Protein AF-0000000076327375 (afdb_homodimer)

Nearest PDB structures (foldseek):
  8xfs-assembly1_A  TM=4.774E-01  e=8.524E-15  Homo sapiens
  5z8y-assembly1_A  TM=6.503E-01  e=7.110E-12  Homo sapiens
  4li2-assembly1_A  TM=4.529E-01  e=4.410E-13  Xenopus tropicalis
  8weg-assembly1_A  TM=4.058E-01  e=6.131E-14  Brassica napus
  2id5-assembly1_A  TM=4.136E-01  e=2.424E-12  Homo sapiens

Foldseek 3Di:
DDPPPCPDDDPDDPDDDPDDPPPPPDPVVVVVVVVVVPCPVPLDFQAFQQWDQDPVDHQEIEREDPQDADQQVRCVPPALSRAHYAHEQHAHAEADLCSCQSNLNYAEYAHENYAHAYYDFNNCQSPQNHAYYAHYHYAHAEQDLRNCVRPQNHAEYHHDNYAHAAYALNNCVRNQNHAEDAHEHYAYAAQVRVLSNCLPRLRHAYYEHHQYAHAEHQPDPAARERARHAYYEHHNYAHAEQACPSYAYARHAEYEHDNYQYAAYDPQRCVRYQNYAEYAHHQYQYDLLRLAPHDHARHAEYEHENYNVACQVCLPSNLNSQLNHVNHAEYEYEPRQHELVSLLVNLQSHAYQYYEHELHADQEQADCSQCSRANHAYYAHHNNQHADQDLCSNPQAHCYAEYHHEQYAHADADFNSCQRNQNHAYYEHANYQHADADLRSCANPQNHAEYHHENYAHAAAQQRRCQRHQNHAYYHHEQYAYAEQDANSNQSNQRHAEYAHYNYAHAYYDLRSCPNNQNHAYYEPDNYAYADDDLRNCQSPARHAEYEHDHYAYQAPDDQPDAANQQNVQNYAEYEHEQHDYDPPGHEYQCNCHNDQNYAYYEHHQEELNNLPRYACQSPQNHAEYHHENHAYDPVRAREDDLCSPPNHLNYAYYAHHNRAHQDDDLNNCPRPQNHAEYEHDNYAYAADACSNCVSHPNYQEYEHYNYQYALDLRCPVVLCCSSPVVRYRYYSQQNDFHRDPPRRPPRSNPDPPVVSPDPVVVVVVVVVVVVVCVVVVVVVCCVVCVVVVVVVVVVVVVVPPDQPDPDVQQQPFLEEEQDDPVCLVVCVVPPCCCQQPPDPPHGGYHDCVPNFPPPDDPVVSLLVRLVSYQAYEYADDPRLLVDPVSVVSVVSNCVCCVRPVDNRYAYEYADDDPLVSCVVVVVVNVCVVVVRYHYDDPDPVCNVVRVVSVVVVSDPDPPDPPPDPPPPD/DDDPDDPPPDDDPDDDDPDDPVPVDDPVVVVVVVVVVPPPVPLDFLAFQQWDQDPVDGQEIEREDPQDADQQVRCVPPALSRAHYAHEQHAHAEADLCSCQSNLNYAEYAHENYAHAYYDFNNCQSPQNHAYYAHYHYAHAEQDLRNCVRPQNHAEYHHDNYAHAAYALNNCVRNQNHAEDAHEHYAYAAQVRVLSNCLPRLRHAYDEHAQYAHAEHQPDPAQRERARHAYYEHHNYAHAEQACPSYAYARHAEYEHDHYQYAAYDPQRCVRYQNYAEYAHHQYQYDLLRLAPHDHARHAEYEHENYNVACQVCLPSNLNNQLNHPNHAEYEYEPRQHELVSLLVNLQSHAYQYYEHELHADQEQADCSNCSRANHAYYAHHNNQHADQDLCSNPQAHCYAEYHHEQYAHADADQNSCQRNQNHAYYEHANYQHADADLRSCANPQNHAEYHHEQYAHAAAQQRRCQRHQNHAYYHHEQYAYAEQDANSNQSNQRHAEYAHHNYAHAYYDLRSCPNNQNHAYYEPDNYAYADDDLRNCQSPARHAEYEHDHYAYQAPDDQPDAANQQNVQNYAYYEHAQHDYDPPGHEYQCNCHNDQNYAYYEHHQEELNNLPRYACQSPQNHAEYHHENHQYDPVRAREDDLCSPPNHLNYAYYAHENRAHQDDDLNNCPRPQNHAEYEHDNYAYAADACSNCVSHPNYQEYEHYNYQYALDLRCPVVLVCSSPVSRYRYYSQQNDFHRDPPRRPPRSNPDPPVVSPDPCVVVVVVVVVVVVVVVVVVVVVCVVCVVVVVVVVVVVVVVPPDQPDPPVQQQPFLEEEQDDPVCLVVCVVPPCCCQQPPDPPHGGYDDCVPNFDPPDDPVVSLLVRLVSHQAYEYADDPRLLVDPVSVVSVVSNCVCCSRPVDNRYAYEYADDDPLVSCVVVVVVNVCVVVVRYHYDDPDPVCVVVRVVSVVVSRDDPPPPVPPPPPPDD

Solvent-accessible surface area (backbone atoms only — not comparable to full-atom values): 94323 Å² total; per-residue (Å²): 12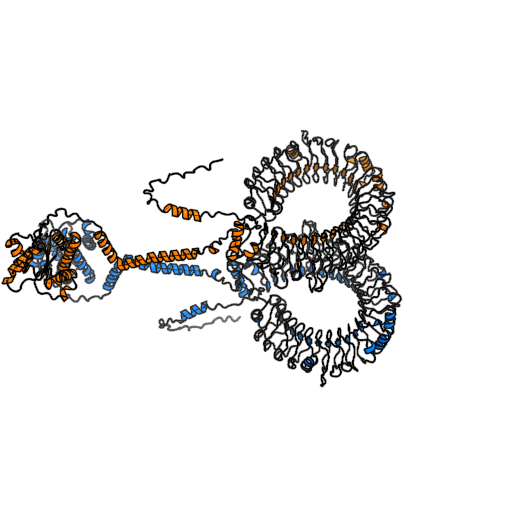6,92,71,85,68,73,81,71,75,87,76,74,83,74,83,89,82,87,75,81,83,70,79,75,78,58,75,57,58,61,50,46,58,53,49,64,67,59,60,63,71,77,66,69,48,39,41,30,54,48,31,39,71,42,88,88,41,83,36,34,36,43,33,55,66,65,65,40,48,58,56,47,73,53,54,63,81,56,61,48,72,31,32,34,42,36,44,26,47,27,48,28,37,60,47,50,44,65,51,42,56,68,34,42,53,24,31,34,41,37,44,26,44,26,44,33,48,46,72,41,66,45,29,46,51,45,25,45,57,22,28,35,43,31,50,22,38,26,45,33,43,65,46,53,44,54,61,48,55,44,28,43,42,24,27,37,40,36,46,23,42,28,48,30,47,50,56,41,53,54,27,48,71,49,30,56,44,26,27,35,43,34,46,24,38,29,47,35,47,58,46,54,45,51,45,64,18,48,47,80,33,73,43,27,31,36,42,33,46,24,39,28,49,33,38,54,56,43,79,57,95,58,76,46,55,33,70,48,30,27,35,41,32,48,23,37,26,49,29,38,50,50,44,32,79,28,34,37,26,60,43,21,30,37,41,32,48,22,41,20,58,24,55,46,66,46,92,64,37,50,70,27,33,65,45,28,28,34,43,31,46,22,40,17,45,36,48,67,69,66,50,52,90,55,77,47,73,49,27,30,34,43,32,52,20,44,28,38,63,41,55,49,80,43,51,68,54,45,36,53,37,48,57,62,29,79,44,39,29,31,42,35,36,27,40,24,64,48,49,61,72,51,44,32,53,50,21,68,44,47,71,38,33,31,42,34,42,26,52,19,64,43,45,70,40,41,80,35,34,50,41,44,35,66,59,24,28,35,42,33,42,32,38,13,53,26,44,41,56,37,49,44,19,44,45,96,42,35,61,27,31,34,41,34,45,25,46,26,49,32,42,59,73,35,68,34,36,42,36,56,33,52,51,28,27,34,42,32,48,22,40,20,50,32,34,67,71,54,38,48,29,37,29,51,23,61,44,24,30,34,41,34,43,30,42,27,41,34,43,62,58,44,48,54,38,45,58,38,33,30,48,23,28,33,42,33,48,22,36,26,45,28,38,52,44,38,60,29,26,47,38,44,30,54,48,24,30,33,44,34,44,26,40,29,49,29,45,44,61,37,52,42,22,44,36,57,25,44,48,22,27,34,42,35,52,20,43,28,51,34,33,68,68,45,61,53,34,44,51,40,29,58,45,24,31,37,42,35,45,25,36,21,19,47,46,29,71,36,53,68,79,52,73,26,41,39,53,54,28,62,46,28,32,36,40,32,51,22,40,36,59,50,46,86,54,67,29,42,22,54,51,45,50,38,39,31,47,52,23,29,36,41,33,45,27,40,23,48,45,68,50,56,74,42,50,48,44,60,51,29,51,47,24,30,36,42,33,46,25,41,27,38,44,54,96,82,62,42,34,83,65,56,43,68,60,50,40,49,31,46,46,23,28,36,41,34,39,29,40,21,38,32,53,65,77,46,62,47,35,54,56,59,31,53,45,26,27,35,42,33,46,24,42,25,48,35,40,73,55,57,63,72,37,57,65,60,39,77,44,40,38,35,37,28,59,42,73,29,57,30,37,81,45,67,69,32,43,56,57,60,46,38,29,40,70,41,72,67,32,37,35,43,29,41,54,59,34,41,21,39,38,22,88,36,59,88,36,38,44,68,74,53,82,56,60,70,64,72,48,68,46,64,59,48,50,49,51,51,49,53,51,53,52,51,60,53,49,49,54,52,50,46,41,70,74,38,32,65,59,48,51,51,48,48,51,51,51,55,60,64,66,61,74,80,74,71,81,61,89,70,80,54,82,21,49,25,17,56,48,65,36,83,90,46,47,68,58,42,51,67,52,49,50,45,40,41,47,68,65,42,91,77,62,48,45,67,40,42,59,96,79,67,46,65,89,91,59,58,68,66,57,43,52,50,50,44,48,73,33,17,65,27,36,38,35,48,41,39,79,64,25,78,74,31,68,66,54,52,50,50,52,53,56,53,53,56,44,26,76,72,67,78,48,84,37,70,43,43,33,28,68,49,94,68,68,68,78,77,41,59,87,40,60,64,63,43,52,37,51,74,65,64,58,55,46,65,60,66,88,55,77,83,49,45,64,56,46,51,53,50,51,52,54,70,68,45,80,76,76,86,70,85,78,77,78,79,77,78,78,124,133,83,75,84,74,83,81,74,81,81,80,86,76,79,84,89,81,86,77,84,78,68,78,82,58,62,66,60,54,53,52,48,54,54,51,62,65,59,59,62,70,76,64,71,50,40,42,30,54,48,31,39,70,42,88,89,41,83,34,32,35,43,33,56,65,64,66,40,45,57,57,47,73,52,53,64,81,56,61,50,72,32,31,34,41,36,45,28,45,28,47,28,38,60,45,50,44,65,52,41,56,70,34,42,54,26,33,35,40,35,45,26,44,28,45,33,49,47,71,40,66,44,29,45,52,48,27,45,56,22,28,35,41,31,50,22,38,26,46,33,42,65,46,52,42,55,62,48,56,43,28,42,42,25,27,36,41,35,46,22,43,28,49,30,47,49,55,40,53,56,26,47,72,49,30,56,44,26,28,35,43,35,47,24,38,30,49,35,46,57,49,56,46,51,46,63,18,50,47,81,35,73,42,28,30,37,43,31,47,23,38,27,49,33,37,55,55,42,79,58,96,58,76,45,54,34,70,48,30,27,34,41,33,48,22,37,26,49,30,36,49,50,43,31,77,30,34,38,26,60,44,21,29,34,40,32,46,23,40,21,59,24,54,46,67,46,92,64,36,48,71,25,32,67,44,28,28,34,42,31,46,23,41,15,46,37,49,68,68,65,51,51,92,55,77,46,72,48,27,31,34,42,31,52,20,43,28,38,62,41,56,50,79,44,50,69,54,44,36,53,38,48,57,61,28,78,43,41,30,30,43,35,36,27,41,24,63,47,47,63,70,53,45,31,52,51,20,68,44,46,70,37,34,32,42,33,41,27,54,19,65,43,45,70,40,42,79,34,33,50,41,44,36,68,59,24,28,34,43,34,43,31,39,12,53,26,42,42,57,39,48,45,19,43,45,95,39,35,59,26,31,34,43,33,45,25,46,24,48,32,43,59,72,35,71,33,37,43,36,57,33,51,51,28,28,34,42,32,47,22,39,21,49,31,34,67,71,54,38,48,29,39,30,52,23,61,44,23,29,34,42,34,41,31,43,28,41,32,44,62,57,44,47,54,39,42,59,38,33,29,48,23,29,35,43,33,49,22,37,28,44,29,37,52,43,38,62,29,26,47,39,44,30,54,47,25,29,33,42,34,44,26,40,29,48,28,46,44,59,38,51,41,23,44,34,56,25,44,49,23,29,36,42,34,51,21,43,30,50,34,32,68,68,46,61,54,34,42,50,40,29,58,44,25,31,36,40,33,46,25,37,21,19,47,44,31,70,36,54,66,80,51,74,26,42,38,52,54,30,64,46,27,32,36,42,32,53,21,39,37,60,50,47,85,54,68,29,42,21,56,49,46,50,35,37,31,48,52,23,28,36,41,32,45,26,39,24,48,42,68,49,56,73,42,49,49,44,59,50,29,49,46,24,30,34,42,33,45,26,40,28,38,44,55,96,82,62,42,35,86,64,54,44,69,60,52,39,48,31,46,46,24,30,36,41,35,38,28,41,21,38,32,54,63,77,47,63,47,34,53,56,58,31,54,44,25,28,35,42,33,46,24,44,25,48,34,39,71,56,57,63,71,37,57,66,62,40,77,44,39,39,36,38,29,58,41,73,29,58,30,40,82,44,66,67,29,41,57,54,59,45,40,33,39,70,41,72,66,32,36,33,43,30,40,55,59,34,41,21,39,38,22,88,35,59,88,37,40,45,70,73,53,80,56,60,70,64,73,47,67,45,64,60,48,50,49,52,50,51,53,51,51,52,52,59,53,51,50,52,53,52,45,39,72,74,38,34,66,60,48,49,52,46,47,51,50,50,53,56,64,67,57,72,80,74,69,78,60,88,70,80,54,81,21,45,25,17,54,49,64,36,84,91,48,48,68,57,40,51,67,53,48,50,45,39,42,48,67,67,42,94,80,62,48,43,68,38,41,59,97,77,65,49,66,88,91,59,58,68,67,58,43,53,51,50,44,48,72,32,18,65,25,37,38,35,48,42,39,82,65,26,78,72,33,69,68,52,54,50,51,51,53,55,52,54,57,43,27,77,72,67,77,50,82,38,69,44,42,33,29,68,50,95,69,66,70,79,77,43,60,88,41,59,63,64,43,52,37,54,74,67,64,60,56,46,68,62,65,91,55,79,84,49,46,64,60,46,52,54,51,52,51,59,73,63,57,79,73,75,81,61,84,64,72,74,74,72,81,67,136

Radius of gyration: 61.2 Å; Cα contacts (8 Å, |Δi|>4): 4664; chains: 2; bounding box: 123×181×136 Å

Organism: NCBI:txid8663

pLDDT: mean 83.15, std 17.99, range [18.34, 98.62]

Secondary structure (DSSP, 8-state):
-------------------S--S---THHHHHHHHHHH-------S--SS-EE-SSSTTEEE--SS--S-HHHHHTTS-TT--EEE--SS---EE-TTTTTT-TT-SEEE--SS---EE-TTTTTT-TT--EEE--SS---EE-TTTSTT-TT--EEE--SS---EE-TTTTTT-TT--EEE--SS----HHHHHHHHTT-TT--EEE--SS----TT-SSSPEE-TT--EEE--SS--SEE--TTEE-TT--EEE--SS---EE-SSGGGG-TT--EEE-TT----GGGGTT---TT--EEE-TT-SS-GGGGHHHHHHHHHT-TT--EEE-TT----HHHHHHHHHT---SEEE-TT---SEE-TTTTTT-TT--EEE-TTS---EE-TTTTTT----SEEE--SS----PPTTTTTT-TT--EEE-TTS------GGGGTT-TT--EEE-TTS------TTTTTT-TT-SEEE--SS---EE-TTTTTT-TT--EEE-TTS---EE-TTTTTT-TT--EEE--SS------TTTTTT-TT--EEE--SS-TTBT--TTPPPTTTT-TT--EEE--S--PPSSB---TTTTTT-TT--EEE-TT-BHHHHTS---TT-TT--EEE--SPBP-TTSSPPPPTTTTTT-TT--EEE-TTS------TTTTTT-TT--EEE--SS------HHHHHT-TT--EEE-TTS--B-SGGGHHHHHHHHH-TTSEETTGGG-B-BSTT-TT-BGGG---GGGT-THHHHHHHHHHHHHHHHHHHHHHHHHHHHHHHHHHHHHHHHTS----------SEEEEEE--GGGHHHIIIIIIIIIIIISSSPP-EEEHHHHS-TTS-HHHHHHHHHHTEEEEEEEE-HHHHH-HHHHHHHHHHHHHHHHHSS--EEEEESS---GGGGTT-HHHHHHHHTT-EEE--SSGGGHHHHHHHHHHHHS--------------/-------------------STTSS-SHHHHHHHHHHHH-------S--SS-EE-SSSTTEEE--SS--S-HHHHHTTS-TT--EEE--SS---EE-TTTTTT-TT-SEEE--SS---EE-TTTTTT-TT--EEE--SS---EE-TTTSTT-TT--EEE--SS---EE-TTTTTT-TT--EEE--SS----HHHHHHHHTT-TT--EEE--SS----TT-SSSPEE-TT--EEE--SS--SEE--TTEE-TT--EEE--SS---EE-SSGGGG-TT--EEE-TT----GGGGTT---TT--EEE-TT-SS-GGGGHHHHHHHHHT-TT--EEE-TT----HHHHHHHHHT---SEEE-TT---SEE-TTTTTT-TT--EEE-TTS---EE-TTTTTT----SEEE--SS----PPTTTTTT-TT--EEE-TTS------GGGGTT-TT--EEE-TTS------TTTTTT-TT-SEEE--SS---EE-TTTTTT-TT--EEE-TTS---EE-TTTTTT-TT--EEE--SS------TTTTTT-TT--EEE--SS-TTBT--TTPPPTTTT-TT--EEE--S--PPSSB---TTTTTT-TT--EEE-TT-BHHHHTS---TT-TT--EEE--SPBP-TTSS-PPPTTTTTT-TT--EEE-TTS------TTTTTT-TT--EEE--SS------HHHHHT-TT--EEE-TTS--B-SGGGHHHHHHHHH-TTSEETTGGG-B-BSTT-TT-BGGG---GGGT-THHHHHHHHHHHHHHHHHHHHHHHHHHHHHHHHHHHHHHHHHS----------SEEEEEE--GGGHHHIIIIIIIIIIIISSSPP-EEEHHHHSPTTS-HHHHHHHHHHTEEEEEEEE-HHHHH-HHHHHHHHHHHHTHHHHSS--EEEEESS---GGGGTT-HHHHHHHHTT-EEE--SSGGGHHHHHHHHHHHHS--------------

InterPro domains:
  IPR000157 Toll/interleukin-1 receptor homology (TIR) domain [PF01582] (814-952)
  IPR000157 Toll/interleukin-1 receptor homology (TIR) domain [PS50104] (812-955)
  IPR000157 Toll/interleukin-1 receptor homology (TIR) domain [SM00255] (813-958)
  IPR001611 Leucine-rich repeat [PF13855] (84-140)
  IPR001611 Leucine-rich repeat [PF13855] (229-286)
  IPR001611 Leucine-rich repeat [PF13855] (400-458)
  IPR001611 Leucine-rich repeat [PF13855] (495-554)
  IPR001611 Leucine-rich repeat [PF13855] (650-710)
  IPR001611 Leucine-rich repeat [PS51450] (105-126)
  IPR001611 Leucine-rich repeat [PS51450] (423-444)
  IPR001611 Leucine-rich repeat [PS51450] (471-492)
  IPR001611 Leucine-rich repeat [PS51450] (675-696)
  IPR003591 Leucine-rich repeat, typical subtype [SM00369] (78-102)
  IPR003591 Leucine-rich repeat, typical subtype [SM00369] (103-126)
  IPR003591 Leucine-rich repeat, typical subtype [SM00369] (127-150)
  IPR003591 Leucine-rich repeat, typical subtype [SM00369] (151-174)
  IPR003591 Leucine-rich repeat, typical subtype [SM00369] (201-226)
  IPR003591 Leucine-rich repeat, typical subtype [SM00369] (249-272)
  IPR003591 Leucine-rich repeat, typical subtype [SM00369] (398-420)
  IPR003591 Leucine-rich repeat, typical subtype [SM00369] (421-444)

Sequence (1940 aa):
MKPTVNLKPAHMPNAFIIMPALNQIPLKLCTLLVLFTCIQWNVDCFGFKNCVLSPNRPGLAVCTGHAIINLNSAIASLPNVTYWLNASHNLVEMLNSTTFSHLPALLKLYLDHNNISHIEPNTFQSLEGLEVLDLSWNQLTVIGPALLANLKCLCVLHLNNNKIAAVHPSSFMFQFALRELILSTNKLSSFQEIAIGVKNLSQLTILDLGNNSISAPCVGPSLLTFPFLRNLSLNRNVIHSLDLSNCSFPSLQQLDLSINNMSELKAGPFQATPALTELSLDSNSLKISELINISLPNLTMLHLSSMHPSLSTNVSVACSVFQSLPSLISLDIKRSKFRNNQLRQLGSCTNLTWLTLSTSQFRYLENKTLETFQNLKYLSMDKCKILKLGSDAWGKGLPLQTLILSRNDINKLDEYAFAVLKNLSYLDLSKNRLTNLQTQSFFGMAALRTLILHSCQITAVTRDTFTHAHKIEFLDLSFNSITRIKDYAFSRLLHVKTLLLSGNRILTVQSSAFRNLGSLKYLALDQNFIYKFSKSVFKPLKQLITLDLSYNHLFTYNKYDTPSPFQDLHSLVKLDISFQTPKLPIHASDNFFQGLENLKFLSLKGNPSSVLSHLSFINLTNLKSLDLSEIQPGKRGYWELHSHFFQGLTNLHNLWLEDSAIPDLPEEIFSGLTSLEELDLSNNDLKNFSQETFGRLSSLKYLDVSENPLICSCENAWFQNWSISVPNVQVALLDSYYCFGPGLTNRPFADEDLSFCFENWEMYLFIATTVTVLLFLLPSLIYAKFGWTFRYALYLLRGWGYKQLCPKGRDYQYDAYISCCSHDYKWVIDNILEKLEKQYEPCFRLCFGPRDFAPGQYYIDNVQNGISRSRKTLCLVSRNYLEDEWCSLEIQLACSNIYYHGYDPLVVVFKEEIPNYRLSPYHRLRKLIKQESYLTWPEDPEDEHIFWTKLCGALCFERQENVALFTVTEMKPTVNLKPAHMPNAFIIMPALNQIPLKLCTLLVLFTCIQWNVDCFGFKNCVLSPNRPGLAVCTGHAIINLNSAIASLPNVTYWLNASHNLVEMLNSTTFSHLPALLKLYLDHNNISHIEPNTFQSLEGLEVLDLSWNQLTVIGPALLANLKCLCVLHLNNNKIAAVHPSSFMFQFALRELILSTNKLSSFQEIAIGVKNLSQLTILDLGNNSISAPCVGPSLLTFPFLRNLSLNRNVIHSLDLSNCSFPSLQQLDLSINNMSELKAGPFQATPALTELSLDSNSLKISELINISLPNLTMLHLSSMHPSLSTNVSVACSVFQSLPSLISLDIKRSKFRNNQLRQLGSCTNLTWLTLSTSQFRYLENKTLETFQNLKYLSMDKCKILKLGSDAWGKGLPLQTLILSRNDINKLDEYAFAVLKNLSYLDLSKNRLTNLQTQSFFGMAALRTLILHSCQITAVTRDTFTHAHKIEFLDLSFNSITRIKDYAFSRLLHVKTLLLSGNRILTVQSSAFRNLGSLKYLALDQNFIYKFSKSVFKPLKQLITLDLSYNHLFTYNKYDTPSPFQDLHSLVKLDISFQTPKLPIHASDNFFQGLENLKFLSLKGNPSSVLSHLSFINLTNLKSLDLSEIQPGKRGYWELHSHFFQGLTNLHNLWLEDSAIPDLPEEIFSGLTSLEELDLSNNDLKNFSQETFGRLSSLKYLDVSENPLICSCENAWFQNWSISVPNVQVALLDSYYCFGPGLTNRPFADEDLSFCFENWEMYLFIATTVTVLLFLLPSLIYAKFGWTFRYALYLLRGWGYKQLCPKGRDYQYDAYISCCSHDYKWVIDNILEKLEKQYEPCFRLCFGPRDFAPGQYYIDNVQNGISRSRKTLCLVSRNYLEDEWCSLEIQLACSNIYYHGYDPLVVVFKEEIPNYRLSPYHRLRKLIKQESYLTWPEDPEDEHIFWTKLCGALCFERQENVALFTVTE

Structure (mmCIF, N/CA/C/O backbone):
data_AF-0000000076327375-model_v1
#
loop_
_entity.id
_entity.type
_entity.pdbx_description
1 polymer 'Toll-like receptor 13'
#
loop_
_atom_site.group_PDB
_atom_site.id
_atom_site.type_symbol
_atom_site.label_atom_id
_atom_site.label_alt_id
_atom_site.label_comp_id
_atom_site.label_asym_id
_atom_site.label_entity_id
_atom_site.label_seq_id
_atom_site.pdbx_PDB_ins_code
_atom_site.Cartn_x
_atom_site.Cartn_y
_atom_site.Cartn_z
_atom_site.occupancy
_atom_site.B_iso_or_equiv
_atom_site.auth_seq_id
_atom_site.auth_comp_id
_atom_site.auth_asym_id
_atom_site.auth_atom_id
_atom_site.pdbx_PDB_model_num
ATOM 1 N N . MET A 1 1 ? 51.031 -10.062 63.156 1 18.34 1 MET A N 1
ATOM 2 C CA . MET A 1 1 ? 51.281 -9.281 64.375 1 18.34 1 MET A CA 1
ATOM 3 C C . MET A 1 1 ? 52.094 -8.023 64.062 1 18.34 1 MET A C 1
ATOM 5 O O . MET A 1 1 ? 51.812 -6.953 64.625 1 18.34 1 MET A O 1
ATOM 9 N N . LYS A 1 2 ? 53.406 -8.039 63.656 1 21.98 2 LYS A N 1
ATOM 10 C CA . LYS A 1 2 ? 54.281 -7.016 64.188 1 21.98 2 LYS A CA 1
ATOM 11 C C . LYS A 1 2 ? 53.844 -5.621 63.75 1 21.98 2 LYS A C 1
ATOM 13 O O . LYS A 1 2 ? 53.562 -5.41 62.562 1 21.98 2 LYS A O 1
ATOM 18 N N . PRO A 1 3 ? 53.438 -4.699 64.688 1 22.17 3 PRO A N 1
ATOM 19 C CA . PRO A 1 3 ? 52.844 -3.385 64.938 1 22.17 3 PRO A CA 1
ATOM 20 C C . PRO A 1 3 ? 53.719 -2.238 64.438 1 22.17 3 PRO A C 1
ATOM 22 O O . PRO A 1 3 ? 53.344 -1.069 64.562 1 22.17 3 PRO A O 1
ATOM 25 N N . THR A 1 4 ? 54.844 -2.553 63.969 1 23.69 4 THR A N 1
ATOM 26 C CA . THR A 1 4 ? 56.062 -1.834 64.312 1 23.69 4 THR A CA 1
ATOM 27 C C . THR A 1 4 ? 56.094 -0.453 63.688 1 23.69 4 THR A C 1
ATOM 29 O O . THR A 1 4 ? 56.344 -0.328 62.469 1 23.69 4 THR A O 1
ATOM 32 N N . VAL A 1 5 ? 55.156 0.516 64.125 1 22.8 5 VAL A N 1
ATOM 33 C CA . VAL A 1 5 ? 54.594 1.695 63.5 1 22.8 5 VAL A CA 1
ATOM 34 C C . VAL A 1 5 ? 55.625 2.832 63.531 1 22.8 5 VAL A C 1
ATOM 36 O O . VAL A 1 5 ? 55.344 3.934 63.062 1 22.8 5 VAL A O 1
ATOM 39 N N . ASN A 1 6 ? 56.719 2.676 64.188 1 22.86 6 ASN A N 1
ATOM 40 C CA . ASN A 1 6 ? 57.219 3.801 65 1 22.86 6 ASN A CA 1
ATOM 41 C C . ASN A 1 6 ? 57.844 4.871 64.062 1 22.86 6 ASN A C 1
ATOM 43 O O . ASN A 1 6 ? 58.625 5.699 64.562 1 22.86 6 ASN A O 1
ATOM 47 N N . LEU A 1 7 ? 57.281 5.148 62.844 1 20.47 7 LEU A N 1
ATOM 48 C CA . LEU A 1 7 ? 58.219 5.723 61.906 1 20.47 7 LEU A CA 1
ATOM 49 C C . LEU A 1 7 ? 58.594 7.145 62.281 1 20.47 7 LEU A C 1
ATOM 51 O O . LEU A 1 7 ? 57.719 8.008 62.438 1 20.47 7 LEU A O 1
ATOM 55 N N . LYS A 1 8 ? 59.656 7.324 62.969 1 24.97 8 LYS A N 1
ATOM 56 C CA . LYS A 1 8 ? 60.25 8.422 63.75 1 24.97 8 LYS A CA 1
ATOM 57 C C . LYS A 1 8 ? 60.344 9.688 62.906 1 24.97 8 LYS A C 1
ATOM 59 O O . LYS A 1 8 ? 60 10.773 63.344 1 24.97 8 LYS A O 1
ATOM 64 N N . PRO A 1 9 ? 61.031 9.672 61.719 1 20.31 9 PRO A N 1
ATOM 65 C CA . PRO A 1 9 ? 62.25 10.477 61.844 1 20.31 9 PRO A CA 1
ATOM 66 C C . PRO A 1 9 ? 62.031 11.945 61.5 1 20.31 9 PRO A C 1
ATOM 68 O O . PRO A 1 9 ? 62.594 12.82 62.156 1 20.31 9 PRO A O 1
ATOM 71 N N . ALA A 1 10 ? 61.156 12.422 60.469 1 20.62 10 ALA A N 1
ATOM 72 C CA . ALA A 1 10 ? 61.906 13.133 59.438 1 20.62 10 ALA A CA 1
ATOM 73 C C . ALA A 1 10 ? 62.031 14.617 59.75 1 20.62 10 ALA A C 1
ATOM 75 O O . ALA A 1 10 ? 61 15.281 60 1 20.62 10 ALA A O 1
ATOM 76 N N . HIS A 1 11 ? 63 15.211 60.438 1 20.53 11 HIS A N 1
ATOM 77 C CA . HIS A 1 11 ? 63.344 16.5 61 1 20.53 11 HIS A CA 1
ATOM 78 C C . HIS A 1 11 ? 63.281 17.609 59.969 1 20.53 11 HIS A C 1
ATOM 80 O O . HIS A 1 11 ? 63.031 18.766 60.281 1 20.53 11 HIS A O 1
ATOM 86 N N . MET A 1 12 ? 63.5 17.453 58.594 1 19.23 12 MET A N 1
ATOM 87 C CA . MET A 1 12 ? 64.562 18.297 58.094 1 19.23 12 MET A CA 1
ATOM 88 C C . MET A 1 12 ? 64.062 19.672 57.719 1 19.23 12 MET A C 1
ATOM 90 O O . MET A 1 12 ? 64.812 20.609 57.531 1 19.23 12 MET A O 1
ATOM 94 N N . PRO A 1 13 ? 62.781 20.25 57.75 1 19.39 13 PRO A N 1
ATOM 95 C CA . PRO A 1 13 ? 62.531 21.031 56.562 1 19.39 13 PRO A CA 1
ATOM 96 C C . PRO A 1 13 ? 63.094 22.453 56.625 1 19.39 13 PRO A C 1
ATOM 98 O O . PRO A 1 13 ? 62.688 23.266 57.438 1 19.39 13 PRO A O 1
ATOM 101 N N . ASN A 1 14 ? 64.312 22.859 56.531 1 19.77 14 ASN A N 1
ATOM 102 C CA . ASN A 1 14 ? 65 24.141 56.656 1 19.77 14 ASN A CA 1
ATOM 103 C C . ASN A 1 14 ? 64.625 25.109 55.562 1 19.77 14 ASN A C 1
ATOM 105 O O . ASN A 1 14 ? 65.312 26.125 55.375 1 19.77 14 ASN A O 1
ATOM 109 N N . ALA A 1 15 ? 63.531 24.969 54.719 1 18.91 15 ALA A N 1
ATOM 110 C CA . ALA A 1 15 ? 63.625 25.562 53.406 1 18.91 15 ALA A CA 1
ATOM 111 C C . ALA A 1 15 ? 63.844 27.078 53.5 1 18.91 15 ALA A C 1
ATOM 113 O O . ALA A 1 15 ? 63.406 27.703 54.469 1 18.91 15 ALA A O 1
ATOM 114 N N . PHE A 1 16 ? 64.375 27.812 52.281 1 19.34 16 PHE A N 1
ATOM 115 C CA . PHE A 1 16 ? 65.188 28.797 51.625 1 19.34 16 PHE A CA 1
ATOM 116 C C . PHE A 1 16 ? 64.562 30.156 51.562 1 19.34 16 PHE A C 1
ATOM 118 O O . PHE A 1 16 ? 63.312 30.25 51.656 1 19.34 16 PHE A O 1
ATOM 125 N N . ILE A 1 17 ? 65.25 31.266 51.094 1 22.05 17 ILE A N 1
ATOM 126 C CA . ILE A 1 17 ? 65.75 32.625 50.969 1 22.05 17 ILE A CA 1
ATOM 127 C C . ILE A 1 17 ? 65 33.406 49.906 1 22.05 17 ILE A C 1
ATOM 129 O O . ILE A 1 17 ? 65.562 33.656 48.812 1 22.05 17 ILE A O 1
ATOM 133 N N . ILE A 1 18 ? 63.719 33.281 49.5 1 21.08 18 ILE A N 1
ATOM 134 C CA . ILE A 1 18 ? 63.25 33.75 48.219 1 21.08 18 ILE A CA 1
ATOM 135 C C . ILE A 1 18 ? 63.125 35.281 48.219 1 21.08 18 ILE A C 1
ATOM 137 O O . ILE A 1 18 ? 62.188 35.812 48.812 1 21.08 18 ILE A O 1
ATOM 141 N N . MET A 1 19 ? 64.188 36 48.406 1 21.39 19 MET A N 1
ATOM 142 C CA . MET A 1 19 ? 64.188 37.438 48.531 1 21.39 19 MET A CA 1
ATOM 143 C C . MET A 1 19 ? 63.594 38.094 47.281 1 21.39 19 MET A C 1
ATOM 145 O O . MET A 1 19 ? 62.719 38.969 47.406 1 21.39 19 MET A O 1
ATOM 149 N N . PRO A 1 20 ? 64.438 38.469 46.219 1 24.69 20 PRO A N 1
ATOM 150 C CA . PRO A 1 20 ? 64.688 39.75 45.594 1 24.69 20 PRO A CA 1
ATOM 151 C C . PRO A 1 20 ? 63.656 40.094 44.5 1 24.69 20 PRO A C 1
ATOM 153 O O . PRO A 1 20 ? 63.5 41.281 44.156 1 24.69 20 PRO A O 1
ATOM 156 N N . ALA A 1 21 ? 63.281 39.188 43.562 1 25.33 21 ALA A N 1
ATOM 157 C CA . ALA A 1 21 ? 63.156 39.344 42.125 1 25.33 21 ALA A CA 1
ATOM 158 C C . ALA A 1 21 ? 61.844 40 41.75 1 25.33 21 ALA A C 1
ATOM 160 O O . ALA A 1 21 ? 60.906 39.344 41.344 1 25.33 21 ALA A O 1
ATOM 161 N N . LEU A 1 22 ? 61.312 40.938 42.406 1 25.98 22 LEU A N 1
ATOM 162 C CA . LEU A 1 22 ? 60 41.469 42.062 1 25.98 22 LEU A CA 1
ATOM 163 C C . LEU A 1 22 ? 60 42.156 40.719 1 25.98 22 LEU A C 1
ATOM 165 O O . LEU A 1 22 ? 59 42.719 40.281 1 25.98 22 LEU A O 1
ATOM 169 N N . ASN A 1 23 ? 61.188 42.625 40.281 1 26.84 23 ASN A N 1
ATOM 170 C CA . ASN A 1 23 ? 61.188 43.562 39.188 1 26.84 23 ASN A CA 1
ATOM 171 C C . ASN A 1 23 ? 60.562 42.969 37.938 1 26.84 23 ASN A C 1
ATOM 173 O O . ASN A 1 23 ? 60.031 43.719 37.094 1 26.84 23 ASN A O 1
ATOM 177 N N . GLN A 1 24 ? 61.094 41.812 37.438 1 27.28 24 GLN A N 1
ATOM 178 C CA . GLN A 1 24 ? 60.906 41.375 36.062 1 27.28 24 GLN A CA 1
ATOM 179 C C . GLN A 1 24 ? 59.5 40.781 35.844 1 27.28 24 GLN A C 1
ATOM 181 O O . GLN A 1 24 ? 59.344 39.562 35.781 1 27.28 24 GLN A O 1
ATOM 186 N N . ILE A 1 25 ? 58.5 41.219 36.406 1 33.12 25 ILE A N 1
ATOM 187 C CA . ILE A 1 25 ? 57.219 40.562 36.219 1 33.12 25 ILE A CA 1
ATOM 188 C C . ILE A 1 25 ? 56.812 40.625 34.75 1 33.12 25 ILE A C 1
ATOM 190 O O . ILE A 1 25 ? 56.469 41.688 34.219 1 33.12 25 ILE A O 1
ATOM 194 N N . PRO A 1 26 ? 57.656 39.875 33.844 1 30.7 26 PRO A N 1
ATOM 195 C CA . PRO A 1 26 ? 57.719 39.969 32.406 1 30.7 26 PRO A CA 1
ATOM 196 C C . PRO A 1 26 ? 56.344 39.875 31.75 1 30.7 26 PRO A C 1
ATOM 198 O O . PRO A 1 26 ? 55.375 39.438 32.375 1 30.7 26 PRO A O 1
ATOM 201 N N . LEU A 1 27 ? 56.312 40.094 30.266 1 37.47 27 LEU A N 1
ATOM 202 C CA . LEU A 1 27 ? 55.594 39.844 29.016 1 37.47 27 LEU A CA 1
ATOM 203 C C . LEU A 1 27 ? 55.031 38.438 28.984 1 37.47 27 LEU A C 1
ATOM 205 O O . LEU A 1 27 ? 54.062 38.156 28.281 1 37.47 27 LEU A O 1
ATOM 209 N N . LYS A 1 28 ? 55.562 37.5 29.812 1 38.56 28 LYS A N 1
ATOM 210 C CA . LYS A 1 28 ? 55.25 36.094 29.75 1 38.56 28 LYS A CA 1
ATOM 211 C C . LYS A 1 28 ? 53.844 35.844 30.359 1 38.56 28 LYS A C 1
ATOM 213 O O . LYS A 1 28 ? 53.156 34.906 29.938 1 38.56 28 LYS A O 1
ATOM 218 N N . LEU A 1 29 ? 53.5 36.594 31.344 1 37 29 LEU A N 1
ATOM 219 C CA . LEU A 1 29 ? 52.219 36.25 31.906 1 37 29 LEU A CA 1
ATOM 220 C C . LEU A 1 29 ? 51.094 36.625 30.938 1 37 29 LEU A C 1
ATOM 222 O O . LEU A 1 29 ? 50.094 35.906 30.828 1 37 29 LEU A O 1
ATOM 226 N N . CYS A 1 30 ? 51.344 37.75 30.188 1 37.44 30 CYS A N 1
ATOM 227 C CA . CYS A 1 30 ? 50.312 38.062 29.234 1 37.44 30 CYS A CA 1
ATOM 228 C C . CYS A 1 30 ? 50.219 37.031 28.141 1 37.44 30 CYS A C 1
ATOM 230 O O . CYS A 1 30 ? 49.125 36.719 27.672 1 37.44 30 CYS A O 1
ATOM 232 N N . THR A 1 31 ? 51.406 36.438 27.734 1 39.72 31 THR A N 1
ATOM 233 C CA . THR A 1 31 ? 51.375 35.375 26.703 1 39.72 31 THR A CA 1
ATOM 234 C C . THR A 1 31 ? 50.719 34.125 27.234 1 39.72 31 THR A C 1
ATOM 236 O O . THR A 1 31 ? 50.031 33.406 26.5 1 39.72 31 THR A O 1
ATOM 239 N N . LEU A 1 32 ? 50.938 33.781 28.516 1 36.47 32 LEU A N 1
ATOM 240 C CA . LEU A 1 32 ? 50.344 32.562 29.031 1 36.47 32 LEU A CA 1
ATOM 241 C C . LEU A 1 32 ? 48.844 32.688 29.141 1 36.47 32 LEU A C 1
ATOM 243 O O . LEU A 1 32 ? 48.094 31.734 28.891 1 36.47 32 LEU A O 1
ATOM 247 N N . LEU A 1 33 ? 48.375 33.875 29.594 1 37.12 33 LEU A N 1
ATOM 248 C CA . LEU A 1 33 ? 46.906 34.031 29.641 1 37.12 33 LEU A CA 1
ATOM 249 C C . LEU A 1 33 ? 46.312 33.938 28.25 1 37.12 33 LEU A C 1
ATOM 251 O O . LEU A 1 33 ? 45.219 33.375 28.062 1 37.12 33 LEU A O 1
ATOM 255 N N . VAL A 1 34 ? 47.062 34.438 27.203 1 39.81 34 VAL A N 1
ATOM 256 C CA . VAL A 1 34 ? 46.531 34.312 25.844 1 39.81 34 VAL A CA 1
ATOM 257 C C . VAL A 1 34 ? 46.594 32.844 25.422 1 39.81 34 VAL A C 1
ATOM 259 O O . VAL A 1 34 ? 45.688 32.375 24.719 1 39.81 34 VAL A O 1
ATOM 262 N N . LEU A 1 35 ? 47.656 32.094 25.875 1 36.62 35 LEU A N 1
ATOM 263 C CA . LEU A 1 35 ? 47.75 30.703 25.406 1 36.62 35 LEU A CA 1
ATOM 264 C C . LEU A 1 35 ? 46.656 29.859 26.047 1 36.62 35 LEU A C 1
ATOM 266 O O . LEU A 1 35 ? 46.156 28.891 25.438 1 36.62 35 LEU A O 1
ATOM 270 N N . PHE A 1 36 ? 46.344 30.125 27.344 1 36.84 36 PHE A N 1
ATOM 271 C CA . PHE A 1 36 ? 45.312 29.266 27.906 1 36.84 36 PHE A CA 1
ATOM 272 C C . PHE A 1 36 ? 43.969 29.453 27.188 1 36.84 36 PHE A C 1
ATOM 274 O O . PHE A 1 36 ? 43.125 28.562 27.203 1 36.84 36 PHE A O 1
ATOM 281 N N . THR A 1 37 ? 43.688 30.719 26.844 1 35.47 37 THR A N 1
ATOM 282 C CA . THR A 1 37 ? 42.375 30.859 26.188 1 35.47 37 THR A CA 1
ATOM 283 C C . THR A 1 37 ? 42.375 30.141 24.844 1 35.47 37 THR A C 1
ATOM 285 O O . THR A 1 37 ? 41.312 29.828 24.297 1 35.47 37 THR A O 1
ATOM 288 N N . CYS A 1 38 ? 43.562 30.141 24.188 1 34.56 38 CYS A N 1
ATOM 289 C CA . CYS A 1 38 ? 43.438 29.719 22.797 1 34.56 38 CYS A CA 1
ATOM 290 C C . CYS A 1 38 ? 43.406 28.188 22.703 1 34.56 38 CYS A C 1
ATOM 292 O O . CYS A 1 38 ? 43.406 27.641 21.594 1 34.56 38 CYS A O 1
ATOM 294 N N . ILE A 1 39 ? 43.875 27.5 23.719 1 32.81 39 ILE A N 1
ATOM 295 C CA . ILE A 1 39 ? 43.844 26.094 23.328 1 32.81 39 ILE A CA 1
ATOM 296 C C . ILE A 1 39 ? 42.406 25.625 23.203 1 32.81 39 ILE A C 1
ATOM 298 O O . ILE A 1 39 ? 41.75 25.391 24.219 1 32.81 39 ILE A O 1
ATOM 302 N N . GLN A 1 40 ? 41.688 26.297 22.438 1 33.22 40 GLN A N 1
ATOM 303 C CA . GLN A 1 40 ? 40.531 25.547 22.016 1 33.22 40 GLN A CA 1
ATOM 304 C C . GLN A 1 40 ? 40.906 24.156 21.547 1 33.22 40 GLN A C 1
ATOM 306 O O . GLN A 1 40 ? 41.562 23.984 20.531 1 33.22 40 GLN A O 1
ATOM 311 N N . TRP A 1 41 ? 41.25 23.297 22.531 1 33.06 41 TRP A N 1
ATOM 312 C CA . TRP A 1 41 ? 41.281 21.906 22.062 1 33.06 41 TRP A CA 1
ATOM 313 C C . TRP A 1 41 ? 40.094 21.625 21.172 1 33.06 41 TRP A C 1
ATOM 315 O O . TRP A 1 41 ? 38.938 21.781 21.594 1 33.06 41 TRP A O 1
ATOM 325 N N . ASN A 1 42 ? 40.219 21.859 19.984 1 34.5 42 ASN A N 1
ATOM 326 C CA . ASN A 1 42 ? 39.25 21.328 19.016 1 34.5 42 ASN A CA 1
ATOM 327 C C . ASN A 1 42 ? 38.938 19.859 19.297 1 34.5 42 ASN A C 1
ATOM 329 O O . ASN A 1 42 ? 39.75 18.984 19 1 34.5 42 ASN A O 1
ATOM 333 N N . VAL A 1 43 ? 38.531 19.547 20.469 1 38.72 43 VAL A N 1
ATOM 334 C CA . VAL A 1 43 ? 38.062 18.188 20.672 1 38.72 43 VAL A CA 1
ATOM 335 C C . VAL A 1 43 ? 37 17.859 19.625 1 38.72 43 VAL A C 1
ATOM 337 O O . VAL A 1 43 ? 35.969 18.547 19.516 1 38.72 43 VAL A O 1
ATOM 340 N N . ASP A 1 44 ? 37.344 17.109 18.609 1 45.69 44 ASP A N 1
ATOM 341 C CA . ASP A 1 44 ? 36.5 16.703 17.484 1 45.69 44 ASP A CA 1
ATOM 342 C C . ASP A 1 44 ? 35.375 15.797 17.953 1 45.69 44 ASP A C 1
ATOM 344 O O . ASP A 1 44 ? 35.562 14.961 18.844 1 45.69 44 ASP A O 1
ATOM 348 N N . CYS A 1 45 ? 34.156 16.125 17.922 1 51.38 45 CYS A N 1
ATOM 349 C CA . CYS A 1 45 ? 32.938 15.391 18.125 1 51.38 45 CYS A CA 1
ATOM 350 C C . CYS A 1 45 ? 33 14.016 17.484 1 51.38 45 CYS A C 1
ATOM 352 O O . CYS A 1 45 ? 33.625 13.844 16.438 1 51.38 45 CYS A O 1
ATOM 354 N N . PHE A 1 46 ? 32.656 12.914 18.391 1 67.5 46 PHE A N 1
ATOM 355 C CA . PHE A 1 46 ? 32.625 11.57 17.828 1 67.5 46 PHE A CA 1
ATOM 356 C C . PHE A 1 46 ? 31.422 11.391 16.922 1 67.5 46 PHE A C 1
ATOM 358 O O . PHE A 1 46 ? 30.391 10.867 17.359 1 67.5 46 PHE A O 1
ATOM 365 N N . GLY A 1 47 ? 31.391 12.016 15.805 1 73.62 47 GLY A N 1
ATOM 366 C CA . GLY A 1 47 ? 30.453 11.953 14.695 1 73.62 47 GLY A CA 1
ATOM 367 C C . GLY A 1 47 ? 31.031 12.469 13.398 1 73.62 47 GLY A C 1
ATOM 368 O O . GLY A 1 47 ? 31.984 13.242 13.398 1 73.62 47 GLY A O 1
ATOM 369 N N . PHE A 1 48 ? 30.531 11.891 12.32 1 81.12 48 PHE A N 1
ATOM 370 C CA . PHE A 1 48 ? 31.031 12.219 10.992 1 81.12 48 PHE A CA 1
ATOM 371 C C . PHE A 1 48 ? 29.969 12.938 10.172 1 81.12 48 PHE A C 1
ATOM 373 O O . PHE A 1 48 ? 28.781 12.898 10.523 1 81.12 48 PHE A O 1
ATOM 380 N N . LYS A 1 49 ? 30.422 13.672 9.258 1 81.75 49 LYS A N 1
ATOM 381 C CA . LYS A 1 49 ? 29.469 14.406 8.422 1 81.75 49 LYS A CA 1
ATOM 382 C C . LYS A 1 49 ? 28.766 13.484 7.434 1 81.75 49 LYS A C 1
ATOM 384 O O . LYS A 1 49 ? 27.562 13.586 7.23 1 81.75 49 LYS A O 1
ATOM 389 N N . ASN A 1 50 ? 29.594 12.633 6.859 1 88.62 50 ASN A N 1
ATOM 390 C CA . ASN A 1 50 ? 29.031 11.859 5.758 1 88.62 50 ASN A CA 1
ATOM 391 C C . ASN A 1 50 ? 29.219 10.359 5.977 1 88.62 50 ASN A C 1
ATOM 393 O O . ASN A 1 50 ? 28.875 9.555 5.105 1 88.62 50 ASN A O 1
ATOM 397 N N . CYS A 1 51 ? 29.734 10.055 7.094 1 92.62 51 CYS A N 1
ATOM 398 C CA . CYS A 1 51 ? 30.031 8.648 7.32 1 92.62 51 CYS A CA 1
ATOM 399 C C . CYS A 1 51 ? 29.547 8.195 8.695 1 92.62 51 CYS A C 1
ATOM 401 O O . CYS A 1 51 ? 29.312 9.023 9.57 1 92.62 51 CYS A O 1
ATOM 403 N N . VAL A 1 52 ? 29.359 6.906 8.805 1 91.94 52 VAL A N 1
ATOM 404 C CA . VAL A 1 52 ? 28.984 6.277 10.07 1 91.94 52 VAL A CA 1
ATOM 405 C C . VAL A 1 52 ? 29.828 5.023 10.289 1 91.94 52 VAL A C 1
ATOM 407 O O . VAL A 1 52 ? 30.062 4.246 9.359 1 91.94 52 VAL A O 1
ATOM 410 N N . LEU A 1 53 ? 30.328 5 11.438 1 90.5 53 LEU A N 1
ATOM 411 C CA . LEU A 1 53 ? 31 3.766 11.82 1 90.5 53 LEU A CA 1
ATOM 412 C C . LEU A 1 53 ? 30 2.727 12.312 1 90.5 53 LEU A C 1
ATOM 414 O O . LEU A 1 53 ? 29.188 3.016 13.188 1 90.5 53 LEU A O 1
ATOM 418 N N . SER A 1 54 ? 30.062 1.59 11.742 1 89.31 54 SER A N 1
ATOM 419 C CA . SER A 1 54 ? 29.109 0.551 12.102 1 89.31 54 SER A CA 1
ATOM 420 C C . SER A 1 54 ? 29.281 0.107 13.547 1 89.31 54 SER A C 1
ATOM 422 O O . SER A 1 54 ? 30.406 -0.214 13.969 1 89.31 54 SER A O 1
ATOM 424 N N . PRO A 1 55 ? 28.234 0.106 14.312 1 82.5 55 PRO A N 1
ATOM 425 C CA . PRO A 1 55 ? 28.344 -0.338 15.703 1 82.5 55 PRO A CA 1
ATOM 426 C C . PRO A 1 55 ? 28.469 -1.854 15.836 1 82.5 55 PRO A C 1
ATOM 428 O O . PRO A 1 55 ? 29.031 -2.346 16.812 1 82.5 55 PRO A O 1
ATOM 431 N N . ASN A 1 56 ? 28.031 -2.564 14.828 1 82.69 56 ASN A N 1
ATOM 432 C CA . ASN A 1 56 ? 28.031 -4.023 14.883 1 82.69 56 ASN A CA 1
ATOM 433 C C . ASN A 1 56 ? 29.312 -4.613 14.312 1 82.69 56 ASN A C 1
ATOM 435 O O . ASN A 1 56 ? 29.688 -5.73 14.656 1 82.69 56 ASN A O 1
ATOM 439 N N . ARG A 1 57 ? 29.938 -3.826 13.469 1 88.12 57 ARG A N 1
ATOM 440 C CA . ARG A 1 57 ? 31.188 -4.273 12.859 1 88.12 57 ARG A CA 1
ATOM 441 C C . ARG A 1 57 ? 32.281 -3.229 13.031 1 88.12 57 ARG A C 1
ATOM 443 O O . ARG A 1 57 ? 32.469 -2.377 12.164 1 88.12 57 ARG A O 1
ATOM 450 N N . PRO A 1 58 ? 33 -3.5 14.133 1 88.06 58 PRO A N 1
ATOM 451 C CA . PRO A 1 58 ? 34.062 -2.52 14.352 1 88.06 58 PRO A CA 1
ATOM 452 C C . PRO A 1 58 ? 35.031 -2.455 13.195 1 88.06 58 PRO A C 1
ATOM 454 O O . PRO A 1 58 ? 35.438 -3.492 12.648 1 88.06 58 PRO A O 1
ATOM 457 N N . GLY A 1 59 ? 35.344 -1.292 12.656 1 91.75 59 GLY A N 1
ATOM 458 C CA . GLY A 1 59 ? 36.281 -1.093 11.562 1 91.75 59 GLY A CA 1
ATOM 459 C C . GLY A 1 59 ? 35.594 -0.781 10.242 1 91.75 59 GLY A C 1
ATOM 460 O O . GLY A 1 59 ? 36.25 -0.425 9.266 1 91.75 59 GLY A O 1
ATOM 461 N N . LEU A 1 60 ? 34.312 -0.973 10.219 1 94.56 60 LEU A N 1
ATOM 462 C CA . LEU A 1 60 ? 33.562 -0.667 9 1 94.56 60 LEU A CA 1
ATOM 463 C C . LEU A 1 60 ? 33.031 0.767 9.023 1 94.56 60 LEU A C 1
ATOM 465 O O . LEU A 1 60 ? 32.375 1.172 9.969 1 94.56 60 LEU A O 1
ATOM 469 N N . ALA A 1 61 ? 33.406 1.538 8.031 1 95.38 61 ALA A N 1
ATOM 470 C CA . ALA A 1 61 ? 32.906 2.889 7.824 1 95.38 61 ALA A CA 1
ATOM 471 C C . ALA A 1 61 ? 31.969 2.943 6.621 1 95.38 61 ALA A C 1
ATOM 473 O O . ALA A 1 61 ? 32.344 2.537 5.52 1 95.38 61 ALA A O 1
ATOM 474 N N . VAL A 1 62 ? 30.828 3.379 6.816 1 94.94 62 VAL A N 1
ATOM 475 C CA . VAL A 1 62 ? 29.828 3.463 5.754 1 94.94 62 VAL A CA 1
ATOM 476 C C . VAL A 1 62 ? 29.578 4.926 5.395 1 94.94 62 VAL A C 1
ATOM 478 O O . VAL A 1 62 ? 29.109 5.703 6.227 1 94.94 62 VAL A O 1
ATOM 481 N N . CYS A 1 63 ? 29.938 5.309 4.23 1 95.62 63 CYS A N 1
ATOM 482 C CA . CYS A 1 63 ? 29.734 6.652 3.703 1 95.62 63 CYS A CA 1
ATOM 483 C C . CYS A 1 63 ? 28.875 6.617 2.443 1 95.62 63 CYS A C 1
ATOM 485 O O . CYS A 1 63 ? 29.203 7.25 1.441 1 95.62 63 CYS A O 1
ATOM 487 N N . THR A 1 64 ? 27.844 5.848 2.449 1 92.62 64 THR A N 1
ATOM 488 C CA . THR A 1 64 ? 27.062 5.613 1.237 1 92.62 64 THR A CA 1
ATOM 489 C C . THR A 1 64 ? 25.891 6.582 1.148 1 92.62 64 THR A C 1
ATOM 491 O O . THR A 1 64 ? 25.25 6.898 2.16 1 92.62 64 THR A O 1
ATOM 494 N N . GLY A 1 65 ? 25.641 7.047 -0.065 1 83.44 65 GLY A N 1
ATOM 495 C CA . GLY A 1 65 ? 24.375 7.691 -0.378 1 83.44 65 GLY A CA 1
ATOM 496 C C . GLY A 1 65 ? 24.25 9.078 0.216 1 83.44 65 GLY A C 1
ATOM 497 O O . GLY A 1 65 ? 23.172 9.477 0.657 1 83.44 65 GLY A O 1
ATOM 498 N N . HIS A 1 66 ? 25.266 9.883 0.384 1 85.75 66 HIS A N 1
ATOM 499 C CA . HIS A 1 66 ? 25.203 11.227 0.945 1 85.75 66 HIS A CA 1
ATOM 500 C C . HIS A 1 66 ? 25.578 12.273 -0.095 1 85.75 66 HIS A C 1
ATOM 502 O O . HIS A 1 66 ? 25.922 13.406 0.255 1 85.75 66 HIS A O 1
ATOM 508 N N . ALA A 1 67 ? 25.594 11.867 -1.399 1 83.81 67 ALA A N 1
ATOM 509 C CA . ALA A 1 67 ? 25.922 12.773 -2.494 1 83.81 67 ALA A CA 1
ATOM 510 C C . ALA A 1 67 ? 27.25 13.461 -2.262 1 83.81 67 ALA A C 1
ATOM 512 O O . ALA A 1 67 ? 27.375 14.68 -2.398 1 83.81 67 ALA A O 1
ATOM 513 N N . ILE A 1 68 ? 28.188 12.711 -1.886 1 91.44 68 ILE A N 1
ATOM 514 C CA . ILE A 1 68 ? 29.531 13.211 -1.631 1 91.44 68 ILE A CA 1
ATOM 515 C C . ILE A 1 68 ? 30.203 13.586 -2.951 1 91.44 68 ILE A C 1
ATOM 517 O O . ILE A 1 68 ? 30.25 12.773 -3.879 1 91.44 68 ILE A O 1
ATOM 521 N N . ILE A 1 69 ? 30.672 14.766 -3.053 1 89.31 69 ILE A N 1
ATOM 522 C CA . ILE A 1 69 ? 31.406 15.211 -4.234 1 89.31 69 ILE A CA 1
ATOM 523 C C . ILE A 1 69 ? 32.906 15.102 -3.982 1 89.31 69 ILE A C 1
ATOM 525 O O . ILE A 1 69 ? 33.625 14.508 -4.781 1 89.31 69 ILE A O 1
ATOM 529 N N . ASN A 1 70 ? 33.312 15.633 -2.822 1 91.31 70 ASN A N 1
ATOM 530 C CA . ASN A 1 70 ? 34.688 15.547 -2.432 1 91.31 70 ASN A CA 1
ATOM 531 C C . ASN A 1 70 ? 34.938 14.469 -1.376 1 91.31 70 ASN A C 1
ATOM 533 O O . ASN A 1 70 ? 34.625 14.672 -0.199 1 91.31 70 ASN A O 1
ATOM 537 N N . LEU A 1 71 ? 35.5 13.383 -1.745 1 94.62 71 LEU A N 1
ATOM 538 C CA . LEU A 1 71 ? 35.656 12.25 -0.847 1 94.62 71 LEU A CA 1
ATOM 539 C C . LEU A 1 71 ? 36.75 12.523 0.177 1 94.62 71 LEU A C 1
ATOM 541 O O . LEU A 1 71 ? 36.688 12.047 1.311 1 94.62 71 LEU A O 1
ATOM 545 N N . ASN A 1 72 ? 37.781 13.32 -0.208 1 91.94 72 ASN A N 1
ATOM 546 C CA . ASN A 1 72 ? 38.906 13.633 0.699 1 91.94 72 ASN A CA 1
ATOM 547 C C . ASN A 1 72 ? 38.406 14.305 1.975 1 91.94 72 ASN A C 1
ATOM 549 O O . ASN A 1 72 ? 38.75 13.898 3.078 1 91.94 72 ASN A O 1
ATOM 553 N N . SER A 1 73 ? 37.562 15.195 1.794 1 89.25 73 SER A N 1
ATOM 554 C CA . SER A 1 73 ? 37 15.922 2.941 1 89.25 73 SER A CA 1
ATOM 555 C C . SER A 1 73 ? 36.031 15.055 3.732 1 89.25 73 SER A C 1
ATOM 557 O O . SER A 1 73 ? 35.969 15.133 4.961 1 89.25 73 SER A O 1
ATOM 559 N N . ALA A 1 74 ? 35.375 14.195 3.08 1 91.69 74 ALA A N 1
ATOM 560 C CA . ALA A 1 74 ? 34.312 13.398 3.707 1 91.69 74 ALA A CA 1
ATOM 561 C C . ALA A 1 74 ? 34.906 12.328 4.617 1 91.69 74 ALA A C 1
ATOM 563 O O . ALA A 1 74 ? 34.344 12 5.656 1 91.69 74 ALA A O 1
ATOM 564 N N . ILE A 1 75 ? 36.094 11.82 4.246 1 94.12 75 ILE A N 1
ATOM 565 C CA . ILE A 1 75 ? 36.656 10.695 5.008 1 94.12 75 ILE A CA 1
ATOM 566 C C . ILE A 1 75 ? 37.844 11.164 5.836 1 94.12 75 ILE A C 1
ATOM 568 O O . ILE A 1 75 ? 38.531 10.359 6.48 1 94.12 75 ILE A O 1
ATOM 572 N N . ALA A 1 76 ? 38.188 12.438 5.891 1 89.75 76 ALA A N 1
ATOM 573 C CA . ALA A 1 76 ? 39.375 12.977 6.555 1 89.75 76 ALA A CA 1
ATOM 574 C C . ALA A 1 76 ? 39.344 12.672 8.047 1 89.75 76 ALA A C 1
ATOM 576 O O . ALA A 1 76 ? 40.375 12.438 8.656 1 89.75 76 ALA A O 1
ATOM 577 N N . SER A 1 77 ? 38.156 12.531 8.633 1 87 77 SER A N 1
ATOM 578 C CA . SER A 1 77 ? 38.031 12.391 10.086 1 87 77 SER A CA 1
ATOM 579 C C . SER A 1 77 ? 37.969 10.922 10.492 1 87 77 SER A C 1
ATOM 581 O O . SER A 1 77 ? 37.906 10.602 11.68 1 87 77 SER A O 1
ATOM 583 N N . LEU A 1 78 ? 38 10.039 9.578 1 91.56 78 LEU A N 1
ATOM 584 C CA . LEU A 1 78 ? 37.875 8.625 9.906 1 91.56 78 LEU A CA 1
ATOM 585 C C . LEU A 1 78 ? 39.125 8.141 10.625 1 91.56 78 LEU A C 1
ATOM 587 O O . LEU A 1 78 ? 40.25 8.562 10.305 1 91.56 78 LEU A O 1
ATOM 591 N N . PRO A 1 79 ? 38.969 7.27 11.57 1 88.81 79 PRO A N 1
ATOM 592 C CA . PRO A 1 79 ? 40.125 6.758 12.305 1 88.81 79 PRO A CA 1
ATOM 593 C C . PRO A 1 79 ? 41.062 5.898 11.438 1 88.81 79 PRO A C 1
ATOM 595 O O . PRO A 1 79 ? 40.594 5.301 10.461 1 88.81 79 PRO A O 1
ATOM 598 N N . ASN A 1 80 ? 42.312 5.785 11.836 1 89.25 80 ASN A N 1
ATOM 599 C CA . ASN A 1 80 ? 43.344 5.043 11.102 1 89.25 80 ASN A CA 1
ATOM 600 C C . ASN A 1 80 ? 43.094 3.539 11.156 1 89.25 80 ASN A C 1
ATOM 602 O O . ASN A 1 80 ? 43.562 2.787 10.312 1 89.25 80 ASN A O 1
ATOM 606 N N . VAL A 1 81 ? 42.219 3.211 12.117 1 87.69 81 VAL A N 1
ATOM 607 C CA . VAL A 1 81 ? 41.938 1.785 12.273 1 87.69 81 VAL A CA 1
ATOM 608 C C . VAL A 1 81 ? 40.688 1.402 11.484 1 87.69 81 VAL A C 1
ATOM 610 O O . VAL A 1 81 ? 39.969 0.482 11.859 1 87.69 81 VAL A O 1
ATOM 613 N N . THR A 1 82 ? 40.406 2.016 10.391 1 93.88 82 THR A N 1
ATOM 614 C CA . THR A 1 82 ? 39.344 1.641 9.484 1 93.88 82 THR A CA 1
ATOM 615 C C . THR A 1 82 ? 39.812 0.561 8.516 1 93.88 82 THR A C 1
ATOM 617 O O . THR A 1 82 ? 40.75 0.763 7.762 1 93.88 82 THR A O 1
ATOM 620 N N . TYR A 1 83 ? 39.125 -0.59 8.562 1 95.31 83 TYR A N 1
ATOM 621 C CA . TYR A 1 83 ? 39.531 -1.723 7.734 1 95.31 83 TYR A CA 1
ATOM 622 C C . TYR A 1 83 ? 38.656 -1.807 6.477 1 95.31 83 TYR A C 1
ATOM 624 O O . TYR A 1 83 ? 39.125 -2.299 5.441 1 95.31 83 TYR A O 1
ATOM 632 N N . TRP A 1 84 ? 37.531 -1.434 6.594 1 96.88 84 TRP A N 1
ATOM 633 C CA . TRP A 1 84 ? 36.594 -1.489 5.48 1 96.88 84 TRP A CA 1
ATOM 634 C C . TRP A 1 84 ? 35.906 -0.138 5.266 1 96.88 84 TRP A C 1
ATOM 636 O O . TRP A 1 84 ? 35.375 0.448 6.203 1 96.88 84 TRP A O 1
ATOM 646 N N . LEU A 1 85 ? 35.938 0.394 4.07 1 97.12 85 LEU A N 1
ATOM 647 C CA . LEU A 1 85 ? 35.312 1.672 3.736 1 97.12 85 LEU A CA 1
ATOM 648 C C . LEU A 1 85 ? 34.344 1.519 2.57 1 97.12 85 LEU A C 1
ATOM 650 O O . LEU A 1 85 ? 34.75 1.071 1.488 1 97.12 85 LEU A O 1
ATOM 654 N N . ASN A 1 86 ? 33.156 1.771 2.742 1 97.31 86 ASN A N 1
ATOM 655 C CA . ASN A 1 86 ? 32.156 1.781 1.691 1 97.31 86 ASN A CA 1
ATOM 656 C C . ASN A 1 86 ? 31.734 3.203 1.335 1 97.31 86 ASN A C 1
ATOM 658 O O . ASN A 1 86 ? 30.984 3.838 2.082 1 97.31 86 ASN A O 1
ATOM 662 N N . ALA A 1 87 ? 32.156 3.723 0.307 1 97.12 87 ALA A N 1
ATOM 663 C CA . ALA A 1 87 ? 31.797 5.047 -0.198 1 97.12 87 ALA A CA 1
ATOM 664 C C . ALA A 1 87 ? 31.078 4.945 -1.536 1 97.12 87 ALA A C 1
ATOM 666 O O . ALA A 1 87 ? 31.328 5.738 -2.447 1 97.12 87 ALA A O 1
ATOM 667 N N . SER A 1 88 ? 30.234 3.963 -1.652 1 95.25 88 SER A N 1
ATOM 668 C CA . SER A 1 88 ? 29.5 3.729 -2.885 1 95.25 88 SER A CA 1
ATOM 669 C C . SER A 1 88 ? 28.328 4.695 -3.016 1 95.25 88 SER A C 1
ATOM 671 O O . SER A 1 88 ? 27.938 5.344 -2.043 1 95.25 88 SER A O 1
ATOM 673 N N . HIS A 1 89 ? 27.844 4.898 -4.223 1 91.56 89 HIS A N 1
ATOM 674 C CA . HIS A 1 89 ? 26.625 5.641 -4.531 1 91.56 89 HIS A CA 1
ATOM 675 C C . HIS A 1 89 ? 26.734 7.098 -4.094 1 91.56 89 HIS A C 1
ATOM 677 O O . HIS A 1 89 ? 25.875 7.609 -3.389 1 91.56 89 HIS A O 1
ATOM 683 N N . ASN A 1 90 ? 27.797 7.664 -4.434 1 94 90 ASN A N 1
ATOM 684 C CA . ASN A 1 90 ? 28 9.094 -4.234 1 94 90 ASN A CA 1
ATOM 685 C C . ASN A 1 90 ? 28.25 9.812 -5.559 1 94 90 ASN A C 1
ATOM 687 O O . ASN A 1 90 ? 27.875 9.312 -6.621 1 94 90 ASN A O 1
ATOM 691 N N . LEU A 1 91 ? 28.719 11.039 -5.559 1 91.44 91 LEU A N 1
ATOM 692 C CA . LEU A 1 91 ? 28.938 11.836 -6.758 1 91.44 91 LEU A CA 1
ATOM 693 C C . LEU A 1 91 ? 30.406 12.234 -6.879 1 91.44 91 LEU A C 1
ATOM 695 O O . LEU A 1 91 ? 30.719 13.352 -7.309 1 91.44 91 LEU A O 1
ATOM 699 N N . VAL A 1 92 ? 31.219 11.32 -6.484 1 95.25 92 VAL A N 1
ATOM 700 C CA . VAL A 1 92 ? 32.656 11.594 -6.523 1 95.25 92 VAL A CA 1
ATOM 701 C C . VAL A 1 92 ? 33.125 11.617 -7.973 1 95.25 92 VAL A C 1
ATOM 703 O O . VAL A 1 92 ? 32.844 10.695 -8.742 1 95.25 92 VAL A O 1
ATOM 706 N N . GLU A 1 93 ? 33.844 12.609 -8.391 1 93.88 93 GLU A N 1
ATOM 707 C CA . GLU A 1 93 ? 34.281 12.742 -9.773 1 93.88 93 GLU A CA 1
ATOM 708 C C . GLU A 1 93 ? 35.781 12.508 -9.906 1 93.88 93 GLU A C 1
ATOM 710 O O . GLU A 1 93 ? 36.281 12.023 -10.93 1 93.88 93 GLU A O 1
ATOM 715 N N . MET A 1 94 ? 36.5 12.922 -8.852 1 93.75 94 MET A N 1
ATOM 716 C CA . MET A 1 94 ? 37.969 12.805 -8.922 1 93.75 94 MET A CA 1
ATOM 717 C C . MET A 1 94 ? 38.531 12.359 -7.578 1 93.75 94 MET A C 1
ATOM 719 O O . MET A 1 94 ? 37.969 12.664 -6.523 1 93.75 94 MET A O 1
ATOM 723 N N . LEU A 1 95 ? 39.562 11.594 -7.617 1 94.94 95 LEU A N 1
ATOM 724 C CA . LEU A 1 95 ? 40.281 11.18 -6.43 1 94.94 95 LEU A CA 1
ATOM 725 C C . LEU A 1 95 ? 41.688 11.781 -6.426 1 94.94 95 LEU A C 1
ATOM 727 O O . LEU A 1 95 ? 42.406 11.695 -7.422 1 94.94 95 LEU A O 1
ATOM 731 N N . ASN A 1 96 ? 42.062 12.336 -5.254 1 92.31 96 ASN A N 1
ATOM 732 C CA . ASN A 1 96 ? 43.375 12.945 -5.117 1 92.31 96 ASN A CA 1
ATOM 733 C C . ASN A 1 96 ? 44.406 11.969 -4.547 1 92.31 96 ASN A C 1
ATOM 735 O O . ASN A 1 96 ? 44.031 10.922 -4.008 1 92.31 96 ASN A O 1
ATOM 739 N N . SER A 1 97 ? 45.719 12.312 -4.648 1 91.44 97 SER A N 1
ATOM 740 C CA . SER A 1 97 ? 46.812 11.43 -4.25 1 91.44 97 SER A CA 1
ATOM 741 C C . SER A 1 97 ? 46.844 11.234 -2.736 1 91.44 97 SER A C 1
ATOM 743 O O . SER A 1 97 ? 47.312 10.219 -2.244 1 91.44 97 SER A O 1
ATOM 745 N N . THR A 1 98 ? 46.156 12.188 -2.02 1 91.19 98 THR A N 1
ATOM 746 C CA . THR A 1 98 ? 46.219 12.117 -0.564 1 91.19 98 THR A CA 1
ATOM 747 C C . THR A 1 98 ? 44.906 11.664 0.029 1 91.19 98 THR A C 1
ATOM 749 O O . THR A 1 98 ? 44.719 11.672 1.249 1 91.19 98 THR A O 1
ATOM 752 N N . THR A 1 99 ? 44.031 11.203 -0.76 1 93.12 99 THR A N 1
ATOM 753 C CA . THR A 1 99 ? 42.688 10.906 -0.302 1 93.12 99 THR A CA 1
ATOM 754 C C . THR A 1 99 ? 42.688 9.797 0.748 1 93.12 99 THR A C 1
ATOM 756 O O . THR A 1 99 ? 42.031 9.898 1.777 1 93.12 99 THR A O 1
ATOM 759 N N . PHE A 1 100 ? 43.562 8.758 0.601 1 95.12 100 PHE A N 1
ATOM 760 C CA . PHE A 1 100 ? 43.531 7.605 1.493 1 95.12 100 PHE A CA 1
ATOM 761 C C . PHE A 1 100 ? 44.812 7.504 2.301 1 95.12 100 PHE A C 1
ATOM 763 O O . PHE A 1 100 ? 45.094 6.477 2.926 1 95.12 100 PHE A O 1
ATOM 770 N N . SER A 1 101 ? 45.656 8.508 2.361 1 92.69 101 SER A N 1
ATOM 771 C CA . SER A 1 101 ? 46.938 8.461 3 1 92.69 101 SER A CA 1
ATOM 772 C C . SER A 1 101 ? 46.812 8.25 4.504 1 92.69 101 SER A C 1
ATOM 774 O O . SER A 1 101 ? 47.688 7.621 5.121 1 92.69 101 SER A O 1
ATOM 776 N N . HIS A 1 102 ? 45.688 8.633 5.062 1 92.81 102 HIS A N 1
ATOM 777 C CA . HIS A 1 102 ? 45.531 8.547 6.512 1 92.81 102 HIS A CA 1
ATOM 778 C C . HIS A 1 102 ? 44.875 7.223 6.91 1 92.81 102 HIS A C 1
ATOM 780 O O . HIS A 1 102 ? 44.719 6.945 8.102 1 92.81 102 HIS A O 1
ATOM 786 N N . LEU A 1 103 ? 44.562 6.371 5.996 1 95.25 103 LEU A N 1
ATOM 787 C CA . LEU A 1 103 ? 43.938 5.09 6.27 1 95.25 103 LEU A CA 1
ATOM 788 C C . LEU A 1 103 ? 44.781 3.938 5.738 1 95.25 103 LEU A C 1
ATOM 790 O O . LEU A 1 103 ? 44.312 3.156 4.902 1 95.25 103 LEU A O 1
ATOM 794 N N . PRO A 1 104 ? 45.875 3.67 6.227 1 92.19 104 PRO A N 1
ATOM 795 C CA . PRO A 1 104 ? 46.781 2.666 5.66 1 92.19 104 PRO A CA 1
ATOM 796 C C . PRO A 1 104 ? 46.344 1.235 5.938 1 92.19 104 PRO A C 1
ATOM 798 O O . PRO A 1 104 ? 46.781 0.299 5.273 1 92.19 104 PRO A O 1
ATOM 801 N N . ALA A 1 105 ? 45.375 1.029 6.824 1 93.75 105 ALA A N 1
ATOM 802 C CA . ALA A 1 105 ? 45 -0.316 7.246 1 93.75 105 ALA A CA 1
ATOM 803 C C . ALA A 1 105 ? 43.812 -0.828 6.441 1 93.75 105 ALA A C 1
ATOM 805 O O . ALA A 1 105 ? 43.281 -1.907 6.719 1 93.75 105 ALA A O 1
ATOM 806 N N . LEU A 1 106 ? 43.375 -0.172 5.398 1 95.94 106 LEU A N 1
ATOM 807 C CA . LEU A 1 106 ? 42.188 -0.549 4.629 1 95.94 106 LEU A CA 1
ATOM 808 C C . LEU A 1 106 ? 42.406 -1.892 3.936 1 95.94 106 LEU A C 1
ATOM 810 O O . LEU A 1 106 ? 43.438 -2.121 3.314 1 95.94 106 LEU A O 1
ATOM 814 N N . LEU A 1 107 ? 41.469 -2.756 4.051 1 96.75 107 LEU A N 1
ATOM 815 C CA . LEU A 1 107 ? 41.5 -4.07 3.418 1 96.75 107 LEU A CA 1
ATOM 816 C C . LEU A 1 107 ? 40.531 -4.121 2.242 1 96.75 107 LEU A C 1
ATOM 818 O O . LEU A 1 107 ? 40.812 -4.777 1.235 1 96.75 107 LEU A O 1
ATOM 822 N N . LYS A 1 108 ? 39.469 -3.51 2.383 1 97.81 108 LYS A N 1
ATOM 823 C CA . LYS A 1 108 ? 38.469 -3.438 1.324 1 97.81 108 LYS A CA 1
ATOM 824 C C . LYS A 1 108 ? 38 -2 1.098 1 97.81 108 LYS A C 1
ATOM 826 O O . LYS A 1 108 ? 37.812 -1.251 2.055 1 97.81 108 LYS A O 1
ATOM 831 N N . LEU A 1 109 ? 37.906 -1.612 -0.133 1 97.69 109 LEU A N 1
ATOM 832 C CA . LEU A 1 109 ? 37.5 -0.268 -0.524 1 97.69 109 LEU A CA 1
ATOM 833 C C . LEU A 1 109 ? 36.469 -0.319 -1.629 1 97.69 109 LEU A C 1
ATOM 835 O O . LEU A 1 109 ? 36.719 -0.813 -2.727 1 97.69 109 LEU A O 1
ATOM 839 N N . TYR A 1 110 ? 35.312 0.14 -1.38 1 97.88 110 TYR A N 1
ATOM 840 C CA . TYR A 1 110 ? 34.219 0.166 -2.344 1 97.88 110 TYR A CA 1
ATOM 841 C C . TYR A 1 110 ? 33.938 1.589 -2.812 1 97.88 110 TYR A C 1
ATOM 843 O O . TYR A 1 110 ? 33.594 2.451 -2.012 1 97.88 110 TYR A O 1
ATOM 851 N N . LEU A 1 111 ? 34.125 1.865 -4.027 1 97.81 111 LEU A N 1
ATOM 852 C CA . LEU A 1 111 ? 33.906 3.172 -4.637 1 97.81 111 LEU A CA 1
ATOM 853 C C . LEU A 1 111 ? 32.969 3.061 -5.832 1 97.81 111 LEU A C 1
ATOM 855 O O . LEU A 1 111 ? 33 3.896 -6.734 1 97.81 111 LEU A O 1
ATOM 859 N N . ASP A 1 112 ? 32.188 2.061 -5.836 1 96.69 112 ASP A N 1
ATOM 860 C CA . ASP A 1 112 ? 31.312 1.803 -6.977 1 96.69 112 ASP A CA 1
ATOM 861 C C . ASP A 1 112 ? 30.172 2.807 -7.027 1 96.69 112 ASP A C 1
ATOM 863 O O . ASP A 1 112 ? 29.844 3.434 -6.02 1 96.69 112 ASP A O 1
ATOM 867 N N . HIS A 1 113 ? 29.578 3.064 -8.25 1 93.31 113 HIS A N 1
ATOM 868 C CA . HIS A 1 113 ? 28.406 3.912 -8.484 1 93.31 113 HIS A CA 1
ATOM 869 C C . HIS A 1 113 ? 28.688 5.355 -8.086 1 93.31 113 HIS A C 1
ATOM 871 O O . HIS A 1 113 ? 27.922 5.961 -7.336 1 93.31 113 HIS A O 1
ATOM 877 N N . ASN A 1 114 ? 29.844 5.727 -8.5 1 95.94 114 ASN A N 1
ATOM 878 C CA . ASN A 1 114 ? 30.219 7.137 -8.469 1 95.94 114 ASN A CA 1
ATOM 879 C C . ASN A 1 114 ? 30.375 7.711 -9.875 1 95.94 114 ASN A C 1
ATOM 881 O O . ASN A 1 114 ? 29.828 7.176 -10.828 1 95.94 114 ASN A O 1
ATOM 885 N N . ASN A 1 115 ? 31 8.875 -10.023 1 94.75 115 ASN A N 1
ATOM 886 C CA . ASN A 1 115 ? 31.297 9.492 -11.32 1 94.75 115 ASN A CA 1
ATOM 887 C C . ASN A 1 115 ? 32.781 9.727 -11.492 1 94.75 115 ASN A C 1
ATOM 889 O O . ASN A 1 115 ? 33.219 10.75 -12.039 1 94.75 115 ASN A O 1
ATOM 893 N N . ILE A 1 116 ? 33.469 8.75 -11.031 1 96.44 116 ILE A N 1
ATOM 894 C CA . ILE A 1 116 ? 34.938 8.93 -11.047 1 96.44 116 ILE A CA 1
ATOM 895 C C . ILE A 1 116 ? 35.438 8.844 -12.484 1 96.44 116 ILE A C 1
ATOM 897 O O . ILE A 1 116 ? 35.312 7.809 -13.133 1 96.44 116 ILE A O 1
ATOM 901 N N . SER A 1 117 ? 36 9.875 -12.984 1 94.5 117 SER A N 1
ATOM 902 C CA . SER A 1 117 ? 36.531 9.922 -14.344 1 94.5 117 SER A CA 1
ATOM 903 C C . SER A 1 117 ? 38.062 10.016 -14.336 1 94.5 117 SER A C 1
ATOM 905 O O . SER A 1 117 ? 38.688 9.648 -15.312 1 94.5 117 SER A O 1
ATOM 907 N N . HIS A 1 118 ? 38.531 10.523 -13.148 1 91.56 118 HIS A N 1
ATOM 908 C CA . HIS A 1 118 ? 39.969 10.703 -13.07 1 91.56 118 HIS A CA 1
ATOM 909 C C . HIS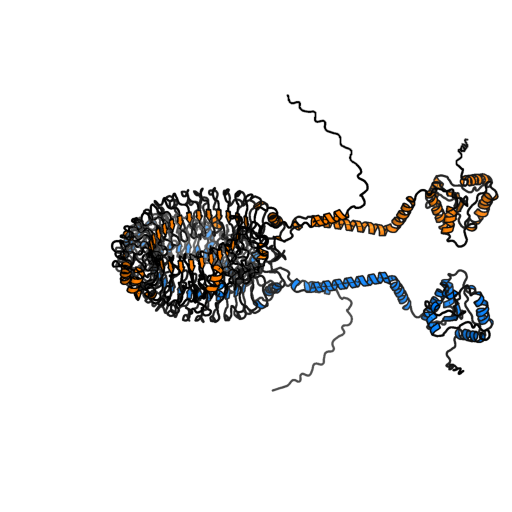 A 1 118 ? 40.5 10.32 -11.695 1 91.56 118 HIS A C 1
ATOM 911 O O . HIS A 1 118 ? 39.906 10.672 -10.672 1 91.56 118 HIS A O 1
ATOM 917 N N . ILE A 1 119 ? 41.594 9.547 -11.734 1 94.19 119 ILE A N 1
ATOM 918 C CA . ILE A 1 119 ? 42.312 9.172 -10.516 1 94.19 119 ILE A CA 1
ATOM 919 C C . ILE A 1 119 ? 43.75 9.617 -10.609 1 94.19 119 ILE A C 1
ATOM 921 O O . ILE A 1 119 ? 44.5 9.195 -11.508 1 94.19 119 ILE A O 1
ATOM 925 N N . GLU A 1 120 ? 44.188 10.422 -9.641 1 91.88 120 GLU A N 1
ATOM 926 C CA . GLU A 1 120 ? 45.594 10.891 -9.641 1 91.88 120 GLU A CA 1
ATOM 927 C C . GLU A 1 120 ? 46.562 9.75 -9.352 1 91.88 120 GLU A C 1
ATOM 929 O O . GLU A 1 120 ? 46.219 8.82 -8.617 1 91.88 120 GLU A O 1
ATOM 934 N N . PRO A 1 121 ? 47.75 9.914 -9.914 1 88 121 PRO A N 1
ATOM 935 C CA . PRO A 1 121 ? 48.75 8.875 -9.641 1 88 121 PRO A CA 1
ATOM 936 C C . PRO A 1 121 ? 49.094 8.766 -8.156 1 88 121 PRO A C 1
ATOM 938 O O . PRO A 1 121 ? 49.094 9.766 -7.441 1 88 121 PRO A O 1
ATOM 941 N N . ASN A 1 122 ? 49.219 7.715 -7.586 1 88.06 122 ASN A N 1
ATOM 942 C CA . ASN A 1 122 ? 49.625 7.414 -6.219 1 88.06 122 ASN A CA 1
ATOM 943 C C . ASN A 1 122 ? 48.469 7.57 -5.234 1 88.06 122 ASN A C 1
ATOM 945 O O . ASN A 1 122 ? 48.719 7.727 -4.031 1 88.06 122 ASN A O 1
ATOM 949 N N . THR A 1 123 ? 47.312 7.645 -5.727 1 92.88 123 THR A N 1
ATOM 950 C CA . THR A 1 123 ? 46.156 7.742 -4.883 1 92.88 123 THR A CA 1
ATOM 951 C C . THR A 1 123 ? 46.094 6.578 -3.896 1 92.88 123 THR A C 1
ATOM 953 O O . THR A 1 123 ? 45.719 6.766 -2.73 1 92.88 123 THR A O 1
ATOM 956 N N . PHE A 1 124 ? 46.531 5.395 -4.312 1 94.19 124 PHE A N 1
ATOM 957 C CA . PHE A 1 124 ? 46.438 4.195 -3.486 1 94.19 124 PHE A CA 1
ATOM 958 C C . PHE A 1 124 ? 47.812 3.799 -2.951 1 94.19 124 PHE A C 1
ATOM 960 O O . PHE A 1 124 ? 48.031 2.643 -2.586 1 94.19 124 PHE A O 1
ATOM 967 N N . GLN A 1 125 ? 48.75 4.633 -2.855 1 89.94 125 GLN A N 1
ATOM 968 C CA . GLN A 1 125 ? 50.125 4.332 -2.508 1 89.94 125 GLN A CA 1
ATOM 969 C C . GLN A 1 125 ? 50.25 3.83 -1.07 1 89.94 125 GLN A C 1
ATOM 971 O O . GLN A 1 125 ? 51.062 2.955 -0.772 1 89.94 125 GLN A O 1
ATOM 976 N N . SER A 1 126 ? 49.344 4.355 -0.191 1 90.5 126 SER A N 1
ATOM 977 C CA . SER A 1 126 ? 49.438 4.012 1.226 1 90.5 126 SER A CA 1
ATOM 978 C C . SER A 1 126 ? 48.656 2.736 1.532 1 90.5 126 SER A C 1
ATOM 980 O O . SER A 1 126 ? 48.719 2.215 2.646 1 90.5 126 SER A O 1
ATOM 982 N N . LEU A 1 127 ? 48.031 2.18 0.597 1 94.25 127 LEU A N 1
ATOM 983 C CA . LEU A 1 127 ? 47.156 1.036 0.833 1 94.25 127 LEU A CA 1
ATOM 984 C C . LEU A 1 127 ? 47.844 -0.264 0.426 1 94.25 127 LEU A C 1
ATOM 986 O O . LEU A 1 127 ? 47.344 -0.994 -0.432 1 94.25 127 LEU A O 1
ATOM 990 N N . GLU A 1 128 ? 48.844 -0.682 1.052 1 90.56 128 GLU A N 1
ATOM 991 C CA . GLU A 1 128 ? 49.625 -1.86 0.705 1 90.56 128 GLU A CA 1
ATOM 992 C C . GLU A 1 128 ? 48.875 -3.145 1.045 1 90.56 128 GLU A C 1
ATOM 994 O O . GLU A 1 128 ? 49.094 -4.18 0.413 1 90.56 128 GLU A O 1
ATOM 999 N N . GLY A 1 129 ? 48 -3.021 1.942 1 93.38 129 GLY A N 1
ATOM 1000 C CA . GLY A 1 129 ? 47.281 -4.207 2.404 1 93.38 129 GLY A CA 1
ATOM 1001 C C . GLY A 1 129 ? 45.906 -4.363 1.784 1 93.38 129 GLY A C 1
ATOM 1002 O O . GLY A 1 129 ? 45.156 -5.281 2.135 1 93.38 129 GLY A O 1
ATOM 1003 N N . LEU A 1 130 ? 45.5 -3.605 0.778 1 96.19 130 LEU A N 1
ATOM 1004 C CA . LEU A 1 130 ? 44.188 -3.631 0.191 1 96.19 130 LEU A CA 1
ATOM 1005 C C . LEU A 1 130 ? 43.938 -4.93 -0.573 1 96.19 130 LEU A C 1
ATOM 1007 O O . LEU A 1 130 ? 44.781 -5.324 -1.403 1 96.19 130 LEU A O 1
ATOM 1011 N N . GLU A 1 131 ? 42.844 -5.555 -0.27 1 97.38 131 GLU A N 1
ATOM 1012 C CA . GLU A 1 131 ? 42.531 -6.848 -0.873 1 97.38 131 GLU A CA 1
ATOM 1013 C C . GLU A 1 131 ? 41.469 -6.711 -1.941 1 97.38 131 GLU A C 1
ATOM 1015 O O . GLU A 1 131 ? 41.469 -7.43 -2.941 1 97.38 131 GLU A O 1
ATOM 1020 N N . VAL A 1 132 ? 40.531 -5.887 -1.703 1 98.19 132 VAL A N 1
ATOM 1021 C CA . VAL A 1 132 ? 39.438 -5.695 -2.639 1 98.19 132 VAL A CA 1
ATOM 1022 C C . VAL A 1 132 ? 39.312 -4.215 -2.994 1 98.19 132 VAL A C 1
ATOM 1024 O O . VAL A 1 132 ? 39.312 -3.354 -2.111 1 98.19 132 VAL A O 1
ATOM 1027 N N . LEU A 1 133 ? 39.25 -3.893 -4.25 1 97.62 133 LEU A N 1
ATOM 1028 C CA . LEU A 1 133 ? 39 -2.549 -4.758 1 97.62 133 LEU A CA 1
ATOM 1029 C C . LEU A 1 133 ? 37.875 -2.561 -5.777 1 97.62 133 LEU A C 1
ATOM 1031 O O . LEU A 1 133 ? 37.969 -3.225 -6.812 1 97.62 133 LEU A O 1
ATOM 1035 N N . ASP A 1 134 ? 36.844 -1.924 -5.48 1 98.19 134 ASP A N 1
ATOM 1036 C CA . ASP A 1 134 ? 35.688 -1.881 -6.371 1 98.19 134 ASP A CA 1
ATOM 1037 C C . ASP A 1 134 ? 35.531 -0.498 -7 1 98.19 134 ASP A C 1
ATOM 1039 O O . ASP A 1 134 ? 35.125 0.451 -6.328 1 98.19 134 ASP A O 1
ATOM 1043 N N . LEU A 1 135 ? 35.812 -0.374 -8.234 1 97.69 135 LEU A N 1
ATOM 1044 C CA . LEU A 1 135 ? 35.688 0.86 -9 1 97.69 135 LEU A CA 1
ATOM 1045 C C . LEU A 1 135 ? 34.625 0.708 -10.094 1 97.69 135 LEU A C 1
ATOM 1047 O O . LEU A 1 135 ? 34.719 1.372 -11.133 1 97.69 135 LEU A O 1
ATOM 1051 N N . SER A 1 136 ? 33.719 -0.172 -9.867 1 97.56 136 SER A N 1
ATOM 1052 C CA . SER A 1 136 ? 32.719 -0.436 -10.875 1 97.56 136 SER A CA 1
ATOM 1053 C C . SER A 1 136 ? 31.703 0.704 -10.953 1 97.56 136 SER A C 1
ATOM 1055 O O . SER A 1 136 ? 31.547 1.464 -10 1 97.56 136 SER A O 1
ATOM 1057 N N . TRP A 1 137 ? 31.078 0.88 -12.148 1 94.81 137 TRP A N 1
ATOM 1058 C CA . TRP A 1 137 ? 30.031 1.866 -12.391 1 94.81 137 TRP A CA 1
ATOM 1059 C C . TRP A 1 137 ? 30.547 3.281 -12.156 1 94.81 137 TRP A C 1
ATOM 1061 O O . TRP A 1 137 ? 29.953 4.051 -11.398 1 94.81 137 TRP A O 1
ATOM 1071 N N . ASN A 1 138 ? 31.656 3.49 -12.742 1 97.38 138 ASN A N 1
ATOM 1072 C CA . ASN A 1 138 ? 32.25 4.824 -12.789 1 97.38 138 ASN A CA 1
ATOM 1073 C C . ASN A 1 138 ? 32.5 5.281 -14.227 1 97.38 138 ASN A C 1
ATOM 1075 O O . ASN A 1 138 ? 31.812 4.809 -15.148 1 97.38 138 ASN A O 1
ATOM 1079 N N . GLN A 1 139 ? 33.344 6.305 -14.461 1 96.62 139 GLN A N 1
ATOM 1080 C CA . GLN A 1 139 ? 33.531 6.863 -15.789 1 96.62 139 GLN A CA 1
ATOM 1081 C C . GLN A 1 139 ? 35.031 6.832 -16.172 1 96.62 139 GLN A C 1
ATOM 1083 O O . GLN A 1 139 ? 35.531 7.766 -16.812 1 96.62 139 GLN A O 1
ATOM 1088 N N . LEU A 1 140 ? 35.625 5.781 -15.766 1 96.06 140 LEU A N 1
ATOM 1089 C CA . LEU A 1 140 ? 37.062 5.652 -16.109 1 96.06 140 LEU A CA 1
ATOM 1090 C C . LEU A 1 140 ? 37.219 5.324 -17.594 1 96.06 140 LEU A C 1
ATOM 1092 O O . LEU A 1 140 ? 36.469 4.531 -18.141 1 96.06 140 LEU A O 1
ATOM 1096 N N . THR A 1 141 ? 38.25 5.879 -18.25 1 94.44 141 THR A N 1
ATOM 1097 C CA . THR A 1 141 ? 38.469 5.66 -19.672 1 94.44 141 THR A CA 1
ATOM 1098 C C . THR A 1 141 ? 39.75 4.875 -19.938 1 94.44 141 THR A C 1
ATOM 1100 O O . THR A 1 141 ? 39.875 4.211 -20.969 1 94.44 141 THR A O 1
ATOM 1103 N N . VAL A 1 142 ? 40.688 4.996 -19.031 1 92.12 142 VAL A N 1
ATOM 1104 C CA . VAL A 1 142 ? 41.969 4.309 -19.234 1 92.12 142 VAL A CA 1
ATOM 1105 C C . VAL A 1 142 ? 42.5 3.807 -17.891 1 92.12 142 VAL A C 1
ATOM 1107 O O . VAL A 1 142 ? 42.219 4.395 -16.844 1 92.12 142 VAL A O 1
ATOM 1110 N N . ILE A 1 143 ? 43.156 2.715 -17.938 1 91.31 143 ILE A N 1
ATOM 1111 C CA . ILE A 1 143 ? 43.906 2.227 -16.766 1 91.31 143 ILE A CA 1
ATOM 1112 C C . ILE A 1 143 ? 45.406 2.367 -17 1 91.31 143 ILE A C 1
ATOM 1114 O O . ILE A 1 143 ? 46 1.56 -17.703 1 91.31 143 ILE A O 1
ATOM 1118 N N . GLY A 1 144 ? 46 3.287 -16.312 1 87 144 GLY A N 1
ATOM 1119 C CA . GLY A 1 144 ? 47.438 3.537 -16.453 1 87 144 GLY A CA 1
ATOM 1120 C C . GLY A 1 144 ? 48.281 2.678 -15.531 1 87 144 GLY A C 1
ATOM 1121 O O . GLY A 1 144 ? 47.75 2.057 -14.602 1 87 144 GLY A O 1
ATOM 1122 N N . PRO A 1 145 ? 49.594 2.596 -15.781 1 86.44 145 PRO A N 1
ATOM 1123 C CA . PRO A 1 145 ? 50.469 1.747 -14.992 1 86.44 145 PRO A CA 1
ATOM 1124 C C . PRO A 1 145 ? 50.625 2.229 -13.547 1 86.44 145 PRO A C 1
ATOM 1126 O O . PRO A 1 145 ? 50.938 1.43 -12.656 1 86.44 145 PRO A O 1
ATOM 1129 N N . ALA A 1 146 ? 50.406 3.52 -13.336 1 85.81 146 ALA A N 1
ATOM 1130 C CA . ALA A 1 146 ? 50.656 4.086 -12.008 1 85.81 146 ALA A CA 1
ATOM 1131 C C . ALA A 1 146 ? 49.438 3.926 -11.109 1 85.81 146 ALA A C 1
ATOM 1133 O O . ALA A 1 146 ? 49.531 4.055 -9.891 1 85.81 146 ALA A O 1
ATOM 1134 N N . LEU A 1 147 ? 48.344 3.582 -11.648 1 87.5 147 LEU A N 1
ATOM 1135 C CA . LEU A 1 147 ? 47.094 3.568 -10.914 1 87.5 147 LEU A CA 1
ATOM 1136 C C . LEU A 1 147 ? 47.094 2.494 -9.828 1 87.5 147 LEU A C 1
ATOM 1138 O O . LEU A 1 147 ? 46.688 2.746 -8.695 1 87.5 147 LEU A O 1
ATOM 1142 N N . LEU A 1 148 ? 47.719 1.279 -10.148 1 90.56 148 LEU A N 1
ATOM 1143 C CA . LEU A 1 148 ? 47.625 0.143 -9.234 1 90.56 148 LEU A CA 1
ATOM 1144 C C . LEU A 1 148 ? 49.031 -0.217 -8.695 1 90.56 148 LEU A C 1
ATOM 1146 O O . LEU A 1 148 ? 49.188 -1.261 -8.062 1 90.56 148 LEU A O 1
ATOM 1150 N N . ALA A 1 149 ? 50.094 0.469 -8.914 1 86.88 149 ALA A N 1
ATOM 1151 C CA . ALA A 1 149 ? 51.5 0.141 -8.688 1 86.88 149 ALA A CA 1
ATOM 1152 C C . ALA A 1 149 ? 51.75 -0.295 -7.246 1 86.88 149 ALA A C 1
ATOM 1154 O O . ALA A 1 149 ? 52.5 -1.236 -6.992 1 86.88 149 ALA A O 1
ATOM 1155 N N . ASN A 1 150 ? 51.094 0.212 -6.18 1 86.56 150 ASN A N 1
ATOM 1156 C CA . ASN A 1 150 ? 51.438 -0.087 -4.789 1 86.56 150 ASN A CA 1
ATOM 1157 C C . ASN A 1 150 ? 50.406 -1.035 -4.164 1 86.56 150 ASN A C 1
ATOM 1159 O O . ASN A 1 150 ? 50.5 -1.339 -2.973 1 86.56 150 ASN A O 1
ATOM 1163 N N . LEU A 1 151 ? 49.594 -1.621 -4.918 1 93.38 151 LEU A N 1
ATOM 1164 C CA . LEU A 1 151 ? 48.594 -2.525 -4.395 1 93.38 151 LEU A CA 1
ATOM 1165 C C . LEU A 1 151 ? 49 -3.98 -4.582 1 93.38 151 LEU A C 1
ATOM 1167 O O . LEU A 1 151 ? 48.344 -4.723 -5.324 1 93.38 151 LEU A O 1
ATOM 1171 N N . LYS A 1 152 ? 49.938 -4.434 -3.857 1 90.69 152 LYS A N 1
ATOM 1172 C CA . LYS A 1 152 ? 50.562 -5.738 -4.039 1 90.69 152 LYS A CA 1
ATOM 1173 C C . LYS A 1 152 ? 49.688 -6.855 -3.512 1 90.69 152 LYS A C 1
ATOM 1175 O O . LYS A 1 152 ? 49.75 -7.996 -3.979 1 90.69 152 LYS A O 1
ATOM 1180 N N . CYS A 1 153 ? 48.781 -6.512 -2.619 1 94.56 153 CYS A N 1
ATOM 1181 C CA . CYS A 1 153 ? 47.969 -7.539 -1.985 1 94.56 153 CYS A CA 1
ATOM 1182 C C . CYS A 1 153 ? 46.562 -7.57 -2.592 1 94.56 153 CYS A C 1
ATOM 1184 O O . CYS A 1 153 ? 45.719 -8.297 -2.113 1 94.56 153 CYS A O 1
ATOM 1186 N N . LEU A 1 154 ? 46.344 -6.871 -3.652 1 96.06 154 LEU A N 1
ATOM 1187 C CA . LEU A 1 154 ? 45.031 -6.797 -4.273 1 96.06 154 LEU A CA 1
ATOM 1188 C C . LEU A 1 154 ? 44.594 -8.156 -4.828 1 96.06 154 LEU A C 1
ATOM 1190 O O . LEU A 1 154 ? 45.344 -8.75 -5.629 1 96.06 154 LEU A O 1
ATOM 1194 N N . CYS A 1 155 ? 43.5 -8.641 -4.336 1 97.19 155 CYS A N 1
ATOM 1195 C CA . CYS A 1 155 ? 43.031 -9.961 -4.742 1 97.19 155 CYS A CA 1
ATOM 1196 C C . CYS A 1 155 ? 41.875 -9.844 -5.734 1 97.19 155 CYS A C 1
ATOM 1198 O O . CYS A 1 155 ? 41.75 -10.656 -6.652 1 97.19 155 CYS A O 1
ATOM 1200 N N . VAL A 1 156 ? 41.031 -8.914 -5.516 1 98.06 156 VAL A N 1
ATOM 1201 C CA . VAL A 1 156 ? 39.844 -8.742 -6.352 1 98.06 156 VAL A CA 1
ATOM 1202 C C . VAL A 1 156 ? 39.75 -7.293 -6.836 1 98.06 156 VAL A C 1
ATOM 1204 O O . VAL A 1 156 ? 39.844 -6.359 -6.035 1 98.06 156 VAL A O 1
ATOM 1207 N N . LEU A 1 157 ? 39.656 -7.098 -8.148 1 97.56 157 LEU A N 1
ATOM 1208 C CA . LEU A 1 157 ? 39.531 -5.773 -8.75 1 97.56 157 LEU A CA 1
ATOM 1209 C C . LEU A 1 157 ? 38.312 -5.695 -9.656 1 97.56 157 LEU A C 1
ATOM 1211 O O . LEU A 1 157 ? 38.219 -6.41 -10.648 1 97.56 157 LEU A O 1
ATOM 1215 N N . HIS A 1 158 ? 37.344 -4.879 -9.289 1 98.19 158 HIS A N 1
ATOM 1216 C CA . HIS A 1 158 ? 36.156 -4.641 -10.094 1 98.19 158 HIS A CA 1
ATOM 1217 C C . HIS A 1 158 ? 36.281 -3.359 -10.906 1 98.19 158 HIS A C 1
ATOM 1219 O O . HIS A 1 158 ? 36.406 -2.271 -10.344 1 98.19 158 HIS A O 1
ATOM 1225 N N . LEU A 1 159 ? 36.25 -3.473 -12.195 1 97.56 159 LEU A N 1
ATOM 1226 C CA . LEU A 1 159 ? 36.344 -2.326 -13.094 1 97.56 159 LEU A CA 1
ATOM 1227 C C . LEU A 1 159 ? 35.188 -2.34 -14.102 1 97.56 159 LEU A C 1
ATOM 1229 O O . LEU A 1 159 ? 35.25 -1.661 -15.133 1 97.56 159 LEU A O 1
ATOM 1233 N N . ASN A 1 160 ? 34.219 -3.133 -13.797 1 97.25 160 ASN A N 1
ATOM 1234 C CA . ASN A 1 160 ? 33.125 -3.289 -14.75 1 97.25 160 ASN A CA 1
ATOM 1235 C C . ASN A 1 160 ? 32.25 -2.031 -14.82 1 97.25 160 ASN A C 1
ATOM 1237 O O . ASN A 1 160 ? 32.25 -1.225 -13.891 1 97.25 160 ASN A O 1
ATOM 1241 N N . ASN A 1 161 ? 31.562 -1.789 -15.984 1 95.62 161 ASN A N 1
ATOM 1242 C CA . ASN A 1 161 ? 30.625 -0.699 -16.219 1 95.62 161 ASN A CA 1
ATOM 1243 C C . ASN A 1 161 ? 31.297 0.662 -16.125 1 95.62 161 ASN A C 1
ATOM 1245 O O . ASN A 1 161 ? 30.844 1.549 -15.406 1 95.62 161 ASN A O 1
ATOM 1249 N N . ASN A 1 162 ? 32.469 0.681 -16.75 1 97.44 162 ASN A N 1
ATOM 1250 C CA . ASN A 1 162 ? 33.156 1.927 -17.031 1 97.44 162 ASN A CA 1
ATOM 1251 C C . ASN A 1 162 ? 33.25 2.215 -18.531 1 97.44 162 ASN A C 1
ATOM 1253 O O . ASN A 1 162 ? 32.406 1.704 -19.297 1 97.44 162 ASN A O 1
ATOM 1257 N N . LYS A 1 163 ? 34.125 3.125 -18.984 1 96.56 163 LYS A N 1
ATOM 1258 C CA . LYS A 1 163 ? 34.344 3.43 -20.391 1 96.56 163 LYS A CA 1
ATOM 1259 C C . LYS A 1 163 ? 35.812 3.156 -20.781 1 96.56 163 LYS A C 1
ATOM 1261 O O . LYS A 1 163 ? 36.406 3.922 -21.547 1 96.56 163 LYS A O 1
ATOM 1266 N N . ILE A 1 164 ? 36.25 2.111 -20.234 1 96.06 164 ILE A N 1
ATOM 1267 C CA . ILE A 1 164 ? 37.656 1.802 -20.438 1 96.06 164 ILE A CA 1
ATOM 1268 C C . ILE A 1 164 ? 37.875 1.29 -21.859 1 96.06 164 ILE A C 1
ATOM 1270 O O . ILE A 1 164 ? 37.281 0.284 -22.25 1 96.06 164 ILE A O 1
ATOM 1274 N N . ALA A 1 165 ? 38.719 1.9 -22.578 1 93.44 165 ALA A N 1
ATOM 1275 C CA . ALA A 1 165 ? 38.969 1.532 -23.969 1 93.44 165 ALA A CA 1
ATOM 1276 C C . ALA A 1 165 ? 40.344 0.88 -24.125 1 93.44 165 ALA A C 1
ATOM 1278 O O . ALA A 1 165 ? 40.562 0.117 -25.062 1 93.44 165 ALA A O 1
ATOM 1279 N N . ALA A 1 166 ? 41.188 1.255 -23.172 1 89.5 166 ALA A N 1
ATOM 1280 C CA . ALA A 1 166 ? 42.562 0.707 -23.281 1 89.5 166 ALA A CA 1
ATOM 1281 C C . ALA A 1 166 ? 43.125 0.409 -21.906 1 89.5 166 ALA A C 1
ATOM 1283 O O . ALA A 1 166 ? 42.844 1.124 -20.938 1 89.5 166 ALA A O 1
ATOM 1284 N N . VAL A 1 167 ? 43.875 -0.663 -21.875 1 91.31 167 VAL A N 1
ATOM 1285 C CA . VAL A 1 167 ? 44.625 -1.047 -20.688 1 91.31 167 VAL A CA 1
ATOM 1286 C C . VAL A 1 167 ? 46.125 -1.093 -20.984 1 91.31 167 VAL A C 1
ATOM 1288 O O . VAL A 1 167 ? 46.531 -1.793 -21.906 1 91.31 167 VAL A O 1
ATOM 1291 N N . HIS A 1 168 ? 46.875 -0.413 -20.203 1 89.19 168 HIS A N 1
ATOM 1292 C CA . HIS A 1 168 ? 48.312 -0.422 -20.406 1 89.19 168 HIS A CA 1
ATOM 1293 C C . HIS A 1 168 ? 48.906 -1.786 -20.078 1 89.19 168 HIS A C 1
ATOM 1295 O O . HIS A 1 168 ? 48.531 -2.416 -19.094 1 89.19 168 HIS A O 1
ATOM 1301 N N . PRO A 1 169 ? 49.844 -2.234 -20.859 1 87.69 169 PRO A N 1
ATOM 1302 C CA . PRO A 1 169 ? 50.406 -3.572 -20.656 1 87.69 169 PRO A CA 1
ATOM 1303 C C . PRO A 1 169 ? 51.094 -3.732 -19.297 1 87.69 169 PRO A C 1
ATOM 1305 O O . PRO A 1 169 ? 51.219 -4.852 -18.797 1 87.69 169 PRO A O 1
ATOM 1308 N N . SER A 1 170 ? 51.469 -2.59 -18.656 1 88.62 170 SER A N 1
ATOM 1309 C CA . SER A 1 170 ? 52.156 -2.662 -17.375 1 88.62 170 SER A CA 1
ATOM 1310 C C . SER A 1 170 ? 51.219 -2.295 -16.219 1 88.62 170 SER A C 1
ATOM 1312 O O . SER A 1 170 ? 51.688 -2.072 -15.094 1 88.62 170 SER A O 1
ATOM 1314 N N . SER A 1 171 ? 50.031 -2.262 -16.531 1 89.94 171 SER A N 1
ATOM 1315 C CA . SER A 1 171 ? 49.062 -1.817 -15.523 1 89.94 171 SER A CA 1
ATOM 1316 C C . SER A 1 171 ? 48.969 -2.816 -14.375 1 89.94 171 SER A C 1
ATOM 1318 O O . SER A 1 171 ? 48.75 -2.428 -13.227 1 89.94 171 SER A O 1
ATOM 1320 N N . PHE A 1 172 ? 49.219 -4.137 -14.695 1 91.75 172 PHE A N 1
ATOM 1321 C CA . PHE A 1 172 ? 49.031 -5.168 -13.68 1 91.75 172 PHE A CA 1
ATOM 1322 C C . PHE A 1 172 ? 50.375 -5.816 -13.336 1 91.75 172 PHE A C 1
ATOM 1324 O O . PHE A 1 172 ? 50.406 -6.957 -12.867 1 91.75 172 PHE A O 1
ATOM 1331 N N . MET A 1 173 ? 51.438 -5.184 -13.461 1 87.62 173 MET A N 1
ATOM 1332 C CA . MET A 1 173 ? 52.781 -5.754 -13.344 1 87.62 173 MET A CA 1
ATOM 1333 C C . MET A 1 173 ? 53.062 -6.137 -11.898 1 87.62 173 MET A C 1
ATOM 1335 O O . MET A 1 173 ? 53.812 -7.086 -11.648 1 87.62 173 MET A O 1
ATOM 1339 N N . PHE A 1 174 ? 52.406 -5.453 -10.922 1 86.75 174 PHE A N 1
ATOM 1340 C CA . PHE A 1 174 ? 52.781 -5.668 -9.531 1 86.75 174 PHE A CA 1
ATOM 1341 C C . PHE A 1 174 ? 51.656 -6.387 -8.781 1 86.75 174 PHE A C 1
ATOM 1343 O O . PHE A 1 174 ? 51.75 -6.586 -7.566 1 86.75 174 PHE A O 1
ATOM 1350 N N . GLN A 1 175 ? 50.656 -6.785 -9.414 1 91 175 GLN A N 1
ATOM 1351 C CA . GLN A 1 175 ? 49.531 -7.379 -8.742 1 91 175 GLN A CA 1
ATOM 1352 C C . GLN A 1 175 ? 49.594 -8.898 -8.734 1 91 175 GLN A C 1
ATOM 1354 O O . GLN A 1 175 ? 48.719 -9.586 -9.242 1 91 175 GLN A O 1
ATOM 1359 N N . PHE A 1 176 ? 50.5 -9.414 -7.98 1 90.31 176 PHE A N 1
ATOM 1360 C CA . PHE A 1 176 ? 50.781 -10.844 -7.992 1 90.31 176 PHE A CA 1
ATOM 1361 C C . PHE A 1 176 ? 49.719 -11.617 -7.23 1 90.31 176 PHE A C 1
ATOM 1363 O O . PHE A 1 176 ? 49.562 -12.82 -7.434 1 90.31 176 PHE A O 1
ATOM 1370 N N . ALA A 1 177 ? 49 -10.883 -6.445 1 94.62 177 ALA A N 1
ATOM 1371 C CA . ALA A 1 177 ? 48 -11.562 -5.621 1 94.62 177 ALA A CA 1
ATOM 1372 C C . ALA A 1 177 ? 46.625 -11.508 -6.27 1 94.62 177 ALA A C 1
ATOM 1374 O O . ALA A 1 177 ? 45.656 -12.07 -5.746 1 94.62 177 ALA A O 1
ATOM 1375 N N . LEU A 1 178 ? 46.5 -10.938 -7.477 1 96.25 178 LEU A N 1
ATOM 1376 C CA . LEU A 1 178 ? 45.219 -10.727 -8.125 1 96.25 178 LEU A CA 1
ATOM 1377 C C . LEU A 1 178 ? 44.594 -12.055 -8.555 1 96.25 178 LEU A C 1
ATOM 1379 O O . LEU A 1 178 ? 45.219 -12.82 -9.305 1 96.25 178 LEU A O 1
ATOM 1383 N N . ARG A 1 179 ? 43.438 -12.297 -8.023 1 97.44 179 ARG A N 1
ATOM 1384 C CA . ARG A 1 179 ? 42.75 -13.547 -8.312 1 97.44 179 ARG A CA 1
ATOM 1385 C C . ARG A 1 179 ? 41.594 -13.312 -9.289 1 97.44 179 ARG A C 1
ATOM 1387 O O . ARG A 1 179 ? 41.344 -14.141 -10.164 1 97.44 179 ARG A O 1
ATOM 1394 N N . GLU A 1 180 ? 40.906 -12.242 -9.07 1 98 180 GLU A N 1
ATOM 1395 C CA . GLU A 1 180 ? 39.75 -11.93 -9.891 1 98 180 GLU A CA 1
ATOM 1396 C C . GLU A 1 180 ? 39.875 -10.539 -10.508 1 98 180 GLU A C 1
ATOM 1398 O O . GLU A 1 180 ? 40.094 -9.555 -9.805 1 98 180 GLU A O 1
ATOM 1403 N N . LEU A 1 181 ? 39.75 -10.461 -11.812 1 97.44 181 LEU A N 1
ATOM 1404 C CA . LEU A 1 181 ? 39.75 -9.211 -12.555 1 97.44 181 LEU A CA 1
ATOM 1405 C C . LEU A 1 181 ? 38.469 -9.086 -13.398 1 97.44 181 LEU A C 1
ATOM 1407 O O . LEU A 1 181 ? 38.281 -9.836 -14.359 1 97.44 181 LEU A O 1
ATOM 1411 N N . ILE A 1 182 ? 37.594 -8.195 -13.062 1 98.12 182 ILE A N 1
ATOM 1412 C CA . ILE A 1 182 ? 36.312 -8.031 -13.727 1 98.12 182 ILE A CA 1
ATOM 1413 C C . ILE A 1 182 ? 36.344 -6.762 -14.57 1 98.12 182 ILE A C 1
ATOM 1415 O O . ILE A 1 182 ? 36.312 -5.652 -14.031 1 98.12 182 ILE A O 1
ATOM 1419 N N . LEU A 1 183 ? 36.344 -6.895 -15.875 1 97.44 183 LEU A N 1
ATOM 1420 C CA . LEU A 1 183 ? 36.406 -5.785 -16.812 1 97.44 183 LEU A CA 1
ATOM 1421 C C . LEU A 1 183 ? 35.219 -5.797 -17.766 1 97.44 183 LEU A C 1
ATOM 1423 O O . LEU A 1 183 ? 35.281 -5.293 -18.891 1 97.44 183 LEU A O 1
ATOM 1427 N N . SER A 1 184 ? 34.156 -6.363 -17.25 1 97.69 184 SER A N 1
ATOM 1428 C CA . SER A 1 184 ? 32.969 -6.488 -18.094 1 97.69 184 SER A CA 1
ATOM 1429 C C . SER A 1 184 ? 32.312 -5.133 -18.328 1 97.69 184 SER A C 1
ATOM 1431 O O . SER A 1 184 ? 32.438 -4.223 -17.516 1 97.69 184 SER A O 1
ATOM 1433 N N . THR A 1 185 ? 31.609 -4.906 -19.484 1 96.19 185 THR A N 1
ATOM 1434 C CA . THR A 1 185 ? 30.812 -3.744 -19.875 1 96.19 185 THR A CA 1
ATOM 1435 C C . THR A 1 185 ? 31.688 -2.492 -19.938 1 96.19 185 THR A C 1
ATOM 1437 O O . THR A 1 185 ? 31.453 -1.524 -19.203 1 96.19 185 THR A O 1
ATOM 1440 N N . ASN A 1 186 ? 32.75 -2.625 -20.688 1 97.5 186 ASN A N 1
ATOM 1441 C CA . ASN A 1 186 ? 33.625 -1.515 -21.062 1 97.5 186 ASN A CA 1
ATOM 1442 C C . ASN A 1 186 ? 33.688 -1.338 -22.578 1 97.5 186 ASN A C 1
ATOM 1444 O O . ASN A 1 186 ? 32.781 -1.708 -23.297 1 97.5 186 ASN A O 1
ATOM 1448 N N . LYS A 1 187 ? 34.75 -0.664 -23.094 1 96.12 187 LYS A N 1
ATOM 1449 C CA . LYS A 1 187 ? 34.906 -0.441 -24.516 1 96.12 187 LYS A CA 1
ATOM 1450 C C . LYS A 1 187 ? 36.219 -1.065 -25.031 1 96.12 187 LYS A C 1
ATOM 1452 O O . LYS A 1 187 ? 36.906 -0.479 -25.875 1 96.12 187 LYS A O 1
ATOM 1457 N N . LEU A 1 188 ? 36.438 -2.182 -24.469 1 95 188 LEU A N 1
ATOM 1458 C CA . LEU A 1 188 ? 37.688 -2.871 -24.859 1 95 188 LEU A CA 1
ATOM 1459 C C . LEU A 1 188 ? 37.5 -3.535 -26.234 1 95 188 LEU A C 1
ATOM 1461 O O . LEU A 1 188 ? 36.5 -4.211 -26.484 1 95 188 LEU A O 1
ATOM 1465 N N . SER A 1 189 ? 38.5 -3.371 -27.094 1 91.44 189 SER A N 1
ATOM 1466 C CA . SER A 1 189 ? 38.375 -3.912 -28.453 1 91.44 189 SER A CA 1
ATOM 1467 C C . SER A 1 189 ? 39.438 -4.98 -28.719 1 91.44 189 SER A C 1
ATOM 1469 O O . SER A 1 189 ? 39.312 -5.773 -29.641 1 91.44 189 SER A O 1
ATOM 1471 N N . SER A 1 190 ? 40.5 -4.984 -27.875 1 88.19 190 SER A N 1
ATOM 1472 C CA . SER A 1 190 ? 41.594 -5.918 -28.141 1 88.19 190 SER A CA 1
ATOM 1473 C C . SER A 1 190 ? 41.844 -6.816 -26.938 1 88.19 190 SER A C 1
ATOM 1475 O O . SER A 1 190 ? 42.188 -6.332 -25.859 1 88.19 190 SER A O 1
ATOM 1477 N N . PHE A 1 191 ? 41.781 -8.109 -27.188 1 90.5 191 PHE A N 1
ATOM 1478 C CA . PHE A 1 191 ? 42.094 -9.094 -26.141 1 90.5 191 PHE A CA 1
ATOM 1479 C C . PHE A 1 191 ? 43.594 -9.156 -25.875 1 90.5 191 PHE A C 1
ATOM 1481 O O . PHE A 1 191 ? 44 -9.359 -24.734 1 90.5 191 PHE A O 1
ATOM 1488 N N . GLN A 1 192 ? 44.344 -8.914 -26.859 1 86.19 192 GLN A N 1
ATOM 1489 C CA . GLN A 1 192 ? 45.781 -9.039 -26.797 1 86.19 192 GLN A CA 1
ATOM 1490 C C . GLN A 1 192 ? 46.375 -8.047 -25.812 1 86.19 192 GLN A C 1
ATOM 1492 O O . GLN A 1 192 ? 47.312 -8.383 -25.047 1 86.19 192 GLN A O 1
ATOM 1497 N N . GLU A 1 193 ? 45.875 -6.926 -25.797 1 85.88 193 GLU A N 1
ATOM 1498 C CA . GLU A 1 193 ? 46.375 -5.895 -24.891 1 85.88 193 GLU A CA 1
ATOM 1499 C C . GLU A 1 193 ? 46.188 -6.285 -23.438 1 85.88 193 GLU A C 1
ATOM 1501 O O . GLU A 1 193 ? 47.062 -6.098 -22.609 1 85.88 193 GLU A O 1
ATOM 1506 N N . ILE A 1 194 ? 45.094 -6.781 -23.188 1 90 194 ILE A N 1
ATOM 1507 C CA . ILE A 1 194 ? 44.781 -7.191 -21.828 1 90 194 ILE A CA 1
ATOM 1508 C C . ILE A 1 194 ? 45.594 -8.438 -21.469 1 90 194 ILE A C 1
ATOM 1510 O O . ILE A 1 194 ? 46.094 -8.555 -20.344 1 90 194 ILE A O 1
ATOM 1514 N N . ALA A 1 195 ? 45.656 -9.328 -22.469 1 90.25 195 ALA A N 1
ATOM 1515 C CA . ALA A 1 195 ? 46.375 -10.586 -22.266 1 90.25 195 ALA A CA 1
ATOM 1516 C C . ALA A 1 195 ? 47.844 -10.328 -21.906 1 90.25 195 ALA A C 1
ATOM 1518 O O . ALA A 1 195 ? 48.406 -10.984 -21.031 1 90.25 195 ALA A O 1
ATOM 1519 N N . ILE A 1 196 ? 48.438 -9.406 -22.562 1 88.19 196 ILE A N 1
ATOM 1520 C CA . ILE A 1 196 ? 49.844 -9.062 -22.297 1 88.19 196 ILE A CA 1
ATOM 1521 C C . ILE A 1 196 ? 49.969 -8.516 -20.875 1 88.19 196 ILE A C 1
ATOM 1523 O O . ILE A 1 196 ? 50.969 -8.797 -20.172 1 88.19 196 ILE A O 1
ATOM 1527 N N . GLY A 1 197 ? 49.031 -7.836 -20.453 1 88.5 197 GLY A N 1
ATOM 1528 C CA . GLY A 1 197 ? 49.062 -7.234 -19.125 1 88.5 197 GLY A CA 1
ATOM 1529 C C . GLY A 1 197 ? 48.875 -8.242 -18 1 88.5 197 GLY A C 1
ATOM 1530 O O . GLY A 1 197 ? 49.375 -8.062 -16.906 1 88.5 197 GLY A O 1
ATOM 1531 N N . VAL A 1 198 ? 48.156 -9.312 -18.281 1 91.38 198 VAL A N 1
ATOM 1532 C CA . VAL A 1 198 ? 47.812 -10.203 -17.188 1 91.38 198 VAL A CA 1
ATOM 1533 C C . VAL A 1 198 ? 48.562 -11.523 -17.312 1 91.38 198 VAL A C 1
ATOM 1535 O O . VAL A 1 198 ? 48.438 -12.414 -16.469 1 91.38 198 VAL A O 1
ATOM 1538 N N . LYS A 1 199 ? 49.281 -11.789 -18.328 1 85.56 199 LYS A N 1
ATOM 1539 C CA . LYS A 1 199 ? 49.938 -13.07 -18.625 1 85.56 199 LYS A CA 1
ATOM 1540 C C . LYS A 1 199 ? 50.844 -13.508 -17.484 1 85.56 199 LYS A C 1
ATOM 1542 O O . LYS A 1 199 ? 51 -14.711 -17.234 1 85.56 199 LYS A O 1
ATOM 1547 N N . ASN A 1 200 ? 51.406 -12.508 -16.688 1 86.5 200 ASN A N 1
ATOM 1548 C CA . ASN A 1 200 ? 52.375 -12.852 -15.648 1 86.5 200 ASN A CA 1
ATOM 1549 C C . ASN A 1 200 ? 51.719 -13 -14.281 1 86.5 200 ASN A C 1
ATOM 1551 O O . ASN A 1 200 ? 52.375 -13.258 -13.281 1 86.5 200 ASN A O 1
ATOM 1555 N N . LEU A 1 201 ? 50.5 -12.875 -14.242 1 92.69 201 LEU A N 1
ATOM 1556 C CA . LEU A 1 201 ? 49.781 -13.016 -12.984 1 92.69 201 LEU A CA 1
ATOM 1557 C C . LEU A 1 201 ? 49.531 -14.484 -12.664 1 92.69 201 LEU A C 1
ATOM 1559 O O . LEU A 1 201 ? 48.656 -15.109 -13.258 1 92.69 201 LEU A O 1
ATOM 1563 N N . SER A 1 202 ? 50.219 -15.062 -11.695 1 90.25 202 SER A N 1
ATOM 1564 C CA . SER A 1 202 ? 50.219 -16.5 -11.406 1 90.25 202 SER A CA 1
ATOM 1565 C C . SER A 1 202 ? 49 -16.875 -10.562 1 90.25 202 SER A C 1
ATOM 1567 O O . SER A 1 202 ? 48.656 -18.062 -10.461 1 90.25 202 SER A O 1
ATOM 1569 N N . GLN A 1 203 ? 48.312 -15.922 -10.117 1 94.12 203 GLN A N 1
ATOM 1570 C CA . GLN A 1 203 ? 47.188 -16.281 -9.242 1 94.12 203 GLN A CA 1
ATOM 1571 C C . GLN A 1 203 ? 45.844 -15.914 -9.883 1 94.12 203 GLN A C 1
ATOM 1573 O O . GLN A 1 203 ? 44.781 -16.172 -9.305 1 94.12 203 GLN A O 1
ATOM 1578 N N . LEU A 1 204 ? 45.844 -15.367 -11.047 1 96.06 204 LEU A N 1
ATOM 1579 C CA . LEU A 1 204 ? 44.594 -14.953 -11.703 1 96.06 204 LEU A CA 1
ATOM 1580 C C . LEU A 1 204 ? 43.781 -16.156 -12.117 1 96.06 204 LEU A C 1
ATOM 1582 O O . LEU A 1 204 ? 44.188 -16.953 -12.953 1 96.06 204 LEU A O 1
ATOM 1586 N N . THR A 1 205 ? 42.625 -16.266 -11.5 1 97 205 THR A N 1
ATOM 1587 C CA . THR A 1 205 ? 41.781 -17.422 -11.766 1 97 205 THR A CA 1
ATOM 1588 C C . THR A 1 205 ? 40.531 -17.016 -12.555 1 97 205 THR A C 1
ATOM 1590 O O . THR A 1 205 ? 40 -17.812 -13.312 1 97 205 THR A O 1
ATOM 1593 N N . ILE A 1 206 ? 40.094 -15.82 -12.391 1 98.12 206 ILE A N 1
ATOM 1594 C CA . ILE A 1 206 ? 38.875 -15.367 -13.062 1 98.12 206 ILE A CA 1
ATOM 1595 C C . ILE A 1 206 ? 39.156 -14.094 -13.852 1 98.12 206 ILE A C 1
ATOM 1597 O O . ILE A 1 206 ? 39.719 -13.133 -13.312 1 98.12 206 ILE A O 1
ATOM 1601 N N . LEU A 1 207 ? 38.875 -14.078 -15.125 1 97.31 207 LEU A N 1
ATOM 1602 C CA . LEU A 1 207 ? 38.969 -12.914 -16 1 97.31 207 LEU A CA 1
ATOM 1603 C C . LEU A 1 207 ? 37.656 -12.703 -16.75 1 97.31 207 LEU A C 1
ATOM 1605 O O . LEU A 1 207 ? 37.25 -13.531 -17.578 1 97.31 207 LEU A O 1
ATOM 1609 N N . ASP A 1 208 ? 36.969 -11.695 -16.469 1 98.06 208 ASP A N 1
ATOM 1610 C CA . ASP A 1 208 ? 35.688 -11.414 -17.078 1 98.06 208 ASP A CA 1
ATOM 1611 C C . ASP A 1 208 ? 35.781 -10.242 -18.047 1 98.06 208 ASP A C 1
ATOM 1613 O O . ASP A 1 208 ? 35.969 -9.094 -17.641 1 98.06 208 ASP A O 1
ATOM 1617 N N . LEU A 1 209 ? 35.656 -10.5 -19.328 1 97.31 209 LEU A N 1
ATOM 1618 C CA . LEU A 1 209 ? 35.688 -9.5 -20.375 1 97.31 209 LEU A CA 1
ATOM 1619 C C . LEU A 1 209 ? 34.375 -9.438 -21.141 1 97.31 209 LEU A C 1
ATOM 1621 O O . LEU A 1 209 ? 34.375 -9.102 -22.328 1 97.31 209 LEU A O 1
ATOM 1625 N N . GLY A 1 210 ? 33.375 -9.805 -20.438 1 97.38 210 GLY A N 1
ATOM 1626 C CA . GLY A 1 210 ? 32.062 -9.82 -21.078 1 97.38 210 GLY A CA 1
ATOM 1627 C C . GLY A 1 210 ? 31.562 -8.438 -21.453 1 97.38 210 GLY A C 1
ATOM 1628 O O . GLY A 1 210 ? 31.953 -7.445 -20.844 1 97.38 210 GLY A O 1
ATOM 1629 N N . ASN A 1 211 ? 30.734 -8.328 -22.484 1 96.56 211 ASN A N 1
ATOM 1630 C CA . ASN A 1 211 ? 30.047 -7.121 -22.938 1 96.56 211 ASN A CA 1
ATOM 1631 C C . ASN A 1 211 ? 31.031 -6.016 -23.297 1 96.56 211 ASN A C 1
ATOM 1633 O O . ASN A 1 211 ? 30.953 -4.902 -22.781 1 96.56 211 ASN A O 1
ATOM 1637 N N . ASN A 1 212 ? 32 -6.375 -24.062 1 96.94 212 ASN A N 1
ATOM 1638 C CA . ASN A 1 212 ? 32.938 -5.453 -24.688 1 96.94 212 ASN A CA 1
ATOM 1639 C C . ASN A 1 212 ? 32.844 -5.516 -26.219 1 96.94 212 ASN A C 1
ATOM 1641 O O . ASN A 1 212 ? 31.797 -5.875 -26.766 1 96.94 212 ASN A O 1
ATOM 1645 N N . SER A 1 213 ? 33.938 -5.031 -26.953 1 95.38 213 SER A N 1
ATOM 1646 C CA . SER A 1 213 ? 33.906 -5.051 -28.406 1 95.38 213 SER A CA 1
ATOM 1647 C C . SER A 1 213 ? 35.094 -5.855 -28.969 1 95.38 213 SER A C 1
ATOM 1649 O O . SER A 1 213 ? 35.719 -5.434 -29.922 1 95.38 213 SER A O 1
ATOM 1651 N N . ILE A 1 214 ? 35.188 -6.914 -28.312 1 94.06 214 ILE A N 1
ATOM 1652 C CA . ILE A 1 214 ? 36.312 -7.762 -28.734 1 94.06 214 ILE A CA 1
ATOM 1653 C C . ILE A 1 214 ? 35.906 -8.578 -29.953 1 94.06 214 ILE A C 1
ATOM 1655 O O . ILE A 1 214 ? 34.906 -9.289 -29.922 1 94.06 214 ILE A O 1
ATOM 1659 N N . SER A 1 215 ? 36.625 -8.508 -31.047 1 90.31 215 SER A N 1
ATOM 1660 C CA . SER A 1 215 ? 36.25 -9.188 -32.281 1 90.31 215 SER A CA 1
ATOM 1661 C C . SER A 1 215 ? 37.094 -10.453 -32.5 1 90.31 215 SER A C 1
ATOM 1663 O O . SER A 1 215 ? 36.594 -11.438 -33.062 1 90.31 215 SER A O 1
ATOM 1665 N N . ALA A 1 216 ? 38.344 -10.414 -32.156 1 86.25 216 ALA A N 1
ATOM 1666 C CA . ALA A 1 216 ? 39.219 -11.562 -32.406 1 86.25 216 ALA A CA 1
ATOM 1667 C C . ALA A 1 216 ? 40.094 -11.836 -31.172 1 86.25 216 ALA A C 1
ATOM 1669 O O . ALA A 1 216 ? 41.062 -11.094 -30.906 1 86.25 216 ALA A O 1
ATOM 1670 N N . PRO A 1 217 ? 39.688 -12.992 -30.672 1 82.38 217 PRO A N 1
ATOM 1671 C CA . PRO A 1 217 ? 40.531 -13.352 -29.531 1 82.38 217 PRO A CA 1
ATOM 1672 C C . PRO A 1 217 ? 41.875 -13.945 -29.953 1 82.38 217 PRO A C 1
ATOM 1674 O O . PRO A 1 217 ? 41.938 -14.633 -30.984 1 82.38 217 PRO A O 1
ATOM 1677 N N . CYS A 1 218 ? 43.062 -13.602 -29.484 1 82.31 218 CYS A N 1
ATOM 1678 C CA . CYS A 1 218 ? 44.406 -14.164 -29.594 1 82.31 218 CYS A CA 1
ATOM 1679 C C . CYS A 1 218 ? 45 -13.914 -30.969 1 82.31 218 CYS A C 1
ATOM 1681 O O . CYS A 1 218 ? 45.406 -14.852 -31.656 1 82.31 218 CYS A O 1
ATOM 1683 N N . VAL A 1 219 ? 45.031 -12.93 -31.766 1 76.62 219 VAL A N 1
ATOM 1684 C CA . VAL A 1 219 ? 45.5 -12.609 -33.125 1 76.62 219 VAL A CA 1
ATOM 1685 C C . VAL A 1 219 ? 47 -12.367 -33.125 1 76.62 219 VAL A C 1
ATOM 1687 O O . VAL A 1 219 ? 47.688 -12.656 -34.094 1 76.62 219 VAL A O 1
ATOM 1690 N N . GLY A 1 220 ? 47.75 -12.453 -32.188 1 69.25 220 GLY A N 1
ATOM 1691 C CA . GLY A 1 220 ? 49.156 -12.023 -32.188 1 69.25 220 GLY A CA 1
ATOM 1692 C C . GLY A 1 220 ? 50.125 -13.141 -32.531 1 69.25 220 GLY A C 1
ATOM 1693 O O . GLY A 1 220 ? 49.75 -14.312 -32.594 1 69.25 220 GLY A O 1
ATOM 1694 N N . PRO A 1 221 ? 51.375 -12.789 -33.031 1 72 221 PRO A N 1
ATOM 1695 C CA . PRO A 1 221 ? 52.406 -13.758 -33.469 1 72 221 PRO A CA 1
ATOM 1696 C C . PRO A 1 221 ? 52.938 -14.586 -32.312 1 72 221 PRO A C 1
ATOM 1698 O O . PRO A 1 221 ? 53.406 -15.711 -32.5 1 72 221 PRO A O 1
ATOM 1701 N N . SER A 1 222 ? 52.812 -14.125 -31.141 1 79.81 222 SER A N 1
ATOM 1702 C CA . SER A 1 222 ? 53.375 -14.812 -29.984 1 79.81 222 SER A CA 1
ATOM 1703 C C . SER A 1 222 ? 52.312 -15.609 -29.234 1 79.81 222 SER A C 1
ATOM 1705 O O . SER A 1 222 ? 51.156 -15.203 -29.188 1 79.81 222 SER A O 1
ATOM 1707 N N . LEU A 1 223 ? 52.812 -16.797 -28.844 1 86.19 223 LEU A N 1
ATOM 1708 C CA . LEU A 1 223 ? 51.906 -17.641 -28.047 1 86.19 223 LEU A CA 1
ATOM 1709 C C . LEU A 1 223 ? 51.75 -17.078 -26.641 1 86.19 223 LEU A C 1
ATOM 1711 O O . LEU A 1 223 ? 52.719 -16.812 -25.953 1 86.19 223 LEU A O 1
ATOM 1715 N N . LEU A 1 224 ? 50.469 -16.734 -26.281 1 88.56 224 LEU A N 1
ATOM 1716 C CA . LEU A 1 224 ? 50.156 -16.25 -24.953 1 88.56 224 LEU A CA 1
ATOM 1717 C C . LEU A 1 224 ? 49.656 -17.375 -24.062 1 88.56 224 LEU A C 1
ATOM 1719 O O . LEU A 1 224 ? 48.75 -18.125 -24.453 1 88.56 224 LEU A O 1
ATOM 1723 N N . THR A 1 225 ? 50.281 -17.562 -22.938 1 90.56 225 THR A N 1
ATOM 1724 C CA . THR A 1 225 ? 49.906 -18.656 -22.047 1 90.56 225 THR A CA 1
ATOM 1725 C C . THR A 1 225 ? 49.312 -18.125 -20.75 1 90.56 225 THR A C 1
ATOM 1727 O O . THR A 1 225 ? 49.844 -17.188 -20.156 1 90.56 225 THR A O 1
ATOM 1730 N N . PHE A 1 226 ? 48.281 -18.719 -20.328 1 93 226 PHE A N 1
ATOM 1731 C CA . PHE A 1 226 ? 47.625 -18.422 -19.062 1 93 226 PHE A CA 1
ATOM 1732 C C . PHE A 1 226 ? 47.469 -19.688 -18.219 1 93 226 PHE A C 1
ATOM 1734 O O . PHE A 1 226 ? 46.406 -20.297 -18.188 1 93 226 PHE A O 1
ATOM 1741 N N . PRO A 1 227 ? 48.438 -20.109 -17.5 1 90.56 227 PRO A N 1
ATOM 1742 C CA . PRO A 1 227 ? 48.469 -21.438 -16.859 1 90.56 227 PRO A CA 1
ATOM 1743 C C . PRO A 1 227 ? 47.5 -21.562 -15.719 1 90.56 227 PRO A C 1
ATOM 1745 O O . PRO A 1 227 ? 47.062 -22.672 -15.391 1 90.56 227 PRO A O 1
ATOM 1748 N N . PHE A 1 228 ? 47.062 -20.453 -15.156 1 92.75 228 PHE A N 1
ATOM 1749 C CA . PHE A 1 228 ? 46.312 -20.578 -13.922 1 92.75 228 PHE A CA 1
ATOM 1750 C C . PHE A 1 228 ? 44.875 -20.078 -14.102 1 92.75 228 PHE A C 1
ATOM 1752 O O . PHE A 1 228 ? 44.062 -20.188 -13.188 1 92.75 228 PHE A O 1
ATOM 1759 N N . LEU A 1 229 ? 44.531 -19.562 -15.266 1 95.62 229 LEU A N 1
ATOM 1760 C CA . LEU A 1 229 ? 43.188 -19.047 -15.531 1 95.62 229 LEU A CA 1
ATOM 1761 C C . LEU A 1 229 ? 42.156 -20.188 -15.539 1 95.62 229 LEU A C 1
ATOM 1763 O O . LEU A 1 229 ? 42.344 -21.188 -16.219 1 95.62 229 LEU A O 1
ATOM 1767 N N . ARG A 1 230 ? 41.156 -20.016 -14.766 1 97.56 230 ARG A N 1
ATOM 1768 C CA . ARG A 1 230 ? 40.125 -21.062 -14.648 1 97.56 230 ARG A CA 1
ATOM 1769 C C . ARG A 1 230 ? 38.812 -20.641 -15.312 1 97.56 230 ARG A C 1
ATOM 1771 O O . ARG A 1 230 ? 38.094 -21.469 -15.859 1 97.56 230 ARG A O 1
ATOM 1778 N N . ASN A 1 231 ? 38.5 -19.438 -15.211 1 98.06 231 ASN A N 1
ATOM 1779 C CA . ASN A 1 231 ? 37.25 -18.906 -15.766 1 98.06 231 ASN A CA 1
ATOM 1780 C C . ASN A 1 231 ? 37.5 -17.719 -16.688 1 98.06 231 ASN A C 1
ATOM 1782 O O . ASN A 1 231 ? 38.094 -16.719 -16.266 1 98.06 231 ASN A O 1
ATOM 1786 N N . LEU A 1 232 ? 37.062 -17.828 -17.922 1 96.81 232 LEU A N 1
ATOM 1787 C CA . LEU A 1 232 ? 37.188 -16.75 -18.891 1 96.81 232 LEU A CA 1
ATOM 1788 C C . LEU A 1 232 ? 35.844 -16.438 -19.516 1 96.81 232 LEU A C 1
ATOM 1790 O O . LEU A 1 232 ? 35.188 -17.312 -20.078 1 96.81 232 LEU A O 1
ATOM 1794 N N . SER A 1 233 ? 35.406 -15.266 -19.375 1 97.88 233 SER A N 1
ATOM 1795 C CA . SER A 1 233 ? 34.125 -14.852 -19.953 1 97.88 233 SER A CA 1
ATOM 1796 C C . SER A 1 233 ? 34.344 -13.867 -21.094 1 97.88 233 SER A C 1
ATOM 1798 O O . SER A 1 233 ? 34.969 -12.82 -20.922 1 97.88 233 SER A O 1
ATOM 1800 N N . LEU A 1 234 ? 33.875 -14.219 -22.25 1 96.56 234 LEU A N 1
ATOM 1801 C CA . LEU A 1 234 ? 33.938 -13.375 -23.438 1 96.56 234 LEU A CA 1
ATOM 1802 C C . LEU A 1 234 ? 32.531 -13.188 -24.016 1 96.56 234 LEU A C 1
ATOM 1804 O O . LEU A 1 234 ? 32.375 -13.016 -25.234 1 96.56 234 LEU A O 1
ATOM 1808 N N . ASN A 1 235 ? 31.594 -13.328 -23.141 1 97.25 235 ASN A N 1
ATOM 1809 C CA . ASN A 1 235 ? 30.203 -13.219 -23.578 1 97.25 235 ASN A CA 1
ATOM 1810 C C . ASN A 1 235 ? 29.859 -11.797 -24.031 1 97.25 235 ASN A C 1
ATOM 1812 O O . ASN A 1 235 ? 30.5 -10.836 -23.578 1 97.25 235 ASN A O 1
ATOM 1816 N N . ARG A 1 236 ? 28.953 -11.609 -24.984 1 96 236 ARG A N 1
ATOM 1817 C CA . ARG A 1 236 ? 28.438 -10.336 -25.484 1 96 236 ARG A CA 1
ATOM 1818 C C . ARG A 1 236 ? 29.562 -9.484 -26.062 1 96 236 ARG A C 1
ATOM 1820 O O . ARG A 1 236 ? 29.734 -8.328 -25.656 1 96 236 ARG A O 1
ATOM 1827 N N . ASN A 1 237 ? 30.359 -10.078 -26.812 1 96.5 237 ASN A N 1
ATOM 1828 C CA . ASN A 1 237 ? 31.344 -9.391 -27.641 1 96.5 237 ASN A CA 1
ATOM 1829 C C . ASN A 1 237 ? 31 -9.492 -29.125 1 96.5 237 ASN A C 1
ATOM 1831 O O . ASN A 1 237 ? 29.828 -9.711 -29.484 1 96.5 237 ASN A O 1
ATOM 1835 N N . VAL A 1 238 ? 32 -9.18 -30.031 1 94.56 238 VAL A N 1
ATOM 1836 C CA . VAL A 1 238 ? 31.719 -9.219 -31.453 1 94.56 238 VAL A CA 1
ATOM 1837 C C . VAL A 1 238 ? 32.625 -10.234 -32.125 1 94.56 238 VAL A C 1
ATOM 1839 O O . VAL A 1 238 ? 33.312 -9.922 -33.125 1 94.56 238 VAL A O 1
ATOM 1842 N N . ILE A 1 239 ? 32.562 -11.391 -31.547 1 93.38 239 ILE A N 1
ATOM 1843 C CA . ILE A 1 239 ? 33.406 -12.453 -32.094 1 93.38 239 ILE A CA 1
ATOM 1844 C C . ILE A 1 239 ? 32.688 -13.172 -33.219 1 93.38 239 ILE A C 1
ATOM 1846 O O . ILE A 1 239 ? 31.641 -13.789 -33 1 93.38 239 ILE A O 1
ATOM 1850 N N . HIS A 1 240 ? 33.219 -13.164 -34.375 1 91.5 240 HIS A N 1
ATOM 1851 C CA . HIS A 1 240 ? 32.594 -13.805 -35.531 1 91.5 240 HIS A CA 1
ATOM 1852 C C . HIS A 1 240 ? 33.156 -15.203 -35.781 1 91.5 240 HIS A C 1
ATOM 1854 O O . HIS A 1 240 ? 32.406 -16.125 -36.094 1 91.5 240 HIS A O 1
ATOM 1860 N N . SER A 1 241 ? 34.438 -15.289 -35.656 1 89.44 241 SER A N 1
ATOM 1861 C CA . SER A 1 241 ? 35.125 -16.562 -35.781 1 89.44 241 SER A CA 1
ATOM 1862 C C . SER A 1 241 ? 36.062 -16.797 -34.625 1 89.44 241 SER A C 1
ATOM 1864 O O . SER A 1 241 ? 36.875 -15.922 -34.25 1 89.44 241 SER A O 1
ATOM 1866 N N . LEU A 1 242 ? 35.844 -17.906 -33.969 1 90.06 242 LEU A N 1
ATOM 1867 C CA . LEU A 1 242 ? 36.656 -18.203 -32.812 1 90.06 242 LEU A CA 1
ATOM 1868 C C . LEU A 1 242 ? 37.969 -18.891 -33.188 1 90.06 242 LEU A C 1
ATOM 1870 O O . LEU A 1 242 ? 37.938 -19.938 -33.844 1 90.06 242 LEU A O 1
ATOM 1874 N N . ASP A 1 243 ? 39.062 -18.281 -32.906 1 86.06 243 ASP A N 1
ATOM 1875 C CA . ASP A 1 243 ? 40.375 -18.828 -33.094 1 86.06 243 ASP A CA 1
ATOM 1876 C C . ASP A 1 243 ? 41.219 -18.672 -31.812 1 86.06 243 ASP A C 1
ATOM 1878 O O . ASP A 1 243 ? 41.594 -17.547 -31.453 1 86.06 243 ASP A O 1
ATOM 1882 N N . LEU A 1 244 ? 41.5 -19.812 -31.188 1 87.5 244 LEU A N 1
ATOM 1883 C CA . LEU A 1 244 ? 42.312 -19.781 -29.953 1 87.5 244 LEU A CA 1
ATOM 1884 C C . LEU A 1 244 ? 43.688 -20.422 -30.172 1 87.5 244 LEU A C 1
ATOM 1886 O O . LEU A 1 244 ? 44.344 -20.844 -29.219 1 87.5 244 LEU A O 1
ATOM 1890 N N . SER A 1 245 ? 44.188 -20.516 -31.344 1 82.81 245 SER A N 1
ATOM 1891 C CA . SER A 1 245 ? 45.406 -21.25 -31.688 1 82.81 245 SER A CA 1
ATOM 1892 C C . SER A 1 245 ? 46.656 -20.578 -31.094 1 82.81 245 SER A C 1
ATOM 1894 O O . SER A 1 245 ? 47.625 -21.25 -30.75 1 82.81 245 SER A O 1
ATOM 1896 N N . ASN A 1 246 ? 46.562 -19.281 -30.922 1 86.75 246 ASN A N 1
ATOM 1897 C CA . ASN A 1 246 ? 47.719 -18.562 -30.406 1 86.75 246 ASN A CA 1
ATOM 1898 C C . ASN A 1 246 ? 47.594 -18.297 -28.906 1 86.75 246 ASN A C 1
ATOM 1900 O O . ASN A 1 246 ? 48.281 -17.453 -28.359 1 86.75 246 ASN A O 1
ATOM 1904 N N . CYS A 1 247 ? 46.781 -19.016 -28.297 1 89.75 247 CYS A N 1
ATOM 1905 C CA . CYS A 1 247 ? 46.625 -18.938 -26.859 1 89.75 247 CYS A CA 1
ATOM 1906 C C . CYS A 1 247 ? 46.656 -20.328 -26.219 1 89.75 247 CYS A C 1
ATOM 1908 O O . CYS A 1 247 ? 46.438 -21.328 -26.906 1 89.75 247 CYS A O 1
ATOM 1910 N N . SER A 1 248 ? 47.125 -20.375 -25.031 1 91.25 248 SER A N 1
ATOM 1911 C CA . SER A 1 248 ? 47.125 -21.609 -24.25 1 91.25 248 SER A CA 1
ATOM 1912 C C . SER A 1 248 ? 46.5 -21.422 -22.875 1 91.25 248 SER A C 1
ATOM 1914 O O . SER A 1 248 ? 46.938 -20.594 -22.094 1 91.25 248 SER A O 1
ATOM 1916 N N . PHE A 1 249 ? 45.469 -22.156 -22.641 1 93.56 249 PHE A N 1
ATOM 1917 C CA . PHE A 1 249 ? 44.75 -22.141 -21.375 1 93.56 249 PHE A CA 1
ATOM 1918 C C . PHE A 1 249 ? 44.719 -23.531 -20.75 1 93.56 249 PHE A C 1
ATOM 1920 O O . PHE A 1 249 ? 43.656 -24.156 -20.688 1 93.56 249 PHE A O 1
ATOM 1927 N N . PRO A 1 250 ? 45.688 -24.047 -20.156 1 92.88 250 PRO A N 1
ATOM 1928 C CA . PRO A 1 250 ? 45.75 -25.438 -19.719 1 92.88 250 PRO A CA 1
ATOM 1929 C C . PRO A 1 250 ? 44.844 -25.734 -18.547 1 92.88 250 PRO A C 1
ATOM 1931 O O . PRO A 1 250 ? 44.375 -26.859 -18.391 1 92.88 250 PRO A O 1
ATOM 1934 N N . SER A 1 251 ? 44.562 -24.719 -17.781 1 94.88 251 SER A N 1
ATOM 1935 C CA . SER A 1 251 ? 43.781 -24.953 -16.578 1 94.88 251 SER A CA 1
ATOM 1936 C C . SER A 1 251 ? 42.375 -24.375 -16.703 1 94.88 251 SER A C 1
ATOM 1938 O O . SER A 1 251 ? 41.594 -24.375 -15.734 1 94.88 251 SER A O 1
ATOM 1940 N N . LEU A 1 252 ? 41.969 -23.906 -17.859 1 96.12 252 LEU A N 1
ATOM 1941 C CA . LEU A 1 252 ? 40.656 -23.266 -18.047 1 96.12 252 LEU A CA 1
ATOM 1942 C C . LEU A 1 252 ? 39.531 -24.266 -17.875 1 96.12 252 LEU A C 1
ATOM 1944 O O . LEU A 1 252 ? 39.5 -25.312 -18.531 1 96.12 252 LEU A O 1
ATOM 1948 N N . GLN A 1 253 ? 38.656 -23.953 -17.016 1 97.56 253 GLN A N 1
ATOM 1949 C CA . GLN A 1 253 ? 37.531 -24.859 -16.719 1 97.56 253 GLN A CA 1
ATOM 1950 C C . GLN A 1 253 ? 36.25 -24.328 -17.312 1 97.56 253 GLN A C 1
ATOM 1952 O O . GLN A 1 253 ? 35.406 -25.109 -17.797 1 97.56 253 GLN A O 1
ATOM 1957 N N . GLN A 1 254 ? 36.062 -23.078 -17.312 1 98.19 254 GLN A N 1
ATOM 1958 C CA . GLN A 1 254 ? 34.844 -22.484 -17.812 1 98.19 254 GLN A CA 1
ATOM 1959 C C . GLN A 1 254 ? 35.125 -21.422 -18.859 1 98.19 254 GLN A C 1
ATOM 1961 O O . GLN A 1 254 ? 35.969 -20.547 -18.656 1 98.19 254 GLN A O 1
ATOM 1966 N N . LEU A 1 255 ? 34.469 -21.5 -20.016 1 96.75 255 LEU A N 1
ATOM 1967 C CA . LEU A 1 255 ? 34.562 -20.531 -21.109 1 96.75 255 LEU A CA 1
ATOM 1968 C C . LEU A 1 255 ? 33.188 -20.078 -21.562 1 96.75 255 LEU A C 1
ATOM 1970 O O . LEU A 1 255 ? 32.375 -20.906 -22 1 96.75 255 LEU A O 1
ATOM 1974 N N . ASP A 1 256 ? 32.938 -18.906 -21.438 1 97.81 256 ASP A N 1
ATOM 1975 C CA . ASP A 1 256 ? 31.625 -18.344 -21.828 1 97.81 256 ASP A CA 1
ATOM 1976 C C . ASP A 1 256 ? 31.734 -17.516 -23.094 1 97.81 256 ASP A C 1
ATOM 1978 O O . ASP A 1 256 ? 32.344 -16.438 -23.078 1 97.81 256 ASP A O 1
ATOM 1982 N N . LEU A 1 257 ? 31.188 -17.984 -24.156 1 96.38 257 LEU A N 1
ATOM 1983 C CA . LEU A 1 257 ? 31.203 -17.297 -25.453 1 96.38 257 LEU A CA 1
ATOM 1984 C C . LEU A 1 257 ? 29.797 -16.953 -25.891 1 96.38 257 LEU A C 1
ATOM 1986 O O . LEU A 1 257 ? 29.531 -16.844 -27.094 1 96.38 257 LEU A O 1
ATOM 1990 N N . SER A 1 258 ? 28.922 -16.797 -24.953 1 96.75 258 SER A N 1
ATOM 1991 C CA . SER A 1 258 ? 27.516 -16.578 -25.266 1 96.75 258 SER A CA 1
ATOM 1992 C C . SER A 1 258 ? 27.297 -15.188 -25.875 1 96.75 258 SER A C 1
ATOM 1994 O O . SER A 1 258 ? 28.094 -14.273 -25.641 1 96.75 258 SER A O 1
ATOM 1996 N N . ILE A 1 259 ? 26.234 -15.031 -26.672 1 95.19 259 ILE A N 1
ATOM 1997 C CA . ILE A 1 259 ? 25.734 -13.789 -27.266 1 95.19 259 ILE A CA 1
ATOM 1998 C C . ILE A 1 259 ? 26.859 -13.102 -28.031 1 95.19 259 ILE A C 1
ATOM 2000 O O . ILE A 1 259 ? 27.219 -11.961 -27.734 1 95.19 259 ILE A O 1
ATOM 2004 N N . ASN A 1 260 ? 27.438 -13.852 -28.812 1 94.12 260 ASN A N 1
ATOM 2005 C CA . ASN A 1 260 ? 28.359 -13.32 -29.812 1 94.12 260 ASN A CA 1
ATOM 2006 C C . ASN A 1 260 ? 27.797 -13.477 -31.219 1 94.12 260 ASN A C 1
ATOM 2008 O O . ASN A 1 260 ? 26.656 -13.938 -31.391 1 94.12 260 ASN A O 1
ATOM 2012 N N . ASN A 1 261 ? 28.281 -12.992 -32.25 1 88.5 261 ASN A N 1
ATOM 2013 C CA . ASN A 1 261 ? 27.891 -13.211 -33.656 1 88.5 261 ASN A CA 1
ATOM 2014 C C . ASN A 1 261 ? 28.766 -14.258 -34.312 1 88.5 261 ASN A C 1
ATOM 2016 O O . ASN A 1 261 ? 29.234 -14.055 -35.438 1 88.5 261 ASN A O 1
ATOM 2020 N N . MET A 1 262 ? 28.828 -15.32 -33.469 1 91.94 262 MET A N 1
ATOM 2021 C CA . MET A 1 262 ? 29.766 -16.344 -33.938 1 91.94 262 MET A CA 1
ATOM 2022 C C . MET A 1 262 ? 29.109 -17.25 -34.969 1 91.94 262 MET A C 1
ATOM 2024 O O . MET A 1 262 ? 28.031 -17.797 -34.75 1 91.94 262 MET A O 1
ATOM 2028 N N . SER A 1 263 ? 29.766 -17.422 -36.156 1 90.19 263 SER A N 1
ATOM 2029 C CA . SER A 1 263 ? 29.203 -18.234 -37.219 1 90.19 263 SER A CA 1
ATOM 2030 C C . SER A 1 263 ? 30.125 -19.391 -37.594 1 90.19 263 SER A C 1
ATOM 2032 O O . SER A 1 263 ? 29.688 -20.375 -38.188 1 90.19 263 SER A O 1
ATOM 2034 N N . GLU A 1 264 ? 31.375 -19.203 -37.125 1 88.25 264 GLU A N 1
ATOM 2035 C CA . GLU A 1 264 ? 32.344 -20.234 -37.531 1 88.25 264 GLU A CA 1
ATOM 2036 C C . GLU A 1 264 ? 33.344 -20.516 -36.438 1 88.25 264 GLU A C 1
ATOM 2038 O O . GLU A 1 264 ? 33.656 -19.625 -35.625 1 88.25 264 GLU A O 1
ATOM 2043 N N . LEU A 1 265 ? 33.688 -21.797 -36.375 1 85.88 265 LEU A N 1
ATOM 2044 C CA . LEU A 1 265 ? 34.781 -22.234 -35.5 1 85.88 265 LEU A CA 1
ATOM 2045 C C . LEU A 1 265 ? 36 -22.672 -36.312 1 85.88 265 LEU A C 1
ATOM 2047 O O . LEU A 1 265 ? 35.875 -23.516 -37.188 1 85.88 265 LEU A O 1
ATOM 2051 N N . LYS A 1 266 ? 37.031 -22.016 -36.156 1 79.25 266 LYS A N 1
ATOM 2052 C CA . LYS A 1 266 ? 38.219 -22.391 -36.906 1 79.25 266 LYS A CA 1
ATOM 2053 C C . LYS A 1 266 ? 38.812 -23.703 -36.406 1 79.25 266 LYS A C 1
ATOM 2055 O O . LYS A 1 266 ? 38.406 -24.188 -35.344 1 79.25 266 LYS A O 1
ATOM 2060 N N . ALA A 1 267 ? 39.781 -24.328 -37.156 1 65.38 267 ALA A N 1
ATOM 2061 C CA . ALA A 1 267 ? 40.25 -25.703 -36.938 1 65.38 267 ALA A CA 1
ATOM 2062 C C . ALA A 1 267 ? 40.906 -25.828 -35.594 1 65.38 267 ALA A C 1
ATOM 2064 O O . ALA A 1 267 ? 41.906 -25.125 -35.312 1 65.38 267 ALA A O 1
ATOM 2065 N N . GLY A 1 268 ? 40.438 -26.641 -34.656 1 71.31 268 GLY A N 1
ATOM 2066 C CA . GLY A 1 268 ? 41 -27.047 -33.375 1 71.31 268 GLY A CA 1
ATOM 2067 C C . GLY A 1 268 ? 40.938 -25.953 -32.312 1 71.31 268 GLY A C 1
ATOM 2068 O O . GLY A 1 268 ? 41.906 -25.703 -31.594 1 71.31 268 GLY A O 1
ATOM 2069 N N . PRO A 1 269 ? 39.938 -25.188 -32.312 1 71.25 269 PRO A N 1
ATOM 2070 C CA . PRO A 1 269 ? 39.906 -24.016 -31.469 1 71.25 269 PRO A CA 1
ATOM 2071 C C . PRO A 1 269 ? 40.031 -24.344 -29.984 1 71.25 269 PRO A C 1
ATOM 2073 O O . PRO A 1 269 ? 40.5 -23.531 -29.203 1 71.25 269 PRO A O 1
ATOM 2076 N N . PHE A 1 270 ? 39.688 -25.594 -29.594 1 85.25 270 PHE A N 1
ATOM 2077 C CA . PHE A 1 270 ? 39.656 -25.875 -28.172 1 85.25 270 PHE A CA 1
ATOM 2078 C C . PHE A 1 270 ? 40.844 -26.75 -27.75 1 85.25 270 PHE A C 1
ATOM 2080 O O . PHE A 1 270 ? 40.875 -27.266 -26.641 1 85.25 270 PHE A O 1
ATOM 2087 N N . GLN A 1 271 ? 41.75 -26.859 -28.656 1 85.5 271 GLN A N 1
ATOM 2088 C CA . GLN A 1 271 ? 43 -27.531 -28.297 1 85.5 271 GLN A CA 1
ATOM 2089 C C . GLN A 1 271 ? 43.75 -26.734 -27.234 1 85.5 271 GLN A C 1
ATOM 2091 O O . GLN A 1 271 ? 44.531 -27.312 -26.453 1 85.5 271 GLN A O 1
ATOM 2096 N N . ALA A 1 272 ? 43.438 -25.484 -27.203 1 88.5 272 ALA A N 1
ATOM 2097 C CA . ALA A 1 272 ? 44.062 -24.578 -26.25 1 88.5 272 ALA A CA 1
ATOM 2098 C C . ALA A 1 272 ? 43.469 -24.75 -24.844 1 88.5 272 ALA A C 1
ATOM 2100 O O . ALA A 1 272 ? 44.031 -24.281 -23.859 1 88.5 272 ALA A O 1
ATOM 2101 N N . THR A 1 273 ? 42.406 -25.5 -24.703 1 92.94 273 THR A N 1
ATOM 2102 C CA . THR A 1 273 ? 41.688 -25.609 -23.453 1 92.94 273 THR A CA 1
ATOM 2103 C C . THR A 1 273 ? 41.469 -27.078 -23.094 1 92.94 273 THR A C 1
ATOM 2105 O O . THR A 1 273 ? 40.312 -27.531 -23.031 1 92.94 273 THR A O 1
ATOM 2108 N N . PRO A 1 274 ? 42.375 -27.859 -22.719 1 91.25 274 PRO A N 1
ATOM 2109 C CA . PRO A 1 274 ? 42.219 -29.297 -22.484 1 91.25 274 PRO A CA 1
ATOM 2110 C C . PRO A 1 274 ? 41.438 -29.594 -21.219 1 91.25 274 PRO A C 1
ATOM 2112 O O . PRO A 1 274 ? 40.812 -30.656 -21.109 1 91.25 274 PRO A O 1
ATOM 2115 N N . ALA A 1 275 ? 41.375 -28.688 -20.312 1 94.88 275 ALA A N 1
ATOM 2116 C CA . ALA A 1 275 ? 40.75 -28.953 -19.031 1 94.88 275 ALA A CA 1
ATOM 2117 C C . ALA A 1 275 ? 39.312 -28.375 -19 1 94.88 275 ALA A C 1
ATOM 2119 O O . ALA A 1 275 ? 38.656 -28.375 -17.953 1 94.88 275 ALA A O 1
ATOM 2120 N N . LEU A 1 276 ? 38.781 -28 -20.109 1 95.94 276 LEU A N 1
ATOM 2121 C CA . LEU A 1 276 ? 37.5 -27.328 -20.188 1 95.94 276 LEU A CA 1
ATOM 2122 C C . LEU A 1 276 ? 36.375 -28.25 -19.734 1 95.94 276 LEU A C 1
ATOM 2124 O O . LEU A 1 276 ? 36.25 -29.359 -20.234 1 95.94 276 LEU A O 1
ATOM 2128 N N . THR A 1 277 ? 35.625 -27.766 -18.734 1 97.25 277 THR A N 1
ATOM 2129 C CA . THR A 1 277 ? 34.531 -28.578 -18.203 1 97.25 277 THR A CA 1
ATOM 2130 C C . THR A 1 277 ? 33.188 -27.953 -18.562 1 97.25 277 THR A C 1
ATOM 2132 O O . THR A 1 277 ? 32.156 -28.656 -18.641 1 97.25 277 THR A O 1
ATOM 2135 N N . GLU A 1 278 ? 33.094 -26.688 -18.766 1 98.06 278 GLU A N 1
ATOM 2136 C CA . GLU A 1 278 ? 31.859 -25.984 -19.078 1 98.06 278 GLU A CA 1
ATOM 2137 C C . GLU A 1 278 ? 32.062 -25.016 -20.234 1 98.06 278 GLU A C 1
ATOM 2139 O O . GLU A 1 278 ? 33 -24.219 -20.219 1 98.06 278 GLU A O 1
ATOM 2144 N N . LEU A 1 279 ? 31.203 -25.078 -21.25 1 96.81 279 LEU A N 1
ATOM 2145 C CA . LEU A 1 279 ? 31.266 -24.219 -22.422 1 96.81 279 LEU A CA 1
ATOM 2146 C C . LEU A 1 279 ? 29.891 -23.609 -22.734 1 96.81 279 LEU A C 1
ATOM 2148 O O . LEU A 1 279 ? 28.891 -24.328 -22.797 1 96.81 279 LEU A O 1
ATOM 2152 N N . SER A 1 280 ? 29.828 -22.359 -22.828 1 97.69 280 SER A N 1
ATOM 2153 C CA . SER A 1 280 ? 28.594 -21.656 -23.141 1 97.69 280 SER A CA 1
ATOM 2154 C C . SER A 1 280 ? 28.641 -21.031 -24.531 1 97.69 280 SER A C 1
ATOM 2156 O O . SER A 1 280 ? 29.516 -20.203 -24.812 1 97.69 280 SER A O 1
ATOM 2158 N N . LEU A 1 281 ? 27.734 -21.391 -25.375 1 95.88 281 LEU A N 1
ATOM 2159 C CA . LEU A 1 281 ? 27.656 -20.875 -26.734 1 95.88 281 LEU A CA 1
ATOM 2160 C C . LEU A 1 281 ? 26.281 -20.297 -27.031 1 95.88 281 LEU A C 1
ATOM 2162 O O . LEU A 1 281 ? 25.891 -20.172 -28.188 1 95.88 281 LEU A O 1
ATOM 2166 N N . ASP A 1 282 ? 25.594 -19.906 -26.031 1 95.56 282 ASP A N 1
ATOM 2167 C CA . ASP A 1 282 ? 24.219 -19.453 -26.141 1 95.56 282 ASP A CA 1
ATOM 2168 C C . ASP A 1 282 ? 24.109 -18.25 -27.062 1 95.56 282 ASP A C 1
ATOM 2170 O O . ASP A 1 282 ? 24.984 -17.391 -27.094 1 95.56 282 ASP A O 1
ATOM 2174 N N . SER A 1 283 ? 22.969 -18.188 -27.844 1 94.62 283 SER A N 1
ATOM 2175 C CA . SER A 1 283 ? 22.547 -17.016 -28.625 1 94.62 283 SER A CA 1
ATOM 2176 C C . SER A 1 283 ? 23.609 -16.625 -29.656 1 94.62 283 SER A C 1
ATOM 2178 O O . SER A 1 283 ? 23.969 -15.453 -29.75 1 94.62 283 SER A O 1
ATOM 2180 N N . ASN A 1 284 ? 24.266 -17.625 -30.219 1 94.44 284 ASN A N 1
ATOM 2181 C CA . ASN A 1 284 ? 25.156 -17.406 -31.359 1 94.44 284 ASN A CA 1
ATOM 2182 C C . ASN A 1 284 ? 24.531 -17.875 -32.656 1 94.44 284 ASN A C 1
ATOM 2184 O O . ASN A 1 284 ? 23.531 -18.609 -32.656 1 94.44 284 ASN A O 1
ATOM 2188 N N . SER A 1 285 ? 25.078 -17.438 -33.812 1 92.88 285 SER A N 1
ATOM 2189 C CA . SER A 1 285 ? 24.641 -17.891 -35.125 1 92.88 285 SER A CA 1
ATOM 2190 C C . SER A 1 285 ? 25.453 -19.078 -35.594 1 92.88 285 SER A C 1
ATOM 2192 O O . SER A 1 285 ? 25.703 -19.234 -36.812 1 92.88 285 SER A O 1
ATOM 2194 N N . LEU A 1 286 ? 25.766 -19.812 -34.656 1 91.75 286 LEU A N 1
ATOM 2195 C CA . LEU A 1 286 ? 26.609 -20.969 -34.938 1 91.75 286 LEU A CA 1
ATOM 2196 C C . LEU A 1 286 ? 25.781 -22.203 -35.219 1 91.75 286 LEU A C 1
ATOM 2198 O O . LEU A 1 286 ? 24.891 -22.562 -34.438 1 91.75 286 LEU A O 1
ATOM 2202 N N . LYS A 1 287 ? 26.062 -22.844 -36.344 1 91.06 287 LYS A N 1
ATOM 2203 C CA . LYS A 1 287 ? 25.391 -24.109 -36.656 1 91.06 287 LYS A CA 1
ATOM 2204 C C . LYS A 1 287 ? 25.984 -25.266 -35.844 1 91.06 287 LYS A C 1
ATOM 2206 O O . LYS A 1 287 ? 27.188 -25.312 -35.625 1 91.06 287 LYS A O 1
ATOM 2211 N N . ILE A 1 288 ? 25.125 -26.125 -35.438 1 91.88 288 ILE A N 1
ATOM 2212 C CA . ILE A 1 288 ? 25.547 -27.234 -34.594 1 91.88 288 ILE A CA 1
ATOM 2213 C C . ILE A 1 288 ? 26.531 -28.109 -35.344 1 91.88 288 ILE A C 1
ATOM 2215 O O . ILE A 1 288 ? 27.391 -28.766 -34.75 1 91.88 288 ILE A O 1
ATOM 2219 N N . SER A 1 289 ? 26.562 -28.109 -36.656 1 90.06 289 SER A N 1
ATOM 2220 C CA . SER A 1 289 ? 27.453 -28.906 -37.469 1 90.06 289 SER A CA 1
ATOM 2221 C C . SER A 1 289 ? 28.906 -28.484 -37.281 1 90.06 289 SER A C 1
ATOM 2223 O O . SER A 1 289 ? 29.828 -29.266 -37.531 1 90.06 289 SER A O 1
ATOM 2225 N N . GLU A 1 290 ? 29.031 -27.234 -36.812 1 89.5 290 GLU A N 1
ATOM 2226 C CA . GLU A 1 290 ? 30.375 -26.719 -36.625 1 89.5 290 GLU A CA 1
ATOM 2227 C C . GLU A 1 290 ? 31.062 -27.391 -35.438 1 89.5 290 GLU A C 1
ATOM 2229 O O . GLU A 1 290 ? 32.281 -27.359 -35.312 1 89.5 290 GLU A O 1
ATOM 2234 N N . LEU A 1 291 ? 30.297 -28.016 -34.688 1 90.19 291 LEU A N 1
ATOM 2235 C CA . LEU A 1 291 ? 30.859 -28.656 -33.5 1 90.19 291 LEU A CA 1
ATOM 2236 C C . LEU A 1 291 ? 31.188 -30.125 -33.75 1 90.19 291 LEU A C 1
ATOM 2238 O O . LEU A 1 291 ? 31.672 -30.812 -32.875 1 90.19 291 LEU A O 1
ATOM 2242 N N . ILE A 1 292 ? 30.984 -30.484 -34.969 1 87.69 292 ILE A N 1
ATOM 2243 C CA . ILE A 1 292 ? 31.297 -31.859 -35.344 1 87.69 292 ILE A CA 1
ATOM 2244 C C . ILE A 1 292 ? 32.812 -32.094 -35.281 1 87.69 292 ILE A C 1
ATOM 2246 O O . ILE A 1 292 ? 33.562 -31.25 -35.75 1 87.69 292 ILE A O 1
ATOM 2250 N N . ASN A 1 293 ? 33.312 -33.094 -34.781 1 79.94 293 ASN A N 1
ATOM 2251 C CA . ASN A 1 293 ? 34.688 -33.531 -34.719 1 79.94 293 ASN A CA 1
ATOM 2252 C C . ASN A 1 293 ? 35.531 -32.656 -33.812 1 79.94 293 ASN A C 1
ATOM 2254 O O . ASN A 1 293 ? 36.75 -32.562 -33.969 1 79.94 293 ASN A O 1
ATOM 2258 N N . ILE A 1 294 ? 34.906 -31.875 -33.062 1 86.06 294 ILE A N 1
ATOM 2259 C CA . ILE A 1 294 ? 35.625 -31.125 -32.031 1 86.06 294 ILE A CA 1
ATOM 2260 C C . ILE A 1 294 ? 35.875 -32.031 -30.844 1 86.06 294 ILE A C 1
ATOM 2262 O O . ILE A 1 294 ? 35 -32.781 -30.422 1 86.06 294 ILE A O 1
ATOM 2266 N N . SER A 1 295 ? 37.125 -32.031 -30.422 1 86.31 295 SER A N 1
ATOM 2267 C CA . SER A 1 295 ? 37.469 -32.875 -29.297 1 86.31 295 SER A CA 1
ATOM 2268 C C . SER A 1 295 ? 37.438 -32.094 -27.984 1 86.31 295 SER A C 1
ATOM 2270 O O . SER A 1 295 ? 38.281 -31.219 -27.766 1 86.31 295 SER A O 1
ATOM 2272 N N . LEU A 1 296 ? 36.594 -32.438 -27.125 1 91.94 296 LEU A N 1
ATOM 2273 C CA . LEU A 1 296 ? 36.438 -31.906 -25.781 1 91.94 296 LEU A CA 1
ATOM 2274 C C . LEU A 1 296 ? 36.219 -33.031 -24.781 1 91.94 296 LEU A C 1
ATOM 2276 O O . LEU A 1 296 ? 35.094 -33.219 -24.297 1 91.94 296 LEU A O 1
ATOM 2280 N N . PRO A 1 297 ? 37.188 -33.75 -24.406 1 90.44 297 PRO A N 1
ATOM 2281 C CA . PRO A 1 297 ? 37.031 -35 -23.641 1 90.44 297 PRO A CA 1
ATOM 2282 C C . PRO A 1 297 ? 36.531 -34.75 -22.219 1 90.44 297 PRO A C 1
ATOM 2284 O O . PRO A 1 297 ? 35.844 -35.594 -21.641 1 90.44 297 PRO A O 1
ATOM 2287 N N . ASN A 1 298 ? 36.781 -33.5 -21.641 1 94.5 298 ASN A N 1
ATOM 2288 C CA . ASN A 1 298 ? 36.438 -33.281 -20.25 1 94.5 298 ASN A CA 1
ATOM 2289 C C . ASN A 1 298 ? 35.219 -32.406 -20.094 1 94.5 298 ASN A C 1
ATOM 2291 O O . ASN A 1 298 ? 34.844 -32 -18.984 1 94.5 298 ASN A O 1
ATOM 2295 N N . LEU A 1 299 ? 34.5 -32.125 -21.172 1 96.19 299 LEU A N 1
ATOM 2296 C CA . LEU A 1 299 ? 33.344 -31.234 -21.125 1 96.19 299 LEU A CA 1
ATOM 2297 C C . LEU A 1 299 ? 32.188 -31.906 -20.453 1 96.19 299 LEU A C 1
ATOM 2299 O O . LEU A 1 299 ? 31.672 -32.938 -20.922 1 96.19 299 LEU A O 1
ATOM 2303 N N . THR A 1 300 ? 31.75 -31.312 -19.328 1 97.12 300 THR A N 1
ATOM 2304 C CA . THR A 1 300 ? 30.656 -31.906 -18.578 1 97.12 300 THR A CA 1
ATOM 2305 C C . THR A 1 300 ? 29.375 -31.094 -18.766 1 97.12 300 THR A C 1
ATOM 2307 O O . THR A 1 300 ? 28.266 -31.641 -18.641 1 97.12 300 THR A O 1
ATOM 2310 N N . MET A 1 301 ? 29.469 -29.859 -19.031 1 97.88 301 MET A N 1
ATOM 2311 C CA . MET A 1 301 ? 28.312 -28.984 -19.172 1 97.88 301 MET A CA 1
ATOM 2312 C C . MET A 1 301 ? 28.391 -28.156 -20.453 1 97.88 301 MET A C 1
ATOM 2314 O O . MET A 1 301 ? 29.406 -27.531 -20.719 1 97.88 301 MET A O 1
ATOM 2318 N N . LEU A 1 302 ? 27.328 -28.203 -21.266 1 97 302 LEU A N 1
ATOM 2319 C CA . LEU A 1 302 ? 27.281 -27.469 -22.531 1 97 302 LEU A CA 1
ATOM 2320 C C . LEU A 1 302 ? 26 -26.625 -22.609 1 97 302 LEU A C 1
ATOM 2322 O O . LEU A 1 302 ? 24.906 -27.125 -22.328 1 97 302 LEU A O 1
ATOM 2326 N N . HIS A 1 303 ? 26.156 -25.391 -22.891 1 97.31 303 HIS A N 1
ATOM 2327 C CA . HIS A 1 303 ? 25.031 -24.469 -23.047 1 97.31 303 HIS A CA 1
ATOM 2328 C C . HIS A 1 303 ? 24.844 -24.094 -24.516 1 97.31 303 HIS A C 1
ATOM 2330 O O . HIS A 1 303 ? 25.734 -23.516 -25.141 1 97.31 303 HIS A O 1
ATOM 2336 N N . LEU A 1 304 ? 23.734 -24.438 -25.062 1 95.94 304 LEU A N 1
ATOM 2337 C CA . LEU A 1 304 ? 23.406 -24.172 -26.469 1 95.94 304 LEU A CA 1
ATOM 2338 C C . LEU A 1 304 ? 22.016 -23.547 -26.578 1 95.94 304 LEU A C 1
ATOM 2340 O O . LEU A 1 304 ? 21.234 -23.938 -27.453 1 95.94 304 LEU A O 1
ATOM 2344 N N . SER A 1 305 ? 21.75 -22.594 -25.734 1 94.94 305 SER A N 1
ATOM 2345 C CA . SER A 1 305 ? 20.422 -21.984 -25.703 1 94.94 305 SER A CA 1
ATOM 2346 C C . SER A 1 305 ? 20.297 -20.906 -26.781 1 94.94 305 SER A C 1
ATOM 2348 O O . SER A 1 305 ? 21.25 -20.188 -27.062 1 94.94 305 SER A O 1
ATOM 2350 N N . SER A 1 306 ? 19.125 -20.734 -27.453 1 93.19 306 SER A N 1
ATOM 2351 C CA . SER A 1 306 ? 18.766 -19.672 -28.391 1 93.19 306 SER A CA 1
ATOM 2352 C C . SER A 1 306 ? 19.734 -19.641 -29.562 1 93.19 306 SER A C 1
ATOM 2354 O O . SER A 1 306 ? 20.234 -18.562 -29.922 1 93.19 306 SER A O 1
ATOM 2356 N N . MET A 1 307 ? 20.031 -20.797 -30 1 91.19 307 MET A N 1
ATOM 2357 C CA . MET A 1 307 ? 20.922 -20.875 -31.156 1 91.19 307 MET A CA 1
ATOM 2358 C C . MET A 1 307 ? 20.188 -20.469 -32.438 1 91.19 307 MET A C 1
ATOM 2360 O O . MET A 1 307 ? 18.969 -20.641 -32.531 1 91.19 307 MET A O 1
ATOM 2364 N N . HIS A 1 308 ? 20.984 -19.906 -33.438 1 89.56 308 HIS A N 1
ATOM 2365 C CA . HIS A 1 308 ? 20.484 -19.594 -34.781 1 89.56 308 HIS A CA 1
ATOM 2366 C C . HIS A 1 308 ? 21.328 -20.234 -35.844 1 89.56 308 HIS A C 1
ATOM 2368 O O . HIS A 1 308 ? 22.484 -19.859 -36.031 1 89.56 308 HIS A O 1
ATOM 2374 N N . PRO A 1 309 ? 20.797 -21.156 -36.562 1 89.44 309 PRO A N 1
ATOM 2375 C CA . PRO A 1 309 ? 19.469 -21.781 -36.469 1 89.44 309 PRO A CA 1
ATOM 2376 C C . PRO A 1 309 ? 19.281 -22.578 -35.188 1 89.44 309 PRO A C 1
ATOM 2378 O O . PRO A 1 309 ? 20.25 -22.969 -34.531 1 89.44 309 PRO A O 1
ATOM 2381 N N . SER A 1 310 ? 17.984 -22.859 -34.906 1 91 310 SER A N 1
ATOM 2382 C CA . SER A 1 310 ? 17.656 -23.578 -33.688 1 91 310 SER A CA 1
ATOM 2383 C C . SER A 1 310 ? 18.172 -25.016 -33.719 1 91 310 SER A C 1
ATOM 2385 O O . SER A 1 310 ? 18.375 -25.562 -34.812 1 91 310 SER A O 1
ATOM 2387 N N . LEU A 1 311 ? 18.406 -25.578 -32.594 1 90 311 LEU A N 1
ATOM 2388 C CA . LEU A 1 311 ? 18.953 -26.922 -32.5 1 90 311 LEU A CA 1
ATOM 2389 C C . LEU A 1 311 ? 17.984 -27.953 -33.062 1 90 311 LEU A C 1
ATOM 2391 O O . LEU A 1 311 ? 18.391 -29.016 -33.562 1 90 311 LEU A O 1
ATOM 2395 N N . SER A 1 312 ? 16.781 -27.672 -33.062 1 88.94 312 SER A N 1
ATOM 2396 C CA . SER A 1 312 ? 15.734 -28.594 -33.5 1 88.94 312 SER A CA 1
ATOM 2397 C C . SER A 1 312 ? 15.781 -28.797 -35 1 88.94 312 SER A C 1
ATOM 2399 O O . SER A 1 312 ? 15.227 -29.766 -35.531 1 88.94 312 SER A O 1
ATOM 2401 N N . THR A 1 313 ? 16.438 -27.938 -35.719 1 88.75 313 THR A N 1
ATOM 2402 C CA . THR A 1 313 ? 16.5 -28.016 -37.156 1 88.75 313 THR A CA 1
ATOM 2403 C C . THR A 1 313 ? 17.281 -29.25 -37.625 1 88.75 313 THR A C 1
ATOM 2405 O O . THR A 1 313 ? 16.953 -29.844 -38.656 1 88.75 313 THR A O 1
ATOM 2408 N N . ASN A 1 314 ? 18.266 -29.578 -36.844 1 88.69 314 ASN A N 1
ATOM 2409 C CA . ASN A 1 314 ? 19.062 -30.75 -37.188 1 88.69 314 ASN A CA 1
ATOM 2410 C C . ASN A 1 314 ? 19.375 -31.594 -35.969 1 88.69 314 ASN A C 1
ATOM 2412 O O . ASN A 1 314 ? 20.516 -31.609 -35.5 1 88.69 314 ASN A O 1
ATOM 2416 N N . VAL A 1 315 ? 18.484 -32.375 -35.625 1 92.25 315 VAL A N 1
ATOM 2417 C CA . VAL A 1 315 ? 18.578 -33.156 -34.375 1 92.25 315 VAL A CA 1
ATOM 2418 C C . VAL A 1 315 ? 19.594 -34.281 -34.562 1 92.25 315 VAL A C 1
ATOM 2420 O O . VAL A 1 315 ? 20.328 -34.625 -33.625 1 92.25 315 VAL A O 1
ATOM 2423 N N . SER A 1 316 ? 19.672 -34.812 -35.719 1 92.38 316 SER A N 1
ATOM 2424 C CA . SER A 1 316 ? 20.609 -35.906 -35.969 1 92.38 316 SER A CA 1
ATOM 2425 C C . SER A 1 316 ? 22.047 -35.438 -35.844 1 92.38 316 SER A C 1
ATOM 2427 O O . SER A 1 316 ? 22.891 -36.156 -35.281 1 92.38 316 SER A O 1
ATOM 2429 N N . VAL A 1 317 ? 22.266 -34.281 -36.312 1 93.94 317 VAL A N 1
ATOM 2430 C CA . VAL A 1 317 ? 23.609 -33.719 -36.219 1 93.94 317 VAL A CA 1
ATOM 2431 C C . VAL A 1 317 ? 23.922 -33.406 -34.75 1 93.94 317 VAL A C 1
ATOM 2433 O O . VAL A 1 317 ? 25.031 -33.625 -34.281 1 93.94 317 VAL A O 1
ATOM 2436 N N . ALA A 1 318 ? 22.953 -32.875 -34.156 1 93.94 318 ALA A N 1
ATOM 2437 C CA . ALA A 1 318 ? 23.141 -32.594 -32.75 1 93.94 318 ALA A CA 1
ATOM 2438 C C . ALA A 1 318 ? 23.469 -33.844 -31.953 1 93.94 318 ALA A C 1
ATOM 2440 O O . ALA A 1 318 ? 24.375 -33.844 -31.109 1 93.94 318 ALA A O 1
ATOM 2441 N N . CYS A 1 319 ? 22.75 -34.875 -32.25 1 94.12 319 CYS A N 1
ATOM 2442 C CA . CYS A 1 319 ? 22.984 -36.125 -31.562 1 94.12 319 CYS A CA 1
ATOM 2443 C C . CYS A 1 319 ? 24.391 -36.656 -31.828 1 94.12 319 CYS A C 1
ATOM 2445 O O . CYS A 1 319 ? 25.062 -37.156 -30.938 1 94.12 319 CYS A O 1
ATOM 2447 N N . SER A 1 320 ? 24.859 -36.469 -33.031 1 93.75 320 SER A N 1
ATOM 2448 C CA . SER A 1 320 ? 26.219 -36.875 -33.344 1 93.75 320 SER A CA 1
ATOM 2449 C C . SER A 1 320 ? 27.25 -36.094 -32.562 1 93.75 320 SER A C 1
ATOM 2451 O O . SER A 1 320 ? 28.234 -36.625 -32.094 1 93.75 320 SER A O 1
ATOM 2453 N N . VAL A 1 321 ? 26.953 -34.875 -32.375 1 93.94 321 VAL A N 1
ATOM 2454 C CA . VAL A 1 321 ? 27.844 -34 -31.609 1 93.94 321 VAL A CA 1
ATOM 2455 C C . VAL A 1 321 ? 27.844 -34.438 -30.156 1 93.94 321 VAL A C 1
ATOM 2457 O O . VAL A 1 321 ? 28.906 -34.625 -29.547 1 93.94 321 VAL A O 1
ATOM 2460 N N . PHE A 1 322 ? 26.719 -34.719 -29.641 1 95.19 322 PHE A N 1
ATOM 2461 C CA . PHE A 1 322 ? 26.625 -35.094 -28.234 1 95.19 322 PHE A CA 1
ATOM 2462 C C . PHE A 1 322 ? 27.266 -36.438 -27.969 1 95.19 322 PHE A C 1
ATOM 2464 O O . PHE A 1 322 ? 27.875 -36.656 -26.922 1 95.19 322 PHE A O 1
ATOM 2471 N N . GLN A 1 323 ? 27.156 -37.281 -28.891 1 92.31 323 GLN A N 1
ATOM 2472 C CA . GLN A 1 323 ? 27.766 -38.625 -28.75 1 92.31 323 GLN A CA 1
ATOM 2473 C C . GLN A 1 323 ? 29.281 -38.531 -28.781 1 92.31 323 GLN A C 1
ATOM 2475 O O . GLN A 1 323 ? 29.969 -39.375 -28.219 1 92.31 323 GLN A O 1
ATOM 2480 N N . SER A 1 324 ? 29.734 -37.406 -29.438 1 91.94 324 SER A N 1
ATOM 2481 C CA . SER A 1 324 ? 31.172 -37.25 -29.516 1 91.94 324 SER A CA 1
ATOM 2482 C C . SER A 1 324 ? 31.734 -36.625 -28.234 1 91.94 324 SER A C 1
ATOM 2484 O O . SER A 1 324 ? 32.938 -36.531 -28.062 1 91.94 324 SER A O 1
ATOM 2486 N N . LEU A 1 325 ? 30.922 -36.344 -27.312 1 94 325 LEU A N 1
ATOM 2487 C CA . LEU A 1 325 ? 31.312 -35.781 -26.031 1 94 325 LEU A CA 1
ATOM 2488 C C . LEU A 1 325 ? 31.062 -36.781 -24.906 1 94 325 LEU A C 1
ATOM 2490 O O . LEU A 1 325 ? 30 -36.781 -24.281 1 94 325 LEU A O 1
ATOM 2494 N N . PRO A 1 326 ? 32 -37.531 -24.531 1 90.5 326 PRO A N 1
ATOM 2495 C CA . PRO A 1 326 ? 31.797 -38.688 -23.656 1 90.5 326 PRO A CA 1
ATOM 2496 C C . PRO A 1 326 ? 31.484 -38.281 -22.219 1 90.5 326 PRO A C 1
ATOM 2498 O O . PRO A 1 326 ? 30.766 -39 -21.5 1 90.5 326 PRO A O 1
ATOM 2501 N N . SER A 1 327 ? 31.953 -37.125 -21.766 1 94.75 327 SER A N 1
ATOM 2502 C CA . SER A 1 327 ? 31.781 -36.75 -20.359 1 94.75 327 SER A CA 1
ATOM 2503 C C . SER A 1 327 ? 30.578 -35.812 -20.188 1 94.75 327 SER A C 1
ATOM 2505 O O . SER A 1 327 ? 30.312 -35.375 -19.062 1 94.75 327 SER A O 1
ATOM 2507 N N . LEU A 1 328 ? 29.844 -35.531 -21.156 1 96 328 LEU A N 1
ATOM 2508 C CA . LEU A 1 328 ? 28.734 -34.594 -21.109 1 96 328 LEU A CA 1
ATOM 2509 C C . LEU A 1 328 ? 27.594 -35.156 -20.25 1 96 328 LEU A C 1
ATOM 2511 O O . LEU A 1 328 ? 27.062 -36.219 -20.547 1 96 328 LEU A O 1
ATOM 2515 N N . ILE A 1 329 ? 27.219 -34.438 -19.188 1 96.75 329 ILE A N 1
ATOM 2516 C CA . ILE A 1 329 ? 26.156 -34.906 -18.312 1 96.75 329 ILE A CA 1
ATOM 2517 C C . ILE A 1 329 ? 25.125 -33.812 -18.109 1 96.75 329 ILE A C 1
ATOM 2519 O O . ILE A 1 329 ? 24.016 -34.062 -17.609 1 96.75 329 ILE A O 1
ATOM 2523 N N . SER A 1 330 ? 25.422 -32.594 -18.422 1 97.69 330 SER A N 1
ATOM 2524 C CA . SER A 1 330 ? 24.531 -31.453 -18.25 1 97.69 330 SER A CA 1
ATOM 2525 C C . SER A 1 330 ? 24.359 -30.672 -19.547 1 97.69 330 SER A C 1
ATOM 2527 O O . SER A 1 330 ? 25.344 -30.312 -20.188 1 97.69 330 SER A O 1
ATOM 2529 N N . LEU A 1 331 ? 23.141 -30.5 -19.969 1 97 331 LEU A N 1
ATOM 2530 C CA . LEU A 1 331 ? 22.828 -29.781 -21.203 1 97 331 LEU A CA 1
ATOM 2531 C C . LEU A 1 331 ? 21.781 -28.703 -20.953 1 97 331 LEU A C 1
ATOM 2533 O O . LEU A 1 331 ? 20.719 -28.969 -20.375 1 97 331 LEU A O 1
ATOM 2537 N N . ASP A 1 332 ? 22.094 -27.516 -21.297 1 96.88 332 ASP A N 1
ATOM 2538 C CA . ASP A 1 332 ? 21.172 -26.375 -21.188 1 96.88 332 ASP A CA 1
ATOM 2539 C C . ASP A 1 332 ? 20.781 -25.875 -22.578 1 96.88 332 ASP A C 1
ATOM 2541 O O . ASP A 1 332 ? 21.578 -25.234 -23.25 1 96.88 332 ASP A O 1
ATOM 2545 N N . ILE A 1 333 ? 19.609 -26.203 -23 1 95.75 333 ILE A N 1
ATOM 2546 C CA . ILE A 1 333 ? 19.141 -25.859 -24.344 1 95.75 333 ILE A CA 1
ATOM 2547 C C . ILE A 1 333 ? 17.812 -25.125 -24.25 1 95.75 333 ILE A C 1
ATOM 2549 O O . ILE A 1 333 ? 16.797 -25.609 -24.766 1 95.75 333 ILE A O 1
ATOM 2553 N N . LYS A 1 334 ? 17.891 -23.969 -23.75 1 94.69 334 LYS A N 1
ATOM 2554 C CA . LYS A 1 334 ? 16.688 -23.141 -23.656 1 94.69 334 LYS A CA 1
ATOM 2555 C C . LYS A 1 334 ? 16.297 -22.578 -25.031 1 94.69 334 LYS A C 1
ATOM 2557 O O . LYS A 1 334 ? 17.156 -22.391 -25.891 1 94.69 334 LYS A O 1
ATOM 2562 N N . ARG A 1 335 ? 15.023 -22.438 -25.25 1 91.81 335 ARG A N 1
ATOM 2563 C CA . ARG A 1 335 ? 14.508 -21.875 -26.5 1 91.81 335 ARG A CA 1
ATOM 2564 C C . ARG A 1 335 ? 15.016 -22.656 -27.703 1 91.81 335 ARG A C 1
ATOM 2566 O O . ARG A 1 335 ? 15.5 -22.078 -28.672 1 91.81 335 ARG A O 1
ATOM 2573 N N . SER A 1 336 ? 15.078 -23.938 -27.672 1 89.25 336 SER A N 1
ATOM 2574 C CA . SER A 1 336 ? 15.578 -24.797 -28.734 1 89.25 336 SER A CA 1
ATOM 2575 C C . SER A 1 336 ? 14.453 -25.203 -29.672 1 89.25 336 SER A C 1
ATOM 2577 O O . SER A 1 336 ? 14.711 -25.766 -30.75 1 89.25 336 SER A O 1
ATOM 2579 N N . LYS A 1 337 ? 13.219 -25.016 -29.391 1 86.69 337 LYS A N 1
ATOM 2580 C CA . LYS A 1 337 ? 12.031 -25.25 -30.203 1 86.69 337 LYS A CA 1
ATOM 2581 C C . LYS A 1 337 ? 11.883 -26.734 -30.547 1 86.69 337 LYS A C 1
ATOM 2583 O O . LYS A 1 337 ? 11.461 -27.078 -31.656 1 86.69 337 LYS A O 1
ATOM 2588 N N . PHE A 1 338 ? 12.328 -27.547 -29.641 1 90.12 338 PHE A N 1
ATOM 2589 C CA . PHE A 1 338 ? 12.172 -28.984 -29.844 1 90.12 338 PHE A CA 1
ATOM 2590 C C . PHE A 1 338 ? 10.695 -29.375 -29.797 1 90.12 338 PHE A C 1
ATOM 2592 O O . PHE A 1 338 ? 9.914 -28.797 -29.047 1 90.12 338 PHE A O 1
ATOM 2599 N N . ARG A 1 339 ? 10.406 -30.469 -30.625 1 85.5 339 ARG A N 1
ATOM 2600 C CA . ARG A 1 339 ? 9.102 -31.109 -30.547 1 85.5 339 ARG A CA 1
ATOM 2601 C C . ARG A 1 339 ? 9.172 -32.344 -29.656 1 85.5 339 ARG A C 1
ATOM 2603 O O . ARG A 1 339 ? 10.258 -32.812 -29.297 1 85.5 339 ARG A O 1
ATOM 2610 N N . ASN A 1 340 ? 8.102 -32.875 -29.25 1 87.69 340 ASN A N 1
ATOM 2611 C CA . ASN A 1 340 ? 8.047 -34 -28.344 1 87.69 340 ASN A CA 1
ATOM 2612 C C . ASN A 1 340 ? 8.812 -35.188 -28.891 1 87.69 340 ASN A C 1
ATOM 2614 O O . ASN A 1 340 ? 9.57 -35.844 -28.172 1 87.69 340 ASN A O 1
ATOM 2618 N N . ASN A 1 341 ? 8.648 -35.406 -30.172 1 87.62 341 ASN A N 1
ATOM 2619 C CA . ASN A 1 341 ? 9.312 -36.531 -30.797 1 87.62 341 ASN A CA 1
ATOM 2620 C C . ASN A 1 341 ? 10.828 -36.344 -30.844 1 87.62 341 ASN A C 1
ATOM 2622 O O . ASN A 1 341 ? 11.586 -37.312 -30.703 1 87.62 341 ASN A O 1
ATOM 2626 N N . GLN A 1 342 ? 11.172 -35.156 -31 1 91.75 342 GLN A N 1
ATOM 2627 C CA . GLN A 1 342 ? 12.594 -34.844 -31.047 1 91.75 342 GLN A CA 1
ATOM 2628 C C . GLN A 1 342 ? 13.234 -34.969 -29.672 1 91.75 342 GLN A C 1
ATOM 2630 O O . GLN A 1 342 ? 14.422 -35.281 -29.562 1 91.75 342 GLN A O 1
ATOM 2635 N N . LEU A 1 343 ? 12.445 -34.75 -28.703 1 91.62 343 LEU A N 1
ATOM 2636 C CA . LEU A 1 343 ? 12.945 -34.906 -27.344 1 91.62 343 LEU A CA 1
ATOM 2637 C C . LEU A 1 343 ? 13.273 -36.375 -27.047 1 91.62 343 LEU A C 1
ATOM 2639 O O . LEU A 1 343 ? 14.242 -36.656 -26.344 1 91.62 343 LEU A O 1
ATOM 2643 N N . ARG A 1 344 ? 12.492 -37.25 -27.562 1 90.81 344 ARG A N 1
ATOM 2644 C CA . ARG A 1 344 ? 12.758 -38.688 -27.406 1 90.81 344 ARG A CA 1
ATOM 2645 C C . ARG A 1 344 ? 14.078 -39.062 -28.062 1 90.81 344 ARG A C 1
ATOM 2647 O O . ARG A 1 344 ? 14.844 -39.875 -27.516 1 90.81 344 ARG A O 1
ATOM 2654 N N . GLN A 1 345 ? 14.273 -38.469 -29.188 1 92.19 345 GLN A N 1
ATOM 2655 C CA . GLN A 1 345 ? 15.516 -38.719 -29.922 1 92.19 345 GLN A CA 1
ATOM 2656 C C . GLN A 1 345 ? 16.719 -38.188 -29.141 1 92.19 345 GLN A C 1
ATOM 2658 O O . GLN A 1 345 ? 17.75 -38.875 -29.062 1 92.19 345 GLN A O 1
ATOM 2663 N N . LEU A 1 346 ? 16.578 -37.062 -28.578 1 93 346 LEU A N 1
ATOM 2664 C CA . LEU A 1 346 ? 17.656 -36.469 -27.797 1 93 346 LEU A CA 1
ATOM 2665 C C . LEU A 1 346 ? 18 -37.344 -26.594 1 93 346 LEU A C 1
ATOM 2667 O O . LEU A 1 346 ? 19.172 -37.5 -26.25 1 93 346 LEU A O 1
ATOM 2671 N N . GLY A 1 347 ? 16.984 -37.875 -25.984 1 92.94 347 GLY A N 1
ATOM 2672 C CA . GLY A 1 347 ? 17.203 -38.75 -24.828 1 92.94 347 GLY A CA 1
ATOM 2673 C C . GLY A 1 347 ? 17.922 -40.031 -25.172 1 92.94 347 GLY A C 1
ATOM 2674 O O . GLY A 1 347 ? 18.719 -40.531 -24.375 1 92.94 347 GLY A O 1
ATOM 2675 N N . SER A 1 348 ? 17.688 -40.562 -26.391 1 91.81 348 SER A N 1
ATOM 2676 C CA . SER A 1 348 ? 18.266 -41.812 -26.812 1 91.81 348 SER A CA 1
ATOM 2677 C C . SER A 1 348 ? 19.75 -41.656 -27.172 1 91.81 348 SER A C 1
ATOM 2679 O O . SER A 1 348 ? 20.516 -42.625 -27.078 1 91.81 348 SER A O 1
ATOM 2681 N N . CYS A 1 349 ? 20.062 -40.406 -27.5 1 93.12 349 CYS A N 1
ATOM 2682 C CA . CYS A 1 349 ? 21.438 -40.25 -27.984 1 93.12 349 CYS A CA 1
ATOM 2683 C C . CYS A 1 349 ? 22.312 -39.594 -26.938 1 93.12 349 CYS A C 1
ATOM 2685 O O . CYS A 1 349 ? 23.469 -39.281 -27.203 1 93.12 349 CYS A O 1
ATOM 2687 N N . THR A 1 350 ? 21.781 -39.406 -25.719 1 93.25 350 THR A N 1
ATOM 2688 C CA . THR A 1 350 ? 22.562 -38.719 -24.688 1 93.25 350 THR A CA 1
ATOM 2689 C C . THR A 1 350 ? 22.406 -39.469 -23.344 1 93.25 350 THR A C 1
ATOM 2691 O O . THR A 1 350 ? 21.5 -40.281 -23.188 1 93.25 350 THR A O 1
ATOM 2694 N N . ASN A 1 351 ? 23.359 -39.25 -22.5 1 92.88 351 ASN A N 1
ATOM 2695 C CA . ASN A 1 351 ? 23.297 -39.75 -21.125 1 92.88 351 ASN A CA 1
ATOM 2696 C C . ASN A 1 351 ? 23.344 -38.594 -20.125 1 92.88 351 ASN A C 1
ATOM 2698 O O . ASN A 1 351 ? 24.281 -38.5 -19.328 1 92.88 351 ASN A O 1
ATOM 2702 N N . LEU A 1 352 ? 22.281 -37.875 -20.047 1 96.31 352 LEU A N 1
ATOM 2703 C CA . LEU A 1 352 ? 22.266 -36.625 -19.266 1 96.31 352 LEU A CA 1
ATOM 2704 C C . LEU A 1 352 ? 21.75 -36.875 -17.859 1 96.31 352 LEU A C 1
ATOM 2706 O O . LEU A 1 352 ? 20.844 -37.688 -17.656 1 96.31 352 LEU A O 1
ATOM 2710 N N . THR A 1 353 ? 22.281 -36.156 -16.938 1 96.75 353 THR A N 1
ATOM 2711 C CA . THR A 1 353 ? 21.766 -36.125 -15.562 1 96.75 353 THR A CA 1
ATOM 2712 C C . THR A 1 353 ? 21.062 -34.781 -15.297 1 96.75 353 THR A C 1
ATOM 2714 O O . THR A 1 353 ? 20.219 -34.719 -14.406 1 96.75 353 THR A O 1
ATOM 2717 N N . TRP A 1 354 ? 21.453 -33.812 -16.016 1 97.62 354 TRP A N 1
ATOM 2718 C CA . TRP A 1 354 ? 20.875 -32.5 -15.883 1 97.62 354 TRP A CA 1
ATOM 2719 C C . TRP A 1 354 ? 20.422 -31.953 -17.234 1 97.62 354 TRP A C 1
ATOM 2721 O O . TRP A 1 354 ? 21.219 -31.922 -18.188 1 97.62 354 TRP A O 1
ATOM 2731 N N . LEU A 1 355 ? 19.141 -31.578 -17.328 1 96.81 355 LEU A N 1
ATOM 2732 C CA . LEU A 1 355 ? 18.609 -31.062 -18.594 1 96.81 355 LEU A CA 1
ATOM 2733 C C . LEU A 1 355 ? 17.734 -29.828 -18.344 1 96.81 355 LEU A C 1
ATOM 2735 O O . LEU A 1 355 ? 16.844 -29.859 -17.5 1 96.81 355 LEU A O 1
ATOM 2739 N N . THR A 1 356 ? 18.016 -28.75 -19.016 1 96.88 356 THR A N 1
ATOM 2740 C CA . THR A 1 356 ? 17.219 -27.531 -18.953 1 96.88 356 THR A CA 1
ATOM 2741 C C . THR A 1 356 ? 16.594 -27.219 -20.312 1 96.88 356 THR A C 1
ATOM 2743 O O . THR A 1 356 ? 17.312 -26.984 -21.281 1 96.88 356 THR A O 1
ATOM 2746 N N . LEU A 1 357 ? 15.289 -27.328 -20.422 1 95.06 357 LEU A N 1
ATOM 2747 C CA . LEU A 1 357 ? 14.547 -27.078 -21.656 1 95.06 357 LEU A CA 1
ATOM 2748 C C . LEU A 1 357 ? 13.703 -25.812 -21.531 1 95.06 357 LEU A C 1
ATOM 2750 O O . LEU A 1 357 ? 12.727 -25.656 -22.266 1 95.06 357 LEU A O 1
ATOM 2754 N N . SER A 1 358 ? 14.016 -24.938 -20.812 1 92.62 358 SER A N 1
ATOM 2755 C CA . SER A 1 358 ? 13.203 -23.781 -20.453 1 92.62 358 SER A CA 1
ATOM 2756 C C . SER A 1 358 ? 12.883 -22.922 -21.688 1 92.62 358 SER A C 1
ATOM 2758 O O . SER A 1 358 ? 13.656 -22.891 -22.641 1 92.62 358 SER A O 1
ATOM 2760 N N . THR A 1 359 ? 11.672 -22.328 -21.766 1 89.25 359 THR A N 1
ATOM 2761 C CA . THR A 1 359 ? 11.203 -21.375 -22.766 1 89.25 359 THR A CA 1
ATOM 2762 C C . THR A 1 359 ? 11.031 -22.062 -24.125 1 89.25 359 THR A C 1
ATOM 2764 O O . THR A 1 359 ? 11.328 -21.469 -25.156 1 89.25 359 THR A O 1
ATOM 2767 N N . SER A 1 360 ? 10.852 -23.391 -24.156 1 88.38 360 SER A N 1
ATOM 2768 C CA . SER A 1 360 ? 10.492 -24.156 -25.344 1 88.38 360 SER A CA 1
ATOM 2769 C C . SER A 1 360 ? 9.031 -24.594 -25.312 1 88.38 360 SER A C 1
ATOM 2771 O O . SER A 1 360 ? 8.484 -24.828 -24.234 1 88.38 360 SER A O 1
ATOM 2773 N N . GLN A 1 361 ? 8.391 -24.672 -26.328 1 87.56 361 GLN A N 1
ATOM 2774 C CA . GLN A 1 361 ? 6.953 -24.922 -26.328 1 87.56 361 GLN A CA 1
ATOM 2775 C C . GLN A 1 361 ? 6.641 -26.406 -26.312 1 87.56 361 GLN A C 1
ATOM 2777 O O . GLN A 1 361 ? 6.891 -27.109 -27.297 1 87.56 361 GLN A O 1
ATOM 2782 N N . PHE A 1 362 ? 6.199 -26.844 -25.188 1 90.25 362 PHE A N 1
ATOM 2783 C CA . PHE A 1 362 ? 5.734 -28.219 -25.016 1 90.25 362 PHE A CA 1
ATOM 2784 C C . PHE A 1 362 ? 4.301 -28.25 -24.484 1 90.25 362 PHE A C 1
ATOM 2786 O O . PHE A 1 362 ? 4.055 -28.641 -23.344 1 90.25 362 PHE A O 1
ATOM 2793 N N . ARG A 1 363 ? 3.361 -27.938 -25.25 1 90.12 363 ARG A N 1
ATOM 2794 C CA . ARG A 1 363 ? 1.979 -27.719 -24.828 1 90.12 363 ARG A CA 1
ATOM 2795 C C . ARG A 1 363 ? 1.403 -28.969 -24.156 1 90.12 363 ARG A C 1
ATOM 2797 O O . ARG A 1 363 ? 0.76 -28.875 -23.109 1 90.12 363 ARG A O 1
ATOM 2804 N N . TYR A 1 364 ? 1.698 -30.219 -24.797 1 92.06 364 TYR A N 1
ATOM 2805 C CA . TYR A 1 364 ? 1.174 -31.469 -24.266 1 92.06 364 TYR A CA 1
ATOM 2806 C C . TYR A 1 364 ? 2.301 -32.438 -23.969 1 92.06 364 TYR A C 1
ATOM 2808 O O . TYR A 1 364 ? 2.971 -32.938 -24.891 1 92.06 364 TYR A O 1
ATOM 2816 N N . LEU A 1 365 ? 2.547 -32.562 -22.766 1 92.12 365 LEU A N 1
ATOM 2817 C CA . LEU A 1 365 ? 3.541 -33.562 -22.344 1 92.12 365 LEU A CA 1
ATOM 2818 C C . LEU A 1 365 ? 2.879 -34.875 -22.016 1 92.12 365 LEU A C 1
ATOM 2820 O O . LEU A 1 365 ? 2.439 -35.094 -20.891 1 92.12 365 LEU A O 1
ATOM 2824 N N . GLU A 1 366 ? 2.834 -35.75 -23 1 91.06 366 GLU A N 1
ATOM 2825 C CA . GLU A 1 366 ? 2.182 -37.062 -22.875 1 91.06 366 GLU A CA 1
ATOM 2826 C C . GLU A 1 366 ? 2.906 -38.125 -23.703 1 91.06 366 GLU A C 1
ATOM 2828 O O . GLU A 1 366 ? 3.959 -37.844 -24.281 1 91.06 366 GLU A O 1
ATOM 2833 N N . ASN A 1 367 ? 2.592 -39.281 -23.562 1 89.38 367 ASN A N 1
ATOM 2834 C CA . ASN A 1 367 ? 3.02 -40.375 -24.422 1 89.38 367 ASN A CA 1
ATOM 2835 C C . ASN A 1 367 ? 4.496 -40.719 -24.203 1 89.38 367 ASN A C 1
ATOM 2837 O O . ASN A 1 367 ? 5.258 -40.781 -25.172 1 89.38 367 ASN A O 1
ATOM 2841 N N . LYS A 1 368 ? 4.938 -40.719 -23.062 1 90.75 368 LYS A N 1
ATOM 2842 C CA . LYS A 1 368 ? 6.277 -41.188 -22.703 1 90.75 368 LYS A CA 1
ATOM 2843 C C . LYS A 1 368 ? 7.352 -40.344 -23.375 1 90.75 368 LYS A C 1
ATOM 2845 O O . LYS A 1 368 ? 8.344 -40.875 -23.875 1 90.75 368 LYS A O 1
ATOM 2850 N N . THR A 1 369 ? 7.086 -39.062 -23.406 1 91.62 369 THR A N 1
ATOM 2851 C CA . THR A 1 369 ? 7.961 -38.125 -24.094 1 91.62 369 THR A CA 1
ATOM 2852 C C . THR A 1 369 ? 9.344 -38.125 -23.453 1 91.62 369 THR A C 1
ATOM 2854 O O . THR A 1 369 ? 10.359 -38 -24.156 1 91.62 369 THR A O 1
ATOM 2857 N N . LEU A 1 370 ? 9.453 -38.375 -22.125 1 93.25 370 LEU A N 1
ATOM 2858 C CA . LEU A 1 370 ? 10.719 -38.219 -21.422 1 93.25 370 LEU A CA 1
ATOM 2859 C C . LEU A 1 370 ? 11.289 -39.594 -21.016 1 93.25 370 LEU A C 1
ATOM 2861 O O . LEU A 1 370 ? 12.273 -39.656 -20.281 1 93.25 370 LEU A O 1
ATOM 2865 N N . GLU A 1 371 ? 10.773 -40.625 -21.531 1 91.75 371 GLU A N 1
ATOM 2866 C CA . GLU A 1 371 ? 11.125 -41.969 -21.125 1 91.75 371 GLU A CA 1
ATOM 2867 C C . GLU A 1 371 ? 12.562 -42.312 -21.484 1 91.75 371 GLU A C 1
ATOM 2869 O O . GLU A 1 371 ? 13.242 -43.031 -20.781 1 91.75 371 GLU A O 1
ATOM 2874 N N . THR A 1 372 ? 13.102 -41.688 -22.562 1 93.25 372 THR A N 1
ATOM 2875 C CA . THR A 1 372 ? 14.406 -42.062 -23.094 1 93.25 372 THR A CA 1
ATOM 2876 C C . THR A 1 372 ? 15.531 -41.438 -22.266 1 93.25 372 THR A C 1
ATOM 2878 O O . THR A 1 372 ? 16.688 -41.844 -22.391 1 93.25 372 THR A O 1
ATOM 2881 N N . PHE A 1 373 ? 15.242 -40.531 -21.344 1 94.19 373 PHE A N 1
ATOM 2882 C CA . PHE A 1 373 ? 16.234 -39.969 -20.453 1 94.19 373 PHE A CA 1
ATOM 2883 C C . PHE A 1 373 ? 16.391 -40.812 -19.188 1 94.19 373 PHE A C 1
ATOM 2885 O O . PHE A 1 373 ? 15.922 -40.438 -18.125 1 94.19 373 PHE A O 1
ATOM 2892 N N . GLN A 1 374 ? 17.141 -41.844 -19.156 1 91.19 374 GLN A N 1
ATOM 2893 C CA . GLN A 1 374 ? 17.141 -42.875 -18.141 1 91.19 374 GLN A CA 1
ATOM 2894 C C . GLN A 1 374 ? 17.859 -42.438 -16.875 1 91.19 374 GLN A C 1
ATOM 2896 O O . GLN A 1 374 ? 17.562 -42.906 -15.781 1 91.19 374 GLN A O 1
ATOM 2901 N N . ASN A 1 375 ? 18.75 -41.438 -16.938 1 93.31 375 ASN A N 1
ATOM 2902 C CA . ASN A 1 375 ? 19.562 -41.062 -15.781 1 93.31 375 ASN A CA 1
ATOM 2903 C C . ASN A 1 375 ? 19.297 -39.625 -15.352 1 93.31 375 ASN A C 1
ATOM 2905 O O . ASN A 1 375 ? 20.062 -39.062 -14.555 1 93.31 375 ASN A O 1
ATOM 2909 N N . LEU A 1 376 ? 18.25 -39.094 -15.734 1 95.31 376 LEU A N 1
ATOM 2910 C CA . LEU A 1 376 ? 17.953 -37.656 -15.5 1 95.31 376 LEU A CA 1
ATOM 2911 C C . LEU A 1 376 ? 17.609 -37.406 -14.031 1 95.31 376 LEU A C 1
ATOM 2913 O O . LEU A 1 376 ? 16.719 -38.062 -13.484 1 95.31 376 LEU A O 1
ATOM 2917 N N . LYS A 1 377 ? 18.328 -36.531 -13.375 1 97.06 377 LYS A N 1
ATOM 2918 C CA . LYS A 1 377 ? 18.094 -36.188 -11.977 1 97.06 377 LYS A CA 1
ATOM 2919 C C . LYS A 1 377 ? 17.516 -34.781 -11.836 1 97.06 377 LYS A C 1
ATOM 2921 O O . LYS A 1 377 ? 16.797 -34.5 -10.875 1 97.06 377 LYS A O 1
ATOM 2926 N N . TYR A 1 378 ? 17.828 -34 -12.711 1 97.56 378 TYR A N 1
ATOM 2927 C CA . TYR A 1 378 ? 17.359 -32.625 -12.727 1 97.56 378 TYR A CA 1
ATOM 2928 C C . TYR A 1 378 ? 16.734 -32.281 -14.07 1 97.56 378 TYR A C 1
ATOM 2930 O O . TYR A 1 378 ? 17.328 -32.5 -15.117 1 97.56 378 TYR A O 1
ATOM 2938 N N . LEU A 1 379 ? 15.484 -31.797 -14.102 1 97.06 379 LEU A N 1
ATOM 2939 C CA . LEU A 1 379 ? 14.797 -31.375 -15.312 1 97.06 379 LEU A CA 1
ATOM 2940 C C . LEU A 1 379 ? 14.094 -30.031 -15.094 1 97.06 379 LEU A C 1
ATOM 2942 O O . LEU A 1 379 ? 13.312 -29.875 -14.156 1 97.06 379 LEU A O 1
ATOM 2946 N N . SER A 1 380 ? 14.422 -29.078 -15.883 1 97.31 380 SER A N 1
ATOM 2947 C CA . SER A 1 380 ? 13.758 -27.766 -15.812 1 97.31 380 SER A CA 1
ATOM 2948 C C . SER A 1 380 ? 12.969 -27.484 -17.078 1 97.31 380 SER A C 1
ATOM 2950 O O . SER A 1 380 ? 13.531 -27.453 -18.172 1 97.31 380 SER A O 1
ATOM 2952 N N . MET A 1 381 ? 11.727 -27.406 -16.953 1 96.31 381 MET A N 1
ATOM 2953 C CA . MET A 1 381 ? 10.828 -27.016 -18.031 1 96.31 381 MET A CA 1
ATOM 2954 C C . MET A 1 381 ? 10.047 -25.766 -17.672 1 96.31 381 MET A C 1
ATOM 2956 O O . MET A 1 381 ? 8.82 -25.734 -17.797 1 96.31 381 MET A O 1
ATOM 2960 N N . ASP A 1 382 ? 10.734 -24.891 -17.281 1 95.06 382 ASP A N 1
ATOM 2961 C CA . ASP A 1 382 ? 10.188 -23.594 -16.906 1 95.06 382 ASP A CA 1
ATOM 2962 C C . ASP A 1 382 ? 9.75 -22.797 -18.125 1 95.06 382 ASP A C 1
ATOM 2964 O O . ASP A 1 382 ? 10.492 -22.703 -19.109 1 95.06 382 ASP A O 1
ATOM 2968 N N . LYS A 1 383 ? 8.547 -22.219 -18.141 1 93.75 383 LYS A N 1
ATOM 2969 C CA . LYS A 1 383 ? 8.016 -21.375 -19.203 1 93.75 383 LYS A CA 1
ATOM 2970 C C . LYS A 1 383 ? 7.973 -22.109 -20.547 1 93.75 383 LYS A C 1
ATOM 2972 O O . LYS A 1 383 ? 8.477 -21.625 -21.547 1 93.75 383 LYS A O 1
ATOM 2977 N N . CYS A 1 384 ? 7.477 -23.312 -20.547 1 94.69 384 CYS A N 1
ATOM 2978 C CA . CYS A 1 384 ? 7.402 -24.141 -21.734 1 94.69 384 CYS A CA 1
ATOM 2979 C C . CYS A 1 384 ? 5.98 -24.188 -22.281 1 94.69 384 CYS A C 1
ATOM 2981 O O . CYS A 1 384 ? 5.668 -25.016 -23.141 1 94.69 384 CYS A O 1
ATOM 2983 N N . LYS A 1 385 ? 5.043 -23.406 -21.703 1 91.56 385 LYS A N 1
ATOM 2984 C CA . LYS A 1 385 ? 3.656 -23.266 -22.141 1 91.56 385 LYS A CA 1
ATOM 2985 C C . LYS A 1 385 ? 2.91 -24.594 -22.031 1 91.56 385 LYS A C 1
ATOM 2987 O O . LYS A 1 385 ? 2.105 -24.938 -22.906 1 91.56 385 LYS A O 1
ATOM 2992 N N . ILE A 1 386 ? 3.254 -25.344 -21.062 1 94.62 386 ILE A N 1
ATOM 2993 C CA . ILE A 1 386 ? 2.621 -26.641 -20.844 1 94.62 386 ILE A CA 1
ATOM 2994 C C . ILE A 1 386 ? 1.176 -26.438 -20.391 1 94.62 386 ILE A C 1
ATOM 2996 O O . ILE A 1 386 ? 0.915 -25.734 -19.406 1 94.62 386 ILE A O 1
ATOM 3000 N N . LEU A 1 387 ? 0.255 -27.047 -21.062 1 92.12 387 LEU A N 1
ATOM 3001 C CA . LEU A 1 387 ? -1.165 -26.953 -20.734 1 92.12 387 LEU A CA 1
ATOM 3002 C C . LEU A 1 387 ? -1.633 -28.203 -20 1 92.12 387 LEU A C 1
ATOM 3004 O O . LEU A 1 387 ? -2.396 -28.109 -19.031 1 92.12 387 LEU A O 1
ATOM 3008 N N . LYS A 1 388 ? -1.098 -29.312 -20.547 1 93.12 388 LYS A N 1
ATOM 3009 C CA . LYS A 1 388 ? -1.502 -30.594 -19.969 1 93.12 388 LYS A CA 1
ATOM 3010 C C . LYS A 1 388 ? -0.29 -31.469 -19.672 1 93.12 388 LYS A C 1
ATOM 3012 O O . LYS A 1 388 ? 0.586 -31.625 -20.531 1 93.12 388 LYS A O 1
ATOM 3017 N N . LEU A 1 389 ? -0.26 -31.875 -18.484 1 93.94 389 LEU A N 1
ATOM 3018 C CA . LEU A 1 389 ? 0.766 -32.812 -18.047 1 93.94 389 LEU A CA 1
ATOM 3019 C C . LEU A 1 389 ? 0.166 -34.188 -17.812 1 93.94 389 LEU A C 1
ATOM 3021 O O . LEU A 1 389 ? -0.52 -34.406 -16.797 1 93.94 389 LEU A O 1
ATOM 3025 N N . GLY A 1 390 ? 0.481 -35.094 -18.703 1 91.75 390 GLY A N 1
ATOM 3026 C CA . GLY A 1 390 ? -0.037 -36.438 -18.547 1 91.75 390 GLY A CA 1
ATOM 3027 C C . GLY A 1 390 ? 0.75 -37.281 -17.562 1 91.75 390 GLY A C 1
ATOM 3028 O O . GLY A 1 390 ? 1.962 -37.094 -17.422 1 91.75 390 GLY A O 1
ATOM 3029 N N . SER A 1 391 ? 0.033 -38.188 -16.938 1 90.88 391 SER A N 1
ATOM 3030 C CA . SER A 1 391 ? 0.68 -39.062 -15.969 1 90.88 391 SER A CA 1
ATOM 3031 C C . SER A 1 391 ? 1.657 -40.031 -16.656 1 90.88 391 SER A C 1
ATOM 3033 O O . SER A 1 391 ? 2.549 -40.562 -16.016 1 90.88 391 SER A O 1
ATOM 3035 N N . ASP A 1 392 ? 1.578 -40.188 -18.016 1 91.56 392 ASP A N 1
ATOM 3036 C CA . ASP A 1 392 ? 2.42 -41.125 -18.75 1 91.56 392 ASP A CA 1
ATOM 3037 C C . ASP A 1 392 ? 3.619 -40.406 -19.375 1 91.56 392 ASP A C 1
ATOM 3039 O O . ASP A 1 392 ? 4.422 -41.031 -20.062 1 91.56 392 ASP A O 1
ATOM 3043 N N . ALA A 1 393 ? 3.73 -39.125 -19.109 1 92.75 393 ALA A N 1
ATOM 3044 C CA . ALA A 1 393 ? 4.785 -38.344 -19.734 1 92.75 393 ALA A CA 1
ATOM 3045 C C . ALA A 1 393 ? 6.164 -38.875 -19.359 1 92.75 393 ALA A C 1
ATOM 3047 O O . ALA A 1 393 ? 7.105 -38.781 -20.156 1 92.75 393 ALA A O 1
ATOM 3048 N N . TRP A 1 394 ? 6.262 -39.625 -18.203 1 92.62 394 TRP A N 1
ATOM 3049 C CA . TRP A 1 394 ? 7.543 -40 -17.625 1 92.62 394 TRP A CA 1
ATOM 3050 C C . TRP A 1 394 ? 7.906 -41.438 -18 1 92.62 394 TRP A C 1
ATOM 3052 O O . TRP A 1 394 ? 8.992 -41.938 -17.672 1 92.62 394 TRP A O 1
ATOM 3062 N N . GLY A 1 395 ? 7.059 -42.156 -18.625 1 89.12 395 GLY A N 1
ATOM 3063 C CA . GLY A 1 395 ? 7.309 -43.562 -18.922 1 89.12 395 GLY A CA 1
ATOM 3064 C C . GLY A 1 395 ? 7.285 -44.438 -17.688 1 89.12 395 GLY A C 1
ATOM 3065 O O . GLY A 1 395 ? 6.375 -44.344 -16.859 1 89.12 395 GLY A O 1
ATOM 3066 N N . LYS A 1 396 ? 8.234 -45.438 -17.562 1 83.06 396 LYS A N 1
ATOM 3067 C CA . LYS A 1 396 ? 8.266 -46.375 -16.438 1 83.06 396 LYS A CA 1
ATOM 3068 C C . LYS A 1 396 ? 8.914 -45.75 -15.211 1 83.06 396 LYS A C 1
ATOM 3070 O O . LYS A 1 396 ? 9 -46.375 -14.164 1 83.06 396 LYS A O 1
ATOM 3075 N N . GLY A 1 397 ? 9.375 -44.531 -15.367 1 83.56 397 GLY A N 1
ATOM 3076 C CA . GLY A 1 397 ? 9.953 -43.844 -14.227 1 83.56 397 GLY A CA 1
ATOM 3077 C C . GLY A 1 397 ? 11.344 -43.281 -14.5 1 83.56 397 GLY A C 1
ATOM 3078 O O . GLY A 1 397 ? 12.07 -43.812 -15.344 1 83.56 397 GLY A O 1
ATOM 3079 N N . LEU A 1 398 ? 11.664 -42.156 -13.938 1 88.88 398 LEU A N 1
ATOM 3080 C CA . LEU A 1 398 ? 12.953 -41.469 -13.977 1 88.88 398 LEU A CA 1
ATOM 3081 C C . LEU A 1 398 ? 13.461 -41.188 -12.57 1 88.88 398 LEU A C 1
ATOM 3083 O O . LEU A 1 398 ? 12.664 -41 -11.641 1 88.88 398 LEU A O 1
ATOM 3087 N N . PRO A 1 399 ? 14.82 -41.375 -12.43 1 93.5 399 PRO A N 1
ATOM 3088 C CA . PRO A 1 399 ? 15.352 -41.031 -11.109 1 93.5 399 PRO A CA 1
ATOM 3089 C C . PRO A 1 399 ? 15.43 -39.531 -10.891 1 93.5 399 PRO A C 1
ATOM 3091 O O . PRO A 1 399 ? 16.438 -39 -10.383 1 93.5 399 PRO A O 1
ATOM 3094 N N . LEU A 1 400 ? 14.383 -38.781 -11.195 1 95.5 400 LEU A N 1
ATOM 3095 C CA . LEU A 1 400 ? 14.336 -37.344 -11.07 1 95.5 400 LEU A CA 1
ATOM 3096 C C . LEU A 1 400 ? 14.32 -36.938 -9.609 1 95.5 400 LEU A C 1
ATOM 3098 O O . LEU A 1 400 ? 13.57 -37.469 -8.805 1 95.5 400 LEU A O 1
ATOM 3102 N N . GLN A 1 401 ? 15.141 -36 -9.289 1 97.5 401 GLN A N 1
ATOM 3103 C CA . GLN A 1 401 ? 15.195 -35.469 -7.934 1 97.5 401 GLN A CA 1
ATOM 3104 C C . GLN A 1 401 ? 14.625 -34.031 -7.891 1 97.5 401 GLN A C 1
ATOM 3106 O O . GLN A 1 401 ? 13.938 -33.688 -6.934 1 97.5 401 GLN A O 1
ATOM 3111 N N . THR A 1 402 ? 14.883 -33.344 -8.883 1 98.06 402 THR A N 1
ATOM 3112 C CA . THR A 1 402 ? 14.391 -31.969 -8.984 1 98.06 402 THR A CA 1
ATOM 3113 C C . THR A 1 402 ? 13.625 -31.75 -10.281 1 98.06 402 THR A C 1
ATOM 3115 O O . THR A 1 402 ? 14.125 -32.062 -11.367 1 98.06 402 THR A O 1
ATOM 3118 N N . LEU A 1 403 ? 12.414 -31.328 -10.195 1 97.69 403 LEU A N 1
ATOM 3119 C CA . LEU A 1 403 ? 11.57 -31.016 -11.352 1 97.69 403 LEU A CA 1
ATOM 3120 C C . LEU A 1 403 ? 11.023 -29.594 -11.273 1 97.69 403 LEU A C 1
ATOM 3122 O O . LEU A 1 403 ? 10.328 -29.25 -10.32 1 97.69 403 LEU A O 1
ATOM 3126 N N . ILE A 1 404 ? 11.336 -28.781 -12.195 1 98 404 ILE A N 1
ATOM 3127 C CA . ILE A 1 404 ? 10.875 -27.391 -12.25 1 98 404 ILE A CA 1
ATOM 3128 C C . ILE A 1 404 ? 9.867 -27.219 -13.383 1 98 404 ILE A C 1
ATOM 3130 O O . ILE A 1 404 ? 10.227 -27.344 -14.555 1 98 404 ILE A O 1
ATOM 3134 N N . LEU A 1 405 ? 8.656 -27.031 -13.07 1 97.38 405 LEU A N 1
ATOM 3135 C CA . LEU A 1 405 ? 7.586 -26.781 -14.023 1 97.38 405 LEU A CA 1
ATOM 3136 C C . LEU A 1 405 ? 6.961 -25.406 -13.797 1 97.38 405 LEU A C 1
ATOM 3138 O O . LEU A 1 405 ? 5.746 -25.25 -13.938 1 97.38 405 LEU A O 1
ATOM 3142 N N . SER A 1 406 ? 7.719 -24.484 -13.43 1 96.44 406 SER A N 1
ATOM 3143 C CA . SER A 1 406 ? 7.227 -23.156 -13.078 1 96.44 406 SER A CA 1
ATOM 3144 C C . SER A 1 406 ? 6.836 -22.359 -14.32 1 96.44 406 SER A C 1
ATOM 3146 O O . SER A 1 406 ? 7.289 -22.656 -15.422 1 96.44 406 SER A O 1
ATOM 3148 N N . ARG A 1 407 ? 5.93 -21.453 -14.367 1 91.19 407 ARG A N 1
ATOM 3149 C CA . ARG A 1 407 ? 5.516 -20.484 -15.367 1 91.19 407 ARG A CA 1
ATOM 3150 C C . ARG A 1 407 ? 4.984 -21.172 -16.625 1 91.19 407 ARG A C 1
ATOM 3152 O O . ARG A 1 407 ? 5.402 -20.844 -17.734 1 91.19 407 ARG A O 1
ATOM 3159 N N . ASN A 1 408 ? 4.215 -22.141 -16.281 1 95.25 408 ASN A N 1
ATOM 3160 C CA . ASN A 1 408 ? 3.479 -22.781 -17.375 1 95.25 408 ASN A CA 1
ATOM 3161 C C . ASN A 1 408 ? 1.985 -22.484 -17.281 1 95.25 408 ASN A C 1
ATOM 3163 O O . ASN A 1 408 ? 1.574 -21.547 -16.594 1 95.25 408 ASN A O 1
ATOM 3167 N N . ASP A 1 409 ? 1.148 -23.203 -18.078 1 90.94 409 ASP A N 1
ATOM 3168 C CA . ASP A 1 409 ? -0.287 -22.938 -18.125 1 90.94 409 ASP A CA 1
ATOM 3169 C C . ASP A 1 409 ? -1.08 -24.156 -17.641 1 90.94 409 ASP A C 1
ATOM 3171 O O . ASP A 1 409 ? -2.15 -24.453 -18.172 1 90.94 409 ASP A O 1
ATOM 3175 N N . ILE A 1 410 ? -0.447 -24.781 -16.672 1 93.5 410 ILE A N 1
ATOM 3176 C CA . ILE A 1 410 ? -1.104 -25.969 -16.141 1 93.5 410 ILE A CA 1
ATOM 3177 C C . ILE A 1 410 ? -2.289 -25.547 -15.266 1 93.5 410 ILE A C 1
ATOM 3179 O O . ILE A 1 410 ? -2.117 -24.844 -14.266 1 93.5 410 ILE A O 1
ATOM 3183 N N . ASN A 1 411 ? -3.418 -25.953 -15.578 1 88.5 411 ASN A N 1
ATOM 3184 C CA . ASN A 1 411 ? -4.613 -25.531 -14.852 1 88.5 411 ASN A CA 1
ATOM 3185 C C . ASN A 1 411 ? -5.082 -26.609 -13.875 1 88.5 411 ASN A C 1
ATOM 3187 O O . ASN A 1 411 ? -5.758 -26.312 -12.891 1 88.5 411 ASN A O 1
ATOM 3191 N N . LYS A 1 412 ? -4.805 -27.859 -14.273 1 89.75 412 LYS A N 1
ATOM 3192 C CA . LYS A 1 412 ? -5.18 -29 -13.438 1 89.75 412 LYS A CA 1
ATOM 3193 C C . LYS A 1 412 ? -4.129 -30.109 -13.508 1 89.75 412 LYS A C 1
ATOM 3195 O O . LYS A 1 412 ? -3.553 -30.359 -14.57 1 89.75 412 LYS A O 1
ATOM 3200 N N . LEU A 1 413 ? -3.898 -30.656 -12.383 1 92.44 413 LEU A N 1
ATOM 3201 C CA . LEU A 1 413 ? -3.008 -31.812 -12.352 1 92.44 413 LEU A CA 1
ATOM 3202 C C . LEU A 1 413 ? -3.801 -33.125 -12.438 1 92.44 413 LEU A C 1
ATOM 3204 O O . LEU A 1 413 ? -4.793 -33.281 -11.727 1 92.44 413 LEU A O 1
ATOM 3208 N N . ASP A 1 414 ? -3.373 -34 -13.25 1 92.06 414 ASP A N 1
ATOM 3209 C CA . ASP A 1 414 ? -4.012 -35.312 -13.367 1 92.06 414 ASP A CA 1
ATOM 3210 C C . ASP A 1 414 ? -3.783 -36.156 -12.109 1 92.06 414 ASP A C 1
ATOM 3212 O O . ASP A 1 414 ? -2.844 -35.906 -11.352 1 92.06 414 ASP A O 1
ATOM 3216 N N . GLU A 1 415 ? -4.711 -37.094 -12.039 1 92.62 415 GLU A N 1
ATOM 3217 C CA . GLU A 1 415 ? -4.469 -38.062 -11 1 92.62 415 GLU A CA 1
ATOM 3218 C C . GLU A 1 415 ? -3.199 -38.875 -11.281 1 92.62 415 GLU A C 1
ATOM 3220 O O . GLU A 1 415 ? -2.924 -39.219 -12.422 1 92.62 415 GLU A O 1
ATOM 3225 N N . TYR A 1 416 ? -2.332 -39 -10.383 1 93.12 416 TYR A N 1
ATOM 3226 C CA . TYR A 1 416 ? -1.11 -39.781 -10.461 1 93.12 416 TYR A CA 1
ATOM 3227 C C . TYR A 1 416 ? -0.095 -39.125 -11.391 1 93.12 416 TYR A C 1
ATOM 3229 O O . TYR A 1 416 ? 0.708 -39.812 -12.031 1 93.12 416 TYR A O 1
ATOM 3237 N N . ALA A 1 417 ? -0.182 -37.781 -11.469 1 92.94 417 ALA A N 1
ATOM 3238 C CA . ALA A 1 417 ? 0.655 -37.031 -12.398 1 92.94 417 ALA A CA 1
ATOM 3239 C C . ALA A 1 417 ? 2.137 -37.312 -12.148 1 92.94 417 ALA A C 1
ATOM 3241 O O . ALA A 1 417 ? 2.938 -37.312 -13.078 1 92.94 417 ALA A O 1
ATOM 3242 N N . PHE A 1 418 ? 2.5 -37.625 -10.859 1 94.19 418 PHE A N 1
ATOM 3243 C CA . PHE A 1 418 ? 3.908 -37.781 -10.516 1 94.19 418 PHE A CA 1
ATOM 3244 C C . PHE A 1 418 ? 4.16 -39.125 -9.852 1 94.19 418 PHE A C 1
ATOM 3246 O O . PHE A 1 418 ? 5.184 -39.312 -9.195 1 94.19 418 PHE A O 1
ATOM 3253 N N . ALA A 1 419 ? 3.287 -40.062 -9.961 1 93 419 ALA A N 1
ATOM 3254 C CA . ALA A 1 419 ? 3.291 -41.312 -9.203 1 93 419 ALA A CA 1
ATOM 3255 C C . ALA A 1 419 ? 4.551 -42.125 -9.492 1 93 419 ALA A C 1
ATOM 3257 O O . ALA A 1 419 ? 5.086 -42.781 -8.602 1 93 419 ALA A O 1
ATOM 3258 N N . VAL A 1 420 ? 5.113 -42.031 -10.68 1 92.81 420 VAL A N 1
ATOM 3259 C CA . VAL A 1 420 ? 6.23 -42.875 -11.102 1 92.81 420 VAL A CA 1
ATOM 3260 C C . VAL A 1 420 ? 7.551 -42.219 -10.68 1 92.81 420 VAL A C 1
ATOM 3262 O O . VAL A 1 420 ? 8.594 -42.875 -10.688 1 92.81 420 VAL A O 1
ATOM 3265 N N . LEU A 1 421 ? 7.539 -40.969 -10.305 1 94.31 421 LEU A N 1
ATOM 3266 C CA . LEU A 1 421 ? 8.742 -40.25 -9.898 1 94.31 421 LEU A CA 1
ATOM 3267 C C . LEU A 1 421 ? 9 -40.438 -8.406 1 94.31 421 LEU A C 1
ATOM 3269 O O . LEU A 1 421 ? 8.852 -39.469 -7.633 1 94.31 421 LEU A O 1
ATOM 3273 N N . LYS A 1 422 ? 9.484 -41.5 -7.969 1 92.31 422 LYS A N 1
ATOM 3274 C CA . LYS A 1 422 ? 9.578 -41.906 -6.574 1 92.31 422 LYS A CA 1
ATOM 3275 C C . LYS A 1 422 ? 10.695 -41.156 -5.855 1 92.31 422 LYS A C 1
ATOM 3277 O O . LYS A 1 422 ? 10.672 -41 -4.629 1 92.31 422 LYS A O 1
ATOM 3282 N N . ASN A 1 423 ? 11.672 -40.594 -6.621 1 94.5 423 ASN A N 1
ATOM 3283 C CA . ASN A 1 423 ? 12.82 -39.938 -6.008 1 94.5 423 ASN A CA 1
ATOM 3284 C C . ASN A 1 423 ? 12.672 -38.438 -6.016 1 94.5 423 ASN A C 1
ATOM 3286 O O . ASN A 1 423 ? 13.57 -37.719 -5.582 1 94.5 423 ASN A O 1
ATOM 3290 N N . LEU A 1 424 ? 11.539 -37.938 -6.43 1 96.31 424 LEU A N 1
ATOM 3291 C CA . LEU A 1 424 ? 11.352 -36.5 -6.57 1 96.31 424 LEU A CA 1
ATOM 3292 C C . LEU A 1 424 ? 11.336 -35.812 -5.207 1 96.31 424 LEU A C 1
ATOM 3294 O O . LEU A 1 424 ? 10.461 -36.094 -4.379 1 96.31 424 LEU A O 1
ATOM 3298 N N . SER A 1 425 ? 12.305 -34.938 -4.98 1 97.38 425 SER A N 1
ATOM 3299 C CA . SER A 1 425 ? 12.438 -34.281 -3.686 1 97.38 425 SER A CA 1
ATOM 3300 C C . SER A 1 425 ? 12.078 -32.812 -3.789 1 97.38 425 SER A C 1
ATOM 3302 O O . SER A 1 425 ? 11.688 -32.188 -2.797 1 97.38 425 SER A O 1
ATOM 3304 N N . TYR A 1 426 ? 12.234 -32.281 -4.891 1 98.19 426 TYR A N 1
ATOM 3305 C CA . TYR A 1 426 ? 11.961 -30.875 -5.129 1 98.19 426 TYR A CA 1
ATOM 3306 C C . TYR A 1 426 ? 11.039 -30.688 -6.324 1 98.19 426 TYR A C 1
ATOM 3308 O O . TYR A 1 426 ? 11.359 -31.109 -7.438 1 98.19 426 TYR A O 1
ATOM 3316 N N . LEU A 1 427 ? 9.867 -30.141 -6.137 1 98.12 427 LEU A N 1
ATOM 3317 C CA . LEU A 1 427 ? 8.891 -29.891 -7.195 1 98.12 427 LEU A CA 1
ATOM 3318 C C . LEU A 1 427 ? 8.453 -28.438 -7.211 1 98.12 427 LEU A C 1
ATOM 3320 O O . LEU A 1 427 ? 7.918 -27.938 -6.219 1 98.12 427 LEU A O 1
ATOM 3324 N N . ASP A 1 428 ? 8.68 -27.75 -8.25 1 98.25 428 ASP A N 1
ATOM 3325 C CA . ASP A 1 428 ? 8.281 -26.359 -8.406 1 98.25 428 ASP A CA 1
ATOM 3326 C C . ASP A 1 428 ? 7.156 -26.219 -9.422 1 98.25 428 ASP A C 1
ATOM 3328 O O . ASP A 1 428 ? 7.375 -26.391 -10.625 1 98.25 428 ASP A O 1
ATOM 3332 N N . LEU A 1 429 ? 6.012 -25.922 -8.961 1 97.69 429 LEU A N 1
ATOM 3333 C CA . LEU A 1 429 ? 4.84 -25.719 -9.805 1 97.69 429 LEU A CA 1
ATOM 3334 C C . LEU A 1 429 ? 4.387 -24.25 -9.758 1 97.69 429 LEU A C 1
ATOM 3336 O O . LEU A 1 429 ? 3.221 -23.953 -10.031 1 97.69 429 LEU A O 1
ATOM 3340 N N . SER A 1 430 ? 5.25 -23.406 -9.406 1 96.38 430 SER A N 1
ATOM 3341 C CA . SER A 1 430 ? 4.895 -22.016 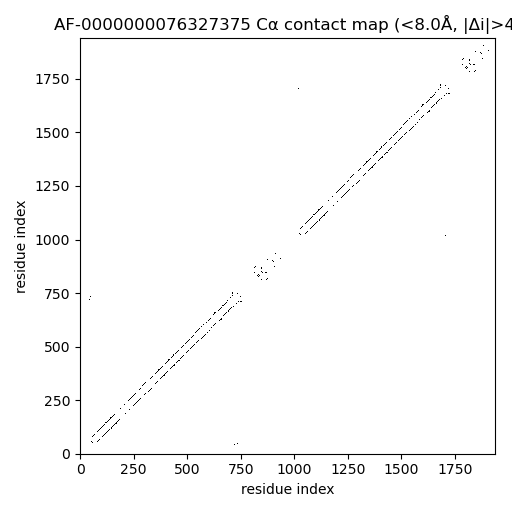-9.172 1 96.38 430 SER A CA 1
ATOM 3342 C C . SER A 1 430 ? 4.508 -21.312 -10.469 1 96.38 430 SER A C 1
ATOM 3344 O O . SER A 1 430 ? 4.93 -21.719 -11.555 1 96.38 430 SER A O 1
ATOM 3346 N N . LYS A 1 431 ? 3.588 -20.25 -10.367 1 92.12 431 LYS A N 1
ATOM 3347 C CA . LYS A 1 431 ? 3.174 -19.375 -11.453 1 92.12 431 LYS A CA 1
ATOM 3348 C C . LYS A 1 431 ? 2.467 -20.156 -12.555 1 92.12 431 LYS A C 1
ATOM 3350 O O . LYS A 1 431 ? 2.711 -19.938 -13.742 1 92.12 431 LYS A O 1
ATOM 3355 N N . ASN A 1 432 ? 1.801 -21.266 -12.156 1 94.25 432 ASN A N 1
ATOM 3356 C CA . ASN A 1 432 ? 0.857 -21.953 -13.031 1 94.25 432 ASN A CA 1
ATOM 3357 C C . ASN A 1 432 ? -0.574 -21.484 -12.797 1 94.25 432 ASN A C 1
ATOM 3359 O O . ASN A 1 432 ? -0.801 -20.531 -12.055 1 94.25 432 ASN A O 1
ATOM 3363 N N . ARG A 1 433 ? -1.532 -22.125 -13.469 1 88.94 433 ARG A N 1
ATOM 3364 C CA . ARG A 1 433 ? -2.93 -21.719 -13.344 1 88.94 433 ARG A CA 1
ATOM 3365 C C . ARG A 1 433 ? -3.723 -22.734 -12.523 1 88.94 433 ARG A C 1
ATOM 3367 O O . ARG A 1 433 ? -4.898 -22.984 -12.805 1 88.94 433 ARG A O 1
ATOM 3374 N N . LEU A 1 434 ? -2.99 -23.266 -11.57 1 92.44 434 LEU A N 1
ATOM 3375 C CA . LEU A 1 434 ? -3.621 -24.281 -10.719 1 92.44 434 LEU A CA 1
ATOM 3376 C C . LEU A 1 434 ? -4.641 -23.625 -9.781 1 92.44 434 LEU A C 1
ATOM 3378 O O . LEU A 1 434 ? -4.344 -22.625 -9.125 1 92.44 434 LEU A O 1
ATOM 3382 N N . THR A 1 435 ? -5.852 -24.188 -9.688 1 87.25 435 THR A N 1
ATOM 3383 C CA . THR A 1 435 ? -6.902 -23.656 -8.836 1 87.25 435 THR A CA 1
ATOM 3384 C C . THR A 1 435 ? -7.219 -24.609 -7.688 1 87.25 435 THR A C 1
ATOM 3386 O O . THR A 1 435 ? -7.242 -24.203 -6.523 1 87.25 435 THR A O 1
ATOM 3389 N N . ASN A 1 436 ? -7.48 -25.938 -8.109 1 86.31 436 ASN A N 1
ATOM 3390 C CA . ASN A 1 436 ? -7.82 -26.969 -7.133 1 86.31 436 ASN A CA 1
ATOM 3391 C C . ASN A 1 436 ? -6.777 -28.078 -7.102 1 86.31 436 ASN A C 1
ATOM 3393 O O . ASN A 1 436 ? -6.336 -28.547 -8.148 1 86.31 436 ASN A O 1
ATOM 3397 N N . LEU A 1 437 ? -6.363 -28.312 -5.906 1 89.69 437 LEU A N 1
ATOM 3398 C CA . LEU A 1 437 ? -5.402 -29.391 -5.719 1 89.69 437 LEU A CA 1
ATOM 3399 C C . LEU A 1 437 ? -6.113 -30.688 -5.324 1 89.69 437 LEU A C 1
ATOM 3401 O O . LEU A 1 437 ? -6.801 -30.734 -4.305 1 89.69 437 LEU A O 1
ATOM 3405 N N . GLN A 1 438 ? -5.922 -31.672 -6.137 1 90.88 438 GLN A N 1
ATOM 3406 C CA . GLN A 1 438 ? -6.5 -32.969 -5.828 1 90.88 438 GLN A CA 1
ATOM 3407 C C . GLN A 1 438 ? -5.52 -33.844 -5.047 1 90.88 438 GLN A C 1
ATOM 3409 O O . GLN A 1 438 ? -4.316 -33.812 -5.305 1 90.88 438 GLN A O 1
ATOM 3414 N N . THR A 1 439 ? -6.078 -34.594 -4.195 1 92.75 439 THR A N 1
ATOM 3415 C CA . THR A 1 439 ? -5.27 -35.438 -3.33 1 92.75 439 THR A CA 1
ATOM 3416 C C . THR A 1 439 ? -4.473 -36.438 -4.152 1 92.75 439 THR A C 1
ATOM 3418 O O . THR A 1 439 ? -3.275 -36.625 -3.926 1 92.75 439 THR A O 1
ATOM 3421 N N . GLN A 1 440 ? -5.039 -36.969 -5.215 1 93.81 440 GLN A N 1
ATOM 3422 C CA . GLN A 1 440 ? -4.453 -38.062 -5.984 1 93.81 440 GLN A CA 1
ATOM 3423 C C . GLN A 1 440 ? -3.365 -37.562 -6.926 1 93.81 440 GLN A C 1
ATOM 3425 O O . GLN A 1 440 ? -2.584 -38.344 -7.465 1 93.81 440 GLN A O 1
ATOM 3430 N N . SER A 1 441 ? -3.305 -36.25 -7.09 1 92 441 SER A N 1
ATOM 3431 C CA . SER A 1 441 ? -2.268 -35.688 -7.953 1 92 441 SER A CA 1
ATOM 3432 C C . SER A 1 441 ? -0.882 -35.875 -7.344 1 92 441 SER A C 1
ATOM 3434 O O . SER A 1 441 ? 0.113 -35.969 -8.07 1 92 441 SER A O 1
ATOM 3436 N N . PHE A 1 442 ? -0.887 -36.094 -6 1 93.69 442 PHE A N 1
ATOM 3437 C CA . PHE A 1 442 ? 0.383 -36.188 -5.289 1 93.69 442 PHE A CA 1
ATOM 3438 C C . PHE A 1 442 ? 0.616 -37.625 -4.824 1 93.69 442 PHE A C 1
ATOM 3440 O O . PHE A 1 442 ? 1.469 -37.875 -3.969 1 93.69 442 PHE A O 1
ATOM 3447 N N . PHE A 1 443 ? -0.098 -38.531 -5.445 1 93.75 443 PHE A N 1
ATOM 3448 C CA . PHE A 1 443 ? 0.055 -39.906 -5.074 1 93.75 443 PHE A CA 1
ATOM 3449 C C . PHE A 1 443 ? 1.475 -40.406 -5.352 1 93.75 443 PHE A C 1
ATOM 3451 O O . PHE A 1 443 ? 2.053 -40.094 -6.391 1 93.75 443 PHE A O 1
ATOM 3458 N N . GLY A 1 444 ? 2.078 -41.031 -4.371 1 90.25 444 GLY A N 1
ATOM 3459 C CA . GLY A 1 444 ? 3.379 -41.656 -4.555 1 90.25 444 GLY A CA 1
ATOM 3460 C C . GLY A 1 444 ? 4.539 -40.719 -4.289 1 90.25 444 GLY A C 1
ATOM 3461 O O . GLY A 1 444 ? 5.699 -41.094 -4.441 1 90.25 444 GLY A O 1
ATOM 3462 N N . MET A 1 445 ? 4.285 -39.562 -3.852 1 91.75 445 MET A N 1
ATOM 3463 C CA . MET A 1 445 ? 5.336 -38.594 -3.67 1 91.75 445 MET A CA 1
ATOM 3464 C C . MET A 1 445 ? 5.875 -38.625 -2.244 1 91.75 445 MET A C 1
ATOM 3466 O O . MET A 1 445 ? 5.957 -37.562 -1.582 1 91.75 445 MET A O 1
ATOM 3470 N N . ALA A 1 446 ? 6.355 -39.719 -1.858 1 90.62 446 ALA A N 1
ATOM 3471 C CA . ALA A 1 446 ? 6.812 -39.938 -0.488 1 90.62 446 ALA A CA 1
ATOM 3472 C C . ALA A 1 446 ? 8.18 -39.281 -0.262 1 90.62 446 ALA A C 1
ATOM 3474 O O . ALA A 1 446 ? 8.555 -39 0.877 1 90.62 446 ALA A O 1
ATOM 3475 N N . ALA A 1 447 ? 8.891 -39 -1.316 1 94.75 447 ALA A N 1
ATOM 3476 C CA . ALA A 1 447 ? 10.234 -38.438 -1.183 1 94.75 447 ALA A CA 1
ATOM 3477 C C . ALA A 1 447 ? 10.211 -36.906 -1.293 1 94.75 447 ALA A C 1
ATOM 3479 O O . ALA A 1 447 ? 11.234 -36.25 -1.081 1 94.75 447 ALA A O 1
ATOM 3480 N N . LEU A 1 448 ? 9.055 -36.344 -1.562 1 96.69 448 LEU A N 1
ATOM 3481 C CA . LEU A 1 448 ? 8.953 -34.906 -1.793 1 96.69 448 LEU A CA 1
ATOM 3482 C C . LEU A 1 448 ? 9.258 -34.125 -0.518 1 96.69 448 LEU A C 1
ATOM 3484 O O . LEU A 1 448 ? 8.672 -34.406 0.536 1 96.69 448 LEU A O 1
ATOM 3488 N N . ARG A 1 449 ? 10.211 -33.188 -0.593 1 97.88 449 ARG A N 1
ATOM 3489 C CA . ARG A 1 449 ? 10.625 -32.375 0.559 1 97.88 449 ARG A CA 1
ATOM 3490 C C . ARG A 1 449 ? 10.258 -30.922 0.373 1 97.88 449 ARG A C 1
ATOM 3492 O O . ARG A 1 449 ? 9.906 -30.234 1.336 1 97.88 449 ARG A O 1
ATOM 3499 N N . THR A 1 450 ? 10.359 -30.469 -0.782 1 98.38 450 THR A N 1
ATOM 3500 C CA . THR A 1 450 ? 10.062 -29.078 -1.089 1 98.38 450 THR A CA 1
ATOM 3501 C C . THR A 1 450 ? 9.016 -28.969 -2.197 1 98.38 450 THR A C 1
ATOM 3503 O O . THR A 1 450 ? 9.18 -29.562 -3.268 1 98.38 450 THR A O 1
ATOM 3506 N N . LEU A 1 451 ? 7.938 -28.312 -1.928 1 98.12 451 LEU A N 1
ATOM 3507 C CA . LEU A 1 451 ? 6.887 -28.062 -2.908 1 98.12 451 LEU A CA 1
ATOM 3508 C C . LEU A 1 451 ? 6.605 -26.562 -3.029 1 98.12 451 LEU A C 1
ATOM 3510 O O . LEU A 1 451 ? 6.234 -25.906 -2.049 1 98.12 451 LEU A O 1
ATOM 3514 N N . ILE A 1 452 ? 6.77 -26.031 -4.168 1 98.38 452 ILE A N 1
ATOM 3515 C CA . ILE A 1 452 ? 6.566 -24.594 -4.414 1 98.38 452 ILE A CA 1
ATOM 3516 C C . ILE A 1 452 ? 5.32 -24.406 -5.273 1 98.38 452 ILE A C 1
ATOM 3518 O O . ILE A 1 452 ? 5.277 -24.828 -6.43 1 98.38 452 ILE A O 1
ATOM 3522 N N . LEU A 1 453 ? 4.324 -23.781 -4.703 1 97.62 453 LEU A N 1
ATOM 3523 C CA . LEU A 1 453 ? 3.064 -23.516 -5.391 1 97.62 453 LEU A CA 1
ATOM 3524 C C . LEU A 1 453 ? 2.746 -22.016 -5.375 1 97.62 453 LEU A C 1
ATOM 3526 O O . LEU A 1 453 ? 1.577 -21.625 -5.387 1 97.62 453 LEU A O 1
ATOM 3530 N N . HIS A 1 454 ? 3.773 -21.297 -5.285 1 95.06 454 HIS A N 1
ATOM 3531 C CA . HIS A 1 454 ? 3.562 -19.859 -5.152 1 95.06 454 HIS A CA 1
ATOM 3532 C C . HIS A 1 454 ? 3.02 -19.266 -6.445 1 95.06 454 HIS A C 1
ATOM 3534 O O . HIS A 1 454 ? 3.391 -19.688 -7.539 1 95.06 454 HIS A O 1
ATOM 3540 N N . SER A 1 455 ? 2.086 -18.203 -6.336 1 90.88 455 SER A N 1
ATOM 3541 C CA . SER A 1 455 ? 1.554 -17.422 -7.445 1 90.88 455 SER A CA 1
ATOM 3542 C C . SER A 1 455 ? 0.771 -18.297 -8.422 1 90.88 455 SER A C 1
ATOM 3544 O O . SER A 1 455 ? 0.959 -18.203 -9.633 1 90.88 455 SER A O 1
ATOM 3546 N N . CYS A 1 456 ? 0.077 -19.219 -7.871 1 93.56 456 CYS A N 1
ATOM 3547 C CA . CYS A 1 456 ? -0.944 -19.953 -8.617 1 93.56 456 CYS A CA 1
ATOM 3548 C C . CYS A 1 456 ? -2.322 -19.344 -8.391 1 93.56 456 CYS A C 1
ATOM 3550 O O . CYS A 1 456 ? -2.453 -18.125 -8.242 1 93.56 456 CYS A O 1
ATOM 3552 N N . GLN A 1 457 ? -3.352 -20.031 -8.516 1 89.75 457 GLN A N 1
ATOM 3553 C CA . GLN A 1 457 ? -4.711 -19.578 -8.258 1 89.75 457 GLN A CA 1
ATOM 3554 C C . GLN A 1 457 ? -5.453 -20.547 -7.34 1 89.75 457 GLN A C 1
ATOM 3556 O O . GLN A 1 457 ? -6.641 -20.812 -7.539 1 89.75 457 GLN A O 1
ATOM 3561 N N . ILE A 1 458 ? -4.637 -21.016 -6.387 1 92.88 458 ILE A N 1
ATOM 3562 C CA . ILE A 1 458 ? -5.18 -22.016 -5.465 1 92.88 458 ILE A CA 1
ATOM 3563 C C . ILE A 1 458 ? -6.18 -21.344 -4.523 1 92.88 458 ILE A C 1
ATOM 3565 O O . ILE A 1 458 ? -5.902 -20.281 -3.963 1 92.88 458 ILE A O 1
ATOM 3569 N N . THR A 1 459 ? -7.336 -22.016 -4.324 1 87.81 459 THR A N 1
ATOM 3570 C CA . THR A 1 459 ? -8.422 -21.375 -3.6 1 87.81 459 THR A CA 1
ATOM 3571 C C . THR A 1 459 ? -8.57 -21.969 -2.203 1 87.81 459 THR A C 1
ATOM 3573 O O . THR A 1 459 ? -9.109 -21.328 -1.302 1 87.81 459 THR A O 1
ATOM 3576 N N . ALA A 1 460 ? -8.141 -23.234 -2.104 1 89.88 460 ALA A N 1
ATOM 3577 C CA . ALA A 1 460 ? -8.336 -23.875 -0.805 1 89.88 460 ALA A CA 1
ATOM 3578 C C . ALA A 1 460 ? -7.371 -25.047 -0.612 1 89.88 460 ALA A C 1
ATOM 3580 O O . ALA A 1 460 ? -6.898 -25.625 -1.586 1 89.88 460 ALA A O 1
ATOM 3581 N N . VAL A 1 461 ? -7.039 -25.266 0.598 1 93.75 461 VAL A N 1
ATOM 3582 C CA . VAL A 1 461 ? -6.336 -26.469 1.046 1 93.75 461 VAL A CA 1
ATOM 3583 C C . VAL A 1 461 ? -7.195 -27.219 2.057 1 93.75 461 VAL A C 1
ATOM 3585 O O . VAL A 1 461 ? -7.738 -26.625 2.992 1 93.75 461 VAL A O 1
ATOM 3588 N N . THR A 1 462 ? -7.395 -28.5 1.777 1 92.31 462 THR A N 1
ATOM 3589 C CA . THR A 1 462 ? -8.227 -29.328 2.654 1 92.31 462 THR A CA 1
ATOM 3590 C C . THR A 1 462 ? -7.367 -30.328 3.428 1 92.31 462 THR A C 1
ATOM 3592 O O . THR A 1 462 ? -6.16 -30.422 3.193 1 92.31 462 THR A O 1
ATOM 3595 N N . ARG A 1 463 ? -7.965 -31.016 4.285 1 92.88 463 ARG A N 1
ATOM 3596 C CA . ARG A 1 463 ? -7.301 -31.969 5.176 1 92.88 463 ARG A CA 1
ATOM 3597 C C . ARG A 1 463 ? -6.531 -33 4.379 1 92.88 463 ARG A C 1
ATOM 3599 O O . ARG A 1 463 ? -5.418 -33.375 4.75 1 92.88 463 ARG A O 1
ATOM 3606 N N . ASP A 1 464 ? -7.051 -33.406 3.189 1 92.88 464 ASP A N 1
ATOM 3607 C CA . ASP A 1 464 ? -6.52 -34.562 2.477 1 92.88 464 ASP A CA 1
ATOM 3608 C C . ASP A 1 464 ? -5.625 -34.125 1.318 1 92.88 464 ASP A C 1
ATOM 3610 O O . ASP A 1 464 ? -5.039 -34.969 0.633 1 92.88 464 ASP A O 1
ATOM 3614 N N . THR A 1 465 ? -5.441 -32.844 1.119 1 93.75 465 THR A N 1
ATOM 3615 C CA . THR A 1 465 ? -4.727 -32.344 -0.049 1 93.75 465 THR A CA 1
ATOM 3616 C C . THR A 1 465 ? -3.318 -32.938 -0.116 1 93.75 465 THR A C 1
ATOM 3618 O O . THR A 1 465 ? -2.885 -33.406 -1.17 1 93.75 465 THR A O 1
ATOM 3621 N N . PHE A 1 466 ? -2.621 -33.031 1.036 1 94.25 466 PHE A N 1
ATOM 3622 C CA . PHE A 1 466 ? -1.223 -33.438 1.028 1 94.25 466 PHE A CA 1
ATOM 3623 C C . PHE A 1 466 ? -1.044 -34.781 1.762 1 94.25 466 PHE A C 1
ATOM 3625 O O . PHE A 1 466 ? 0.01 -35.031 2.35 1 94.25 466 PHE A O 1
ATOM 3632 N N . THR A 1 467 ? -2.064 -35.625 1.702 1 93.56 467 THR A N 1
ATOM 3633 C CA . THR A 1 467 ? -2.051 -36.875 2.406 1 93.56 467 THR A CA 1
ATOM 3634 C C . THR A 1 467 ? -0.903 -37.75 1.916 1 93.56 467 THR A C 1
ATOM 3636 O O . THR A 1 467 ? -0.261 -38.469 2.709 1 93.56 467 THR A O 1
ATOM 3639 N N . HIS A 1 468 ? -0.555 -37.688 0.611 1 93.56 468 HIS A N 1
ATOM 3640 C CA . HIS A 1 468 ? 0.442 -38.562 0.02 1 93.56 468 HIS A CA 1
ATOM 3641 C C . HIS A 1 468 ? 1.819 -37.938 0.004 1 93.56 468 HIS A C 1
ATOM 3643 O O . HIS A 1 468 ? 2.811 -38.562 -0.352 1 93.56 468 HIS A O 1
ATOM 3649 N N . ALA A 1 469 ? 1.926 -36.688 0.367 1 92.81 469 ALA A N 1
ATOM 3650 C CA . ALA A 1 469 ? 3.188 -35.969 0.457 1 92.81 469 ALA A CA 1
ATOM 3651 C C . ALA A 1 469 ? 3.467 -35.531 1.892 1 92.81 469 ALA A C 1
ATOM 3653 O O . ALA A 1 469 ? 3.742 -34.344 2.146 1 92.81 469 ALA A O 1
ATOM 3654 N N . HIS A 1 470 ? 3.551 -36.438 2.787 1 91.19 470 HIS A N 1
ATOM 3655 C CA . HIS A 1 470 ? 3.547 -36.125 4.211 1 91.19 470 HIS A CA 1
ATOM 3656 C C . HIS A 1 470 ? 4.941 -35.75 4.699 1 91.19 470 HIS A C 1
ATOM 3658 O O . HIS A 1 470 ? 5.098 -35.188 5.797 1 91.19 470 HIS A O 1
ATOM 3664 N N . LYS A 1 471 ? 5.984 -35.875 3.848 1 94.56 471 LYS A N 1
ATOM 3665 C CA . LYS A 1 471 ? 7.352 -35.594 4.285 1 94.56 471 LYS A CA 1
ATOM 3666 C C . LYS A 1 471 ? 7.809 -34.219 3.836 1 94.56 471 LYS A C 1
ATOM 3668 O O . LYS A 1 471 ? 8.984 -33.875 3.951 1 94.56 471 LYS A O 1
ATOM 3673 N N . ILE A 1 472 ? 6.91 -33.438 3.352 1 97 472 ILE A N 1
ATOM 3674 C CA . ILE A 1 472 ? 7.234 -32.062 2.898 1 97 472 ILE A CA 1
ATOM 3675 C C . ILE A 1 472 ? 7.805 -31.266 4.062 1 97 472 ILE A C 1
ATOM 3677 O O . ILE A 1 472 ? 7.254 -31.281 5.164 1 97 472 ILE A O 1
ATOM 3681 N N . GLU A 1 473 ? 8.898 -30.609 3.834 1 97.94 473 GLU A N 1
ATOM 3682 C CA . GLU A 1 473 ? 9.539 -29.766 4.836 1 97.94 473 GLU A CA 1
ATOM 3683 C C . GLU A 1 473 ? 9.359 -28.297 4.508 1 97.94 473 GLU A C 1
ATOM 3685 O O . GLU A 1 473 ? 9.383 -27.438 5.402 1 97.94 473 GLU A O 1
ATOM 3690 N N . PHE A 1 474 ? 9.266 -28.047 3.342 1 98 474 PHE A N 1
ATOM 3691 C CA . PHE A 1 474 ? 9.102 -26.688 2.865 1 98 474 PHE A CA 1
ATOM 3692 C C . PHE A 1 474 ? 7.902 -26.578 1.927 1 98 474 PHE A C 1
ATOM 3694 O O . PHE A 1 474 ? 7.895 -27.188 0.853 1 98 474 PHE A O 1
ATOM 3701 N N . LEU A 1 475 ? 6.891 -25.812 2.277 1 98.44 475 LEU A N 1
ATOM 3702 C CA . LEU A 1 475 ? 5.691 -25.625 1.471 1 98.44 475 LEU A CA 1
ATOM 3703 C C . LEU A 1 475 ? 5.422 -24.141 1.224 1 98.44 475 LEU A C 1
ATOM 3705 O O . LEU A 1 475 ? 5.199 -23.391 2.168 1 98.44 475 LEU A O 1
ATOM 3709 N N . ASP A 1 476 ? 5.441 -23.766 -0.019 1 98.44 476 ASP A N 1
ATOM 3710 C CA . ASP A 1 476 ? 5.199 -22.375 -0.398 1 98.44 476 ASP A CA 1
ATOM 3711 C C . ASP A 1 476 ? 3.844 -22.219 -1.085 1 98.44 476 ASP A C 1
ATOM 3713 O O . ASP A 1 476 ? 3.678 -22.625 -2.24 1 98.44 476 ASP A O 1
ATOM 3717 N N . LEU A 1 477 ? 2.92 -21.641 -0.369 1 97.94 477 LEU A N 1
ATOM 3718 C CA . LEU A 1 477 ? 1.587 -21.375 -0.897 1 97.94 477 LEU A CA 1
ATOM 3719 C C . LEU A 1 477 ? 1.327 -19.875 -0.971 1 97.94 477 LEU A C 1
ATOM 3721 O O . LEU A 1 477 ? 0.187 -19.422 -0.823 1 97.94 477 LEU A O 1
ATOM 3725 N N . SER A 1 478 ? 2.367 -19.156 -1.14 1 96.75 478 SER A N 1
ATOM 3726 C CA . SER A 1 478 ? 2.236 -17.703 -1.124 1 96.75 478 SER A CA 1
ATOM 3727 C C . SER A 1 478 ? 1.605 -17.188 -2.414 1 96.75 478 SER A C 1
ATOM 3729 O O . SER A 1 478 ? 1.688 -17.844 -3.455 1 96.75 478 SER A O 1
ATOM 3731 N N . PHE A 1 479 ? 0.832 -16.047 -2.355 1 90.94 479 PHE A N 1
ATOM 3732 C CA . PHE A 1 479 ? 0.259 -15.297 -3.469 1 90.94 479 PHE A CA 1
ATOM 3733 C C . PHE A 1 479 ? -0.701 -16.172 -4.27 1 90.94 479 PHE A C 1
ATOM 3735 O O . PHE A 1 479 ? -0.588 -16.266 -5.492 1 90.94 479 PHE A O 1
ATOM 3742 N N . ASN A 1 480 ? -1.499 -16.859 -3.5 1 93.94 480 ASN A N 1
ATOM 3743 C CA . ASN A 1 480 ? -2.646 -17.562 -4.066 1 93.94 480 ASN A CA 1
ATOM 3744 C C . ASN A 1 480 ? -3.957 -16.859 -3.73 1 93.94 480 ASN A C 1
ATOM 3746 O O . ASN A 1 480 ? -3.99 -15.633 -3.6 1 93.94 480 ASN A O 1
ATOM 3750 N N . SER A 1 481 ? -5.066 -17.641 -3.752 1 89 481 SER A N 1
ATOM 3751 C CA . SER A 1 481 ? -6.367 -17.031 -3.502 1 89 481 SER A CA 1
ATOM 3752 C C . SER A 1 481 ? -7.102 -17.734 -2.367 1 89 481 SER A C 1
ATOM 3754 O O . SER A 1 481 ? -8.32 -17.922 -2.432 1 89 481 SER A O 1
ATOM 3756 N N . ILE A 1 482 ? -6.328 -18.047 -1.368 1 92.44 482 ILE A N 1
ATOM 3757 C CA . ILE A 1 482 ? -6.926 -18.703 -0.213 1 92.44 482 ILE A CA 1
ATOM 3758 C C . ILE A 1 482 ? -7.586 -17.672 0.693 1 92.44 482 ILE A C 1
ATOM 3760 O O . ILE A 1 482 ? -6.969 -16.656 1.037 1 92.44 482 ILE A O 1
ATOM 3764 N N . THR A 1 483 ? -8.867 -17.891 1.071 1 89.62 483 THR A N 1
ATOM 3765 C CA . THR A 1 483 ? -9.578 -16.906 1.867 1 89.62 483 THR A CA 1
ATOM 3766 C C . THR A 1 483 ? -9.781 -17.391 3.297 1 89.62 483 THR A C 1
ATOM 3768 O O . THR A 1 483 ? -9.992 -16.594 4.215 1 89.62 483 THR A O 1
ATOM 3771 N N . ARG A 1 484 ? -9.781 -18.734 3.383 1 91.12 484 ARG A N 1
ATOM 3772 C CA . ARG A 1 484 ? -10.008 -19.359 4.684 1 91.12 484 ARG A CA 1
ATOM 3773 C C . ARG A 1 484 ? -9.102 -20.562 4.875 1 91.12 484 ARG A C 1
ATOM 3775 O O . ARG A 1 484 ? -8.984 -21.406 3.984 1 91.12 484 ARG A O 1
ATOM 3782 N N . ILE A 1 485 ? -8.406 -20.578 6 1 96.06 485 ILE A N 1
ATOM 3783 C CA . ILE A 1 485 ? -7.695 -21.797 6.359 1 96.06 485 ILE A CA 1
ATOM 3784 C C . ILE A 1 485 ? -8.586 -22.672 7.238 1 96.06 485 ILE A C 1
ATOM 3786 O O . ILE A 1 485 ? -8.867 -22.328 8.383 1 96.06 485 ILE A O 1
ATOM 3790 N N . LYS A 1 486 ? -8.961 -23.812 6.711 1 93.19 486 LYS A N 1
ATOM 3791 C CA . LYS A 1 486 ? -9.922 -24.703 7.363 1 93.19 486 LYS A CA 1
ATOM 3792 C C . LYS A 1 486 ? -9.25 -25.516 8.461 1 93.19 486 LYS A C 1
ATOM 3794 O O . LYS A 1 486 ? -8.023 -25.641 8.484 1 93.19 486 LYS A O 1
ATOM 3799 N N . ASP A 1 487 ? -10.086 -26.047 9.258 1 94.69 487 ASP A N 1
ATOM 3800 C CA . ASP A 1 487 ? -9.594 -26.953 10.289 1 94.69 487 ASP A CA 1
ATOM 3801 C C . ASP A 1 487 ? -8.883 -28.156 9.672 1 94.69 487 ASP A C 1
ATOM 3803 O O . ASP A 1 487 ? -9.359 -28.734 8.688 1 94.69 487 ASP A O 1
ATOM 3807 N N . TYR A 1 488 ? -7.711 -28.422 10.055 1 95.12 488 TYR A N 1
ATOM 3808 C CA . TYR A 1 488 ? -6.934 -29.609 9.719 1 95.12 488 TYR A CA 1
ATOM 3809 C C . TYR A 1 488 ? -6.379 -29.531 8.305 1 95.12 488 TYR A C 1
ATOM 3811 O O . TYR A 1 488 ? -6.039 -30.547 7.699 1 95.12 488 TYR A O 1
ATOM 3819 N N . ALA A 1 489 ? -6.293 -28.328 7.785 1 95 489 ALA A N 1
ATOM 3820 C CA . ALA A 1 489 ? -5.855 -28.141 6.406 1 95 489 ALA A CA 1
ATOM 3821 C C . ALA A 1 489 ? -4.461 -28.703 6.18 1 95 489 ALA A C 1
ATOM 3823 O O . ALA A 1 489 ? -4.18 -29.266 5.121 1 95 489 ALA A O 1
ATOM 3824 N N . PHE A 1 490 ? -3.58 -28.672 7.215 1 96.19 490 PHE A N 1
ATOM 3825 C CA . PHE A 1 490 ? -2.193 -29.094 7.059 1 96.19 490 PHE A CA 1
ATOM 3826 C C . PHE A 1 490 ? -1.854 -30.203 8.031 1 96.19 490 PHE A C 1
ATOM 3828 O O . PHE A 1 490 ? -0.68 -30.469 8.297 1 96.19 490 PHE A O 1
ATOM 3835 N N . SER A 1 491 ? -2.842 -30.891 8.562 1 95.31 491 SER A N 1
ATOM 3836 C CA . SER A 1 491 ? -2.67 -31.828 9.664 1 95.31 491 SER A CA 1
ATOM 3837 C C . SER A 1 491 ? -1.849 -33.031 9.242 1 95.31 491 SER A C 1
ATOM 3839 O O . SER A 1 491 ? -1.254 -33.719 10.086 1 95.31 491 SER A O 1
ATOM 3841 N N . ARG A 1 492 ? -1.706 -33.281 7.898 1 94.56 492 ARG A N 1
ATOM 3842 C CA . ARG A 1 492 ? -1.002 -34.469 7.418 1 94.56 492 ARG A CA 1
ATOM 3843 C C . ARG A 1 492 ? 0.474 -34.156 7.18 1 94.56 492 ARG A C 1
ATOM 3845 O O . ARG A 1 492 ? 1.262 -35.062 6.906 1 94.56 492 ARG A O 1
ATOM 3852 N N . LEU A 1 493 ? 0.846 -32.906 7.305 1 95.25 493 LEU A N 1
ATOM 3853 C CA . LEU A 1 493 ? 2.229 -32.5 7.09 1 95.25 493 LEU A CA 1
ATOM 3854 C C . LEU A 1 493 ? 3.012 -32.531 8.398 1 95.25 493 LEU A C 1
ATOM 3856 O O . LEU A 1 493 ? 3.344 -31.469 8.945 1 95.25 493 LEU A O 1
ATOM 3860 N N . LEU A 1 494 ? 3.463 -33.625 8.805 1 93.19 494 LEU A N 1
ATOM 3861 C CA . LEU A 1 494 ? 4.039 -33.844 10.133 1 93.19 494 LEU A CA 1
ATOM 3862 C C . LEU A 1 494 ? 5.473 -33.344 10.188 1 93.19 494 LEU A C 1
ATOM 3864 O O . LEU A 1 494 ? 6 -33.062 11.273 1 93.19 494 LEU A O 1
ATOM 3868 N N . HIS A 1 495 ? 6.078 -33.031 9.016 1 95.75 495 HIS A N 1
ATOM 3869 C CA . HIS A 1 495 ? 7.5 -32.719 9.008 1 95.75 495 HIS A CA 1
ATOM 3870 C C . HIS A 1 495 ? 7.738 -31.312 8.445 1 95.75 495 HIS A C 1
ATOM 3872 O O . HIS A 1 495 ? 8.883 -30.922 8.195 1 95.75 495 HIS A O 1
ATOM 3878 N N . VAL A 1 496 ? 6.676 -30.547 8.258 1 97.56 496 VAL A N 1
ATOM 3879 C CA . VAL A 1 496 ? 6.812 -29.25 7.609 1 97.56 496 VAL A CA 1
ATOM 3880 C C . VAL A 1 496 ? 7.551 -28.281 8.531 1 97.56 496 VAL A C 1
ATOM 3882 O O . VAL A 1 496 ? 7.219 -28.172 9.719 1 97.56 496 VAL A O 1
ATOM 3885 N N . LYS A 1 497 ? 8.578 -27.656 8.062 1 98.25 497 LYS A N 1
ATOM 3886 C CA . LYS A 1 497 ? 9.383 -26.719 8.836 1 98.25 497 LYS A CA 1
ATOM 3887 C C . LYS A 1 497 ? 9.078 -25.281 8.438 1 98.25 497 LYS A C 1
ATOM 3889 O O . LYS A 1 497 ? 9.156 -24.375 9.273 1 98.25 497 LYS A O 1
ATOM 3894 N N . THR A 1 498 ? 8.805 -25.078 7.207 1 98.62 498 THR A N 1
ATOM 3895 C CA . THR A 1 498 ? 8.5 -23.734 6.699 1 98.62 498 THR A CA 1
ATOM 3896 C C . THR A 1 498 ? 7.191 -23.75 5.914 1 98.62 498 THR A C 1
ATOM 3898 O O . THR A 1 498 ? 7.02 -24.547 4.992 1 98.62 498 THR A O 1
ATOM 3901 N N . LEU A 1 499 ? 6.266 -22.953 6.32 1 98.56 499 LEU A N 1
ATOM 3902 C CA . LEU A 1 499 ? 4.98 -22.797 5.648 1 98.56 499 LEU A CA 1
ATOM 3903 C C . LEU A 1 499 ? 4.734 -21.328 5.281 1 98.56 499 LEU A C 1
ATOM 3905 O O . LEU A 1 499 ? 4.602 -20.484 6.164 1 98.56 499 LEU A O 1
ATOM 3909 N N . LEU A 1 500 ? 4.688 -21.031 4.047 1 98.62 500 LEU A N 1
ATOM 3910 C CA . LEU A 1 500 ? 4.492 -19.672 3.568 1 98.62 500 LEU A CA 1
ATOM 3911 C C . LEU A 1 500 ? 3.076 -19.469 3.033 1 98.62 500 LEU A C 1
ATOM 3913 O O . LEU A 1 500 ? 2.678 -20.125 2.068 1 98.62 500 LEU A O 1
ATOM 3917 N N . LEU A 1 501 ? 2.35 -18.625 3.662 1 98.38 501 LEU A N 1
ATOM 3918 C CA . LEU A 1 501 ? 0.976 -18.328 3.27 1 98.38 501 LEU A CA 1
ATOM 3919 C C . LEU A 1 501 ? 0.797 -16.828 3 1 98.38 501 LEU A C 1
ATOM 3921 O O . LEU A 1 501 ? -0.316 -16.312 3.088 1 98.38 501 LEU A O 1
ATOM 3925 N N . SER A 1 502 ? 1.854 -16.219 2.633 1 97.5 502 SER A N 1
ATOM 3926 C CA . SER A 1 502 ? 1.868 -14.766 2.416 1 97.5 502 SER A CA 1
ATOM 3927 C C . SER A 1 502 ? 1.086 -14.391 1.164 1 97.5 502 SER A C 1
ATOM 3929 O O . SER A 1 502 ? 1.088 -15.133 0.177 1 97.5 502 SER A O 1
ATOM 3931 N N . GLY A 1 503 ? 0.453 -13.25 1.17 1 92.44 503 GLY A N 1
ATOM 3932 C CA . GLY A 1 503 ? -0.123 -12.633 -0.017 1 92.44 503 GLY A CA 1
ATOM 3933 C C . GLY A 1 503 ? -1.314 -13.398 -0.564 1 92.44 503 GLY A C 1
ATOM 3934 O O . GLY A 1 503 ? -1.505 -13.477 -1.779 1 92.44 503 GLY A O 1
ATOM 3935 N N . ASN A 1 504 ? -2.012 -14.055 0.314 1 94 504 ASN A N 1
ATOM 3936 C CA . ASN A 1 504 ? -3.307 -14.609 -0.062 1 94 504 ASN A CA 1
ATOM 3937 C C . ASN A 1 504 ? -4.438 -13.617 0.201 1 94 504 ASN A C 1
ATOM 3939 O O . ASN A 1 504 ? -4.297 -12.422 -0.065 1 94 504 ASN A O 1
ATOM 3943 N N . ARG A 1 505 ? -5.496 -13.922 0.506 1 90 505 ARG A N 1
ATOM 3944 C CA . ARG A 1 505 ? -6.637 -13.109 0.927 1 90 505 ARG A CA 1
ATOM 3945 C C . ARG A 1 505 ? -7.348 -13.75 2.119 1 90 505 ARG A C 1
ATOM 3947 O O . ARG A 1 505 ? -8.578 -13.812 2.154 1 90 505 ARG A O 1
ATOM 3954 N N . ILE A 1 506 ? -6.488 -14.164 3.025 1 94.69 506 ILE A N 1
ATOM 3955 C CA . ILE A 1 506 ? -7.016 -14.914 4.16 1 94.69 506 ILE A CA 1
ATOM 3956 C C . ILE A 1 506 ? -7.727 -13.969 5.121 1 94.69 506 ILE A C 1
ATOM 3958 O O . ILE A 1 506 ? -7.141 -12.977 5.57 1 94.69 506 ILE A O 1
ATOM 3962 N N . LEU A 1 507 ? -8.922 -14.336 5.426 1 90.25 507 LEU A N 1
ATOM 3963 C CA . LEU A 1 507 ? -9.727 -13.555 6.355 1 90.25 507 LEU A CA 1
ATOM 3964 C C . LEU A 1 507 ? -9.812 -14.242 7.715 1 90.25 507 LEU A C 1
ATOM 3966 O O . LEU A 1 507 ? -9.742 -13.586 8.75 1 90.25 507 LEU A O 1
ATOM 3970 N N . THR A 1 508 ? -9.922 -15.594 7.57 1 91.38 508 THR A N 1
ATOM 3971 C CA . THR A 1 508 ? -10.141 -16.344 8.805 1 91.38 508 THR A CA 1
ATOM 3972 C C . THR A 1 508 ? -9.219 -17.562 8.867 1 91.38 508 THR A C 1
ATOM 3974 O O . THR A 1 508 ? -9.016 -18.25 7.867 1 91.38 508 THR A O 1
ATOM 3977 N N . VAL A 1 509 ? -8.641 -17.703 10.055 1 95.88 509 VAL A N 1
ATOM 3978 C CA . VAL A 1 509 ? -7.906 -18.922 10.398 1 95.88 509 VAL A CA 1
ATOM 3979 C C . VAL A 1 509 ? -8.656 -19.688 11.492 1 95.88 509 VAL A C 1
ATOM 3981 O O . VAL A 1 509 ? -8.773 -19.203 12.625 1 95.88 509 VAL A O 1
ATOM 3984 N N . GLN A 1 510 ? -9.133 -20.844 11.117 1 94.88 510 GLN A N 1
ATOM 3985 C CA . GLN A 1 510 ? -9.938 -21.594 12.07 1 94.88 510 GLN A CA 1
ATOM 3986 C C . GLN A 1 510 ? -9.07 -22.141 13.203 1 94.88 510 GLN A C 1
ATOM 3988 O O . GLN A 1 510 ? -7.848 -22.25 13.062 1 94.88 510 GLN A O 1
ATOM 3993 N N . SER A 1 511 ? -9.594 -22.531 14.273 1 93.81 511 SER A N 1
ATOM 3994 C CA . SER A 1 511 ? -8.914 -22.781 15.539 1 93.81 511 SER A CA 1
ATOM 3995 C C . SER A 1 511 ? -7.965 -23.969 15.422 1 93.81 511 SER A C 1
ATOM 3997 O O . SER A 1 511 ? -6.906 -24 16.047 1 93.81 511 SER A O 1
ATOM 3999 N N . SER A 1 512 ? -8.289 -24.969 14.469 1 95.62 512 SER A N 1
ATOM 4000 C CA . SER A 1 512 ? -7.473 -26.172 14.352 1 95.62 512 SER A CA 1
ATOM 4001 C C . SER A 1 512 ? -6.754 -26.234 13.008 1 95.62 512 SER A C 1
ATOM 4003 O O . SER A 1 512 ? -6.406 -27.312 12.531 1 95.62 512 SER A O 1
ATOM 4005 N N . ALA A 1 513 ? -6.574 -25.031 12.477 1 96.06 513 ALA A N 1
ATOM 4006 C CA . ALA A 1 513 ? -5.984 -24.953 11.148 1 96.06 513 ALA A CA 1
ATOM 4007 C C . ALA A 1 513 ? -4.578 -25.531 11.133 1 96.06 513 ALA A C 1
ATOM 4009 O O . ALA A 1 513 ? -4.184 -26.203 10.164 1 96.06 513 ALA A O 1
ATOM 4010 N N . PHE A 1 514 ? -3.801 -25.359 12.289 1 97.38 514 PHE A N 1
ATOM 4011 C CA . PHE A 1 514 ? -2.402 -25.766 12.32 1 97.38 514 PHE A CA 1
ATOM 4012 C C . PHE A 1 514 ? -2.205 -26.953 13.258 1 97.38 514 PHE A C 1
ATOM 4014 O O . PHE A 1 514 ? -1.123 -27.141 13.82 1 97.38 514 PHE A O 1
ATOM 4021 N N . ARG A 1 515 ? -3.266 -27.734 13.32 1 95.75 515 ARG A N 1
ATOM 4022 C CA . ARG A 1 515 ? -3.178 -28.922 14.18 1 95.75 515 ARG A CA 1
ATOM 4023 C C . ARG A 1 515 ? -2.107 -29.875 13.672 1 95.75 515 ARG A C 1
ATOM 4025 O O . ARG A 1 515 ? -1.973 -30.094 12.469 1 95.75 515 ARG A O 1
ATOM 4032 N N . ASN A 1 516 ? -1.239 -30.422 14.539 1 94.62 516 ASN A N 1
ATOM 4033 C CA . ASN A 1 516 ? -0.229 -31.453 14.312 1 94.62 516 ASN A CA 1
ATOM 4034 C C . ASN A 1 516 ? 1.021 -30.875 13.656 1 94.62 516 ASN A C 1
ATOM 4036 O O . ASN A 1 516 ? 1.886 -31.625 13.188 1 94.62 516 ASN A O 1
ATOM 4040 N N . LEU A 1 517 ? 1.155 -29.547 13.625 1 96.81 517 LEU A N 1
ATOM 4041 C CA . LEU A 1 517 ? 2.344 -28.953 13.031 1 96.81 517 LEU A CA 1
ATOM 4042 C C . LEU A 1 517 ? 3.377 -28.625 14.102 1 96.81 517 LEU A C 1
ATOM 4044 O O . LEU A 1 517 ? 3.84 -27.484 14.195 1 96.81 517 LEU A O 1
ATOM 4048 N N . GLY A 1 518 ? 3.752 -29.641 14.812 1 95.62 518 GLY A N 1
ATOM 4049 C CA . GLY A 1 518 ? 4.691 -29.453 15.906 1 95.62 518 GLY A CA 1
ATOM 4050 C C . GLY A 1 518 ? 6.105 -29.172 15.438 1 95.62 518 GLY A C 1
ATOM 4051 O O . GLY A 1 518 ? 6.91 -28.609 16.188 1 95.62 518 GLY A O 1
ATOM 4052 N N . SER A 1 519 ? 6.438 -29.438 14.148 1 96.56 519 SER A N 1
ATOM 4053 C CA . SER A 1 519 ? 7.793 -29.281 13.633 1 96.56 519 SER A CA 1
ATOM 4054 C C . SER A 1 519 ? 7.965 -27.938 12.922 1 96.56 519 SER A C 1
ATOM 4056 O O . SER A 1 519 ? 9.07 -27.594 12.516 1 96.56 519 SER A O 1
ATOM 4058 N N . LEU A 1 520 ? 6.883 -27.156 12.805 1 97.94 520 LEU A N 1
ATOM 4059 C CA . LEU A 1 520 ? 6.914 -25.906 12.062 1 97.94 520 LEU A CA 1
ATOM 4060 C C . LEU A 1 520 ? 7.82 -24.891 12.75 1 97.94 520 LEU A C 1
ATOM 4062 O O . LEU A 1 520 ? 7.707 -24.672 13.953 1 97.94 520 LEU A O 1
ATOM 4066 N N . LYS A 1 521 ? 8.742 -24.328 12.016 1 98.38 521 LYS A N 1
ATOM 4067 C CA . LYS A 1 521 ? 9.703 -23.359 12.555 1 98.38 521 LYS A CA 1
ATOM 4068 C C . LYS A 1 521 ? 9.422 -21.953 12.031 1 98.38 521 LYS A C 1
ATOM 4070 O O . LYS A 1 521 ? 9.641 -20.969 12.734 1 98.38 521 LYS A O 1
ATOM 4075 N N . TYR A 1 522 ? 9.016 -21.891 10.852 1 98.5 522 TYR A N 1
ATOM 4076 C CA . TYR A 1 522 ? 8.75 -20.609 10.211 1 98.5 522 TYR A CA 1
ATOM 4077 C C . TYR A 1 522 ? 7.348 -20.562 9.617 1 98.5 522 TYR A C 1
ATOM 4079 O O . TYR A 1 522 ? 6.988 -21.422 8.805 1 98.5 522 TYR A O 1
ATOM 4087 N N . LEU A 1 523 ? 6.531 -19.562 10.031 1 98.62 523 LEU A N 1
ATOM 4088 C CA . LEU A 1 523 ? 5.18 -19.391 9.508 1 98.62 523 LEU A CA 1
ATOM 4089 C C . LEU A 1 523 ? 4.977 -17.969 9.008 1 98.62 523 LEU A C 1
ATOM 4091 O O . LEU A 1 523 ? 5.141 -17 9.766 1 98.62 523 LEU A O 1
ATOM 4095 N N . ALA A 1 524 ? 4.664 -17.828 7.754 1 98.62 524 ALA A N 1
ATOM 4096 C CA . ALA A 1 524 ? 4.387 -16.5 7.18 1 98.62 524 ALA A CA 1
ATOM 4097 C C . ALA A 1 524 ? 2.9 -16.344 6.863 1 98.62 524 ALA A C 1
ATOM 4099 O O . ALA A 1 524 ? 2.338 -17.125 6.094 1 98.62 524 ALA A O 1
ATOM 4100 N N . LEU A 1 525 ? 2.27 -15.391 7.504 1 98.38 525 LEU A N 1
ATOM 4101 C CA . LEU A 1 525 ? 0.869 -15.055 7.273 1 98.38 525 LEU A CA 1
ATOM 4102 C C . LEU A 1 525 ? 0.717 -13.578 6.918 1 98.38 525 LEU A C 1
ATOM 4104 O O . LEU A 1 525 ? -0.349 -12.992 7.125 1 98.38 525 LEU A O 1
ATOM 4108 N N . ASP A 1 526 ? 1.773 -13.07 6.441 1 97.44 526 ASP A N 1
ATOM 4109 C CA . ASP A 1 526 ? 1.783 -11.633 6.164 1 97.44 526 ASP A CA 1
ATOM 4110 C C . ASP A 1 526 ? 1.023 -11.32 4.879 1 97.44 526 ASP A C 1
ATOM 4112 O O . ASP A 1 526 ? 0.79 -12.211 4.055 1 97.44 526 ASP A O 1
ATOM 4116 N N . GLN A 1 527 ? 0.557 -10.047 4.707 1 94.44 527 GLN A N 1
ATOM 4117 C CA . GLN A 1 527 ? -0.104 -9.531 3.51 1 94.44 527 GLN A CA 1
ATOM 4118 C C . GLN A 1 527 ? -1.408 -10.281 3.24 1 94.44 527 GLN A C 1
ATOM 4120 O O . GLN A 1 527 ? -1.619 -10.797 2.141 1 94.44 527 GLN A O 1
ATOM 4125 N N . ASN A 1 528 ? -2.172 -10.43 4.32 1 96.19 528 ASN A N 1
ATOM 4126 C CA . ASN A 1 528 ? -3.529 -10.961 4.27 1 96.19 528 ASN A CA 1
ATOM 4127 C C . ASN A 1 528 ? -4.539 -10 4.887 1 96.19 528 ASN A C 1
ATOM 4129 O O . ASN A 1 528 ? -4.262 -8.805 5.008 1 96.19 528 ASN A O 1
ATOM 4133 N N . PHE A 1 529 ? -5.766 -10.5 5.121 1 92.5 529 PHE A N 1
ATOM 4134 C CA . PHE A 1 529 ? -6.809 -9.648 5.684 1 92.5 529 PHE A CA 1
ATOM 4135 C C . PHE A 1 529 ? -7.242 -10.164 7.051 1 92.5 529 PHE A C 1
ATOM 4137 O O . PHE A 1 529 ? -8.398 -9.992 7.441 1 92.5 529 PHE A O 1
ATOM 4144 N N . ILE A 1 530 ? -6.312 -10.695 7.773 1 95.19 530 ILE A N 1
ATOM 4145 C CA . ILE A 1 530 ? -6.637 -11.305 9.055 1 95.19 530 ILE A CA 1
ATOM 4146 C C . ILE A 1 530 ? -6.883 -10.219 10.102 1 95.19 530 ILE A C 1
ATOM 4148 O O . ILE A 1 530 ? -6.066 -9.305 10.258 1 95.19 530 ILE A O 1
ATOM 4152 N N . TYR A 1 531 ? -7.965 -10.281 10.828 1 90.5 531 TYR A N 1
ATOM 4153 C CA . TYR A 1 531 ? -8.273 -9.227 11.789 1 90.5 531 TYR A CA 1
ATOM 4154 C C . TYR A 1 531 ? -8.297 -9.766 13.211 1 90.5 531 TYR A C 1
ATOM 4156 O O . TYR A 1 531 ? -8.266 -8.992 14.172 1 90.5 531 TYR A O 1
ATOM 4164 N N . LYS A 1 532 ? -8.383 -11.156 13.305 1 89.31 532 LYS A N 1
ATOM 4165 C CA . LYS A 1 532 ? -8.406 -11.742 14.641 1 89.31 532 LYS A CA 1
ATOM 4166 C C . LYS A 1 532 ? -7.91 -13.188 14.617 1 89.31 532 LYS A C 1
ATOM 4168 O O . LYS A 1 532 ? -8.008 -13.859 13.586 1 89.31 532 LYS A O 1
ATOM 4173 N N . PHE A 1 533 ? -7.383 -13.617 15.758 1 91.81 533 PHE A N 1
ATOM 4174 C CA . PHE A 1 533 ? -7 -15.008 15.977 1 91.81 533 PHE A CA 1
ATOM 4175 C C . PHE A 1 533 ? -7.688 -15.57 17.219 1 91.81 533 PHE A C 1
ATOM 4177 O O . PHE A 1 533 ? -7.848 -14.867 18.219 1 91.81 533 PHE A O 1
ATOM 4184 N N . SER A 1 534 ? -8.039 -16.812 17.031 1 89.44 534 SER A N 1
ATOM 4185 C CA . SER A 1 534 ? -8.531 -17.516 18.203 1 89.44 534 SER A CA 1
ATOM 4186 C C . SER A 1 534 ? -7.395 -17.859 19.172 1 89.44 534 SER A C 1
ATOM 4188 O O . SER A 1 534 ? -6.234 -17.922 18.766 1 89.44 534 SER A O 1
ATOM 4190 N N . LYS A 1 535 ? -7.719 -18.109 20.391 1 87.94 535 LYS A N 1
ATOM 4191 C CA . LYS A 1 535 ? -6.746 -18.359 21.438 1 87.94 535 LYS A CA 1
ATOM 4192 C C . LYS A 1 535 ? -5.977 -19.656 21.188 1 87.94 535 LYS A C 1
ATOM 4194 O O . LYS A 1 535 ? -4.809 -19.766 21.562 1 87.94 535 LYS A O 1
ATOM 4199 N N . SER A 1 536 ? -6.551 -20.562 20.422 1 91.06 536 SER A N 1
ATOM 4200 C CA . SER A 1 536 ? -5.957 -21.891 20.344 1 91.06 536 SER A CA 1
ATOM 4201 C C . SER A 1 536 ? -5.305 -22.109 18.984 1 91.06 536 SER A C 1
ATOM 4203 O O . SER A 1 536 ? -4.77 -23.188 18.703 1 91.06 536 SER A O 1
ATOM 4205 N N . VAL A 1 537 ? -5.227 -21.156 18.188 1 94.75 537 VAL A N 1
ATOM 4206 C CA . VAL A 1 537 ? -4.809 -21.344 16.797 1 94.75 537 VAL A CA 1
ATOM 4207 C C . VAL A 1 537 ? -3.332 -21.734 16.75 1 94.75 537 VAL A C 1
ATOM 4209 O O . VAL A 1 537 ? -2.941 -22.609 15.977 1 94.75 537 VAL A O 1
ATOM 4212 N N . PHE A 1 538 ? -2.424 -21.156 17.672 1 96.56 538 PHE A N 1
ATOM 4213 C CA . PHE A 1 538 ? -0.984 -21.391 17.609 1 96.56 538 PHE A CA 1
ATOM 4214 C C . PHE A 1 538 ? -0.545 -22.406 18.656 1 96.56 538 PHE A C 1
ATOM 4216 O O . PHE A 1 538 ? 0.648 -22.672 18.797 1 96.56 538 PHE A O 1
ATOM 4223 N N . LYS A 1 539 ? -1.468 -23.016 19.328 1 94.81 539 LYS A N 1
ATOM 4224 C CA . LYS A 1 539 ? -1.172 -23.953 20.422 1 94.81 539 LYS A CA 1
ATOM 4225 C C . LYS A 1 539 ? -0.366 -25.141 19.922 1 94.81 539 LYS A C 1
ATOM 4227 O O . LYS A 1 539 ? 0.604 -25.547 20.562 1 94.81 539 LYS A O 1
ATOM 4232 N N . PRO A 1 540 ? -0.614 -25.625 18.703 1 96.38 540 PRO A N 1
ATOM 4233 C CA . PRO A 1 540 ? 0.11 -26.812 18.234 1 96.38 540 PRO A CA 1
ATOM 4234 C C . PRO A 1 540 ? 1.538 -26.5 17.797 1 96.38 540 PRO A C 1
ATOM 4236 O O . PRO A 1 540 ? 2.346 -27.406 17.609 1 96.38 540 PRO A O 1
ATOM 4239 N N . LEU A 1 541 ? 1.91 -25.297 17.625 1 97.19 541 LEU A N 1
ATOM 4240 C CA . LEU A 1 541 ? 3.191 -24.891 17.047 1 97.19 541 LEU A CA 1
ATOM 4241 C C . LEU A 1 541 ? 4.266 -24.797 18.125 1 97.19 541 LEU A C 1
ATOM 4243 O O . LEU A 1 541 ? 4.738 -23.703 18.438 1 97.19 541 LEU A O 1
ATOM 4247 N N . LYS A 1 542 ? 4.816 -25.906 18.531 1 95.62 542 LYS A N 1
ATOM 4248 C CA . LYS A 1 542 ? 5.699 -25.984 19.688 1 95.62 542 LYS A CA 1
ATOM 4249 C C . LYS A 1 542 ? 7.113 -25.547 19.328 1 95.62 542 LYS A C 1
ATOM 4251 O O . LYS A 1 542 ? 7.844 -25.047 20.188 1 95.62 542 LYS A O 1
ATOM 4256 N N . GLN A 1 543 ? 7.441 -25.609 18.062 1 97.12 543 GLN A N 1
ATOM 4257 C CA . GLN A 1 543 ? 8.82 -25.297 17.688 1 97.12 543 GLN A CA 1
ATOM 4258 C C . GLN A 1 543 ? 8.891 -24.047 16.828 1 97.12 543 GLN A C 1
ATOM 4260 O O . GLN A 1 543 ? 9.914 -23.781 16.188 1 97.12 543 GLN A O 1
ATOM 4265 N N . LEU A 1 544 ? 7.824 -23.25 16.781 1 97.88 544 LEU A N 1
ATOM 4266 C CA . LEU A 1 544 ? 7.781 -22.078 15.914 1 97.88 544 LEU A CA 1
ATOM 4267 C C . LEU A 1 544 ? 8.797 -21.031 16.359 1 97.88 544 LEU A C 1
ATOM 4269 O O . LEU A 1 544 ? 8.82 -20.641 17.531 1 97.88 544 LEU A O 1
ATOM 4273 N N . ILE A 1 545 ? 9.641 -20.609 15.453 1 98.31 545 ILE A N 1
ATOM 4274 C CA . ILE A 1 545 ? 10.719 -19.688 15.766 1 98.31 545 ILE A CA 1
ATOM 4275 C C . ILE A 1 545 ? 10.367 -18.297 15.234 1 98.31 545 ILE A C 1
ATOM 4277 O O . ILE A 1 545 ? 10.578 -17.281 15.922 1 98.31 545 ILE A O 1
ATOM 4281 N N . THR A 1 546 ? 9.859 -18.25 14.062 1 98.56 546 THR A N 1
ATOM 4282 C CA . THR A 1 546 ? 9.531 -16.969 13.43 1 98.56 546 THR A CA 1
ATOM 4283 C C . THR A 1 546 ? 8.078 -16.953 12.961 1 98.56 546 THR A C 1
ATOM 4285 O O . THR A 1 546 ? 7.617 -17.891 12.312 1 98.56 546 THR A O 1
ATOM 4288 N N . LEU A 1 547 ? 7.367 -15.906 13.352 1 98.56 547 LEU A N 1
ATOM 4289 C CA . LEU A 1 547 ? 5.988 -15.68 12.922 1 98.56 547 LEU A CA 1
ATOM 4290 C C . LEU A 1 547 ? 5.844 -14.305 12.281 1 98.56 547 LEU A C 1
ATOM 4292 O O . LEU A 1 547 ? 6.113 -13.281 12.914 1 98.56 547 LEU A O 1
ATOM 4296 N N . ASP A 1 548 ? 5.488 -14.281 11.07 1 98.56 548 ASP A N 1
ATOM 4297 C CA . ASP A 1 548 ? 5.309 -13.023 10.344 1 98.56 548 ASP A CA 1
ATOM 4298 C C . ASP A 1 548 ? 3.828 -12.719 10.133 1 98.56 548 ASP A C 1
ATOM 4300 O O . ASP A 1 548 ? 3.148 -13.398 9.367 1 98.56 548 ASP A O 1
ATOM 4304 N N . LEU A 1 549 ? 3.35 -11.734 10.828 1 98.25 549 LEU A N 1
ATOM 4305 C CA . LEU A 1 549 ? 1.959 -11.305 10.727 1 98.25 549 LEU A CA 1
ATOM 4306 C C . LEU A 1 549 ? 1.863 -9.891 10.172 1 98.25 549 LEU A C 1
ATOM 4308 O O . LEU A 1 549 ? 0.862 -9.203 10.383 1 98.25 549 LEU A O 1
ATOM 4312 N N . SER A 1 550 ? 2.867 -9.477 9.477 1 97.69 550 SER A N 1
ATOM 4313 C CA . SER A 1 550 ? 2.916 -8.094 9 1 97.69 550 SER A CA 1
ATOM 4314 C C . SER A 1 550 ? 1.889 -7.855 7.898 1 97.69 550 SER A C 1
ATOM 4316 O O . SER A 1 550 ? 1.439 -8.797 7.242 1 97.69 550 SER A O 1
ATOM 4318 N N . TYR A 1 551 ? 1.391 -6.613 7.738 1 95.69 551 TYR A N 1
ATOM 4319 C CA . TYR A 1 551 ? 0.479 -6.176 6.691 1 95.69 551 TYR A CA 1
ATOM 4320 C C . TYR A 1 551 ? -0.845 -6.926 6.77 1 95.69 551 TYR A C 1
ATOM 4322 O O . TYR A 1 551 ? -1.306 -7.488 5.773 1 95.69 551 TYR A O 1
ATOM 4330 N N . ASN A 1 552 ? -1.43 -6.98 7.949 1 97 552 ASN A N 1
ATOM 4331 C CA . ASN A 1 552 ? -2.768 -7.512 8.195 1 97 552 ASN A CA 1
ATOM 4332 C C . ASN A 1 552 ? -3.688 -6.453 8.789 1 97 552 ASN A C 1
ATOM 4334 O O . ASN A 1 552 ? -3.459 -5.254 8.617 1 97 552 ASN A O 1
ATOM 4338 N N . HIS A 1 553 ? -4.805 -6.863 9.375 1 94 553 HIS A N 1
ATOM 4339 C CA . HIS A 1 553 ? -5.77 -5.953 9.984 1 94 553 HIS A CA 1
ATOM 4340 C C . HIS A 1 553 ? -6.012 -6.309 11.445 1 94 553 HIS A C 1
ATOM 4342 O O . HIS A 1 553 ? -7.148 -6.273 11.922 1 94 553 HIS A O 1
ATOM 4348 N N . LEU A 1 554 ? -4.984 -6.582 12.062 1 91.81 554 LEU A N 1
ATOM 4349 C CA . LEU A 1 554 ? -5.121 -6.965 13.461 1 91.81 554 LEU A CA 1
ATOM 4350 C C . LEU A 1 554 ? -5.57 -5.777 14.305 1 91.81 554 LEU A C 1
ATOM 4352 O O . LEU A 1 554 ? -5.426 -4.625 13.891 1 91.81 554 LEU A O 1
ATOM 4356 N N . PHE A 1 555 ? -6.164 -6 15.492 1 88.75 555 PHE A N 1
ATOM 4357 C CA . PHE A 1 555 ? -6.625 -5.031 16.484 1 88.75 555 PHE A CA 1
ATOM 4358 C C . PHE A 1 555 ? -7.941 -4.402 16.047 1 88.75 555 PHE A C 1
ATOM 4360 O O . PHE A 1 555 ? -8.359 -3.383 16.594 1 88.75 555 PHE A O 1
ATOM 4367 N N . THR A 1 556 ? -8.5 -5.039 15.07 1 83.88 556 THR A N 1
ATOM 4368 C CA . THR A 1 556 ? -9.805 -4.57 14.609 1 83.88 556 THR A CA 1
ATOM 4369 C C . THR A 1 556 ? -10.906 -5.035 15.555 1 83.88 556 THR A C 1
ATOM 4371 O O . THR A 1 556 ? -10.922 -6.191 15.977 1 83.88 556 THR A O 1
ATOM 4374 N N . TYR A 1 557 ? -11.875 -4.223 15.922 1 69.56 557 TYR A N 1
ATOM 4375 C CA . TYR A 1 557 ? -13.078 -4.504 16.688 1 69.56 557 TYR A CA 1
ATOM 4376 C C . TYR A 1 557 ? -12.734 -5.16 18.031 1 69.56 557 TYR A C 1
ATOM 4378 O O . TYR A 1 557 ? -13.461 -6.031 18.5 1 69.56 557 TYR A O 1
ATOM 4386 N N . ASN A 1 558 ? -11.609 -4.949 18.484 1 66.19 558 ASN A N 1
ATOM 4387 C CA . ASN A 1 558 ? -11.188 -5.641 19.703 1 66.19 558 ASN A CA 1
ATOM 4388 C C . ASN A 1 558 ? -11.844 -5.051 20.953 1 66.19 558 ASN A C 1
ATOM 4390 O O . ASN A 1 558 ? -12.133 -3.854 20.984 1 66.19 558 ASN A O 1
ATOM 4394 N N . LYS A 1 559 ? -12.281 -6.09 21.719 1 68.25 559 LYS A N 1
ATOM 4395 C CA . LYS A 1 559 ? -12.672 -5.719 23.062 1 68.25 559 LYS A CA 1
ATOM 4396 C C . LYS A 1 559 ? -11.461 -5.66 24 1 68.25 559 LYS A C 1
ATOM 4398 O O . LYS A 1 559 ? -10.438 -6.297 23.734 1 68.25 559 LYS A O 1
ATOM 4403 N N . TYR A 1 560 ? -11.438 -4.938 25.047 1 63.75 560 TYR A N 1
ATOM 4404 C CA . TYR A 1 560 ? -10.328 -4.703 25.953 1 63.75 560 TYR A CA 1
ATOM 4405 C C . TYR A 1 560 ? -9.867 -6.008 26.609 1 63.75 560 TYR A C 1
ATOM 4407 O O . TYR A 1 560 ? -8.688 -6.164 26.922 1 63.75 560 TYR A O 1
ATOM 4415 N N . ASP A 1 561 ? -10.789 -7.062 26.578 1 69.81 561 ASP A N 1
ATOM 4416 C CA . ASP A 1 561 ? -10.422 -8.266 27.312 1 69.81 561 ASP A CA 1
ATOM 4417 C C . ASP A 1 561 ? -10.156 -9.438 26.375 1 69.81 561 ASP A C 1
ATOM 4419 O O . ASP A 1 561 ? -10.281 -10.594 26.766 1 69.81 561 ASP A O 1
ATOM 4423 N N . THR A 1 562 ? -9.703 -9.148 25.266 1 78.81 562 THR A N 1
ATOM 4424 C CA . THR A 1 562 ? -9.414 -10.234 24.328 1 78.81 562 THR A CA 1
ATOM 4425 C C . THR A 1 562 ? -8.141 -10.969 24.734 1 78.81 562 THR A C 1
ATOM 4427 O O . THR A 1 562 ? -7.125 -10.344 25.031 1 78.81 562 THR A O 1
ATOM 4430 N N . PRO A 1 563 ? -8.258 -12.352 24.891 1 84.31 563 PRO A N 1
ATOM 4431 C CA . PRO A 1 563 ? -7.062 -13.117 25.266 1 84.31 563 PRO A CA 1
ATOM 4432 C C . PRO A 1 563 ? -5.973 -13.07 24.188 1 84.31 563 PRO A C 1
ATOM 4434 O O . PRO A 1 563 ? -6.27 -12.852 23.016 1 84.31 563 PRO A O 1
ATOM 4437 N N . SER A 1 564 ? -4.723 -13.328 24.641 1 90.38 564 SER A N 1
ATOM 4438 C CA . SER A 1 564 ? -3.586 -13.32 23.734 1 90.38 564 SER A CA 1
ATOM 4439 C C . SER A 1 564 ? -3.572 -14.578 22.859 1 90.38 564 SER A C 1
ATOM 4441 O O . SER A 1 564 ? -3.688 -15.695 23.359 1 90.38 564 SER A O 1
ATOM 4443 N N . PRO A 1 565 ? -3.4 -14.43 21.609 1 92.06 565 PRO A N 1
ATOM 4444 C CA . PRO A 1 565 ? -3.275 -15.602 20.734 1 92.06 565 PRO A CA 1
ATOM 4445 C C . PRO A 1 565 ? -1.907 -16.266 20.844 1 92.06 565 PRO A C 1
ATOM 4447 O O . PRO A 1 565 ? -1.718 -17.375 20.328 1 92.06 565 PRO A O 1
ATOM 4450 N N . PHE A 1 566 ? -0.902 -15.672 21.594 1 94.75 566 PHE A N 1
ATOM 4451 C CA . PHE A 1 566 ? 0.476 -16.141 21.625 1 94.75 566 PHE A CA 1
ATOM 4452 C C . PHE A 1 566 ? 0.762 -16.875 22.938 1 94.75 566 PHE A C 1
ATOM 4454 O O . PHE A 1 566 ? 1.911 -17.219 23.234 1 94.75 566 PHE A O 1
ATOM 4461 N N . GLN A 1 567 ? -0.194 -17.156 23.703 1 92.5 567 GLN A N 1
ATOM 4462 C CA . GLN A 1 567 ? -0.044 -17.656 25.062 1 92.5 567 GLN A CA 1
ATOM 4463 C C . GLN A 1 567 ? 0.768 -18.953 25.094 1 92.5 567 GLN A C 1
ATOM 4465 O O . GLN A 1 567 ? 1.521 -19.203 26.031 1 92.5 567 GLN A O 1
ATOM 4470 N N . ASP A 1 568 ? 0.74 -19.734 24.016 1 93.06 568 ASP A N 1
ATOM 4471 C CA . ASP A 1 568 ? 1.384 -21.047 24 1 93.06 568 ASP A CA 1
ATOM 4472 C C . ASP A 1 568 ? 2.631 -21.047 23.125 1 93.06 568 ASP A C 1
ATOM 4474 O O . ASP A 1 568 ? 3.215 -22.094 22.859 1 93.06 568 ASP A O 1
ATOM 4478 N N . LEU A 1 569 ? 3.072 -19.906 22.641 1 95.25 569 LEU A N 1
ATOM 4479 C CA . LEU A 1 569 ? 4.234 -19.812 21.766 1 95.25 569 LEU A CA 1
ATOM 4480 C C . LEU A 1 569 ? 5.504 -19.547 22.562 1 95.25 569 LEU A C 1
ATOM 4482 O O . LEU A 1 569 ? 6.121 -18.484 22.422 1 95.25 569 LEU A O 1
ATOM 4486 N N . HIS A 1 570 ? 6.012 -20.562 23.234 1 93.44 570 HIS A N 1
ATOM 4487 C CA . HIS A 1 570 ? 7.133 -20.406 24.141 1 93.44 570 HIS A CA 1
ATOM 4488 C C . HIS A 1 570 ? 8.461 -20.438 23.406 1 93.44 570 HIS A C 1
ATOM 4490 O O . HIS A 1 570 ? 9.484 -19.984 23.922 1 93.44 570 HIS A O 1
ATOM 4496 N N . SER A 1 571 ? 8.398 -20.891 22.172 1 95.81 571 SER A N 1
ATOM 4497 C CA . SER A 1 571 ? 9.648 -21.031 21.438 1 95.81 571 SER A CA 1
ATOM 4498 C C . SER A 1 571 ? 9.844 -19.891 20.453 1 95.81 571 SER A C 1
ATOM 4500 O O . SER A 1 571 ? 10.883 -19.797 19.781 1 95.81 571 SER A O 1
ATOM 4502 N N . LEU A 1 572 ? 8.875 -19 20.344 1 97.25 572 LEU A N 1
ATOM 4503 C CA . LEU A 1 572 ? 8.914 -17.938 19.359 1 97.25 572 LEU A CA 1
ATOM 4504 C C . LEU A 1 572 ? 10.047 -16.953 19.656 1 97.25 572 LEU A C 1
ATOM 4506 O O . LEU A 1 572 ? 10.195 -16.484 20.781 1 97.25 572 LEU A O 1
ATOM 4510 N N . VAL A 1 573 ? 10.828 -16.672 18.625 1 98.12 573 VAL A N 1
ATOM 4511 C CA . VAL A 1 573 ? 11.992 -15.812 18.781 1 98.12 573 VAL A CA 1
ATOM 4512 C C . VAL A 1 573 ? 11.758 -14.492 18.047 1 98.12 573 VAL A C 1
ATOM 4514 O O . VAL A 1 573 ? 12.148 -13.43 18.531 1 98.12 573 VAL A O 1
ATOM 4517 N N . LYS A 1 574 ? 11.141 -14.539 16.922 1 98.44 574 LYS A N 1
ATOM 4518 C CA . LYS A 1 574 ? 10.906 -13.359 16.094 1 98.44 574 LYS A CA 1
ATOM 4519 C C . LYS A 1 574 ? 9.422 -13.219 15.75 1 98.44 574 LYS A C 1
ATOM 4521 O O . LYS A 1 574 ? 8.805 -14.164 15.266 1 98.44 574 LYS A O 1
ATOM 4526 N N . LEU A 1 575 ? 8.859 -12.031 16.047 1 98.31 575 LEU A N 1
ATOM 4527 C CA . LEU A 1 575 ? 7.473 -11.719 15.727 1 98.31 575 LEU A CA 1
ATOM 4528 C C . LEU A 1 575 ? 7.375 -10.406 14.961 1 98.31 575 LEU A C 1
ATOM 4530 O O . LEU A 1 575 ? 7.902 -9.383 15.406 1 98.31 575 LEU A O 1
ATOM 4534 N N . ASP A 1 576 ? 6.781 -10.43 13.852 1 98.44 576 ASP A N 1
ATOM 4535 C CA . ASP A 1 576 ? 6.59 -9.227 13.055 1 98.44 576 ASP A CA 1
ATOM 4536 C C . ASP A 1 576 ? 5.109 -8.875 12.93 1 98.44 576 ASP A C 1
ATOM 4538 O O . ASP A 1 576 ? 4.34 -9.625 12.32 1 98.44 576 ASP A O 1
ATOM 4542 N N . ILE A 1 577 ? 4.75 -7.828 13.539 1 97.25 577 ILE A N 1
ATOM 4543 C CA . ILE A 1 577 ? 3.385 -7.32 13.469 1 97.25 577 ILE A CA 1
ATOM 4544 C C . ILE A 1 577 ? 3.389 -5.914 12.875 1 97.25 577 ILE A C 1
ATOM 4546 O O . ILE A 1 577 ? 2.641 -5.043 13.32 1 97.25 577 ILE A O 1
ATOM 4550 N N . SER A 1 578 ? 4.188 -5.715 11.938 1 97.31 578 SER A N 1
ATOM 4551 C CA . SER A 1 578 ? 4.371 -4.387 11.359 1 97.31 578 SER A CA 1
ATOM 4552 C C . SER A 1 578 ? 3.295 -4.078 10.32 1 97.31 578 SER A C 1
ATOM 4554 O O . SER A 1 578 ? 2.666 -4.992 9.781 1 97.31 578 SER A O 1
ATOM 4556 N N . PHE A 1 579 ? 2.902 -2.768 10.141 1 95.31 579 PHE A N 1
ATOM 4557 C CA . PHE A 1 579 ? 2.059 -2.213 9.086 1 95.31 579 PHE A CA 1
ATOM 4558 C C . PHE A 1 579 ? 0.661 -2.816 9.141 1 95.31 579 PHE A C 1
ATOM 4560 O O . PHE A 1 579 ? 0.141 -3.281 8.125 1 95.31 579 PHE A O 1
ATOM 4567 N N . GLN A 1 580 ? 0.117 -2.807 10.328 1 93.56 580 GLN A N 1
ATOM 4568 C CA . GLN A 1 580 ? -1.284 -3.188 10.469 1 93.56 580 GLN A CA 1
ATOM 4569 C C . GLN A 1 580 ? -2.209 -2.051 10.039 1 93.56 580 GLN A C 1
ATOM 4571 O O . GLN A 1 580 ? -1.88 -0.875 10.219 1 93.56 580 GLN A O 1
ATOM 4576 N N . THR A 1 581 ? -3.318 -2.393 9.445 1 90.06 581 THR A N 1
ATOM 4577 C CA . THR A 1 581 ? -4.336 -1.409 9.086 1 90.06 581 THR A CA 1
ATOM 4578 C C . THR A 1 581 ? -5.66 -1.728 9.773 1 90.06 581 THR A C 1
ATOM 4580 O O . THR A 1 581 ? -6.625 -2.131 9.125 1 90.06 581 THR A O 1
ATOM 4583 N N . PRO A 1 582 ? -5.688 -1.43 11.023 1 87.38 582 PRO A N 1
ATOM 4584 C CA . PRO A 1 582 ? -6.895 -1.758 11.781 1 87.38 582 PRO A CA 1
ATOM 4585 C C . PRO A 1 582 ? -8.062 -0.825 11.469 1 87.38 582 PRO A C 1
ATOM 4587 O O . PRO A 1 582 ? -7.852 0.321 11.062 1 87.38 582 PRO A O 1
ATOM 4590 N N . LYS A 1 583 ? -9.227 -1.352 11.609 1 82.69 583 LYS A N 1
ATOM 4591 C CA . LYS A 1 583 ? -10.438 -0.548 11.523 1 82.69 583 LYS A CA 1
ATOM 4592 C C . LYS A 1 583 ? -10.883 -0.072 12.906 1 82.69 583 LYS A C 1
ATOM 4594 O O . LYS A 1 583 ? -10.555 -0.698 13.914 1 82.69 583 LYS A O 1
ATOM 4599 N N . LEU A 1 584 ? -11.633 1.053 12.992 1 77.06 584 LEU A N 1
ATOM 4600 C CA . LEU A 1 584 ? -12.094 1.629 14.25 1 77.06 584 LEU A CA 1
ATOM 4601 C C . LEU A 1 584 ? -13.289 0.859 14.797 1 77.06 584 LEU A C 1
ATOM 4603 O O . LEU A 1 584 ? -14.102 0.338 14.031 1 77.06 584 LEU A O 1
ATOM 4607 N N . PRO A 1 585 ? -13.383 0.651 15.992 1 76.12 585 PRO A N 1
ATOM 4608 C CA . PRO A 1 585 ? -12.523 1.175 17.062 1 76.12 585 PRO A CA 1
ATOM 4609 C C . PRO A 1 585 ? -11.32 0.275 17.344 1 76.12 585 PRO A C 1
ATOM 4611 O O . PRO A 1 585 ? -11.43 -0.95 17.234 1 76.12 585 PRO A O 1
ATOM 4614 N N . ILE A 1 586 ? -10.203 0.923 17.703 1 80 586 ILE A N 1
ATOM 4615 C CA . ILE A 1 586 ? -8.961 0.216 17.969 1 80 586 ILE A CA 1
ATOM 4616 C C . ILE A 1 586 ? -8.758 0.093 19.484 1 80 586 ILE A C 1
ATOM 4618 O O . ILE A 1 586 ? -8.664 1.102 20.188 1 80 586 ILE A O 1
ATOM 4622 N N . HIS A 1 587 ? -8.891 -1.148 19.938 1 77.88 587 HIS A N 1
ATOM 4623 C CA . HIS A 1 587 ? -8.594 -1.418 21.344 1 77.88 587 HIS A CA 1
ATOM 4624 C C . HIS A 1 587 ? -7.586 -2.553 21.484 1 77.88 587 HIS A C 1
ATOM 4626 O O . HIS A 1 587 ? -7.883 -3.699 21.141 1 77.88 587 HIS A O 1
ATOM 4632 N N . ALA A 1 588 ? -6.406 -2.178 21.906 1 80.19 588 ALA A N 1
ATOM 4633 C CA . ALA A 1 588 ? -5.422 -3.227 22.141 1 80.19 588 ALA A CA 1
ATOM 4634 C C . ALA A 1 588 ? -5.445 -3.672 23.609 1 80.19 588 ALA A C 1
ATOM 4636 O O . ALA A 1 588 ? -5.633 -2.854 24.5 1 80.19 588 ALA A O 1
ATOM 4637 N N . SER A 1 589 ? -5.383 -4.902 23.781 1 82.94 589 SER A N 1
ATOM 4638 C CA . SER A 1 589 ? -5.348 -5.445 25.141 1 82.94 589 SER A CA 1
ATOM 4639 C C . SER A 1 589 ? -3.971 -5.273 25.766 1 82.94 589 SER A C 1
ATOM 4641 O O . SER A 1 589 ? -2.953 -5.367 25.078 1 82.94 589 SER A O 1
ATOM 4643 N N . ASP A 1 590 ? -3.941 -5.117 27.094 1 83.19 590 ASP A N 1
ATOM 4644 C CA . ASP A 1 590 ? -2.686 -4.969 27.812 1 83.19 590 ASP A CA 1
ATOM 4645 C C . ASP A 1 590 ? -1.952 -6.305 27.922 1 83.19 590 ASP A C 1
ATOM 4647 O O . ASP A 1 590 ? -0.739 -6.336 28.141 1 83.19 590 ASP A O 1
ATOM 4651 N N . ASN A 1 591 ? -2.74 -7.387 27.672 1 86.38 591 ASN A N 1
ATOM 4652 C CA . ASN A 1 591 ? -2.135 -8.711 27.797 1 86.38 591 ASN A CA 1
ATOM 4653 C C . ASN A 1 591 ? -1.887 -9.336 26.422 1 86.38 591 ASN A C 1
ATOM 4655 O O . ASN A 1 591 ? -1.785 -10.555 26.312 1 86.38 591 ASN A O 1
ATOM 4659 N N . PHE A 1 592 ? -1.775 -8.539 25.531 1 89.88 592 PHE A N 1
ATOM 4660 C CA . PHE A 1 592 ? -1.682 -9.016 24.156 1 89.88 592 PHE A CA 1
ATOM 4661 C C . PHE A 1 592 ? -0.432 -9.867 23.953 1 89.88 592 PHE A C 1
ATOM 4663 O O . PHE A 1 592 ? -0.458 -10.859 23.219 1 89.88 592 PHE A O 1
ATOM 4670 N N . PHE A 1 593 ? 0.675 -9.555 24.672 1 93.12 593 PHE A N 1
ATOM 4671 C CA . PHE A 1 593 ? 1.944 -10.242 24.469 1 93.12 593 PHE A CA 1
ATOM 4672 C C . PHE A 1 593 ? 2.18 -11.281 25.547 1 93.12 593 PHE A C 1
ATOM 4674 O O . PHE A 1 593 ? 3.307 -11.742 25.75 1 93.12 593 PHE A O 1
ATOM 4681 N N . GLN A 1 594 ? 1.128 -11.656 26.141 1 91.25 594 GLN A N 1
ATOM 4682 C CA . GLN A 1 594 ? 1.245 -12.688 27.172 1 91.25 594 GLN A CA 1
ATOM 4683 C C . GLN A 1 594 ? 1.695 -14.016 26.562 1 91.25 594 GLN A C 1
ATOM 4685 O O . GLN A 1 594 ? 1.2 -14.414 25.5 1 91.25 594 GLN A O 1
ATOM 4690 N N . GLY A 1 595 ? 2.701 -14.633 27.078 1 91.88 595 GLY A N 1
ATOM 4691 C CA . GLY A 1 595 ? 3.197 -15.914 26.594 1 91.88 595 GLY A CA 1
ATOM 4692 C C . GLY A 1 595 ? 4.484 -15.797 25.797 1 91.88 595 GLY A C 1
ATOM 4693 O O . GLY A 1 595 ? 5.113 -16.812 25.469 1 91.88 595 GLY A O 1
ATOM 4694 N N . LEU A 1 596 ? 4.949 -14.594 25.547 1 95 596 LEU A N 1
ATOM 4695 C CA . LEU A 1 596 ? 6.113 -14.367 24.703 1 95 596 LEU A CA 1
ATOM 4696 C C . LEU A 1 596 ? 7.32 -13.953 25.531 1 95 596 LEU A C 1
ATOM 4698 O O . LEU A 1 596 ? 8.016 -12.992 25.203 1 95 596 LEU A O 1
ATOM 4702 N N . GLU A 1 597 ? 7.641 -14.711 26.5 1 92.75 597 GLU A N 1
ATOM 4703 C CA . GLU A 1 597 ? 8.742 -14.391 27.406 1 92.75 597 GLU A CA 1
ATOM 4704 C C . GLU A 1 597 ? 10.094 -14.594 26.719 1 92.75 597 GLU A C 1
ATOM 4706 O O . GLU A 1 597 ? 11.07 -13.93 27.047 1 92.75 597 GLU A O 1
ATOM 4711 N N . ASN A 1 598 ? 10.086 -15.414 25.672 1 95 598 ASN A N 1
ATOM 4712 C CA . ASN A 1 598 ? 11.352 -15.75 25.016 1 95 598 ASN A CA 1
ATOM 4713 C C . ASN A 1 598 ? 11.531 -14.969 23.719 1 95 598 ASN A C 1
ATOM 4715 O O . ASN A 1 598 ? 12.5 -15.188 22.984 1 95 598 ASN A O 1
ATOM 4719 N N . LEU A 1 599 ? 10.641 -14.062 23.438 1 97.12 599 LEU A N 1
ATOM 4720 C CA . LEU A 1 599 ? 10.727 -13.273 22.203 1 97.12 599 LEU A CA 1
ATOM 4721 C C . LEU A 1 599 ? 11.953 -12.375 22.219 1 97.12 599 LEU A C 1
ATOM 4723 O O . LEU A 1 599 ? 12.242 -11.719 23.219 1 97.12 599 LEU A O 1
ATOM 4727 N N . LYS A 1 600 ? 12.703 -12.352 21.156 1 97.94 600 LYS A N 1
ATOM 4728 C CA . LYS A 1 600 ? 13.914 -11.547 21.078 1 97.94 600 LYS A CA 1
ATOM 4729 C C . LYS A 1 600 ? 13.742 -10.383 20.109 1 97.94 600 LYS A C 1
ATOM 4731 O O . LYS A 1 600 ? 14.305 -9.297 20.328 1 97.94 600 LYS A O 1
ATOM 4736 N N . PHE A 1 601 ? 13.016 -10.578 19.094 1 98.12 601 PHE A N 1
ATOM 4737 C CA . PHE A 1 601 ? 12.828 -9.547 18.078 1 98.12 601 PHE A CA 1
ATOM 4738 C C . PHE A 1 601 ? 11.352 -9.25 17.875 1 98.12 601 PHE A C 1
ATOM 4740 O O . PHE A 1 601 ? 10.562 -10.156 17.594 1 98.12 601 PHE A O 1
ATOM 4747 N N . LEU A 1 602 ? 10.961 -7.988 18.031 1 98.12 602 LEU A N 1
ATOM 4748 C CA . LEU A 1 602 ? 9.578 -7.566 17.812 1 98.12 602 LEU A CA 1
ATOM 4749 C C . LEU A 1 602 ? 9.523 -6.336 16.922 1 98.12 602 LEU A C 1
ATOM 4751 O O . LEU A 1 602 ? 10.211 -5.344 17.172 1 98.12 602 LEU A O 1
ATOM 4755 N N . SER A 1 603 ? 8.781 -6.445 15.867 1 98.12 603 SER A N 1
ATOM 4756 C CA . SER A 1 603 ? 8.594 -5.285 15 1 98.12 603 SER A CA 1
ATOM 4757 C C . SER A 1 603 ? 7.145 -4.801 15.039 1 98.12 603 SER A C 1
ATOM 4759 O O . SER A 1 603 ? 6.223 -5.574 14.781 1 98.12 603 SER A O 1
ATOM 4761 N N . LEU A 1 604 ? 6.961 -3.584 15.414 1 97.44 604 LEU A N 1
ATOM 4762 C CA . LEU A 1 604 ? 5.672 -2.902 15.383 1 97.44 604 LEU A CA 1
ATOM 4763 C C . LEU A 1 604 ? 5.715 -1.703 14.445 1 97.44 604 LEU A C 1
ATOM 4765 O O . LEU A 1 604 ? 4.898 -0.788 14.562 1 97.44 604 LEU A O 1
ATOM 4769 N N . LYS A 1 605 ? 6.586 -1.802 13.555 1 96.94 605 LYS A N 1
ATOM 4770 C CA . LYS A 1 605 ? 6.844 -0.723 12.602 1 96.94 605 LYS A CA 1
ATOM 4771 C C . LYS A 1 605 ? 5.586 -0.375 11.812 1 96.94 605 LYS A C 1
ATOM 4773 O O . LYS A 1 605 ? 4.832 -1.264 11.414 1 96.94 605 LYS A O 1
ATOM 4778 N N . GLY A 1 606 ? 5.297 0.892 11.656 1 94.75 606 GLY A N 1
ATOM 4779 C CA . GLY A 1 606 ? 4.27 1.351 10.734 1 94.75 606 GLY A CA 1
ATOM 4780 C C . GLY A 1 606 ? 2.867 1.244 11.305 1 94.75 606 GLY A C 1
ATOM 4781 O O . GLY A 1 606 ? 1.883 1.433 10.586 1 94.75 606 GLY A O 1
ATOM 4782 N N . ASN A 1 607 ? 2.645 1.006 12.57 1 95.12 607 ASN A N 1
ATOM 4783 C CA . ASN A 1 607 ? 1.329 0.906 13.195 1 95.12 607 ASN A CA 1
ATOM 4784 C C . ASN A 1 607 ? 0.799 2.275 13.609 1 95.12 607 ASN A C 1
ATOM 4786 O O . ASN A 1 607 ? 1.574 3.217 13.789 1 95.12 607 ASN A O 1
ATOM 4790 N N . PRO A 1 608 ? -0.491 2.393 13.727 1 90.75 608 PRO A N 1
ATOM 4791 C CA . PRO A 1 608 ? -1.025 3.629 14.305 1 90.75 608 PRO A CA 1
ATOM 4792 C C . PRO A 1 608 ? -0.688 3.781 15.781 1 90.75 608 PRO A C 1
ATOM 4794 O O . PRO A 1 608 ? -0.626 2.789 16.516 1 90.75 608 PRO A O 1
ATOM 4797 N N . SER A 1 609 ? -0.464 5.051 16.219 1 92 609 SER A N 1
ATOM 4798 C CA . SER A 1 609 ? -0.082 5.316 17.594 1 92 609 SER A CA 1
ATOM 4799 C C . SER A 1 609 ? -1.166 4.859 18.562 1 92 609 SER A C 1
ATOM 4801 O O . SER A 1 609 ? -0.875 4.531 19.719 1 92 609 SER A O 1
ATOM 4803 N N . SER A 1 610 ? -2.457 4.758 18.125 1 87.25 610 SER A N 1
ATOM 4804 C CA . SER A 1 610 ? -3.576 4.359 18.969 1 87.25 610 SER A CA 1
ATOM 4805 C C . SER A 1 610 ? -3.436 2.91 19.422 1 87.25 610 SER A C 1
ATOM 4807 O O . SER A 1 610 ? -3.922 2.541 20.5 1 87.25 610 SER A O 1
ATOM 4809 N N . VAL A 1 611 ? -2.787 2.156 18.625 1 89.88 611 VAL A N 1
ATOM 4810 C CA . VAL A 1 611 ? -2.568 0.753 18.953 1 89.88 611 VAL A CA 1
ATOM 4811 C C . VAL A 1 611 ? -1.611 0.647 20.141 1 89.88 611 VAL A C 1
ATOM 4813 O O . VAL A 1 611 ? -1.746 -0.25 20.969 1 89.88 611 VAL A O 1
ATOM 4816 N N . LEU A 1 612 ? -0.695 1.584 20.234 1 90.88 612 LEU A N 1
ATOM 4817 C CA . LEU A 1 612 ? 0.389 1.508 21.203 1 90.88 612 LEU A CA 1
ATOM 4818 C C . LEU A 1 612 ? -0.025 2.139 22.531 1 90.88 612 LEU A C 1
ATOM 4820 O O . LEU A 1 612 ? 0.67 1.989 23.547 1 90.88 612 LEU A O 1
ATOM 4824 N N . SER A 1 613 ? -1.169 2.793 22.578 1 84.06 613 SER A N 1
ATOM 4825 C CA . SER A 1 613 ? -1.585 3.506 23.781 1 84.06 613 SER A CA 1
ATOM 4826 C C . SER A 1 613 ? -1.895 2.541 24.922 1 84.06 613 SER A C 1
ATOM 4828 O O . SER A 1 613 ? -1.672 2.859 26.094 1 84.06 613 SER A O 1
ATOM 4830 N N . HIS A 1 614 ? -2.234 1.326 24.547 1 80.75 614 HIS A N 1
ATOM 4831 C CA . HIS A 1 614 ? -2.645 0.413 25.594 1 80.75 614 HIS A CA 1
ATOM 4832 C C . HIS A 1 614 ? -1.773 -0.838 25.625 1 80.75 614 HIS A C 1
ATOM 4834 O O . HIS A 1 614 ? -1.902 -1.677 26.516 1 80.75 614 HIS A O 1
ATOM 4840 N N . LEU A 1 615 ? -0.872 -0.92 24.75 1 87.25 615 LEU A N 1
ATOM 4841 C CA . LEU A 1 615 ? -0.001 -2.09 24.703 1 87.25 615 LEU A CA 1
ATOM 4842 C C . LEU A 1 615 ? 1.067 -2.021 25.781 1 87.25 615 LEU A C 1
ATOM 4844 O O . LEU A 1 615 ? 1.613 -0.949 26.062 1 87.25 615 LEU A O 1
ATOM 4848 N N . SER A 1 616 ? 1.235 -3.191 26.5 1 89.44 616 SER A N 1
ATOM 4849 C CA . SER A 1 616 ? 2.262 -3.275 27.547 1 89.44 616 SER A CA 1
ATOM 4850 C C . SER A 1 616 ? 3.361 -4.258 27.156 1 89.44 616 SER A C 1
ATOM 4852 O O . SER A 1 616 ? 3.08 -5.324 26.609 1 89.44 616 SER A O 1
ATOM 4854 N N . PHE A 1 617 ? 4.621 -3.918 27.422 1 92.94 617 PHE A N 1
ATOM 4855 C CA . PHE A 1 617 ? 5.762 -4.766 27.094 1 92.94 617 PHE A CA 1
ATOM 4856 C C . PHE A 1 617 ? 6.273 -5.492 28.328 1 92.94 617 PHE A C 1
ATOM 4858 O O . PHE A 1 617 ? 7.344 -6.102 28.312 1 92.94 617 PHE A O 1
ATOM 4865 N N . ILE A 1 618 ? 5.531 -5.484 29.391 1 89.06 618 ILE A N 1
ATOM 4866 C CA . ILE A 1 618 ? 5.969 -5.965 30.688 1 89.06 618 ILE A CA 1
ATOM 4867 C C . ILE A 1 618 ? 6.293 -7.457 30.609 1 89.06 618 ILE A C 1
ATOM 4869 O O . ILE A 1 618 ? 7.203 -7.938 31.297 1 89.06 618 ILE A O 1
ATOM 4873 N N . ASN A 1 619 ? 5.684 -8.156 29.672 1 88.38 619 ASN A N 1
ATOM 4874 C CA . ASN A 1 619 ? 5.855 -9.602 29.562 1 88.38 619 ASN A CA 1
ATOM 4875 C C . ASN A 1 619 ? 7.016 -9.961 28.641 1 88.38 619 ASN A C 1
ATOM 4877 O O . ASN A 1 619 ? 7.387 -11.133 28.531 1 88.38 619 ASN A O 1
ATOM 4881 N N . LEU A 1 620 ? 7.617 -9 28.031 1 94.12 620 LEU A N 1
ATOM 4882 C CA . LEU A 1 620 ? 8.688 -9.258 27.078 1 94.12 620 LEU A CA 1
ATOM 4883 C C . LEU A 1 620 ? 10.055 -9.039 27.734 1 94.12 620 LEU A C 1
ATOM 4885 O O . LEU A 1 620 ? 10.836 -8.195 27.281 1 94.12 620 LEU A O 1
ATOM 4889 N N . THR A 1 621 ? 10.445 -9.883 28.641 1 91.5 621 THR A N 1
ATOM 4890 C CA . THR A 1 621 ? 11.609 -9.688 29.5 1 91.5 621 THR A CA 1
ATOM 4891 C C . THR A 1 621 ? 12.898 -10 28.734 1 91.5 621 THR A C 1
ATOM 4893 O O . THR A 1 621 ? 13.969 -9.5 29.078 1 91.5 621 THR A O 1
ATOM 4896 N N . ASN A 1 622 ? 12.828 -10.75 27.641 1 95.12 622 ASN A N 1
ATOM 4897 C CA . ASN A 1 622 ? 14.039 -11.164 26.938 1 95.12 622 ASN A CA 1
ATOM 4898 C C . ASN A 1 622 ? 14.148 -10.484 25.578 1 95.12 622 ASN A C 1
ATOM 4900 O O . ASN A 1 622 ? 14.961 -10.891 24.75 1 95.12 622 ASN A O 1
ATOM 4904 N N . LEU A 1 623 ? 13.344 -9.453 25.391 1 96.81 623 LEU A N 1
ATOM 4905 C CA . LEU A 1 623 ? 13.352 -8.766 24.094 1 96.81 623 LEU A CA 1
ATOM 4906 C C . LEU A 1 623 ? 14.68 -8.055 23.875 1 96.81 623 LEU A C 1
ATOM 4908 O O . LEU A 1 623 ? 15.172 -7.344 24.75 1 96.81 623 LEU A O 1
ATOM 4912 N N . LYS A 1 624 ? 15.297 -8.25 22.719 1 97.44 624 LYS A N 1
ATOM 4913 C CA . LYS A 1 624 ? 16.594 -7.66 22.406 1 97.44 624 LYS A CA 1
ATOM 4914 C C . LYS A 1 624 ? 16.453 -6.5 21.438 1 97.44 624 LYS A C 1
ATOM 4916 O O . LYS A 1 624 ? 17.203 -5.527 21.5 1 97.44 624 LYS A O 1
ATOM 4921 N N . SER A 1 625 ? 15.539 -6.637 20.531 1 97.75 625 SER A N 1
ATOM 4922 C CA . SER A 1 625 ? 15.336 -5.59 19.531 1 97.75 625 SER A CA 1
ATOM 4923 C C . SER A 1 625 ? 13.852 -5.238 19.406 1 97.75 625 SER A C 1
ATOM 4925 O O . SER A 1 625 ? 13 -6.129 19.344 1 97.75 625 SER A O 1
ATOM 4927 N N . LEU A 1 626 ? 13.555 -3.955 19.391 1 97.81 626 LEU A N 1
ATOM 4928 C CA . LEU A 1 626 ? 12.195 -3.445 19.219 1 97.81 626 LEU A CA 1
ATOM 4929 C C . LEU A 1 626 ? 12.148 -2.377 18.141 1 97.81 626 LEU A C 1
ATOM 4931 O O . LEU A 1 626 ? 12.875 -1.382 18.203 1 97.81 626 LEU A O 1
ATOM 4935 N N . ASP A 1 627 ? 11.359 -2.621 17.172 1 98 627 ASP A N 1
ATOM 4936 C CA . ASP A 1 627 ? 11.227 -1.684 16.062 1 98 627 ASP A CA 1
ATOM 4937 C C . ASP A 1 627 ? 9.891 -0.942 16.125 1 98 627 ASP A C 1
ATOM 4939 O O . ASP A 1 627 ? 8.836 -1.534 15.898 1 98 627 ASP A O 1
ATOM 4943 N N . LEU A 1 628 ? 9.938 0.291 16.453 1 97.69 628 LEU A N 1
ATOM 4944 C CA . LEU A 1 628 ? 8.781 1.18 16.5 1 97.69 628 LEU A CA 1
ATOM 4945 C C . LEU A 1 628 ? 8.945 2.338 15.516 1 97.69 628 LEU A C 1
ATOM 4947 O O . LEU A 1 628 ? 8.617 3.48 15.836 1 97.69 628 LEU A O 1
ATOM 4951 N N . SER A 1 629 ? 9.477 2.016 14.359 1 96.88 629 SER A N 1
ATOM 4952 C CA . SER A 1 629 ? 9.711 3.053 13.367 1 96.88 629 SER A CA 1
ATOM 4953 C C . SER A 1 629 ? 8.453 3.316 12.539 1 96.88 629 SER A C 1
ATOM 4955 O O . SER A 1 629 ? 7.559 2.471 12.469 1 96.88 629 SER A O 1
ATOM 4957 N N . GLU A 1 630 ? 8.273 4.578 12.055 1 95.12 630 GLU A N 1
ATOM 4958 C CA . GLU A 1 630 ? 7.234 5 11.125 1 95.12 630 GLU A CA 1
ATOM 4959 C C . GLU A 1 630 ? 5.848 4.859 11.742 1 95.12 630 GLU A C 1
ATOM 4961 O O . GLU A 1 630 ? 4.914 4.398 11.086 1 95.12 630 GLU A O 1
ATOM 4966 N N . ILE A 1 631 ? 5.742 5.16 13.008 1 94.94 631 ILE A N 1
ATOM 4967 C CA . ILE A 1 631 ? 4.445 5.125 13.664 1 94.94 631 ILE A CA 1
ATOM 4968 C C . ILE A 1 631 ? 3.562 6.25 13.133 1 94.94 631 ILE A C 1
ATOM 4970 O O . ILE A 1 631 ? 4.008 7.391 13.008 1 94.94 631 ILE A O 1
ATOM 4974 N N . GLN A 1 632 ? 2.375 5.961 12.805 1 88.81 632 GLN A N 1
ATOM 4975 C CA . GLN A 1 632 ? 1.436 6.945 12.281 1 88.81 632 GLN A CA 1
ATOM 4976 C C . GLN A 1 632 ? 0.752 7.707 13.414 1 88.81 632 GLN A C 1
ATOM 4978 O O . GLN A 1 632 ? 0.099 7.105 14.266 1 88.81 632 GLN A O 1
ATOM 4983 N N . PRO A 1 633 ? 0.932 9.008 13.328 1 87.44 633 PRO A N 1
ATOM 4984 C CA . PRO A 1 633 ? 0.343 9.781 14.422 1 87.44 633 PRO A CA 1
ATOM 4985 C C . PRO A 1 633 ? -1.176 9.906 14.305 1 87.44 633 PRO A C 1
ATOM 4987 O O . PRO A 1 633 ? -1.734 9.719 13.219 1 87.44 633 PRO A O 1
ATOM 4990 N N . GLY A 1 634 ? -1.828 10.172 15.406 1 76.12 634 GLY A N 1
ATOM 4991 C CA . GLY A 1 634 ? -3.268 10.383 15.422 1 76.12 634 GLY A CA 1
ATOM 4992 C C . GLY A 1 634 ? -3.674 11.758 14.938 1 76.12 634 GLY A C 1
ATOM 4993 O O . GLY A 1 634 ? -2.963 12.375 14.148 1 76.12 634 GLY A O 1
ATOM 4994 N N . LYS A 1 635 ? -4.809 12.32 15.391 1 65.5 635 LYS A N 1
ATOM 4995 C CA . LYS A 1 635 ? -5.418 13.578 14.961 1 65.5 635 LYS A CA 1
ATOM 4996 C C . LYS A 1 635 ? -4.559 14.773 15.359 1 65.5 635 LYS A C 1
ATOM 4998 O O . LYS A 1 635 ? -4.586 15.812 14.695 1 65.5 635 LYS A O 1
ATOM 5003 N N . ARG A 1 636 ? -3.779 14.469 16.375 1 70.19 636 ARG A N 1
ATOM 5004 C CA . ARG A 1 636 ? -2.971 15.578 16.859 1 70.19 636 ARG A CA 1
ATOM 5005 C C . ARG A 1 636 ? -1.735 15.781 15.992 1 70.19 636 ARG A C 1
ATOM 5007 O O . ARG A 1 636 ? -1.094 16.828 16.062 1 70.19 636 ARG A O 1
ATOM 5014 N N . GLY A 1 637 ? -1.473 14.734 15.133 1 75.69 637 GLY A N 1
ATOM 5015 C CA . GLY A 1 637 ? -0.354 14.867 14.211 1 75.69 637 GLY A CA 1
ATOM 5016 C C . GLY A 1 637 ? 0.974 14.469 14.82 1 75.69 637 GLY A C 1
ATOM 5017 O O . GLY A 1 637 ? 2.018 14.555 14.172 1 75.69 637 GLY A O 1
ATOM 5018 N N . TYR A 1 638 ? 0.939 14.156 16.094 1 85.94 638 TYR A N 1
ATOM 5019 C CA . TYR A 1 638 ? 2.166 13.711 16.75 1 85.94 638 TYR A CA 1
ATOM 5020 C C . TYR A 1 638 ? 1.896 12.531 17.672 1 85.94 638 TYR A C 1
ATOM 5022 O O . TYR A 1 638 ? 0.742 12.234 17.984 1 85.94 638 TYR A O 1
ATOM 5030 N N . TRP A 1 639 ? 2.877 11.727 18 1 91.75 639 TRP A N 1
ATOM 5031 C CA . TRP A 1 639 ? 2.83 10.602 18.938 1 91.75 639 TRP A CA 1
ATOM 5032 C C . TRP A 1 639 ? 3.473 10.977 20.266 1 91.75 639 TRP A C 1
ATOM 5034 O O . TRP A 1 639 ? 4.672 11.258 20.328 1 91.75 639 TRP A O 1
ATOM 5044 N N . GLU A 1 640 ? 2.666 10.977 21.312 1 88.94 640 GLU A N 1
ATOM 5045 C CA . GLU A 1 640 ? 3.152 11.312 22.641 1 88.94 640 GLU A CA 1
ATOM 5046 C C . GLU A 1 640 ? 3.531 10.062 23.422 1 88.94 640 GLU A C 1
ATOM 5048 O O . GLU A 1 640 ? 2.709 9.156 23.594 1 88.94 640 GLU A O 1
ATOM 5053 N N . LEU A 1 641 ? 4.758 10.062 23.844 1 91.81 641 LEU A N 1
ATOM 5054 C CA . LEU A 1 641 ? 5.242 8.945 24.641 1 91.81 641 LEU A CA 1
ATOM 5055 C C . LEU A 1 641 ? 5.074 9.227 26.125 1 91.81 641 LEU A C 1
ATOM 5057 O O . LEU A 1 641 ? 5.301 10.352 26.578 1 91.81 641 LEU A O 1
ATOM 5061 N N . HIS A 1 642 ? 4.66 8.211 26.828 1 89.12 642 HIS A N 1
ATOM 5062 C CA . HIS A 1 642 ? 4.562 8.328 28.281 1 89.12 642 HIS A CA 1
ATOM 5063 C C . HIS A 1 642 ? 5.859 7.902 28.953 1 89.12 642 HIS A C 1
ATOM 5065 O O . HIS A 1 642 ? 6.648 7.148 28.375 1 89.12 642 HIS A O 1
ATOM 5071 N N . SER A 1 643 ? 6.125 8.289 30.188 1 88.25 643 SER A N 1
ATOM 5072 C CA . SER A 1 643 ? 7.379 8.109 30.906 1 88.25 643 SER A CA 1
ATOM 5073 C C . SER A 1 643 ? 7.676 6.629 31.141 1 88.25 643 SER A C 1
ATOM 5075 O O . SER A 1 643 ? 8.836 6.215 31.109 1 88.25 643 SER A O 1
ATOM 5077 N N . HIS A 1 644 ? 6.633 5.793 31.25 1 88.69 644 HIS A N 1
ATOM 5078 C CA . HIS A 1 644 ? 6.867 4.383 31.547 1 88.69 644 HIS A CA 1
ATOM 5079 C C . HIS A 1 644 ? 6.457 3.496 30.375 1 88.69 644 HIS A C 1
ATOM 5081 O O . HIS A 1 644 ? 6.023 2.359 30.578 1 88.69 644 HIS A O 1
ATOM 5087 N N . PHE A 1 645 ? 6.672 3.979 29.266 1 92.25 645 PHE A N 1
ATOM 5088 C CA . PHE A 1 645 ? 6.234 3.273 28.062 1 92.25 645 PHE A CA 1
ATOM 5089 C C . PHE A 1 645 ? 7.059 2.008 27.859 1 92.25 645 PHE A C 1
ATOM 5091 O O . PHE A 1 645 ? 6.527 0.98 27.422 1 92.25 645 PHE A O 1
ATOM 5098 N N . PHE A 1 646 ? 8.367 2.049 28.172 1 94.44 646 PHE A N 1
ATOM 5099 C CA . PHE A 1 646 ? 9.258 0.925 27.922 1 94.44 646 PHE A CA 1
ATOM 5100 C C . PHE A 1 646 ? 9.531 0.153 29.219 1 94.44 646 PHE A C 1
ATOM 5102 O O . PHE A 1 646 ? 10.586 -0.466 29.359 1 94.44 646 PHE A O 1
ATOM 5109 N N . GLN A 1 647 ? 8.617 0.175 30.016 1 89.62 647 GLN A N 1
ATOM 5110 C CA . GLN A 1 647 ? 8.781 -0.531 31.281 1 89.62 647 GLN A CA 1
ATOM 5111 C C . GLN A 1 647 ? 8.891 -2.037 31.062 1 89.62 647 GLN A C 1
ATOM 5113 O O . GLN A 1 647 ? 8.172 -2.605 30.234 1 89.62 647 GLN A O 1
ATOM 5118 N N . GLY A 1 648 ? 9.82 -2.666 31.641 1 88.94 648 GLY A N 1
ATOM 5119 C CA . GLY A 1 648 ? 9.953 -4.113 31.562 1 88.94 648 GLY A CA 1
ATOM 5120 C C . GLY A 1 648 ? 11.008 -4.562 30.562 1 88.94 648 GLY A C 1
ATOM 5121 O O . GLY A 1 648 ? 11.406 -5.73 30.562 1 88.94 648 GLY A O 1
ATOM 5122 N N . LEU A 1 649 ? 11.539 -3.674 29.766 1 94 649 LEU A N 1
ATOM 5123 C CA . LEU A 1 649 ? 12.477 -4.039 28.703 1 94 649 LEU A CA 1
ATOM 5124 C C . LEU A 1 649 ? 13.922 -3.82 29.156 1 94 649 LEU A C 1
ATOM 5126 O O . LEU A 1 649 ? 14.672 -3.09 28.516 1 94 649 LEU A O 1
ATOM 5130 N N . THR A 1 650 ? 14.359 -4.562 30.109 1 91.56 650 THR A N 1
ATOM 5131 C CA . THR A 1 650 ? 15.68 -4.371 30.703 1 91.56 650 THR A CA 1
ATOM 5132 C C . THR A 1 650 ? 16.766 -4.957 29.797 1 91.56 650 THR A C 1
ATOM 5134 O O . THR A 1 650 ? 17.922 -4.535 29.859 1 91.56 650 THR A O 1
ATOM 5137 N N . ASN A 1 651 ? 16.422 -5.863 28.922 1 94.56 651 ASN A N 1
ATOM 5138 C CA . ASN A 1 651 ? 17.406 -6.543 28.094 1 94.56 651 ASN A CA 1
ATOM 5139 C C . ASN A 1 651 ? 17.406 -6.016 26.656 1 94.56 651 ASN A C 1
ATOM 5141 O O . ASN A 1 651 ? 17.984 -6.629 25.766 1 94.56 651 ASN A O 1
ATOM 5145 N N . LEU A 1 652 ? 16.766 -4.883 26.422 1 96.06 652 LEU A N 1
ATOM 5146 C CA . LEU A 1 652 ? 16.672 -4.328 25.078 1 96.06 652 LEU A CA 1
ATOM 5147 C C . LEU A 1 652 ? 18 -3.758 24.625 1 96.06 652 LEU A C 1
ATOM 5149 O O . LEU A 1 652 ? 18.625 -2.971 25.344 1 96.06 652 LEU A O 1
ATOM 5153 N N . HIS A 1 653 ? 18.484 -4.168 23.453 1 96.12 653 HIS A N 1
ATOM 5154 C CA . HIS A 1 653 ? 19.766 -3.719 22.938 1 96.12 653 HIS A CA 1
ATOM 5155 C C . HIS A 1 653 ? 19.578 -2.711 21.797 1 96.12 653 HIS A C 1
ATOM 5157 O O . HIS A 1 653 ? 20.375 -1.779 21.656 1 96.12 653 HIS A O 1
ATOM 5163 N N . ASN A 1 654 ? 18.609 -2.928 21.047 1 96.25 654 ASN A N 1
ATOM 5164 C CA . ASN A 1 654 ? 18.344 -2.059 19.906 1 96.25 654 ASN A CA 1
ATOM 5165 C C . ASN A 1 654 ? 16.922 -1.506 19.938 1 96.25 654 ASN A C 1
ATOM 5167 O O . ASN A 1 654 ? 15.961 -2.258 20.125 1 96.25 654 ASN A O 1
ATOM 5171 N N . LEU A 1 655 ? 16.797 -0.208 19.797 1 97.25 655 LEU A N 1
ATOM 5172 C CA . LEU A 1 655 ? 15.508 0.454 19.75 1 97.25 655 LEU A CA 1
ATOM 5173 C C . LEU A 1 655 ? 15.43 1.422 18.578 1 97.25 655 LEU A C 1
ATOM 5175 O O . LEU A 1 655 ? 16.25 2.334 18.469 1 97.25 655 LEU A O 1
ATOM 5179 N N . TRP A 1 656 ? 14.492 1.241 17.734 1 97.31 656 TRP A N 1
ATOM 5180 C CA . TRP A 1 656 ? 14.312 2.117 16.578 1 97.31 656 TRP A CA 1
ATOM 5181 C C . TRP A 1 656 ? 13.023 2.916 16.703 1 97.31 656 TRP A C 1
ATOM 5183 O O . TRP A 1 656 ? 11.938 2.342 16.844 1 97.31 656 TRP A O 1
ATOM 5193 N N . LEU A 1 657 ? 13.125 4.156 16.656 1 97.31 657 LEU A N 1
ATOM 5194 C CA . LEU A 1 657 ? 11.992 5.074 16.719 1 97.31 657 LEU A CA 1
ATOM 5195 C C . LEU A 1 657 ? 12.047 6.09 15.578 1 97.31 657 LEU A C 1
ATOM 5197 O O . LEU A 1 657 ? 11.594 7.227 15.727 1 97.31 657 LEU A O 1
ATOM 5201 N N . GLU A 1 658 ? 12.594 5.68 14.523 1 95.56 658 GLU A N 1
ATOM 5202 C CA . GLU A 1 658 ? 12.797 6.566 13.383 1 95.56 658 GLU A CA 1
ATOM 5203 C C . GLU A 1 658 ? 11.469 6.965 12.75 1 95.56 658 GLU A C 1
ATOM 5205 O O . GLU A 1 658 ? 10.562 6.137 12.625 1 95.56 658 GLU A O 1
ATOM 5210 N N . ASP A 1 659 ? 11.266 8.25 12.352 1 93.44 659 ASP A N 1
ATOM 5211 C CA . ASP A 1 659 ? 10.148 8.742 11.562 1 93.44 659 ASP A CA 1
ATOM 5212 C C . ASP A 1 659 ? 8.812 8.406 12.219 1 93.44 659 ASP A C 1
ATOM 5214 O O . ASP A 1 659 ? 7.938 7.809 11.594 1 93.44 659 ASP A O 1
ATOM 5218 N N . SER A 1 660 ? 8.648 8.695 13.508 1 93.69 660 SER A N 1
ATOM 5219 C CA . SER A 1 660 ? 7.453 8.328 14.266 1 93.69 660 SER A CA 1
ATOM 5220 C C . SER A 1 660 ? 6.758 9.57 14.828 1 93.69 660 SER A C 1
ATOM 5222 O O . SER A 1 660 ? 5.945 9.469 15.75 1 93.69 660 SER A O 1
ATOM 5224 N N . ALA A 1 661 ? 7.148 10.773 14.336 1 91.25 661 ALA A N 1
ATOM 5225 C CA . ALA A 1 661 ? 6.496 12.039 14.664 1 91.25 661 ALA A CA 1
ATOM 5226 C C . ALA A 1 661 ? 6.527 12.297 16.172 1 91.25 661 ALA A C 1
ATOM 5228 O O . ALA A 1 661 ? 5.5 12.625 16.766 1 91.25 661 ALA A O 1
ATOM 5229 N N . ILE A 1 662 ? 7.613 12.148 16.781 1 94.19 662 ILE A N 1
ATOM 5230 C CA . ILE A 1 662 ? 7.797 12.383 18.203 1 94.19 662 ILE A CA 1
ATOM 5231 C C . ILE A 1 662 ? 8.227 13.828 18.438 1 94.19 662 ILE A C 1
ATOM 5233 O O . ILE A 1 662 ? 9.289 14.25 17.984 1 94.19 662 ILE A O 1
ATOM 5237 N N . PRO A 1 663 ? 7.445 14.609 19.141 1 87.81 663 PRO A N 1
ATOM 5238 C CA . PRO A 1 663 ? 7.785 16.016 19.344 1 87.81 663 PRO A CA 1
ATOM 5239 C C . PRO A 1 663 ? 8.75 16.234 20.516 1 87.81 663 PRO A C 1
ATOM 5241 O O . PRO A 1 663 ? 9.547 17.172 20.5 1 87.81 663 PRO A O 1
ATOM 5244 N N . ASP A 1 664 ? 8.562 15.383 21.562 1 89.56 664 ASP A N 1
ATOM 5245 C CA . ASP A 1 664 ? 9.375 15.523 22.766 1 89.56 664 ASP A CA 1
ATOM 5246 C C . ASP A 1 664 ? 9.516 14.188 23.484 1 89.56 664 ASP A C 1
ATOM 5248 O O . ASP A 1 664 ? 8.703 13.281 23.281 1 89.56 664 ASP A O 1
ATOM 5252 N N . LEU A 1 665 ? 10.586 14.102 24.281 1 92.38 665 LEU A N 1
ATOM 5253 C CA . LEU A 1 665 ? 10.836 12.906 25.078 1 92.38 665 LEU A CA 1
ATOM 5254 C C . LEU A 1 665 ? 10.703 13.195 26.562 1 92.38 665 LEU A C 1
ATOM 5256 O O . LEU A 1 665 ? 11.398 14.07 27.094 1 92.38 665 LEU A O 1
ATOM 5260 N N . PRO A 1 666 ? 9.852 12.398 27.188 1 90 666 PRO A N 1
ATOM 5261 C CA . PRO A 1 666 ? 9.797 12.562 28.641 1 90 666 PRO A CA 1
ATOM 5262 C C . PRO A 1 666 ? 11.117 12.195 29.328 1 90 666 PRO A C 1
ATOM 5264 O O . PRO A 1 666 ? 11.883 11.383 28.797 1 90 666 PRO A O 1
ATOM 5267 N N . GLU A 1 667 ? 11.391 12.688 30.516 1 86.81 667 GLU A N 1
ATOM 5268 C CA . GLU A 1 667 ? 12.664 12.547 31.219 1 86.81 667 GLU A CA 1
ATOM 5269 C C . GLU A 1 667 ? 12.922 11.094 31.594 1 86.81 667 GLU A C 1
ATOM 5271 O O . GLU A 1 667 ? 14.047 10.609 31.484 1 86.81 667 GLU A O 1
ATOM 5276 N N . GLU A 1 668 ? 11.867 10.391 31.938 1 88.56 668 GLU A N 1
ATOM 5277 C CA . GLU A 1 668 ? 12.086 9.031 32.438 1 88.56 668 GLU A CA 1
ATOM 5278 C C . GLU A 1 668 ? 11.703 7.992 31.391 1 88.56 668 GLU A C 1
ATOM 5280 O O . GLU A 1 668 ? 11.484 6.824 31.719 1 88.56 668 GLU A O 1
ATOM 5285 N N . ILE A 1 669 ? 11.773 8.344 30.141 1 92.38 669 ILE A N 1
ATOM 5286 C CA . ILE A 1 669 ? 11.281 7.453 29.078 1 92.38 669 ILE A CA 1
ATOM 5287 C C . ILE A 1 669 ? 12.234 6.27 28.938 1 92.38 669 ILE A C 1
ATOM 5289 O O . ILE A 1 669 ? 11.797 5.137 28.703 1 92.38 669 ILE A O 1
ATOM 5293 N N . PHE A 1 670 ? 13.516 6.492 29.156 1 92.62 670 PHE A N 1
ATOM 5294 C CA . PHE A 1 670 ? 14.5 5.438 28.938 1 92.62 670 PHE A CA 1
ATOM 5295 C C . PHE A 1 670 ? 15 4.879 30.266 1 92.62 670 PHE A C 1
ATOM 5297 O O . PHE A 1 670 ? 16.031 4.203 30.312 1 92.62 670 PHE A O 1
ATOM 5304 N N . SER A 1 671 ? 14.055 5.254 31.25 1 83.88 671 SER A N 1
ATOM 5305 C CA . SER A 1 671 ? 14.438 4.734 32.562 1 83.88 671 SER A CA 1
ATOM 5306 C C . SER A 1 671 ? 14.281 3.217 32.625 1 83.88 671 SER A C 1
ATOM 5308 O O . SER A 1 671 ? 13.289 2.67 32.125 1 83.88 671 SER A O 1
ATOM 5310 N N . GLY A 1 672 ? 15.219 2.426 32.625 1 86.19 672 GLY A N 1
ATOM 5311 C CA . GLY A 1 672 ? 15.164 0.976 32.719 1 86.19 672 GLY A CA 1
ATOM 5312 C C . GLY A 1 672 ? 15.875 0.269 31.578 1 86.19 672 GLY A C 1
ATOM 5313 O O . GLY A 1 672 ? 16.047 -0.95 31.609 1 86.19 672 GLY A O 1
ATOM 5314 N N . LEU A 1 673 ? 16.109 1.052 30.594 1 93 673 LEU A N 1
ATOM 5315 C CA . LEU A 1 673 ? 16.781 0.462 29.438 1 93 673 LEU A CA 1
ATOM 5316 C C . LEU A 1 673 ? 18.297 0.451 29.656 1 93 673 LEU A C 1
ATOM 5318 O O . LEU A 1 673 ? 19.047 1.041 28.859 1 93 673 LEU A O 1
ATOM 5322 N N . THR A 1 674 ? 18.734 -0.309 30.578 1 89.44 674 THR A N 1
ATOM 5323 C CA . THR A 1 674 ? 20.141 -0.286 31 1 89.44 674 THR A CA 1
ATOM 5324 C C . THR A 1 674 ? 21.016 -0.999 29.984 1 89.44 674 THR A C 1
ATOM 5326 O O . THR A 1 674 ? 22.219 -0.727 29.891 1 89.44 674 THR A O 1
ATOM 5329 N N . SER A 1 675 ? 20.469 -1.824 29.156 1 93.75 675 SER A N 1
ATOM 5330 C CA . SER A 1 675 ? 21.266 -2.611 28.219 1 93.75 675 SER A CA 1
ATOM 5331 C C . SER A 1 675 ? 21.188 -2.037 26.812 1 93.75 675 SER A C 1
ATOM 5333 O O . SER A 1 675 ? 21.734 -2.621 25.875 1 93.75 675 SER A O 1
ATOM 5335 N N . LEU A 1 676 ? 20.594 -0.875 26.609 1 94.88 676 LEU A N 1
ATOM 5336 C CA . LEU A 1 676 ? 20.391 -0.3 25.297 1 94.88 676 LEU A CA 1
ATOM 5337 C C . LEU A 1 676 ? 21.703 0.139 24.656 1 94.88 676 LEU A C 1
ATOM 5339 O O . LEU A 1 676 ? 22.422 0.959 25.234 1 94.88 676 LEU A O 1
ATOM 5343 N N . GLU A 1 677 ? 22.031 -0.388 23.516 1 93.38 677 GLU A N 1
ATOM 5344 C CA . GLU A 1 677 ? 23.281 -0.09 22.844 1 93.38 677 GLU A CA 1
ATOM 5345 C C . GLU A 1 677 ? 23.062 0.829 21.641 1 93.38 677 GLU A C 1
ATOM 5347 O O . GLU A 1 677 ? 23.922 1.666 21.328 1 93.38 677 GLU A O 1
ATOM 5352 N N . GLU A 1 678 ? 22 0.635 21 1 94.69 678 GLU A N 1
ATOM 5353 C CA . GLU A 1 678 ? 21.703 1.429 19.812 1 94.69 678 GLU A CA 1
ATOM 5354 C C . GLU A 1 678 ? 20.312 2.07 19.922 1 94.69 678 GLU A C 1
ATOM 5356 O O . GLU A 1 678 ? 19.344 1.396 20.234 1 94.69 678 GLU A O 1
ATOM 5361 N N . LEU A 1 679 ? 20.266 3.352 19.656 1 95.75 679 LEU A N 1
ATOM 5362 C CA . LEU A 1 679 ? 19.016 4.105 19.688 1 95.75 679 LEU A CA 1
ATOM 5363 C C . LEU A 1 679 ? 18.875 4.969 18.438 1 95.75 679 LEU A C 1
ATOM 5365 O O . LEU A 1 679 ? 19.75 5.777 18.141 1 95.75 679 LEU A O 1
ATOM 5369 N N . ASP A 1 680 ? 17.859 4.742 17.688 1 96 680 ASP A N 1
ATOM 5370 C CA . ASP A 1 680 ? 17.609 5.512 16.484 1 96 680 ASP A CA 1
ATOM 5371 C C . ASP A 1 680 ? 16.391 6.418 16.656 1 96 680 ASP A C 1
ATOM 5373 O O . ASP A 1 680 ? 15.266 5.938 16.781 1 96 680 ASP A O 1
ATOM 5377 N N . LEU A 1 681 ? 16.562 7.664 16.688 1 96.19 681 LEU A N 1
ATOM 5378 C CA . LEU A 1 681 ? 15.523 8.68 16.797 1 96.19 681 LEU A CA 1
ATOM 5379 C C . LEU A 1 681 ? 15.539 9.617 15.602 1 96.19 681 LEU A C 1
ATOM 5381 O O . LEU A 1 681 ? 15.133 10.781 15.711 1 96.19 681 LEU A O 1
ATOM 5385 N N . SER A 1 682 ? 15.977 9.086 14.477 1 93.62 682 SER A N 1
ATOM 5386 C CA . SER A 1 682 ? 16.141 9.938 13.305 1 93.62 682 SER A CA 1
ATOM 5387 C C . SER A 1 682 ? 14.789 10.305 12.695 1 93.62 682 SER A C 1
ATOM 5389 O O . SER A 1 682 ? 13.805 9.586 12.883 1 93.62 682 SER A O 1
ATOM 5391 N N . ASN A 1 683 ? 14.68 11.461 12.047 1 90.56 683 ASN A N 1
ATOM 5392 C CA . ASN A 1 683 ? 13.539 11.922 11.266 1 90.56 683 ASN A CA 1
ATOM 5393 C C . ASN A 1 683 ? 12.289 12.039 12.133 1 90.56 683 ASN A C 1
ATOM 5395 O O . ASN A 1 683 ? 11.227 11.523 11.773 1 90.56 683 ASN A O 1
ATOM 5399 N N . ASN A 1 684 ? 12.492 12.594 13.359 1 93.31 684 ASN A N 1
ATOM 5400 C CA . ASN A 1 684 ? 11.375 12.953 14.234 1 93.31 684 ASN A CA 1
ATOM 5401 C C . ASN A 1 684 ? 11.234 14.469 14.375 1 93.31 684 ASN A C 1
ATOM 5403 O O . ASN A 1 684 ? 11.758 15.219 13.547 1 93.31 684 ASN A O 1
ATOM 5407 N N . ASP A 1 685 ? 10.477 15.039 15.289 1 86.62 685 ASP A N 1
ATOM 5408 C CA . ASP A 1 685 ? 10.273 16.469 15.508 1 86.62 685 ASP A CA 1
ATOM 5409 C C . ASP A 1 685 ? 10.859 16.906 16.844 1 86.62 685 ASP A C 1
ATOM 5411 O O . ASP A 1 685 ? 10.258 17.719 17.562 1 86.62 685 ASP A O 1
ATOM 5415 N N . LEU A 1 686 ? 11.977 16.281 17.109 1 90.12 686 LEU A N 1
ATOM 5416 C CA . LEU A 1 686 ? 12.641 16.609 18.359 1 90.12 686 LEU A CA 1
ATOM 5417 C C . LEU A 1 686 ? 13.445 17.891 18.25 1 90.12 686 LEU A C 1
ATOM 5419 O O . LEU A 1 686 ? 14.289 18.031 17.359 1 90.12 686 LEU A O 1
ATOM 5423 N N . LYS A 1 687 ? 13.258 18.797 19.125 1 82.44 687 LYS A N 1
ATOM 5424 C CA . LYS A 1 687 ? 13.938 20.094 19.078 1 82.44 687 LYS A CA 1
ATOM 5425 C C . LYS A 1 687 ? 15.016 20.188 20.156 1 82.44 687 LYS A C 1
ATOM 5427 O O . LYS A 1 687 ? 16.047 20.828 19.953 1 82.44 687 LYS A O 1
ATOM 5432 N N . ASN A 1 688 ? 14.68 19.531 21.266 1 85 688 ASN A N 1
ATOM 5433 C CA . ASN A 1 688 ? 15.594 19.609 22.406 1 85 688 ASN A CA 1
ATOM 5434 C C . ASN A 1 688 ? 15.93 18.219 22.953 1 85 688 ASN A C 1
ATOM 5436 O O . ASN A 1 688 ? 15.078 17.328 22.984 1 85 688 ASN A O 1
ATOM 5440 N N . PHE A 1 689 ? 17.188 18.109 23.375 1 87.69 689 PHE A N 1
ATOM 5441 C CA . PHE A 1 689 ? 17.672 16.875 23.969 1 87.69 689 PHE A CA 1
ATOM 5442 C C . PHE A 1 689 ? 18.125 17.109 25.406 1 87.69 689 PHE A C 1
ATOM 5444 O O . PHE A 1 689 ? 18.984 17.953 25.672 1 87.69 689 PHE A O 1
ATOM 5451 N N . SER A 1 690 ? 17.484 16.453 26.281 1 83.75 690 SER A N 1
ATOM 5452 C CA . SER A 1 690 ? 17.797 16.609 27.688 1 83.75 690 SER A CA 1
ATOM 5453 C C . SER A 1 690 ? 18.938 15.695 28.109 1 83.75 690 SER A C 1
ATOM 5455 O O . SER A 1 690 ? 18.969 14.531 27.719 1 83.75 690 SER A O 1
ATOM 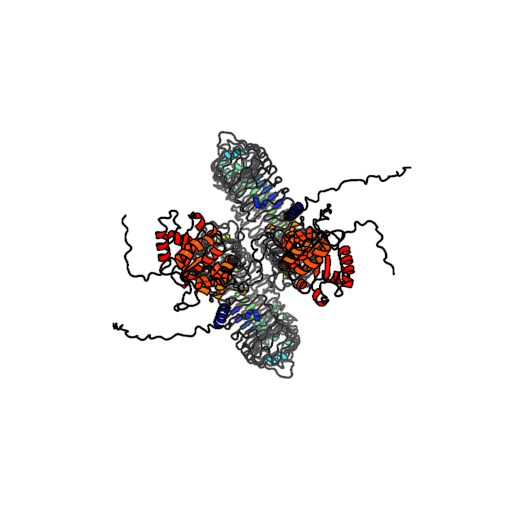5457 N N . GLN A 1 691 ? 19.828 16.219 28.922 1 83.44 691 GLN A N 1
ATOM 5458 C CA . GLN A 1 691 ? 20.938 15.43 29.453 1 83.44 691 GLN A CA 1
ATOM 5459 C C . GLN A 1 691 ? 20.438 14.352 30.406 1 83.44 691 GLN A C 1
ATOM 5461 O O . GLN A 1 691 ? 21 13.258 30.453 1 83.44 691 GLN A O 1
ATOM 5466 N N . GLU A 1 692 ? 19.422 14.68 31.109 1 82.56 692 GLU A N 1
ATOM 5467 C CA . GLU A 1 692 ? 18.875 13.734 32.062 1 82.56 692 GLU A CA 1
ATOM 5468 C C . GLU A 1 692 ? 18.266 12.523 31.375 1 82.56 692 GLU A C 1
ATOM 5470 O O . GLU A 1 692 ? 18.344 11.398 31.875 1 82.56 692 GLU A O 1
ATOM 5475 N N . THR A 1 693 ? 17.781 12.719 30.219 1 87.5 693 THR A N 1
ATOM 5476 C CA . THR A 1 693 ? 17.125 11.656 29.469 1 87.5 693 THR A CA 1
ATOM 5477 C C . THR A 1 693 ? 18.156 10.695 28.875 1 87.5 693 THR A C 1
ATOM 5479 O O . THR A 1 693 ? 18.016 9.477 28.984 1 87.5 693 THR A O 1
ATOM 5482 N N . PHE A 1 694 ? 19.25 11.203 28.359 1 86.56 694 PHE A N 1
ATOM 5483 C CA . PHE A 1 694 ? 20.234 10.383 27.656 1 86.56 694 PHE A CA 1
ATOM 5484 C C . PHE A 1 694 ? 21.359 9.953 28.594 1 86.56 694 PHE A C 1
ATOM 5486 O O . PHE A 1 694 ? 22.078 8.992 28.312 1 86.56 694 PHE A O 1
ATOM 5493 N N . GLY A 1 695 ? 21.5 10.695 29.688 1 78.75 695 GLY A N 1
ATOM 5494 C CA . GLY A 1 695 ? 22.562 10.375 30.641 1 78.75 695 GLY A CA 1
ATOM 5495 C C . GLY A 1 695 ? 22.344 9.047 31.344 1 78.75 695 GLY A C 1
ATOM 5496 O O . GLY A 1 695 ? 23.297 8.438 31.828 1 78.75 695 GLY A O 1
ATOM 5497 N N . ARG A 1 696 ? 21.188 8.555 31.359 1 78.94 696 ARG A N 1
ATOM 5498 C CA . ARG A 1 696 ? 20.844 7.312 32.062 1 78.94 696 ARG A CA 1
ATOM 5499 C C . ARG A 1 696 ? 21.156 6.102 31.172 1 78.94 696 ARG A C 1
ATOM 5501 O O . ARG A 1 696 ? 21.141 4.965 31.656 1 78.94 696 ARG A O 1
ATOM 5508 N N . LEU A 1 697 ? 21.484 6.316 30 1 88.56 697 LEU A N 1
ATOM 5509 C CA . LEU A 1 697 ? 21.797 5.238 29.062 1 88.56 697 LEU A CA 1
ATOM 5510 C C . LEU A 1 697 ? 23.297 4.918 29.094 1 88.56 697 LEU A C 1
ATOM 5512 O O . LEU A 1 697 ? 24.031 5.344 28.203 1 88.56 697 LEU A O 1
ATOM 5516 N N . SER A 1 698 ? 23.719 4.078 30.031 1 84 698 SER A N 1
ATOM 5517 C CA . SER A 1 698 ? 25.141 3.82 30.297 1 84 698 SER A CA 1
ATOM 5518 C C . SER A 1 698 ? 25.734 2.891 29.234 1 84 698 SER A C 1
ATOM 5520 O O . SER A 1 698 ? 26.938 2.934 28.984 1 84 698 SER A O 1
ATOM 5522 N N . SER A 1 699 ? 24.938 2.117 28.594 1 89.31 699 SER A N 1
ATOM 5523 C CA . SER A 1 699 ? 25.469 1.139 27.656 1 89.31 699 SER A CA 1
ATOM 5524 C C . SER A 1 699 ? 25.328 1.632 26.219 1 89.31 699 SER A C 1
ATOM 5526 O O . SER A 1 699 ? 25.672 0.911 25.266 1 89.31 699 SER A O 1
ATOM 5528 N N . LEU A 1 700 ? 24.906 2.836 25.984 1 91 700 LEU A N 1
ATOM 5529 C CA . LEU A 1 700 ? 24.641 3.371 24.641 1 91 700 LEU A CA 1
ATOM 5530 C C . LEU A 1 700 ? 25.938 3.514 23.844 1 91 700 LEU A C 1
ATOM 5532 O O . LEU A 1 700 ? 26.922 4.059 24.344 1 91 700 LEU A O 1
ATOM 5536 N N . LYS A 1 701 ? 25.969 3.002 22.656 1 88.44 701 LYS A N 1
ATOM 5537 C CA . LYS A 1 701 ? 27.141 3.068 21.781 1 88.44 701 LYS A CA 1
ATOM 5538 C C . LYS A 1 701 ? 26.844 3.877 20.531 1 88.44 701 LYS A C 1
ATOM 5540 O O . LYS A 1 701 ? 27.75 4.441 19.922 1 88.44 701 LYS A O 1
ATOM 5545 N N . TYR A 1 702 ? 25.625 3.869 20.172 1 91.38 702 TYR A N 1
ATOM 5546 C CA . TYR A 1 702 ? 25.234 4.523 18.922 1 91.38 702 TYR A CA 1
ATOM 5547 C C . TYR A 1 702 ? 23.922 5.273 19.094 1 91.38 702 TYR A C 1
ATOM 5549 O O . TYR A 1 702 ? 22.938 4.715 19.578 1 91.38 702 TYR A O 1
ATOM 5557 N N . LEU A 1 703 ? 23.906 6.5 18.703 1 92.44 703 LEU A N 1
ATOM 5558 C CA . LEU A 1 703 ? 22.719 7.34 18.75 1 92.44 703 LEU A CA 1
ATOM 5559 C C . LEU A 1 703 ? 22.516 8.078 17.438 1 92.44 703 LEU A C 1
ATOM 5561 O O . LEU A 1 703 ? 23.438 8.75 16.953 1 92.44 703 LEU A O 1
ATOM 5565 N N . ASP A 1 704 ? 21.406 7.902 16.797 1 92.5 704 ASP A N 1
ATOM 5566 C CA . ASP A 1 704 ? 21.094 8.617 15.555 1 92.5 704 ASP A CA 1
ATOM 5567 C C . ASP A 1 704 ? 19.938 9.586 15.766 1 92.5 704 ASP A C 1
ATOM 5569 O O . ASP A 1 704 ? 18.797 9.164 15.992 1 92.5 704 ASP A O 1
ATOM 5573 N N . VAL A 1 705 ? 20.156 10.828 15.711 1 92.19 705 VAL A N 1
ATOM 5574 C CA . VAL A 1 705 ? 19.125 11.852 15.828 1 92.19 705 VAL A CA 1
ATOM 5575 C C . VAL A 1 705 ? 19.141 12.758 14.602 1 92.19 705 VAL A C 1
ATOM 5577 O O . VAL A 1 705 ? 18.844 13.953 14.688 1 92.19 705 VAL A O 1
ATOM 5580 N N . SER A 1 706 ? 19.516 12.141 13.477 1 88.31 706 SER A N 1
ATOM 5581 C CA . SER A 1 706 ? 19.625 12.922 12.25 1 88.31 706 SER A CA 1
ATOM 5582 C C . SER A 1 706 ? 18.25 13.352 11.734 1 88.31 706 SER A C 1
ATOM 5584 O O . SER A 1 706 ? 17.234 12.711 12.047 1 88.31 706 SER A O 1
ATOM 5586 N N . GLU A 1 707 ? 18.203 14.469 11.07 1 82.88 707 GLU A N 1
ATOM 5587 C CA . GLU A 1 707 ? 17.016 14.992 10.391 1 82.88 707 GLU A CA 1
ATOM 5588 C C . GLU A 1 707 ? 15.953 15.422 11.391 1 82.88 707 GLU A C 1
ATOM 5590 O O . GLU A 1 707 ? 14.758 15.211 11.164 1 82.88 707 GLU A O 1
ATOM 5595 N N . ASN A 1 708 ? 16.344 15.734 12.648 1 88.12 708 ASN A N 1
ATOM 5596 C CA . ASN A 1 708 ? 15.477 16.406 13.617 1 88.12 708 ASN A CA 1
ATOM 5597 C C . ASN A 1 708 ? 15.695 17.922 13.602 1 88.12 708 ASN A C 1
ATOM 5599 O O . ASN A 1 708 ? 16.797 18.391 13.312 1 88.12 708 ASN A O 1
ATOM 5603 N N . PRO A 1 709 ? 14.688 18.75 13.828 1 80.19 709 PRO A N 1
ATOM 5604 C CA . PRO A 1 709 ? 14.867 20.203 13.875 1 80.19 709 PRO A CA 1
ATOM 5605 C C . PRO A 1 709 ? 15.508 20.672 15.172 1 80.19 709 PRO A C 1
ATOM 5607 O O . PRO A 1 709 ? 14.852 21.312 15.992 1 80.19 709 PRO A O 1
ATOM 5610 N N . LEU A 1 710 ? 16.797 20.422 15.258 1 83.06 710 LEU A N 1
ATOM 5611 C CA . LEU A 1 710 ? 17.562 20.75 16.453 1 83.06 710 LEU A CA 1
ATOM 5612 C C . LEU A 1 710 ? 17.719 22.266 16.594 1 83.06 710 LEU A C 1
ATOM 5614 O O . LEU A 1 710 ? 18.016 22.953 15.617 1 83.06 710 LEU A O 1
ATOM 5618 N N . ILE A 1 711 ? 17.469 22.766 17.812 1 76.19 711 ILE A N 1
ATOM 5619 C CA . ILE A 1 711 ? 17.641 24.188 18.094 1 76.19 711 ILE A CA 1
ATOM 5620 C C . ILE A 1 711 ? 18.984 24.438 18.781 1 76.19 711 ILE A C 1
ATOM 5622 O O . ILE A 1 711 ? 19.391 23.656 19.656 1 76.19 711 ILE A O 1
ATOM 5626 N N . CYS A 1 712 ? 19.688 25.438 18.234 1 79.5 712 CYS A N 1
ATOM 5627 C CA . CYS A 1 712 ? 20.938 25.812 18.875 1 79.5 712 CYS A CA 1
ATOM 5628 C C . CYS A 1 712 ? 20.703 26.719 20.078 1 79.5 712 CYS A C 1
ATOM 5630 O O . CYS A 1 712 ? 20.875 27.938 19.969 1 79.5 712 CYS A O 1
ATOM 5632 N N . SER A 1 713 ? 20.125 26.172 21.125 1 75.44 713 SER A N 1
ATOM 5633 C CA . SER A 1 713 ? 19.859 26.859 22.391 1 75.44 713 SER A CA 1
ATOM 5634 C C . SER A 1 713 ? 20.719 26.312 23.516 1 75.44 713 SER A C 1
ATOM 5636 O O . SER A 1 713 ? 21.484 25.359 23.312 1 75.44 713 SER A O 1
ATOM 5638 N N . CYS A 1 714 ? 20.656 26.969 24.656 1 75.56 714 CYS A N 1
ATOM 5639 C CA . CYS A 1 714 ? 21.453 26.547 25.812 1 75.56 714 CYS A CA 1
ATOM 5640 C C . CYS A 1 714 ? 21.031 25.172 26.297 1 75.56 714 CYS A C 1
ATOM 5642 O O . CYS A 1 714 ? 21.812 24.453 26.906 1 75.56 714 CYS A O 1
ATOM 5644 N N . GLU A 1 715 ? 19.859 24.797 25.969 1 77.75 715 GLU A N 1
ATOM 5645 C CA . GLU A 1 715 ? 19.375 23.484 26.375 1 77.75 715 GLU A CA 1
ATOM 5646 C C . GLU A 1 715 ? 20.094 22.359 25.641 1 77.75 715 GLU A C 1
ATOM 5648 O O . GLU A 1 715 ? 20.297 21.266 26.172 1 77.75 715 GLU A O 1
ATOM 5653 N N . ASN A 1 716 ? 20.516 22.672 24.438 1 86.75 716 ASN A N 1
ATOM 5654 C CA . ASN A 1 716 ? 21.203 21.672 23.625 1 86.75 716 ASN A CA 1
ATOM 5655 C C . ASN A 1 716 ? 22.719 21.828 23.672 1 86.75 716 ASN A C 1
ATOM 5657 O O . ASN A 1 716 ? 23.453 21.141 22.969 1 86.75 716 ASN A O 1
ATOM 5661 N N . ALA A 1 717 ? 23.188 22.75 24.469 1 80.75 717 ALA A N 1
ATOM 5662 C CA . ALA A 1 717 ? 24.625 23 24.562 1 80.75 717 ALA A CA 1
ATOM 5663 C C . ALA A 1 717 ? 25.359 21.766 25.078 1 80.75 717 ALA A C 1
ATOM 5665 O O . ALA A 1 717 ? 26.469 21.453 24.625 1 80.75 717 ALA A O 1
ATOM 5666 N N . TRP A 1 718 ? 24.688 21.031 25.969 1 81.38 718 TRP A N 1
ATOM 5667 C CA . TRP A 1 718 ? 25.312 19.828 26.516 1 81.38 718 TRP A CA 1
ATOM 5668 C C . TRP A 1 718 ? 25.516 18.781 25.422 1 81.38 718 TRP A C 1
ATOM 5670 O O . TRP A 1 718 ? 26.516 18.062 25.406 1 81.38 718 TRP A O 1
ATOM 5680 N N . PHE A 1 719 ? 24.562 18.688 24.641 1 87.88 719 PHE A N 1
ATOM 5681 C CA . PHE A 1 719 ? 24.562 17.672 23.578 1 87.88 719 PHE A CA 1
ATOM 5682 C C . PHE A 1 719 ? 25.734 17.906 22.625 1 87.88 719 PHE A C 1
ATOM 5684 O O . PHE A 1 719 ? 26.344 16.938 22.141 1 87.88 719 PHE A O 1
ATOM 5691 N N . GLN A 1 720 ? 25.891 19.141 22.266 1 78.19 720 GLN A N 1
ATOM 5692 C CA . GLN A 1 720 ? 27.047 19.484 21.438 1 78.19 720 GLN A CA 1
ATOM 5693 C C . GLN A 1 720 ? 28.344 19 22.078 1 78.19 720 GLN A C 1
ATOM 5695 O O . GLN A 1 720 ? 29.203 18.438 21.406 1 78.19 720 GLN A O 1
ATOM 5700 N N . ASN A 1 721 ? 28.453 19.172 23.484 1 68 721 ASN A N 1
ATOM 5701 C CA . ASN A 1 721 ? 29.641 18.812 24.25 1 68 721 ASN A CA 1
ATOM 5702 C C . ASN A 1 721 ? 29.688 17.312 24.531 1 68 721 ASN A C 1
ATOM 5704 O O . ASN A 1 721 ? 30.781 16.734 24.641 1 68 721 ASN A O 1
ATOM 5708 N N . TRP A 1 722 ? 28.531 16.797 24.641 1 72.88 722 TRP A N 1
ATOM 5709 C CA . TRP A 1 722 ? 28.438 15.367 24.906 1 72.88 722 TRP A CA 1
ATOM 5710 C C . TRP A 1 722 ? 29.125 14.555 23.812 1 72.88 722 TRP A C 1
ATOM 5712 O O . TRP A 1 722 ? 29.844 13.602 24.109 1 72.88 722 TRP A O 1
ATOM 5722 N N . SER A 1 723 ? 28.875 14.961 22.688 1 64 723 SER A N 1
ATOM 5723 C CA . SER A 1 723 ? 29.469 14.25 21.562 1 64 723 SER A CA 1
ATOM 5724 C C . SER A 1 723 ? 30.984 14.352 21.578 1 64 723 SER A C 1
ATOM 5726 O O . SER A 1 723 ? 31.672 13.492 21.031 1 64 723 SER A O 1
ATOM 5728 N N . ILE A 1 724 ? 31.422 15.328 22.344 1 62.03 724 ILE A N 1
ATOM 5729 C CA . ILE A 1 724 ? 32.844 15.562 22.453 1 62.03 724 ILE A CA 1
ATOM 5730 C C . ILE A 1 724 ? 33.406 14.812 23.656 1 62.03 724 ILE A C 1
ATOM 5732 O O . ILE A 1 724 ? 34.469 14.172 23.578 1 62.03 724 ILE A O 1
ATOM 5736 N N . SER A 1 725 ? 32.562 14.898 24.781 1 62.19 725 SER A N 1
ATOM 5737 C CA . SER A 1 725 ? 33.094 14.438 26.062 1 62.19 725 SER A CA 1
ATOM 5738 C C . SER A 1 725 ? 32.906 12.93 26.219 1 62.19 725 SER A C 1
ATOM 5740 O O . SER A 1 725 ? 33.688 12.281 26.922 1 62.19 725 SER A O 1
ATOM 5742 N N . VAL A 1 726 ? 31.828 12.453 25.703 1 66.31 726 VAL A N 1
ATOM 5743 C CA . VAL A 1 726 ? 31.594 11.016 25.859 1 66.31 726 VAL A CA 1
ATOM 5744 C C . VAL A 1 726 ? 32.031 10.281 24.594 1 66.31 726 VAL A C 1
ATOM 5746 O O . VAL A 1 726 ? 31.234 10.148 23.656 1 66.31 726 VAL A O 1
ATOM 5749 N N . PRO A 1 727 ? 33.25 9.875 24.594 1 67.94 727 PRO A N 1
ATOM 5750 C CA . PRO A 1 727 ? 33.812 9.312 23.359 1 67.94 727 PRO A CA 1
ATOM 5751 C C . PRO A 1 727 ? 33.25 7.934 23.031 1 67.94 727 PRO A C 1
ATOM 5753 O O . PRO A 1 727 ? 33.438 7.438 21.922 1 67.94 727 PRO A O 1
ATOM 5756 N N . ASN A 1 728 ? 32.469 7.391 23.906 1 76.5 728 ASN A N 1
ATOM 5757 C CA . ASN A 1 728 ? 32.031 6.023 23.641 1 76.5 728 ASN A CA 1
ATOM 5758 C C . ASN A 1 728 ? 30.734 5.984 22.859 1 76.5 728 ASN A C 1
ATOM 5760 O O . ASN A 1 728 ? 30.328 4.934 22.359 1 76.5 728 ASN A O 1
ATOM 5764 N N . VAL A 1 729 ? 30.047 7.055 22.703 1 86.5 729 VAL A N 1
ATOM 5765 C CA . VAL A 1 729 ? 28.781 7.082 21.984 1 86.5 729 VAL A CA 1
ATOM 5766 C C . VAL A 1 729 ? 28.953 7.801 20.656 1 86.5 729 VAL A C 1
ATOM 5768 O O . VAL A 1 729 ? 29.344 8.969 20.625 1 86.5 729 VAL A O 1
ATOM 5771 N N . GLN A 1 730 ? 28.719 7.137 19.609 1 87.88 730 GLN A N 1
ATOM 5772 C CA . GLN A 1 730 ? 28.766 7.77 18.297 1 87.88 730 GLN A CA 1
ATOM 5773 C C . GLN A 1 730 ? 27.422 8.406 17.953 1 87.88 730 GLN A C 1
ATOM 5775 O O . GLN A 1 730 ? 26.391 7.742 18 1 87.88 730 GLN A O 1
ATOM 5780 N N . VAL A 1 731 ? 27.422 9.672 17.688 1 88.94 731 VAL A N 1
ATOM 5781 C CA . VAL A 1 731 ? 26.234 10.344 17.172 1 88.94 731 VAL A CA 1
ATOM 5782 C C . VAL A 1 731 ? 26.281 10.383 15.648 1 88.94 731 VAL A C 1
ATOM 5784 O O . VAL A 1 731 ? 27.188 10.984 15.062 1 88.94 731 VAL A O 1
ATOM 5787 N N . ALA A 1 732 ? 25.359 9.75 15.062 1 89.19 732 ALA A N 1
ATOM 5788 C CA . ALA A 1 732 ? 25.359 9.586 13.609 1 89.19 732 ALA A CA 1
ATOM 5789 C C . ALA A 1 732 ? 25.266 10.938 12.906 1 89.19 732 ALA A C 1
ATOM 5791 O O . ALA A 1 732 ? 24.406 11.766 13.234 1 89.19 732 ALA A O 1
ATOM 5792 N N . LEU A 1 733 ? 26.266 11.188 12 1 87.44 733 LEU A N 1
ATOM 5793 C CA . LEU A 1 733 ? 26.281 12.328 11.094 1 87.44 733 LEU A CA 1
ATOM 5794 C C . LEU A 1 733 ? 26.172 13.641 11.867 1 87.44 733 LEU A C 1
ATOM 5796 O O . LEU A 1 733 ? 25.438 14.547 11.461 1 87.44 733 LEU A O 1
ATOM 5800 N N . LEU A 1 734 ? 26.672 13.766 12.945 1 83.81 734 LEU A N 1
ATOM 5801 C CA . LEU A 1 734 ? 26.578 14.922 13.828 1 83.81 734 LEU A CA 1
ATOM 5802 C C . LEU A 1 734 ? 26.969 16.203 13.094 1 83.81 734 LEU A C 1
ATOM 5804 O O . LEU A 1 734 ? 26.312 17.234 13.258 1 83.81 734 LEU A O 1
ATOM 5808 N N . ASP A 1 735 ? 28 16.094 12.188 1 78 735 ASP A N 1
ATOM 5809 C CA . ASP A 1 735 ? 28.531 17.266 11.5 1 78 735 ASP A CA 1
ATOM 5810 C C . ASP A 1 735 ? 27.578 17.719 10.391 1 78 735 ASP A C 1
ATOM 5812 O O . ASP A 1 735 ? 27.797 18.75 9.766 1 78 735 ASP A O 1
ATOM 5816 N N . SER A 1 736 ? 26.594 16.953 10.266 1 79.38 736 SER A N 1
ATOM 5817 C CA . SER A 1 736 ? 25.641 17.328 9.227 1 79.38 736 SER A CA 1
ATOM 5818 C C . SER A 1 736 ? 24.406 18 9.82 1 79.38 736 SER A C 1
ATOM 5820 O O . SER A 1 736 ? 23.547 18.484 9.086 1 79.38 736 SER A O 1
ATOM 5822 N N . TYR A 1 737 ? 24.516 18.156 11.164 1 83.19 737 TYR A N 1
ATOM 5823 C CA . TYR A 1 737 ? 23.359 18.766 11.812 1 83.19 737 TYR A CA 1
ATOM 5824 C C . TYR A 1 737 ? 23.359 20.281 11.617 1 83.19 737 TYR A C 1
ATOM 5826 O O . TYR A 1 737 ? 24.406 20.922 11.648 1 83.19 737 TYR A O 1
ATOM 5834 N N . TYR A 1 738 ? 22.297 20.766 11.289 1 76.44 738 TYR A N 1
ATOM 5835 C CA . TYR A 1 738 ? 22.141 22.219 11.195 1 76.44 738 TYR A CA 1
ATOM 5836 C C . TYR A 1 738 ? 21.219 22.734 12.297 1 76.44 738 TYR A C 1
ATOM 5838 O O . TYR A 1 738 ? 20.312 22.031 12.734 1 76.44 738 TYR A O 1
ATOM 5846 N N . CYS A 1 739 ? 21.672 23.781 12.781 1 73.38 739 CYS A N 1
ATOM 5847 C CA . CYS A 1 739 ? 20.844 24.391 13.797 1 73.38 739 CYS A CA 1
ATOM 5848 C C . CYS A 1 739 ? 19.562 24.969 13.188 1 73.38 739 CYS A C 1
ATOM 5850 O O . CYS A 1 739 ? 19.594 25.516 12.086 1 73.38 739 CYS A O 1
ATOM 5852 N N . PHE A 1 740 ? 18.641 24.453 13.875 1 64.12 740 PHE A N 1
ATOM 5853 C CA . PHE A 1 740 ? 17.359 25.016 13.469 1 64.12 740 PHE A CA 1
ATOM 5854 C C . PHE A 1 740 ? 17.062 26.297 14.234 1 64.12 740 PHE A C 1
ATOM 5856 O O . PHE A 1 740 ? 17.297 26.375 15.445 1 64.12 740 PHE A O 1
ATOM 5863 N N . GLY A 1 741 ? 17.219 27.516 13.711 1 53.97 741 GLY A N 1
ATOM 5864 C CA . GLY A 1 741 ? 16.938 28.75 14.422 1 53.97 741 GLY A CA 1
ATOM 5865 C C . GLY A 1 741 ? 17.125 29.984 13.562 1 53.97 741 GLY A C 1
ATOM 5866 O O . GLY A 1 741 ? 17.609 29.906 12.438 1 53.97 741 GLY A O 1
ATOM 5867 N N . PRO A 1 742 ? 16.719 31.156 14.023 1 44.16 742 PRO A N 1
ATOM 5868 C CA . PRO A 1 742 ? 16.797 32.438 13.289 1 44.16 742 PRO A CA 1
ATOM 5869 C C . PRO A 1 742 ? 18.219 32.781 12.898 1 44.16 742 PRO A C 1
ATOM 5871 O O . PRO A 1 742 ? 19.125 32.812 13.75 1 44.16 742 PRO A O 1
ATOM 5874 N N . GLY A 1 743 ? 18.609 33.125 11.688 1 44.78 743 GLY A N 1
ATOM 5875 C CA . GLY A 1 743 ? 19.891 33.625 11.195 1 44.78 743 GLY A CA 1
ATOM 5876 C C . GLY A 1 743 ? 20.922 32.531 11.016 1 44.78 743 GLY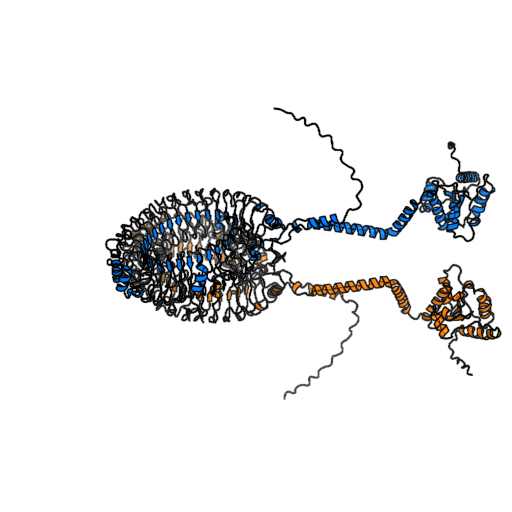 A C 1
ATOM 5877 O O . GLY A 1 743 ? 22 32.781 10.445 1 44.78 743 GLY A O 1
ATOM 5878 N N . LEU A 1 744 ? 20.703 31.406 11.625 1 48.72 744 LEU A N 1
ATOM 5879 C CA . LEU A 1 744 ? 21.75 30.391 11.688 1 48.72 744 LEU A CA 1
ATOM 5880 C C . LEU A 1 744 ? 21.469 29.266 10.688 1 48.72 744 LEU A C 1
ATOM 5882 O O . LEU A 1 744 ? 21.922 28.141 10.883 1 48.72 744 LEU A O 1
ATOM 5886 N N . THR A 1 745 ? 20.641 29.391 9.75 1 50.62 745 THR A N 1
ATOM 5887 C CA . THR A 1 745 ? 20.109 28.281 8.969 1 50.62 745 THR A CA 1
ATOM 5888 C C . THR A 1 745 ? 21.234 27.375 8.484 1 50.62 745 THR A C 1
ATOM 5890 O O . THR A 1 745 ? 21.062 26.156 8.398 1 50.62 745 THR A O 1
ATOM 5893 N N . ASN A 1 746 ? 22.25 28.062 8.078 1 58.44 746 ASN A N 1
ATOM 5894 C CA . ASN A 1 746 ? 23.234 27.266 7.352 1 58.44 746 ASN A CA 1
ATOM 5895 C C . ASN A 1 746 ? 24.484 27.031 8.18 1 58.44 746 ASN A C 1
ATOM 5897 O O . ASN A 1 746 ? 25.578 26.844 7.633 1 58.44 746 ASN A O 1
ATOM 5901 N N . ARG A 1 747 ? 24.141 27.109 9.555 1 66.31 747 ARG A N 1
ATOM 5902 C CA . ARG A 1 747 ? 25.375 26.828 10.297 1 66.31 747 ARG A CA 1
ATOM 5903 C C . ARG A 1 747 ? 25.359 25.438 10.891 1 66.31 747 ARG A C 1
ATOM 5905 O O . ARG A 1 747 ? 24.344 25 11.438 1 66.31 747 ARG A O 1
ATOM 5912 N N . PRO A 1 748 ? 26.344 24.75 10.773 1 79.19 748 PRO A N 1
ATOM 5913 C CA . PRO A 1 748 ? 26.453 23.406 11.359 1 79.19 748 PRO A CA 1
ATOM 5914 C C . PRO A 1 748 ? 26.375 23.422 12.891 1 79.19 748 PRO A C 1
ATOM 5916 O O . PRO A 1 748 ? 26.984 24.297 13.531 1 79.19 748 PRO A O 1
ATOM 5919 N N . PHE A 1 749 ? 25.641 22.703 13.523 1 85.88 749 PHE A N 1
ATOM 5920 C CA . PHE A 1 749 ? 25.422 22.578 14.961 1 85.88 749 PHE A CA 1
ATOM 5921 C C . PHE A 1 749 ? 26.734 22.344 15.695 1 85.88 749 PHE A C 1
ATOM 5923 O O . PHE A 1 749 ? 26.969 22.906 16.766 1 85.88 749 PHE A O 1
ATOM 5930 N N . ALA A 1 750 ? 27.516 21.562 15.078 1 77.94 750 ALA A N 1
ATOM 5931 C CA . ALA A 1 750 ? 28.766 21.203 15.727 1 77.94 750 ALA A CA 1
ATOM 5932 C C . ALA A 1 750 ? 29.688 22.406 15.867 1 77.94 750 ALA A C 1
ATOM 5934 O O . ALA A 1 750 ? 30.484 22.484 16.797 1 77.94 750 ALA A O 1
ATOM 5935 N N . ASP A 1 751 ? 29.547 23.406 14.922 1 75.12 751 ASP A N 1
ATOM 5936 C CA . ASP A 1 751 ? 30.469 24.547 14.898 1 75.12 751 ASP A CA 1
ATOM 5937 C C . ASP A 1 751 ? 29.844 25.766 15.578 1 75.12 751 ASP A C 1
ATOM 5939 O O . ASP A 1 751 ? 30.5 26.797 15.719 1 75.12 751 ASP A O 1
ATOM 5943 N N . GLU A 1 752 ? 28.688 25.609 15.984 1 78.12 752 GLU A N 1
ATOM 5944 C CA . GLU A 1 752 ? 28.031 26.75 16.609 1 78.12 752 GLU A CA 1
ATOM 5945 C C . GLU A 1 752 ? 28.625 27.031 18 1 78.12 752 GLU A C 1
ATOM 5947 O O . GLU A 1 752 ? 28.891 26.109 18.766 1 78.12 752 GLU A O 1
ATOM 5952 N N . ASP A 1 753 ? 29.031 28.25 18.109 1 73.88 753 ASP A N 1
ATOM 5953 C CA . ASP A 1 753 ? 29.609 28.641 19.375 1 73.88 753 ASP A CA 1
ATOM 5954 C C . ASP A 1 753 ? 28.531 28.859 20.438 1 73.88 753 ASP A C 1
ATOM 5956 O O . ASP A 1 753 ? 27.875 29.891 20.453 1 73.88 753 ASP A O 1
ATOM 5960 N N . LEU A 1 754 ? 28.344 27.922 21.188 1 75.38 754 LEU A N 1
ATOM 5961 C CA . LEU A 1 754 ? 27.359 28 22.266 1 75.38 754 LEU A CA 1
ATOM 5962 C C . LEU A 1 754 ? 28.047 28.281 23.594 1 75.38 754 LEU A C 1
ATOM 5964 O O . LEU A 1 754 ? 27.5 27.969 24.656 1 75.38 754 LEU A O 1
ATOM 5968 N N . SER A 1 755 ? 29.219 28.922 23.609 1 70.5 755 SER A N 1
ATOM 5969 C CA . SER A 1 755 ? 29.984 29.203 24.812 1 70.5 755 SER A CA 1
ATOM 5970 C C . SER A 1 755 ? 29.281 30.219 25.688 1 70.5 755 SER A C 1
ATOM 5972 O O . SER A 1 755 ? 29.5 30.266 26.906 1 70.5 755 SER A O 1
ATOM 5974 N N . PHE A 1 756 ? 28.391 30.953 24.984 1 67.12 756 PHE A N 1
ATOM 5975 C CA . PHE A 1 756 ? 27.672 31.984 25.734 1 67.12 756 PHE A CA 1
ATOM 5976 C C . PHE A 1 756 ? 26.734 31.359 26.75 1 67.12 756 PHE A C 1
ATOM 5978 O O . PHE A 1 756 ? 26.344 32 27.719 1 67.12 756 PHE A O 1
ATOM 5985 N N . CYS A 1 757 ? 26.422 30.141 26.5 1 69.44 757 CYS A N 1
ATOM 5986 C CA . CYS A 1 757 ? 25.484 29.469 27.406 1 69.44 757 CYS A CA 1
ATOM 5987 C C . CYS A 1 757 ? 26.141 29.156 28.734 1 69.44 757 CYS A C 1
ATOM 5989 O O . CYS A 1 757 ? 25.453 28.984 29.75 1 69.44 757 CYS A O 1
ATOM 5991 N N . PHE A 1 758 ? 27.406 29.016 28.75 1 61.59 758 PHE A N 1
ATOM 5992 C CA . PHE A 1 758 ? 28.094 28.625 29.984 1 61.59 758 PHE A CA 1
ATOM 5993 C C . PHE A 1 758 ? 28.672 29.844 30.688 1 61.59 758 PHE A C 1
ATOM 5995 O O . PHE A 1 758 ? 28.906 29.812 31.891 1 61.59 758 PHE A O 1
ATOM 6002 N N . GLU A 1 759 ? 29.25 30.875 29.891 1 52.62 759 GLU A N 1
ATOM 6003 C CA . GLU A 1 759 ? 30.047 31.922 30.531 1 52.62 759 GLU A CA 1
ATOM 6004 C C . GLU A 1 759 ? 29.172 33.094 30.984 1 52.62 759 GLU A C 1
ATOM 6006 O O . GLU A 1 759 ? 28.406 33.656 30.203 1 52.62 759 GLU A O 1
ATOM 6011 N N . ASN A 1 760 ? 28.75 33.062 32.062 1 52.81 760 ASN A N 1
ATOM 6012 C CA . ASN A 1 760 ? 28.219 34.219 32.781 1 52.81 760 ASN A CA 1
ATOM 6013 C C . ASN A 1 760 ? 29.219 35.375 32.75 1 52.81 760 ASN A C 1
ATOM 6015 O O . ASN A 1 760 ? 29.141 36.25 33.625 1 52.81 760 ASN A O 1
ATOM 6019 N N . TRP A 1 761 ? 30.266 35.281 31.844 1 53.25 761 TRP A N 1
ATOM 6020 C CA . TRP A 1 761 ? 31.344 36.25 31.922 1 53.25 761 TRP A CA 1
ATOM 6021 C C . TRP A 1 761 ? 30.875 37.625 31.406 1 53.25 761 TRP A C 1
ATOM 6023 O O . TRP A 1 761 ? 31.344 38.656 31.875 1 53.25 761 TRP A O 1
ATOM 6033 N N . GLU A 1 762 ? 30 37.594 30.438 1 52.75 762 GLU A N 1
ATOM 6034 C CA . GLU A 1 762 ? 29.531 38.875 29.953 1 52.75 762 GLU A CA 1
ATOM 6035 C C . GLU A 1 762 ? 28.938 39.719 31.078 1 52.75 762 GLU A C 1
ATOM 6037 O O . GLU A 1 762 ? 29.188 40.938 31.156 1 52.75 762 GLU A O 1
ATOM 6042 N N . MET A 1 763 ? 28.297 38.969 31.875 1 56.56 763 MET A N 1
ATOM 6043 C CA . MET A 1 763 ? 27.828 39.688 33.062 1 56.56 763 MET A CA 1
ATOM 6044 C C . MET A 1 763 ? 28.984 40.156 33.906 1 56.56 763 MET A C 1
ATOM 6046 O O . MET A 1 763 ? 28.984 41.312 34.375 1 56.56 763 MET A O 1
ATOM 6050 N N . TYR A 1 764 ? 30.031 39.344 33.906 1 59.31 764 TYR A N 1
ATOM 6051 C CA . TYR A 1 764 ? 31.188 39.75 34.719 1 59.31 764 TYR A CA 1
ATOM 6052 C C . TYR A 1 764 ? 31.938 40.875 34.031 1 59.31 764 TYR A C 1
ATOM 6054 O O . TYR A 1 764 ? 32.375 41.812 34.719 1 59.31 764 TYR A O 1
ATOM 6062 N N . LEU A 1 765 ? 32 40.844 32.781 1 61.28 765 LEU A N 1
ATOM 6063 C CA . LEU A 1 765 ? 32.719 41.938 32.062 1 61.28 765 LEU A CA 1
ATOM 6064 C C . LEU A 1 765 ? 31.875 43.219 32.062 1 61.28 765 LEU A C 1
ATOM 6066 O O . LEU A 1 765 ? 32.406 44.312 32.188 1 61.28 765 LEU A O 1
ATOM 6070 N N . PHE A 1 766 ? 30.625 43.062 32.062 1 60.44 766 PHE A N 1
ATOM 6071 C CA . PHE A 1 766 ? 29.734 44.219 32.188 1 60.44 766 PHE A CA 1
ATOM 6072 C C . PHE A 1 766 ? 29.844 44.844 33.562 1 60.44 766 PHE A C 1
ATOM 6074 O O . PHE A 1 766 ? 29.969 46.062 33.688 1 60.44 766 PHE A O 1
ATOM 6081 N N . ILE A 1 767 ? 29.953 44 34.5 1 65.75 767 ILE A N 1
ATOM 6082 C CA . ILE A 1 767 ? 30.109 44.5 35.844 1 65.75 767 ILE A CA 1
ATOM 6083 C C . ILE A 1 767 ? 31.484 45.156 36 1 65.75 767 ILE A C 1
ATOM 6085 O O . ILE A 1 767 ? 31.594 46.25 36.531 1 65.75 767 ILE A O 1
ATOM 6089 N N . ALA A 1 768 ? 32.5 44.594 35.344 1 67.69 768 ALA A N 1
ATOM 6090 C CA . ALA A 1 768 ? 33.875 45.156 35.469 1 67.69 768 ALA A CA 1
ATOM 6091 C C . ALA A 1 768 ? 34 46.469 34.719 1 67.69 768 ALA A C 1
ATOM 6093 O O . ALA A 1 768 ? 34.594 47.406 35.219 1 67.69 768 ALA A O 1
ATOM 6094 N N . THR A 1 769 ? 33.344 46.469 33.625 1 70.56 769 THR A N 1
ATOM 6095 C CA . THR A 1 769 ? 33.438 47.719 32.844 1 70.56 769 THR A CA 1
ATOM 6096 C C . THR A 1 769 ? 32.594 48.812 33.469 1 70.56 769 THR A C 1
ATOM 6098 O O . THR A 1 769 ? 33 49.969 33.5 1 70.56 769 THR A O 1
ATOM 6101 N N . THR A 1 770 ? 31.516 48.469 34.062 1 67.44 770 THR A N 1
ATOM 6102 C CA . THR A 1 770 ? 30.688 49.469 34.75 1 67.44 770 THR A CA 1
ATOM 6103 C C . THR A 1 770 ? 31.406 50 36 1 67.44 770 THR A C 1
ATOM 6105 O O . THR A 1 770 ? 31.422 51.219 36.219 1 67.44 770 THR A O 1
ATOM 6108 N N . VAL A 1 771 ? 32.188 49.188 36.625 1 72.38 771 VAL A N 1
ATOM 6109 C CA . VAL A 1 771 ? 32.906 49.594 37.812 1 72.38 771 VAL A CA 1
ATOM 6110 C C . VAL A 1 771 ? 34.094 50.469 37.406 1 72.38 771 VAL A C 1
ATOM 6112 O O . VAL A 1 771 ? 34.344 51.5 38.031 1 72.38 771 VAL A O 1
ATOM 6115 N N . THR A 1 772 ? 34.75 50.219 36.312 1 74.19 772 THR A N 1
ATOM 6116 C CA . THR A 1 772 ? 35.906 51 35.875 1 74.19 772 THR A CA 1
ATOM 6117 C C . THR A 1 772 ? 35.469 52.375 35.375 1 74.19 772 THR A C 1
ATOM 6119 O O . THR A 1 772 ? 36.125 53.375 35.625 1 74.19 772 THR A O 1
ATOM 6122 N N . VAL A 1 773 ? 34.375 52.406 34.719 1 70.94 773 VAL A N 1
ATOM 6123 C CA . VAL A 1 773 ? 33.875 53.688 34.219 1 70.94 773 VAL A CA 1
ATOM 6124 C C . VAL A 1 773 ? 33.438 54.562 35.375 1 70.94 773 VAL A C 1
ATOM 6126 O O . VAL A 1 773 ? 33.719 55.75 35.406 1 70.94 773 VAL A O 1
ATOM 6129 N N . LEU A 1 774 ? 32.812 54.031 36.375 1 72.5 774 LEU A N 1
ATOM 6130 C CA . LEU A 1 774 ? 32.375 54.781 37.562 1 72.5 774 LEU A CA 1
ATOM 6131 C C . LEU A 1 774 ? 33.562 55.25 38.375 1 72.5 774 LEU A C 1
ATOM 6133 O O . LEU A 1 774 ? 33.562 56.375 38.875 1 72.5 774 LEU A O 1
ATOM 6137 N N . LEU A 1 775 ? 34.656 54.562 38.375 1 74.25 775 LEU A N 1
ATOM 6138 C CA . LEU A 1 775 ? 35.875 54.906 39.125 1 74.25 775 LEU A CA 1
ATOM 6139 C C . LEU A 1 775 ? 36.625 56.031 38.438 1 74.25 775 LEU A C 1
ATOM 6141 O O . LEU A 1 775 ? 37.281 56.844 39.125 1 74.25 775 LEU A O 1
ATOM 6145 N N . PHE A 1 776 ? 36.469 56.094 37.156 1 72.69 776 PHE A N 1
ATOM 6146 C CA . PHE A 1 776 ? 37.125 57.188 36.469 1 72.69 776 PHE A CA 1
ATOM 6147 C C . PHE A 1 776 ? 36.281 58.438 36.469 1 72.69 776 PHE A C 1
ATOM 6149 O O . PHE A 1 776 ? 36.781 59.562 36.625 1 72.69 776 PHE A O 1
ATOM 6156 N N . LEU A 1 777 ? 34.969 58.344 36.438 1 66.94 777 LEU A N 1
ATOM 6157 C CA . LEU A 1 777 ? 34.062 59.469 36.375 1 66.94 777 LEU A CA 1
ATOM 6158 C C . LEU A 1 777 ? 34 60.188 37.719 1 66.94 777 LEU A C 1
ATOM 6160 O O . LEU A 1 777 ? 33.969 61.406 37.812 1 66.94 777 LEU A O 1
ATOM 6164 N N . LEU A 1 778 ? 34.125 59.406 38.75 1 72 778 LEU A N 1
ATOM 6165 C CA . LEU A 1 778 ? 33.969 60 40.062 1 72 778 LEU A CA 1
ATOM 6166 C C . LEU A 1 778 ? 35.156 60.844 40.438 1 72 778 LEU A C 1
ATOM 6168 O O . LEU A 1 778 ? 35 61.969 40.906 1 72 778 LEU A O 1
ATOM 6172 N N . PRO A 1 779 ? 36.406 60.406 40.156 1 71.62 779 PRO A N 1
ATOM 6173 C CA . PRO A 1 779 ? 37.531 61.312 40.5 1 71.62 779 PRO A CA 1
ATOM 6174 C C . PRO A 1 779 ? 37.594 62.531 39.594 1 71.62 779 PRO A C 1
ATOM 6176 O O . PRO A 1 779 ? 37.938 63.625 40.031 1 71.62 779 PRO A O 1
ATOM 6179 N N . SER A 1 780 ? 37.156 62.469 38.375 1 67.81 780 SER A N 1
ATOM 6180 C CA . SER A 1 780 ? 37.125 63.594 37.469 1 67.81 780 SER A CA 1
ATOM 6181 C C . SER A 1 780 ? 36.094 64.625 37.875 1 67.81 780 SER A C 1
ATOM 6183 O O . SER A 1 780 ? 36.312 65.812 37.812 1 67.81 780 SER A O 1
ATOM 6185 N N . LEU A 1 781 ? 35 64.125 38.375 1 67.25 781 LEU A N 1
ATOM 6186 C CA . LEU A 1 781 ? 33.969 65 38.906 1 67.25 781 LEU A CA 1
ATOM 6187 C C . LEU A 1 781 ? 34.406 65.688 40.219 1 67.25 781 LEU A C 1
ATOM 6189 O O . LEU A 1 781 ? 34.188 66.875 40.406 1 67.25 781 LEU A O 1
ATOM 6193 N N . ILE A 1 782 ? 35.094 64.875 41 1 70.94 782 ILE A N 1
ATOM 6194 C CA . ILE A 1 782 ? 35.594 65.438 42.25 1 70.94 782 ILE A CA 1
ATOM 6195 C C . ILE A 1 782 ? 36.719 66.438 41.969 1 70.94 782 ILE A C 1
ATOM 6197 O O . ILE A 1 782 ? 36.75 67.5 42.594 1 70.94 782 ILE A O 1
ATOM 6201 N N . TYR A 1 783 ? 37.5 66.188 41 1 65.69 783 TYR A N 1
ATOM 6202 C CA . TYR A 1 783 ? 38.562 67.062 40.625 1 65.69 783 TYR A CA 1
ATOM 6203 C C . TYR A 1 783 ? 38 68.375 40 1 65.69 783 TYR A C 1
ATOM 6205 O O . TYR A 1 783 ? 38.5 69.438 40.281 1 65.69 783 TYR A O 1
ATOM 6213 N N . ALA A 1 784 ? 36.938 68.25 39.312 1 62.28 784 ALA A N 1
ATOM 6214 C CA . ALA A 1 784 ? 36.312 69.438 38.719 1 62.28 784 ALA A CA 1
ATOM 6215 C C . ALA A 1 784 ? 35.656 70.312 39.781 1 62.28 784 ALA A C 1
ATOM 6217 O O . ALA A 1 784 ? 35.75 71.562 39.688 1 62.28 784 ALA A O 1
ATOM 6218 N N . LYS A 1 785 ? 35.062 69.688 40.75 1 60.94 785 LYS A N 1
ATOM 6219 C CA . LYS A 1 785 ? 34.375 70.438 41.781 1 60.94 785 LYS A CA 1
ATOM 6220 C C . LYS A 1 785 ? 35.344 70.875 42.875 1 60.94 785 LYS A C 1
ATOM 6222 O O . LYS A 1 785 ? 35.25 72 43.375 1 60.94 785 LYS A O 1
ATOM 6227 N N . PHE A 1 786 ? 36.25 69.938 43.219 1 60.28 786 PHE A N 1
ATOM 6228 C CA . PHE A 1 786 ? 37.062 70.25 44.375 1 60.28 786 PHE A CA 1
ATOM 6229 C C . PHE A 1 786 ? 38.531 70.375 44 1 60.28 786 PHE A C 1
ATOM 6231 O O . PHE A 1 786 ? 39.438 70.25 44.875 1 60.28 786 PHE A O 1
ATOM 6238 N N . GLY A 1 787 ? 38.75 70.562 42.688 1 56.47 787 GLY A N 1
ATOM 6239 C CA . GLY A 1 787 ? 40.125 70.625 42.188 1 56.47 787 GLY A CA 1
ATOM 6240 C C . GLY A 1 787 ? 41 71.625 42.906 1 56.47 787 GLY A C 1
ATOM 6241 O O . GLY A 1 787 ? 42.125 71.375 43.281 1 56.47 787 GLY A O 1
ATOM 6242 N N . TRP A 1 788 ? 40.375 72.875 43.031 1 57.38 788 TRP A N 1
ATOM 6243 C CA . TRP A 1 788 ? 41.125 73.875 43.719 1 57.38 788 TRP A CA 1
ATOM 6244 C C . TRP A 1 788 ? 41.344 73.562 45.156 1 57.38 788 TRP A C 1
ATOM 6246 O O . TRP A 1 788 ? 42.469 73.75 45.688 1 57.38 788 TRP A O 1
ATOM 6256 N N . THR A 1 789 ? 40.375 73 45.781 1 58.91 789 THR A N 1
ATOM 6257 C CA . THR A 1 789 ? 40.5 72.625 47.156 1 58.91 789 THR A CA 1
ATOM 6258 C C . THR A 1 789 ? 41.531 71.5 47.312 1 58.91 789 THR A C 1
ATOM 6260 O O . THR A 1 789 ? 42.344 71.5 48.25 1 58.91 789 THR A O 1
ATOM 6263 N N . PHE A 1 790 ? 41.625 70.625 46.312 1 63.69 790 PHE A N 1
ATOM 6264 C CA . PHE A 1 790 ? 42.594 69.562 46.344 1 63.69 790 PHE A CA 1
ATOM 6265 C C . PHE A 1 790 ? 43.969 70.062 46 1 63.69 790 PHE A C 1
ATOM 6267 O O . PHE A 1 790 ? 44.969 69.625 46.625 1 63.69 790 PHE A O 1
ATOM 6274 N N . ARG A 1 791 ? 44.062 71 45.125 1 60.97 791 ARG A N 1
ATOM 6275 C CA . ARG A 1 791 ? 45.375 71.625 44.844 1 60.97 791 ARG A CA 1
ATOM 6276 C C . ARG A 1 791 ? 45.875 72.375 46.062 1 60.97 791 ARG A C 1
ATOM 6278 O O . ARG A 1 791 ? 47.031 72.312 46.438 1 60.97 791 ARG A O 1
ATOM 6285 N N . TYR A 1 792 ? 44.875 73.125 46.688 1 57.62 792 TYR A N 1
ATOM 6286 C CA . TYR A 1 792 ? 45.219 73.875 47.906 1 57.62 792 TYR A CA 1
ATOM 6287 C C . TYR A 1 792 ? 45.625 72.875 49 1 57.62 792 TYR A C 1
ATOM 6289 O O . TYR A 1 792 ? 46.625 73.125 49.688 1 57.62 792 TYR A O 1
ATOM 6297 N N . ALA A 1 793 ? 44.938 71.812 49.094 1 62.69 793 ALA A N 1
ATOM 6298 C CA . ALA A 1 793 ? 45.25 70.812 50.125 1 62.69 793 ALA A CA 1
ATOM 6299 C C . ALA A 1 793 ? 46.562 70.125 49.812 1 62.69 793 ALA A C 1
ATOM 6301 O O . ALA A 1 793 ? 47.375 69.812 50.719 1 62.69 793 ALA A O 1
ATOM 6302 N N . LEU A 1 794 ? 46.844 69.875 48.5 1 61.97 794 LEU A N 1
ATOM 6303 C CA . LEU A 1 794 ? 48.125 69.312 48.125 1 61.97 794 LEU A CA 1
ATOM 6304 C C . LEU A 1 794 ? 49.281 70.25 48.375 1 61.97 794 LEU A C 1
ATOM 6306 O O . LEU A 1 794 ? 50.344 69.812 48.781 1 61.97 794 LEU A O 1
ATOM 6310 N N . TYR A 1 795 ? 49.031 71.562 48.156 1 58.28 795 TYR A N 1
ATOM 6311 C CA . TYR A 1 795 ? 50.031 72.562 48.5 1 58.28 795 TYR A CA 1
ATOM 6312 C C . TYR A 1 795 ? 50.25 72.625 50 1 58.28 795 TYR A C 1
ATOM 6314 O O . TYR A 1 795 ? 51.375 72.688 50.5 1 58.28 795 TYR A O 1
ATOM 6322 N N . LEU A 1 796 ? 49.156 72.5 50.75 1 56.09 796 LEU A N 1
ATOM 6323 C CA . LEU A 1 796 ? 49.281 72.438 52.219 1 56.09 796 LEU A CA 1
ATOM 6324 C C . LEU A 1 796 ? 50.031 71.188 52.656 1 56.09 796 LEU A C 1
ATOM 6326 O O . LEU A 1 796 ? 50.844 71.25 53.562 1 56.09 796 LEU A O 1
ATOM 6330 N N . LEU A 1 797 ? 49.719 70.125 51.969 1 59.44 797 LEU A N 1
ATOM 6331 C CA . LEU A 1 797 ? 50.344 68.875 52.344 1 59.44 797 LEU A CA 1
ATOM 6332 C C . LEU A 1 797 ? 51.812 68.875 51.938 1 59.44 797 LEU A C 1
ATOM 6334 O O . LEU A 1 797 ? 52.688 68.375 52.656 1 59.44 797 LEU A O 1
ATOM 6338 N N . ARG A 1 798 ? 52.219 69.438 50.781 1 54.38 798 ARG A N 1
ATOM 6339 C CA . ARG A 1 798 ? 53.594 69.562 50.406 1 54.38 798 ARG A CA 1
ATOM 6340 C C . ARG A 1 798 ? 54.344 70.5 51.375 1 54.38 798 ARG A C 1
ATOM 6342 O O . ARG A 1 798 ? 55.531 70.25 51.656 1 54.38 798 ARG A O 1
ATOM 6349 N N . GLY A 1 799 ? 53.719 71.562 51.75 1 49.84 799 GLY A N 1
ATOM 6350 C CA . GLY A 1 799 ? 54.281 72.438 52.781 1 49.84 799 GLY A CA 1
ATOM 6351 C C . GLY A 1 799 ? 54.531 71.75 54.094 1 49.84 799 GLY A C 1
ATOM 6352 O O . GLY A 1 799 ? 55.469 72.062 54.844 1 49.84 799 GLY A O 1
ATOM 6353 N N . TRP A 1 800 ? 53.656 70.812 54.438 1 49.75 800 TRP A N 1
ATOM 6354 C CA . TRP A 1 800 ? 53.844 70.062 55.656 1 49.75 800 TRP A CA 1
ATOM 6355 C C . TRP A 1 800 ? 55.094 69.188 55.594 1 49.75 800 TRP A C 1
ATOM 6357 O O . TRP A 1 800 ? 55.75 68.938 56.625 1 49.75 800 TRP A O 1
ATOM 6367 N N . GLY A 1 801 ? 55.438 68.625 54.438 1 44.88 801 GLY A N 1
ATOM 6368 C CA . GLY A 1 801 ? 56.625 67.75 54.375 1 44.88 801 GLY A CA 1
ATOM 6369 C C . GLY A 1 801 ? 57.906 68.562 54.531 1 44.88 801 GLY A C 1
ATOM 6370 O O . GLY A 1 801 ? 59 68 54.531 1 44.88 801 GLY A O 1
ATOM 6371 N N . TYR A 1 802 ? 58.062 69.875 54.094 1 42.09 802 TYR A N 1
ATOM 6372 C CA . TYR A 1 802 ? 59.375 70.5 54.219 1 42.09 802 TYR A CA 1
ATOM 6373 C C . TYR A 1 802 ? 59.781 70.625 55.688 1 42.09 802 TYR A C 1
ATOM 6375 O O . TYR A 1 802 ? 58.938 70.875 56.562 1 42.09 802 TYR A O 1
ATOM 6383 N N . LYS A 1 803 ? 60.969 70 56.062 1 40.81 803 LYS A N 1
ATOM 6384 C CA . LYS A 1 803 ? 61.719 69.75 57.281 1 40.81 803 LYS A CA 1
ATOM 6385 C C . LYS A 1 803 ? 61.625 70.875 58.281 1 40.81 803 LYS A C 1
ATOM 6387 O O . LYS A 1 803 ? 61.375 72.062 57.875 1 40.81 803 LYS A O 1
ATOM 6392 N N . GLN A 1 804 ? 61.781 70.562 59.531 1 37.75 804 GLN A N 1
ATOM 6393 C CA . GLN A 1 804 ? 61.969 71.125 60.875 1 37.75 804 GLN A CA 1
ATOM 6394 C C . GLN A 1 804 ? 63.062 72.188 60.875 1 37.75 804 GLN A C 1
ATOM 6396 O O . GLN A 1 804 ? 64.25 71.875 60.688 1 37.75 804 GLN A O 1
ATOM 6401 N N . LEU A 1 805 ? 62.969 73.375 60.156 1 34.62 805 LEU A N 1
ATOM 6402 C CA . LEU A 1 805 ? 64 74.375 60.406 1 34.62 805 LEU A CA 1
ATOM 6403 C C . LEU A 1 805 ? 64.375 74.438 61.875 1 34.62 805 LEU A C 1
ATOM 6405 O O . LEU A 1 805 ? 63.469 74.438 62.75 1 34.62 805 LEU A O 1
ATOM 6409 N N . CYS A 1 806 ? 65.438 73.75 62.219 1 36.06 806 CYS A N 1
ATOM 6410 C CA . CYS A 1 806 ? 66.062 73.812 63.531 1 36.06 806 CYS A CA 1
ATOM 6411 C C . CYS A 1 806 ? 65.938 75.188 64.125 1 36.06 806 CYS A C 1
ATOM 6413 O O . CYS A 1 806 ? 66.188 76.188 63.469 1 36.06 806 CYS A O 1
ATOM 6415 N N . PRO A 1 807 ? 65.188 75.375 65.25 1 38.28 807 PRO A N 1
ATOM 6416 C CA . PRO A 1 807 ? 65.062 76.625 66 1 38.28 807 PRO A CA 1
ATOM 6417 C C . PRO A 1 807 ? 66.375 77.25 66.312 1 38.28 807 PRO A C 1
ATOM 6419 O O . PRO A 1 807 ? 67.188 76.688 67.062 1 38.28 807 PRO A O 1
ATOM 6422 N N . LYS A 1 808 ? 67.375 77.375 65.312 1 40.22 808 LYS A N 1
ATOM 6423 C CA . LYS A 1 808 ? 68.438 78.125 65.938 1 40.22 808 LYS A CA 1
ATOM 6424 C C . LYS A 1 808 ? 67.938 79.312 66.75 1 40.22 808 LYS A C 1
ATOM 6426 O O . LYS A 1 808 ? 66.75 79.75 66.562 1 40.22 808 LYS A O 1
ATOM 6431 N N . GLY A 1 809 ? 68.562 79.688 67.812 1 43.88 809 GLY A N 1
ATOM 6432 C CA . GLY A 1 809 ? 68.375 80.812 68.75 1 43.88 809 GLY A CA 1
ATOM 6433 C C . GLY A 1 809 ? 67.938 82.062 68 1 43.88 809 GLY A C 1
ATOM 6434 O O . GLY A 1 809 ? 68.75 82.812 67.5 1 43.88 809 GLY A O 1
ATOM 6435 N N . ARG A 1 810 ? 66.938 82.062 67.25 1 48.41 810 ARG A N 1
ATOM 6436 C CA . ARG A 1 810 ? 66.5 83.25 66.438 1 48.41 810 ARG A CA 1
ATOM 6437 C C . ARG A 1 810 ? 66.375 84.5 67.312 1 48.41 810 ARG A C 1
ATOM 6439 O O . ARG A 1 810 ? 65.688 84.438 68.312 1 48.41 810 ARG A O 1
ATOM 6446 N N . ASP A 1 811 ? 67.438 85.25 67.25 1 60.12 811 ASP A N 1
ATOM 6447 C CA . ASP A 1 811 ? 67.438 86.625 67.812 1 60.12 811 ASP A CA 1
ATOM 6448 C C . ASP A 1 811 ? 66.25 87.438 67.375 1 60.12 811 ASP A C 1
ATOM 6450 O O . ASP A 1 811 ? 66.062 87.625 66.188 1 60.12 811 ASP A O 1
ATOM 6454 N N . TYR A 1 812 ? 65 87.312 68.125 1 69.44 812 TYR A N 1
ATOM 6455 C CA . TYR A 1 812 ? 63.844 88.188 67.875 1 69.44 812 TYR A CA 1
ATOM 6456 C C . TYR A 1 812 ? 64.188 89.625 68 1 69.44 812 TYR A C 1
ATOM 6458 O O . TYR A 1 812 ? 64.875 90 69 1 69.44 812 TYR A O 1
ATOM 6466 N N . GLN A 1 813 ? 64.125 90.375 67.062 1 79.31 813 GLN A N 1
ATOM 6467 C CA . GLN A 1 813 ? 64.438 91.812 67.062 1 79.31 813 GLN A CA 1
ATOM 6468 C C . GLN A 1 813 ? 63.344 92.562 67.875 1 79.31 813 GLN A C 1
ATOM 6470 O O . GLN A 1 813 ? 63.656 93.562 68.562 1 79.31 813 GLN A O 1
ATOM 6475 N N . TYR A 1 814 ? 62.031 92 67.875 1 83.19 814 TYR A N 1
ATOM 6476 C CA . TYR A 1 814 ? 60.938 92.625 68.625 1 83.19 814 TYR A CA 1
ATOM 6477 C C . TYR A 1 814 ? 60.281 91.688 69.562 1 83.19 814 TYR A C 1
ATOM 6479 O O . TYR A 1 814 ? 60.344 90.438 69.375 1 83.19 814 TYR A O 1
ATOM 6487 N N . ASP A 1 815 ? 59.719 92.125 70.625 1 84.12 815 ASP A N 1
ATOM 6488 C CA . ASP A 1 815 ? 59 91.312 71.562 1 84.12 815 ASP A CA 1
ATOM 6489 C C . ASP A 1 815 ? 57.594 91 71.062 1 84.12 815 ASP A C 1
ATOM 6491 O O . ASP A 1 815 ? 57.094 89.875 71.25 1 84.12 815 ASP A O 1
ATOM 6495 N N . ALA A 1 816 ? 56.938 91.938 70.5 1 87 816 ALA A N 1
ATOM 6496 C CA . ALA A 1 816 ? 55.594 91.688 70 1 87 816 ALA A CA 1
ATOM 6497 C C . ALA A 1 816 ? 55.344 92.562 68.75 1 87 816 ALA A C 1
ATOM 6499 O O . ALA A 1 816 ? 55.812 93.688 68.625 1 87 816 ALA A O 1
ATOM 6500 N N . TYR A 1 817 ? 54.625 92 67.75 1 87.31 817 TYR A N 1
ATOM 6501 C CA . TYR A 1 817 ? 54.062 92.688 66.625 1 87.31 817 TYR A CA 1
ATOM 6502 C C . TYR A 1 817 ? 52.656 93.125 66.938 1 87.31 817 TYR A C 1
ATOM 6504 O O . TYR A 1 817 ? 51.812 92.375 67.375 1 87.31 817 TYR A O 1
ATOM 6512 N N . ILE A 1 818 ? 52.375 94.562 66.75 1 88.38 818 ILE A N 1
ATOM 6513 C CA . ILE A 1 818 ? 51.062 95.062 67 1 88.38 818 ILE A CA 1
ATOM 6514 C C . ILE A 1 818 ? 50.219 95.062 65.75 1 88.38 818 ILE A C 1
ATOM 6516 O O . ILE A 1 818 ? 50.562 95.75 64.75 1 88.38 818 ILE A O 1
ATOM 6520 N N . SER A 1 819 ? 49.125 94.25 65.75 1 87.62 819 SER A N 1
ATOM 6521 C CA . SER A 1 819 ? 48.125 94.25 64.688 1 87.62 819 SER A CA 1
ATOM 6522 C C . SER A 1 819 ? 46.906 95.062 65.062 1 87.62 819 SER A C 1
ATOM 6524 O O . SER A 1 819 ? 46.188 94.688 66 1 87.62 819 SER A O 1
ATOM 6526 N N . CYS A 1 820 ? 46.656 96.312 64.438 1 86.38 820 CYS A N 1
ATOM 6527 C CA . CYS A 1 820 ? 45.531 97.125 64.688 1 86.38 820 CYS A CA 1
ATOM 6528 C C . CYS A 1 820 ? 45.031 97.812 63.438 1 86.38 820 CYS A C 1
ATOM 6530 O O . CYS A 1 820 ? 45.781 97.875 62.438 1 86.38 820 CYS A O 1
ATOM 6532 N N . CYS A 1 821 ? 43.781 98.188 63.438 1 82.5 821 CYS A N 1
ATOM 6533 C CA . CYS A 1 821 ? 43.188 98.875 62.312 1 82.5 821 CYS A CA 1
ATOM 6534 C C . CYS A 1 821 ? 43.688 100.312 62.281 1 82.5 821 CYS A C 1
ATOM 6536 O O . CYS A 1 821 ? 44 100.938 63.312 1 82.5 821 CYS A O 1
ATOM 6538 N N . SER A 1 822 ? 43.844 101 61.062 1 82.25 822 SER A N 1
ATOM 6539 C CA . SER A 1 822 ? 44.312 102.375 60.844 1 82.25 822 SER A CA 1
ATOM 6540 C C . SER A 1 822 ? 43.562 103.375 61.719 1 82.25 822 SER A C 1
ATOM 6542 O O . SER A 1 822 ? 44.156 104.375 62.156 1 82.25 822 SER A O 1
ATOM 6544 N N . HIS A 1 823 ? 42.25 103.125 62 1 82.75 823 HIS A N 1
ATOM 6545 C CA . HIS A 1 823 ? 41.438 104 62.812 1 82.75 823 HIS A CA 1
ATOM 6546 C C . HIS A 1 823 ? 41.906 104.062 64.25 1 82.75 823 HIS A C 1
ATOM 6548 O O . HIS A 1 823 ? 41.656 105 65 1 82.75 823 HIS A O 1
ATOM 6554 N N . ASP A 1 824 ? 42.656 103.062 64.688 1 82.75 824 ASP A N 1
ATOM 6555 C CA . ASP A 1 824 ? 43.031 102.938 66.062 1 82.75 824 ASP A CA 1
ATOM 6556 C C . ASP A 1 824 ? 44.531 103.188 66.25 1 82.75 824 ASP A C 1
ATOM 6558 O O . ASP A 1 824 ? 45.062 103 67.375 1 82.75 824 ASP A O 1
ATOM 6562 N N . TYR A 1 825 ? 45.25 103.75 65.312 1 84.5 825 TYR A N 1
ATOM 6563 C CA . TYR A 1 825 ? 46.688 104 65.375 1 84.5 825 TYR A CA 1
ATOM 6564 C C . TYR A 1 825 ? 47 105 66.5 1 84.5 825 TYR A C 1
ATOM 6566 O O . TYR A 1 825 ? 47.938 104.812 67.25 1 84.5 825 TYR A O 1
ATOM 6574 N N . LYS A 1 826 ? 46.219 106.125 66.562 1 84.56 826 LYS A N 1
ATOM 6575 C CA . LYS A 1 826 ? 46.469 107.125 67.562 1 84.56 826 LYS A CA 1
ATOM 6576 C C . LYS A 1 826 ? 46.344 106.562 68.938 1 84.56 826 LYS A C 1
ATOM 6578 O O . LYS A 1 826 ? 47.156 106.875 69.812 1 84.56 826 LYS A O 1
ATOM 6583 N N . TRP A 1 827 ? 45.281 105.688 69.188 1 85.62 827 TRP A N 1
ATOM 6584 C CA . TRP A 1 827 ? 45.062 105.125 70.5 1 85.62 827 TRP A CA 1
ATOM 6585 C C . TRP A 1 827 ? 46.219 104.188 70.875 1 85.62 827 TRP A C 1
ATOM 6587 O O . TRP A 1 827 ? 46.656 104.188 72 1 85.62 827 TRP A O 1
ATOM 6597 N N . VAL A 1 828 ? 46.781 103.438 69.938 1 86.25 828 VAL A N 1
ATOM 6598 C CA . VAL A 1 828 ? 47.875 102.5 70.188 1 86.25 828 VAL A CA 1
ATOM 6599 C C . VAL A 1 828 ? 49.156 103.25 70.5 1 86.25 828 VAL A C 1
ATOM 6601 O O . VAL A 1 828 ? 49.875 102.875 71.438 1 86.25 828 VAL A O 1
ATOM 6604 N N . ILE A 1 829 ? 49.438 104.438 69.875 1 84.19 829 ILE A N 1
ATOM 6605 C CA . ILE A 1 829 ? 50.625 105.25 70.125 1 84.19 829 ILE A CA 1
ATOM 6606 C C . ILE A 1 829 ? 50.562 105.875 71.5 1 84.19 829 ILE A C 1
ATOM 6608 O O . ILE A 1 829 ? 51.531 105.812 72.25 1 84.19 829 ILE A O 1
ATOM 6612 N N . ASP A 1 830 ? 49.375 106.312 71.938 1 84.75 830 ASP A N 1
ATOM 6613 C CA . ASP A 1 830 ? 49.219 107.062 73.188 1 84.75 830 ASP A CA 1
ATOM 6614 C C . ASP A 1 830 ? 49.125 106.125 74.375 1 84.75 830 ASP A C 1
ATOM 6616 O O . ASP A 1 830 ? 49.562 106.438 75.5 1 84.75 830 ASP A O 1
ATOM 6620 N N . ASN A 1 831 ? 48.5 104.938 74.125 1 85.44 831 ASN A N 1
ATOM 6621 C CA . ASN A 1 831 ? 48.25 104.062 75.312 1 85.44 831 ASN A CA 1
ATOM 6622 C C . ASN A 1 831 ? 49.156 102.875 75.312 1 85.44 831 ASN A C 1
ATOM 6624 O O . ASN A 1 831 ? 49.75 102.562 76.375 1 85.44 831 ASN A O 1
ATOM 6628 N N . ILE A 1 832 ? 49.406 102.188 74.25 1 84.56 832 ILE A N 1
ATOM 6629 C CA . ILE A 1 832 ? 50.156 100.938 74.25 1 84.56 832 ILE A CA 1
ATOM 6630 C C . ILE A 1 832 ? 51.625 101.25 74.062 1 84.56 832 ILE A C 1
ATOM 6632 O O . ILE A 1 832 ? 52.438 100.812 74.875 1 84.56 832 ILE A O 1
ATOM 6636 N N . LEU A 1 833 ? 52.094 101.938 73 1 85.44 833 LEU A N 1
ATOM 6637 C CA . LEU A 1 833 ? 53.5 102.188 72.75 1 85.44 833 LEU A CA 1
ATOM 6638 C C . LEU A 1 833 ? 54.125 103.062 73.875 1 85.44 833 LEU A C 1
ATOM 6640 O O . LEU A 1 833 ? 55.219 102.812 74.312 1 85.44 833 LEU A O 1
ATOM 6644 N N . GLU A 1 834 ? 53.406 104.188 74.312 1 83.56 834 GLU A N 1
ATOM 6645 C CA . GLU A 1 834 ? 53.906 105.062 75.375 1 83.56 834 GLU A CA 1
ATOM 6646 C C . GLU A 1 834 ? 54.062 104.312 76.688 1 83.56 834 GLU A C 1
ATOM 6648 O O . GLU A 1 834 ? 55.062 104.438 77.375 1 83.56 834 GLU A O 1
ATOM 6653 N N . LYS A 1 835 ? 53.031 103.375 77.062 1 82.56 835 LYS A N 1
ATOM 6654 C CA . LYS A 1 835 ? 53.062 102.75 78.375 1 82.56 835 LYS A CA 1
ATOM 6655 C C . LYS A 1 835 ? 54 101.562 78.312 1 82.56 835 LYS A C 1
ATOM 6657 O O . LYS A 1 835 ? 54.812 101.375 79.25 1 82.56 835 LYS A O 1
ATOM 6662 N N . LEU A 1 836 ? 54.031 100.75 77.312 1 82.56 836 LEU A N 1
ATOM 6663 C CA . LEU A 1 836 ? 54.781 99.5 77.312 1 82.56 836 LEU A CA 1
ATOM 6664 C C . LEU A 1 836 ? 56.219 99.75 76.875 1 82.56 836 LEU A C 1
ATOM 6666 O O . LEU A 1 836 ? 57.125 99 77.375 1 82.56 836 LEU A O 1
ATOM 6670 N N . GLU A 1 837 ? 56.594 100.625 76 1 81.75 837 GLU A N 1
ATOM 6671 C CA . GLU A 1 837 ? 57.969 100.875 75.562 1 81.75 837 GLU A CA 1
ATOM 6672 C C . GLU A 1 837 ? 58.688 101.875 76.5 1 81.75 837 GLU A C 1
ATOM 6674 O O . GLU A 1 837 ? 59.906 101.75 76.688 1 81.75 837 GLU A O 1
ATOM 6679 N N . LYS A 1 838 ? 57.969 102.875 77.188 1 79.19 838 LYS A N 1
ATOM 6680 C CA . LYS A 1 838 ? 58.656 103.875 77.938 1 79.19 838 LYS A CA 1
ATOM 6681 C C . LYS A 1 838 ? 58.406 103.75 79.438 1 79.19 838 LYS A C 1
ATOM 6683 O O . LYS A 1 838 ? 59.312 104 80.25 1 79.19 838 LYS A O 1
ATOM 6688 N N . GLN A 1 839 ? 57.156 103.375 79.938 1 76 839 GLN A N 1
ATOM 6689 C CA . GLN A 1 839 ? 56.844 103.5 81.312 1 76 839 GLN A CA 1
ATOM 6690 C C . GLN A 1 839 ? 57.062 102.188 82.062 1 76 839 GLN A C 1
ATOM 6692 O O . GLN A 1 839 ? 57.438 102.188 83.25 1 76 839 GLN A O 1
ATOM 6697 N N . TYR A 1 840 ? 56.812 101 81.5 1 71.56 840 TYR A N 1
ATOM 6698 C CA . TYR A 1 840 ? 56.875 99.75 82.25 1 71.56 840 TYR A CA 1
ATOM 6699 C C . TYR A 1 840 ? 58.281 99.188 82.188 1 71.56 840 TYR A C 1
ATOM 6701 O O . TYR A 1 840 ? 59.031 99.375 81.25 1 71.56 840 TYR A O 1
ATOM 6709 N N . GLU A 1 841 ? 58.875 98.875 83.5 1 69.19 841 GLU A N 1
ATOM 6710 C CA . GLU A 1 841 ? 60.156 98.125 83.625 1 69.19 841 GLU A CA 1
ATOM 6711 C C . GLU A 1 841 ? 59.938 96.625 83.688 1 69.19 841 GLU A C 1
ATOM 6713 O O . GLU A 1 841 ? 59.219 96.188 84.562 1 69.19 841 GLU A O 1
ATOM 6718 N N . PRO A 1 842 ? 60.406 95.688 82.625 1 74.06 842 PRO A N 1
ATOM 6719 C CA . PRO A 1 842 ? 61.344 95.812 81.5 1 74.06 842 PRO A CA 1
ATOM 6720 C C . PRO A 1 842 ? 60.656 96.375 80.25 1 74.06 842 PRO A C 1
ATOM 6722 O O . PRO A 1 842 ? 59.438 96.188 80.062 1 74.06 842 PRO A O 1
ATOM 6725 N N . CYS A 1 843 ? 61.406 97.188 79.438 1 77.19 843 CYS A N 1
ATOM 6726 C CA . CYS A 1 843 ? 60.938 97.812 78.25 1 77.19 843 CYS A CA 1
ATOM 6727 C C . CYS A 1 843 ? 60.719 96.812 77.125 1 77.19 843 CYS A C 1
ATOM 6729 O O . CYS A 1 843 ? 61.562 95.938 76.875 1 77.19 843 CYS A O 1
ATOM 6731 N N . PHE A 1 844 ? 59.438 96.75 76.625 1 84.25 844 PHE A N 1
ATOM 6732 C CA . PHE A 1 844 ? 59.125 95.875 75.562 1 84.25 844 PHE A CA 1
ATOM 6733 C C . PHE A 1 844 ? 59.406 96.5 74.188 1 84.25 844 PHE A C 1
ATOM 6735 O O . PHE A 1 844 ? 59.188 97.688 74.062 1 84.25 844 PHE A O 1
ATOM 6742 N N . ARG A 1 845 ? 60.188 95.875 73.25 1 85.88 845 ARG A N 1
ATOM 6743 C CA . ARG A 1 845 ? 60.375 96.312 71.875 1 85.88 845 ARG A CA 1
ATOM 6744 C C . ARG A 1 845 ? 59.25 95.875 71 1 85.88 845 ARG A C 1
ATOM 6746 O O . ARG A 1 845 ? 59.156 94.688 70.688 1 85.88 845 ARG A O 1
ATOM 6753 N N . LEU A 1 846 ? 58.281 96.812 70.688 1 88 846 LEU A N 1
ATOM 6754 C CA . LEU A 1 846 ? 57.094 96.438 69.875 1 88 846 LEU A CA 1
ATOM 6755 C C . LEU A 1 846 ? 57.312 96.875 68.438 1 88 846 LEU A C 1
ATOM 6757 O O . LEU A 1 846 ? 57.938 97.875 68.125 1 88 846 LEU A O 1
ATOM 6761 N N . CYS A 1 847 ? 56.938 96.062 67.438 1 87.88 847 CYS A N 1
ATOM 6762 C CA . CYS A 1 847 ? 56.938 96.375 66.062 1 87.88 847 CYS A CA 1
ATOM 6763 C C . CYS A 1 847 ? 55.594 96.938 65.625 1 87.88 847 CYS A C 1
ATOM 6765 O O . CYS A 1 847 ? 54.562 96.312 65.688 1 87.88 847 CYS A O 1
ATOM 6767 N N . PHE A 1 848 ? 55.594 98.312 65.375 1 85.69 848 PHE A N 1
ATOM 6768 C CA . PHE A 1 848 ? 54.406 99.062 64.938 1 85.69 848 PHE A CA 1
ATOM 6769 C C . PHE A 1 848 ? 54.562 99.438 63.469 1 85.69 848 PHE A C 1
ATOM 6771 O O . PHE A 1 848 ? 55.531 100.125 63.125 1 85.69 848 PHE A O 1
ATOM 6778 N N . GLY A 1 849 ? 53.719 98.875 62.594 1 82.62 849 GLY A N 1
ATOM 6779 C CA . GLY A 1 849 ? 53.781 99 61.156 1 82.62 849 GLY A CA 1
ATOM 6780 C C . GLY A 1 849 ? 54.062 100.375 60.656 1 82.62 849 GLY A C 1
ATOM 6781 O O . GLY A 1 849 ? 55.062 100.625 59.969 1 82.62 849 GLY A O 1
ATOM 6782 N N . PRO A 1 850 ? 53.25 101.438 61.062 1 81.62 850 PRO A N 1
ATOM 6783 C CA . PRO A 1 850 ? 53.469 102.812 60.562 1 81.62 850 PRO A CA 1
ATOM 6784 C C . PRO A 1 850 ? 54.844 103.375 60.969 1 81.62 850 PRO A C 1
ATOM 6786 O O . PRO A 1 850 ? 55.375 104.25 60.281 1 81.62 850 PRO A O 1
ATOM 6789 N N . ARG A 1 851 ? 55.469 102.938 62.031 1 85.06 851 ARG A N 1
ATOM 6790 C CA . ARG A 1 851 ? 56.75 103.438 62.531 1 85.06 851 ARG A CA 1
ATOM 6791 C C . ARG A 1 851 ? 57.906 102.562 62.031 1 85.06 851 ARG A C 1
ATOM 6793 O O . ARG A 1 851 ? 58.938 103.062 61.625 1 85.06 851 ARG A O 1
ATOM 6800 N N . ASP A 1 852 ? 57.875 101.125 62.031 1 83.19 852 ASP A N 1
ATOM 6801 C CA . ASP A 1 852 ? 59 100.25 61.906 1 83.19 852 ASP A CA 1
ATOM 6802 C C . ASP A 1 852 ? 59.031 99.562 60.531 1 83.19 852 ASP A C 1
ATOM 6804 O O . ASP A 1 852 ? 60 98.875 60.219 1 83.19 852 ASP A O 1
ATOM 6808 N N . PHE A 1 853 ? 58.031 99.688 59.719 1 81.12 853 PHE A N 1
ATOM 6809 C CA . PHE A 1 853 ? 58.031 99.062 58.406 1 81.12 853 PHE A CA 1
ATOM 6810 C C . PHE A 1 853 ? 59.031 99.75 57.5 1 81.12 853 PHE A C 1
ATOM 6812 O O . PHE A 1 853 ? 59.219 100.938 57.531 1 81.12 853 PHE A O 1
ATOM 6819 N N . ALA A 1 854 ? 59.906 98.938 56.812 1 78.19 854 ALA A N 1
ATOM 6820 C CA . ALA A 1 854 ? 60.844 99.5 55.844 1 78.19 854 ALA A CA 1
ATOM 6821 C C . ALA A 1 854 ? 60.125 100.125 54.656 1 78.19 854 ALA A C 1
ATOM 6823 O O . ALA A 1 854 ? 59.25 99.5 54.031 1 78.19 854 ALA A O 1
ATOM 6824 N N . PRO A 1 855 ? 60.375 101.5 54.625 1 76.06 855 PRO A N 1
ATOM 6825 C CA . PRO A 1 855 ? 59.781 102.188 53.5 1 76.06 855 PRO A CA 1
ATOM 6826 C C . PRO A 1 855 ? 60.219 101.625 52.156 1 76.06 855 PRO A C 1
ATOM 6828 O O . PRO A 1 855 ? 61.375 101.25 51.969 1 76.06 855 PRO A O 1
ATOM 6831 N N . GLY A 1 856 ? 59.219 101.188 51.062 1 70.38 856 GLY A N 1
ATOM 6832 C CA . GLY A 1 856 ? 59.5 100.688 49.719 1 70.38 856 GLY A CA 1
ATOM 6833 C C . GLY A 1 856 ? 59.156 99.188 49.562 1 70.38 856 GLY A C 1
ATOM 6834 O O . GLY A 1 856 ? 59.156 98.688 48.438 1 70.38 856 GLY A O 1
ATOM 6835 N N . GLN A 1 857 ? 59.125 98.438 50.656 1 69.62 857 GLN A N 1
ATOM 6836 C CA . GLN A 1 857 ? 58.781 97 50.531 1 69.62 857 GLN A CA 1
ATOM 6837 C C . GLN A 1 857 ? 57.25 96.812 50.469 1 69.62 857 GLN A C 1
ATOM 6839 O O . GLN A 1 857 ? 56.5 97.625 51.031 1 69.62 857 GLN A O 1
ATOM 6844 N N . TYR A 1 858 ? 56.812 95.625 49.719 1 72.38 858 TYR A N 1
ATOM 6845 C CA . TYR A 1 858 ? 55.375 95.312 49.656 1 72.38 858 TYR A CA 1
ATOM 6846 C C . TYR A 1 858 ? 54.812 95.125 51.062 1 72.38 858 TYR A C 1
ATOM 6848 O O . TYR A 1 858 ? 55.5 94.562 51.938 1 72.38 858 TYR A O 1
ATOM 6856 N N . TYR A 1 859 ? 53.656 95.625 51.281 1 75.06 859 TYR A N 1
ATOM 6857 C CA . TYR A 1 859 ? 53 95.562 52.562 1 75.06 859 TYR A CA 1
ATOM 6858 C C . TYR A 1 859 ? 53.031 94.188 53.156 1 75.06 859 TYR A C 1
ATOM 6860 O O . TYR A 1 859 ? 53.344 94 54.344 1 75.06 859 TYR A O 1
ATOM 6868 N N . ILE A 1 860 ? 52.781 93.125 52.375 1 75.94 860 ILE A N 1
ATOM 6869 C CA . ILE A 1 860 ? 52.688 91.75 52.844 1 75.94 860 ILE A CA 1
ATOM 6870 C C . ILE A 1 860 ? 54.062 91.25 53.312 1 75.94 860 ILE A C 1
ATOM 6872 O O . ILE A 1 860 ? 54.188 90.562 54.281 1 75.94 860 ILE A O 1
ATOM 6876 N N . ASP A 1 861 ? 55.062 91.688 52.594 1 77.56 861 ASP A N 1
ATOM 6877 C CA . ASP A 1 861 ? 56.406 91.312 52.969 1 77.56 861 ASP A CA 1
ATOM 6878 C C . ASP A 1 861 ? 56.812 91.938 54.312 1 77.56 861 ASP A C 1
ATOM 6880 O O . ASP A 1 861 ? 57.438 91.312 55.125 1 77.56 861 ASP A O 1
ATOM 6884 N N . ASN A 1 862 ? 56.5 93.312 54.469 1 81.88 862 ASN A N 1
ATOM 6885 C CA . ASN A 1 862 ? 56.781 94 55.719 1 81.88 862 ASN A CA 1
ATOM 6886 C C . ASN A 1 862 ? 56.031 93.375 56.906 1 81.88 862 ASN A C 1
ATOM 6888 O O . ASN A 1 862 ? 56.594 93.188 57.969 1 81.88 862 ASN A O 1
ATOM 6892 N N . VAL A 1 863 ? 54.656 92.875 56.688 1 80.81 863 VAL A N 1
ATOM 6893 C CA . VAL A 1 863 ? 53.844 92.25 57.719 1 80.81 863 VAL A CA 1
ATOM 6894 C C . VAL A 1 863 ? 54.469 90.875 58.062 1 80.81 863 VAL A C 1
ATOM 6896 O O . VAL A 1 863 ? 54.625 90.562 59.25 1 80.81 863 VAL A O 1
ATOM 6899 N N . GLN A 1 864 ? 54.906 90.125 57.062 1 77.62 864 GLN A N 1
ATOM 6900 C CA . GLN A 1 864 ? 55.5 88.812 57.312 1 77.62 864 GLN A CA 1
ATOM 6901 C C . GLN A 1 864 ? 56.844 88.938 58.062 1 77.62 864 GLN A C 1
ATOM 6903 O O . GLN A 1 864 ? 57.125 88.188 59 1 77.62 864 GLN A O 1
ATOM 6908 N N . ASN A 1 865 ? 57.625 89.938 57.625 1 79.88 865 ASN A N 1
ATOM 6909 C CA . ASN A 1 865 ? 58.875 90.25 58.281 1 79.88 865 ASN A CA 1
ATOM 6910 C C . ASN A 1 865 ? 58.656 90.688 59.719 1 79.88 865 ASN A C 1
ATOM 6912 O O . ASN A 1 865 ? 59.375 90.25 60.625 1 79.88 865 ASN A O 1
ATOM 6916 N N . GLY A 1 866 ? 57.656 91.625 59.938 1 84.19 866 GLY A N 1
ATOM 6917 C CA . GLY A 1 866 ? 57.344 92.062 61.281 1 84.19 866 GLY A CA 1
ATOM 6918 C C . GLY A 1 866 ? 56.875 91 62.219 1 84.19 866 GLY A C 1
ATOM 6919 O O . GLY A 1 866 ? 57.344 90.875 63.344 1 84.19 866 GLY A O 1
ATOM 6920 N N . ILE A 1 867 ? 56 90.062 61.719 1 79.81 867 ILE A N 1
ATOM 6921 C CA . ILE A 1 867 ? 55.469 88.938 62.531 1 79.81 867 ILE A CA 1
ATOM 6922 C C . ILE A 1 867 ? 56.531 87.875 62.781 1 79.81 867 ILE A C 1
ATOM 6924 O O . ILE A 1 867 ? 56.656 87.375 63.875 1 79.81 867 ILE A O 1
ATOM 6928 N N . SER A 1 868 ? 57.438 87.562 61.75 1 77.06 868 SER A N 1
ATOM 6929 C CA . SER A 1 868 ? 58.469 86.562 61.875 1 77.06 868 SER A CA 1
ATOM 6930 C C . SER A 1 868 ? 59.594 87 62.812 1 77.06 868 SER A C 1
ATOM 6932 O O . SER A 1 868 ? 60.25 86.188 63.469 1 77.06 868 SER A O 1
ATOM 6934 N N . ARG A 1 869 ? 59.781 88.312 62.969 1 80.06 869 ARG A N 1
ATOM 6935 C CA . ARG A 1 869 ? 60.875 88.812 63.812 1 80.06 869 ARG A CA 1
ATOM 6936 C C . ARG A 1 869 ? 60.375 89.188 65.188 1 80.06 869 ARG A C 1
ATOM 6938 O O . ARG A 1 869 ? 61.125 89.812 66 1 80.06 869 ARG A O 1
ATOM 6945 N N . SER A 1 870 ? 59.094 89 65.438 1 81 870 SER A N 1
ATOM 6946 C CA . SER A 1 870 ? 58.5 89.25 66.75 1 81 870 SER A CA 1
ATOM 6947 C C . SER A 1 870 ? 58.156 87.938 67.5 1 81 870 SER A C 1
ATOM 6949 O O . SER A 1 870 ? 57.812 86.938 66.875 1 81 870 SER A O 1
ATOM 6951 N N . ARG A 1 871 ? 58.312 88 68.812 1 79.81 871 ARG A N 1
ATOM 6952 C CA . ARG A 1 871 ? 58.031 86.812 69.625 1 79.81 871 ARG A CA 1
ATOM 6953 C C . ARG A 1 871 ? 56.531 86.562 69.688 1 79.81 871 ARG A C 1
ATOM 6955 O O . ARG A 1 871 ? 56.094 85.438 69.688 1 79.81 871 ARG A O 1
ATOM 6962 N N . LYS A 1 872 ? 55.781 87.562 69.938 1 80.62 872 LYS A N 1
ATOM 6963 C CA . LYS A 1 872 ? 54.312 87.5 70.062 1 80.62 872 LYS A CA 1
ATOM 6964 C C . LYS A 1 872 ? 53.625 88.5 69.125 1 80.62 872 LYS A C 1
ATOM 6966 O O . LYS A 1 872 ? 54.281 89.438 68.625 1 80.62 872 LYS A O 1
ATOM 6971 N N . THR A 1 873 ? 52.438 88.25 68.75 1 85.31 873 THR A N 1
ATOM 6972 C CA . THR A 1 873 ? 51.594 89.188 68 1 85.31 873 THR A CA 1
ATOM 6973 C C . THR A 1 873 ? 50.438 89.688 68.812 1 85.31 873 THR A C 1
ATOM 6975 O O . THR A 1 873 ? 49.625 88.875 69.312 1 85.31 873 THR A O 1
ATOM 6978 N N . LEU A 1 874 ? 50.469 91 69.188 1 86.69 874 LEU A N 1
ATOM 6979 C CA . LEU A 1 874 ? 49.406 91.688 69.938 1 86.69 874 LEU A CA 1
ATOM 6980 C C . LEU A 1 874 ? 48.312 92.188 69 1 86.69 874 LEU A C 1
ATOM 6982 O O . LEU A 1 874 ? 48.531 93.062 68.188 1 86.69 874 LEU A O 1
ATOM 6986 N N . CYS A 1 875 ? 47.094 91.5 69.062 1 85.81 875 CYS A N 1
ATOM 6987 C CA . CYS A 1 875 ? 45.938 91.875 68.25 1 85.81 875 CYS A CA 1
ATOM 6988 C C . CYS A 1 875 ? 45 92.812 69.062 1 85.81 875 CYS A C 1
ATOM 6990 O O . CYS A 1 875 ? 44.438 92.375 70.062 1 85.81 875 CYS A O 1
ATOM 6992 N N . LEU A 1 876 ? 44.906 94.062 68.625 1 86.5 876 LEU A N 1
ATOM 6993 C CA . LEU A 1 876 ? 43.906 95 69.188 1 86.5 876 LEU A CA 1
ATOM 6994 C C . LEU A 1 876 ? 42.625 94.938 68.375 1 86.5 876 LEU A C 1
ATOM 6996 O O . LEU A 1 876 ? 42.531 95.5 67.312 1 86.5 876 LEU A O 1
ATOM 7000 N N . VAL A 1 877 ? 41.594 94.188 68.938 1 82 877 VAL A N 1
ATOM 7001 C CA . VAL A 1 877 ? 40.344 93.938 68.25 1 82 877 VAL A CA 1
ATOM 7002 C C . VAL A 1 877 ? 39.312 95 68.562 1 82 877 VAL A C 1
ATOM 7004 O O . VAL A 1 877 ? 38.938 95.188 69.688 1 82 877 VAL A O 1
ATOM 7007 N N . SER A 1 878 ? 38.906 95.812 67.562 1 82.88 878 SER A N 1
ATOM 7008 C CA . SER A 1 878 ? 37.812 96.75 67.562 1 82.88 878 SER A CA 1
ATOM 7009 C C . SER A 1 878 ? 36.781 96.375 66.5 1 82.88 878 SER A C 1
ATOM 7011 O O . SER A 1 878 ? 37 95.5 65.688 1 82.88 878 SER A O 1
ATOM 7013 N N . ARG A 1 879 ? 35.594 96.938 66.5 1 80.12 879 ARG A N 1
ATOM 7014 C CA . ARG A 1 879 ? 34.594 96.75 65.438 1 80.12 879 ARG A CA 1
ATOM 7015 C C . ARG A 1 879 ? 35.156 96.938 64.062 1 80.12 879 ARG A C 1
ATOM 7017 O O . ARG A 1 879 ? 34.844 96.188 63.125 1 80.12 879 ARG A O 1
ATOM 7024 N N . ASN A 1 880 ? 36.062 97.938 64 1 81.5 880 ASN A N 1
ATOM 7025 C CA . ASN A 1 880 ? 36.688 98.25 62.75 1 81.5 880 ASN A CA 1
ATOM 7026 C C . ASN A 1 880 ? 37.75 97.25 62.344 1 81.5 880 ASN A C 1
ATOM 7028 O O . ASN A 1 880 ? 38 97.062 61.156 1 81.5 880 ASN A O 1
ATOM 7032 N N . TYR A 1 881 ? 38.375 96.625 63.25 1 81.94 881 TYR A N 1
ATOM 7033 C CA . TYR A 1 881 ? 39.438 95.562 63.062 1 81.94 881 TYR A CA 1
ATOM 7034 C C . TYR A 1 881 ? 38.844 94.375 62.375 1 81.94 881 TYR A C 1
ATOM 7036 O O . TYR A 1 881 ? 39.469 93.75 61.469 1 81.94 881 TYR A O 1
ATOM 7044 N N . LEU A 1 882 ? 37.594 93.938 62.812 1 78.81 882 LEU A N 1
ATOM 7045 C CA . LEU A 1 882 ? 36.969 92.75 62.344 1 78.81 882 LEU A CA 1
ATOM 7046 C C . LEU A 1 882 ? 36.5 92.875 60.906 1 78.81 882 LEU A C 1
ATOM 7048 O O . LEU A 1 882 ? 36.375 91.875 60.156 1 78.81 882 LEU A O 1
ATOM 7052 N N . GLU A 1 883 ? 36.281 94.188 60.531 1 77.69 883 GLU A N 1
ATOM 7053 C CA . GLU A 1 883 ? 35.75 94.438 59.156 1 77.69 883 GLU A CA 1
ATOM 7054 C C . GLU A 1 883 ? 36.906 94.688 58.188 1 77.69 883 GLU A C 1
ATOM 7056 O O . GLU A 1 883 ? 36.688 94.75 56.969 1 77.69 883 GLU A O 1
ATOM 7061 N N . ASP A 1 884 ? 38.219 94.812 58.719 1 78.12 884 ASP A N 1
ATOM 7062 C CA . ASP A 1 884 ? 39.344 95.125 57.875 1 78.12 884 ASP A CA 1
ATOM 7063 C C . ASP A 1 884 ? 40 93.875 57.312 1 78.12 884 ASP A C 1
ATOM 7065 O O . ASP A 1 884 ? 40.375 93 58.062 1 78.12 884 ASP A O 1
ATOM 7069 N N . GLU A 1 885 ? 40.062 93.75 56 1 75.56 885 GLU A N 1
ATOM 7070 C CA . GLU A 1 885 ? 40.594 92.562 55.312 1 75.56 885 GLU A CA 1
ATOM 7071 C C . GLU A 1 885 ? 42.062 92.375 55.594 1 75.56 885 GLU A C 1
ATOM 7073 O O . GLU A 1 885 ? 42.562 91.25 55.656 1 75.56 885 GLU A O 1
ATOM 7078 N N . TRP A 1 886 ? 42.844 93.5 55.719 1 75.25 886 TRP A N 1
ATOM 7079 C CA . TRP A 1 886 ? 44.281 93.438 55.969 1 75.25 886 TRP A CA 1
ATOM 7080 C C . TRP A 1 886 ? 44.562 92.875 57.344 1 75.25 886 TRP A C 1
ATOM 7082 O O . TRP A 1 886 ? 45.469 92.062 57.531 1 75.25 886 TRP A O 1
ATOM 7092 N N . CYS A 1 887 ? 43.844 93.312 58.375 1 81.56 887 CYS A N 1
ATOM 7093 C CA . CYS A 1 887 ? 44 92.812 59.75 1 81.56 887 CYS A CA 1
ATOM 7094 C C . CYS A 1 887 ? 43.656 91.312 59.812 1 81.56 887 CYS A C 1
ATOM 7096 O O . CYS A 1 887 ? 44.344 90.562 60.531 1 81.56 887 CYS A O 1
ATOM 7098 N N . SER A 1 888 ? 42.531 90.938 59.062 1 77.69 888 SER A N 1
ATOM 7099 C CA . SER A 1 888 ? 42.188 89.5 59 1 77.69 888 SER A CA 1
ATOM 7100 C C . SER A 1 888 ? 43.344 88.688 58.438 1 77.69 888 SER A C 1
ATOM 7102 O O . SER A 1 888 ? 43.656 87.625 58.906 1 77.69 888 SER A O 1
ATOM 7104 N N . LEU A 1 889 ? 44.062 89.25 57.406 1 76.31 889 LEU A N 1
ATOM 7105 C CA . LEU A 1 889 ? 45.219 88.562 56.812 1 76.31 889 LEU A CA 1
ATOM 7106 C C . LEU A 1 889 ? 46.406 88.5 57.781 1 76.31 889 LEU A C 1
ATOM 7108 O O . LEU A 1 889 ? 47.094 87.5 57.875 1 76.31 889 LEU A O 1
ATOM 7112 N N . GLU A 1 890 ? 46.656 89.5 58.656 1 80 890 GLU A N 1
ATOM 7113 C CA . GLU A 1 890 ? 47.75 89.562 59.656 1 80 890 GLU A CA 1
ATOM 7114 C C . GLU A 1 890 ? 47.531 88.5 60.719 1 80 890 GLU A C 1
ATOM 7116 O O . GLU A 1 890 ? 48.5 87.812 61.125 1 80 890 GLU A O 1
ATOM 7121 N N . ILE A 1 891 ? 46.188 88.312 61.156 1 76.19 891 ILE A N 1
ATOM 7122 C CA . ILE A 1 891 ? 45.875 87.312 62.156 1 76.19 891 ILE A CA 1
ATOM 7123 C C . ILE A 1 891 ? 46.156 85.938 61.562 1 76.19 891 ILE A C 1
ATOM 7125 O O . ILE A 1 891 ? 46.719 85.062 62.25 1 76.19 891 ILE A O 1
ATOM 7129 N N . GLN A 1 892 ? 45.781 85.75 60.281 1 72.25 892 GLN A N 1
ATOM 7130 C CA . GLN A 1 892 ? 45.969 84.438 59.656 1 72.25 892 GLN A CA 1
ATOM 7131 C C . GLN A 1 892 ? 47.469 84.125 59.5 1 72.25 892 GLN A C 1
ATOM 7133 O O . GLN A 1 892 ? 47.875 83 59.719 1 72.25 892 GLN A O 1
ATOM 7138 N N . LEU A 1 893 ? 48.25 85.125 59.188 1 73.56 893 LEU A N 1
ATOM 7139 C CA . LEU A 1 893 ? 49.688 84.938 59.062 1 73.56 893 LEU A CA 1
ATOM 7140 C C . LEU A 1 893 ? 50.312 84.688 60.438 1 73.56 893 LEU A C 1
ATOM 7142 O O . LEU A 1 893 ? 51.219 83.812 60.562 1 73.56 893 LEU A O 1
ATOM 7146 N N . ALA A 1 894 ? 49.875 85.438 61.469 1 77.56 894 ALA A N 1
ATOM 7147 C CA . ALA A 1 894 ? 50.375 85.25 62.844 1 77.56 894 ALA A CA 1
ATOM 7148 C C . ALA A 1 894 ? 50 83.812 63.344 1 77.56 894 ALA A C 1
ATOM 7150 O O . ALA A 1 894 ? 50.812 83.188 64 1 77.56 894 ALA A O 1
ATOM 7151 N N . CYS A 1 895 ? 48.75 83.375 63.031 1 70.81 895 CYS A N 1
ATOM 7152 C CA . CYS A 1 895 ? 48.281 82.062 63.438 1 70.81 895 CYS A CA 1
ATOM 7153 C C . CYS A 1 895 ? 49.062 80.938 62.719 1 70.81 895 CYS A C 1
ATOM 7155 O O . CYS A 1 895 ? 49.281 79.875 63.281 1 70.81 895 CYS A O 1
ATOM 7157 N N . SER A 1 896 ? 49.438 81.188 61.5 1 66.19 896 SER A N 1
ATOM 7158 C CA . SER A 1 896 ? 50.219 80.188 60.781 1 66.19 896 SER A CA 1
ATOM 7159 C C . SER A 1 896 ? 51.562 79.938 61.406 1 66.19 896 SER A C 1
ATOM 7161 O O . SER A 1 896 ? 52.156 78.812 61.25 1 66.19 896 SER A O 1
ATOM 7163 N N . ASN A 1 897 ? 52.062 80.875 62.188 1 64.12 897 ASN A N 1
ATOM 7164 C CA . ASN A 1 897 ? 53.344 80.75 62.875 1 64.12 897 ASN A CA 1
ATOM 7165 C C . ASN A 1 897 ? 53.219 79.812 64.062 1 64.12 897 ASN A C 1
ATOM 7167 O O . ASN A 1 897 ? 54.219 79.312 64.562 1 64.12 897 ASN A O 1
ATOM 7171 N N . ILE A 1 898 ? 51.938 79.562 64.625 1 60.75 898 ILE A N 1
ATOM 7172 C CA . ILE A 1 898 ? 51.688 78.625 65.688 1 60.75 898 ILE A CA 1
ATOM 7173 C C . ILE A 1 898 ? 52.219 77.25 65.25 1 60.75 898 ILE A C 1
ATOM 7175 O O . ILE A 1 898 ? 52.781 76.5 66 1 60.75 898 ILE A O 1
ATOM 7179 N N . TYR A 1 899 ? 51.906 77 64 1 55.03 899 TYR A N 1
ATOM 7180 C CA . TYR A 1 899 ? 52.25 75.688 63.531 1 55.03 899 TYR A CA 1
ATOM 7181 C C . TYR A 1 899 ? 53.75 75.5 63.438 1 55.03 899 TYR A C 1
ATOM 7183 O O . TYR A 1 899 ? 54.281 74.375 63.594 1 55.03 899 TYR A O 1
ATOM 7191 N N . TYR A 1 900 ? 54.469 76.688 63.344 1 54.47 900 TYR A N 1
ATOM 7192 C CA . TYR A 1 900 ? 55.906 76.562 63.25 1 54.47 900 TYR A CA 1
ATOM 7193 C C . TYR A 1 900 ? 56.562 76.562 64.625 1 54.47 900 TYR A C 1
ATOM 7195 O O . TYR A 1 900 ? 57.562 75.875 64.875 1 54.47 900 TYR A O 1
ATOM 7203 N N . HIS A 1 901 ? 56.094 77.438 65.625 1 55.97 901 HIS A N 1
ATOM 7204 C CA . HIS A 1 901 ? 56.812 77.625 66.875 1 55.97 901 HIS A CA 1
ATOM 7205 C C . HIS A 1 901 ? 56.219 76.875 68 1 55.97 901 HIS A C 1
ATOM 7207 O O . HIS A 1 901 ? 56.812 76.75 69.062 1 55.97 901 HIS A O 1
ATOM 7213 N N . GLY A 1 902 ? 55.125 75.938 67.812 1 55.12 902 GLY A N 1
ATOM 7214 C CA . GLY A 1 902 ? 54.438 75.125 68.812 1 55.12 902 GLY A CA 1
ATOM 7215 C C . GLY A 1 902 ? 53.75 75.938 69.875 1 55.12 902 GLY A C 1
ATOM 7216 O O . GLY A 1 902 ? 53.125 75.438 70.812 1 55.12 902 GLY A O 1
ATOM 7217 N N . TYR A 1 903 ? 54.094 77.25 70.188 1 60.97 903 TYR A N 1
ATOM 7218 C CA . TYR A 1 903 ? 53.406 78.062 71.188 1 60.97 903 TYR A CA 1
ATOM 7219 C C . TYR A 1 903 ? 52.5 79.062 70.5 1 60.97 903 TYR A C 1
ATOM 7221 O O . TYR A 1 903 ? 52.75 79.438 69.375 1 60.97 903 TYR A O 1
ATOM 7229 N N . ASP A 1 904 ? 51.219 79.375 71.188 1 63.91 904 ASP A N 1
ATOM 7230 C CA . ASP A 1 904 ? 50.281 80.375 70.688 1 63.91 904 ASP A CA 1
ATOM 7231 C C . ASP A 1 904 ? 50.844 81.812 70.75 1 63.91 904 ASP A C 1
ATOM 7233 O O . ASP A 1 904 ? 51 82.312 71.875 1 63.91 904 ASP A O 1
ATOM 7237 N N . PRO A 1 905 ? 51.406 82.312 69.688 1 72.88 905 PRO A N 1
ATOM 7238 C CA . PRO A 1 905 ? 52.062 83.625 69.75 1 72.88 905 PRO A CA 1
ATOM 7239 C C . PRO A 1 905 ? 51.062 84.75 69.75 1 72.88 905 PRO A C 1
ATOM 7241 O O . PRO A 1 905 ? 51.438 85.938 69.875 1 72.88 905 PRO A O 1
ATOM 7244 N N . LEU A 1 906 ? 49.594 84.5 69.875 1 77.19 906 LEU A N 1
ATOM 7245 C CA . LEU A 1 906 ? 48.625 85.562 69.688 1 77.19 906 LEU A CA 1
ATOM 7246 C C . LEU A 1 906 ? 48.156 86.062 71.062 1 77.19 906 LEU A C 1
ATOM 7248 O O . LEU A 1 906 ? 47.781 85.312 71.938 1 77.19 906 LEU A O 1
ATOM 7252 N N . VAL A 1 907 ? 48.375 87.312 71.375 1 82.44 907 VAL A N 1
ATOM 7253 C CA . VAL A 1 907 ? 47.781 88 72.5 1 82.44 907 VAL A CA 1
ATOM 7254 C C . VAL A 1 907 ? 46.688 88.938 71.938 1 82.44 907 VAL A C 1
ATOM 7256 O O . VAL A 1 907 ? 46.938 89.812 71.125 1 82.44 907 VAL A O 1
ATOM 7259 N N . VAL A 1 908 ? 45.375 88.688 72.375 1 82.94 908 VAL A N 1
ATOM 7260 C CA . VAL A 1 908 ? 44.219 89.438 71.875 1 82.94 908 VAL A CA 1
ATOM 7261 C C . VAL A 1 908 ? 43.719 90.438 72.938 1 82.94 908 VAL A C 1
ATOM 7263 O O . VAL A 1 908 ? 43.5 90.062 74.062 1 82.94 908 VAL A O 1
ATOM 7266 N N . VAL A 1 909 ? 43.688 91.75 72.625 1 84.31 909 VAL A N 1
ATOM 7267 C CA . VAL A 1 909 ? 43.125 92.812 73.438 1 84.31 909 VAL A CA 1
ATOM 7268 C C . VAL A 1 909 ? 41.875 93.375 72.812 1 84.31 909 VAL A C 1
ATOM 7270 O O . VAL A 1 909 ? 41.938 93.875 71.625 1 84.31 909 VAL A O 1
ATOM 7273 N N . PHE A 1 910 ? 40.656 93.25 73.438 1 82.88 910 PHE A N 1
ATOM 7274 C CA . PHE A 1 910 ? 39.438 93.938 73 1 82.88 910 PHE A CA 1
ATOM 7275 C C . PHE A 1 910 ? 39.344 95.375 73.438 1 82.88 910 PHE A C 1
ATOM 7277 O O . PHE A 1 910 ? 39.344 95.625 74.688 1 82.88 910 PHE A O 1
ATOM 7284 N N . LYS A 1 911 ? 39.469 96.312 72.562 1 81.38 911 LYS A N 1
ATOM 7285 C CA . LYS A 1 911 ? 39.344 97.688 72.875 1 81.38 911 LYS A CA 1
ATOM 7286 C C . LYS A 1 911 ? 37.906 98.062 73.25 1 81.38 911 LYS A C 1
ATOM 7288 O O . LYS A 1 911 ? 37.688 98.938 74.062 1 81.38 911 LYS A O 1
ATOM 7293 N N . GLU A 1 912 ? 36.875 97.25 72.625 1 79.12 912 GLU A N 1
ATOM 7294 C CA . GLU A 1 912 ? 35.438 97.438 72.938 1 79.12 912 GLU A CA 1
ATOM 7295 C C . GLU A 1 912 ? 34.75 96.062 73 1 79.12 912 GLU A C 1
ATOM 7297 O O . GLU A 1 912 ? 35.281 95.062 72.625 1 79.12 912 GLU A O 1
ATOM 7302 N N . GLU A 1 913 ? 33.656 96.062 73.812 1 74.75 913 GLU A N 1
ATOM 7303 C CA . GLU A 1 913 ? 32.844 94.875 73.875 1 74.75 913 GLU A CA 1
ATOM 7304 C C . GLU A 1 913 ? 32.25 94.5 72.5 1 74.75 913 GLU A C 1
ATOM 7306 O O . GLU A 1 913 ? 31.547 95.312 71.938 1 74.75 913 GLU A O 1
ATOM 7311 N N . ILE A 1 914 ? 32.781 93.438 71.938 1 75.5 914 ILE A N 1
ATOM 7312 C CA . ILE A 1 914 ? 32.281 93 70.688 1 75.5 914 ILE A CA 1
ATOM 7313 C C . ILE A 1 914 ? 31.375 91.75 70.875 1 75.5 914 ILE A C 1
ATOM 7315 O O . ILE A 1 914 ? 31.781 90.812 71.5 1 75.5 914 ILE A O 1
ATOM 7319 N N . PRO A 1 915 ? 30.016 91.875 70.438 1 72.56 915 PRO A N 1
ATOM 7320 C CA . PRO A 1 915 ? 29.141 90.688 70.625 1 72.56 915 PRO A CA 1
ATOM 7321 C C . PRO A 1 915 ? 29.688 89.438 69.938 1 72.56 915 PRO A C 1
ATOM 7323 O O . PRO A 1 915 ? 30.391 89.562 68.938 1 72.56 915 PRO A O 1
ATOM 7326 N N . ASN A 1 916 ? 29.625 88.25 70.438 1 64.56 916 ASN A N 1
ATOM 7327 C CA . ASN A 1 916 ? 30.141 86.938 70.062 1 64.56 916 ASN A CA 1
ATOM 7328 C C . ASN A 1 916 ? 29.797 86.625 68.625 1 64.56 916 ASN A C 1
ATOM 7330 O O . ASN A 1 916 ? 30.578 86 67.938 1 64.56 916 ASN A O 1
ATOM 7334 N N . TYR A 1 917 ? 28.625 87.062 68.188 1 63.69 917 TYR A N 1
ATOM 7335 C CA . TYR A 1 917 ? 28.172 86.688 66.875 1 63.69 917 TYR A CA 1
ATOM 7336 C C . TYR A 1 917 ? 29.062 87.312 65.812 1 63.69 917 TYR A C 1
ATOM 7338 O O . TYR A 1 917 ? 29.188 86.75 64.688 1 63.69 917 TYR A O 1
ATOM 7346 N N . ARG A 1 918 ? 29.734 88.312 66.062 1 65.06 918 ARG A N 1
ATOM 7347 C CA . ARG A 1 918 ? 30.516 89 65.062 1 65.06 918 ARG A CA 1
ATOM 7348 C C . ARG A 1 918 ? 31.922 88.375 64.938 1 65.06 918 ARG A C 1
ATOM 7350 O O . ARG A 1 918 ? 32.625 88.625 64 1 65.06 918 ARG A O 1
ATOM 7357 N N . LEU A 1 919 ? 32.25 87.625 65.938 1 64.69 919 LEU A N 1
ATOM 7358 C CA . LEU A 1 919 ? 33.562 87 66 1 64.69 919 LEU A CA 1
ATOM 7359 C C . LEU A 1 919 ? 33.562 85.625 65.312 1 64.69 919 LEU A C 1
ATOM 7361 O O . LEU A 1 919 ? 34.594 85 65.25 1 64.69 919 LEU A O 1
ATOM 7365 N N . SER A 1 920 ? 32.312 85.062 64.812 1 58.81 920 SER A N 1
ATOM 7366 C CA . SER A 1 920 ? 32.094 83.75 64.375 1 58.81 920 SER A CA 1
ATOM 7367 C C . SER A 1 920 ? 33 83.438 63.156 1 58.81 920 SER A C 1
ATOM 7369 O O . SER A 1 920 ? 33.531 82.312 63.062 1 58.81 920 SER A O 1
ATOM 7371 N N . PRO A 1 921 ? 33.156 84.375 62.281 1 57.09 921 PRO A N 1
ATOM 7372 C CA . PRO A 1 921 ? 33.938 83.938 61.125 1 57.09 921 PRO A CA 1
ATOM 7373 C C . PRO A 1 921 ? 35.406 83.75 61.406 1 57.09 921 PRO A C 1
ATOM 7375 O O . PRO A 1 921 ? 36.125 83.125 60.625 1 57.09 921 PRO A O 1
ATOM 7378 N N . TYR A 1 922 ? 35.875 84.125 62.594 1 59.22 922 TYR A N 1
ATOM 7379 C CA . TYR A 1 922 ? 37.281 84 62.969 1 59.22 922 TYR A CA 1
ATOM 7380 C C . TYR A 1 922 ? 37.469 82.875 64 1 59.22 922 TYR A C 1
ATOM 7382 O O . TYR A 1 922 ? 37.375 83.125 65.188 1 59.22 922 TYR A O 1
ATOM 7390 N N . HIS A 1 923 ? 37.438 81.625 63.5 1 58.97 923 HIS A N 1
ATOM 7391 C CA . HIS A 1 923 ? 37.406 80.438 64.312 1 58.97 923 HIS A CA 1
ATOM 7392 C C . HIS A 1 923 ? 38.469 80.562 65.438 1 58.97 923 HIS A C 1
ATOM 7394 O O . HIS A 1 923 ? 38.219 80.188 66.562 1 58.97 923 HIS A O 1
ATOM 7400 N N . ARG A 1 924 ? 39.625 80.938 65.125 1 61.31 924 ARG A N 1
ATOM 7401 C CA . ARG A 1 924 ? 40.719 80.938 66.125 1 61.31 924 ARG A CA 1
ATOM 7402 C C . ARG A 1 924 ? 40.5 82 67.188 1 61.31 924 ARG A C 1
ATOM 7404 O O . ARG A 1 924 ? 40.75 81.75 68.375 1 61.31 924 ARG A O 1
ATOM 7411 N N . LEU A 1 925 ? 40.062 83.25 66.75 1 65.5 925 LEU A N 1
ATOM 7412 C CA . LEU A 1 925 ? 39.75 84.25 67.75 1 65.5 925 LEU A CA 1
ATOM 7413 C C . LEU A 1 925 ? 38.656 83.812 68.688 1 65.5 925 LEU A C 1
ATOM 7415 O O . LEU A 1 925 ? 38.688 84.062 69.875 1 65.5 925 LEU A O 1
ATOM 7419 N N . ARG A 1 926 ? 37.719 82.938 68.062 1 62.72 926 ARG A N 1
ATOM 7420 C CA . ARG A 1 926 ? 36.688 82.375 68.875 1 62.72 926 ARG A CA 1
ATOM 7421 C C . ARG A 1 926 ? 37.25 81.375 69.875 1 62.72 926 ARG A C 1
ATOM 7423 O O . ARG A 1 926 ? 36.844 81.375 71.062 1 62.72 926 ARG A O 1
ATOM 7430 N N . LYS A 1 927 ? 38.156 80.5 69.438 1 66 927 LYS A N 1
ATOM 7431 C CA . LYS A 1 927 ? 38.75 79.562 70.312 1 66 927 LYS A C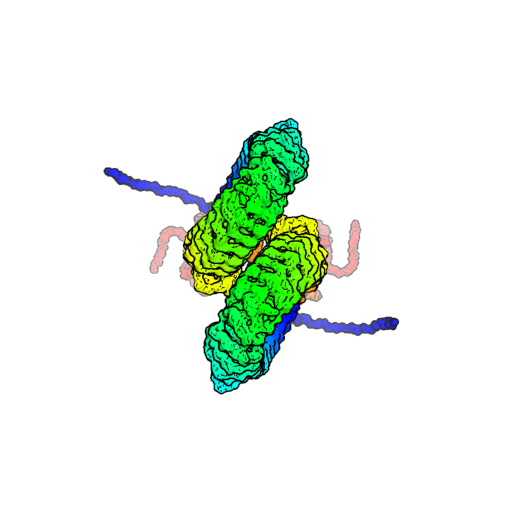A 1
ATOM 7432 C C . LYS A 1 927 ? 39.5 80.25 71.438 1 66 927 LYS A C 1
ATOM 7434 O O . LYS A 1 927 ? 39.438 79.812 72.625 1 66 927 LYS A O 1
ATOM 7439 N N . LEU A 1 928 ? 40.188 81.312 71.125 1 66.06 928 LEU A N 1
ATOM 7440 C CA . LEU A 1 928 ? 40.969 82.062 72.188 1 66.06 928 LEU A CA 1
ATOM 7441 C C . LEU A 1 928 ? 40.031 82.75 73.125 1 66.06 928 LEU A C 1
ATOM 7443 O O . LEU A 1 928 ? 40.312 82.812 74.375 1 66.06 928 LEU A O 1
ATOM 7447 N N . ILE A 1 929 ? 38.844 83.188 72.688 1 63.69 929 ILE A N 1
ATOM 7448 C CA . ILE A 1 929 ? 37.844 83.75 73.562 1 63.69 929 ILE A CA 1
ATOM 7449 C C . ILE A 1 929 ? 37.25 82.688 74.438 1 63.69 929 ILE A C 1
ATOM 7451 O O . ILE A 1 929 ? 37.031 82.875 75.625 1 63.69 929 ILE A O 1
ATOM 7455 N N . LYS A 1 930 ? 37.031 81.5 73.875 1 60.19 930 LYS A N 1
ATOM 7456 C CA . LYS A 1 930 ? 36.469 80.438 74.688 1 60.19 930 LYS A CA 1
ATOM 7457 C C . LYS A 1 930 ? 37.469 80 75.75 1 60.19 930 LYS A C 1
ATOM 7459 O O . LYS A 1 930 ? 37.062 79.562 76.875 1 60.19 930 LYS A O 1
ATOM 7464 N N . GLN A 1 931 ? 38.75 80.125 75.438 1 62.19 931 GLN A N 1
ATOM 7465 C CA . GLN A 1 931 ? 39.75 79.75 76.438 1 62.19 931 GLN A CA 1
ATOM 7466 C C . GLN A 1 931 ? 40.125 80.875 77.312 1 62.19 931 GLN A C 1
ATOM 7468 O O . GLN A 1 931 ? 41 80.812 78.188 1 62.19 931 GLN A O 1
ATOM 7473 N N . GLU A 1 932 ? 39.25 82 77.312 1 60.81 932 GLU A N 1
ATOM 7474 C CA . GLU A 1 932 ? 39.344 83.188 78.188 1 60.81 932 GLU A CA 1
ATOM 7475 C C . GLU A 1 932 ? 40.781 83.75 78.188 1 60.81 932 GLU A C 1
ATOM 7477 O O . GLU A 1 932 ? 41.25 84.25 79.188 1 60.81 932 GLU A O 1
ATOM 7482 N N . SER A 1 933 ? 41.469 83.438 77.125 1 68.06 933 SER A N 1
ATOM 7483 C CA . SER A 1 933 ? 42.812 83.938 77 1 68.06 933 SER A CA 1
ATOM 7484 C C . SER A 1 933 ? 42.875 85.25 76.25 1 68.06 933 SER A C 1
ATOM 7486 O O . SER A 1 933 ? 43.562 85.375 75.25 1 68.06 933 SER A O 1
ATOM 7488 N N . TYR A 1 934 ? 41.938 86.188 76.562 1 75.31 934 TYR A N 1
ATOM 7489 C CA . TYR A 1 934 ? 41.938 87.5 75.938 1 75.31 934 TYR A CA 1
ATOM 7490 C C . TYR A 1 934 ? 41.875 88.625 77 1 75.31 934 TYR A C 1
ATOM 7492 O O . TYR A 1 934 ? 41.5 88.375 78.125 1 75.31 934 TYR A O 1
ATOM 7500 N N . LEU A 1 935 ? 42.406 89.812 76.75 1 81.44 935 LEU A N 1
ATOM 7501 C CA . LEU A 1 935 ? 42.375 91 77.625 1 81.44 935 LEU A CA 1
ATOM 7502 C C . LEU A 1 935 ? 41.406 92 77.062 1 81.44 935 LEU A C 1
ATOM 7504 O O . LEU A 1 935 ? 41.219 92.188 75.875 1 81.44 935 LEU A O 1
ATOM 7508 N N . THR A 1 936 ? 40.5 92.562 77.938 1 81.06 936 THR A N 1
ATOM 7509 C CA . THR A 1 936 ? 39.562 93.625 77.562 1 81.06 936 THR A CA 1
ATOM 7510 C C . THR A 1 936 ? 40 95 78.125 1 81.06 936 THR A C 1
ATOM 7512 O O . THR A 1 936 ? 40.406 95.062 79.312 1 81.06 936 THR A O 1
ATOM 7515 N N . TRP A 1 937 ? 40.031 96.062 77.438 1 78.88 937 TRP A N 1
ATOM 7516 C CA . TRP A 1 937 ? 40.281 97.438 77.938 1 78.88 937 TRP A CA 1
ATOM 7517 C C . TRP A 1 937 ? 39.25 97.875 78.938 1 78.88 937 TRP A C 1
ATOM 7519 O O . TRP A 1 937 ? 38.031 97.812 78.625 1 78.88 937 TRP A O 1
ATOM 7529 N N . PRO A 1 938 ? 39.656 98.062 80.188 1 78.88 938 PRO A N 1
ATOM 7530 C CA . PRO A 1 938 ? 38.688 98.375 81.25 1 78.88 938 PRO A CA 1
ATOM 7531 C C . PRO A 1 938 ? 38 99.688 81 1 78.88 938 PRO A C 1
ATOM 7533 O O . PRO A 1 938 ? 38.625 100.625 80.5 1 78.88 938 PRO A O 1
ATOM 7536 N N . GLU A 1 939 ? 36.781 99.875 81.188 1 73.56 939 GLU A N 1
ATOM 7537 C CA . GLU A 1 939 ? 36 101.062 81.188 1 73.56 939 GLU A CA 1
ATOM 7538 C C . GLU A 1 939 ? 36.281 102 82.375 1 73.56 939 GLU A C 1
ATOM 7540 O O . GLU A 1 939 ? 36.281 103.188 82.25 1 73.56 939 GLU A O 1
ATOM 7545 N N . ASP A 1 940 ? 36.594 101.5 83.625 1 73.19 940 ASP A N 1
ATOM 7546 C CA . ASP A 1 940 ? 36.906 102.188 84.812 1 73.19 940 ASP A CA 1
ATOM 7547 C C . ASP A 1 940 ? 38.406 102.5 84.938 1 73.19 940 ASP A C 1
ATOM 7549 O O . ASP A 1 940 ? 39.219 101.562 84.812 1 73.19 940 ASP A O 1
ATOM 7553 N N . PRO A 1 941 ? 38.906 103.562 85.125 1 74 941 PRO A N 1
ATOM 7554 C CA . PRO A 1 941 ? 40.312 103.938 85.188 1 74 941 PRO A CA 1
ATOM 7555 C C . PRO A 1 941 ? 41.062 103.25 86.312 1 74 941 PRO A C 1
ATOM 7557 O O . PRO A 1 941 ? 42.281 103.125 86.25 1 74 941 PRO A O 1
ATOM 7560 N N . GLU A 1 942 ? 40.375 102.875 87.438 1 73.38 942 GLU A N 1
ATOM 7561 C CA . GLU A 1 942 ? 41.062 102.25 88.562 1 73.38 942 GLU A CA 1
ATOM 7562 C C . GLU A 1 942 ? 41.625 100.875 88.188 1 73.38 942 GLU A C 1
ATOM 7564 O O . GLU A 1 942 ? 42.625 100.438 88.688 1 73.38 942 GLU A O 1
ATOM 7569 N N . ASP A 1 943 ? 41.031 100.25 87.188 1 74.94 943 ASP A N 1
ATOM 7570 C CA . ASP A 1 943 ? 41.406 98.875 86.812 1 74.94 943 ASP A CA 1
ATOM 7571 C C . ASP A 1 943 ? 42.438 98.875 85.75 1 74.94 943 ASP A C 1
ATOM 7573 O O . ASP A 1 943 ? 42.812 97.812 85.188 1 74.94 943 ASP A O 1
ATOM 7577 N N . GLU A 1 944 ? 43 99.938 85.375 1 78.12 944 GLU A N 1
ATOM 7578 C CA . GLU A 1 944 ? 43.969 100.062 84.312 1 78.12 944 GLU A CA 1
ATOM 7579 C C . GLU A 1 944 ? 45.312 99.438 84.688 1 78.12 944 GLU A C 1
ATOM 7581 O O . GLU A 1 944 ? 46 98.812 83.875 1 78.12 944 GLU A O 1
ATOM 7586 N N . HIS A 1 945 ? 45.562 99.562 86.062 1 77 945 HIS A N 1
ATOM 7587 C CA . HIS A 1 945 ? 46.812 99 86.5 1 77 945 HIS A CA 1
ATOM 7588 C C . HIS A 1 945 ? 46.812 97.438 86.375 1 77 945 HIS A C 1
ATOM 7590 O O . HIS A 1 945 ? 47.844 96.875 86 1 77 945 HIS A O 1
ATOM 7596 N N . ILE A 1 946 ? 45.656 96.875 86.562 1 77.94 946 ILE A N 1
ATOM 7597 C CA . ILE A 1 946 ? 45.562 95.438 86.438 1 77.94 946 ILE A CA 1
ATOM 7598 C C . ILE A 1 946 ? 45.656 95 85 1 77.94 946 ILE A C 1
ATOM 7600 O O . ILE A 1 946 ? 46.281 94 84.688 1 77.94 946 ILE A O 1
ATOM 7604 N N . PHE A 1 947 ? 45.219 95.75 84.25 1 78.44 947 PHE A N 1
ATOM 7605 C CA . PHE A 1 947 ? 45.281 95.438 82.812 1 78.44 947 PHE A CA 1
ATOM 7606 C C . PHE A 1 947 ? 46.719 95.438 82.312 1 78.44 947 PHE A C 1
ATOM 7608 O O . PHE A 1 947 ? 47.125 94.5 81.625 1 78.44 947 PHE A O 1
ATOM 7615 N N . TRP A 1 948 ? 47.375 96.438 82.688 1 79.38 948 TRP A N 1
ATOM 7616 C CA . TRP A 1 948 ? 48.75 96.562 82.188 1 79.38 948 TRP A CA 1
ATOM 7617 C C . TRP A 1 948 ? 49.594 95.438 82.75 1 79.38 948 TRP A C 1
ATOM 7619 O O . TRP A 1 948 ? 50.469 94.875 82.062 1 79.38 948 TRP A O 1
ATOM 7629 N N . THR A 1 949 ? 49.312 95.125 84 1 79.75 949 THR A N 1
ATOM 7630 C CA . THR A 1 949 ? 50.062 94 84.625 1 79.75 949 THR A CA 1
ATOM 7631 C C . THR A 1 949 ? 49.75 92.688 83.875 1 79.75 949 THR A C 1
ATOM 7633 O O . THR A 1 949 ? 50.656 91.875 83.625 1 79.75 949 THR A O 1
ATOM 7636 N N . LYS A 1 950 ? 48.469 92.562 83.5 1 80.44 950 LYS A N 1
ATOM 7637 C CA . LYS A 1 950 ? 48.062 91.375 82.812 1 80.44 950 LYS A CA 1
ATOM 7638 C C . LYS A 1 950 ? 48.625 91.312 81.375 1 80.44 950 LYS A C 1
ATOM 7640 O O . LYS A 1 950 ? 49.062 90.25 80.875 1 80.44 950 LYS A O 1
ATOM 7645 N N . LEU A 1 951 ? 48.625 92.438 80.75 1 80.81 951 LEU A N 1
ATOM 7646 C CA . LEU A 1 951 ? 49.125 92.5 79.375 1 80.81 951 LEU A CA 1
ATOM 7647 C C . LEU A 1 951 ? 50.656 92.25 79.375 1 80.81 951 LEU A C 1
ATOM 7649 O O . LEU A 1 951 ? 51.156 91.562 78.5 1 80.81 951 LEU A O 1
ATOM 7653 N N . CYS A 1 952 ? 51.438 92.875 80.312 1 79.81 952 CYS A N 1
ATOM 7654 C CA . CYS A 1 952 ? 52.875 92.688 80.375 1 79.81 952 CYS A CA 1
ATOM 7655 C C . CYS A 1 952 ? 53.188 91.188 80.75 1 79.81 952 CYS A C 1
ATOM 7657 O O . CYS A 1 952 ? 54.156 90.625 80.188 1 79.81 952 CYS A O 1
ATOM 7659 N N . GLY A 1 953 ? 52.312 90.625 81.625 1 78.94 953 GLY A N 1
ATOM 7660 C CA . GLY A 1 953 ? 52.5 89.25 81.938 1 78.94 953 GLY A CA 1
ATOM 7661 C C . GLY A 1 953 ? 52.281 88.312 80.688 1 78.94 953 GLY A C 1
ATOM 7662 O O . GLY A 1 953 ? 53 87.312 80.562 1 78.94 953 GLY A O 1
ATOM 7663 N N . ALA A 1 954 ? 51.312 88.688 79.875 1 78.31 954 ALA A N 1
ATOM 7664 C CA . ALA A 1 954 ? 51 87.938 78.688 1 78.31 954 ALA A CA 1
ATOM 7665 C C . ALA A 1 954 ? 52.094 88.062 77.625 1 78.31 954 ALA A C 1
ATOM 7667 O O . ALA A 1 954 ? 52.312 87.125 76.875 1 78.31 954 ALA A O 1
ATOM 7668 N N . LEU A 1 955 ? 52.719 89.25 77.688 1 74.62 955 LEU A N 1
ATOM 7669 C CA . LEU A 1 955 ? 53.781 89.438 76.688 1 74.62 955 LEU A CA 1
ATOM 7670 C C . LEU A 1 955 ? 55.125 88.938 77.188 1 74.62 955 LEU A C 1
ATOM 7672 O O . LEU A 1 955 ? 56.031 88.688 76.438 1 74.62 955 LEU A O 1
ATOM 7676 N N . CYS A 1 956 ? 55.312 88.875 78.688 1 67.31 956 CYS A N 1
ATOM 7677 C CA . CYS A 1 956 ? 56.594 88.438 79.25 1 67.31 956 CYS A CA 1
ATOM 7678 C C . CYS A 1 956 ? 56.719 86.938 79.188 1 67.31 956 CYS A C 1
ATOM 7680 O O . CYS A 1 956 ? 55.75 86.188 79.25 1 67.31 956 CYS A O 1
ATOM 7682 N N . PHE A 1 957 ? 57.5 86.312 78.688 1 55.69 957 PHE A N 1
ATOM 7683 C CA . PHE A 1 957 ? 57.844 84.875 78.625 1 55.69 957 PHE A CA 1
ATOM 7684 C C . PHE A 1 957 ? 58.219 84.375 80 1 55.69 957 PHE A C 1
ATOM 7686 O O . PHE A 1 957 ? 59.188 84.812 80.625 1 55.69 957 PHE A O 1
ATOM 7693 N N . GLU A 1 958 ? 57.188 84.062 81.062 1 44.47 958 GLU A N 1
ATOM 7694 C CA . GLU A 1 958 ? 57.688 83.375 82.25 1 44.47 958 GLU A CA 1
ATOM 7695 C C . GLU A 1 958 ? 58.531 82.188 81.875 1 44.47 958 GLU A C 1
ATOM 7697 O O . GLU A 1 958 ? 58.156 81.438 80.938 1 44.47 958 GLU A O 1
ATOM 7702 N N . ARG A 1 959 ? 59.719 82 82.25 1 37.62 959 ARG A N 1
ATOM 7703 C CA . ARG A 1 959 ? 60.281 80.688 82.625 1 37.62 959 ARG A CA 1
ATOM 7704 C C . ARG A 1 959 ? 59.375 79.938 83.562 1 37.62 959 ARG A C 1
ATOM 7706 O O . ARG A 1 959 ? 58.875 80.5 84.562 1 37.62 959 ARG A O 1
ATOM 7713 N N . GLN A 1 960 ? 58.594 78.875 83.25 1 34.78 960 GLN A N 1
ATOM 7714 C CA . GLN A 1 960 ? 57.75 77.938 84 1 34.78 960 GLN A CA 1
ATOM 7715 C C . GLN A 1 960 ? 58.312 77.625 85.375 1 34.78 960 GLN A C 1
ATOM 7717 O O . GLN A 1 960 ? 59 76.625 85.562 1 34.78 960 GLN A O 1
ATOM 7722 N N . GLU A 1 961 ? 58.938 78.438 86.25 1 32.28 961 GLU A N 1
ATOM 7723 C CA . GLU A 1 961 ? 58.938 77.812 87.625 1 32.28 961 GLU A CA 1
ATOM 7724 C C . GLU A 1 961 ? 57.5 77.625 88.125 1 32.28 961 GLU A C 1
ATOM 7726 O O . GLU A 1 961 ? 56.594 78.25 87.688 1 32.28 961 GLU A O 1
ATOM 7731 N N . ASN A 1 962 ? 57.156 76.438 89.062 1 33.53 962 ASN A N 1
ATOM 7732 C CA . ASN A 1 962 ? 56 75.75 89.688 1 33.53 962 ASN A CA 1
ATOM 7733 C C . ASN A 1 962 ? 55.094 76.75 90.375 1 33.53 962 ASN A C 1
ATOM 7735 O O . ASN A 1 962 ? 54.312 76.375 91.25 1 33.53 962 ASN A O 1
ATOM 7739 N N . VAL A 1 963 ? 55.188 78 90.375 1 30.47 963 VAL A N 1
ATOM 7740 C CA . VAL A 1 963 ? 54.469 78.75 91.375 1 30.47 963 VAL A CA 1
ATOM 7741 C C . VAL A 1 963 ? 52.969 78.625 91.188 1 30.47 963 VAL A C 1
ATOM 7743 O O . VAL A 1 963 ? 52.438 78.875 90.062 1 30.47 963 VAL A O 1
ATOM 7746 N N . ALA A 1 964 ? 52.344 77.688 92.25 1 32.97 964 ALA A N 1
ATOM 7747 C CA . ALA A 1 964 ? 50.938 77.438 92.5 1 32.97 964 ALA A CA 1
ATOM 7748 C C . ALA A 1 964 ? 50.125 78.688 92.438 1 32.97 964 ALA A C 1
ATOM 7750 O O . ALA A 1 964 ? 50.531 79.75 92.938 1 32.97 964 ALA A O 1
ATOM 7751 N N . LEU A 1 965 ? 49.188 78.812 91.562 1 27.91 965 LEU A N 1
ATOM 7752 C CA . LEU A 1 965 ? 48.094 79.75 91.25 1 27.91 965 LEU A CA 1
ATOM 7753 C C . LEU A 1 965 ? 47.281 80 92.5 1 27.91 965 LEU A C 1
ATOM 7755 O O . LEU A 1 965 ? 46.844 79.062 93.188 1 27.91 965 LEU A O 1
ATOM 7759 N N . PHE A 1 966 ? 47.5 81.188 93.188 1 24.94 966 PHE A N 1
ATOM 7760 C CA . PHE A 1 966 ? 46.844 81.812 94.312 1 24.94 966 PHE A CA 1
ATOM 7761 C C . PHE A 1 966 ? 45.344 81.875 94.125 1 24.94 966 PHE A C 1
ATOM 7763 O O . PHE A 1 966 ? 44.875 82.25 93.062 1 24.94 966 PHE A O 1
ATOM 7770 N N . THR A 1 967 ? 44.625 80.812 94.75 1 28.73 967 THR A N 1
ATOM 7771 C CA . THR A 1 967 ? 43.156 80.688 94.875 1 28.73 967 THR A CA 1
ATOM 7772 C C . THR A 1 967 ? 42.594 81.938 95.5 1 28.73 967 THR A C 1
ATOM 7774 O O . THR A 1 967 ? 42.938 82.312 96.688 1 28.73 967 THR A O 1
ATOM 7777 N N . VAL A 1 968 ? 42.656 83.062 94.938 1 23.16 968 VAL A N 1
ATOM 7778 C CA . VAL A 1 968 ? 42.031 84.188 95.625 1 23.16 968 VAL A CA 1
ATOM 7779 C C . VAL A 1 968 ? 40.594 83.938 96 1 23.16 968 VAL A C 1
ATOM 7781 O O . VAL A 1 968 ? 39.781 83.625 95.062 1 23.16 968 VAL A O 1
ATOM 7784 N N . THR A 1 969 ? 40.438 83.25 97.188 1 24.83 969 THR A N 1
ATOM 7785 C CA . THR A 1 969 ? 39.188 83.062 97.938 1 24.83 969 THR A CA 1
ATOM 7786 C C . THR A 1 969 ? 38.531 84.375 98.25 1 24.83 969 THR A C 1
ATOM 7788 O O . THR A 1 969 ? 39.094 85.25 98.875 1 24.83 969 THR A O 1
ATOM 7791 N N . GLU A 1 970 ? 38.094 85.25 97.312 1 22.36 970 GLU A N 1
ATOM 7792 C CA . GLU A 1 970 ? 37.094 86.062 98 1 22.36 970 GLU A CA 1
ATOM 7793 C C . GLU A 1 970 ? 35.875 85.25 98.375 1 22.36 970 GLU A C 1
ATOM 7795 O O . GLU A 1 970 ? 35.469 84.312 97.688 1 22.36 970 GLU A O 1
ATOM 7800 N N . MET B 1 1 ? -31.734 76.5 -38.312 1 20.7 1 MET B N 1
ATOM 7801 C CA . MET B 1 1 ? -31.266 77.938 -38.438 1 20.7 1 MET B CA 1
ATOM 7802 C C . MET B 1 1 ? -30.281 78.25 -37.312 1 20.7 1 MET B C 1
ATOM 7804 O O . MET B 1 1 ? -29.656 79.312 -37.344 1 20.7 1 MET B O 1
ATOM 7808 N N . LYS B 1 2 ? -29.922 77.312 -36.344 1 25.84 2 LYS B N 1
ATOM 7809 C CA . LYS B 1 2 ? -30.078 77.562 -34.906 1 25.84 2 LYS B CA 1
ATOM 7810 C C . LYS B 1 2 ? -28.828 78.25 -34.344 1 25.84 2 LYS B C 1
ATOM 7812 O O . LYS B 1 2 ? -27.734 77.688 -34.438 1 25.84 2 LYS B O 1
ATOM 7817 N N . PRO B 1 3 ? -28.75 79.562 -34.281 1 25.67 3 PRO B N 1
ATOM 7818 C CA . PRO B 1 3 ? -27.656 80.5 -34.219 1 25.67 3 PRO B CA 1
ATOM 7819 C C . PRO B 1 3 ? -26.828 80.375 -32.938 1 25.67 3 PRO B C 1
ATOM 7821 O O . PRO B 1 3 ? -27.375 80.062 -31.875 1 25.67 3 PRO B O 1
ATOM 7824 N N . THR B 1 4 ? -25.594 79.812 -33.125 1 25.53 4 THR B N 1
ATOM 7825 C CA . THR B 1 4 ? -24.562 79.25 -32.281 1 25.53 4 THR B CA 1
ATOM 7826 C C . THR B 1 4 ? -23.984 80.312 -31.328 1 25.53 4 THR B C 1
ATOM 7828 O O . THR B 1 4 ? -23.328 81.25 -31.766 1 25.53 4 THR B O 1
ATOM 7831 N N . VAL B 1 5 ? -24.688 80.5 -30.234 1 24.39 5 VAL B N 1
ATOM 7832 C CA . VAL B 1 5 ? -24.781 81.688 -29.375 1 24.39 5 VAL B CA 1
ATOM 7833 C C . VAL B 1 5 ? -23.438 81.938 -28.688 1 24.39 5 VAL B C 1
ATOM 7835 O O . VAL B 1 5 ? -22.688 81 -28.438 1 24.39 5 VAL B O 1
ATOM 7838 N N . ASN B 1 6 ? -22.969 83.125 -28.453 1 23.89 6 ASN B N 1
ATOM 7839 C CA . ASN B 1 6 ? -21.938 84.125 -28.25 1 23.89 6 ASN B CA 1
ATOM 7840 C C . ASN B 1 6 ? -21.406 84.125 -26.828 1 23.89 6 ASN B C 1
ATOM 7842 O O . ASN B 1 6 ? -22.047 84.688 -25.922 1 23.89 6 ASN B O 1
ATOM 7846 N N . LEU B 1 7 ? -20.766 82.875 -26.328 1 21.03 7 LEU B N 1
ATOM 7847 C CA . LEU B 1 7 ? -20.625 82.5 -24.938 1 21.03 7 LEU B CA 1
ATOM 7848 C C . LEU B 1 7 ? -19.625 83.375 -24.219 1 21.03 7 LEU B C 1
ATOM 7850 O O . LEU B 1 7 ? -18.422 83.312 -24.484 1 21.03 7 LEU B O 1
ATOM 7854 N N . LYS B 1 8 ? -19.875 84.688 -23.938 1 27.81 8 LYS B N 1
ATOM 7855 C CA . LYS B 1 8 ? -18.953 85.75 -23.578 1 27.81 8 LYS B CA 1
ATOM 7856 C C . LYS B 1 8 ? -18.359 85.562 -22.188 1 27.81 8 LYS B C 1
ATOM 7858 O O . LYS B 1 8 ? -19.094 85.438 -21.203 1 27.81 8 LYS B O 1
ATOM 7863 N N . PRO B 1 9 ? -17.141 84.875 -22.109 1 22.19 9 PRO B N 1
ATOM 7864 C CA . PRO B 1 9 ? -16.594 84.25 -20.906 1 22.19 9 PRO B CA 1
ATOM 7865 C C . PRO B 1 9 ? -16.234 85.312 -19.828 1 22.19 9 PRO B C 1
ATOM 7867 O O . PRO B 1 9 ? -15.555 86.25 -20.109 1 22.19 9 PRO B O 1
ATOM 7870 N N . ALA B 1 10 ? -16.906 85.312 -18.766 1 21.67 10 ALA B N 1
ATOM 7871 C CA . ALA B 1 10 ? -17.141 86.375 -17.766 1 21.67 10 ALA B CA 1
ATOM 7872 C C . ALA B 1 10 ? -15.867 86.625 -16.953 1 21.67 10 ALA B C 1
ATOM 7874 O O . ALA B 1 10 ? -14.969 85.812 -16.906 1 21.67 10 ALA B O 1
ATOM 7875 N N . HIS B 1 11 ? -15.859 87.375 -15.914 1 19.48 11 HIS B N 1
ATOM 7876 C CA . HIS B 1 11 ? -15.305 88.625 -15.281 1 19.48 11 HIS B CA 1
ATOM 7877 C C . HIS B 1 11 ? -14.391 88.25 -14.117 1 19.48 11 HIS B C 1
ATOM 7879 O O . HIS B 1 11 ? -13.375 88.875 -13.883 1 19.48 11 HIS B O 1
ATOM 7885 N N . MET B 1 12 ? -14.547 87.125 -13.195 1 19.66 12 MET B N 1
ATOM 7886 C CA . MET B 1 12 ? -14.672 87.562 -11.812 1 19.66 12 MET B CA 1
ATOM 7887 C C . MET B 1 12 ? -13.32 87.562 -11.117 1 19.66 12 MET B C 1
ATOM 7889 O O . MET B 1 12 ? -12.797 86.5 -10.773 1 19.66 12 MET B O 1
ATOM 7893 N N . PRO B 1 13 ? -12.125 88.188 -11.305 1 20.92 13 PRO B N 1
ATOM 7894 C CA . PRO B 1 13 ? -10.797 87.75 -10.852 1 20.92 13 PRO B CA 1
ATOM 7895 C C . PRO B 1 13 ? -10.531 88.125 -9.398 1 20.92 13 PRO B C 1
ATOM 7897 O O . PRO B 1 13 ? -9.438 87.875 -8.883 1 20.92 13 PRO B O 1
ATOM 7900 N N . ASN B 1 14 ? -11.297 88.812 -8.523 1 19.48 14 ASN B N 1
ATOM 7901 C CA . ASN B 1 14 ? -10.648 89.812 -7.707 1 19.48 14 ASN B CA 1
ATOM 7902 C C . ASN B 1 14 ? -9.984 89.188 -6.477 1 19.48 14 ASN B C 1
ATOM 7904 O O . ASN B 1 14 ? -9.305 89.875 -5.723 1 19.48 14 ASN B O 1
ATOM 7908 N N . ALA B 1 15 ? -10.305 88 -6.004 1 19.62 15 ALA B N 1
ATOM 7909 C CA . ALA B 1 15 ? -10.484 87.875 -4.555 1 19.62 15 ALA B CA 1
ATOM 7910 C C . ALA B 1 15 ? -9.172 88.125 -3.822 1 19.62 15 ALA B C 1
ATOM 7912 O O . ALA B 1 15 ? -8.094 87.938 -4.371 1 19.62 15 ALA B O 1
ATOM 7913 N N . PHE B 1 16 ? -9.195 88.438 -2.352 1 20.5 16 PHE B N 1
ATOM 7914 C CA . PHE B 1 16 ? -8.766 89.25 -1.206 1 20.5 16 PHE B CA 1
ATOM 7915 C C . PHE B 1 16 ? -7.484 88.688 -0.603 1 20.5 16 PHE B C 1
ATOM 7917 O O . PHE B 1 16 ? -7.094 87.562 -0.905 1 20.5 16 PHE B O 1
ATOM 7924 N N . ILE B 1 17 ? -7.312 88.625 0.854 1 22.33 17 ILE B N 1
ATOM 7925 C CA . ILE B 1 17 ? -6.629 89.25 1.987 1 22.33 17 ILE B CA 1
ATOM 7926 C C . ILE B 1 17 ? -5.703 88.188 2.646 1 22.33 17 ILE B C 1
ATOM 7928 O O . ILE B 1 17 ? -6.156 87.312 3.387 1 22.33 17 ILE B O 1
ATOM 7932 N N . ILE B 1 18 ? -4.773 87.562 2.135 1 21.95 18 ILE B N 1
ATOM 7933 C CA . ILE B 1 18 ? -4.066 86.375 2.691 1 21.95 18 ILE B CA 1
ATOM 7934 C C . ILE B 1 18 ? -3.102 86.875 3.779 1 21.95 18 ILE B C 1
ATOM 7936 O O . ILE B 1 18 ? -2.025 87.375 3.482 1 21.95 18 ILE B O 1
ATOM 7940 N N . MET B 1 19 ? -3.711 87.562 4.883 1 21.5 19 MET B N 1
ATOM 7941 C CA . MET B 1 19 ? -2.928 88.25 5.906 1 21.5 19 MET B CA 1
ATOM 7942 C C . MET B 1 19 ? -1.95 87.25 6.574 1 21.5 19 MET B C 1
ATOM 7944 O O . MET B 1 19 ? -1.848 86.125 6.184 1 21.5 19 MET B O 1
ATOM 7948 N N . PRO B 1 20 ? -1.963 87.25 8.133 1 25.66 20 PRO B N 1
ATOM 7949 C CA . PRO B 1 20 ? -1.04 87.312 9.266 1 25.66 20 PRO B CA 1
ATOM 7950 C C . PRO B 1 20 ? -0.49 85.938 9.703 1 25.66 20 PRO B C 1
ATOM 7952 O O . PRO B 1 20 ? 0.208 85.875 10.719 1 25.66 20 PRO B O 1
ATOM 7955 N N . ALA B 1 21 ? -1.009 84.875 9.328 1 25.23 21 ALA B N 1
ATOM 7956 C CA . ALA B 1 21 ? -1.062 83.625 10.078 1 25.23 21 ALA B CA 1
ATOM 7957 C C . ALA B 1 21 ? 0.317 82.938 10.164 1 25.23 21 ALA B C 1
ATOM 7959 O O . ALA B 1 21 ? 0.565 81.938 9.547 1 25.23 21 ALA B O 1
ATOM 7960 N N . LEU B 1 22 ? 1.383 83.688 10.148 1 26.84 22 LEU B N 1
ATOM 7961 C CA . LEU B 1 22 ? 2.682 83.062 10.094 1 26.84 22 LEU B CA 1
ATOM 7962 C C . LEU B 1 22 ? 2.955 82.312 11.391 1 26.84 22 LEU B C 1
ATOM 7964 O O . LEU B 1 22 ? 4.004 81.625 11.531 1 26.84 22 LEU B O 1
ATOM 7968 N N . ASN B 1 23 ? 2.359 82.75 12.516 1 26.8 23 ASN B N 1
ATOM 7969 C CA . ASN B 1 23 ? 2.877 82.312 13.805 1 26.8 23 ASN B CA 1
ATOM 7970 C C . ASN B 1 23 ? 2.678 80.812 13.992 1 26.8 23 ASN B C 1
ATOM 7972 O O . ASN B 1 23 ? 3.197 80.25 14.945 1 26.8 23 ASN B O 1
ATOM 7976 N N . GLN B 1 24 ? 1.424 80.312 13.719 1 28.34 24 GLN B N 1
ATOM 7977 C CA . GLN B 1 24 ? 0.991 79 14.195 1 28.34 24 GLN B CA 1
ATOM 7978 C C . GLN B 1 24 ? 1.672 77.938 13.414 1 28.34 24 GLN B C 1
ATOM 7980 O O . GLN B 1 24 ? 1.041 77.25 12.586 1 28.34 24 GLN B O 1
ATOM 7985 N N . ILE B 1 25 ? 2.859 78.062 13 1 30.12 25 ILE B N 1
ATOM 7986 C CA . ILE B 1 25 ? 3.469 77.125 12.086 1 30.12 25 ILE B CA 1
ATOM 7987 C C . ILE B 1 25 ? 3.354 75.688 12.656 1 30.12 25 ILE B C 1
ATOM 7989 O O . ILE B 1 25 ? 2.783 74.812 12.031 1 30.12 25 ILE B O 1
ATOM 7993 N N . PRO B 1 26 ? 4.492 74.875 12.859 1 31.92 26 PRO B N 1
ATOM 7994 C CA . PRO B 1 26 ? 4.738 73.562 12.328 1 31.92 26 PRO B CA 1
ATOM 7995 C C . PRO B 1 26 ? 4.324 72.438 13.297 1 31.92 26 PRO B C 1
ATOM 7997 O O . PRO B 1 26 ? 4.746 71.312 13.148 1 31.92 26 PRO B O 1
ATOM 8000 N N . LEU B 1 27 ? 3.746 72.688 14.547 1 37.25 27 LEU B N 1
ATOM 8001 C CA . LEU B 1 27 ? 3.443 71.562 15.398 1 37.25 27 LEU B CA 1
ATOM 8002 C C . LEU B 1 27 ? 2.518 70.562 14.688 1 37.25 27 LEU B C 1
ATOM 8004 O O . LEU B 1 27 ? 2.621 69.375 14.883 1 37.25 27 LEU B O 1
ATOM 8008 N N . LYS B 1 28 ? 1.601 71.125 13.922 1 38.22 28 LYS B N 1
ATOM 8009 C CA . LYS B 1 28 ? 0.647 70.25 13.211 1 38.22 28 LYS B CA 1
ATOM 8010 C C . LYS B 1 28 ? 1.354 69.375 12.18 1 38.22 28 LYS B C 1
ATOM 8012 O O . LYS B 1 28 ? 0.903 68.25 11.891 1 38.22 28 LYS B O 1
ATOM 8017 N N . LEU B 1 29 ? 2.422 70 11.664 1 36.59 29 LEU B N 1
ATOM 8018 C CA . LEU B 1 29 ? 3.111 69.125 10.703 1 36.59 29 LEU B CA 1
ATOM 8019 C C . LEU B 1 29 ? 3.76 67.938 11.414 1 36.59 29 LEU B C 1
ATOM 8021 O O . LEU B 1 29 ? 3.758 66.812 10.883 1 36.59 29 LEU B O 1
ATOM 8025 N N . CYS B 1 30 ? 4.227 68.25 12.633 1 37.41 30 CYS B N 1
ATOM 8026 C CA . CYS B 1 30 ? 4.844 67.125 13.336 1 37.41 30 CYS B CA 1
ATOM 8027 C C . CYS B 1 30 ? 3.799 66.062 13.727 1 37.41 30 CYS B C 1
ATOM 8029 O O . CYS B 1 30 ? 4.055 64.875 13.656 1 37.41 30 CYS B O 1
ATOM 8031 N N . THR B 1 31 ? 2.6 66.562 14.211 1 39.69 31 THR B N 1
ATOM 8032 C CA . THR B 1 31 ? 1.567 65.625 14.562 1 39.69 31 THR B CA 1
ATOM 8033 C C . THR B 1 31 ? 1.061 64.875 13.32 1 39.69 31 THR B C 1
ATOM 8035 O O . THR B 1 31 ? 0.738 63.688 13.375 1 39.69 31 THR B O 1
ATOM 8038 N N . LEU B 1 32 ? 0.95 65.625 12.195 1 35.72 32 LEU B N 1
ATOM 8039 C CA . LEU B 1 32 ? 0.5 64.938 10.977 1 35.72 32 LEU B CA 1
ATOM 8040 C C . LEU B 1 32 ? 1.531 63.938 10.5 1 35.72 32 LEU B C 1
ATOM 8042 O O . LEU B 1 32 ? 1.17 62.875 9.992 1 35.72 32 LEU B O 1
ATOM 8046 N N . LEU B 1 33 ? 2.828 64.312 10.664 1 36.91 33 LEU B N 1
ATOM 8047 C CA . LEU B 1 33 ? 3.828 63.344 10.273 1 36.91 33 LEU B CA 1
ATOM 8048 C C . LEU B 1 33 ? 3.742 62.125 11.164 1 36.91 33 LEU B C 1
ATOM 8050 O O . LEU B 1 33 ? 3.934 61 10.695 1 36.91 33 LEU B O 1
ATOM 8054 N N . VAL B 1 34 ? 3.428 62.312 12.461 1 39.88 34 VAL B N 1
ATOM 8055 C CA . VAL B 1 34 ? 3.303 61.125 13.32 1 39.88 34 VAL B CA 1
ATOM 8056 C C . VAL B 1 34 ? 2.053 60.344 12.945 1 39.88 34 VAL B C 1
ATOM 8058 O O . VAL B 1 34 ? 2.064 59.125 12.953 1 39.88 34 VAL B O 1
ATOM 8061 N N . LEU B 1 35 ? 0.962 61.094 12.586 1 36.53 35 LEU B N 1
ATOM 8062 C CA . LEU B 1 35 ? -0.26 60.344 12.266 1 36.53 35 LEU B CA 1
ATOM 8063 C C . LEU B 1 35 ? -0.105 59.594 10.961 1 36.53 35 LEU B C 1
ATOM 8065 O O . LEU B 1 35 ? -0.704 58.531 10.789 1 36.53 35 LEU B O 1
ATOM 8069 N N . PHE B 1 36 ? 0.607 60.25 9.992 1 36.19 36 PHE B N 1
ATOM 8070 C CA . PHE B 1 36 ? 0.725 59.5 8.742 1 36.19 36 PHE B CA 1
ATOM 8071 C C . PHE B 1 36 ? 1.496 58.188 8.961 1 36.19 36 PHE B C 1
ATOM 8073 O O . PHE B 1 36 ? 1.364 57.25 8.18 1 36.19 36 PHE B O 1
ATOM 8080 N N . THR B 1 37 ? 2.514 58.281 9.836 1 35.25 37 THR B N 1
ATOM 8081 C CA . THR B 1 37 ? 3.258 57.031 9.961 1 35.25 37 THR B CA 1
ATOM 8082 C C . THR B 1 37 ? 2.396 55.938 10.609 1 35.25 37 THR B C 1
ATOM 8084 O O . THR B 1 37 ? 2.682 54.75 10.484 1 35.25 37 THR B O 1
ATOM 8087 N N . CYS B 1 38 ? 1.495 56.406 11.492 1 34.38 38 CYS B N 1
ATOM 8088 C CA . CYS B 1 38 ? 0.905 55.344 12.281 1 34.38 38 CYS B CA 1
ATOM 8089 C C . CYS B 1 38 ? -0.227 54.656 11.523 1 34.38 38 CYS B C 1
ATOM 8091 O O . CYS B 1 38 ? -0.944 53.812 12.078 1 34.38 38 CYS B O 1
ATOM 8093 N N . ILE B 1 39 ? -0.729 55.344 10.508 1 32.75 39 ILE B N 1
ATOM 8094 C CA . ILE B 1 39 ? -1.848 54.562 10 1 32.75 39 ILE B CA 1
ATOM 8095 C C . ILE B 1 39 ? -1.328 53.25 9.391 1 32.75 39 ILE B C 1
ATOM 8097 O O . ILE B 1 39 ? -0.794 53.25 8.281 1 32.75 39 ILE B O 1
ATOM 8101 N N . GLN B 1 40 ? -0.663 52.562 10.156 1 33.16 40 GLN B N 1
ATOM 8102 C CA . GLN B 1 40 ? -0.576 51.188 9.68 1 33.16 40 GLN B CA 1
ATOM 8103 C C . GLN B 1 40 ? -1.953 50.625 9.312 1 33.16 40 GLN B C 1
ATOM 8105 O O . GLN B 1 40 ? -2.822 50.5 10.18 1 33.16 40 GLN B O 1
ATOM 8110 N N . TRP B 1 41 ? -2.465 51.094 8.164 1 32.41 41 TRP B N 1
ATOM 8111 C CA . TRP B 1 41 ? -3.596 50.312 7.699 1 32.41 41 TRP B CA 1
ATOM 8112 C C . TRP B 1 41 ? -3.32 48.812 7.871 1 32.41 41 TRP B C 1
ATOM 8114 O O . TRP B 1 41 ? -2.336 48.281 7.34 1 32.41 41 TRP B O 1
ATOM 8124 N N . ASN B 1 42 ? -3.67 48.344 8.961 1 34.16 42 ASN B N 1
ATOM 8125 C CA . ASN B 1 42 ? -3.721 46.875 9.094 1 34.16 42 ASN B CA 1
ATOM 8126 C C . ASN B 1 42 ? -4.418 46.25 7.906 1 34.16 42 ASN B C 1
ATOM 8128 O O . ASN B 1 42 ? -5.645 46.312 7.785 1 34.16 42 ASN B O 1
ATOM 8132 N N . VAL B 1 43 ? -3.959 46.5 6.727 1 38.09 43 VAL B N 1
ATOM 8133 C CA . VAL B 1 43 ? -4.492 45.719 5.617 1 38.09 43 VAL B CA 1
ATOM 8134 C C . VAL B 1 43 ? -4.434 44.219 5.961 1 38.09 43 VAL B C 1
ATOM 8136 O O . VAL B 1 43 ? -3.355 43.688 6.223 1 38.09 43 VAL B O 1
ATOM 8139 N N . ASP B 1 44 ? -5.527 43.656 6.391 1 44.62 44 ASP B N 1
ATOM 8140 C CA . ASP B 1 44 ? -5.672 42.25 6.781 1 44.62 44 ASP B CA 1
ATOM 8141 C C . ASP B 1 44 ? -5.414 41.312 5.598 1 44.62 44 ASP B C 1
ATOM 8143 O O . ASP B 1 44 ? -5.844 41.594 4.477 1 44.62 44 ASP B O 1
ATOM 8147 N N . CYS B 1 45 ? -4.418 40.594 5.52 1 50.56 45 CYS B N 1
ATOM 8148 C CA . CYS B 1 45 ? -4.023 39.531 4.598 1 50.56 45 CYS B CA 1
ATOM 8149 C C . CYS B 1 45 ? -5.207 38.625 4.27 1 50.56 45 CYS B C 1
ATOM 8151 O O . CYS B 1 45 ? -6.066 38.375 5.121 1 50.56 45 CYS B O 1
ATOM 8153 N N . PHE B 1 46 ? -5.441 38.469 2.855 1 67.62 46 PHE B N 1
ATOM 8154 C CA . PHE B 1 46 ? -6.516 37.562 2.459 1 67.62 46 PHE B CA 1
ATOM 8155 C C . PHE B 1 46 ? -6.105 36.094 2.676 1 67.62 46 PHE B C 1
ATOM 8157 O O . PHE B 1 46 ? -5.715 35.406 1.731 1 67.62 46 PHE B O 1
ATOM 8164 N N . GLY B 1 47 ? -5.895 35.688 3.918 1 73.38 47 GLY B N 1
ATOM 8165 C CA . GLY B 1 47 ? -5.648 34.375 4.453 1 73.38 47 GLY B CA 1
ATOM 8166 C C . GLY B 1 47 ? -6.02 34.219 5.918 1 73.38 47 GLY B C 1
ATOM 8167 O O . GLY B 1 47 ? -6.066 35.219 6.645 1 73.38 47 GLY B O 1
ATOM 8168 N N . PHE B 1 48 ? -6.418 33 6.254 1 81.12 48 PHE B N 1
ATOM 8169 C CA . PHE B 1 48 ? -6.879 32.719 7.609 1 81.12 48 PHE B CA 1
ATOM 8170 C C . PHE B 1 48 ? -5.914 31.781 8.32 1 81.12 48 PHE B C 1
ATOM 8172 O O . PHE B 1 48 ? -5.078 31.141 7.684 1 81.12 48 PHE B O 1
ATOM 8179 N N . LYS B 1 49 ? -5.953 31.859 9.594 1 81.94 49 LYS B N 1
ATOM 8180 C CA . LYS B 1 49 ? -5.062 31 10.375 1 81.94 49 LYS B CA 1
ATOM 8181 C C . LYS B 1 49 ? -5.555 29.562 10.383 1 81.94 49 LYS B C 1
ATOM 8183 O O . LYS B 1 49 ? -4.766 28.625 10.234 1 81.94 49 LYS B O 1
ATOM 8188 N N . ASN B 1 50 ? -6.84 29.453 10.578 1 88.75 50 ASN B N 1
ATOM 8189 C CA . ASN B 1 50 ? -7.355 28.109 10.812 1 88.75 50 ASN B CA 1
ATOM 8190 C C . ASN B 1 50 ? -8.477 27.766 9.836 1 88.75 50 ASN B C 1
ATOM 8192 O O . ASN B 1 50 ? -9.078 26.688 9.938 1 88.75 50 ASN B O 1
ATOM 8196 N N . CYS B 1 51 ? -8.695 28.656 8.961 1 92.81 51 CYS B N 1
ATOM 8197 C CA . CYS B 1 51 ? -9.828 28.422 8.07 1 92.81 51 CYS B CA 1
ATOM 8198 C C . CYS B 1 51 ? -9.445 28.703 6.621 1 92.81 51 CYS B C 1
ATOM 8200 O O . CYS B 1 51 ? -8.438 29.359 6.355 1 92.81 51 CYS B O 1
ATOM 8202 N N . VAL B 1 52 ? -10.227 28.109 5.73 1 92.19 52 VAL B N 1
ATOM 8203 C CA . VAL B 1 52 ? -10.07 28.328 4.297 1 92.19 52 VAL B CA 1
ATOM 8204 C C . VAL B 1 52 ? -11.438 28.547 3.658 1 92.19 52 VAL B C 1
ATOM 8206 O O . VAL B 1 52 ? -12.406 27.859 3.994 1 92.19 52 VAL B O 1
ATOM 8209 N N . LEU B 1 53 ? -11.445 29.562 2.914 1 90.94 53 LEU B N 1
ATOM 8210 C CA . LEU B 1 53 ? -12.648 29.766 2.113 1 90.94 53 LEU B CA 1
ATOM 8211 C C . LEU B 1 53 ? -12.602 28.922 0.844 1 90.94 53 LEU B C 1
ATOM 8213 O O . LEU B 1 53 ? -11.617 28.953 0.101 1 90.94 53 LEU B O 1
ATOM 8217 N N . SER B 1 54 ? -13.609 28.172 0.643 1 89.44 54 SER B N 1
ATOM 8218 C CA . SER B 1 54 ? -13.633 27.281 -0.512 1 89.44 54 SER B CA 1
ATOM 8219 C C . SER B 1 54 ? -13.641 28.062 -1.818 1 89.44 54 SER B C 1
ATOM 8221 O O . SER B 1 54 ? -14.461 28.969 -1.994 1 89.44 54 SER B O 1
ATOM 8223 N N . PRO B 1 55 ? -12.758 27.75 -2.711 1 82.69 55 PRO B N 1
ATOM 8224 C CA . PRO B 1 55 ? -12.727 28.453 -3.998 1 82.69 55 PRO B CA 1
ATOM 8225 C C . PRO B 1 55 ? -13.859 28.016 -4.93 1 82.69 55 PRO B C 1
ATOM 8227 O O . PRO B 1 55 ? -14.281 28.781 -5.801 1 82.69 55 PRO B O 1
ATOM 8230 N N . ASN B 1 56 ? -14.367 26.844 -4.699 1 83 56 ASN B N 1
ATOM 8231 C CA . ASN B 1 56 ? -15.391 26.281 -5.582 1 83 56 ASN B CA 1
ATOM 8232 C C . ASN B 1 56 ? -16.797 26.625 -5.109 1 83 56 ASN B C 1
ATOM 8234 O O . ASN B 1 56 ? -17.734 26.625 -5.898 1 83 56 ASN B O 1
ATOM 8238 N N . ARG B 1 57 ? -16.891 26.891 -3.822 1 88.25 57 ARG B N 1
ATOM 8239 C CA . ARG B 1 57 ? -18.188 27.25 -3.244 1 88.25 57 ARG B CA 1
ATOM 8240 C C . ARG B 1 57 ? -18.094 28.547 -2.451 1 88.25 57 ARG B C 1
ATOM 8242 O O . ARG B 1 57 ? -17.859 28.531 -1.24 1 88.25 57 ARG B O 1
ATOM 8249 N N . PRO B 1 58 ? -18.422 29.578 -3.227 1 88.19 58 PRO B N 1
ATOM 8250 C CA . PRO B 1 58 ? -18.344 30.859 -2.516 1 88.19 58 PRO B CA 1
ATOM 8251 C C . PRO B 1 58 ? -19.266 30.906 -1.298 1 88.19 58 PRO B C 1
ATOM 8253 O O . PRO B 1 58 ? -20.406 30.453 -1.36 1 88.19 58 PRO B O 1
ATOM 8256 N N . GLY B 1 59 ? -18.766 31.281 -0.142 1 91.75 59 GLY B N 1
ATOM 8257 C CA . GLY B 1 59 ? -19.531 31.406 1.087 1 91.75 59 GLY B CA 1
ATOM 8258 C C . GLY B 1 59 ? -19.266 30.281 2.07 1 91.75 59 GLY B C 1
ATOM 8259 O O . GLY B 1 59 ? -19.719 30.328 3.215 1 91.75 59 GLY B O 1
ATOM 8260 N N . LEU B 1 60 ? -18.594 29.281 1.597 1 94.62 60 LEU B N 1
ATOM 8261 C CA . LEU B 1 60 ? -18.25 28.172 2.48 1 94.62 60 LEU B CA 1
ATOM 8262 C C . LEU B 1 60 ? -16.891 28.391 3.137 1 94.62 60 LEU B C 1
ATOM 8264 O O . LEU B 1 60 ? -15.898 28.625 2.445 1 94.62 60 LEU B O 1
ATOM 8268 N N . ALA B 1 61 ? -16.875 28.391 4.449 1 95.5 61 ALA B N 1
ATOM 8269 C CA . ALA B 1 61 ? -15.648 28.453 5.227 1 95.5 61 ALA B CA 1
ATOM 8270 C C . ALA B 1 61 ? -15.352 27.109 5.895 1 95.5 61 ALA B C 1
ATOM 8272 O O . ALA B 1 61 ? -16.203 26.562 6.613 1 95.5 61 ALA B O 1
ATOM 8273 N N . VAL B 1 62 ? -14.258 26.578 5.66 1 94.94 62 VAL B N 1
ATOM 8274 C CA . VAL B 1 62 ? -13.859 25.297 6.223 1 94.94 62 VAL B CA 1
ATOM 8275 C C . VAL B 1 62 ? -12.758 25.5 7.262 1 94.94 62 VAL B C 1
ATOM 8277 O O . VAL B 1 62 ? -11.664 25.953 6.93 1 94.94 62 VAL B O 1
ATOM 8280 N N . CYS B 1 63 ? -13.055 25.219 8.477 1 95.69 63 CYS B N 1
ATOM 8281 C CA . CYS B 1 63 ? -12.109 25.312 9.586 1 95.69 63 CYS B CA 1
ATOM 8282 C C . CYS B 1 63 ? -11.953 23.953 10.273 1 95.69 63 CYS B C 1
ATOM 8284 O O . CYS B 1 63 ? -12 23.875 11.5 1 95.69 63 CYS B O 1
ATOM 8286 N N . THR B 1 64 ? -11.844 22.938 9.523 1 92.81 64 THR B N 1
ATOM 8287 C CA . THR B 1 64 ? -11.867 21.578 10.078 1 92.81 64 THR B CA 1
ATOM 8288 C C . THR B 1 64 ? -10.445 21.094 10.359 1 92.81 64 THR B C 1
ATOM 8290 O O . THR B 1 64 ? -9.531 21.359 9.578 1 92.81 64 THR B O 1
ATOM 8293 N N . GLY B 1 65 ? -10.305 20.406 11.484 1 83.88 65 GLY B N 1
ATOM 8294 C CA . GLY B 1 65 ? -9.125 19.594 11.711 1 83.88 65 GLY B CA 1
ATOM 8295 C C . GLY B 1 65 ? -7.883 20.406 12.016 1 83.88 65 GLY B C 1
ATOM 8296 O O . GLY B 1 65 ? -6.785 20.062 11.578 1 83.88 65 GLY B O 1
ATOM 8297 N N . HIS B 1 66 ? -7.918 21.547 12.656 1 86.06 66 HIS B N 1
ATOM 8298 C CA . HIS B 1 66 ? -6.754 22.359 12.984 1 86.06 66 HIS B CA 1
ATOM 8299 C C . HIS B 1 66 ? -6.543 22.438 14.492 1 86.06 66 HIS B C 1
ATOM 8301 O O . HIS B 1 66 ? -5.867 23.359 14.977 1 86.06 66 HIS B O 1
ATOM 8307 N N . ALA B 1 67 ? -7.215 21.531 15.25 1 84.12 67 ALA B N 1
ATOM 8308 C CA . ALA B 1 67 ? -7.086 21.484 16.703 1 84.12 67 ALA B CA 1
ATOM 8309 C C . ALA B 1 67 ? -7.395 22.844 17.328 1 84.12 67 ALA B C 1
ATOM 8311 O O . ALA B 1 67 ? -6.641 23.344 18.172 1 84.12 67 ALA B O 1
ATOM 8312 N N . ILE B 1 68 ? -8.422 23.422 16.891 1 91.5 68 ILE B N 1
ATOM 8313 C CA . ILE B 1 68 ? -8.859 24.719 17.375 1 91.5 68 ILE B CA 1
ATOM 8314 C C . ILE B 1 68 ? -9.398 24.594 18.797 1 91.5 68 ILE B C 1
ATOM 8316 O O . ILE B 1 68 ? -10.281 23.75 19.062 1 91.5 68 ILE B O 1
ATOM 8320 N N . ILE B 1 69 ? -8.891 25.328 19.688 1 89.5 69 ILE B N 1
ATOM 8321 C CA . ILE B 1 69 ? -9.383 25.344 21.062 1 89.5 69 ILE B CA 1
ATOM 8322 C C . ILE B 1 69 ? -10.344 26.516 21.25 1 89.5 69 ILE B C 1
ATOM 8324 O O . ILE B 1 69 ? -11.461 26.328 21.734 1 89.5 69 ILE B O 1
ATOM 8328 N N . ASN B 1 70 ? -9.883 27.672 20.797 1 91.44 70 ASN B N 1
ATOM 8329 C CA . ASN B 1 70 ? -10.734 28.859 20.859 1 91.44 70 ASN B CA 1
ATOM 8330 C C . ASN B 1 70 ? -11.336 29.203 19.5 1 91.44 70 ASN B C 1
ATOM 8332 O O . ASN B 1 70 ? -10.656 29.75 18.625 1 91.44 70 ASN B O 1
ATOM 8336 N N . LEU B 1 71 ? -12.57 28.953 19.328 1 94.62 71 LEU B N 1
ATOM 8337 C CA . LEU B 1 71 ? -13.234 29.141 18.031 1 94.62 71 LEU B CA 1
ATOM 8338 C C . LEU B 1 71 ? -13.445 30.625 17.734 1 94.62 71 LEU B C 1
ATOM 8340 O O . LEU B 1 71 ? -13.414 31.031 16.578 1 94.62 71 LEU B O 1
ATOM 8344 N N . ASN B 1 72 ? -13.648 31.453 18.797 1 92.12 72 ASN B N 1
ATOM 8345 C CA . ASN B 1 72 ? -13.875 32.875 18.609 1 92.12 72 ASN B CA 1
ATOM 8346 C C . ASN B 1 72 ? -12.711 33.531 17.875 1 92.12 72 ASN B C 1
ATOM 8348 O O . ASN B 1 72 ? -12.922 34.281 16.922 1 92.12 72 ASN B O 1
ATOM 8352 N N . SER B 1 73 ? -11.586 33.219 18.281 1 89.44 73 SER B N 1
ATOM 8353 C CA . SER B 1 73 ? -10.398 33.781 17.656 1 89.44 73 SER B CA 1
ATOM 8354 C C . SER B 1 73 ? -10.164 33.188 16.281 1 89.44 73 SER B C 1
ATOM 8356 O O . SER B 1 73 ? -9.719 33.906 15.367 1 89.44 73 SER B O 1
ATOM 8358 N N . ALA B 1 74 ? -10.539 32 16.078 1 91.88 74 ALA B N 1
ATOM 8359 C CA . ALA B 1 74 ? -10.25 31.297 14.828 1 91.88 74 ALA B CA 1
ATOM 8360 C C . ALA B 1 74 ? -11.133 31.812 13.695 1 91.88 74 ALA B C 1
ATOM 8362 O O . ALA B 1 74 ? -10.703 31.875 12.539 1 91.88 74 ALA B O 1
ATOM 8363 N N . ILE B 1 75 ? -12.352 32.25 14.023 1 94.19 75 ILE B N 1
ATOM 8364 C CA . ILE B 1 75 ? -13.281 32.594 12.961 1 94.19 75 ILE B CA 1
ATOM 8365 C C . ILE B 1 75 ? -13.477 34.125 12.953 1 94.19 75 ILE B C 1
ATOM 8367 O O . ILE B 1 75 ? -14.305 34.656 12.195 1 94.19 75 ILE B O 1
ATOM 8371 N N . ALA B 1 76 ? -12.773 34.906 13.742 1 89.88 76 ALA B N 1
ATOM 8372 C CA . ALA B 1 76 ? -12.953 36.344 13.906 1 89.88 76 ALA B CA 1
ATOM 8373 C C . ALA B 1 76 ? -12.734 37.094 12.578 1 89.88 76 ALA B C 1
ATOM 8375 O O . ALA B 1 76 ? -13.391 38.094 12.297 1 89.88 76 ALA B O 1
ATOM 8376 N N . SER B 1 77 ? -11.906 36.531 11.703 1 87.19 77 SER B N 1
ATOM 8377 C CA . SER B 1 77 ? -11.523 37.219 10.477 1 87.19 77 SER B CA 1
ATOM 8378 C C . SER B 1 77 ? -12.398 36.812 9.305 1 87.19 77 SER B C 1
ATOM 8380 O O . SER B 1 77 ? -12.25 37.344 8.195 1 87.19 77 SER B O 1
ATOM 8382 N N . LEU B 1 78 ? -13.297 35.938 9.5 1 91.69 78 LEU B N 1
ATOM 8383 C CA . LEU B 1 78 ? -14.141 35.5 8.398 1 91.69 78 LEU B CA 1
ATOM 8384 C C . LEU B 1 78 ? -15.078 36.594 7.941 1 91.69 78 LEU B C 1
ATOM 8386 O O . LEU B 1 78 ? -15.586 37.375 8.758 1 91.69 78 LEU B O 1
ATOM 8390 N N . PRO B 1 79 ? -15.32 36.688 6.668 1 88.94 79 PRO B N 1
ATOM 8391 C CA . PRO B 1 79 ? -16.219 37.719 6.156 1 88.94 79 PRO B CA 1
ATOM 8392 C C . PRO B 1 79 ? -17.656 37.531 6.598 1 88.94 79 PRO B C 1
ATOM 8394 O O . PRO B 1 79 ? -18.078 36.406 6.863 1 88.94 79 PRO B O 1
ATOM 8397 N N . ASN B 1 80 ? -18.438 38.625 6.609 1 89.31 80 ASN B N 1
ATOM 8398 C CA . ASN B 1 80 ? -19.828 38.625 7.047 1 89.31 80 ASN B CA 1
ATOM 8399 C C . ASN B 1 80 ? -20.734 37.875 6.066 1 89.31 80 ASN B C 1
ATOM 8401 O O . ASN B 1 80 ? -21.828 37.438 6.426 1 89.31 80 ASN B O 1
ATOM 8405 N N . VAL B 1 81 ? -20.125 37.656 4.895 1 87.81 81 VAL B N 1
ATOM 8406 C CA . VAL B 1 81 ? -20.922 36.969 3.871 1 87.81 81 VAL B CA 1
ATOM 8407 C C . VAL B 1 81 ? -20.641 35.5 3.887 1 87.81 81 VAL B C 1
ATOM 8409 O O . VAL B 1 81 ? -20.719 34.812 2.854 1 87.81 81 VAL B O 1
ATOM 8412 N N . THR B 1 82 ? -20.328 34.906 4.992 1 94 82 THR B N 1
ATOM 8413 C CA . THR B 1 82 ? -20.172 33.469 5.152 1 94 82 THR B CA 1
ATOM 8414 C C . THR B 1 82 ? -21.516 32.812 5.41 1 94 82 THR B C 1
ATOM 8416 O O . THR B 1 82 ? -22.203 33.125 6.383 1 94 82 THR B O 1
ATOM 8419 N N . TYR B 1 83 ? -21.875 31.875 4.512 1 95.31 83 TYR B N 1
ATOM 8420 C CA . TYR B 1 83 ? -23.172 31.234 4.609 1 95.31 83 TYR B CA 1
ATOM 8421 C C . TYR B 1 83 ? -23.062 29.859 5.266 1 95.31 83 TYR B C 1
ATOM 8423 O O . TYR B 1 83 ? -24 29.391 5.906 1 95.31 83 TYR B O 1
ATOM 8431 N N . TRP B 1 84 ? -22.016 29.266 5.055 1 96.81 84 TRP B N 1
ATOM 8432 C CA . TRP B 1 84 ? -21.781 27.922 5.594 1 96.81 84 TRP B CA 1
ATOM 8433 C C . TRP B 1 84 ? -20.438 27.875 6.336 1 96.81 84 TRP B C 1
ATOM 8435 O O . TRP B 1 84 ? -19.406 28.266 5.793 1 96.81 84 TRP B O 1
ATOM 8445 N N . LEU B 1 85 ? -20.453 27.422 7.562 1 97.12 85 LEU B N 1
ATOM 8446 C CA . LEU B 1 85 ? -19.234 27.297 8.367 1 97.12 85 LEU B CA 1
ATOM 8447 C C . LEU B 1 85 ? -19.062 25.875 8.883 1 97.12 85 LEU B C 1
ATOM 8449 O O . LEU B 1 85 ? -19.938 25.344 9.57 1 97.12 85 LEU B O 1
ATOM 8453 N N . ASN B 1 86 ? -18.062 25.234 8.547 1 97.31 86 ASN B N 1
ATOM 8454 C CA . ASN B 1 86 ? -17.703 23.906 9.055 1 97.31 86 ASN B CA 1
ATOM 8455 C C . ASN B 1 86 ? -16.531 23.984 10.016 1 97.31 86 ASN B C 1
ATOM 8457 O O . ASN B 1 86 ? -15.383 24.141 9.586 1 97.31 86 ASN B O 1
ATOM 8461 N N . ALA B 1 87 ? -16.734 23.875 11.219 1 97.19 87 ALA B N 1
ATOM 8462 C CA . ALA B 1 87 ? -15.703 23.875 12.258 1 97.19 87 ALA B CA 1
ATOM 8463 C C . ALA B 1 87 ? -15.695 22.531 13.008 1 97.19 87 ALA B C 1
ATOM 8465 O O . ALA B 1 87 ? -15.547 22.516 14.227 1 97.19 87 ALA B O 1
ATOM 8466 N N . SER B 1 88 ? -15.898 21.484 12.281 1 95.31 88 SER B N 1
ATOM 8467 C CA . SER B 1 88 ? -15.945 20.156 12.867 1 95.31 88 SER B CA 1
ATOM 8468 C C . SER B 1 88 ? -14.547 19.641 13.172 1 95.31 88 SER B C 1
ATOM 8470 O O . SER B 1 88 ? -13.555 20.188 12.688 1 95.31 88 SER B O 1
ATOM 8472 N N . HIS B 1 89 ? -14.445 18.688 14.078 1 91.62 89 HIS B N 1
ATOM 8473 C CA . HIS B 1 89 ? -13.227 17.938 14.375 1 91.62 89 HIS B CA 1
ATOM 8474 C C . HIS B 1 89 ? -12.141 18.859 14.914 1 91.62 89 HIS B C 1
ATOM 8476 O O . HIS B 1 89 ? -11.016 18.859 14.406 1 91.62 89 HIS B O 1
ATOM 8482 N N . ASN B 1 90 ? -12.492 19.641 15.812 1 94.12 90 ASN B N 1
ATOM 8483 C CA . ASN B 1 90 ? -11.555 20.469 16.547 1 94.12 90 ASN B CA 1
ATOM 8484 C C . ASN B 1 90 ? -11.578 20.172 18.047 1 94.12 90 ASN B C 1
ATOM 8486 O O . ASN B 1 90 ? -12 19.094 18.453 1 94.12 90 ASN B O 1
ATOM 8490 N N . LEU B 1 91 ? -11 21 18.875 1 91.62 91 LEU B N 1
ATOM 8491 C CA . LEU B 1 91 ? -10.922 20.781 20.312 1 91.62 91 LEU B CA 1
ATOM 8492 C C . LEU B 1 91 ? -11.609 21.906 21.078 1 91.62 91 LEU B C 1
ATOM 8494 O O . LEU B 1 91 ? -11.141 22.328 22.141 1 91.62 91 LEU B O 1
ATOM 8498 N N . VAL B 1 92 ? -12.672 22.344 20.5 1 95.31 92 VAL B N 1
ATOM 8499 C CA . VAL B 1 92 ? -13.406 23.453 21.109 1 95.31 92 VAL B CA 1
ATOM 8500 C C . VAL B 1 92 ? -14.109 22.969 22.375 1 95.31 92 VAL B C 1
ATOM 8502 O O . VAL B 1 92 ? -14.812 21.953 22.359 1 95.31 92 VAL B O 1
ATOM 8505 N N . GLU B 1 93 ? -13.992 23.625 23.484 1 93.94 93 GLU B N 1
ATOM 8506 C CA . GLU B 1 93 ? -14.578 23.203 24.75 1 93.94 93 GLU B CA 1
ATOM 8507 C C . GLU B 1 93 ? -15.742 24.094 25.156 1 93.94 93 GLU B C 1
ATOM 8509 O O . GLU B 1 93 ? -16.688 23.641 25.797 1 93.94 93 GLU B O 1
ATOM 8514 N N . MET B 1 94 ? -15.602 25.375 24.797 1 93.81 94 MET B N 1
ATOM 8515 C CA . MET B 1 94 ? -16.625 26.312 25.203 1 93.81 94 MET B CA 1
ATOM 8516 C C . MET B 1 94 ? -16.922 27.328 24.094 1 93.81 94 MET B C 1
ATOM 8518 O O . MET B 1 94 ? -16.047 27.656 23.297 1 93.81 94 MET B O 1
ATOM 8522 N N . LEU B 1 95 ? -18.156 27.703 23.984 1 95 95 LEU B N 1
ATOM 8523 C CA . LEU B 1 95 ? -18.562 28.75 23.062 1 95 95 LEU B CA 1
ATOM 8524 C C . LEU B 1 95 ? -19.031 29.984 23.828 1 95 95 LEU B C 1
ATOM 8526 O O . LEU B 1 95 ? -19.859 29.891 24.734 1 95 95 LEU B O 1
ATOM 8530 N N . ASN B 1 96 ? -18.547 31.156 23.359 1 92.25 96 ASN B N 1
ATOM 8531 C CA . ASN B 1 96 ? -18.922 32.406 24 1 92.25 96 ASN B CA 1
ATOM 8532 C C . ASN B 1 96 ? -20.109 33.062 23.297 1 92.25 96 ASN B C 1
ATOM 8534 O O . ASN B 1 96 ? -20.453 32.688 22.172 1 92.25 96 ASN B O 1
ATOM 8538 N N . SER B 1 97 ? -20.719 34.062 23.953 1 91.5 97 SER B N 1
ATOM 8539 C CA . SER B 1 97 ? -21.922 34.719 23.469 1 91.5 97 SER B CA 1
ATOM 8540 C C . SER B 1 97 ? -21.656 35.531 22.219 1 91.5 97 SER B C 1
ATOM 8542 O O . SER B 1 97 ? -22.547 35.781 21.406 1 91.5 97 SER B O 1
ATOM 8544 N N . THR B 1 98 ? -20.328 35.875 22.016 1 91.19 98 THR B N 1
ATOM 8545 C CA . THR B 1 98 ? -20.016 36.75 20.875 1 91.19 98 THR B CA 1
ATOM 8546 C C . THR B 1 98 ? -19.312 35.938 19.766 1 91.19 98 THR B C 1
ATOM 8548 O O . THR B 1 98 ? -18.844 36.531 18.797 1 91.19 98 THR B O 1
ATOM 8551 N N . THR B 1 99 ? -19.312 34.719 19.859 1 93.19 99 THR B N 1
ATOM 8552 C CA . THR B 1 99 ? -18.531 33.906 18.938 1 93.19 99 THR B CA 1
ATOM 8553 C C . THR B 1 99 ? -19.031 34.062 17.5 1 93.19 99 THR B C 1
ATOM 8555 O O . THR B 1 99 ? -18.234 34.219 16.578 1 93.19 99 THR B O 1
ATOM 8558 N N . PHE B 1 100 ? -20.375 34.188 17.281 1 95.12 100 PHE B N 1
ATOM 8559 C CA . PHE B 1 100 ? -20.906 34.219 15.922 1 95.12 100 PHE B CA 1
ATOM 8560 C C . PHE B 1 100 ? -21.578 35.531 15.625 1 95.12 100 PHE B C 1
ATOM 8562 O O . PHE B 1 100 ? -22.297 35.688 14.641 1 95.12 100 PHE B O 1
ATOM 8569 N N . SER B 1 101 ? -21.375 36.562 16.406 1 92.81 101 SER B N 1
ATOM 8570 C CA . SER B 1 101 ? -22.062 37.844 16.281 1 92.81 101 SER B CA 1
ATOM 8571 C C . SER B 1 101 ? -21.703 38.531 14.969 1 92.81 101 SER B C 1
ATOM 8573 O O . SER B 1 101 ? -22.516 39.25 14.391 1 92.81 101 SER B O 1
ATOM 8575 N N . HIS B 1 102 ? -20.531 38.219 14.43 1 92.88 102 HIS B N 1
ATOM 8576 C CA . HIS B 1 102 ? -20.062 38.906 13.227 1 92.88 102 HIS B CA 1
ATOM 8577 C C . HIS B 1 102 ? -20.484 38.156 11.969 1 92.88 102 HIS B C 1
ATOM 8579 O O . HIS B 1 102 ? -20.234 38.594 10.852 1 92.88 102 HIS B O 1
ATOM 8585 N N . LEU B 1 103 ? -21.156 37.062 12.086 1 95.19 103 LEU B N 1
ATOM 8586 C CA . LEU B 1 103 ? -21.578 36.25 10.953 1 95.19 103 LEU B CA 1
ATOM 8587 C C . LEU B 1 103 ? -23.094 36.062 10.945 1 95.19 103 LEU B C 1
ATOM 8589 O O . LEU B 1 103 ? -23.594 34.938 11 1 95.19 103 LEU B O 1
ATOM 8593 N N . PRO B 1 104 ? -23.844 37.031 10.742 1 92.19 104 PRO B N 1
ATOM 8594 C CA . PRO B 1 104 ? -25.297 36.938 10.859 1 92.19 104 PRO B CA 1
ATOM 8595 C C . PRO B 1 104 ? -25.953 36.188 9.688 1 92.19 104 PRO B C 1
ATOM 8597 O O . PRO B 1 104 ? -27.094 35.75 9.789 1 92.19 104 PRO B O 1
ATOM 8600 N N . ALA B 1 105 ? -25.219 35.969 8.617 1 93.62 105 ALA B N 1
ATOM 8601 C CA . ALA B 1 105 ? -25.812 35.406 7.406 1 93.62 105 ALA B CA 1
ATOM 8602 C C . ALA B 1 105 ? -25.656 33.875 7.371 1 93.62 105 ALA B C 1
ATOM 8604 O O . ALA B 1 105 ? -26 33.219 6.383 1 93.62 105 ALA B O 1
ATOM 8605 N N . LEU B 1 106 ? -25.219 33.219 8.43 1 95.94 106 LEU B N 1
ATOM 8606 C CA . LEU B 1 106 ? -24.953 31.797 8.453 1 95.94 106 LEU B CA 1
ATOM 8607 C C . LEU B 1 106 ? -26.234 31 8.273 1 95.94 106 LEU B C 1
ATOM 8609 O O . LEU B 1 106 ? -27.25 31.281 8.922 1 95.94 106 LEU B O 1
ATOM 8613 N N . LEU B 1 107 ? -26.25 30.062 7.414 1 96.81 107 LEU B N 1
ATOM 8614 C CA . LEU B 1 107 ? -27.375 29.188 7.148 1 96.81 107 LEU B CA 1
ATOM 8615 C C . LEU B 1 107 ? -27.125 27.797 7.727 1 96.81 107 LEU B C 1
ATOM 8617 O O . LEU B 1 107 ? -28.062 27.141 8.203 1 96.81 107 LEU B O 1
ATOM 8621 N N . LYS B 1 108 ? -25.984 27.359 7.652 1 97.81 108 LYS B N 1
ATOM 8622 C CA . LYS B 1 108 ? -25.594 26.062 8.203 1 97.81 108 LYS B CA 1
ATOM 8623 C C . LYS B 1 108 ? -24.344 26.188 9.07 1 97.81 108 LYS B C 1
ATOM 8625 O O . LYS B 1 108 ? -23.406 26.906 8.703 1 97.81 108 LYS B O 1
ATOM 8630 N N . LEU B 1 109 ? -24.344 25.578 10.203 1 97.69 109 LEU B N 1
ATOM 8631 C CA . LEU B 1 109 ? -23.234 25.594 11.148 1 97.69 109 LEU B CA 1
ATOM 8632 C C . LEU B 1 109 ? -22.922 24.203 11.648 1 97.69 109 LEU B C 1
ATOM 8634 O O . LEU B 1 109 ? -23.766 23.547 12.281 1 97.69 109 LEU B O 1
ATOM 8638 N N . TYR B 1 110 ? -21.797 23.719 11.391 1 97.88 110 TYR B N 1
ATOM 8639 C CA . TYR B 1 110 ? -21.359 22.391 11.82 1 97.88 110 TYR B CA 1
ATOM 8640 C C . TYR B 1 110 ? -20.297 22.5 12.906 1 97.88 110 TYR B C 1
ATOM 8642 O O . TYR B 1 110 ? -19.219 23.047 12.688 1 97.88 110 TYR B O 1
ATOM 8650 N N . LEU B 1 111 ? -20.562 22.031 14.047 1 97.81 111 LEU B N 1
ATOM 8651 C CA . LEU B 1 111 ? -19.672 22.047 15.195 1 97.81 111 LEU B CA 1
ATOM 8652 C C . LEU B 1 111 ? -19.484 20.641 15.766 1 97.81 111 LEU B C 1
ATOM 8654 O O . LEU B 1 111 ? -19.172 20.469 16.938 1 97.81 111 LEU B O 1
ATOM 8658 N N . ASP B 1 112 ? -19.703 19.688 14.969 1 96.56 112 ASP B N 1
ATOM 8659 C CA . ASP B 1 112 ? -19.656 18.297 15.43 1 96.56 112 ASP B CA 1
ATOM 8660 C C . ASP B 1 112 ? -18.219 17.859 15.711 1 96.56 112 ASP B C 1
ATOM 8662 O O . ASP B 1 112 ? -17.281 18.453 15.195 1 96.56 112 ASP B O 1
ATOM 8666 N N . HIS B 1 113 ? -18.016 16.828 16.625 1 93.44 113 HIS B N 1
ATOM 8667 C CA . HIS B 1 113 ? -16.734 16.219 16.938 1 93.44 113 HIS B CA 1
ATOM 8668 C C . HIS B 1 113 ? -15.766 17.219 17.547 1 93.44 113 HIS B C 1
ATOM 8670 O O . HIS B 1 113 ? -14.625 17.359 17.094 1 93.44 113 HIS B O 1
ATOM 8676 N N . ASN B 1 114 ? -16.359 17.953 18.422 1 96 114 ASN B N 1
ATOM 8677 C CA . ASN B 1 114 ? -15.578 18.797 19.312 1 96 114 ASN B CA 1
ATOM 8678 C C . ASN B 1 114 ? -15.68 18.328 20.766 1 96 114 ASN B C 1
ATOM 8680 O O . ASN B 1 114 ? -15.992 17.172 21.031 1 96 114 ASN B O 1
ATOM 8684 N N . ASN B 1 115 ? -15.281 19.156 21.734 1 94.81 115 ASN B N 1
ATOM 8685 C CA . ASN B 1 115 ? -15.406 18.875 23.172 1 94.81 115 ASN B CA 1
ATOM 8686 C C . ASN B 1 115 ? -16.25 19.922 23.875 1 94.81 115 ASN B C 1
ATOM 8688 O O . ASN B 1 115 ? -15.945 20.312 25 1 94.81 115 ASN B O 1
ATOM 8692 N N . ILE B 1 116 ? -17.25 20.281 23.172 1 96.44 116 ILE B N 1
ATOM 8693 C CA . ILE B 1 116 ? -18.047 21.375 23.703 1 96.44 116 ILE B CA 1
ATOM 8694 C C . ILE B 1 116 ? -18.859 20.875 24.906 1 96.44 116 ILE B C 1
ATOM 8696 O O . ILE B 1 116 ? -19.703 20 24.781 1 96.44 116 ILE B O 1
ATOM 8700 N N . SER B 1 117 ? -18.625 21.391 26.047 1 94.5 117 SER B N 1
ATOM 8701 C CA . SER B 1 117 ? -19.328 21 27.266 1 94.5 117 SER B CA 1
ATOM 8702 C C . SER B 1 117 ? -20.234 22.125 27.766 1 94.5 117 SER B C 1
ATOM 8704 O O . SER B 1 117 ? -21.188 21.875 28.5 1 94.5 117 SER B O 1
ATOM 8706 N N . HIS B 1 118 ? -19.844 23.359 27.297 1 91.69 118 HIS B N 1
ATOM 8707 C CA . HIS B 1 118 ? -20.609 24.5 27.766 1 91.69 118 HIS B CA 1
ATOM 8708 C C . HIS B 1 118 ? -20.828 25.516 26.656 1 91.69 118 HIS B C 1
ATOM 8710 O O . HIS B 1 118 ? -19.906 25.828 25.906 1 91.69 118 HIS B O 1
ATOM 8716 N N . ILE B 1 119 ? -22.078 25.938 26.562 1 94.19 119 ILE B N 1
ATOM 8717 C CA . ILE B 1 119 ? -22.453 27 25.625 1 94.19 119 ILE B CA 1
ATOM 8718 C C . ILE B 1 119 ? -23.094 28.156 26.391 1 94.19 119 ILE B C 1
ATOM 8720 O O . ILE B 1 119 ? -24.125 27.984 27.047 1 94.19 119 ILE B O 1
ATOM 8724 N N . GLU B 1 120 ? -22.531 29.359 26.234 1 91.88 120 GLU B N 1
ATOM 8725 C CA . GLU B 1 120 ? -23.078 30.531 26.922 1 91.88 120 GLU B CA 1
ATOM 8726 C C . GLU B 1 120 ? -24.438 30.922 26.328 1 91.88 120 GLU B C 1
ATOM 8728 O O . GLU B 1 120 ? -24.672 30.734 25.141 1 91.88 120 GLU B O 1
ATOM 8733 N N . PRO B 1 121 ? -25.234 31.516 27.219 1 87.94 121 PRO B N 1
ATOM 8734 C CA . PRO B 1 121 ? -26.531 31.953 26.703 1 87.94 121 PRO B CA 1
ATOM 8735 C C . PRO B 1 121 ? -26.406 33 25.609 1 87.94 121 PRO B C 1
ATOM 8737 O O . PRO B 1 121 ? -25.484 33.844 25.641 1 87.94 121 PRO B O 1
ATOM 8740 N N . ASN B 1 122 ? -27.094 33.031 24.609 1 88.12 122 ASN B N 1
ATOM 8741 C CA . ASN B 1 122 ? -27.172 33.969 23.516 1 88.12 122 ASN B CA 1
ATOM 8742 C C . ASN B 1 122 ? -26.047 33.812 22.516 1 88.12 122 ASN B C 1
ATOM 8744 O O . ASN B 1 122 ? -25.734 34.719 21.75 1 88.12 122 ASN B O 1
ATOM 8748 N N . THR B 1 123 ? -25.375 32.719 22.594 1 92.94 123 THR B N 1
ATOM 8749 C CA . THR B 1 123 ? -24.312 32.406 21.656 1 92.94 123 THR B CA 1
ATOM 8750 C C . THR B 1 123 ? -24.812 32.469 20.219 1 92.94 123 THR B C 1
ATOM 8752 O O . THR B 1 123 ? -24.125 32.969 19.328 1 92.94 123 THR B O 1
ATOM 8755 N N . PHE B 1 124 ? -26.078 32.094 19.984 1 94.25 124 PHE B N 1
ATOM 8756 C CA . PHE B 1 124 ? -26.641 32 18.641 1 94.25 124 PHE B CA 1
ATOM 8757 C C . PHE B 1 124 ? -27.641 33.125 18.406 1 94.25 124 PHE B C 1
ATOM 8759 O O . PHE B 1 124 ? -28.5 33.031 17.531 1 94.25 124 PHE B O 1
ATOM 8766 N N . GLN B 1 125 ? -27.609 34.188 19.078 1 89.94 125 GLN B N 1
ATOM 8767 C CA . GLN B 1 125 ? -28.609 35.25 19.047 1 89.94 125 GLN B CA 1
ATOM 8768 C C . GLN B 1 125 ? -28.609 35.969 17.688 1 89.94 125 GLN B C 1
ATOM 8770 O O . GLN B 1 125 ? -29.672 36.344 17.203 1 89.94 125 GLN B O 1
ATOM 8775 N N . SER B 1 126 ? -27.438 36.062 17.062 1 90.5 126 SER B N 1
ATOM 8776 C CA . SER B 1 126 ? -27.328 36.781 15.805 1 90.5 126 SER B CA 1
ATOM 8777 C C . SER B 1 126 ? -27.656 35.906 14.609 1 90.5 126 SER B C 1
ATOM 8779 O O . SER B 1 126 ? -27.75 36.375 13.477 1 90.5 126 SER B O 1
ATOM 8781 N N . LEU B 1 127 ? -27.906 34.688 14.82 1 94.31 127 LEU B N 1
ATOM 8782 C CA . LEU B 1 127 ? -28.109 33.75 13.727 1 94.31 127 LEU B CA 1
ATOM 8783 C C . LEU B 1 127 ? -29.594 33.469 13.5 1 94.31 127 LEU B C 1
ATOM 8785 O O . LEU B 1 127 ? -30.031 32.312 13.578 1 94.31 127 LEU B O 1
ATOM 8789 N N . GLU B 1 128 ? -30.328 34.375 13.086 1 90.69 128 GLU B N 1
ATOM 8790 C CA . GLU B 1 128 ? -31.766 34.25 12.906 1 90.69 128 GLU B CA 1
ATOM 8791 C C . GLU B 1 128 ? -32.125 33.406 11.688 1 90.69 128 GLU B C 1
ATOM 8793 O O . GLU B 1 128 ? -33.188 32.781 11.641 1 90.69 128 GLU B O 1
ATOM 8798 N N . GLY B 1 129 ? -31.203 33.344 10.805 1 93.38 129 GLY B N 1
ATOM 8799 C CA . GLY B 1 129 ? -31.469 32.625 9.562 1 93.38 129 GLY B CA 1
ATOM 8800 C C . GLY B 1 129 ? -30.891 31.234 9.539 1 93.38 129 GLY B C 1
ATOM 8801 O O . GLY B 1 129 ? -30.969 30.547 8.523 1 93.38 129 GLY B O 1
ATOM 8802 N N . LEU B 1 130 ? -30.375 30.688 10.625 1 96.25 130 LEU B N 1
ATOM 8803 C CA . LEU B 1 130 ? -29.719 29.391 10.656 1 96.25 130 LEU B CA 1
ATOM 8804 C C . LEU B 1 130 ? -30.719 28.25 10.43 1 96.25 130 LEU B C 1
ATOM 8806 O O . LEU B 1 130 ? -31.75 28.203 11.078 1 96.25 130 LEU B O 1
ATOM 8810 N N . GLU B 1 131 ? -30.375 27.406 9.523 1 97.38 131 GLU B N 1
ATOM 8811 C CA . GLU B 1 131 ? -31.266 26.312 9.148 1 97.38 131 GLU B CA 1
ATOM 8812 C C . GLU B 1 131 ? -30.781 24.984 9.719 1 97.38 131 GLU B C 1
ATOM 8814 O O . GLU B 1 131 ? -31.594 24.125 10.07 1 97.38 131 GLU B O 1
ATOM 8819 N N . VAL B 1 132 ? -29.531 24.797 9.734 1 98.19 132 VAL B N 1
ATOM 8820 C CA . VAL B 1 132 ? -28.969 23.547 10.227 1 98.19 132 VAL B CA 1
ATOM 8821 C C . VAL B 1 132 ? -27.922 23.844 11.305 1 98.19 132 VAL B C 1
ATOM 8823 O O . VAL B 1 132 ? -27.062 24.719 11.133 1 98.19 132 VAL B O 1
ATOM 8826 N N . LEU B 1 133 ? -28.031 23.219 12.438 1 97.69 133 LEU B N 1
ATOM 8827 C CA . LEU B 1 133 ? -27.062 23.297 13.516 1 97.69 133 LEU B CA 1
ATOM 8828 C C . LEU B 1 133 ? -26.625 21.891 13.953 1 97.69 133 LEU B C 1
ATOM 8830 O O . LEU B 1 133 ? -27.469 21.094 14.391 1 97.69 133 LEU B O 1
ATOM 8834 N N . ASP B 1 134 ? -25.422 21.578 13.789 1 98.19 134 ASP B N 1
ATOM 8835 C CA . ASP B 1 134 ? -24.906 20.266 14.148 1 98.19 134 ASP B CA 1
ATOM 8836 C C . ASP B 1 134 ? -24 20.359 15.375 1 98.19 134 ASP B C 1
ATOM 8838 O O . ASP B 1 134 ? -22.875 20.828 15.289 1 98.19 134 ASP B O 1
ATOM 8842 N N . LEU B 1 135 ? -24.469 19.891 16.484 1 97.69 135 LEU B N 1
ATOM 8843 C CA . LEU B 1 135 ? -23.719 19.859 17.734 1 97.69 135 LEU B CA 1
ATOM 8844 C C . LEU B 1 135 ? -23.469 18.406 18.172 1 97.69 135 LEU B C 1
ATOM 8846 O O . LEU B 1 135 ? -23.344 18.141 19.375 1 97.69 135 LEU B O 1
ATOM 8850 N N . SER B 1 136 ? -23.453 17.547 17.219 1 97.62 136 SER B N 1
ATOM 8851 C CA . SER B 1 136 ? -23.266 16.125 17.547 1 97.62 136 SER B CA 1
ATOM 8852 C C . SER B 1 136 ? -21.844 15.828 17.953 1 97.62 136 SER B C 1
ATOM 8854 O O . SER B 1 136 ? -20.922 16.578 17.625 1 97.62 136 SER B O 1
ATOM 8856 N N . TRP B 1 137 ? -21.656 14.758 18.781 1 95 137 TRP B N 1
ATOM 8857 C CA . TRP B 1 137 ? -20.344 14.273 19.219 1 95 137 TRP B CA 1
ATOM 8858 C C . TRP B 1 137 ? -19.609 15.344 20.016 1 95 137 TRP B C 1
ATOM 8860 O O . TRP B 1 137 ? -18.469 15.68 19.688 1 95 137 TRP B O 1
ATOM 8870 N N . ASN B 1 138 ? -20.328 15.891 20.906 1 97.38 138 ASN B N 1
ATOM 8871 C CA . ASN B 1 138 ? -19.781 16.812 21.891 1 97.38 138 ASN B CA 1
ATOM 8872 C C . ASN B 1 138 ? -20.016 16.328 23.312 1 97.38 138 ASN B C 1
ATOM 8874 O O . ASN B 1 138 ? -20.188 15.133 23.547 1 97.38 138 ASN B O 1
ATOM 8878 N N . GLN B 1 139 ? -19.906 17.219 24.328 1 96.62 139 GLN B N 1
ATOM 8879 C CA . GLN B 1 139 ? -20.016 16.812 25.734 1 96.62 139 GLN B CA 1
ATOM 8880 C C . GLN B 1 139 ? -21.094 17.625 26.453 1 96.62 139 GLN B C 1
ATOM 8882 O O . GLN B 1 139 ? -20.922 17.984 27.609 1 96.62 139 GLN B O 1
ATOM 8887 N N . LEU B 1 140 ? -22.109 17.875 25.719 1 96 140 LEU B N 1
ATOM 8888 C CA . LEU B 1 140 ? -23.203 18.625 26.312 1 96 140 LEU B CA 1
ATOM 8889 C C . LEU B 1 140 ? -23.984 17.766 27.312 1 96 140 LEU B C 1
ATOM 8891 O O . LEU B 1 140 ? -24.219 16.578 27.047 1 96 140 LEU B O 1
ATOM 8895 N N . THR B 1 141 ? -24.453 18.344 28.453 1 94.44 141 THR B N 1
ATOM 8896 C CA . THR B 1 141 ? -25.141 17.562 29.469 1 94.44 141 THR B CA 1
ATOM 8897 C C . THR B 1 141 ? -26.594 18.016 29.594 1 94.44 141 THR B C 1
ATOM 8899 O O . THR B 1 141 ? -27.453 17.234 30.031 1 94.44 141 THR B O 1
ATOM 8902 N N . VAL B 1 142 ? -26.859 19.25 29.266 1 92.06 142 VAL B N 1
ATOM 8903 C CA . VAL B 1 142 ? -28.219 19.766 29.391 1 92.06 142 VAL B CA 1
ATOM 8904 C C . VAL B 1 142 ? -28.531 20.719 28.234 1 92.06 142 VAL B C 1
ATOM 8906 O O . VAL B 1 142 ? -27.625 21.359 27.688 1 92.06 142 VAL B O 1
ATOM 8909 N N . ILE B 1 143 ? -29.75 20.734 27.844 1 91.38 143 ILE B N 1
ATOM 8910 C CA . ILE B 1 143 ? -30.234 21.734 26.891 1 91.38 143 ILE B CA 1
ATOM 8911 C C . ILE B 1 143 ? -31.156 22.719 27.594 1 91.38 143 ILE B C 1
ATOM 8913 O O . ILE B 1 143 ? -32.312 22.406 27.844 1 91.38 143 ILE B O 1
ATOM 8917 N N . GLY B 1 144 ? -30.688 23.906 27.781 1 87.19 144 GLY B N 1
ATOM 8918 C CA . GLY B 1 144 ? -31.469 24.938 28.453 1 87.19 144 GLY B CA 1
ATOM 8919 C C . GLY B 1 144 ? -32.344 25.719 27.5 1 87.19 144 GLY B C 1
ATOM 8920 O O . GLY B 1 144 ? -32.219 25.641 26.281 1 87.19 144 GLY B O 1
ATOM 8921 N N . PRO B 1 145 ? -33.312 26.484 28.047 1 86.31 145 PRO B N 1
ATOM 8922 C CA . PRO B 1 145 ? -34.25 27.234 27.219 1 86.31 145 PRO B CA 1
ATOM 8923 C C . PRO B 1 145 ? -33.594 28.359 26.438 1 86.31 145 PRO B C 1
ATOM 8925 O O . PRO B 1 145 ? -34.094 28.766 25.391 1 86.31 145 PRO B O 1
ATOM 8928 N N . ALA B 1 146 ? -32.5 28.859 26.953 1 85.94 146 ALA B N 1
ATOM 8929 C CA . ALA B 1 146 ? -31.859 30.031 26.328 1 85.94 146 ALA B CA 1
ATOM 8930 C C . ALA B 1 146 ? -30.938 29.609 25.188 1 85.94 146 ALA B C 1
ATOM 8932 O O . ALA B 1 146 ? -30.547 30.438 24.359 1 85.94 146 ALA B O 1
ATOM 8933 N N . LEU B 1 147 ? -30.641 28.391 25.078 1 87.62 147 LEU B N 1
ATOM 8934 C CA . LEU B 1 147 ? -29.625 27.906 24.141 1 87.62 147 LEU B CA 1
ATOM 8935 C C . LEU B 1 147 ? -30.094 28.109 22.703 1 87.62 147 LEU B C 1
ATOM 8937 O O . LEU B 1 147 ? -29.312 28.578 21.859 1 87.62 147 LEU B O 1
ATOM 8941 N N . LEU B 1 148 ? -31.438 27.875 22.422 1 90.62 148 LEU B N 1
ATOM 8942 C CA . LEU B 1 148 ? -31.938 27.891 21.062 1 90.62 148 LEU B CA 1
ATOM 8943 C C . LEU B 1 148 ? -32.906 29.031 20.844 1 90.62 148 LEU B C 1
ATOM 8945 O O . LEU B 1 148 ? -33.594 29.109 19.812 1 90.62 148 LEU B O 1
ATOM 8949 N N . ALA B 1 149 ? -33.188 29.953 21.719 1 86.94 149 ALA B N 1
ATOM 8950 C CA . ALA B 1 149 ? -34.25 30.938 21.781 1 86.94 149 ALA B CA 1
ATOM 8951 C C . ALA B 1 149 ? -34.281 31.766 20.5 1 86.94 149 ALA B C 1
ATOM 8953 O O . ALA B 1 149 ? -35.375 32.062 19.984 1 86.94 149 ALA B O 1
ATOM 8954 N N . ASN B 1 150 ? -33.219 32.156 19.797 1 86.69 150 ASN B N 1
ATOM 8955 C CA . ASN B 1 150 ? -33.25 33.062 18.656 1 86.69 150 ASN B CA 1
ATOM 8956 C C . ASN B 1 150 ? -33.094 32.312 17.328 1 86.69 150 ASN B C 1
ATOM 8958 O O . ASN B 1 150 ? -33.031 32.938 16.266 1 86.69 150 ASN B O 1
ATOM 8962 N N . LEU B 1 151 ? -33.219 31.062 17.344 1 93.38 151 LEU B N 1
ATOM 8963 C CA . LEU B 1 151 ? -33.062 30.281 16.109 1 93.38 151 LEU B CA 1
ATOM 8964 C C . LEU B 1 151 ? -34.406 29.891 15.547 1 93.38 151 LEU B C 1
ATOM 8966 O O . LEU B 1 151 ? -34.75 28.703 15.492 1 93.38 151 LEU B O 1
ATOM 8970 N N . LYS B 1 152 ? -35.125 30.797 15.016 1 90.75 152 LYS B N 1
ATOM 8971 C CA . LYS B 1 152 ? -36.531 30.609 14.594 1 90.75 152 LYS B CA 1
ATOM 8972 C C . LYS B 1 152 ? -36.594 29.828 13.281 1 90.75 152 LYS B C 1
ATOM 8974 O O . LYS B 1 152 ? -37.594 29.172 13.008 1 90.75 152 LYS B O 1
ATOM 8979 N N . CYS B 1 153 ? -35.531 29.859 12.523 1 94.62 153 CYS B N 1
ATOM 8980 C CA . CYS B 1 153 ? -35.562 29.234 11.211 1 94.62 153 CYS B CA 1
ATOM 8981 C C . CYS B 1 153 ? -34.844 27.875 11.242 1 94.62 153 CYS B C 1
ATOM 8983 O O . CYS B 1 153 ? -34.688 27.25 10.195 1 94.62 153 CYS B O 1
ATOM 8985 N N . LEU B 1 154 ? -34.5 27.391 12.383 1 96.12 154 LEU B N 1
ATOM 8986 C CA . LEU B 1 154 ? -33.781 26.125 12.508 1 96.12 154 LEU B CA 1
ATOM 8987 C C . LEU B 1 154 ? -34.656 24.953 12.031 1 96.12 154 LEU B C 1
ATOM 8989 O O . LEU B 1 154 ? -35.781 24.766 12.516 1 96.12 154 LEU B O 1
ATOM 8993 N N . CYS B 1 155 ? -34.156 24.266 11.047 1 97.25 155 CYS B N 1
ATOM 8994 C CA . CYS B 1 155 ? -34.906 23.156 10.461 1 97.25 155 CYS B CA 1
ATOM 8995 C C . CYS B 1 155 ? -34.375 21.812 10.945 1 97.25 155 CYS B C 1
ATOM 8997 O O . CYS B 1 155 ? -35.125 20.875 11.148 1 97.25 155 CYS B O 1
ATOM 8999 N N . VAL B 1 156 ? -33.094 21.703 11.055 1 98.06 156 VAL B N 1
ATOM 9000 C CA . VAL B 1 156 ? -32.469 20.453 11.445 1 98.06 156 VAL B CA 1
ATOM 9001 C C . VAL B 1 156 ? -31.516 20.703 12.617 1 98.06 156 VAL B C 1
ATOM 9003 O O . VAL B 1 156 ? -30.672 21.609 12.562 1 98.06 156 VAL B O 1
ATOM 9006 N N . LEU B 1 157 ? -31.688 19.953 13.695 1 97.62 157 LEU B N 1
ATOM 9007 C CA . LEU B 1 157 ? -30.828 20.047 14.875 1 97.62 157 LEU B CA 1
ATOM 9008 C C . LEU B 1 157 ? -30.25 18.688 15.25 1 97.62 157 LEU B C 1
ATOM 9010 O O . LEU B 1 157 ? -31 17.766 15.57 1 97.62 157 LEU B O 1
ATOM 9014 N N . HIS B 1 158 ? -28.969 18.547 15.164 1 98.19 158 HIS B N 1
ATOM 9015 C CA . HIS B 1 158 ? -28.266 17.328 15.555 1 98.19 158 HIS B CA 1
ATOM 9016 C C . HIS B 1 158 ? -27.656 17.469 16.953 1 98.19 158 HIS B C 1
ATOM 9018 O O . HIS B 1 158 ? -26.812 18.328 17.188 1 98.19 158 HIS B O 1
ATOM 9024 N N . LEU B 1 159 ? -28.094 16.656 17.859 1 97.56 159 LEU B N 1
ATOM 9025 C CA . LEU B 1 159 ? -27.578 16.656 19.234 1 97.56 159 LEU B CA 1
ATOM 9026 C C . LEU B 1 159 ? -27.156 15.258 19.656 1 97.56 159 LEU B C 1
ATOM 9028 O O . LEU B 1 159 ? -27 14.984 20.844 1 97.56 159 LEU B O 1
ATOM 9032 N N . ASN B 1 160 ? -27 14.422 18.672 1 97.25 160 ASN B N 1
ATOM 9033 C CA . ASN B 1 160 ? -26.688 13.031 18.984 1 97.25 160 ASN B CA 1
ATOM 9034 C C . ASN B 1 160 ? -25.266 12.883 19.516 1 97.25 160 ASN B C 1
ATOM 9036 O O . ASN B 1 160 ? -24.406 13.734 19.25 1 97.25 160 ASN B O 1
ATOM 9040 N N . ASN B 1 161 ? -24.984 11.812 20.328 1 95.75 161 ASN B N 1
ATOM 9041 C CA . ASN B 1 161 ? -23.672 11.445 20.844 1 95.75 161 ASN B CA 1
ATOM 9042 C C . ASN B 1 161 ? -23.109 12.531 21.766 1 95.75 161 ASN B C 1
ATOM 9044 O O . ASN B 1 161 ? -21.969 12.977 21.594 1 95.75 161 ASN B O 1
ATOM 9048 N N . ASN B 1 162 ? -24.016 12.992 22.609 1 97.44 162 ASN B N 1
ATOM 9049 C CA . ASN B 1 162 ? -23.656 13.844 23.75 1 97.44 162 ASN B CA 1
ATOM 9050 C C . ASN B 1 162 ? -23.922 13.141 25.078 1 97.44 162 ASN B C 1
ATOM 9052 O O . ASN B 1 162 ? -23.984 11.906 25.125 1 97.44 162 ASN B O 1
ATOM 9056 N N . LYS B 1 163 ? -23.984 13.875 26.203 1 96.56 163 LYS B N 1
ATOM 9057 C CA . LYS B 1 163 ? -24.312 13.344 27.531 1 96.56 163 LYS B CA 1
ATOM 9058 C C . LYS B 1 163 ? -25.547 14.039 28.094 1 96.56 163 LYS B C 1
ATOM 9060 O O . LYS B 1 163 ? -25.609 14.336 29.297 1 96.56 163 LYS B O 1
ATOM 9065 N N . ILE B 1 164 ? -26.422 14.266 27.203 1 96.12 164 ILE B N 1
ATOM 9066 C CA . ILE B 1 164 ? -27.594 15.023 27.609 1 96.12 164 ILE B CA 1
ATOM 9067 C C . ILE B 1 164 ? -28.516 14.148 28.469 1 96.12 164 ILE B C 1
ATOM 9069 O O . ILE B 1 164 ? -28.969 13.086 28.016 1 96.12 164 ILE B O 1
ATOM 9073 N N . ALA B 1 165 ? -28.828 14.57 29.625 1 93.44 165 ALA B N 1
ATOM 9074 C CA . ALA B 1 165 ? -29.656 13.797 30.547 1 93.44 165 ALA B CA 1
ATOM 9075 C C . ALA B 1 165 ? -31.047 14.414 30.688 1 93.44 165 ALA B C 1
ATOM 9077 O O . ALA B 1 165 ? -32 13.727 31.047 1 93.44 165 ALA B O 1
ATOM 9078 N N . ALA B 1 166 ? -31.047 15.727 30.422 1 89.38 166 ALA B N 1
ATOM 9079 C CA . ALA B 1 166 ? -32.344 16.406 30.594 1 89.38 166 ALA B CA 1
ATOM 9080 C C . ALA B 1 166 ? -32.531 17.5 29.547 1 89.38 166 ALA B C 1
ATOM 9082 O O . ALA B 1 166 ? -31.562 18.141 29.141 1 89.38 166 ALA B O 1
ATOM 9083 N N . VAL B 1 167 ? -33.75 17.594 29.141 1 91.25 167 VAL B N 1
ATOM 9084 C CA . VAL B 1 167 ? -34.156 18.656 28.219 1 91.25 167 VAL B CA 1
ATOM 9085 C C . VAL B 1 167 ? -35.25 19.531 28.875 1 91.25 167 VAL B C 1
ATOM 9087 O O . VAL B 1 167 ? -36.281 19.016 29.312 1 91.25 167 VAL B O 1
ATOM 9090 N N . HIS B 1 168 ? -35 20.781 28.875 1 89 168 HIS B N 1
ATOM 9091 C CA . HIS B 1 168 ? -36 21.688 29.469 1 89 168 HIS B CA 1
ATOM 9092 C C . HIS B 1 168 ? -37.25 21.75 28.609 1 89 168 HIS B C 1
ATOM 9094 O O . HIS B 1 168 ? -37.156 21.797 27.375 1 89 168 HIS B O 1
ATOM 9100 N N . PRO B 1 169 ? -38.406 21.812 29.219 1 87.56 169 PRO B N 1
ATOM 9101 C CA . PRO B 1 169 ? -39.656 21.781 28.469 1 87.56 169 PRO B CA 1
ATOM 9102 C C . PRO B 1 169 ? -39.812 22.984 27.547 1 87.56 169 PRO B C 1
ATOM 9104 O O . PRO B 1 169 ? -40.562 22.922 26.562 1 87.56 169 PRO B O 1
ATOM 9107 N N . SER B 1 170 ? -39.062 24.078 27.812 1 88.69 170 SER B N 1
ATOM 9108 C CA . SER B 1 170 ? -39.188 25.281 26.984 1 88.69 170 SER B CA 1
ATOM 9109 C C . SER B 1 170 ? -38 25.422 26.047 1 88.69 170 SER B C 1
ATOM 9111 O O . SER B 1 170 ? -37.781 26.484 25.453 1 88.69 170 SER B O 1
ATOM 9113 N N . SER B 1 171 ? -37.281 24.406 25.953 1 90 171 SER B N 1
ATOM 9114 C CA . SER B 1 171 ? -36.062 24.469 25.156 1 90 171 SER B CA 1
ATOM 9115 C C . SER B 1 171 ? -36.375 24.656 23.672 1 90 171 SER B C 1
ATOM 9117 O O . SER B 1 171 ? -35.625 25.328 22.953 1 90 171 SER B O 1
ATOM 9119 N N . PHE B 1 172 ? -37.562 24.141 23.234 1 91.75 172 PHE B N 1
ATOM 9120 C CA . PHE B 1 172 ? -37.906 24.188 21.828 1 91.75 172 PHE B CA 1
ATOM 9121 C C . PHE B 1 172 ? -39.125 25.062 21.578 1 91.75 172 PHE B C 1
ATOM 9123 O O . PHE B 1 172 ? -39.844 24.906 20.578 1 91.75 172 PHE B O 1
ATOM 9130 N N . MET B 1 173 ? -39.375 25.984 22.359 1 87.75 173 MET B N 1
ATOM 9131 C CA . MET B 1 173 ? -40.625 26.781 22.328 1 87.75 173 MET B CA 1
ATOM 9132 C C . MET B 1 173 ? -40.656 27.672 21.094 1 87.75 173 MET B C 1
ATOM 9134 O O . MET B 1 173 ? -41.75 27.969 20.578 1 87.75 173 MET B O 1
ATOM 9138 N N . PHE B 1 174 ? -39.469 28.047 20.547 1 86.88 174 PHE B N 1
ATOM 9139 C CA . PHE B 1 174 ? -39.469 29.031 19.469 1 86.88 174 PHE B CA 1
ATOM 9140 C C . PHE B 1 174 ? -39.062 28.375 18.156 1 86.88 174 PHE B C 1
ATOM 9142 O O . PHE B 1 174 ? -38.906 29.062 17.141 1 86.88 174 PHE B O 1
ATOM 9149 N N . GLN B 1 175 ? -38.875 27.141 18.109 1 91.06 175 GLN B N 1
ATOM 9150 C CA . GLN B 1 175 ? -38.375 26.484 16.906 1 91.06 175 GLN B CA 1
ATOM 9151 C C . GLN B 1 175 ? -39.531 25.938 16.062 1 91.06 175 GLN B C 1
ATOM 9153 O O . GLN B 1 175 ? -39.594 24.75 15.789 1 91.06 175 GLN B O 1
ATOM 9158 N N . PHE B 1 176 ? -40.25 26.812 15.453 1 90.31 176 PHE B N 1
ATOM 9159 C CA . PHE B 1 176 ? -41.438 26.438 14.727 1 90.31 176 PHE B CA 1
ATOM 9160 C C . PHE B 1 176 ? -41.094 25.797 13.391 1 90.31 176 PHE B C 1
ATOM 9162 O O . PHE B 1 176 ? -41.906 25.094 12.797 1 90.31 176 PHE B O 1
ATOM 9169 N N . ALA B 1 177 ? -39.906 26.047 13 1 94.69 177 ALA B N 1
ATOM 9170 C CA . ALA B 1 177 ? -39.5 25.531 11.688 1 94.69 177 ALA B CA 1
ATOM 9171 C C . ALA B 1 177 ? -38.75 24.203 11.805 1 94.69 177 ALA B C 1
ATOM 9173 O O . ALA B 1 177 ? -38.406 23.594 10.797 1 94.69 177 ALA B O 1
ATOM 9174 N N . LEU B 1 178 ? -38.625 23.641 13.016 1 96.25 178 LEU B N 1
ATOM 9175 C CA . LEU B 1 178 ? -37.844 22.438 13.258 1 96.25 178 LEU B CA 1
ATOM 9176 C C . LEU B 1 178 ? -38.5 21.219 12.633 1 96.25 178 LEU B C 1
ATOM 9178 O O . LEU B 1 178 ? -39.656 20.922 12.953 1 96.25 178 LEU B O 1
ATOM 9182 N N . ARG B 1 179 ? -37.781 20.609 11.75 1 97.5 179 ARG B N 1
ATOM 9183 C CA . ARG B 1 179 ? -38.312 19.438 11.047 1 97.5 179 ARG B CA 1
ATOM 9184 C C . ARG B 1 179 ? -37.688 18.156 11.578 1 97.5 179 ARG B C 1
ATOM 9186 O O . ARG B 1 179 ? -38.375 17.141 11.703 1 97.5 179 ARG B O 1
ATOM 9193 N N . GLU B 1 180 ? -36.438 18.234 11.828 1 98 180 GLU B N 1
ATOM 9194 C CA . GLU B 1 180 ? -35.688 17.062 12.289 1 98 180 GLU B CA 1
ATOM 9195 C C . GLU B 1 180 ? -34.969 17.344 13.594 1 98 180 GLU B C 1
ATOM 9197 O O . GLU B 1 180 ? -34.219 18.312 13.688 1 98 180 GLU B O 1
ATOM 9202 N N . LEU B 1 181 ? -35.219 16.547 14.609 1 97.5 181 LEU B N 1
ATOM 9203 C CA . LEU B 1 181 ? -34.531 16.609 15.898 1 97.5 181 LEU B CA 1
ATOM 9204 C C . LEU B 1 181 ? -33.875 15.273 16.234 1 97.5 181 LEU B C 1
ATOM 9206 O O . LEU B 1 181 ? -34.562 14.281 16.484 1 97.5 181 LEU B O 1
ATOM 9210 N N . ILE B 1 182 ? -32.594 15.211 16.219 1 98.19 182 ILE B N 1
ATOM 9211 C CA . ILE B 1 182 ? -31.828 13.984 16.438 1 98.19 182 ILE B CA 1
ATOM 9212 C C . ILE B 1 182 ? -31.172 14.016 17.812 1 98.19 182 ILE B C 1
ATOM 9214 O O . ILE B 1 182 ? -30.234 14.781 18.047 1 98.19 182 ILE B O 1
ATOM 9218 N N . LEU B 1 183 ? -31.641 13.227 18.75 1 97.44 183 LEU B N 1
ATOM 9219 C CA . LEU B 1 183 ? -31.172 13.172 20.125 1 97.44 183 LEU B CA 1
ATOM 9220 C C . LEU B 1 183 ? -30.688 11.773 20.484 1 97.44 183 LEU B C 1
ATOM 9222 O O . LEU B 1 183 ? -30.719 11.375 21.641 1 97.44 183 LEU B O 1
ATOM 9226 N N . SER B 1 184 ? -30.266 11.086 19.453 1 97.69 184 SER B N 1
ATOM 9227 C CA . SER B 1 184 ? -29.844 9.703 19.672 1 97.69 184 SER B CA 1
ATOM 9228 C C . SER B 1 184 ? -28.516 9.648 20.438 1 97.69 184 SER B C 1
ATOM 9230 O O . SER B 1 184 ? -27.719 10.594 20.375 1 97.69 184 SER B O 1
ATOM 9232 N N . THR B 1 185 ? -28.234 8.562 21.25 1 96.31 185 THR B N 1
ATOM 9233 C CA . THR B 1 185 ? -27 8.25 21.953 1 96.31 185 THR B CA 1
ATOM 9234 C C . THR B 1 185 ? -26.688 9.328 22.984 1 96.31 185 THR B C 1
ATOM 9236 O O . THR B 1 185 ? -25.641 9.977 22.922 1 96.31 185 THR B O 1
ATOM 9239 N N . ASN B 1 186 ? -27.688 9.586 23.812 1 97.5 186 ASN B N 1
ATOM 9240 C CA . ASN B 1 186 ? -27.562 10.445 24.984 1 97.5 186 ASN B CA 1
ATOM 9241 C C . ASN B 1 186 ? -27.922 9.695 26.266 1 97.5 186 ASN B C 1
ATOM 9243 O O . ASN B 1 186 ? -27.797 8.469 26.328 1 97.5 186 ASN B O 1
ATOM 9247 N N . LYS B 1 187 ? -28.266 10.43 27.359 1 96.19 187 LYS B N 1
ATOM 9248 C CA . LYS B 1 187 ? -28.609 9.805 28.641 1 96.19 187 LYS B CA 1
ATOM 9249 C C . LYS B 1 187 ? -30.031 10.172 29.047 1 96.19 187 LYS B C 1
ATOM 9251 O O . LYS B 1 187 ? -30.297 10.406 30.234 1 96.19 187 LYS B O 1
ATOM 9256 N N . LEU B 1 188 ? -30.812 10.219 28.047 1 95.06 188 LEU B N 1
ATOM 9257 C CA . LEU B 1 188 ? -32.219 10.578 28.312 1 95.06 188 LEU B CA 1
ATOM 9258 C C . LEU B 1 188 ? -32.969 9.414 28.922 1 95.06 188 LEU B C 1
ATOM 9260 O O . LEU B 1 188 ? -32.875 8.281 28.438 1 95.06 188 LEU B O 1
ATOM 9264 N N . SER B 1 189 ? -33.75 9.664 29.984 1 91.5 189 SER B N 1
ATOM 9265 C CA . SER B 1 189 ? -34.438 8.578 30.672 1 91.5 189 SER B CA 1
ATOM 9266 C C . SER B 1 189 ? -35.969 8.75 30.562 1 91.5 189 SER B C 1
ATOM 9268 O O . SER B 1 189 ? -36.719 7.793 30.781 1 91.5 189 SER B O 1
ATOM 9270 N N . SER B 1 190 ? -36.406 9.984 30.25 1 88.31 190 SER B N 1
ATOM 9271 C CA . SER B 1 190 ? -37.844 10.227 30.234 1 88.31 190 SER B CA 1
ATOM 9272 C C . SER B 1 190 ? -38.312 10.742 28.875 1 88.31 190 SER B C 1
ATOM 9274 O O . SER B 1 190 ? -37.875 11.812 28.438 1 88.31 190 SER B O 1
ATOM 9276 N N . PHE B 1 191 ? -39.25 10.031 28.297 1 90.5 191 PHE B N 1
ATOM 9277 C CA . PHE B 1 191 ? -39.844 10.445 27.031 1 90.5 191 PHE B CA 1
ATOM 9278 C C . PHE B 1 191 ? -40.781 11.641 27.234 1 90.5 191 PHE B C 1
ATOM 9280 O O . PHE B 1 191 ? -40.875 12.516 26.375 1 90.5 191 PHE B O 1
ATOM 9287 N N . GLN B 1 192 ? -41.375 11.695 28.359 1 86.25 192 GLN B N 1
ATOM 9288 C CA . GLN B 1 192 ? -42.375 12.719 28.656 1 86.25 192 GLN B CA 1
ATOM 9289 C C . GLN B 1 192 ? -41.75 14.109 28.641 1 86.25 192 GLN B C 1
ATOM 9291 O O . GLN B 1 192 ? -42.375 15.062 28.156 1 86.25 192 GLN B O 1
ATOM 9296 N N . GLU B 1 193 ? -40.656 14.211 29.141 1 85.94 193 GLU B N 1
ATOM 9297 C CA . GLU B 1 193 ? -39.969 15.508 29.188 1 85.94 193 GLU B CA 1
ATOM 9298 C C . GLU B 1 193 ? -39.688 16.047 27.781 1 85.94 193 GLU B C 1
ATOM 9300 O O . GLU B 1 193 ? -39.875 17.234 27.516 1 85.94 193 GLU B O 1
ATOM 9305 N N . ILE B 1 194 ? -39.281 15.219 26.984 1 90.06 194 ILE B N 1
ATOM 9306 C CA . ILE B 1 194 ? -39 15.617 25.625 1 90.06 194 ILE B CA 1
ATOM 9307 C C . ILE B 1 194 ? -40.281 15.898 24.859 1 90.06 194 ILE B C 1
ATOM 9309 O O . ILE B 1 194 ? -40.375 16.859 24.094 1 90.06 194 ILE B O 1
ATOM 9313 N N . ALA B 1 195 ? -41.25 15.023 25.141 1 90.19 195 ALA B N 1
ATOM 9314 C CA . ALA B 1 195 ? -42.562 15.141 24.484 1 90.19 195 ALA B CA 1
ATOM 9315 C C . ALA B 1 195 ? -43.188 16.484 24.797 1 90.19 195 ALA B C 1
ATOM 9317 O O . ALA B 1 195 ? -43.75 17.125 23.906 1 90.19 195 ALA B O 1
ATOM 9318 N N . ILE B 1 196 ? -43.125 16.906 26 1 88.25 196 ILE B N 1
ATOM 9319 C CA . ILE B 1 196 ? -43.688 18.188 26.406 1 88.25 196 ILE B CA 1
ATOM 9320 C C . ILE B 1 196 ? -42.969 19.328 25.672 1 88.25 196 ILE B C 1
ATOM 9322 O O . ILE B 1 196 ? -43.594 20.312 25.266 1 88.25 196 ILE B O 1
ATOM 9326 N N . GLY B 1 197 ? -41.75 19.172 25.453 1 88.62 197 GLY B N 1
ATOM 9327 C CA . GLY B 1 197 ? -40.938 20.203 24.797 1 88.62 197 GLY B CA 1
ATOM 9328 C C . GLY B 1 197 ? -41.219 20.312 23.312 1 88.62 197 GLY B C 1
ATOM 9329 O O . GLY B 1 197 ? -41.125 21.391 22.734 1 88.62 197 GLY B O 1
ATOM 9330 N N . VAL B 1 198 ? -41.625 19.234 22.703 1 91.38 198 VAL B N 1
ATOM 9331 C CA . VAL B 1 198 ? -41.719 19.25 21.234 1 91.38 198 VAL B CA 1
ATOM 9332 C C . VAL B 1 198 ? -43.188 19.172 20.812 1 91.38 198 VAL B C 1
ATOM 9334 O O . VAL B 1 198 ? -43.5 19.203 19.609 1 91.38 198 VAL B O 1
ATOM 9337 N N . LYS B 1 199 ? -44.125 19 21.641 1 85.62 199 LYS B N 1
ATOM 9338 C CA . LYS B 1 199 ? -45.531 18.766 21.312 1 85.62 199 LYS B CA 1
ATOM 9339 C C . LYS B 1 199 ? -46.094 19.891 20.469 1 85.62 199 LYS B C 1
ATOM 9341 O O . LYS B 1 199 ? -47 19.672 19.641 1 85.62 199 LYS B O 1
ATOM 9346 N N . ASN B 1 200 ? -45.531 21.172 20.609 1 86.62 200 ASN B N 1
ATOM 9347 C CA . ASN B 1 200 ? -46.094 22.312 19.906 1 86.62 200 ASN B CA 1
ATOM 9348 C C . ASN B 1 200 ? -45.375 22.562 18.578 1 86.62 200 ASN B C 1
ATOM 9350 O O . ASN B 1 200 ? -45.688 23.531 17.875 1 86.62 200 ASN B O 1
ATOM 9354 N N . LEU B 1 201 ? -44.5 21.781 18.25 1 92.69 201 LEU B N 1
ATOM 9355 C CA . LEU B 1 201 ? -43.781 21.953 17 1 92.69 201 LEU B CA 1
ATOM 9356 C C . LEU B 1 201 ? -44.594 21.359 15.836 1 92.69 201 LEU B C 1
ATOM 9358 O O . LEU B 1 201 ? -44.625 20.141 15.68 1 92.69 201 LEU B O 1
ATOM 9362 N N . SER B 1 202 ? -45.156 22.172 14.961 1 90.38 202 SER B N 1
ATOM 9363 C CA . SER B 1 202 ? -46.094 21.75 13.922 1 90.38 202 SER B CA 1
ATOM 9364 C C . SER B 1 202 ? -45.344 21.203 12.703 1 90.38 202 SER B C 1
ATOM 9366 O O . SER B 1 202 ? -45.938 20.562 11.844 1 90.38 202 SER B O 1
ATOM 9368 N N . GLN B 1 203 ? -44.094 21.375 12.695 1 94.12 203 GLN B N 1
ATOM 9369 C CA . GLN B 1 203 ? -43.375 20.938 11.5 1 94.12 203 GLN B CA 1
ATOM 9370 C C . GLN B 1 203 ? -42.438 19.781 11.805 1 94.12 203 GLN B C 1
ATOM 9372 O O . GLN B 1 203 ? -41.781 19.266 10.898 1 94.12 203 GLN B O 1
ATOM 9377 N N . LEU B 1 204 ? -42.375 19.312 13 1 96.06 204 LEU B N 1
ATOM 9378 C CA . LEU B 1 204 ? -41.469 18.234 13.375 1 96.06 204 LEU B CA 1
ATOM 9379 C C . LEU B 1 204 ? -41.906 16.922 12.75 1 96.06 204 LEU B C 1
ATOM 9381 O O . LEU B 1 204 ? -43 16.406 13.062 1 96.06 204 LEU B O 1
ATOM 9385 N N . THR B 1 205 ? -41.094 16.422 11.883 1 97 205 THR B N 1
ATOM 9386 C CA . THR B 1 205 ? -41.438 15.203 11.172 1 97 205 THR B CA 1
ATOM 9387 C C . THR B 1 205 ? -40.594 14.031 11.641 1 97 205 THR B C 1
ATOM 9389 O O . THR B 1 205 ? -41.031 12.875 11.602 1 97 205 THR B O 1
ATOM 9392 N N . ILE B 1 206 ? -39.406 14.281 12.07 1 98.19 206 ILE B N 1
ATOM 9393 C CA . ILE B 1 206 ? -38.5 13.219 12.484 1 98.19 206 ILE B CA 1
ATOM 9394 C C . ILE B 1 206 ? -38 13.477 13.906 1 98.19 206 ILE B C 1
ATOM 9396 O O . ILE B 1 206 ? -37.5 14.57 14.203 1 98.19 206 ILE B O 1
ATOM 9400 N N . LEU B 1 207 ? -38.188 12.555 14.797 1 97.25 207 LEU B N 1
ATOM 9401 C CA . LEU B 1 207 ? -37.656 12.57 16.156 1 97.25 207 LEU B CA 1
ATOM 9402 C C . LEU B 1 207 ? -36.875 11.297 16.469 1 97.25 207 LEU B C 1
ATOM 9404 O O . LEU B 1 207 ? -37.438 10.203 16.5 1 97.25 207 LEU B O 1
ATOM 9408 N N . ASP B 1 208 ? -35.625 11.375 16.625 1 98.06 208 ASP B N 1
ATOM 9409 C CA . ASP B 1 208 ? -34.781 10.219 16.859 1 98.06 208 ASP B CA 1
ATOM 9410 C C . ASP B 1 208 ? -34.281 10.195 18.312 1 98.06 208 ASP B C 1
ATOM 9412 O O . ASP B 1 208 ? -33.469 11.016 18.703 1 98.06 208 ASP B O 1
ATOM 9416 N N . LEU B 1 209 ? -34.75 9.266 19.094 1 97.31 209 LEU B N 1
ATOM 9417 C CA . LEU B 1 209 ? -34.406 9.102 20.484 1 97.31 209 LEU B CA 1
ATOM 9418 C C . LEU B 1 209 ? -33.719 7.746 20.719 1 97.31 209 LEU B C 1
ATOM 9420 O O . LEU B 1 209 ? -33.812 7.18 21.812 1 97.31 209 LEU B O 1
ATOM 9424 N N . GLY B 1 210 ? -33.125 7.273 19.672 1 97.44 210 GLY B N 1
ATOM 9425 C CA . GLY B 1 210 ? -32.5 5.969 19.766 1 97.44 210 GLY B CA 1
ATOM 9426 C C . GLY B 1 210 ? -31.297 5.961 20.703 1 97.44 210 GLY B C 1
ATOM 9427 O O . GLY B 1 210 ? -30.672 7 20.922 1 97.44 210 GLY B O 1
ATOM 9428 N N . ASN B 1 211 ? -30.984 4.824 21.312 1 96.62 211 ASN B N 1
ATOM 9429 C CA . ASN B 1 211 ? -29.812 4.574 22.141 1 96.62 211 ASN B CA 1
ATOM 9430 C C . ASN B 1 211 ? -29.766 5.508 23.344 1 96.62 211 ASN B C 1
ATOM 9432 O O . ASN B 1 211 ? -28.766 6.191 23.578 1 96.62 211 ASN B O 1
ATOM 9436 N N . ASN B 1 212 ? -30.844 5.609 24.016 1 96.94 212 ASN B N 1
ATOM 9437 C CA . ASN B 1 212 ? -30.969 6.285 25.297 1 96.94 212 ASN B CA 1
ATOM 9438 C C . ASN B 1 212 ? -31.391 5.316 26.406 1 96.94 212 ASN B C 1
ATOM 9440 O O . ASN B 1 212 ? -31.141 4.113 26.312 1 96.94 212 ASN B O 1
ATOM 9444 N N . SER B 1 213 ? -31.953 5.852 27.562 1 95.38 213 SER B N 1
ATOM 9445 C CA . SER B 1 213 ? -32.375 4.984 28.656 1 95.38 213 SER B CA 1
ATOM 9446 C C . SER B 1 213 ? -33.844 5.172 28.969 1 95.38 213 SER B C 1
ATOM 9448 O O . SER B 1 213 ? -34.25 5.242 30.141 1 95.38 213 SER B O 1
ATOM 9450 N N . ILE B 1 214 ? -34.5 5.215 27.922 1 94.12 214 ILE B N 1
ATOM 9451 C CA . ILE B 1 214 ? -35.938 5.41 28.078 1 94.12 214 ILE B CA 1
ATOM 9452 C C . ILE B 1 214 ? -36.625 4.082 28.422 1 94.12 214 ILE B C 1
ATOM 9454 O O . ILE B 1 214 ? -36.469 3.1 27.688 1 94.12 214 ILE B O 1
ATOM 9458 N N . SER B 1 215 ? -37.344 3.984 29.5 1 90.44 215 SER B N 1
ATOM 9459 C CA . SER B 1 215 ? -37.938 2.727 29.938 1 90.44 215 SER B CA 1
ATOM 9460 C C . SER B 1 215 ? -39.438 2.686 29.625 1 90.44 215 SER B C 1
ATOM 9462 O O . SER B 1 215 ? -40 1.623 29.328 1 90.44 215 SER B O 1
ATOM 9464 N N . ALA B 1 216 ? -40.125 3.781 29.766 1 86.38 216 ALA B N 1
ATOM 9465 C CA . ALA B 1 216 ? -41.594 3.809 29.531 1 86.38 216 ALA B CA 1
ATOM 9466 C C . ALA B 1 216 ? -41.969 5.027 28.703 1 86.38 216 ALA B C 1
ATOM 9468 O O . ALA B 1 216 ? -42 6.148 29.219 1 86.38 216 ALA B O 1
ATOM 9469 N N . PRO B 1 217 ? -42.375 4.555 27.531 1 82.81 217 PRO B N 1
ATOM 9470 C CA . PRO B 1 217 ? -42.844 5.672 26.719 1 82.81 217 PRO B CA 1
ATOM 9471 C C . PRO B 1 217 ? -44.25 6.133 27.109 1 82.81 217 PRO B C 1
ATOM 9473 O O . PRO B 1 217 ? -45.094 5.316 27.5 1 82.81 217 PRO B O 1
ATOM 9476 N N . CYS B 1 218 ? -44.656 7.379 27.281 1 82.5 218 CYS B N 1
ATOM 9477 C CA . CYS B 1 218 ? -45.938 8.039 27.438 1 82.5 218 CYS B CA 1
ATOM 9478 C C . CYS B 1 218 ? -46.531 7.746 28.812 1 82.5 218 CYS B C 1
ATOM 9480 O O . CYS B 1 218 ? -47.688 7.27 28.922 1 82.5 218 CYS B O 1
ATOM 9482 N N . VAL B 1 219 ? -46.094 7.715 29.984 1 76.62 219 VAL B N 1
ATOM 9483 C CA . VAL B 1 219 ? -46.562 7.387 31.328 1 76.62 219 VAL B CA 1
ATOM 9484 C C . VAL B 1 219 ? -47.344 8.555 31.922 1 76.62 219 VAL B C 1
ATOM 9486 O O . VAL B 1 219 ? -48.25 8.352 32.719 1 76.62 219 VAL B O 1
ATOM 9489 N N . GLY B 1 220 ? -47.594 9.625 31.422 1 69.69 220 GLY B N 1
ATOM 9490 C CA . GLY B 1 220 ? -48.156 10.789 32.062 1 69.69 220 GLY B CA 1
ATOM 9491 C C . GLY B 1 220 ? -49.688 10.828 31.984 1 69.69 220 GLY B C 1
ATOM 9492 O O . GLY B 1 220 ? -50.281 10.031 31.266 1 69.69 220 GLY B O 1
ATOM 9493 N N . PRO B 1 221 ? -50.375 11.57 32.938 1 72.62 221 PRO B N 1
ATOM 9494 C CA . PRO B 1 221 ? -51.844 11.664 33.031 1 72.62 221 PRO B CA 1
ATOM 9495 C C . PRO B 1 221 ? -52.469 12.375 31.812 1 72.62 221 PRO B C 1
ATOM 9497 O O . PRO B 1 221 ? -53.625 12.125 31.469 1 72.62 221 PRO B O 1
ATOM 9500 N N . SER B 1 222 ? -51.719 13.141 31.141 1 79.75 222 SER B N 1
ATOM 9501 C CA . SER B 1 222 ? -52.25 13.93 30.047 1 79.75 222 SER B CA 1
ATOM 9502 C C . SER B 1 222 ? -51.906 13.281 28.703 1 79.75 222 SER B C 1
ATOM 9504 O O . SER B 1 222 ? -50.875 12.656 28.547 1 79.75 222 SER B O 1
ATOM 9506 N N . LEU B 1 223 ? -52.969 13.375 27.844 1 86.25 223 LEU B N 1
ATOM 9507 C CA . LEU B 1 223 ? -52.781 12.867 26.5 1 86.25 223 LEU B CA 1
ATOM 9508 C C . LEU B 1 223 ? -51.844 13.781 25.703 1 86.25 223 LEU B C 1
ATOM 9510 O O . LEU B 1 223 ? -52.094 14.992 25.609 1 86.25 223 LEU B O 1
ATOM 9514 N N . LEU B 1 224 ? -50.688 13.234 25.234 1 88.5 224 LEU B N 1
ATOM 9515 C CA . LEU B 1 224 ? -49.75 13.961 24.406 1 88.5 224 LEU B CA 1
ATOM 9516 C C . LEU B 1 224 ? -49.969 13.672 22.922 1 88.5 224 LEU B C 1
ATOM 9518 O O . LEU B 1 224 ? -50.062 12.508 22.531 1 88.5 224 LEU B O 1
ATOM 9522 N N . THR B 1 225 ? -50.188 14.688 22.141 1 90.5 225 THR B N 1
ATOM 9523 C CA . THR B 1 225 ? -50.469 14.5 20.734 1 90.5 225 THR B CA 1
ATOM 9524 C C . THR B 1 225 ? -49.344 15.047 19.859 1 90.5 225 THR B C 1
ATOM 9526 O O . THR B 1 225 ? -48.844 16.141 20.109 1 90.5 225 THR B O 1
ATOM 9529 N N . PHE B 1 226 ? -49 14.336 18.891 1 92.94 226 PHE B N 1
ATOM 9530 C CA . PHE B 1 226 ? -48 14.703 17.891 1 92.94 226 PHE B CA 1
ATOM 9531 C C . PHE B 1 226 ? -48.562 14.57 16.484 1 92.94 226 PHE B C 1
ATOM 9533 O O . PHE B 1 226 ? -48.312 13.586 15.797 1 92.94 226 PHE B O 1
ATOM 9540 N N . PRO B 1 227 ? -49.281 15.508 15.984 1 90.56 227 PRO B N 1
ATOM 9541 C CA . PRO B 1 227 ? -50.062 15.367 14.758 1 90.56 227 PRO B CA 1
ATOM 9542 C C . PRO B 1 227 ? -49.188 15.273 13.508 1 90.56 227 PRO B C 1
ATOM 9544 O O . PRO B 1 227 ? -49.625 14.719 12.492 1 90.56 227 PRO B O 1
ATOM 9547 N N . PHE B 1 228 ? -47.969 15.75 13.586 1 92.81 228 PHE B N 1
ATOM 9548 C CA . PHE B 1 228 ? -47.219 15.891 12.344 1 92.81 228 PHE B CA 1
ATOM 9549 C C . PHE B 1 228 ? -46 14.969 12.344 1 92.81 228 PHE B C 1
ATOM 9551 O O . PHE B 1 228 ? -45.281 14.883 11.344 1 92.81 228 PHE B O 1
ATOM 9558 N N . LEU B 1 229 ? -45.75 14.266 13.43 1 95.56 229 LEU B N 1
ATOM 9559 C CA . LEU B 1 229 ? -44.594 13.375 13.523 1 95.56 229 LEU B CA 1
ATOM 9560 C C . LEU B 1 229 ? -44.75 12.188 12.578 1 95.56 229 LEU B C 1
ATOM 9562 O O . LEU B 1 229 ? -45.781 11.523 12.57 1 95.56 229 LEU B O 1
ATOM 9566 N N . ARG B 1 230 ? -43.75 11.969 11.773 1 97.56 230 ARG B N 1
ATOM 9567 C CA . ARG B 1 230 ? -43.812 10.898 10.781 1 97.56 230 ARG B CA 1
ATOM 9568 C C . ARG B 1 230 ? -42.875 9.758 11.148 1 97.56 230 ARG B C 1
ATOM 9570 O O . ARG B 1 230 ? -43.156 8.594 10.875 1 97.56 230 ARG B O 1
ATOM 9577 N N . ASN B 1 231 ? -41.781 10.062 11.664 1 98.06 231 ASN B N 1
ATOM 9578 C CA . ASN B 1 231 ? -40.75 9.07 12.016 1 98.06 231 ASN B CA 1
ATOM 9579 C C . ASN B 1 231 ? -40.344 9.203 13.477 1 98.06 231 ASN B C 1
ATOM 9581 O O . ASN B 1 231 ? -39.875 10.266 13.906 1 98.06 231 ASN B O 1
ATOM 9585 N N . LEU B 1 232 ? -40.5 8.141 14.234 1 96.81 232 LEU B N 1
ATOM 9586 C CA . LEU B 1 232 ? -40.094 8.094 15.633 1 96.81 232 LEU B CA 1
ATOM 9587 C C . LEU B 1 232 ? -39.156 6.902 15.891 1 96.81 232 LEU B C 1
ATOM 9589 O O . LEU B 1 232 ? -39.531 5.758 15.617 1 96.81 232 LEU B O 1
ATOM 9593 N N . SER B 1 233 ? -38.031 7.148 16.328 1 97.94 233 SER B N 1
ATOM 9594 C CA . SER B 1 233 ? -37.062 6.074 16.625 1 97.94 233 SER B CA 1
ATOM 9595 C C . SER B 1 233 ? -36.844 5.953 18.141 1 97.94 233 SER B C 1
ATOM 9597 O O . SER B 1 233 ? -36.438 6.922 18.781 1 97.94 233 SER B O 1
ATOM 9599 N N . LEU B 1 234 ? -37.125 4.832 18.688 1 96.62 234 LEU B N 1
ATOM 9600 C CA . LEU B 1 234 ? -36.906 4.508 20.094 1 96.62 234 LEU B CA 1
ATOM 9601 C C . LEU B 1 234 ? -36.031 3.262 20.219 1 96.62 234 LEU B C 1
ATOM 9603 O O . LEU B 1 234 ? -36.156 2.518 21.203 1 96.62 234 LEU B O 1
ATOM 9607 N N . ASN B 1 235 ? -35.281 3.049 19.188 1 97.31 235 ASN B N 1
ATOM 9608 C CA . ASN B 1 235 ? -34.438 1.854 19.188 1 97.31 235 ASN B CA 1
ATOM 9609 C C . ASN B 1 235 ? -33.344 1.931 20.234 1 97.31 235 ASN B C 1
ATOM 9611 O O . ASN B 1 235 ? -32.938 3.023 20.641 1 97.31 235 ASN B O 1
ATOM 9615 N N . ARG B 1 236 ? -32.906 0.797 20.812 1 96.12 236 ARG B N 1
ATOM 9616 C CA . ARG B 1 236 ? -31.797 0.664 21.766 1 96.12 236 ARG B CA 1
ATOM 9617 C C . ARG B 1 236 ? -32.062 1.47 23.031 1 96.12 236 ARG B C 1
ATOM 9619 O O . ARG B 1 236 ? -31.25 2.285 23.438 1 96.12 236 ARG B O 1
ATOM 9626 N N . ASN B 1 237 ? -33.219 1.375 23.5 1 96.5 237 ASN B N 1
ATOM 9627 C CA . ASN B 1 237 ? -33.594 1.869 24.828 1 96.5 237 ASN B CA 1
ATOM 9628 C C . ASN B 1 237 ? -33.875 0.724 25.797 1 96.5 237 ASN B C 1
ATOM 9630 O O . ASN B 1 237 ? -33.375 -0.389 25.594 1 96.5 237 ASN B O 1
ATOM 9634 N N . VAL B 1 238 ? -34.562 1.028 26.953 1 94.56 238 VAL B N 1
ATOM 9635 C CA . VAL B 1 238 ? -34.812 -0.013 27.938 1 94.56 238 VAL B CA 1
ATOM 9636 C C . VAL B 1 238 ? -36.312 -0.164 28.156 1 94.56 238 VAL B C 1
ATOM 9638 O O . VAL B 1 238 ? -36.812 -0.16 29.281 1 94.56 238 VAL B O 1
ATOM 9641 N N . ILE B 1 239 ? -36.938 -0.329 27.016 1 93.44 239 ILE B N 1
ATOM 9642 C CA . ILE B 1 239 ? -38.406 -0.465 27.062 1 93.44 239 ILE B CA 1
ATOM 9643 C C . ILE B 1 239 ? -38.781 -1.927 27.297 1 93.44 239 ILE B C 1
ATOM 9645 O O . ILE B 1 239 ? -38.469 -2.791 26.469 1 93.44 239 ILE B O 1
ATOM 9649 N N . HIS B 1 240 ? -39.438 -2.23 28.359 1 91.62 240 HIS B N 1
ATOM 9650 C CA . HIS B 1 240 ? -39.812 -3.602 28.688 1 91.62 240 HIS B CA 1
ATOM 9651 C C . HIS B 1 240 ? -41.25 -3.898 28.234 1 91.62 240 HIS B C 1
ATOM 9653 O O . HIS B 1 240 ? -41.531 -4.98 27.703 1 91.62 240 HIS B O 1
ATOM 9659 N N . SER B 1 241 ? -42.094 -2.98 28.469 1 89.44 241 SER B N 1
ATOM 9660 C CA . SER B 1 241 ? -43.5 -3.068 28.062 1 89.44 241 SER B CA 1
ATOM 9661 C C . SER B 1 241 ? -43.906 -1.819 27.297 1 89.44 241 SER B C 1
ATOM 9663 O O . SER B 1 241 ? -43.719 -0.698 27.766 1 89.44 241 SER B O 1
ATOM 9665 N N . LEU B 1 242 ? -44.375 -2.049 26.109 1 90.12 242 LEU B N 1
ATOM 9666 C CA . LEU B 1 242 ? -44.781 -0.909 25.281 1 90.12 242 LEU B CA 1
ATOM 9667 C C . LEU B 1 242 ? -46.219 -0.491 25.578 1 90.12 242 LEU B C 1
ATOM 9669 O O . LEU B 1 242 ? -47.125 -1.3 25.453 1 90.12 242 LEU B O 1
ATOM 9673 N N . ASP B 1 243 ? -46.375 0.694 26.016 1 86.19 243 ASP B N 1
ATOM 9674 C CA . ASP B 1 243 ? -47.688 1.315 26.25 1 86.19 243 ASP B CA 1
ATOM 9675 C C . ASP B 1 243 ? -47.75 2.703 25.609 1 86.19 243 ASP B C 1
ATOM 9677 O O . ASP B 1 243 ? -47.094 3.641 26.094 1 86.19 243 ASP B O 1
ATOM 9681 N N . LEU B 1 244 ? -48.562 2.812 24.562 1 87.69 244 LEU B N 1
ATOM 9682 C CA . LEU B 1 244 ? -48.719 4.098 23.875 1 87.69 244 LEU B CA 1
ATOM 9683 C C . LEU B 1 244 ? -50.094 4.676 24.094 1 87.69 244 LEU B C 1
ATOM 9685 O O . LEU B 1 244 ? -50.531 5.531 23.312 1 87.69 244 LEU B O 1
ATOM 9689 N N . SER B 1 245 ? -50.844 4.324 25.062 1 82.94 245 SER B N 1
ATOM 9690 C CA . SER B 1 245 ? -52.219 4.688 25.281 1 82.94 245 SER B CA 1
ATOM 9691 C C . SER B 1 245 ? -52.375 6.176 25.562 1 82.94 245 SER B C 1
ATOM 9693 O O . SER B 1 245 ? -53.375 6.793 25.219 1 82.94 245 SER B O 1
ATOM 9695 N N . ASN B 1 246 ? -51.344 6.73 26.156 1 86.69 246 ASN B N 1
ATOM 9696 C CA . ASN B 1 246 ? -51.438 8.141 26.516 1 86.69 246 ASN B CA 1
ATOM 9697 C C . ASN B 1 246 ? -50.75 9.023 25.484 1 86.69 246 ASN B C 1
ATOM 9699 O O . ASN B 1 246 ? -50.406 10.18 25.766 1 86.69 246 ASN B O 1
ATOM 9703 N N . CYS B 1 247 ? -50.531 8.516 24.375 1 89.69 247 CYS B N 1
ATOM 9704 C CA . CYS B 1 247 ? -49.969 9.281 23.266 1 89.69 247 CYS B CA 1
ATOM 9705 C C . CYS B 1 247 ? -50.812 9.125 22 1 89.69 247 CYS B C 1
ATOM 9707 O O . CYS B 1 247 ? -51.594 8.172 21.875 1 89.69 247 CYS B O 1
ATOM 9709 N N . SER B 1 248 ? -50.781 10.117 21.188 1 91.19 248 SER B N 1
ATOM 9710 C CA . SER B 1 248 ? -51.438 10.07 19.891 1 91.19 248 SER B CA 1
ATOM 9711 C C . SER B 1 248 ? -50.5 10.492 18.766 1 91.19 248 SER B C 1
ATOM 9713 O O . SER B 1 248 ? -49.969 11.609 18.781 1 91.19 248 SER B O 1
ATOM 9715 N N . PHE B 1 249 ? -50.312 9.602 17.859 1 93.5 249 PHE B N 1
ATOM 9716 C CA . PHE B 1 249 ? -49.469 9.836 16.688 1 93.5 249 PHE B CA 1
ATOM 9717 C C . PHE B 1 249 ? -50.25 9.609 15.406 1 93.5 249 PHE B C 1
ATOM 9719 O O . PHE B 1 249 ? -50 8.648 14.68 1 93.5 249 PHE B O 1
ATOM 9726 N N . PRO B 1 250 ? -51.094 10.445 14.945 1 92.88 250 PRO B N 1
ATOM 9727 C CA . PRO B 1 250 ? -52 10.172 13.828 1 92.88 250 PRO B CA 1
ATOM 9728 C C . PRO B 1 250 ? -51.281 10.094 12.484 1 92.88 250 PRO B C 1
ATOM 9730 O O . PRO B 1 250 ? -51.719 9.383 11.586 1 92.88 250 PRO B O 1
ATOM 9733 N N . SER B 1 251 ? -50.156 10.734 12.391 1 94.88 251 SER B N 1
ATOM 9734 C CA . SER B 1 251 ? -49.5 10.789 11.102 1 94.88 251 SER B CA 1
ATOM 9735 C C . SER B 1 251 ? -48.219 9.953 11.109 1 94.88 251 SER B C 1
ATOM 9737 O O . SER B 1 251 ? -47.438 9.969 10.148 1 94.88 251 SER B O 1
ATOM 9739 N N . LEU B 1 252 ? -47.938 9.188 12.156 1 96 252 LEU B N 1
ATOM 9740 C CA . LEU B 1 252 ? -46.719 8.422 12.281 1 96 252 LEU B CA 1
ATOM 9741 C C . LEU B 1 252 ? -46.656 7.309 11.242 1 96 252 LEU B C 1
ATOM 9743 O O . LEU B 1 252 ? -47.562 6.492 11.141 1 96 252 LEU B O 1
ATOM 9747 N N . GLN B 1 253 ? -45.625 7.316 10.492 1 97.56 253 GLN B N 1
ATOM 9748 C CA . GLN B 1 253 ? -45.469 6.332 9.422 1 97.56 253 GLN B CA 1
ATOM 9749 C C . GLN B 1 253 ? -44.438 5.273 9.789 1 97.56 253 GLN B C 1
ATOM 9751 O O . GLN B 1 253 ? -44.594 4.094 9.477 1 97.56 253 GLN B O 1
ATOM 9756 N N . GLN B 1 254 ? -43.438 5.648 10.469 1 98.19 254 GLN B N 1
ATOM 9757 C CA . GLN B 1 254 ? -42.344 4.727 10.828 1 98.19 254 GLN B CA 1
ATOM 9758 C C . GLN B 1 254 ? -42.094 4.758 12.328 1 98.19 254 GLN B C 1
ATOM 9760 O O . GLN B 1 254 ? -41.938 5.832 12.914 1 98.19 254 GLN B O 1
ATOM 9765 N N . LEU B 1 255 ? -42.062 3.605 12.961 1 96.75 255 LEU B N 1
ATOM 9766 C CA . LEU B 1 255 ? -41.75 3.443 14.383 1 96.75 255 LEU B CA 1
ATOM 9767 C C . LEU B 1 255 ? -40.688 2.381 14.586 1 96.75 255 LEU B C 1
ATOM 9769 O O . LEU B 1 255 ? -40.875 1.222 14.203 1 96.75 255 LEU B O 1
ATOM 9773 N N . ASP B 1 256 ? -39.625 2.742 15.094 1 97.81 256 ASP B N 1
ATOM 9774 C CA . ASP B 1 256 ? -38.5 1.825 15.312 1 97.81 256 ASP B CA 1
ATOM 9775 C C . ASP B 1 256 ? -38.344 1.505 16.797 1 97.81 256 ASP B C 1
ATOM 9777 O O . ASP B 1 256 ? -37.969 2.373 17.594 1 97.81 256 ASP B O 1
ATOM 9781 N N . LEU B 1 257 ? -38.625 0.312 17.172 1 96.38 257 LEU B N 1
ATOM 9782 C CA . LEU B 1 257 ? -38.531 -0.151 18.562 1 96.38 257 LEU B CA 1
ATOM 9783 C C . LEU B 1 257 ? -37.5 -1.271 18.688 1 96.38 257 LEU B C 1
ATOM 9785 O O . LEU B 1 257 ? -37.594 -2.102 19.594 1 96.38 257 LEU B O 1
ATOM 9789 N N . SER B 1 258 ? -36.562 -1.284 17.797 1 96.81 258 SER B N 1
ATOM 9790 C CA . SER B 1 258 ? -35.594 -2.373 17.75 1 96.81 258 SER B CA 1
ATOM 9791 C C . SER B 1 258 ? -34.656 -2.32 18.953 1 96.81 258 SER B C 1
ATOM 9793 O O . SER B 1 258 ? -34.438 -1.259 19.547 1 96.81 258 SER B O 1
ATOM 9795 N N . ILE B 1 259 ? -34.094 -3.48 19.328 1 95.25 259 ILE B N 1
ATOM 9796 C CA . ILE B 1 259 ? -33.062 -3.668 20.344 1 95.25 259 ILE B CA 1
ATOM 9797 C C . ILE B 1 259 ? -33.5 -3.037 21.656 1 95.25 259 ILE B C 1
ATOM 9799 O O . ILE B 1 259 ? -32.844 -2.139 22.188 1 95.25 259 ILE B O 1
ATOM 9803 N N . ASN B 1 260 ? -34.625 -3.389 22 1 94.12 260 ASN B N 1
ATOM 9804 C CA . ASN B 1 260 ? -35.125 -3.105 23.344 1 94.12 260 ASN B CA 1
ATOM 9805 C C . ASN B 1 260 ? -35.281 -4.383 24.156 1 94.12 260 ASN B C 1
ATOM 9807 O O . ASN B 1 260 ? -34.969 -5.473 23.688 1 94.12 260 ASN B O 1
ATOM 9811 N N . ASN B 1 261 ? -35.531 -4.441 25.375 1 88.56 261 ASN B N 1
ATOM 9812 C CA . ASN B 1 261 ? -35.844 -5.613 26.188 1 88.56 261 ASN B CA 1
ATOM 9813 C C . ASN B 1 261 ? -37.344 -5.793 26.359 1 88.56 261 ASN B C 1
ATOM 9815 O O . ASN B 1 261 ? -37.812 -6.035 27.469 1 88.56 261 ASN B O 1
ATOM 9819 N N . MET B 1 262 ? -37.906 -5.672 25.125 1 92 262 MET B N 1
ATOM 9820 C CA . MET B 1 262 ? -39.375 -5.691 25.172 1 92 262 MET B CA 1
ATOM 9821 C C . MET B 1 262 ? -39.906 -7.121 25.266 1 92 262 MET B C 1
ATOM 9823 O O . MET B 1 262 ? -39.531 -7.969 24.438 1 92 262 MET B O 1
ATOM 9827 N N . SER B 1 263 ? -40.781 -7.402 26.234 1 90.25 263 SER B N 1
ATOM 9828 C CA . SER B 1 263 ? -41.312 -8.75 26.406 1 90.25 263 SER B CA 1
ATOM 9829 C C . SER B 1 263 ? -42.812 -8.773 26.312 1 90.25 263 SER B C 1
ATOM 9831 O O . SER B 1 263 ? -43.438 -9.828 26.078 1 90.25 263 SER B O 1
ATOM 9833 N N . GLU B 1 264 ? -43.375 -7.551 26.438 1 88.38 264 GLU B N 1
ATOM 9834 C CA . GLU B 1 264 ? -44.844 -7.512 26.438 1 88.38 264 GLU B CA 1
ATOM 9835 C C . GLU B 1 264 ? -45.344 -6.266 25.734 1 88.38 264 GLU B C 1
ATOM 9837 O O . GLU B 1 264 ? -44.688 -5.227 25.719 1 88.38 264 GLU B O 1
ATOM 9842 N N . LEU B 1 265 ? -46.438 -6.52 25.047 1 85.94 265 LEU B N 1
ATOM 9843 C CA . LEU B 1 265 ? -47.188 -5.418 24.453 1 85.94 265 LEU B CA 1
ATOM 9844 C C . LEU B 1 265 ? -48.531 -5.203 25.188 1 85.94 265 LEU B C 1
ATOM 9846 O O . LEU B 1 265 ? -49.312 -6.141 25.344 1 85.94 265 LEU B O 1
ATOM 9850 N N . LYS B 1 266 ? -48.688 -4.121 25.766 1 79.25 266 LYS B N 1
ATOM 9851 C CA . LYS B 1 266 ? -49.938 -3.863 26.484 1 79.25 266 LYS B CA 1
ATOM 9852 C C . LYS B 1 266 ? -51.094 -3.686 25.516 1 79.25 266 LYS B C 1
ATOM 9854 O O . LYS B 1 266 ? -50.906 -3.541 24.297 1 79.25 266 LYS B O 1
ATOM 9859 N N . ALA B 1 267 ? -52.406 -3.719 26 1 65.31 267 ALA B N 1
ATOM 9860 C CA . ALA B 1 267 ? -53.625 -3.805 25.188 1 65.31 267 ALA B CA 1
ATOM 9861 C C . ALA B 1 267 ? -53.75 -2.582 24.281 1 65.31 267 ALA B C 1
ATOM 9863 O O . ALA B 1 267 ? -53.781 -1.447 24.766 1 65.31 267 ALA B O 1
ATOM 9864 N N . GLY B 1 268 ? -53.75 -2.691 22.969 1 71.12 268 GLY B N 1
ATOM 9865 C CA . GLY B 1 268 ? -54.031 -1.707 21.938 1 71.12 268 GLY B CA 1
ATOM 9866 C C . GLY B 1 268 ? -52.906 -0.718 21.75 1 71.12 268 GLY B C 1
ATOM 9867 O O . GLY B 1 268 ? -53.125 0.484 21.594 1 71.12 268 GLY B O 1
ATOM 9868 N N . PRO B 1 269 ? -51.719 -1.131 21.891 1 71.31 269 PRO B N 1
ATOM 9869 C CA . PRO B 1 269 ? -50.594 -0.193 21.891 1 71.31 269 PRO B CA 1
ATOM 9870 C C . PRO B 1 269 ? -50.5 0.62 20.609 1 71.31 269 PRO B C 1
ATOM 9872 O O . PRO B 1 269 ? -50 1.747 20.625 1 71.31 269 PRO B O 1
ATOM 9875 N N . PHE B 1 270 ? -51.062 0.118 19.5 1 85.19 270 PHE B N 1
ATOM 9876 C CA . PHE B 1 270 ? -50.844 0.803 18.234 1 85.19 270 PHE B CA 1
ATOM 9877 C C . PHE B 1 270 ? -52.094 1.529 17.766 1 85.19 270 PHE B C 1
ATOM 9879 O O . PHE B 1 270 ? -52.156 1.985 16.625 1 85.19 270 PHE B O 1
ATOM 9886 N N . GLN B 1 271 ? -53 1.594 18.656 1 85.5 271 GLN B N 1
ATOM 9887 C CA . GLN B 1 271 ? -54.188 2.42 18.359 1 85.5 271 GLN B CA 1
ATOM 9888 C C . GLN B 1 271 ? -53.781 3.891 18.234 1 85.5 271 GLN B C 1
ATOM 9890 O O . GLN B 1 271 ? -54.469 4.656 17.547 1 85.5 271 GLN B O 1
ATOM 9895 N N . ALA B 1 272 ? -52.688 4.188 18.828 1 88.56 272 ALA B N 1
ATOM 9896 C CA . ALA B 1 272 ? -52.156 5.551 18.812 1 88.56 272 ALA B CA 1
ATOM 9897 C C . ALA B 1 272 ? -51.531 5.871 17.469 1 88.56 272 ALA B C 1
ATOM 9899 O O . ALA B 1 272 ? -51.25 7.035 17.156 1 88.56 272 ALA B O 1
ATOM 9900 N N . THR B 1 273 ? -51.344 4.906 16.609 1 92.88 273 THR B N 1
ATOM 9901 C CA . THR B 1 273 ? -50.594 5.082 15.367 1 92.88 273 THR B CA 1
ATOM 9902 C C . THR B 1 273 ? -51.375 4.531 14.18 1 92.88 273 THR B C 1
ATOM 9904 O O . THR B 1 273 ? -50.969 3.574 13.531 1 92.88 273 THR B O 1
ATOM 9907 N N . PRO B 1 274 ? -52.438 5.086 13.719 1 91.31 274 PRO B N 1
ATOM 9908 C CA . PRO B 1 274 ? -53.281 4.531 12.664 1 91.31 274 PRO B CA 1
ATOM 9909 C C . PRO B 1 274 ? -52.625 4.578 11.289 1 91.31 274 PRO B C 1
ATOM 9911 O O . PRO B 1 274 ? -52.938 3.766 10.414 1 91.31 274 PRO B O 1
ATOM 9914 N N . ALA B 1 275 ? -51.688 5.434 11.094 1 94.88 275 ALA B N 1
ATOM 9915 C CA . ALA B 1 275 ? -51.094 5.617 9.773 1 94.88 275 ALA B CA 1
ATOM 9916 C C . ALA B 1 275 ? -49.781 4.859 9.664 1 94.88 275 ALA B C 1
ATOM 9918 O O . ALA B 1 275 ? -49.062 5.004 8.68 1 94.88 275 ALA B O 1
ATOM 9919 N N . LEU B 1 276 ? -49.469 3.99 10.586 1 95.94 276 LEU B N 1
ATOM 9920 C CA . LEU B 1 276 ? -48.188 3.309 10.648 1 95.94 276 LEU B CA 1
ATOM 9921 C C . LEU B 1 276 ? -48 2.4 9.438 1 95.94 276 LEU B C 1
ATOM 9923 O O . LEU B 1 276 ? -48.844 1.568 9.133 1 95.94 276 LEU B O 1
ATOM 9927 N N . THR B 1 277 ? -46.906 2.631 8.727 1 97.25 277 THR B N 1
ATOM 9928 C CA . THR B 1 277 ? -46.594 1.84 7.531 1 97.25 277 THR B CA 1
ATOM 9929 C C . THR B 1 277 ? -45.406 0.931 7.762 1 97.25 277 THR B C 1
ATOM 9931 O O . THR B 1 277 ? -45.281 -0.115 7.121 1 97.25 277 THR B O 1
ATOM 9934 N N . GLU B 1 278 ? -44.5 1.264 8.625 1 98 278 GLU B N 1
ATOM 9935 C CA . GLU B 1 278 ? -43.312 0.493 8.898 1 98 278 GLU B CA 1
ATOM 9936 C C . GLU B 1 278 ? -43.062 0.358 10.398 1 98 278 GLU B C 1
ATOM 9938 O O . GLU B 1 278 ? -43.094 1.352 11.133 1 98 278 GLU B O 1
ATOM 9943 N N . LEU B 1 279 ? -42.875 -0.861 10.891 1 96.81 279 LEU B N 1
ATOM 9944 C CA . LEU B 1 279 ? -42.625 -1.155 12.297 1 96.81 279 LEU B CA 1
ATOM 9945 C C . LEU B 1 279 ? -41.406 -2.051 12.477 1 96.81 279 LEU B C 1
ATOM 9947 O O . LEU B 1 279 ? -41.281 -3.088 11.812 1 96.81 279 LEU B O 1
ATOM 9951 N N . SER B 1 280 ? -40.5 -1.647 13.258 1 97.69 280 SER B N 1
ATOM 9952 C CA . SER B 1 280 ? -39.312 -2.436 13.531 1 97.69 280 SER B CA 1
ATOM 9953 C C . SER B 1 280 ? -39.281 -2.939 14.969 1 97.69 280 SER B C 1
ATOM 9955 O O . SER B 1 280 ? -39.344 -2.146 15.906 1 97.69 280 SER B O 1
ATOM 9957 N N . LEU B 1 281 ? -39.188 -4.211 15.133 1 95.88 281 LEU B N 1
ATOM 9958 C CA . LEU B 1 281 ? -39.188 -4.84 16.453 1 95.88 281 LEU B CA 1
ATOM 9959 C C . LEU B 1 281 ? -37.969 -5.758 16.594 1 95.88 281 LEU B C 1
ATOM 9961 O O . LEU B 1 281 ? -37.969 -6.668 17.422 1 95.88 281 LEU B O 1
ATOM 9965 N N . ASP B 1 282 ? -36.969 -5.512 15.859 1 95.62 282 ASP B N 1
ATOM 9966 C CA . ASP B 1 282 ? -35.781 -6.367 15.789 1 95.62 282 ASP B CA 1
ATOM 9967 C C . ASP B 1 282 ? -35.125 -6.504 17.156 1 95.62 282 ASP B C 1
ATOM 9969 O O . ASP B 1 282 ? -35.094 -5.547 17.922 1 95.62 282 ASP B O 1
ATOM 9973 N N . SER B 1 283 ? -34.562 -7.734 17.453 1 94.69 283 SER B N 1
ATOM 9974 C CA . SER B 1 283 ? -33.688 -8.016 18.594 1 94.69 283 SER B CA 1
ATOM 9975 C C . SER B 1 283 ? -34.375 -7.703 19.922 1 94.69 283 SER B C 1
ATOM 9977 O O . SER B 1 283 ? -33.812 -7.035 20.781 1 94.69 283 SER B O 1
ATOM 9979 N N . ASN B 1 284 ? -35.688 -7.949 19.984 1 94.44 284 ASN B N 1
ATOM 9980 C CA . ASN B 1 284 ? -36.438 -7.883 21.234 1 94.44 284 ASN B CA 1
ATOM 9981 C C . ASN B 1 284 ? -36.75 -9.273 21.781 1 94.44 284 ASN B C 1
ATOM 9983 O O . ASN B 1 284 ? -36.625 -10.273 21.062 1 94.44 284 ASN B O 1
ATOM 9987 N N . SER B 1 285 ? -37.125 -9.375 23.062 1 92.88 285 SER B N 1
ATOM 9988 C CA . SER B 1 285 ? -37.531 -10.633 23.672 1 92.88 285 SER B CA 1
ATOM 9989 C C . SER B 1 285 ? -39.031 -10.812 23.594 1 92.88 285 SER B C 1
ATOM 9991 O O . SER B 1 285 ? -39.656 -11.391 24.5 1 92.88 285 SER B O 1
ATOM 9993 N N . LEU B 1 286 ? -39.5 -10.352 22.562 1 91.75 286 LEU B N 1
ATOM 9994 C CA . LEU B 1 286 ? -40.938 -10.359 22.344 1 91.75 286 LEU B CA 1
ATOM 9995 C C . LEU B 1 286 ? -41.375 -11.633 21.625 1 91.75 286 LEU B C 1
ATOM 9997 O O . LEU B 1 286 ? -40.844 -11.953 20.547 1 91.75 286 LEU B O 1
ATOM 10001 N N . LYS B 1 287 ? -42.344 -12.344 22.188 1 91.25 287 LYS B N 1
ATOM 10002 C CA . LYS B 1 287 ? -42.906 -13.508 21.516 1 91.25 287 LYS B CA 1
ATOM 10003 C C . LYS B 1 287 ? -43.844 -13.086 20.391 1 91.25 287 LYS B C 1
ATOM 10005 O O . LYS B 1 287 ? -44.625 -12.125 20.562 1 91.25 287 LYS B O 1
ATOM 10010 N N . ILE B 1 288 ? -43.812 -13.797 19.328 1 91.94 288 ILE B N 1
ATOM 10011 C CA . ILE B 1 288 ? -44.625 -13.453 18.172 1 91.94 288 ILE B CA 1
ATOM 10012 C C . ILE B 1 288 ? -46.094 -13.539 18.531 1 91.94 288 ILE B C 1
ATOM 10014 O O . ILE B 1 288 ? -46.938 -12.852 17.938 1 91.94 288 ILE B O 1
ATOM 10018 N N . SER B 1 289 ? -46.469 -14.273 19.547 1 90.06 289 SER B N 1
ATOM 10019 C CA . SER B 1 289 ? -47.844 -14.438 19.969 1 90.06 289 SER B CA 1
ATOM 10020 C C . SER B 1 289 ? -48.438 -13.133 20.516 1 90.06 289 SER B C 1
ATOM 10022 O O . SER B 1 289 ? -49.656 -12.938 20.516 1 90.06 289 SER B O 1
ATOM 10024 N N . GLU B 1 290 ? -47.5 -12.266 20.906 1 89.56 290 GLU B N 1
ATOM 10025 C CA . GLU B 1 290 ? -47.938 -10.984 21.438 1 89.56 290 GLU B CA 1
ATOM 10026 C C . GLU B 1 290 ? -48.5 -10.094 20.344 1 89.56 290 GLU B C 1
ATOM 10028 O O . GLU B 1 290 ? -49.219 -9.125 20.641 1 89.56 290 GLU B O 1
ATOM 10033 N N . LEU B 1 291 ? -48.25 -10.438 19.203 1 90.19 291 LEU B N 1
ATOM 10034 C CA . LEU B 1 291 ? -48.719 -9.609 18.094 1 90.19 291 LEU B CA 1
ATOM 10035 C C . LEU B 1 291 ? -50.031 -10.125 17.562 1 90.19 291 LEU B C 1
ATOM 10037 O O . LEU B 1 291 ? -50.594 -9.547 16.625 1 90.19 291 LEU B O 1
ATOM 10041 N N . ILE B 1 292 ? -50.531 -11.117 18.219 1 87.88 292 ILE B N 1
ATOM 10042 C CA . ILE B 1 292 ? -51.812 -11.664 17.781 1 87.88 292 ILE B CA 1
ATOM 10043 C C . ILE B 1 292 ? -52.906 -10.648 18.062 1 87.88 292 ILE B C 1
ATOM 10045 O O . ILE B 1 292 ? -52.938 -10.039 19.141 1 87.88 292 ILE B O 1
ATOM 10049 N N . ASN B 1 293 ? -53.812 -10.414 17.25 1 80.12 293 ASN B N 1
ATOM 10050 C CA . ASN B 1 293 ? -55 -9.586 17.375 1 80.12 293 ASN B CA 1
ATOM 10051 C C . ASN B 1 293 ? -54.656 -8.102 17.422 1 80.12 293 ASN B C 1
ATOM 10053 O O . ASN B 1 293 ? -55.406 -7.293 17.953 1 80.12 293 ASN B O 1
ATOM 10057 N N . ILE B 1 294 ? -53.469 -7.797 17.125 1 86.25 294 ILE B N 1
ATOM 10058 C CA . ILE B 1 294 ? -53.125 -6.391 16.984 1 86.25 294 ILE B CA 1
ATOM 10059 C C . ILE B 1 294 ? -53.562 -5.883 15.617 1 86.25 294 ILE B C 1
ATOM 10061 O O . ILE B 1 294 ? -53.406 -6.566 14.602 1 86.25 294 ILE B O 1
ATOM 10065 N N . SER B 1 295 ? -54.219 -4.777 15.672 1 86.5 295 SER B N 1
ATOM 10066 C CA . SER B 1 295 ? -54.75 -4.215 14.422 1 86.5 295 SER B CA 1
ATOM 10067 C C . SER B 1 295 ? -53.781 -3.164 13.859 1 86.5 295 SER B C 1
ATOM 10069 O O . SER B 1 295 ? -53.625 -2.094 14.445 1 86.5 295 SER B O 1
ATOM 10071 N N . LEU B 1 296 ? -53.219 -3.395 12.75 1 91.88 296 LEU B N 1
ATOM 10072 C CA . LEU B 1 296 ? -52.375 -2.506 11.977 1 91.88 296 LEU B CA 1
ATOM 10073 C C . LEU B 1 296 ? -52.75 -2.545 10.492 1 91.88 296 LEU B C 1
ATOM 10075 O O . LEU B 1 296 ? -52.031 -3.133 9.68 1 91.88 296 LEU B O 1
ATOM 10079 N N . PRO B 1 297 ? -53.781 -1.942 10.086 1 90.56 297 PRO B N 1
ATOM 10080 C CA . PRO B 1 297 ? -54.344 -2.107 8.742 1 90.56 297 PRO B CA 1
ATOM 10081 C C . PRO B 1 297 ? -53.438 -1.539 7.652 1 90.56 297 PRO B C 1
ATOM 10083 O O . PRO B 1 297 ? -53.438 -2.027 6.52 1 90.56 297 PRO B O 1
ATOM 10086 N N . ASN B 1 298 ? -52.562 -0.534 7.988 1 94.5 298 ASN B N 1
ATOM 10087 C CA . ASN B 1 298 ? -51.781 0.138 6.953 1 94.5 298 ASN B CA 1
ATOM 10088 C C . ASN B 1 298 ? -50.312 -0.296 6.984 1 94.5 298 ASN B C 1
ATOM 10090 O O . ASN B 1 298 ? -49.5 0.256 6.262 1 94.5 298 ASN B O 1
ATOM 10094 N N . LEU B 1 299 ? -49.969 -1.294 7.77 1 96.12 299 LEU B N 1
ATOM 10095 C CA . LEU B 1 299 ? -48.594 -1.723 7.906 1 96.12 299 LEU B CA 1
ATOM 10096 C C . LEU B 1 299 ? -48.125 -2.438 6.645 1 96.12 299 LEU B C 1
ATOM 10098 O O . LEU B 1 299 ? -48.656 -3.477 6.27 1 96.12 299 LEU B O 1
ATOM 10102 N N . THR B 1 300 ? -47.125 -1.872 6 1 97.12 300 THR B N 1
ATOM 10103 C CA . THR B 1 300 ? -46.594 -2.447 4.758 1 97.12 300 THR B CA 1
ATOM 10104 C C . THR B 1 300 ? -45.281 -3.145 4.992 1 97.12 300 THR B C 1
ATOM 10106 O O . THR B 1 300 ? -44.906 -4.078 4.266 1 97.12 300 THR B O 1
ATOM 10109 N N . MET B 1 301 ? -44.531 -2.73 5.941 1 97.88 301 MET B N 1
ATOM 10110 C CA . MET B 1 301 ? -43.188 -3.275 6.199 1 97.88 301 MET B CA 1
ATOM 10111 C C . MET B 1 301 ? -43.031 -3.623 7.676 1 97.88 301 MET B C 1
ATOM 10113 O O . MET B 1 301 ? -43.312 -2.805 8.547 1 97.88 301 MET B O 1
ATOM 10117 N N . LEU B 1 302 ? -42.625 -4.859 7.969 1 97 302 LEU B N 1
ATOM 10118 C CA . LEU B 1 302 ? -42.438 -5.34 9.336 1 97 302 LEU B CA 1
ATOM 10119 C C . LEU B 1 302 ? -41.031 -5.949 9.5 1 97 302 LEU B C 1
ATOM 10121 O O . LEU B 1 302 ? -40.594 -6.754 8.68 1 97 302 LEU B O 1
ATOM 10125 N N . HIS B 1 303 ? -40.312 -5.512 10.469 1 97.31 303 HIS B N 1
ATOM 10126 C CA . HIS B 1 303 ? -39 -6.027 10.789 1 97.31 303 HIS B CA 1
ATOM 10127 C C . HIS B 1 303 ? -39.031 -6.855 12.07 1 97.31 303 HIS B C 1
ATOM 10129 O O . HIS B 1 303 ? -39.375 -6.348 13.141 1 97.31 303 HIS B O 1
ATOM 10135 N N . LEU B 1 304 ? -38.719 -8.102 11.977 1 95.94 304 LEU B N 1
ATOM 10136 C CA . LEU B 1 304 ? -38.719 -9.031 13.102 1 95.94 304 LEU B CA 1
ATOM 10137 C C . LEU B 1 304 ? -37.438 -9.836 13.141 1 95.94 304 LEU B C 1
ATOM 10139 O O . LEU B 1 304 ? -37.438 -11.047 13.344 1 95.94 304 LEU B O 1
ATOM 10143 N N . SER B 1 305 ? -36.344 -9.148 12.945 1 95 305 SER B N 1
ATOM 10144 C CA . SER B 1 305 ? -35.031 -9.828 12.891 1 95 305 SER B CA 1
ATOM 10145 C C . SER B 1 305 ? -34.5 -10.102 14.289 1 95 305 SER B C 1
ATOM 10147 O O . SER B 1 305 ? -34.688 -9.289 15.195 1 95 305 SER B O 1
ATOM 10149 N N . SER B 1 306 ? -33.812 -11.258 14.547 1 93.19 306 SER B N 1
ATOM 10150 C CA . SER B 1 306 ? -33.094 -11.625 15.773 1 93.19 306 SER B CA 1
ATOM 10151 C C . SER B 1 306 ? -34.031 -11.586 16.984 1 93.19 306 SER B C 1
ATOM 10153 O O . SER B 1 306 ? -33.688 -11.016 18.016 1 93.19 306 SER B O 1
ATOM 10155 N N . MET B 1 307 ? -35.156 -12.109 16.734 1 91.19 307 MET B N 1
ATOM 10156 C CA . MET B 1 307 ? -36.125 -12.18 17.828 1 91.19 307 MET B CA 1
ATOM 10157 C C . MET B 1 307 ? -35.75 -13.273 18.812 1 91.19 307 MET B C 1
ATOM 10159 O O . MET B 1 307 ? -35.125 -14.266 18.438 1 91.19 307 MET B O 1
ATOM 10163 N N . HIS B 1 308 ? -36.156 -13.055 20.156 1 89.62 308 HIS B N 1
ATOM 10164 C CA . HIS B 1 308 ? -35.969 -14.055 21.203 1 89.62 308 HIS B CA 1
ATOM 10165 C C . HIS B 1 308 ? -37.281 -14.344 21.906 1 89.62 308 HIS B C 1
ATOM 10167 O O . HIS B 1 308 ? -37.844 -13.477 22.609 1 89.62 308 HIS B O 1
ATOM 10173 N N . PRO B 1 309 ? -37.812 -15.5 21.766 1 89.44 309 PRO B N 1
ATOM 10174 C CA . PRO B 1 309 ? -37.375 -16.641 20.953 1 89.44 309 PRO B CA 1
ATOM 10175 C C . PRO B 1 309 ? -37.469 -16.359 19.453 1 89.44 309 PRO B C 1
ATOM 10177 O O . PRO B 1 309 ? -38.156 -15.445 19.031 1 89.44 309 PRO B O 1
ATOM 10180 N N . SER B 1 310 ? -36.75 -17.219 18.688 1 91 310 SER B N 1
ATOM 10181 C CA . SER B 1 310 ? -36.688 -17.047 17.25 1 91 310 SER B CA 1
ATOM 10182 C C . SER B 1 310 ? -38.062 -17.281 16.609 1 91 310 SER B C 1
ATOM 10184 O O . SER B 1 310 ? -38.906 -18 17.172 1 91 310 SER B O 1
ATOM 10186 N N . LEU B 1 311 ? -38.281 -16.688 15.508 1 89.94 311 LEU B N 1
ATOM 10187 C CA . LEU B 1 311 ? -39.562 -16.797 14.812 1 89.94 311 LEU B CA 1
ATOM 10188 C C . LEU B 1 311 ? -39.844 -18.219 14.367 1 89.94 311 LEU B C 1
ATOM 10190 O O . LEU B 1 311 ? -41 -18.641 14.25 1 89.94 311 LEU B O 1
ATOM 10194 N N . SER B 1 312 ? -38.875 -18.953 14.156 1 88.88 312 SER B N 1
ATOM 10195 C CA . SER B 1 312 ? -38.969 -20.312 13.656 1 88.88 312 SER B CA 1
ATOM 10196 C C . SER B 1 312 ? -39.594 -21.25 14.703 1 88.88 312 SER B C 1
ATOM 10198 O O . SER B 1 312 ? -40.062 -22.328 14.375 1 88.88 312 SER B O 1
ATOM 10200 N N . THR B 1 313 ? -39.594 -20.828 15.945 1 89 313 THR B N 1
ATOM 10201 C CA . THR B 1 313 ? -40.094 -21.656 17.031 1 89 313 THR B CA 1
ATOM 10202 C C . THR B 1 313 ? -41.625 -21.875 16.891 1 89 313 THR B C 1
ATOM 10204 O O . THR B 1 313 ? -42.125 -22.938 17.234 1 89 313 THR B O 1
ATOM 10207 N N . ASN B 1 314 ? -42.25 -20.859 16.406 1 88.69 314 ASN B N 1
ATOM 10208 C CA . ASN B 1 314 ? -43.719 -20.969 16.234 1 88.69 314 ASN B CA 1
ATOM 10209 C C . ASN B 1 314 ? -44.156 -20.375 14.898 1 88.69 314 ASN B C 1
ATOM 10211 O O . ASN B 1 314 ? -44.719 -19.281 14.859 1 88.69 314 ASN B O 1
ATOM 10215 N N . VAL B 1 315 ? -44.031 -21.125 13.922 1 92.19 315 VAL B N 1
ATOM 10216 C CA . VAL B 1 315 ? -44.281 -20.641 12.57 1 92.19 315 VAL B CA 1
ATOM 10217 C C . VAL B 1 315 ? -45.781 -20.484 12.352 1 92.19 315 VAL B C 1
ATOM 10219 O O . VAL B 1 315 ? -46.219 -19.562 11.664 1 92.19 315 VAL B O 1
ATOM 10222 N N . SER B 1 316 ? -46.562 -21.312 12.953 1 92.44 316 SER B N 1
ATOM 10223 C CA . SER B 1 316 ? -48 -21.25 12.789 1 92.44 316 SER B CA 1
ATOM 10224 C C . SER B 1 316 ? -48.562 -19.953 13.391 1 92.44 316 SER B C 1
ATOM 10226 O O . SER B 1 316 ? -49.438 -19.328 12.789 1 92.44 316 SER B O 1
ATOM 10228 N N . VAL B 1 317 ? -48.031 -19.625 14.477 1 94 317 VAL B N 1
ATOM 10229 C CA . VAL B 1 317 ? -48.469 -18.391 15.117 1 94 317 VAL B CA 1
ATOM 10230 C C . VAL B 1 317 ? -48 -17.188 14.281 1 94 317 VAL B C 1
ATOM 10232 O O . VAL B 1 317 ? -48.75 -16.219 14.109 1 94 317 VAL B O 1
ATOM 10235 N N . ALA B 1 318 ? -46.844 -17.312 13.82 1 94 318 ALA B N 1
ATOM 10236 C CA . ALA B 1 318 ? -46.344 -16.234 12.969 1 94 318 ALA B CA 1
ATOM 10237 C C . ALA B 1 318 ? -47.219 -16.047 11.742 1 94 318 ALA B C 1
ATOM 10239 O O . ALA B 1 318 ? -47.562 -14.93 11.375 1 94 318 ALA B O 1
ATOM 10240 N N . CYS B 1 319 ? -47.562 -17.141 11.164 1 94.12 319 CYS B N 1
ATOM 10241 C CA . CYS B 1 319 ? -48.438 -17.094 9.984 1 94.12 319 CYS B CA 1
ATOM 10242 C C . CYS B 1 319 ? -49.781 -16.453 10.312 1 94.12 319 CYS B C 1
ATOM 10244 O O . CYS B 1 319 ? -50.312 -15.672 9.523 1 94.12 319 CYS B O 1
ATOM 10246 N N . SER B 1 320 ? -50.312 -16.75 11.453 1 93.75 320 SER B N 1
ATOM 10247 C CA . SER B 1 320 ? -51.562 -16.141 11.883 1 93.75 320 SER B CA 1
ATOM 10248 C C . SER B 1 320 ? -51.406 -14.633 12.016 1 93.75 320 SER B C 1
ATOM 10250 O O . SER B 1 320 ? -52.312 -13.883 11.625 1 93.75 320 SER B O 1
ATOM 10252 N N . VAL B 1 321 ? -50.344 -14.258 12.508 1 93.94 321 VAL B N 1
ATOM 10253 C CA . VAL B 1 321 ? -50.062 -12.836 12.68 1 93.94 321 VAL B CA 1
ATOM 10254 C C . VAL B 1 321 ? -49.969 -12.156 11.312 1 93.94 321 VAL B C 1
ATOM 10256 O O . VAL B 1 321 ? -50.594 -11.125 11.078 1 93.94 321 VAL B O 1
ATOM 10259 N N . PHE B 1 322 ? -49.281 -12.758 10.43 1 95.06 322 PHE B N 1
ATOM 10260 C CA . PHE B 1 322 ? -49.062 -12.164 9.117 1 95.06 322 PHE B CA 1
ATOM 10261 C C . PHE B 1 322 ? -50.375 -12.102 8.328 1 95.06 322 PHE B C 1
ATOM 10263 O O . PHE B 1 322 ? -50.625 -11.148 7.586 1 95.06 322 PHE B O 1
ATOM 10270 N N . GLN B 1 323 ? -51.188 -13.047 8.508 1 92.38 323 GLN B N 1
ATOM 10271 C CA . GLN B 1 323 ? -52.469 -13.078 7.82 1 92.38 323 GLN B CA 1
ATOM 10272 C C . GLN B 1 323 ? -53.406 -11.984 8.344 1 92.38 323 GLN B C 1
ATOM 10274 O O . GLN B 1 323 ? -54.281 -11.523 7.625 1 92.38 323 GLN B O 1
ATOM 10279 N N . SER B 1 324 ? -53.094 -11.602 9.609 1 91.88 324 SER B N 1
ATOM 10280 C CA . SER B 1 324 ? -53.906 -10.555 10.203 1 91.88 324 SER B CA 1
ATOM 10281 C C . SER B 1 324 ? -53.469 -9.172 9.734 1 91.88 324 SER B C 1
ATOM 10283 O O . SER B 1 324 ? -54.094 -8.172 10.031 1 91.88 324 SER B O 1
ATOM 10285 N N . LEU B 1 325 ? -52.438 -9.086 8.969 1 94 325 LEU B N 1
ATOM 10286 C CA . LEU B 1 325 ? -51.938 -7.84 8.414 1 94 325 LEU B CA 1
ATOM 10287 C C . LEU B 1 325 ? -52.188 -7.766 6.91 1 94 325 LEU B C 1
ATOM 10289 O O . LEU B 1 325 ? -51.312 -8.164 6.121 1 94 325 LEU B O 1
ATOM 10293 N N . PRO B 1 326 ? -53.188 -7.203 6.477 1 90.5 326 PRO B N 1
ATOM 10294 C CA . PRO B 1 326 ? -53.625 -7.297 5.082 1 90.5 326 PRO B CA 1
ATOM 10295 C C . PRO B 1 326 ? -52.719 -6.52 4.129 1 90.5 326 PRO B C 1
ATOM 10297 O O . PRO B 1 326 ? -52.562 -6.898 2.963 1 90.5 326 PRO B O 1
ATOM 10300 N N . SER B 1 327 ? -52.062 -5.465 4.57 1 94.81 327 SER B N 1
ATOM 10301 C CA . SER B 1 327 ? -51.281 -4.613 3.682 1 94.81 327 SER B CA 1
ATOM 10302 C C . SER B 1 327 ? -49.812 -4.988 3.719 1 94.81 327 SER B C 1
ATOM 10304 O O . SER B 1 327 ? -49 -4.363 3.041 1 94.81 327 SER B O 1
ATOM 10306 N N . LEU B 1 328 ? -49.406 -5.957 4.43 1 96 328 LEU B N 1
ATOM 10307 C CA . LEU B 1 328 ? -48.031 -6.34 4.59 1 96 328 LEU B CA 1
ATOM 10308 C C . LEU B 1 328 ? -47.438 -6.883 3.285 1 96 328 LEU B C 1
ATOM 10310 O O . LEU B 1 328 ? -47.969 -7.859 2.738 1 96 328 LEU B O 1
ATOM 10314 N N . ILE B 1 329 ? -46.375 -6.254 2.766 1 96.69 329 ILE B N 1
ATOM 10315 C CA . ILE B 1 329 ? -45.781 -6.691 1.506 1 96.69 329 ILE B CA 1
ATOM 10316 C C . ILE B 1 329 ? -44.281 -6.859 1.675 1 96.69 329 ILE B C 1
ATOM 10318 O O . ILE B 1 329 ? -43.625 -7.465 0.828 1 96.69 329 ILE B O 1
ATOM 10322 N N . SER B 1 330 ? -43.688 -6.336 2.711 1 97.69 330 SER B N 1
ATOM 10323 C CA . SER B 1 330 ? -42.281 -6.402 2.961 1 97.69 330 SER B CA 1
ATOM 10324 C C . SER B 1 330 ? -41.969 -6.953 4.352 1 97.69 330 SER B C 1
ATOM 10326 O O . SER B 1 330 ? -42.531 -6.473 5.344 1 97.69 330 SER B O 1
ATOM 10328 N N . LEU B 1 331 ? -41.188 -8.008 4.418 1 97 331 LEU B N 1
ATOM 10329 C CA . LEU B 1 331 ? -40.844 -8.656 5.676 1 97 331 LEU B CA 1
ATOM 10330 C C . LEU B 1 331 ? -39.312 -8.82 5.801 1 97 331 LEU B C 1
ATOM 10332 O O . LEU B 1 331 ? -38.688 -9.344 4.891 1 97 331 LEU B O 1
ATOM 10336 N N . ASP B 1 332 ? -38.781 -8.312 6.828 1 96.88 332 ASP B N 1
ATOM 10337 C CA . ASP B 1 332 ? -37.344 -8.438 7.133 1 96.88 332 ASP B CA 1
ATOM 10338 C C . ASP B 1 332 ? -37.125 -9.32 8.359 1 96.88 332 ASP B C 1
ATOM 10340 O O . ASP B 1 332 ? -37.375 -8.891 9.492 1 96.88 332 ASP B O 1
ATOM 10344 N N . ILE B 1 333 ? -36.75 -10.523 8.164 1 95.69 333 ILE B N 1
ATOM 10345 C CA . ILE B 1 333 ? -36.594 -11.484 9.25 1 95.69 333 ILE B CA 1
ATOM 10346 C C . ILE B 1 333 ? -35.188 -12.094 9.219 1 95.69 333 ILE B C 1
ATOM 10348 O O . ILE B 1 333 ? -35.031 -13.297 9.031 1 95.69 333 ILE B O 1
ATOM 10352 N N . LYS B 1 334 ? -34.25 -11.273 9.5 1 94.75 334 LYS B N 1
ATOM 10353 C CA . LYS B 1 334 ? -32.875 -11.742 9.555 1 94.75 334 LYS B CA 1
ATOM 10354 C C . LYS B 1 334 ? -32.625 -12.578 10.812 1 94.75 334 LYS B C 1
ATOM 10356 O O . LYS B 1 334 ? -33.281 -12.383 11.828 1 94.75 334 LYS B O 1
ATOM 10361 N N . ARG B 1 335 ? -31.766 -13.555 10.695 1 91.81 335 ARG B N 1
ATOM 10362 C CA . ARG B 1 335 ? -31.406 -14.414 11.812 1 91.81 335 ARG B CA 1
ATOM 10363 C C . ARG B 1 335 ? -32.625 -15.07 12.43 1 91.81 335 ARG B C 1
ATOM 10365 O O . ARG B 1 335 ? -32.812 -15.039 13.648 1 91.81 335 ARG B O 1
ATOM 10372 N N . SER B 1 336 ? -33.562 -15.523 11.695 1 89.25 336 SER B N 1
ATOM 10373 C CA . SER B 1 336 ? -34.812 -16.141 12.164 1 89.25 336 SER B CA 1
ATOM 10374 C C . SER B 1 336 ? -34.656 -17.641 12.312 1 89.25 336 SER B C 1
ATOM 10376 O O . SER B 1 336 ? -35.5 -18.312 12.898 1 89.25 336 SER B O 1
ATOM 10378 N N . LYS B 1 337 ? -33.656 -18.281 11.82 1 86.69 337 LYS B N 1
ATOM 10379 C CA . LYS B 1 337 ? -33.281 -19.688 11.969 1 86.69 337 LYS B CA 1
ATOM 10380 C C . LYS B 1 337 ? -34.344 -20.594 11.336 1 86.69 337 LYS B C 1
ATOM 10382 O O . LYS B 1 337 ? -34.625 -21.672 11.859 1 86.69 337 LYS B O 1
ATOM 10387 N N . PHE B 1 338 ? -34.938 -20.078 10.312 1 90.31 338 PHE B N 1
ATOM 10388 C CA . PHE B 1 338 ? -35.938 -20.891 9.594 1 90.31 338 PHE B CA 1
ATOM 10389 C C . PHE B 1 338 ? -35.25 -22.062 8.906 1 90.31 338 PHE B C 1
ATOM 10391 O O . PHE B 1 338 ? -34.125 -21.953 8.414 1 90.31 338 PHE B O 1
ATOM 10398 N N . ARG B 1 339 ? -36.094 -23.156 8.859 1 86.62 339 ARG B N 1
ATOM 10399 C CA . ARG B 1 339 ? -35.688 -24.297 8.031 1 86.62 339 ARG B CA 1
ATOM 10400 C C . ARG B 1 339 ? -36.375 -24.234 6.66 1 86.62 339 ARG B C 1
ATOM 10402 O O . ARG B 1 339 ? -37.281 -23.438 6.441 1 86.62 339 ARG B O 1
ATOM 10409 N N . ASN B 1 340 ? -35.906 -25 5.707 1 87.94 340 ASN B N 1
ATOM 10410 C CA . ASN B 1 340 ? -36.406 -24.969 4.344 1 87.94 340 ASN B CA 1
ATOM 10411 C C . ASN B 1 340 ? -37.906 -25.234 4.301 1 87.94 340 ASN B C 1
ATOM 10413 O O . ASN B 1 340 ? -38.656 -24.531 3.602 1 87.94 340 ASN B O 1
ATOM 10417 N N . ASN B 1 341 ? -38.312 -26.172 5.133 1 87.62 341 ASN B N 1
ATOM 10418 C CA . ASN B 1 341 ? -39.719 -26.516 5.152 1 87.62 341 ASN B CA 1
ATOM 10419 C C . ASN B 1 341 ? -40.562 -25.391 5.738 1 87.62 341 ASN B C 1
ATOM 10421 O O . ASN B 1 341 ? -41.688 -25.156 5.293 1 87.62 341 ASN B O 1
ATOM 10425 N N . GLN B 1 342 ? -39.969 -24.75 6.648 1 91.69 342 GLN B N 1
ATOM 10426 C CA . GLN B 1 342 ? -40.688 -23.641 7.285 1 91.69 342 GLN B CA 1
ATOM 10427 C C . GLN B 1 342 ? -40.781 -22.438 6.344 1 91.69 342 GLN B C 1
ATOM 10429 O O . GLN B 1 342 ? -41.75 -21.672 6.422 1 91.69 342 GLN B O 1
ATOM 10434 N N . LEU B 1 343 ? -39.875 -22.344 5.496 1 91.62 343 LEU B N 1
ATOM 10435 C CA . LEU B 1 343 ? -39.906 -21.266 4.516 1 91.62 343 LEU B CA 1
ATOM 10436 C C . LEU B 1 343 ? -41.062 -21.453 3.549 1 91.62 343 LEU B C 1
ATOM 10438 O O . LEU B 1 343 ? -41.719 -20.484 3.146 1 91.62 343 LEU B O 1
ATOM 10442 N N . ARG B 1 344 ? -41.344 -22.656 3.199 1 90.94 344 ARG B N 1
ATOM 10443 C CA . ARG B 1 344 ? -42.5 -22.953 2.336 1 90.94 344 ARG B CA 1
ATOM 10444 C C . ARG B 1 344 ? -43.812 -22.562 3.004 1 90.94 344 ARG B C 1
ATOM 10446 O O . ARG B 1 344 ? -44.688 -22.031 2.352 1 90.94 344 ARG B O 1
ATOM 10453 N N . GLN B 1 345 ? -43.812 -22.828 4.281 1 92.19 345 GLN B N 1
ATOM 10454 C CA . GLN B 1 345 ? -45 -22.484 5.059 1 92.19 345 GLN B CA 1
ATOM 10455 C C . GLN B 1 345 ? -45.188 -20.969 5.109 1 92.19 345 GLN B C 1
ATOM 10457 O O . GLN B 1 345 ? -46.312 -20.469 4.961 1 92.19 345 GLN B O 1
ATOM 10462 N N . LEU B 1 346 ? -44.156 -20.281 5.285 1 93 346 LEU B N 1
ATOM 10463 C CA . LEU B 1 346 ? -44.188 -18.828 5.344 1 93 346 LEU B CA 1
ATOM 10464 C C . LEU B 1 346 ? -44.688 -18.25 4.027 1 93 346 LEU B C 1
ATOM 10466 O O . LEU B 1 346 ? -45.469 -17.297 4.02 1 93 346 LEU B O 1
ATOM 10470 N N . GLY B 1 347 ? -44.219 -18.828 2.945 1 92.94 347 GLY B N 1
ATOM 10471 C CA . GLY B 1 347 ? -44.656 -18.344 1.637 1 92.94 347 GLY B CA 1
ATOM 10472 C C . GLY B 1 347 ? -46.125 -18.562 1.369 1 92.94 347 GLY B C 1
ATOM 10473 O O . GLY B 1 347 ? -46.75 -17.734 0.707 1 92.94 347 GLY B O 1
ATOM 10474 N N . SER B 1 348 ? -46.688 -19.641 1.938 1 91.81 348 SER B N 1
ATOM 10475 C CA . SER B 1 348 ? -48.094 -19.984 1.704 1 91.81 348 SER B CA 1
ATOM 10476 C C . SER B 1 348 ? -49.031 -19.078 2.508 1 91.81 348 SER B C 1
ATOM 10478 O O . SER B 1 348 ? -50.156 -18.859 2.119 1 91.81 348 SER B O 1
ATOM 10480 N N . CYS B 1 349 ? -48.438 -18.547 3.572 1 93.12 349 CYS B N 1
ATOM 10481 C CA . CYS B 1 349 ? -49.344 -17.797 4.438 1 93.12 349 CYS B CA 1
ATOM 10482 C C . CYS B 1 349 ? -49.125 -16.297 4.273 1 93.12 349 CYS B C 1
ATOM 10484 O O . CYS B 1 349 ? -49.719 -15.492 5.004 1 93.12 349 CYS B O 1
ATOM 10486 N N . THR B 1 350 ? -48.312 -15.867 3.311 1 93.31 350 THR B N 1
ATOM 10487 C CA . THR B 1 350 ? -48.031 -14.453 3.119 1 93.31 350 THR B CA 1
ATOM 10488 C C . THR B 1 350 ? -48.062 -14.086 1.638 1 93.31 350 THR B C 1
ATOM 10490 O O . THR B 1 350 ? -48.031 -14.969 0.776 1 93.31 350 THR B O 1
ATOM 10493 N N . ASN B 1 351 ? -48.281 -12.852 1.374 1 92.88 351 ASN B N 1
ATOM 10494 C CA . ASN B 1 351 ? -48.219 -12.297 0.028 1 92.88 351 ASN B CA 1
ATOM 10495 C C . ASN B 1 351 ? -47.125 -11.211 -0.061 1 92.88 351 ASN B C 1
ATOM 10497 O O . ASN B 1 351 ? -47.438 -10.047 -0.326 1 92.88 351 ASN B O 1
ATOM 10501 N N . LEU B 1 352 ? -45.906 -11.617 -0.014 1 96.38 352 LEU B N 1
ATOM 10502 C CA . LEU B 1 352 ? -44.812 -10.68 0.103 1 96.38 352 LEU B CA 1
ATOM 10503 C C . LEU B 1 352 ? -44.219 -10.336 -1.271 1 96.38 352 LEU B C 1
ATOM 10505 O O . LEU B 1 352 ? -44.156 -11.195 -2.154 1 96.38 352 LEU B O 1
ATOM 10509 N N . THR B 1 353 ? -43.812 -9.141 -1.418 1 96.81 353 THR B N 1
ATOM 10510 C CA . THR B 1 353 ? -43.062 -8.695 -2.586 1 96.81 353 THR B CA 1
ATOM 10511 C C . THR B 1 353 ? -41.594 -8.5 -2.24 1 96.81 353 THR B C 1
ATOM 10513 O O . THR B 1 353 ? -40.719 -8.547 -3.121 1 96.81 353 THR B O 1
ATOM 10516 N N . TRP B 1 354 ? -41.344 -8.258 -1.018 1 97.56 354 TRP B N 1
ATOM 10517 C CA . TRP B 1 354 ? -40 -8.039 -0.516 1 97.56 354 TRP B CA 1
ATOM 10518 C C . TRP B 1 354 ? -39.719 -8.93 0.693 1 97.56 354 TRP B C 1
ATOM 10520 O O . TRP B 1 354 ? -40.469 -8.906 1.672 1 97.56 354 TRP B O 1
ATOM 10530 N N . LEU B 1 355 ? -38.625 -9.75 0.603 1 96.75 355 LEU B N 1
ATOM 10531 C CA . LEU B 1 355 ? -38.281 -10.648 1.696 1 96.75 355 LEU B CA 1
ATOM 10532 C C . LEU B 1 355 ? -36.781 -10.625 1.964 1 96.75 355 LEU B C 1
ATOM 10534 O O . LEU B 1 355 ? -36 -10.781 1.039 1 96.75 355 LEU B O 1
ATOM 10538 N N . THR B 1 356 ? -36.406 -10.367 3.172 1 96.88 356 THR B N 1
ATOM 10539 C CA . THR B 1 356 ? -35 -10.398 3.584 1 96.88 356 THR B CA 1
ATOM 10540 C C . THR B 1 356 ? -34.781 -11.5 4.617 1 96.88 356 THR B C 1
ATOM 10542 O O . THR B 1 356 ? -35.344 -11.461 5.711 1 96.88 356 THR B O 1
ATOM 10545 N N . LEU B 1 357 ? -34.031 -12.547 4.262 1 95 357 LEU B N 1
ATOM 10546 C CA . LEU B 1 357 ? -33.75 -13.68 5.125 1 95 357 LEU B CA 1
ATOM 10547 C C . LEU B 1 357 ? -32.25 -13.695 5.512 1 95 357 LEU B C 1
ATOM 10549 O O . LEU B 1 357 ? -31.719 -14.742 5.871 1 95 357 LEU B O 1
ATOM 10553 N N . SER B 1 358 ? -31.625 -12.695 5.57 1 92.44 358 SER B N 1
ATOM 10554 C CA . SER B 1 358 ? -30.172 -12.602 5.719 1 92.44 358 SER B CA 1
ATOM 10555 C C . SER B 1 358 ? -29.719 -13.188 7.051 1 92.44 358 SER B C 1
ATOM 10557 O O . SER B 1 358 ? -30.469 -13.18 8.031 1 92.44 358 SER B O 1
ATOM 10559 N N . THR B 1 359 ? -28.547 -13.852 7.105 1 89 359 THR B N 1
ATOM 10560 C CA . THR B 1 359 ? -27.859 -14.375 8.273 1 89 359 THR B CA 1
ATOM 10561 C C . THR B 1 359 ? -28.625 -15.555 8.867 1 89 359 THR B C 1
ATOM 10563 O O . THR B 1 359 ? -28.688 -15.711 10.094 1 89 359 THR B O 1
ATOM 10566 N N . SER B 1 360 ? -29.453 -16.234 8.086 1 88.25 360 SER B N 1
ATOM 10567 C CA . SER B 1 360 ? -30.109 -17.5 8.445 1 88.25 360 SER B CA 1
ATOM 10568 C C . SER B 1 360 ? -29.484 -18.672 7.73 1 88.25 360 SER B C 1
ATOM 10570 O O . SER B 1 360 ? -28.984 -18.547 6.605 1 88.25 360 SER B O 1
ATOM 10572 N N . GLN B 1 361 ? -29.422 -19.766 8.273 1 87.56 361 GLN B N 1
ATOM 10573 C CA . GLN B 1 361 ? -28.672 -20.891 7.707 1 87.56 361 GLN B CA 1
ATOM 10574 C C . GLN B 1 361 ? -29.531 -21.703 6.75 1 87.56 361 GLN B C 1
ATOM 10576 O O . GLN B 1 361 ? -30.484 -22.391 7.172 1 87.56 361 GLN B O 1
ATOM 10581 N N . PHE B 1 362 ? -29.234 -21.531 5.5 1 90.31 362 PHE B N 1
ATOM 10582 C CA . PHE B 1 362 ? -29.859 -22.312 4.445 1 90.31 362 PHE B CA 1
ATOM 10583 C C . PHE B 1 362 ? -28.812 -23.047 3.609 1 90.31 362 PHE B C 1
ATOM 10585 O O . PHE B 1 362 ? -28.609 -22.703 2.441 1 90.31 362 PHE B O 1
ATOM 10592 N N . ARG B 1 363 ? -28.219 -24.016 4.074 1 90.19 363 ARG B N 1
ATOM 10593 C CA . ARG B 1 363 ? -27.062 -24.672 3.477 1 90.19 363 ARG B CA 1
ATOM 10594 C C . ARG B 1 363 ? -27.391 -25.203 2.082 1 90.19 363 ARG B C 1
ATOM 10596 O O . ARG B 1 363 ? -26.609 -25.016 1.145 1 90.19 363 ARG B O 1
ATOM 10603 N N . TYR B 1 364 ? -28.641 -25.859 1.938 1 92 364 TYR B N 1
ATOM 10604 C CA . TYR B 1 364 ? -29.047 -26.438 0.661 1 92 364 TYR B CA 1
ATOM 10605 C C . TYR B 1 364 ? -30.375 -25.859 0.203 1 92 364 TYR B C 1
ATOM 10607 O O . TYR B 1 364 ? -31.422 -26.109 0.823 1 92 364 TYR B O 1
ATOM 10615 N N . LEU B 1 365 ? -30.266 -25.031 -0.712 1 92.12 365 LEU B N 1
ATOM 10616 C CA . LEU B 1 365 ? -31.484 -24.484 -1.3 1 92.12 365 LEU B CA 1
ATOM 10617 C C . LEU B 1 365 ? -31.922 -25.297 -2.516 1 92.12 365 LEU B C 1
ATOM 10619 O O . LEU B 1 365 ? -31.453 -25.047 -3.631 1 92.12 365 LEU B O 1
ATOM 10623 N N . GLU B 1 366 ? -32.781 -26.25 -2.277 1 91.19 366 GLU B N 1
ATOM 10624 C CA . GLU B 1 366 ? -33.25 -27.172 -3.307 1 91.19 366 GLU B CA 1
ATOM 10625 C C . GLU B 1 366 ? -34.719 -27.562 -3.068 1 91.19 366 GLU B C 1
ATOM 10627 O O . GLU B 1 366 ? -35.375 -27.047 -2.154 1 91.19 366 GLU B O 1
ATOM 10632 N N . ASN B 1 367 ? -35.312 -28.172 -3.949 1 89.44 367 ASN B N 1
ATOM 10633 C CA . ASN B 1 367 ? -36.594 -28.812 -3.799 1 89.44 367 ASN B CA 1
ATOM 10634 C C . ASN B 1 367 ? -37.719 -27.781 -3.707 1 89.44 367 ASN B C 1
ATOM 10636 O O . ASN B 1 367 ? -38.562 -27.844 -2.801 1 89.44 367 ASN B O 1
ATOM 10640 N N . LYS B 1 368 ? -37.688 -26.812 -4.453 1 90.75 368 LYS B N 1
ATOM 10641 C CA . LYS B 1 368 ? -38.781 -25.844 -4.598 1 90.75 368 LYS B CA 1
ATOM 10642 C C . LYS B 1 368 ? -39.062 -25.125 -3.279 1 90.75 368 LYS B C 1
ATOM 10644 O O . LYS B 1 368 ? -40.219 -24.922 -2.908 1 90.75 368 LYS B O 1
ATOM 10649 N N . THR B 1 369 ? -38 -24.812 -2.602 1 91.62 369 THR B N 1
ATOM 10650 C CA . THR B 1 369 ? -38.094 -24.203 -1.279 1 91.62 369 THR B CA 1
ATOM 10651 C C . THR B 1 369 ? -38.781 -22.844 -1.352 1 91.62 369 THR B C 1
ATOM 10653 O O . THR B 1 369 ? -39.562 -22.5 -0.456 1 91.62 369 THR B O 1
ATOM 10656 N N . LEU B 1 370 ? -38.656 -22.125 -2.498 1 93.25 370 LEU B N 1
ATOM 10657 C CA . LEU B 1 370 ? -39.156 -20.75 -2.566 1 93.25 370 LEU B CA 1
ATOM 10658 C C . LEU B 1 370 ? -40.375 -20.672 -3.492 1 93.25 370 LEU B C 1
ATOM 10660 O O . LEU B 1 370 ? -40.844 -19.578 -3.799 1 93.25 370 LEU B O 1
ATOM 10664 N N . GLU B 1 371 ? -40.906 -21.734 -3.848 1 91.81 371 GLU B N 1
ATOM 10665 C CA . GLU B 1 371 ? -41.969 -21.797 -4.84 1 91.81 371 GLU B CA 1
ATOM 10666 C C . GLU B 1 371 ? -43.25 -21.125 -4.328 1 91.81 371 GLU B C 1
ATOM 10668 O O . GLU B 1 371 ? -44 -20.531 -5.102 1 91.81 371 GLU B O 1
ATOM 10673 N N . THR B 1 372 ? -43.469 -21.109 -3 1 93.31 372 THR B N 1
ATOM 10674 C CA . THR B 1 372 ? -44.719 -20.656 -2.414 1 93.31 372 THR B CA 1
ATOM 10675 C C . THR B 1 372 ? -44.781 -19.125 -2.377 1 93.31 372 THR B C 1
ATOM 10677 O O . THR B 1 372 ? -45.844 -18.547 -2.176 1 93.31 372 THR B O 1
ATOM 10680 N N . PHE B 1 373 ? -43.688 -18.438 -2.637 1 94.19 373 PHE B N 1
ATOM 10681 C CA . PHE B 1 373 ? -43.656 -16.969 -2.695 1 94.19 373 PHE B CA 1
ATOM 10682 C C . PHE B 1 373 ? -44 -16.484 -4.098 1 94.19 373 PHE B C 1
ATOM 10684 O O . PHE B 1 373 ? -43.125 -16.031 -4.832 1 94.19 373 PHE B O 1
ATOM 10691 N N . GLN B 1 374 ? -45.188 -16.344 -4.484 1 91.31 374 GLN B N 1
ATOM 10692 C CA . GLN B 1 374 ? -45.625 -16.188 -5.863 1 91.31 374 GLN B CA 1
ATOM 10693 C C . GLN B 1 374 ? -45.406 -14.766 -6.352 1 91.31 374 GLN B C 1
ATOM 10695 O O . GLN B 1 374 ? -45.25 -14.531 -7.551 1 91.31 374 GLN B O 1
ATOM 10700 N N . ASN B 1 375 ? -45.312 -13.758 -5.477 1 93.38 375 ASN B N 1
ATOM 10701 C CA . ASN B 1 375 ? -45.219 -12.367 -5.906 1 93.38 375 ASN B CA 1
ATOM 10702 C C . ASN B 1 375 ? -43.906 -11.719 -5.492 1 93.38 375 ASN B C 1
ATOM 10704 O O . ASN B 1 375 ? -43.75 -10.5 -5.559 1 93.38 375 ASN B O 1
ATOM 10708 N N . LEU B 1 376 ? -42.938 -12.477 -5.18 1 95.38 376 LEU B N 1
ATOM 10709 C CA . LEU B 1 376 ? -41.688 -11.977 -4.633 1 95.38 376 LEU B CA 1
ATOM 10710 C C . LEU B 1 376 ? -40.875 -11.273 -5.715 1 95.38 376 LEU B C 1
ATOM 10712 O O . LEU B 1 376 ? -40.625 -11.852 -6.77 1 95.38 376 LEU B O 1
ATOM 10716 N N . LYS B 1 377 ? -40.5 -10.016 -5.492 1 97.06 377 LYS B N 1
ATOM 10717 C CA . LYS B 1 377 ? -39.719 -9.234 -6.434 1 97.06 377 LYS B CA 1
ATOM 10718 C C . LYS B 1 377 ? -38.281 -9.008 -5.91 1 97.06 377 LYS B C 1
ATOM 10720 O O . LYS B 1 377 ? -37.344 -8.836 -6.691 1 97.06 377 LYS B O 1
ATOM 10725 N N . TYR B 1 378 ? -38.188 -8.977 -4.707 1 97.44 378 TYR B N 1
ATOM 10726 C CA . TYR B 1 378 ? -36.906 -8.758 -4.043 1 97.44 378 TYR B CA 1
ATOM 10727 C C . TYR B 1 378 ? -36.656 -9.836 -3.002 1 97.44 378 TYR B C 1
ATOM 10729 O O . TYR B 1 378 ? -37.5 -10.109 -2.146 1 97.44 378 TYR B O 1
ATOM 10737 N N . LEU B 1 379 ? -35.531 -10.547 -3.074 1 97 379 LEU B N 1
ATOM 10738 C CA . LEU B 1 379 ? -35.125 -11.562 -2.107 1 97 379 LEU B CA 1
ATOM 10739 C C . LEU B 1 379 ? -33.656 -11.391 -1.708 1 97 379 LEU B C 1
ATOM 10741 O O . LEU B 1 379 ? -32.781 -11.344 -2.568 1 97 379 LEU B O 1
ATOM 10745 N N . SER B 1 380 ? -33.406 -11.219 -0.46 1 97.31 380 SER B N 1
ATOM 10746 C CA . SER B 1 380 ? -32.031 -11.117 0.035 1 97.31 380 SER B CA 1
ATOM 10747 C C . SER B 1 380 ? -31.703 -12.297 0.938 1 97.31 380 SER B C 1
ATOM 10749 O O . SER B 1 380 ? -32.344 -12.516 1.963 1 97.31 380 SER B O 1
ATOM 10751 N N . MET B 1 381 ? -30.797 -13.078 0.518 1 96.31 381 MET B N 1
ATOM 10752 C CA . MET B 1 381 ? -30.266 -14.188 1.298 1 96.31 381 MET B CA 1
ATOM 10753 C C . MET B 1 381 ? -28.766 -14.023 1.518 1 96.31 381 MET B C 1
ATOM 10755 O O . MET B 1 381 ? -27.984 -14.953 1.275 1 96.31 381 MET B O 1
ATOM 10759 N N . ASP B 1 382 ? -28.469 -12.961 1.921 1 94.94 382 ASP B N 1
ATOM 10760 C CA . ASP B 1 382 ? -27.078 -12.609 2.217 1 94.94 382 ASP B CA 1
ATOM 10761 C C . ASP B 1 382 ? -26.594 -13.312 3.48 1 94.94 382 ASP B C 1
ATOM 10763 O O . ASP B 1 382 ? -27.281 -13.32 4.5 1 94.94 382 ASP B O 1
ATOM 10767 N N . LYS B 1 383 ? -25.422 -13.938 3.479 1 93.69 383 LYS B N 1
ATOM 10768 C CA . LYS B 1 383 ? -24.781 -14.578 4.625 1 93.69 383 LYS B CA 1
ATOM 10769 C C . LYS B 1 383 ? -25.672 -15.68 5.199 1 93.69 383 LYS B C 1
ATOM 10771 O O . LYS B 1 383 ? -25.922 -15.711 6.406 1 93.69 383 LYS B O 1
ATOM 10776 N N . CYS B 1 384 ? -26.203 -16.516 4.371 1 94.62 384 CYS B N 1
ATOM 10777 C CA . CYS B 1 384 ? -27.094 -17.594 4.781 1 94.62 384 CYS B CA 1
ATOM 10778 C C . CYS B 1 384 ? -26.375 -18.938 4.758 1 94.62 384 CYS B C 1
ATOM 10780 O O . CYS B 1 384 ? -27 -19.984 4.844 1 94.62 384 CYS B O 1
ATOM 10782 N N . LYS B 1 385 ? -25.047 -18.938 4.484 1 91.62 385 LYS B N 1
ATOM 10783 C CA . LYS B 1 385 ? -24.172 -20.125 4.488 1 91.62 385 LYS B CA 1
ATOM 10784 C C . LYS B 1 385 ? -24.609 -21.125 3.426 1 91.62 385 LYS B C 1
ATOM 10786 O O . LYS B 1 385 ? -24.578 -22.344 3.66 1 91.62 385 LYS B O 1
ATOM 10791 N N . ILE B 1 386 ? -25.094 -20.609 2.348 1 94.69 386 ILE B N 1
ATOM 10792 C CA . ILE B 1 386 ? -25.547 -21.469 1.254 1 94.69 386 ILE B CA 1
ATOM 10793 C C . ILE B 1 386 ? -24.359 -22.156 0.6 1 94.69 386 ILE B C 1
ATOM 10795 O O . ILE B 1 386 ? -23.406 -21.484 0.177 1 94.69 386 ILE B O 1
ATOM 10799 N N . LEU B 1 387 ? -24.391 -23.438 0.492 1 92.12 387 LEU B N 1
ATOM 10800 C CA . LEU B 1 387 ? -23.328 -24.234 -0.122 1 92.12 387 LEU B CA 1
ATOM 10801 C C . LEU B 1 387 ? -23.703 -24.641 -1.542 1 92.12 387 LEU B C 1
ATOM 10803 O O . LEU B 1 387 ? -22.875 -24.578 -2.451 1 92.12 387 LEU B O 1
ATOM 10807 N N . LYS B 1 388 ? -24.984 -25.016 -1.6 1 93.25 388 LYS B N 1
ATOM 10808 C CA . LYS B 1 388 ? -25.469 -25.5 -2.895 1 93.25 388 LYS B CA 1
ATOM 10809 C C . LYS B 1 388 ? -26.781 -24.812 -3.268 1 93.25 388 LYS B C 1
ATOM 10811 O O . LYS B 1 388 ? -27.719 -24.75 -2.453 1 93.25 388 LYS B O 1
ATOM 10816 N N . LEU B 1 389 ? -26.75 -24.266 -4.395 1 93.94 389 LEU B N 1
ATOM 10817 C CA . LEU B 1 389 ? -27.953 -23.672 -4.969 1 93.94 389 LEU B CA 1
ATOM 10818 C C . LEU B 1 389 ? -28.484 -24.5 -6.125 1 93.94 389 LEU B C 1
ATOM 10820 O O . LEU B 1 389 ? -27.906 -24.5 -7.215 1 93.94 389 LEU B O 1
ATOM 10824 N N . GLY B 1 390 ? -29.578 -25.172 -5.867 1 91.81 390 GLY B N 1
ATOM 10825 C CA . GLY B 1 390 ? -30.172 -26 -6.91 1 91.81 390 GLY B CA 1
ATOM 10826 C C . GLY B 1 390 ? -30.984 -25.203 -7.914 1 91.81 390 GLY B C 1
ATOM 10827 O O . GLY B 1 390 ? -31.594 -24.203 -7.562 1 91.81 390 GLY B O 1
ATOM 10828 N N . SER B 1 391 ? -31 -25.719 -9.125 1 90.94 391 SER B N 1
ATOM 10829 C CA . SER B 1 391 ? -31.766 -25.062 -10.18 1 90.94 391 SER B CA 1
ATOM 10830 C C . SER B 1 391 ? -33.25 -25.141 -9.906 1 90.94 391 SER B C 1
ATOM 10832 O O . SER B 1 391 ? -34.031 -24.359 -10.453 1 90.94 391 SER B O 1
ATOM 10834 N N . ASP B 1 392 ? -33.719 -26.062 -8.992 1 91.56 392 ASP B N 1
ATOM 10835 C CA . ASP B 1 392 ? -35.125 -26.266 -8.719 1 91.56 392 ASP B CA 1
ATOM 10836 C C . ASP B 1 392 ? -35.562 -25.484 -7.48 1 91.56 392 ASP B C 1
ATOM 10838 O O . ASP B 1 392 ? -36.719 -25.562 -7.074 1 91.56 392 ASP B O 1
ATOM 10842 N N . ALA B 1 393 ? -34.656 -24.734 -6.91 1 92.81 393 ALA B N 1
ATOM 10843 C CA . ALA B 1 393 ? -34.938 -24.031 -5.668 1 92.81 393 ALA B CA 1
ATOM 10844 C C . ALA B 1 393 ? -36.094 -23.062 -5.852 1 92.81 393 ALA B C 1
ATOM 10846 O O . ALA B 1 393 ? -36.875 -22.812 -4.918 1 92.81 393 ALA B O 1
ATOM 10847 N N . TRP B 1 394 ? -36.344 -22.625 -7.141 1 92.62 394 TRP B N 1
ATOM 10848 C CA . TRP B 1 394 ? -37.281 -21.531 -7.434 1 92.62 394 TRP B CA 1
ATOM 10849 C C . TRP B 1 394 ? -38.656 -22.078 -7.863 1 92.62 394 TRP B C 1
ATOM 10851 O O . TRP B 1 394 ? -39.594 -21.297 -8.078 1 92.62 394 TRP B O 1
ATOM 10861 N N . GLY B 1 395 ? -38.781 -23.328 -8.055 1 89.06 395 GLY B N 1
ATOM 10862 C CA . GLY B 1 395 ? -40.031 -23.891 -8.562 1 89.06 395 GLY B CA 1
ATOM 10863 C C . GLY B 1 395 ? -40.281 -23.547 -10.016 1 89.06 395 GLY B C 1
ATOM 10864 O O . GLY B 1 395 ? -39.406 -23.688 -10.859 1 89.06 395 GLY B O 1
ATOM 10865 N N . LYS B 1 396 ? -41.562 -23.188 -10.398 1 83.12 396 LYS B N 1
ATOM 10866 C CA . LYS B 1 396 ? -41.938 -22.906 -11.789 1 83.12 396 LYS B CA 1
ATOM 10867 C C . LYS B 1 396 ? -41.562 -21.484 -12.172 1 83.12 396 LYS B C 1
ATOM 10869 O O . LYS B 1 396 ? -41.781 -21.078 -13.32 1 83.12 396 LYS B O 1
ATOM 10874 N N . GLY B 1 397 ? -41.031 -20.75 -11.211 1 83.62 397 GLY B N 1
ATOM 10875 C CA . GLY B 1 397 ? -40.562 -19.406 -11.516 1 83.62 397 GLY B CA 1
ATOM 10876 C C . GLY B 1 397 ? -41.156 -18.359 -10.578 1 83.62 397 GLY B C 1
ATOM 10877 O O . GLY B 1 397 ? -42.219 -18.547 -10.023 1 83.62 397 GLY B O 1
ATOM 10878 N N . LEU B 1 398 ? -40.406 -17.344 -10.281 1 88.94 398 LEU B N 1
ATOM 10879 C CA . LEU B 1 398 ? -40.75 -16.188 -9.484 1 88.94 398 LEU B CA 1
ATOM 10880 C C . LEU B 1 398 ? -40.469 -14.891 -10.242 1 88.94 398 LEU B C 1
ATOM 10882 O O . LEU B 1 398 ? -39.562 -14.844 -11.078 1 88.94 398 LEU B O 1
ATOM 10886 N N . PRO B 1 399 ? -41.438 -13.922 -10.047 1 93.56 399 PRO B N 1
ATOM 10887 C CA . PRO B 1 399 ? -41.156 -12.641 -10.695 1 93.56 399 PRO B CA 1
ATOM 10888 C C . PRO B 1 399 ? -40.062 -11.852 -9.977 1 93.56 399 PRO B C 1
ATOM 10890 O O . PRO B 1 399 ? -40.219 -10.641 -9.773 1 93.56 399 PRO B O 1
ATOM 10893 N N . LEU B 1 400 ? -38.969 -12.477 -9.625 1 95.5 400 LEU B N 1
ATOM 10894 C CA . LEU B 1 400 ? -37.875 -11.852 -8.898 1 95.5 400 LEU B CA 1
ATOM 10895 C C . LEU B 1 400 ? -37.125 -10.852 -9.781 1 95.5 400 LEU B C 1
ATOM 10897 O O . LEU B 1 400 ? -36.812 -11.141 -10.938 1 95.5 400 LEU B O 1
ATOM 10901 N N . GLN B 1 401 ? -36.906 -9.703 -9.273 1 97.5 401 GLN B N 1
ATOM 10902 C CA . GLN B 1 401 ? -36.188 -8.664 -9.977 1 97.5 401 GLN B CA 1
ATOM 10903 C C . GLN B 1 401 ? -34.781 -8.477 -9.367 1 97.5 401 GLN B C 1
ATOM 10905 O O . GLN B 1 401 ? -33.812 -8.258 -10.086 1 97.5 401 GLN B O 1
ATOM 10910 N N . THR B 1 402 ? -34.719 -8.578 -8.117 1 98.12 402 THR B N 1
ATOM 10911 C CA . THR B 1 402 ? -33.469 -8.43 -7.398 1 98.12 402 THR B CA 1
ATOM 10912 C C . THR B 1 402 ? -33.188 -9.641 -6.512 1 98.12 402 THR B C 1
ATOM 10914 O O . THR B 1 402 ? -34.062 -10.039 -5.727 1 98.12 402 THR B O 1
ATOM 10917 N N . LEU B 1 403 ? -32.094 -10.273 -6.691 1 97.69 403 LEU B N 1
ATOM 10918 C CA . LEU B 1 403 ? -31.672 -11.422 -5.887 1 97.69 403 LEU B CA 1
ATOM 10919 C C . LEU B 1 403 ? -30.281 -11.188 -5.289 1 97.69 403 LEU B C 1
ATOM 10921 O O . LEU B 1 403 ? -29.312 -10.992 -6.02 1 97.69 403 LEU B O 1
ATOM 10925 N N . ILE B 1 404 ? -30.172 -11.156 -4.012 1 98 404 ILE B N 1
ATOM 10926 C CA . ILE B 1 404 ? -28.906 -10.945 -3.314 1 98 404 ILE B CA 1
ATOM 10927 C C . ILE B 1 404 ? -28.469 -12.25 -2.646 1 98 404 ILE B C 1
ATOM 10929 O O . ILE B 1 404 ? -29.109 -12.727 -1.711 1 98 404 ILE B O 1
ATOM 10933 N N . LEU B 1 405 ? -27.453 -12.859 -3.141 1 97.38 405 LEU B N 1
ATOM 10934 C CA . LEU B 1 405 ? -26.875 -14.07 -2.582 1 97.38 405 LEU B CA 1
ATOM 10935 C C . LEU B 1 405 ? -25.422 -13.828 -2.154 1 97.38 405 LEU B C 1
ATOM 10937 O O . LEU B 1 405 ? -24.578 -14.703 -2.318 1 97.38 405 LEU B O 1
ATOM 10941 N N . SER B 1 406 ? -25.156 -12.703 -1.674 1 96.44 406 SER B N 1
ATOM 10942 C CA . SER B 1 406 ? -23.797 -12.312 -1.329 1 96.44 406 SER B CA 1
ATOM 10943 C C . SER B 1 406 ? -23.328 -12.984 -0.038 1 96.44 406 SER B C 1
ATOM 10945 O O . SER B 1 406 ? -24.156 -13.422 0.763 1 96.44 406 SER B O 1
ATOM 10947 N N . ARG B 1 407 ? -22.109 -13.281 0.255 1 91.31 407 ARG B N 1
ATOM 10948 C CA . ARG B 1 407 ? -21.438 -13.758 1.459 1 91.31 407 ARG B CA 1
ATOM 10949 C C . ARG B 1 407 ? -21.953 -15.133 1.861 1 91.31 407 ARG B C 1
ATOM 10951 O O . ARG B 1 407 ? -22.312 -15.352 3.02 1 91.31 407 ARG B O 1
ATOM 10958 N N . ASN B 1 408 ? -22.047 -15.883 0.824 1 95.25 408 ASN B N 1
ATOM 10959 C CA . ASN B 1 408 ? -22.344 -17.297 1.059 1 95.25 408 ASN B CA 1
ATOM 10960 C C . ASN B 1 408 ? -21.156 -18.188 0.732 1 95.25 408 ASN B C 1
ATOM 10962 O O . ASN B 1 408 ? -20.031 -17.703 0.614 1 95.25 408 ASN B O 1
ATOM 10966 N N . ASP B 1 409 ? -21.375 -19.531 0.687 1 91 409 ASP B N 1
ATOM 10967 C CA . ASP B 1 409 ? -20.281 -20.484 0.448 1 91 409 ASP B CA 1
ATOM 10968 C C . ASP B 1 409 ? -20.484 -21.25 -0.855 1 91 409 ASP B C 1
ATOM 10970 O O . ASP B 1 409 ? -20.172 -22.438 -0.938 1 91 409 ASP B O 1
ATOM 10974 N N . ILE B 1 410 ? -21.062 -20.484 -1.77 1 93.56 410 ILE B N 1
ATOM 10975 C CA . ILE B 1 410 ? -21.328 -21.125 -3.053 1 93.56 410 ILE B CA 1
ATOM 10976 C C . ILE B 1 410 ? -20.031 -21.297 -3.828 1 93.56 410 ILE B C 1
ATOM 10978 O O . ILE B 1 410 ? -19.344 -20.312 -4.137 1 93.56 410 ILE B O 1
ATOM 10982 N N . ASN B 1 411 ? -19.688 -22.438 -4.156 1 88.56 411 ASN B N 1
ATOM 10983 C CA . ASN B 1 411 ? -18.406 -22.703 -4.824 1 88.56 411 ASN B CA 1
ATOM 10984 C C . ASN B 1 411 ? -18.594 -22.906 -6.324 1 88.56 411 ASN B C 1
ATOM 10986 O O . ASN B 1 411 ? -17.672 -22.703 -7.105 1 88.56 411 ASN B O 1
ATOM 10990 N N . LYS B 1 412 ? -19.781 -23.453 -6.66 1 89.81 412 LYS B N 1
ATOM 10991 C CA . LYS B 1 412 ? -20.109 -23.688 -8.062 1 89.81 412 LYS B CA 1
ATOM 10992 C C . LYS B 1 412 ? -21.578 -23.438 -8.336 1 89.81 412 LYS B C 1
ATOM 10994 O O . LYS B 1 412 ? -22.438 -23.734 -7.496 1 89.81 412 LYS B O 1
ATOM 10999 N N . LEU B 1 413 ? -21.797 -22.844 -9.438 1 92.5 413 LEU B N 1
ATOM 11000 C CA . LEU B 1 413 ? -23.188 -22.656 -9.867 1 92.5 413 LEU B CA 1
ATOM 11001 C C . LEU B 1 413 ? -23.625 -23.797 -10.789 1 92.5 413 LEU B C 1
ATOM 11003 O O . LEU B 1 413 ? -22.906 -24.172 -11.719 1 92.5 413 LEU B O 1
ATOM 11007 N N . ASP B 1 414 ? -24.766 -24.328 -10.555 1 92.12 414 ASP B N 1
ATOM 11008 C CA . ASP B 1 414 ? -25.328 -25.375 -11.414 1 92.12 414 ASP B CA 1
ATOM 11009 C C . ASP B 1 414 ? -25.703 -24.828 -12.789 1 92.12 414 ASP B C 1
ATOM 11011 O O . ASP B 1 414 ? -25.906 -23.625 -12.938 1 92.12 414 ASP B O 1
ATOM 11015 N N . GLU B 1 415 ? -25.75 -25.812 -13.656 1 92.69 415 GLU B N 1
ATOM 11016 C CA . GLU B 1 415 ? -26.312 -25.438 -14.953 1 92.69 415 GLU B CA 1
ATOM 11017 C C . GLU B 1 415 ? -27.781 -25.031 -14.82 1 92.69 415 GLU B C 1
ATOM 11019 O O . GLU B 1 415 ? -28.531 -25.641 -14.07 1 92.69 415 GLU B O 1
ATOM 11024 N N . TYR B 1 416 ? -28.156 -23.938 -15.297 1 93.19 416 TYR B N 1
ATOM 11025 C CA . TYR B 1 416 ? -29.516 -23.438 -15.336 1 93.19 416 TYR B CA 1
ATOM 11026 C C . TYR B 1 416 ? -29.969 -22.984 -13.945 1 93.19 416 TYR B C 1
ATOM 11028 O O . TYR B 1 416 ? -31.156 -23.062 -13.617 1 93.19 416 TYR B O 1
ATOM 11036 N N . ALA B 1 417 ? -28.984 -22.547 -13.148 1 93 417 ALA B N 1
ATOM 11037 C CA . ALA B 1 417 ? -29.25 -22.188 -11.758 1 93 417 ALA B CA 1
ATOM 11038 C C . ALA B 1 417 ? -30.328 -21.109 -11.664 1 93 417 ALA B C 1
ATOM 11040 O O . ALA B 1 417 ? -31.125 -21.094 -10.734 1 93 417 ALA B O 1
ATOM 11041 N N . PHE B 1 418 ? -30.406 -20.234 -12.711 1 94.19 418 PHE B N 1
ATOM 11042 C CA . PHE B 1 418 ? -31.312 -19.094 -12.648 1 94.19 418 PHE B CA 1
ATOM 11043 C C . PHE B 1 418 ? -32.25 -19.078 -13.859 1 94.19 418 PHE B C 1
ATOM 11045 O O . PHE B 1 418 ? -32.844 -18.047 -14.164 1 94.19 418 PHE B O 1
ATOM 11052 N N . ALA B 1 419 ? -32.375 -20.125 -14.578 1 93.06 419 ALA B N 1
ATOM 11053 C CA . ALA B 1 419 ? -33.062 -20.203 -15.875 1 93.06 419 ALA B CA 1
ATOM 11054 C C . ALA B 1 419 ? -34.531 -19.797 -15.75 1 93.06 419 ALA B C 1
ATOM 11056 O O . ALA B 1 419 ? -35.094 -19.172 -16.656 1 93.06 419 ALA B O 1
ATOM 11057 N N . VAL B 1 420 ? -35.156 -20.047 -14.625 1 92.81 420 VAL B N 1
ATOM 11058 C CA . VAL B 1 420 ? -36.594 -19.844 -14.453 1 92.81 420 VAL B CA 1
ATOM 11059 C C . VAL B 1 420 ? -36.875 -18.406 -14.016 1 92.81 420 VAL B C 1
ATOM 11061 O O . VAL B 1 420 ? -38 -17.922 -14.07 1 92.81 420 VAL B O 1
ATOM 11064 N N . LEU B 1 421 ? -35.875 -17.672 -13.578 1 94.31 421 LEU B N 1
ATOM 11065 C CA . LEU B 1 421 ? -36.031 -16.297 -13.125 1 94.31 421 LEU B CA 1
ATOM 11066 C C . LEU B 1 421 ? -35.875 -15.328 -14.289 1 94.31 421 LEU B C 1
ATOM 11068 O O . LEU B 1 421 ? -34.875 -14.594 -14.375 1 94.31 421 LEU B O 1
ATOM 11072 N N . LYS B 1 422 ? -36.812 -15.164 -15.086 1 92.38 422 LYS B N 1
ATOM 11073 C CA . LYS B 1 422 ? -36.75 -14.461 -16.359 1 92.38 422 LYS B CA 1
ATOM 11074 C C . LYS B 1 422 ? -36.75 -12.945 -16.156 1 92.38 422 LYS B C 1
ATOM 11076 O O . LYS B 1 422 ? -36.281 -12.203 -17.016 1 92.38 422 LYS B O 1
ATOM 11081 N N . ASN B 1 423 ? -37.188 -12.477 -14.969 1 94.5 423 ASN B N 1
ATOM 11082 C CA . ASN B 1 423 ? -37.281 -11.047 -14.719 1 94.5 423 ASN B CA 1
ATOM 11083 C C . ASN B 1 423 ? -36.125 -10.539 -13.883 1 94.5 423 ASN B C 1
ATOM 11085 O O . ASN B 1 423 ? -36.062 -9.359 -13.531 1 94.5 423 ASN B O 1
ATOM 11089 N N . LEU B 1 424 ? -35.156 -11.391 -13.617 1 96.25 424 LEU B N 1
ATOM 11090 C CA . LEU B 1 424 ? -34.062 -11.023 -12.742 1 96.25 424 LEU B CA 1
ATOM 11091 C C . LEU B 1 424 ? -33.156 -9.969 -13.398 1 96.25 424 LEU B C 1
ATOM 11093 O O . LEU B 1 424 ? -32.562 -10.227 -14.445 1 96.25 424 LEU B O 1
ATOM 11097 N N . SER B 1 425 ? -33.094 -8.797 -12.797 1 97.31 425 SER B N 1
ATOM 11098 C CA . SER B 1 425 ? -32.344 -7.688 -13.367 1 97.31 425 SER B CA 1
ATOM 11099 C C . SER B 1 425 ? -31.094 -7.402 -12.547 1 97.31 425 SER B C 1
ATOM 11101 O O . SER B 1 425 ? -30.109 -6.859 -13.062 1 97.31 425 SER B O 1
ATOM 11103 N N . TYR B 1 426 ? -31.141 -7.715 -11.352 1 98.12 426 TYR B N 1
ATOM 11104 C CA . TYR B 1 426 ? -30.031 -7.473 -10.438 1 98.12 426 TYR B CA 1
ATOM 11105 C C . TYR B 1 426 ? -29.641 -8.75 -9.688 1 98.12 426 TYR B C 1
ATOM 11107 O O . TYR B 1 426 ? -30.469 -9.328 -8.984 1 98.12 426 TYR B O 1
ATOM 11115 N N . LEU B 1 427 ? -28.438 -9.242 -9.859 1 98.12 427 LEU B N 1
ATOM 11116 C CA . LEU B 1 427 ? -27.938 -10.453 -9.203 1 98.12 427 LEU B CA 1
ATOM 11117 C C . LEU B 1 427 ? -26.625 -10.18 -8.477 1 98.12 427 LEU B C 1
ATOM 11119 O O . LEU B 1 427 ? -25.641 -9.781 -9.102 1 98.12 427 LEU B O 1
ATOM 11123 N N . ASP B 1 428 ? -26.594 -10.352 -7.227 1 98.25 428 ASP B N 1
ATOM 11124 C CA . ASP B 1 428 ? -25.391 -10.156 -6.418 1 98.25 428 ASP B CA 1
ATOM 11125 C C . ASP B 1 428 ? -24.859 -11.484 -5.891 1 98.25 428 ASP B C 1
ATOM 11127 O O . ASP B 1 428 ? -25.469 -12.094 -5.012 1 98.25 428 ASP B O 1
ATOM 11131 N N . LEU B 1 429 ? -23.781 -11.906 -6.418 1 97.69 429 LEU B N 1
ATOM 11132 C CA . LEU B 1 429 ? -23.125 -13.148 -5.996 1 97.69 429 LEU B CA 1
ATOM 11133 C C . LEU B 1 429 ? -21.781 -12.852 -5.328 1 97.69 429 LEU B C 1
ATOM 11135 O O . LEU B 1 429 ? -20.906 -13.711 -5.289 1 97.69 429 LEU B O 1
ATOM 11139 N N . SER B 1 430 ? -21.641 -11.688 -4.859 1 96.38 430 SER B N 1
ATOM 11140 C CA . SER B 1 430 ? -20.344 -11.242 -4.34 1 96.38 430 SER B CA 1
ATOM 11141 C C . SER B 1 430 ? -1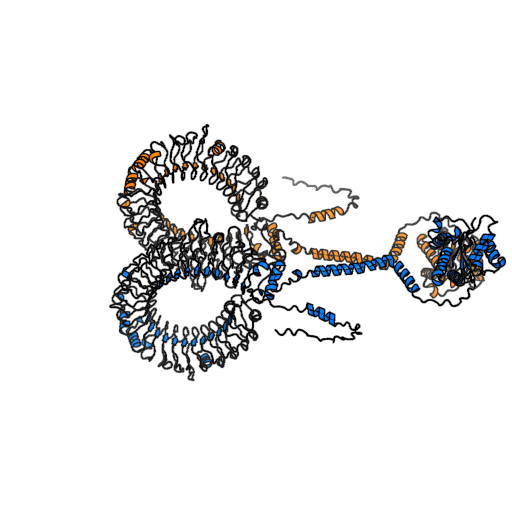9.984 -11.977 -3.061 1 96.38 430 SER B C 1
ATOM 11143 O O . SER B 1 430 ? -20.859 -12.469 -2.348 1 96.38 430 SER B O 1
ATOM 11145 N N . LYS B 1 431 ? -18.609 -12.156 -2.803 1 92.12 431 LYS B N 1
ATOM 11146 C CA . LYS B 1 431 ? -18.031 -12.719 -1.588 1 92.12 431 LYS B CA 1
ATOM 11147 C C . LYS B 1 431 ? -18.453 -14.172 -1.405 1 92.12 431 LYS B C 1
ATOM 11149 O O . LYS B 1 431 ? -18.781 -14.594 -0.293 1 92.12 431 LYS B O 1
ATOM 11154 N N . ASN B 1 432 ? -18.703 -14.867 -2.541 1 94.25 432 ASN B N 1
ATOM 11155 C CA . ASN B 1 432 ? -18.844 -16.328 -2.549 1 94.25 432 ASN B CA 1
ATOM 11156 C C . ASN B 1 432 ? -17.516 -17.016 -2.871 1 94.25 432 ASN B C 1
ATOM 11158 O O . ASN B 1 432 ? -16.484 -16.359 -2.961 1 94.25 432 ASN B O 1
ATOM 11162 N N . ARG B 1 433 ? -17.562 -18.328 -3.002 1 88.88 433 ARG B N 1
ATOM 11163 C CA . ARG B 1 433 ? -16.344 -19.094 -3.27 1 88.88 433 ARG B CA 1
ATOM 11164 C C . ARG B 1 433 ? -16.312 -19.594 -4.711 1 88.88 433 ARG B C 1
ATOM 11166 O O . ARG B 1 433 ? -15.812 -20.688 -4.988 1 88.88 433 ARG B O 1
ATOM 11173 N N . LEU B 1 434 ? -16.891 -18.75 -5.543 1 92.44 434 LEU B N 1
ATOM 11174 C CA . LEU B 1 434 ? -16.953 -19.109 -6.953 1 92.44 434 LEU B CA 1
ATOM 11175 C C . LEU B 1 434 ? -15.57 -19.031 -7.598 1 92.44 434 LEU B C 1
ATOM 11177 O O . LEU B 1 434 ? -14.859 -18.031 -7.441 1 92.44 434 LEU B O 1
ATOM 11181 N N . THR B 1 435 ? -15.172 -20.062 -8.344 1 87.25 435 THR B N 1
ATOM 11182 C CA . THR B 1 435 ? -13.859 -20.094 -8.984 1 87.25 435 THR B CA 1
ATOM 11183 C C . THR B 1 435 ? -14.008 -20.031 -10.508 1 87.25 435 THR B C 1
ATOM 11185 O O . THR B 1 435 ? -13.352 -19.234 -11.172 1 87.25 435 THR B O 1
ATOM 11188 N N . ASN B 1 436 ? -14.914 -20.984 -11.031 1 86.44 436 ASN B N 1
ATOM 11189 C CA . ASN B 1 436 ? -15.148 -21.094 -12.469 1 86.44 436 ASN B CA 1
ATOM 11190 C C . ASN B 1 436 ? -16.594 -20.766 -12.82 1 86.44 436 ASN B C 1
ATOM 11192 O O . ASN B 1 436 ? -17.531 -21.234 -12.156 1 86.44 436 ASN B O 1
ATOM 11196 N N . LEU B 1 437 ? -16.672 -19.906 -13.75 1 89.81 437 LEU B N 1
ATOM 11197 C CA . LEU B 1 437 ? -18 -19.547 -14.242 1 89.81 437 LEU B CA 1
ATOM 11198 C C . LEU B 1 437 ? -18.359 -20.344 -15.492 1 89.81 437 LEU B C 1
ATOM 11200 O O . LEU B 1 437 ? -17.656 -20.266 -16.5 1 89.81 437 LEU B O 1
ATOM 11204 N N . GLN B 1 438 ? -19.438 -21.078 -15.391 1 91 438 GLN B N 1
ATOM 11205 C CA . GLN B 1 438 ? -19.906 -21.844 -16.547 1 91 438 GLN B CA 1
ATOM 11206 C C . GLN B 1 438 ? -20.922 -21.047 -17.359 1 91 438 GLN B C 1
ATOM 11208 O O . GLN B 1 438 ? -21.75 -20.328 -16.781 1 91 438 GLN B O 1
ATOM 11213 N N . THR B 1 439 ? -20.828 -21.234 -18.578 1 92.81 439 THR B N 1
ATOM 11214 C CA . THR B 1 439 ? -21.703 -20.516 -19.5 1 92.81 439 THR B CA 1
ATOM 11215 C C . THR B 1 439 ? -23.172 -20.828 -19.203 1 92.81 439 THR B C 1
ATOM 11217 O O . THR B 1 439 ? -24 -19.922 -19.125 1 92.81 439 THR B O 1
ATOM 11220 N N . GLN B 1 440 ? -23.5 -22.062 -18.875 1 93.94 440 GLN B N 1
ATOM 11221 C CA . GLN B 1 440 ? -24.875 -22.531 -18.75 1 93.94 440 GLN B CA 1
ATOM 11222 C C . GLN B 1 440 ? -25.469 -22.094 -17.406 1 93.94 440 GLN B C 1
ATOM 11224 O O . GLN B 1 440 ? -26.688 -22.172 -17.219 1 93.94 440 GLN B O 1
ATOM 11229 N N . SER B 1 441 ? -24.641 -21.625 -16.516 1 92.12 441 SER B N 1
ATOM 11230 C CA . SER B 1 441 ? -25.156 -21.156 -15.234 1 92.12 441 SER B CA 1
ATOM 11231 C C . SER B 1 441 ? -26 -19.906 -15.398 1 92.12 441 SER B C 1
ATOM 11233 O O . SER B 1 441 ? -26.906 -19.641 -14.594 1 92.12 441 SER B O 1
ATOM 11235 N N . PHE B 1 442 ? -25.75 -19.203 -16.547 1 93.75 442 PHE B N 1
ATOM 11236 C CA . PHE B 1 442 ? -26.438 -17.938 -16.781 1 93.75 442 PHE B CA 1
ATOM 11237 C C . PHE B 1 442 ? -27.469 -18.078 -17.891 1 93.75 442 PHE B C 1
ATOM 11239 O O . PHE B 1 442 ? -27.938 -17.094 -18.453 1 93.75 442 PHE B O 1
ATOM 11246 N N . PHE B 1 443 ? -27.844 -19.297 -18.141 1 93.75 443 PHE B N 1
ATOM 11247 C CA . PHE B 1 443 ? -28.828 -19.547 -19.188 1 93.75 443 PHE B CA 1
ATOM 11248 C C . PHE B 1 443 ? -30.156 -18.891 -18.828 1 93.75 443 PHE B C 1
ATOM 11250 O O . PHE B 1 443 ? -30.594 -18.953 -17.688 1 93.75 443 PHE B O 1
ATOM 11257 N N . GLY B 1 444 ? -30.703 -18.156 -19.75 1 90.25 444 GLY B N 1
ATOM 11258 C CA . GLY B 1 444 ? -32.031 -17.594 -19.594 1 90.25 444 GLY B CA 1
ATOM 11259 C C . GLY B 1 444 ? -32.031 -16.234 -18.922 1 90.25 444 GLY B C 1
ATOM 11260 O O . GLY B 1 444 ? -33.094 -15.656 -18.672 1 90.25 444 GLY B O 1
ATOM 11261 N N . MET B 1 445 ? -30.938 -15.711 -18.672 1 91.75 445 MET B N 1
ATOM 11262 C CA . MET B 1 445 ? -30.844 -14.453 -17.922 1 91.75 445 MET B CA 1
ATOM 11263 C C . MET B 1 445 ? -30.812 -13.258 -18.875 1 91.75 445 MET B C 1
ATOM 11265 O O . MET B 1 445 ? -29.938 -12.398 -18.766 1 91.75 445 MET B O 1
ATOM 11269 N N . ALA B 1 446 ? -31.797 -13.148 -19.672 1 90.56 446 ALA B N 1
ATOM 11270 C CA . ALA B 1 446 ? -31.844 -12.109 -20.703 1 90.56 446 ALA B CA 1
ATOM 11271 C C . ALA B 1 446 ? -32.188 -10.75 -20.094 1 90.56 446 ALA B C 1
ATOM 11273 O O . ALA B 1 446 ? -31.891 -9.711 -20.703 1 90.56 446 ALA B O 1
ATOM 11274 N N . ALA B 1 447 ? -32.719 -10.727 -18.906 1 94.75 447 ALA B N 1
ATOM 11275 C CA . ALA B 1 447 ? -33.156 -9.469 -18.297 1 94.75 447 ALA B CA 1
ATOM 11276 C C . ALA B 1 447 ? -32.094 -8.938 -17.344 1 94.75 447 ALA B C 1
ATOM 11278 O O . ALA B 1 447 ? -32.219 -7.824 -16.828 1 94.75 447 ALA B O 1
ATOM 11279 N N . LEU B 1 448 ? -31.016 -9.695 -17.156 1 96.62 448 LEU B N 1
ATOM 11280 C CA . LEU B 1 448 ? -29.984 -9.32 -16.188 1 96.62 448 LEU B CA 1
ATOM 11281 C C . LEU B 1 448 ? -29.266 -8.055 -16.625 1 96.62 448 LEU B C 1
ATOM 11283 O O . LEU B 1 448 ? -28.781 -7.969 -17.75 1 96.62 448 LEU B O 1
ATOM 11287 N N . ARG B 1 449 ? -29.219 -7.031 -15.75 1 97.88 449 ARG B N 1
ATOM 11288 C CA . ARG B 1 449 ? -28.594 -5.75 -16.047 1 97.88 449 ARG B CA 1
ATOM 11289 C C . ARG B 1 449 ? -27.359 -5.527 -15.172 1 97.88 449 ARG B C 1
ATOM 11291 O O . ARG B 1 449 ? -26.375 -4.941 -15.617 1 97.88 449 ARG B O 1
ATOM 11298 N N . THR B 1 450 ? -27.438 -5.938 -14 1 98.38 450 THR B N 1
ATOM 11299 C CA . THR B 1 450 ? -26.344 -5.758 -13.047 1 98.38 450 THR B CA 1
ATOM 11300 C C . THR B 1 450 ? -25.922 -7.098 -12.453 1 98.38 450 THR B C 1
ATOM 11302 O O . THR B 1 450 ? -26.766 -7.84 -11.93 1 98.38 450 THR B O 1
ATOM 11305 N N . LEU B 1 451 ? -24.688 -7.449 -12.594 1 98.12 451 LEU B N 1
ATOM 11306 C CA . LEU B 1 451 ? -24.109 -8.656 -12.008 1 98.12 451 LEU B CA 1
ATOM 11307 C C . LEU B 1 451 ? -22.906 -8.32 -11.141 1 98.12 451 LEU B C 1
ATOM 11309 O O . LEU B 1 451 ? -21.922 -7.758 -11.625 1 98.12 451 LEU B O 1
ATOM 11313 N N . ILE B 1 452 ? -22.969 -8.641 -9.906 1 98.38 452 ILE B N 1
ATOM 11314 C CA . ILE B 1 452 ? -21.891 -8.352 -8.961 1 98.38 452 ILE B CA 1
ATOM 11315 C C . ILE B 1 452 ? -21.203 -9.656 -8.562 1 98.38 452 ILE B C 1
ATOM 11317 O O . ILE B 1 452 ? -21.812 -10.523 -7.934 1 98.38 452 ILE B O 1
ATOM 11321 N N . LEU B 1 453 ? -19.953 -9.781 -8.938 1 97.69 453 LEU B N 1
ATOM 11322 C CA . LEU B 1 453 ? -19.141 -10.961 -8.625 1 97.69 453 LEU B CA 1
ATOM 11323 C C . LEU B 1 453 ? -17.875 -10.578 -7.871 1 97.69 453 LEU B C 1
ATOM 11325 O O . LEU B 1 453 ? -16.859 -11.25 -7.98 1 97.69 453 LEU B O 1
ATOM 11329 N N . HIS B 1 454 ? -18 -9.508 -7.215 1 95.06 454 HIS B N 1
ATOM 11330 C CA . HIS B 1 454 ? -16.812 -8.992 -6.551 1 95.06 454 HIS B CA 1
ATOM 11331 C C . HIS B 1 454 ? -16.406 -9.883 -5.379 1 95.06 454 HIS B C 1
ATOM 11333 O O . HIS B 1 454 ? -17.266 -10.422 -4.68 1 95.06 454 HIS B O 1
ATOM 11339 N N . SER B 1 455 ? -15.023 -10.062 -5.145 1 90.94 455 SER B N 1
ATOM 11340 C CA . SER B 1 455 ? -14.438 -10.758 -4.004 1 90.94 455 SER B CA 1
ATOM 11341 C C . SER B 1 455 ? -14.836 -12.234 -3.99 1 90.94 455 SER B C 1
ATOM 11343 O O . SER B 1 455 ? -15.242 -12.766 -2.951 1 90.94 455 SER B O 1
ATOM 11345 N N . CYS B 1 456 ? -14.898 -12.789 -5.145 1 93.62 456 CYS B N 1
ATOM 11346 C CA . CYS B 1 456 ? -14.984 -14.234 -5.293 1 93.62 456 CYS B CA 1
ATOM 11347 C C . CYS B 1 456 ? -13.602 -14.836 -5.523 1 93.62 456 CYS B C 1
ATOM 11349 O O . CYS B 1 456 ? -12.609 -14.359 -4.969 1 93.62 456 CYS B O 1
ATOM 11351 N N . GLN B 1 457 ? -13.477 -15.914 -6.117 1 89.75 457 GLN B N 1
ATOM 11352 C CA . GLN B 1 457 ? -12.203 -16.547 -6.449 1 89.75 457 GLN B CA 1
ATOM 11353 C C . GLN B 1 457 ? -12.148 -16.938 -7.922 1 89.75 457 GLN B C 1
ATOM 11355 O O . GLN B 1 457 ? -11.641 -18 -8.273 1 89.75 457 GLN B O 1
ATOM 11360 N N . ILE B 1 458 ? -12.734 -16 -8.695 1 92.94 458 ILE B N 1
ATOM 11361 C CA . ILE B 1 458 ? -12.82 -16.266 -10.125 1 92.94 458 ILE B CA 1
ATOM 11362 C C . ILE B 1 458 ? -11.438 -16.156 -10.758 1 92.94 458 ILE B C 1
ATOM 11364 O O . ILE B 1 458 ? -10.695 -15.211 -10.5 1 92.94 458 ILE B O 1
ATOM 11368 N N . THR B 1 459 ? -11.117 -17.125 -11.633 1 87.75 459 THR B N 1
ATOM 11369 C CA . THR B 1 459 ? -9.75 -17.219 -12.133 1 87.75 459 THR B CA 1
ATOM 11370 C C . THR B 1 459 ? -9.672 -16.766 -13.586 1 87.75 459 THR B C 1
ATOM 11372 O O . THR B 1 459 ? -8.602 -16.375 -14.062 1 87.75 459 THR B O 1
ATOM 11375 N N . ALA B 1 460 ? -10.828 -16.922 -14.266 1 89.81 460 ALA B N 1
ATOM 11376 C CA . ALA B 1 460 ? -10.781 -16.562 -15.68 1 89.81 460 ALA B CA 1
ATOM 11377 C C . ALA B 1 460 ? -12.172 -16.234 -16.219 1 89.81 460 ALA B C 1
ATOM 11379 O O . ALA B 1 460 ? -13.172 -16.703 -15.672 1 89.81 460 ALA B O 1
ATOM 11380 N N . VAL B 1 461 ? -12.188 -15.398 -17.188 1 93.81 461 VAL B N 1
ATOM 11381 C CA . VAL B 1 461 ? -13.359 -15.125 -18.016 1 93.81 461 VAL B CA 1
ATOM 11382 C C . VAL B 1 461 ? -13.047 -15.461 -19.469 1 93.81 461 VAL B C 1
ATOM 11384 O O . VAL B 1 461 ? -12.008 -15.062 -20 1 93.81 461 VAL B O 1
ATOM 11387 N N . THR B 1 462 ? -13.922 -16.266 -20.047 1 92.31 462 THR B N 1
ATOM 11388 C CA . THR B 1 462 ? -13.719 -16.688 -21.438 1 92.31 462 THR B CA 1
ATOM 11389 C C . THR B 1 462 ? -14.75 -16.031 -22.344 1 92.31 462 THR B C 1
ATOM 11391 O O . THR B 1 462 ? -15.664 -15.352 -21.875 1 92.31 462 THR B O 1
ATOM 11394 N N . ARG B 1 463 ? -14.617 -16.25 -23.562 1 92.81 463 ARG B N 1
ATOM 11395 C CA . ARG B 1 463 ? -15.461 -15.648 -24.594 1 92.81 463 ARG B CA 1
ATOM 11396 C C . ARG B 1 463 ? -16.922 -15.984 -24.375 1 92.81 463 ARG B C 1
ATOM 11398 O O . ARG B 1 463 ? -17.797 -15.133 -24.547 1 92.81 463 ARG B O 1
ATOM 11405 N N . ASP B 1 464 ? -17.219 -17.188 -23.844 1 92.88 464 ASP B N 1
ATOM 11406 C CA . ASP B 1 464 ? -18.578 -17.703 -23.812 1 92.88 464 ASP B CA 1
ATOM 11407 C C . ASP B 1 464 ? -19.188 -17.547 -22.422 1 92.88 464 ASP B C 1
ATOM 11409 O O . ASP B 1 464 ? -20.359 -17.875 -22.203 1 92.88 464 ASP B O 1
ATOM 11413 N N . THR B 1 465 ? -18.453 -17.031 -21.469 1 93.75 465 THR B N 1
ATOM 11414 C CA . THR B 1 465 ? -18.891 -16.984 -20.078 1 93.75 465 THR B CA 1
ATOM 11415 C C . THR B 1 465 ? -20.234 -16.266 -19.953 1 93.75 465 THR B C 1
ATOM 11417 O O . THR B 1 465 ? -21.156 -16.766 -19.297 1 93.75 465 THR B O 1
ATOM 11420 N N . PHE B 1 466 ? -20.422 -15.148 -20.703 1 94.19 466 PHE B N 1
ATOM 11421 C CA . PHE B 1 466 ? -21.609 -14.328 -20.516 1 94.19 466 PHE B CA 1
ATOM 11422 C C . PHE B 1 466 ? -22.453 -14.312 -21.781 1 94.19 466 PHE B C 1
ATOM 11424 O O . PHE B 1 466 ? -23.141 -13.328 -22.062 1 94.19 466 PHE B O 1
ATOM 11431 N N . THR B 1 467 ? -22.422 -15.406 -22.516 1 93.44 467 THR B N 1
ATOM 11432 C CA . THR B 1 467 ? -23.141 -15.508 -23.781 1 93.44 467 THR B CA 1
ATOM 11433 C C . THR B 1 467 ? -24.641 -15.328 -23.578 1 93.44 467 THR B C 1
ATOM 11435 O O . THR B 1 467 ? -25.312 -14.695 -24.391 1 93.44 467 THR B O 1
ATOM 11438 N N . HIS B 1 468 ? -25.188 -15.797 -22.422 1 93.5 468 HIS B N 1
ATOM 11439 C CA . HIS B 1 468 ? -26.625 -15.789 -22.188 1 93.5 468 HIS B CA 1
ATOM 11440 C C . HIS B 1 468 ? -27.047 -14.555 -21.406 1 93.5 468 HIS B C 1
ATOM 11442 O O . HIS B 1 468 ? -28.234 -14.305 -21.219 1 93.5 468 HIS B O 1
ATOM 11448 N N . ALA B 1 469 ? -26.141 -13.781 -20.938 1 92.81 469 ALA B N 1
ATOM 11449 C CA . ALA B 1 469 ? -26.406 -12.539 -20.219 1 92.81 469 ALA B CA 1
ATOM 11450 C C . ALA B 1 469 ? -25.859 -11.336 -20.984 1 92.81 469 ALA B C 1
ATOM 11452 O O . ALA B 1 469 ? -25.109 -10.516 -20.438 1 92.81 469 ALA B O 1
ATOM 11453 N N . HIS B 1 470 ? -26.297 -11.125 -22.156 1 91.19 470 HIS B N 1
ATOM 11454 C CA . HIS B 1 470 ? -25.672 -10.18 -23.078 1 91.19 470 HIS B CA 1
ATOM 11455 C C . HIS B 1 470 ? -26.141 -8.758 -22.812 1 91.19 470 HIS B C 1
ATOM 11457 O O . HIS B 1 470 ? -25.547 -7.797 -23.297 1 91.19 470 HIS B O 1
ATOM 11463 N N . LYS B 1 471 ? -27.141 -8.555 -21.922 1 94.56 471 LYS B N 1
ATOM 11464 C CA . LYS B 1 471 ? -27.703 -7.223 -21.703 1 94.56 471 LYS B CA 1
ATOM 11465 C C . LYS B 1 471 ? -27.125 -6.598 -20.438 1 94.56 471 LYS B C 1
ATOM 11467 O O . LYS B 1 471 ? -27.609 -5.559 -19.969 1 94.56 471 LYS B O 1
ATOM 11472 N N . ILE B 1 472 ? -26.141 -7.191 -19.875 1 97 472 ILE B N 1
ATOM 11473 C CA . ILE B 1 472 ? -25.516 -6.68 -18.656 1 97 472 ILE B CA 1
ATOM 11474 C C . ILE B 1 472 ? -24.969 -5.277 -18.922 1 97 472 ILE B C 1
ATOM 11476 O O . ILE B 1 472 ? -24.312 -5.035 -19.938 1 97 472 ILE B O 1
ATOM 11480 N N . GLU B 1 473 ? -25.266 -4.359 -18.062 1 97.94 473 GLU B N 1
ATOM 11481 C CA . GLU B 1 473 ? -24.797 -2.984 -18.141 1 97.94 473 GLU B CA 1
ATOM 11482 C C . GLU B 1 473 ? -23.719 -2.703 -17.094 1 97.94 473 GLU B C 1
ATOM 11484 O O . GLU B 1 473 ? -22.875 -1.83 -17.297 1 97.94 473 GLU B O 1
ATOM 11489 N N . PHE B 1 474 ? -23.812 -3.324 -16.078 1 98.19 474 PHE B N 1
ATOM 11490 C CA . PHE B 1 474 ? -22.875 -3.162 -14.977 1 98.19 474 PHE B CA 1
ATOM 11491 C C . PHE B 1 474 ? -22.297 -4.512 -14.547 1 98.19 474 PHE B C 1
ATOM 11493 O O . PHE B 1 474 ? -23.047 -5.383 -14.086 1 98.19 474 PHE B O 1
ATOM 11500 N N . LEU B 1 475 ? -21.016 -4.746 -14.695 1 98.38 475 LEU B N 1
ATOM 11501 C CA . LEU B 1 475 ? -20.344 -5.992 -14.328 1 98.38 475 LEU B CA 1
ATOM 11502 C C . LEU B 1 475 ? -19.203 -5.727 -13.367 1 98.38 475 LEU B C 1
ATOM 11504 O O . LEU B 1 475 ? -18.234 -5.035 -13.711 1 98.38 475 LEU B O 1
ATOM 11508 N N . ASP B 1 476 ? -19.297 -6.273 -12.188 1 98.38 476 ASP B N 1
ATOM 11509 C CA . ASP B 1 476 ? -18.266 -6.105 -11.172 1 98.38 476 ASP B CA 1
ATOM 11510 C C . ASP B 1 476 ? -17.484 -7.398 -10.953 1 98.38 476 ASP B C 1
ATOM 11512 O O . ASP B 1 476 ? -18 -8.336 -10.336 1 98.38 476 ASP B O 1
ATOM 11516 N N . LEU B 1 477 ? -16.266 -7.414 -11.43 1 97.94 477 LEU B N 1
ATOM 11517 C CA . LEU B 1 477 ? -15.375 -8.555 -11.258 1 97.94 477 LEU B CA 1
ATOM 11518 C C . LEU B 1 477 ? -14.164 -8.172 -10.414 1 97.94 477 LEU B C 1
ATOM 11520 O O . LEU B 1 477 ? -13.07 -8.719 -10.609 1 97.94 477 LEU B O 1
ATOM 11524 N N . SER B 1 478 ? -14.367 -7.242 -9.562 1 96.75 478 SER B N 1
ATOM 11525 C CA . SER B 1 478 ? -13.242 -6.738 -8.773 1 96.75 478 SER B CA 1
ATOM 11526 C C . SER B 1 478 ? -12.852 -7.727 -7.684 1 96.75 478 SER B C 1
ATOM 11528 O O . SER B 1 478 ? -13.672 -8.531 -7.242 1 96.75 478 SER B O 1
ATOM 11530 N N . PHE B 1 479 ? -11.523 -7.801 -7.309 1 91.12 479 PHE B N 1
ATOM 11531 C CA . PHE B 1 479 ? -10.945 -8.547 -6.199 1 91.12 479 PHE B CA 1
ATOM 11532 C C . PHE B 1 479 ? -11.188 -10.039 -6.371 1 91.12 479 PHE B C 1
ATOM 11534 O O . PHE B 1 479 ? -11.672 -10.703 -5.457 1 91.12 479 PHE B O 1
ATOM 11541 N N . ASN B 1 480 ? -10.945 -10.438 -7.586 1 94 480 ASN B N 1
ATOM 11542 C CA . ASN B 1 480 ? -10.875 -11.859 -7.895 1 94 480 ASN B CA 1
ATOM 11543 C C . ASN B 1 480 ? -9.438 -12.312 -8.125 1 94 480 ASN B C 1
ATOM 11545 O O . ASN B 1 480 ? -8.508 -11.773 -7.523 1 94 480 ASN B O 1
ATOM 11549 N N . SER B 1 481 ? -9.305 -13.438 -8.891 1 89.12 481 SER B N 1
ATOM 11550 C CA . SER B 1 481 ? -7.961 -13.969 -9.109 1 89.12 481 SER B CA 1
ATOM 11551 C C . SER B 1 481 ? -7.656 -14.117 -10.594 1 89.12 481 SER B C 1
ATOM 11553 O O . SER B 1 481 ? -7.035 -15.094 -11.016 1 89.12 481 SER B O 1
ATOM 11555 N N . ILE B 1 482 ? -8.07 -13.109 -11.312 1 92.5 482 ILE B N 1
ATOM 11556 C CA . ILE B 1 482 ? -7.828 -13.133 -12.75 1 92.5 482 ILE B CA 1
ATOM 11557 C C . ILE B 1 482 ? -6.406 -12.656 -13.039 1 92.5 482 ILE B C 1
ATOM 11559 O O . ILE B 1 482 ? -5.98 -11.609 -12.539 1 92.5 482 ILE B O 1
ATOM 11563 N N . THR B 1 483 ? -5.637 -13.43 -13.82 1 89.62 483 THR B N 1
ATOM 11564 C CA . THR B 1 483 ? -4.242 -13.078 -14.07 1 89.62 483 THR B CA 1
ATOM 11565 C C . THR B 1 483 ? -4.055 -12.594 -15.508 1 89.62 483 THR B C 1
ATOM 11567 O O . THR B 1 483 ? -3.09 -11.898 -15.812 1 89.62 483 THR B O 1
ATOM 11570 N N . ARG B 1 484 ? -4.977 -13.094 -16.344 1 91.06 484 ARG B N 1
ATOM 11571 C CA . ARG B 1 484 ? -4.898 -12.75 -17.766 1 91.06 484 ARG B CA 1
ATOM 11572 C C . ARG B 1 484 ? -6.289 -12.484 -18.344 1 91.06 484 ARG B C 1
ATOM 11574 O O . ARG B 1 484 ? -7.219 -13.266 -18.109 1 91.06 484 ARG B O 1
ATOM 11581 N N . ILE B 1 485 ? -6.406 -11.359 -19.016 1 96.06 485 ILE B N 1
ATOM 11582 C CA . ILE B 1 485 ? -7.625 -11.141 -19.781 1 96.06 485 ILE B CA 1
ATOM 11583 C C . ILE B 1 485 ? -7.422 -11.617 -21.219 1 96.06 485 ILE B C 1
ATOM 11585 O O . ILE B 1 485 ? -6.66 -11.016 -21.969 1 96.06 485 ILE B O 1
ATOM 11589 N N . LYS B 1 486 ? -8.141 -12.648 -21.578 1 93.25 486 LYS B N 1
ATOM 11590 C CA . LYS B 1 486 ? -7.969 -13.312 -22.859 1 93.25 486 LYS B CA 1
ATOM 11591 C C . LYS B 1 486 ? -8.664 -12.531 -23.984 1 93.25 486 LYS B C 1
ATOM 11593 O O . LYS B 1 486 ? -9.531 -11.695 -23.703 1 93.25 486 LYS B O 1
ATOM 11598 N N . ASP B 1 487 ? -8.289 -12.891 -25.141 1 94.75 487 ASP B N 1
ATOM 11599 C CA . ASP B 1 487 ? -8.953 -12.312 -26.297 1 94.75 487 ASP B CA 1
ATOM 11600 C C . ASP B 1 487 ? -10.438 -12.648 -26.312 1 94.75 487 ASP B C 1
ATOM 11602 O O . ASP B 1 487 ? -10.828 -13.781 -26.016 1 94.75 487 ASP B O 1
ATOM 11606 N N . TYR B 1 488 ? -11.273 -11.695 -26.422 1 95.12 488 TYR B N 1
ATOM 11607 C CA . TYR B 1 488 ? -12.711 -11.82 -26.625 1 95.12 488 TYR B CA 1
ATOM 11608 C C . TYR B 1 488 ? -13.414 -12.203 -25.328 1 95.12 488 TYR B C 1
ATOM 11610 O O . TYR B 1 488 ? -14.531 -12.719 -25.344 1 95.12 488 TYR B O 1
ATOM 11618 N N . ALA B 1 489 ? -12.766 -11.953 -24.219 1 94.94 489 ALA B N 1
ATOM 11619 C CA . ALA B 1 489 ? -13.305 -12.359 -22.922 1 94.94 489 ALA B CA 1
ATOM 11620 C C . ALA B 1 489 ? -14.672 -11.734 -22.672 1 94.94 489 ALA B C 1
ATOM 11622 O O . ALA B 1 489 ? -15.555 -12.367 -22.094 1 94.94 489 ALA B O 1
ATOM 11623 N N . PHE B 1 490 ? -14.898 -10.492 -23.172 1 96.12 490 PHE B N 1
ATOM 11624 C CA . PHE B 1 490 ? -16.125 -9.766 -22.891 1 96.12 490 PHE B CA 1
ATOM 11625 C C . PHE B 1 490 ? -16.859 -9.414 -24.188 1 96.12 490 PHE B C 1
ATOM 11627 O O . PHE B 1 490 ? -17.734 -8.539 -24.203 1 96.12 490 PHE B O 1
ATOM 11634 N N . SER B 1 491 ? -16.578 -10.094 -25.266 1 95.31 491 SER B N 1
ATOM 11635 C CA . SER B 1 491 ? -17.031 -9.711 -26.594 1 95.31 491 SER B CA 1
ATOM 11636 C C . SER B 1 491 ? -18.547 -9.859 -26.734 1 95.31 491 SER B C 1
ATOM 11638 O O . SER B 1 491 ? -19.156 -9.227 -27.594 1 95.31 491 SER B O 1
ATOM 11640 N N . ARG B 1 492 ? -19.188 -10.625 -25.812 1 94.5 492 ARG B N 1
ATOM 11641 C CA . ARG B 1 492 ? -20.625 -10.883 -25.906 1 94.5 492 ARG B CA 1
ATOM 11642 C C . ARG B 1 492 ? -21.422 -9.852 -25.125 1 94.5 492 ARG B C 1
ATOM 11644 O O . ARG B 1 492 ? -22.656 -9.812 -25.219 1 94.5 492 ARG B O 1
ATOM 11651 N N . LEU B 1 493 ? -20.734 -9.016 -24.391 1 95.25 493 LEU B N 1
ATOM 11652 C CA . LEU B 1 493 ? -21.391 -7.988 -23.578 1 95.25 493 LEU B CA 1
ATOM 11653 C C . LEU B 1 493 ? -21.531 -6.688 -24.359 1 95.25 493 LEU B C 1
ATOM 11655 O O . LEU B 1 493 ? -20.828 -5.711 -24.078 1 95.25 493 LEU B O 1
ATOM 11659 N N . LEU B 1 494 ? -22.5 -6.578 -25.172 1 93.19 494 LEU B N 1
ATOM 11660 C CA . LEU B 1 494 ? -22.641 -5.492 -26.141 1 93.19 494 LEU B CA 1
ATOM 11661 C C . LEU B 1 494 ? -23.172 -4.234 -25.469 1 93.19 494 LEU B C 1
ATOM 11663 O O . LEU B 1 494 ? -23.016 -3.131 -26 1 93.19 494 LEU B O 1
ATOM 11667 N N . HIS B 1 495 ? -23.688 -4.363 -24.219 1 95.75 495 HIS B N 1
ATOM 11668 C CA . HIS B 1 495 ? -24.375 -3.221 -23.609 1 95.75 495 HIS B CA 1
ATOM 11669 C C . HIS B 1 495 ? -23.688 -2.812 -22.312 1 95.75 495 HIS B C 1
ATOM 11671 O O . HIS B 1 495 ? -24.219 -1.985 -21.562 1 95.75 495 HIS B O 1
ATOM 11677 N N . VAL B 1 496 ? -22.516 -3.363 -22.047 1 97.5 496 VAL B N 1
ATOM 11678 C CA . VAL B 1 496 ? -21.859 -3.117 -20.766 1 97.5 496 VAL B CA 1
ATOM 11679 C C . VAL B 1 496 ? -21.391 -1.67 -20.688 1 97.5 496 VAL B C 1
ATOM 11681 O O . VAL B 1 496 ? -20.75 -1.177 -21.625 1 97.5 496 VAL B O 1
ATOM 11684 N N . LYS B 1 497 ? -21.734 -0.956 -19.672 1 98.25 497 LYS B N 1
ATOM 11685 C CA . LYS B 1 497 ? -21.359 0.442 -19.484 1 98.25 497 LYS B CA 1
ATOM 11686 C C . LYS B 1 497 ? -20.25 0.578 -18.438 1 98.25 497 LYS B C 1
ATOM 11688 O O . LYS B 1 497 ? -19.406 1.475 -18.531 1 98.25 497 LYS B O 1
ATOM 11693 N N . THR B 1 498 ? -20.297 -0.245 -17.469 1 98.62 498 THR B N 1
ATOM 11694 C CA . THR B 1 498 ? -19.297 -0.22 -16.406 1 98.62 498 THR B CA 1
ATOM 11695 C C . THR B 1 498 ? -18.688 -1.606 -16.188 1 98.62 498 THR B C 1
ATOM 11697 O O . THR B 1 498 ? -19.422 -2.582 -16 1 98.62 498 THR B O 1
ATOM 11700 N N . LEU B 1 499 ? -17.406 -1.71 -16.312 1 98.56 499 LEU B N 1
ATOM 11701 C CA . LEU B 1 499 ? -16.672 -2.947 -16.078 1 98.56 499 LEU B CA 1
ATOM 11702 C C . LEU B 1 499 ? -15.578 -2.744 -15.039 1 98.56 499 LEU B C 1
ATOM 11704 O O . LEU B 1 499 ? -14.633 -1.985 -15.258 1 98.56 499 LEU B O 1
ATOM 11708 N N . LEU B 1 500 ? -15.695 -3.367 -13.93 1 98.62 500 LEU B N 1
ATOM 11709 C CA . LEU B 1 500 ? -14.742 -3.229 -12.836 1 98.62 500 LEU B CA 1
ATOM 11710 C C . LEU B 1 500 ? -13.852 -4.465 -12.734 1 98.62 500 LEU B C 1
ATOM 11712 O O . LEU B 1 500 ? -14.344 -5.566 -12.484 1 98.62 500 LEU B O 1
ATOM 11716 N N . LEU B 1 501 ? -12.586 -4.277 -12.945 1 98.38 501 LEU B N 1
ATOM 11717 C CA . LEU B 1 501 ? -11.609 -5.359 -12.875 1 98.38 501 LEU B CA 1
ATOM 11718 C C . LEU B 1 501 ? -10.516 -5.039 -11.867 1 98.38 501 LEU B C 1
ATOM 11720 O O . LEU B 1 501 ? -9.406 -5.57 -11.953 1 98.38 501 LEU B O 1
ATOM 11724 N N . SER B 1 502 ? -10.859 -4.242 -10.914 1 97.5 502 SER B N 1
ATOM 11725 C CA . SER B 1 502 ? -9.898 -3.773 -9.914 1 97.5 502 SER B CA 1
ATOM 11726 C C . SER B 1 502 ? -9.492 -4.898 -8.977 1 97.5 502 SER B C 1
ATOM 11728 O O . SER B 1 502 ? -10.305 -5.766 -8.641 1 97.5 502 SER B O 1
ATOM 11730 N N . GLY B 1 503 ? -8.266 -4.887 -8.508 1 92.56 503 GLY B N 1
ATOM 11731 C CA . GLY B 1 503 ? -7.797 -5.73 -7.422 1 92.56 503 GLY B CA 1
ATOM 11732 C C . GLY B 1 503 ? -7.738 -7.203 -7.789 1 92.56 503 GLY B C 1
ATOM 11733 O O . GLY B 1 503 ? -8.023 -8.062 -6.957 1 92.56 503 GLY B O 1
ATOM 11734 N N . ASN B 1 504 ? -7.508 -7.457 -9.047 1 93.94 504 ASN B N 1
ATOM 11735 C CA . ASN B 1 504 ? -7.184 -8.82 -9.453 1 93.94 504 ASN B CA 1
ATOM 11736 C C . ASN B 1 504 ? -5.68 -9.07 -9.422 1 93.94 504 ASN B C 1
ATOM 11738 O O . ASN B 1 504 ? -4.996 -8.641 -8.492 1 93.94 504 ASN B O 1
ATOM 11742 N N . ARG B 1 505 ? -5.129 -9.758 -10.133 1 90.06 505 ARG B N 1
ATOM 11743 C CA . ARG B 1 505 ? -3.703 -10 -10.328 1 90.06 505 ARG B CA 1
ATOM 11744 C C . ARG B 1 505 ? -3.357 -10.078 -11.812 1 90.06 505 ARG B C 1
ATOM 11746 O O . ARG B 1 505 ? -2.604 -10.953 -12.234 1 90.06 505 ARG B O 1
ATOM 11753 N N . ILE B 1 506 ? -3.941 -9.109 -12.492 1 94.69 506 ILE B N 1
ATOM 11754 C CA . ILE B 1 506 ? -3.811 -9.133 -13.945 1 94.69 506 ILE B CA 1
ATOM 11755 C C . ILE B 1 506 ? -2.4 -8.703 -14.344 1 94.69 506 ILE B C 1
ATOM 11757 O O . ILE B 1 506 ? -1.938 -7.633 -13.945 1 94.69 506 ILE B O 1
ATOM 11761 N N . LEU B 1 507 ? -1.819 -9.531 -15.125 1 90.12 507 LEU B N 1
ATOM 11762 C CA . LEU B 1 507 ? -0.477 -9.25 -15.625 1 90.12 507 LEU B CA 1
ATOM 11763 C C . LEU B 1 507 ? -0.52 -8.805 -17.078 1 90.12 507 LEU B C 1
ATOM 11765 O O . LEU B 1 507 ? 0.204 -7.891 -17.484 1 90.12 507 LEU B O 1
ATOM 11769 N N . THR B 1 508 ? -1.444 -9.531 -17.781 1 91.31 508 THR B N 1
ATOM 11770 C CA . THR B 1 508 ? -1.482 -9.281 -19.219 1 91.31 508 THR B CA 1
ATOM 11771 C C . THR B 1 508 ? -2.916 -9.07 -19.703 1 91.31 508 THR B C 1
ATOM 11773 O O . THR B 1 508 ? -3.83 -9.781 -19.266 1 91.31 508 THR B O 1
ATOM 11776 N N . VAL B 1 509 ? -3.041 -8.031 -20.516 1 95.94 509 VAL B N 1
ATOM 11777 C CA . VAL B 1 509 ? -4.27 -7.793 -21.266 1 95.94 509 VAL B CA 1
ATOM 11778 C C . VAL B 1 509 ? -4.016 -7.996 -22.766 1 95.94 509 VAL B C 1
ATOM 11780 O O . VAL B 1 509 ? -3.271 -7.234 -23.375 1 95.94 509 VAL B O 1
ATOM 11783 N N . GLN B 1 510 ? -4.641 -9.031 -23.281 1 94.94 510 GLN B N 1
ATOM 11784 C CA . GLN B 1 510 ? -4.391 -9.352 -24.688 1 94.94 510 GLN B CA 1
ATOM 11785 C C . GLN B 1 510 ? -5.004 -8.305 -25.609 1 94.94 510 GLN B C 1
ATOM 11787 O O . GLN B 1 510 ? -5.895 -7.559 -25.203 1 94.94 510 GLN B O 1
ATOM 11792 N N . SER B 1 511 ? -4.637 -8.211 -26.781 1 93.88 511 SER B N 1
ATOM 11793 C CA . SER B 1 511 ? -4.891 -7.109 -27.703 1 93.88 511 SER B CA 1
ATOM 11794 C C . SER B 1 511 ? -6.375 -6.98 -28.016 1 93.88 511 SER B C 1
ATOM 11796 O O . SER B 1 511 ? -6.883 -5.871 -28.203 1 93.88 511 SER B O 1
ATOM 11798 N N . SER B 1 512 ? -7.156 -8.164 -27.969 1 95.62 512 SER B N 1
ATOM 11799 C CA . SER B 1 512 ? -8.562 -8.133 -28.328 1 95.62 512 SER B CA 1
ATOM 11800 C C . SER B 1 512 ? -9.453 -8.422 -27.125 1 95.62 512 SER B C 1
ATOM 11802 O O . SER B 1 512 ? -10.586 -8.891 -27.281 1 95.62 512 SER B O 1
ATOM 11804 N N . ALA B 1 513 ? -8.875 -8.109 -25.984 1 96.12 513 ALA B N 1
ATOM 11805 C CA . ALA B 1 513 ? -9.578 -8.43 -24.734 1 96.12 513 ALA B CA 1
ATOM 11806 C C . ALA B 1 513 ? -10.906 -7.676 -24.656 1 96.12 513 ALA B C 1
ATOM 11808 O O . ALA B 1 513 ? -11.906 -8.219 -24.172 1 96.12 513 ALA B O 1
ATOM 11809 N N . PHE B 1 514 ? -10.945 -6.387 -25.219 1 97.31 514 PHE B N 1
ATOM 11810 C CA . PHE B 1 514 ? -12.117 -5.539 -25.062 1 97.31 514 PHE B CA 1
ATOM 11811 C C . PHE B 1 514 ? -12.82 -5.344 -26.406 1 97.31 514 PHE B C 1
ATOM 11813 O O . PHE B 1 514 ? -13.477 -4.324 -26.625 1 97.31 514 PHE B O 1
ATOM 11820 N N . ARG B 1 515 ? -12.68 -6.383 -27.203 1 95.75 515 ARG B N 1
ATOM 11821 C CA . ARG B 1 515 ? -13.328 -6.301 -28.516 1 95.75 515 ARG B CA 1
ATOM 11822 C C . ARG B 1 515 ? -14.844 -6.219 -28.375 1 95.75 515 ARG B C 1
ATOM 11824 O O . ARG B 1 515 ? -15.43 -6.891 -27.516 1 95.75 515 ARG B O 1
ATOM 11831 N N . ASN B 1 516 ? -15.539 -5.324 -29.094 1 94.56 516 ASN B N 1
ATOM 11832 C CA . ASN B 1 516 ? -16.984 -5.152 -29.203 1 94.56 516 ASN B CA 1
ATOM 11833 C C . ASN B 1 516 ? -17.562 -4.41 -28.016 1 94.56 516 ASN B C 1
ATOM 11835 O O . ASN B 1 516 ? -18.781 -4.367 -27.828 1 94.56 516 ASN B O 1
ATOM 11839 N N . LEU B 1 517 ? -16.719 -3.793 -27.172 1 96.75 517 LEU B N 1
ATOM 11840 C CA . LEU B 1 517 ? -17.219 -3.045 -26.031 1 96.75 517 LEU B CA 1
ATOM 11841 C C . LEU B 1 517 ? -17.328 -1.56 -26.359 1 96.75 517 LEU B C 1
ATOM 11843 O O . LEU B 1 517 ? -16.797 -0.716 -25.641 1 96.75 517 LEU B O 1
ATOM 11847 N N . GLY B 1 518 ? -18.094 -1.303 -27.375 1 95.62 518 GLY B N 1
ATOM 11848 C CA . GLY B 1 518 ? -18.25 0.068 -27.828 1 95.62 518 GLY B CA 1
ATOM 11849 C C . GLY B 1 518 ? -19.078 0.919 -26.891 1 95.62 518 GLY B C 1
ATOM 11850 O O . GLY B 1 518 ? -18.984 2.148 -26.906 1 95.62 518 GLY B O 1
ATOM 11851 N N . SER B 1 519 ? -19.875 0.305 -25.969 1 96.5 519 SER B N 1
ATOM 11852 C CA . SER B 1 519 ? -20.781 1.032 -25.078 1 96.5 519 SER B CA 1
ATOM 11853 C C . SER B 1 519 ? -20.141 1.294 -23.719 1 96.5 519 SER B C 1
ATOM 11855 O O . SER B 1 519 ? -20.719 1.987 -22.891 1 96.5 519 SER B O 1
ATOM 11857 N N . LEU B 1 520 ? -18.922 0.772 -23.5 1 97.94 520 LEU B N 1
ATOM 11858 C CA . LEU B 1 520 ? -18.266 0.871 -22.203 1 97.94 520 LEU B CA 1
ATOM 11859 C C . LEU B 1 520 ? -17.922 2.32 -21.875 1 97.94 520 LEU B C 1
ATOM 11861 O O . LEU B 1 520 ? -17.328 3.025 -22.703 1 97.94 520 LEU B O 1
ATOM 11865 N N . LYS B 1 521 ? -18.312 2.783 -20.719 1 98.38 521 LYS B N 1
ATOM 11866 C CA . LYS B 1 521 ? -18.094 4.16 -20.297 1 98.38 521 LYS B CA 1
ATOM 11867 C C . LYS B 1 521 ? -17.062 4.227 -19.172 1 98.38 521 LYS B C 1
ATOM 11869 O O . LYS B 1 521 ? -16.297 5.188 -19.078 1 98.38 521 LYS B O 1
ATOM 11874 N N . TYR B 1 522 ? -17.094 3.287 -18.344 1 98.5 522 TYR B N 1
ATOM 11875 C CA . TYR B 1 522 ? -16.203 3.246 -17.203 1 98.5 522 TYR B CA 1
ATOM 11876 C C . TYR B 1 522 ? -15.453 1.922 -17.141 1 98.5 522 TYR B C 1
ATOM 11878 O O . TYR B 1 522 ? -16.062 0.853 -17.109 1 98.5 522 TYR B O 1
ATOM 11886 N N . LEU B 1 523 ? -14.102 1.981 -17.125 1 98.62 523 LEU B N 1
ATOM 11887 C CA . LEU B 1 523 ? -13.258 0.797 -17.016 1 98.62 523 LEU B CA 1
ATOM 11888 C C . LEU B 1 523 ? -12.258 0.94 -15.875 1 98.62 523 LEU B C 1
ATOM 11890 O O . LEU B 1 523 ? -11.461 1.883 -15.859 1 98.62 523 LEU B O 1
ATOM 11894 N N . ALA B 1 524 ? -12.32 0.058 -14.93 1 98.62 524 ALA B N 1
ATOM 11895 C CA . ALA B 1 524 ? -11.375 0.063 -13.812 1 98.62 524 ALA B CA 1
ATOM 11896 C C . ALA B 1 524 ? -10.406 -1.111 -13.914 1 98.62 524 ALA B C 1
ATOM 11898 O O . ALA B 1 524 ? -10.828 -2.271 -13.93 1 98.62 524 ALA B O 1
ATOM 11899 N N . LEU B 1 525 ? -9.125 -0.802 -14.039 1 98.38 525 LEU B N 1
ATOM 11900 C CA . LEU B 1 525 ? -8.055 -1.795 -14.078 1 98.38 525 LEU B CA 1
ATOM 11901 C C . LEU B 1 525 ? -7.012 -1.512 -13 1 98.38 525 LEU B C 1
ATOM 11903 O O . LEU B 1 525 ? -5.852 -1.911 -13.133 1 98.38 525 LEU B O 1
ATOM 11907 N N . ASP B 1 526 ? -7.461 -0.83 -12.039 1 97.38 526 ASP B N 1
ATOM 11908 C CA . ASP B 1 526 ? -6.531 -0.407 -11 1 97.38 526 ASP B CA 1
ATOM 11909 C C . ASP B 1 526 ? -6.191 -1.562 -10.062 1 97.38 526 ASP B C 1
ATOM 11911 O O . ASP B 1 526 ? -6.914 -2.561 -10.008 1 97.38 526 ASP B O 1
ATOM 11915 N N . GLN B 1 527 ? -5.043 -1.476 -9.328 1 94.56 527 GLN B N 1
ATOM 11916 C CA . GLN B 1 527 ? -4.602 -2.43 -8.312 1 94.56 527 GLN B CA 1
ATOM 11917 C C . GLN B 1 527 ? -4.379 -3.812 -8.922 1 94.56 527 GLN B C 1
ATOM 11919 O O . GLN B 1 527 ? -4.934 -4.805 -8.445 1 94.56 527 GLN B O 1
ATOM 11924 N N . ASN B 1 528 ? -3.668 -3.803 -10.062 1 96.25 528 ASN B N 1
ATOM 11925 C CA . ASN B 1 528 ? -3.199 -5.012 -10.727 1 96.25 528 ASN B CA 1
ATOM 11926 C C . ASN B 1 528 ? -1.688 -4.988 -10.938 1 96.25 528 ASN B C 1
ATOM 11928 O O . ASN B 1 528 ? -0.976 -4.242 -10.258 1 96.25 528 ASN B O 1
ATOM 11932 N N . PHE B 1 529 ? -1.196 -5.922 -11.758 1 92.56 529 PHE B N 1
ATOM 11933 C CA . PHE B 1 529 ? 0.239 -5.996 -12.008 1 92.56 529 PHE B CA 1
ATOM 11934 C C . PHE B 1 529 ? 0.552 -5.723 -13.477 1 92.56 529 PHE B C 1
ATOM 11936 O O . PHE B 1 529 ? 1.525 -6.25 -14.016 1 92.56 529 PHE B O 1
ATOM 11943 N N . ILE B 1 530 ? -0.215 -4.859 -14.055 1 95.25 530 ILE B N 1
ATOM 11944 C CA . ILE B 1 530 ? -0.069 -4.594 -15.484 1 95.25 530 ILE B CA 1
ATOM 11945 C C . ILE B 1 530 ? 1.166 -3.73 -15.727 1 95.25 530 ILE B C 1
ATOM 11947 O O . ILE B 1 530 ? 1.341 -2.693 -15.078 1 95.25 530 ILE B O 1
ATOM 11951 N N . TYR B 1 531 ? 2.02 -4.109 -16.625 1 90.69 531 TYR B N 1
ATOM 11952 C CA . TYR B 1 531 ? 3.25 -3.355 -16.844 1 90.69 531 TYR B CA 1
ATOM 11953 C C . TYR B 1 531 ? 3.295 -2.768 -18.234 1 90.69 531 TYR B C 1
ATOM 11955 O O . TYR B 1 531 ? 4.102 -1.879 -18.531 1 90.69 531 TYR B O 1
ATOM 11963 N N . LYS B 1 532 ? 2.385 -3.326 -19.141 1 89.44 532 LYS B N 1
ATOM 11964 C CA . LYS B 1 532 ? 2.371 -2.812 -20.516 1 89.44 532 LYS B CA 1
ATOM 11965 C C . LYS B 1 532 ? 1.019 -3.055 -21.172 1 89.44 532 LYS B C 1
ATOM 11967 O O . LYS B 1 532 ? 0.298 -3.986 -20.812 1 89.44 532 LYS B O 1
ATOM 11972 N N . PHE B 1 533 ? 0.707 -2.195 -22.141 1 92 533 PHE B N 1
ATOM 11973 C CA . PHE B 1 533 ? -0.464 -2.355 -23 1 92 533 PHE B CA 1
ATOM 11974 C C . PHE B 1 533 ? -0.065 -2.354 -24.469 1 92 533 PHE B C 1
ATOM 11976 O O . PHE B 1 533 ? 0.825 -1.603 -24.875 1 92 533 PHE B O 1
ATOM 11983 N N . SER B 1 534 ? -0.775 -3.219 -25.156 1 89.69 534 SER B N 1
ATOM 11984 C CA . SER B 1 534 ? -0.609 -3.164 -26.609 1 89.69 534 SER B CA 1
ATOM 11985 C C . SER B 1 534 ? -1.302 -1.942 -27.188 1 89.69 534 SER B C 1
ATOM 11987 O O . SER B 1 534 ? -2.209 -1.377 -26.578 1 89.69 534 SER B O 1
ATOM 11989 N N . LYS B 1 535 ? -0.936 -1.565 -28.359 1 88.12 535 LYS B N 1
ATOM 11990 C CA . LYS B 1 535 ? -1.437 -0.366 -29.016 1 88.12 535 LYS B CA 1
ATOM 11991 C C . LYS B 1 535 ? -2.922 -0.498 -29.344 1 88.12 535 LYS B C 1
ATOM 11993 O O . LYS B 1 535 ? -3.65 0.497 -29.359 1 88.12 535 LYS B O 1
ATOM 11998 N N . SER B 1 536 ? -3.414 -1.711 -29.453 1 91.19 536 SER B N 1
ATOM 11999 C CA . SER B 1 536 ? -4.766 -1.885 -29.984 1 91.19 536 SER B CA 1
ATOM 12000 C C . SER B 1 536 ? -5.738 -2.297 -28.875 1 91.19 536 SER B C 1
ATOM 12002 O O . SER B 1 536 ? -6.926 -2.504 -29.141 1 91.19 536 SER B O 1
ATOM 12004 N N . VAL B 1 537 ? -5.336 -2.312 -27.703 1 94.81 537 VAL B N 1
ATOM 12005 C CA . VAL B 1 537 ? -6.137 -2.889 -26.625 1 94.81 537 VAL B CA 1
ATOM 12006 C C . VAL B 1 537 ? -7.375 -2.027 -26.391 1 94.81 537 VAL B C 1
ATOM 12008 O O . VAL B 1 537 ? -8.477 -2.551 -26.188 1 94.81 537 VAL B O 1
ATOM 12011 N N . PHE B 1 538 ? -7.273 -0.62 -26.5 1 96.56 538 PHE B N 1
ATOM 12012 C CA . PHE B 1 538 ? -8.375 0.269 -26.156 1 96.56 538 PHE B CA 1
ATOM 12013 C C . PHE B 1 538 ? -9.078 0.773 -27.406 1 96.56 538 PHE B C 1
ATOM 12015 O O . PHE B 1 538 ? -9.992 1.601 -27.328 1 96.56 538 PHE B O 1
ATOM 12022 N N . LYS B 1 539 ? -8.742 0.261 -28.547 1 94.88 539 LYS B N 1
ATOM 12023 C CA . LYS B 1 539 ? -9.273 0.725 -29.828 1 94.88 539 LYS B CA 1
ATOM 12024 C C . LYS B 1 539 ? -10.781 0.533 -29.906 1 94.88 539 LYS B C 1
ATOM 12026 O O . LYS B 1 539 ? -11.508 1.426 -30.344 1 94.88 539 LYS B O 1
ATOM 12031 N N . PRO B 1 540 ? -11.328 -0.547 -29.328 1 96.38 540 PRO B N 1
ATOM 12032 C CA . PRO B 1 540 ? -12.773 -0.775 -29.438 1 96.38 540 PRO B CA 1
ATOM 12033 C C . PRO B 1 540 ? -13.586 0.115 -28.516 1 96.38 540 PRO B C 1
ATOM 12035 O O . PRO B 1 540 ? -14.805 0.213 -28.656 1 96.38 540 PRO B O 1
ATOM 12038 N N . LEU B 1 541 ? -13.016 0.768 -27.578 1 97.19 541 LEU B N 1
ATOM 12039 C CA . LEU B 1 541 ? -13.711 1.509 -26.531 1 97.19 541 LEU B CA 1
ATOM 12040 C C . LEU B 1 541 ? -14.016 2.934 -26.984 1 97.19 541 LEU B C 1
ATOM 12042 O O . LEU B 1 541 ? -13.445 3.891 -26.453 1 97.19 541 LEU B O 1
ATOM 12046 N N . LYS B 1 542 ? -15.031 3.109 -27.766 1 95.56 542 LYS B N 1
ATOM 12047 C CA . LYS B 1 542 ? -15.32 4.371 -28.438 1 95.56 542 LYS B CA 1
ATOM 12048 C C . LYS B 1 542 ? -16.016 5.352 -27.5 1 95.56 542 LYS B C 1
ATOM 12050 O O . LYS B 1 542 ? -15.883 6.57 -27.656 1 95.56 542 LYS B O 1
ATOM 12055 N N . GLN B 1 543 ? -16.625 4.824 -26.469 1 97.19 543 GLN B N 1
ATOM 12056 C CA . GLN B 1 543 ? -17.406 5.703 -25.594 1 97.19 543 GLN B CA 1
ATOM 12057 C C . GLN B 1 543 ? -16.812 5.773 -24.203 1 97.19 543 GLN B C 1
ATOM 12059 O O . GLN B 1 543 ? -17.453 6.242 -23.266 1 97.19 543 GLN B O 1
ATOM 12064 N N . LEU B 1 544 ? -15.578 5.312 -24.016 1 97.88 544 LEU B N 1
ATOM 12065 C CA . LEU B 1 544 ? -14.969 5.262 -22.688 1 97.88 544 LEU B CA 1
ATOM 12066 C C . LEU B 1 544 ? -14.75 6.664 -22.141 1 97.88 544 LEU B C 1
ATOM 12068 O O . LEU B 1 544 ? -14.133 7.508 -22.797 1 97.88 544 LEU B O 1
ATOM 12072 N N . ILE B 1 545 ? -15.258 6.898 -20.969 1 98.31 545 ILE B N 1
ATOM 12073 C CA . ILE B 1 545 ? -15.188 8.219 -20.344 1 98.31 545 ILE B CA 1
ATOM 12074 C C . ILE B 1 545 ? -14.133 8.227 -19.25 1 98.31 545 ILE B C 1
ATOM 12076 O O . ILE B 1 545 ? -13.359 9.18 -19.125 1 98.31 545 ILE B O 1
ATOM 12080 N N . THR B 1 546 ? -14.117 7.207 -18.453 1 98.56 546 THR B N 1
ATOM 12081 C CA . THR B 1 546 ? -13.188 7.121 -17.344 1 98.56 546 THR B CA 1
ATOM 12082 C C . THR B 1 546 ? -12.375 5.828 -17.406 1 98.56 546 THR B C 1
ATOM 12084 O O . THR B 1 546 ? -12.945 4.746 -17.578 1 98.56 546 THR B O 1
ATOM 12087 N N . LEU B 1 547 ? -11.062 5.977 -17.312 1 98.56 547 LEU B N 1
ATOM 12088 C CA . LEU B 1 547 ? -10.141 4.848 -17.25 1 98.56 547 LEU B CA 1
ATOM 12089 C C . LEU B 1 547 ? -9.25 4.926 -16.016 1 98.56 547 LEU B C 1
ATOM 12091 O O . LEU B 1 547 ? -8.516 5.898 -15.836 1 98.56 547 LEU B O 1
ATOM 12095 N N . ASP B 1 548 ? -9.359 3.986 -15.172 1 98.56 548 ASP B N 1
ATOM 12096 C CA . ASP B 1 548 ? -8.562 3.947 -13.953 1 98.56 548 ASP B CA 1
ATOM 12097 C C . ASP B 1 548 ? -7.461 2.898 -14.055 1 98.56 548 ASP B C 1
ATOM 12099 O O . ASP B 1 548 ? -7.734 1.697 -14.047 1 98.56 548 ASP B O 1
ATOM 12103 N N . LEU B 1 549 ? -6.246 3.354 -14.148 1 98.25 549 LEU B N 1
ATOM 12104 C CA . LEU B 1 549 ? -5.082 2.479 -14.234 1 98.25 549 LEU B CA 1
ATOM 12105 C C . LEU B 1 549 ? -4.176 2.658 -13.023 1 98.25 549 LEU B C 1
ATOM 12107 O O . LEU B 1 549 ? -2.986 2.346 -13.078 1 98.25 549 LEU B O 1
ATOM 12111 N N . SER B 1 550 ? -4.734 3.141 -11.961 1 97.69 550 SER B N 1
ATOM 12112 C CA . SER B 1 550 ? -3.922 3.459 -10.789 1 97.69 550 SER B CA 1
ATOM 12113 C C . SER B 1 550 ? -3.412 2.191 -10.109 1 97.69 550 SER B C 1
ATOM 12115 O O . SER B 1 550 ? -3.984 1.113 -10.281 1 97.69 550 SER B O 1
ATOM 12117 N N . TYR B 1 551 ? -2.254 2.238 -9.43 1 95.75 551 TYR B N 1
ATOM 12118 C CA . TYR B 1 551 ? -1.659 1.164 -8.641 1 95.75 551 TYR B CA 1
ATOM 12119 C C . TYR B 1 551 ? -1.324 -0.035 -9.523 1 95.75 551 TYR B C 1
ATOM 12121 O O . TYR B 1 551 ? -1.721 -1.163 -9.227 1 95.75 551 TYR B O 1
ATOM 12129 N N . ASN B 1 552 ? -0.647 0.208 -10.625 1 97.06 552 ASN B N 1
ATOM 12130 C CA . ASN B 1 552 ? -0.095 -0.813 -11.508 1 97.06 552 ASN B CA 1
ATOM 12131 C C . ASN B 1 552 ? 1.422 -0.692 -11.625 1 97.06 552 ASN B C 1
ATOM 12133 O O . ASN B 1 552 ? 2.076 -0.14 -10.734 1 97.06 552 ASN B O 1
ATOM 12137 N N . HIS B 1 553 ? 2.012 -1.326 -12.625 1 94.12 553 HIS B N 1
ATOM 12138 C CA . HIS B 1 553 ? 3.453 -1.29 -12.852 1 94.12 553 HIS B CA 1
ATOM 12139 C C . HIS B 1 553 ? 3.783 -0.76 -14.242 1 94.12 553 HIS B C 1
ATOM 12141 O O . HIS B 1 553 ? 4.676 -1.282 -14.914 1 94.12 553 HIS B O 1
ATOM 12147 N N . LEU B 1 554 ? 3.102 0.201 -14.586 1 92 554 LEU B N 1
ATOM 12148 C CA . LEU B 1 554 ? 3.32 0.751 -15.914 1 92 554 LEU B CA 1
ATOM 12149 C C . LEU B 1 554 ? 4.695 1.4 -16.016 1 92 554 LEU B C 1
ATOM 12151 O O . LEU B 1 554 ? 5.301 1.742 -15 1 92 554 LEU B O 1
ATOM 12155 N N . PHE B 1 555 ? 5.262 1.55 -17.219 1 89.12 555 PHE B N 1
ATOM 12156 C CA . PHE B 1 555 ? 6.531 2.18 -17.562 1 89.12 555 PHE B CA 1
ATOM 12157 C C . PHE B 1 555 ? 7.695 1.248 -17.25 1 89.12 555 PHE B C 1
ATOM 12159 O O . PHE B 1 555 ? 8.852 1.677 -17.234 1 89.12 555 PHE B O 1
ATOM 12166 N N . THR B 1 556 ? 7.312 0.025 -17 1 83.75 556 THR B N 1
ATOM 12167 C CA . THR B 1 556 ? 8.344 -0.975 -16.75 1 83.75 556 THR B CA 1
ATOM 12168 C C . THR B 1 556 ? 9 -1.416 -18.047 1 83.75 556 THR B C 1
ATOM 12170 O O . THR B 1 556 ? 8.32 -1.674 -19.031 1 83.75 556 THR B O 1
ATOM 12173 N N . TYR B 1 557 ? 10.328 -1.518 -18.125 1 70.69 557 TYR B N 1
ATOM 12174 C CA . TYR B 1 557 ? 11.125 -2.041 -19.234 1 70.69 557 TYR B CA 1
ATOM 12175 C C . TYR B 1 557 ? 10.805 -1.315 -20.531 1 70.69 557 TYR B C 1
ATOM 12177 O O . TYR B 1 557 ? 10.766 -1.929 -21.609 1 70.69 557 TYR B O 1
ATOM 12185 N N . ASN B 1 558 ? 10.406 -0.158 -20.453 1 68.69 558 ASN B N 1
ATOM 12186 C CA . ASN B 1 558 ? 9.992 0.553 -21.656 1 68.69 558 ASN B CA 1
ATOM 12187 C C . ASN B 1 558 ? 11.188 1.055 -22.453 1 68.69 558 ASN B C 1
ATOM 12189 O O . ASN B 1 558 ? 12.227 1.383 -21.891 1 68.69 558 ASN B O 1
ATOM 12193 N N . LYS B 1 559 ? 10.93 0.779 -23.781 1 69.62 559 LYS B N 1
ATOM 12194 C CA . LYS B 1 559 ? 11.836 1.444 -24.719 1 69.62 559 LYS B CA 1
ATOM 12195 C C . LYS B 1 559 ? 11.375 2.865 -25.016 1 69.62 559 LYS B C 1
ATOM 12197 O O . LYS B 1 559 ? 10.188 3.184 -24.875 1 69.62 559 LYS B O 1
ATOM 12202 N N . TYR B 1 560 ? 12.172 3.781 -25.422 1 63.94 560 TYR B N 1
ATOM 12203 C CA . TYR B 1 560 ? 11.891 5.195 -25.641 1 63.94 560 TYR B CA 1
ATOM 12204 C C . TYR B 1 560 ? 10.859 5.375 -26.75 1 63.94 560 TYR B C 1
ATOM 12206 O O . TYR B 1 560 ? 10.086 6.336 -26.734 1 63.94 560 TYR B O 1
ATOM 12214 N N . ASP B 1 561 ? 10.688 4.301 -27.594 1 70.5 561 ASP B N 1
ATOM 12215 C CA . ASP B 1 561 ? 9.812 4.516 -28.75 1 70.5 561 ASP B CA 1
ATOM 12216 C C . ASP B 1 561 ? 8.547 3.674 -28.641 1 70.5 561 ASP B C 1
ATOM 12218 O O . ASP B 1 561 ? 7.922 3.338 -29.641 1 70.5 561 ASP B O 1
ATOM 12222 N N . THR B 1 562 ? 8.141 3.479 -27.5 1 79.56 562 THR B N 1
ATOM 12223 C CA . THR B 1 562 ? 6.922 2.695 -27.328 1 79.56 562 THR B CA 1
ATOM 12224 C C . THR B 1 562 ? 5.688 3.523 -27.688 1 79.56 562 THR B C 1
ATOM 12226 O O . THR B 1 562 ? 5.566 4.676 -27.25 1 79.56 562 THR B O 1
ATOM 12229 N N . PRO B 1 563 ? 4.836 2.975 -28.625 1 84.88 563 PRO B N 1
ATOM 12230 C CA . PRO B 1 563 ? 3.633 3.721 -29 1 84.88 563 PRO B CA 1
ATOM 12231 C C . PRO B 1 563 ? 2.654 3.896 -27.844 1 84.88 563 PRO B C 1
ATOM 12233 O O . PRO B 1 563 ? 2.646 3.094 -26.906 1 84.88 563 PRO B O 1
ATOM 12236 N N . SER B 1 564 ? 1.797 4.938 -27.984 1 90.62 564 SER B N 1
ATOM 12237 C CA . SER B 1 564 ? 0.802 5.219 -26.953 1 90.62 564 SER B CA 1
ATOM 12238 C C . SER B 1 564 ? -0.348 4.219 -27 1 90.62 564 SER B C 1
ATOM 12240 O O . SER B 1 564 ? -0.917 3.979 -28.078 1 90.62 564 SER B O 1
ATOM 12242 N N . PRO B 1 565 ? -0.733 3.678 -25.906 1 92.19 565 PRO B N 1
ATOM 12243 C CA . PRO B 1 565 ? -1.898 2.791 -25.891 1 92.19 565 PRO B CA 1
ATOM 12244 C C . PRO B 1 565 ? -3.221 3.553 -25.953 1 92.19 565 PRO B C 1
ATOM 12246 O O . PRO B 1 565 ? -4.277 2.945 -26.141 1 92.19 565 PRO B O 1
ATOM 12249 N N . PHE B 1 566 ? -3.213 4.949 -25.891 1 94.88 566 PHE B N 1
ATOM 12250 C CA . PHE B 1 566 ? -4.422 5.758 -25.797 1 94.88 566 PHE B CA 1
ATOM 12251 C C . PHE B 1 566 ? -4.742 6.422 -27.125 1 94.88 566 PHE B C 1
ATOM 12253 O O . PHE B 1 566 ? -5.633 7.273 -27.203 1 94.88 566 PHE B O 1
ATOM 12260 N N . GLN B 1 567 ? -4.113 6.07 -28.141 1 92.5 567 GLN B N 1
ATOM 12261 C CA . GLN B 1 567 ? -4.172 6.762 -29.422 1 92.5 567 GLN B CA 1
ATOM 12262 C C . GLN B 1 567 ? -5.605 6.832 -29.953 1 92.5 567 GLN B C 1
ATOM 12264 O O . GLN B 1 567 ? -5.988 7.805 -30.594 1 92.5 567 GLN B O 1
ATOM 12269 N N . ASP B 1 568 ? -6.461 5.859 -29.594 1 93.12 568 ASP B N 1
ATOM 12270 C CA . ASP B 1 568 ? -7.805 5.789 -30.156 1 93.12 568 ASP B CA 1
ATOM 12271 C C . ASP B 1 568 ? -8.859 6.164 -29.109 1 93.12 568 ASP B C 1
ATOM 12273 O O . ASP B 1 568 ? -10.055 6 -29.344 1 93.12 568 ASP B O 1
ATOM 12277 N N . LEU B 1 569 ? -8.469 6.66 -27.953 1 95.31 569 LEU B N 1
ATOM 12278 C CA . LEU B 1 569 ? -9.398 7.016 -26.891 1 95.31 569 LEU B CA 1
ATOM 12279 C C . LEU B 1 569 ? -9.789 8.484 -26.984 1 95.31 569 LEU B C 1
ATOM 12281 O O . LEU B 1 569 ? -9.477 9.266 -26.078 1 95.31 569 LEU B O 1
ATOM 12285 N N . HIS B 1 570 ? -10.648 8.82 -27.938 1 93.44 570 HIS B N 1
ATOM 12286 C CA . HIS B 1 570 ? -10.984 10.211 -28.203 1 93.44 570 HIS B CA 1
ATOM 12287 C C . HIS B 1 570 ? -12.078 10.711 -27.281 1 93.44 570 HIS B C 1
ATOM 12289 O O . HIS B 1 570 ? -12.25 11.922 -27.109 1 93.44 570 HIS B O 1
ATOM 12295 N N . SER B 1 571 ? -12.695 9.781 -26.609 1 95.81 571 SER B N 1
ATOM 12296 C CA . SER B 1 571 ? -13.82 10.18 -25.766 1 95.81 571 SER B CA 1
ATOM 12297 C C . SER B 1 571 ? -13.414 10.219 -24.281 1 95.81 571 SER B C 1
ATOM 12299 O O . SER B 1 571 ? -14.211 10.609 -23.438 1 95.81 571 SER B O 1
ATOM 12301 N N . LEU B 1 572 ? -12.195 9.836 -23.984 1 97.25 572 LEU B N 1
ATOM 12302 C CA . LEU B 1 572 ? -11.75 9.719 -22.594 1 97.25 572 LEU B CA 1
ATOM 12303 C C . LEU B 1 572 ? -11.688 11.086 -21.938 1 97.25 572 LEU B C 1
ATOM 12305 O O . LEU B 1 572 ? -11.133 12.031 -22.484 1 97.25 572 LEU B O 1
ATOM 12309 N N . VAL B 1 573 ? -12.297 11.164 -20.766 1 98.12 573 VAL B N 1
ATOM 12310 C CA . VAL B 1 573 ? -12.375 12.43 -20.047 1 98.12 573 VAL B CA 1
ATOM 12311 C C . VAL B 1 573 ? -11.5 12.367 -18.797 1 98.12 573 VAL B C 1
ATOM 12313 O O . VAL B 1 573 ? -10.859 13.359 -18.422 1 98.12 573 VAL B O 1
ATOM 12316 N N . LYS B 1 574 ? -11.461 11.266 -18.141 1 98.44 574 LYS B N 1
ATOM 12317 C CA . LYS B 1 574 ? -10.711 11.094 -16.906 1 98.44 574 LYS B CA 1
ATOM 12318 C C . LYS B 1 574 ? -9.766 9.906 -16.984 1 98.44 574 LYS B C 1
ATOM 12320 O O . LYS B 1 574 ? -10.18 8.797 -17.344 1 98.44 574 LYS B O 1
ATOM 12325 N N . LEU B 1 575 ? -8.484 10.156 -16.703 1 98.31 575 LEU B N 1
ATOM 12326 C CA . LEU B 1 575 ? -7.465 9.109 -16.688 1 98.31 575 LEU B CA 1
ATOM 12327 C C . LEU B 1 575 ? -6.688 9.125 -15.367 1 98.31 575 LEU B C 1
ATOM 12329 O O . LEU B 1 575 ? -6.168 10.164 -14.969 1 98.31 575 LEU B O 1
ATOM 12333 N N . ASP B 1 576 ? -6.645 8.047 -14.711 1 98.44 576 ASP B N 1
ATOM 12334 C CA . ASP B 1 576 ? -5.898 7.938 -13.461 1 98.44 576 ASP B CA 1
ATOM 12335 C C . ASP B 1 576 ? -4.734 6.957 -13.602 1 98.44 576 ASP B C 1
ATOM 12337 O O . ASP B 1 576 ? -4.949 5.758 -13.789 1 98.44 576 ASP B O 1
ATOM 12341 N N . ILE B 1 577 ? -3.582 7.473 -13.57 1 97.31 577 ILE B N 1
ATOM 12342 C CA . ILE B 1 577 ? -2.367 6.668 -13.625 1 97.31 577 ILE B CA 1
ATOM 12343 C C . ILE B 1 577 ? -1.543 6.895 -12.359 1 97.31 577 ILE B C 1
ATOM 12345 O O . ILE B 1 577 ? -0.314 6.977 -12.414 1 97.31 577 ILE B O 1
ATOM 12349 N N . SER B 1 578 ? -2.189 7.012 -11.289 1 97.38 578 SER B N 1
ATOM 12350 C CA . SER B 1 578 ? -1.529 7.348 -10.031 1 97.38 578 SER B CA 1
ATOM 12351 C C . SER B 1 578 ? -0.924 6.105 -9.383 1 97.38 578 SER B C 1
ATOM 12353 O O . SER B 1 578 ? -1.331 4.98 -9.68 1 97.38 578 SER B O 1
ATOM 12355 N N . PHE B 1 579 ? 0.214 6.25 -8.609 1 95.44 579 PHE B N 1
ATOM 12356 C CA . PHE B 1 579 ? 0.844 5.266 -7.734 1 95.44 579 PHE B CA 1
ATOM 12357 C C . PHE B 1 579 ? 1.324 4.062 -8.531 1 95.44 579 PHE B C 1
ATOM 12359 O O . PHE B 1 579 ? 1.029 2.918 -8.18 1 95.44 579 PHE B O 1
ATOM 12366 N N . GLN B 1 580 ? 2.027 4.367 -9.586 1 93.81 580 GLN B N 1
ATOM 12367 C CA . GLN B 1 580 ? 2.693 3.299 -10.32 1 93.81 580 GLN B CA 1
ATOM 12368 C C . GLN B 1 580 ? 3.971 2.854 -9.617 1 93.81 580 GLN B C 1
ATOM 12370 O O . GLN B 1 580 ? 4.648 3.664 -8.977 1 93.81 580 GLN B O 1
ATOM 12375 N N . THR B 1 581 ? 4.258 1.577 -9.672 1 90.31 581 THR B N 1
ATOM 12376 C CA . THR B 1 581 ? 5.504 1.045 -9.133 1 90.31 581 THR B CA 1
ATOM 12377 C C . THR B 1 581 ? 6.324 0.367 -10.227 1 90.31 581 THR B C 1
ATOM 12379 O O . THR B 1 581 ? 6.461 -0.858 -10.234 1 90.31 581 THR B O 1
ATOM 12382 N N . PRO B 1 582 ? 6.914 1.195 -11.016 1 87.62 582 PRO B N 1
ATOM 12383 C CA . PRO B 1 582 ? 7.672 0.637 -12.141 1 87.62 582 PRO B CA 1
ATOM 12384 C C . PRO B 1 582 ? 8.992 0.011 -11.711 1 87.62 582 PRO B C 1
ATOM 12386 O O . PRO B 1 582 ? 9.562 0.402 -10.688 1 87.62 582 PRO B O 1
ATOM 12389 N N . LYS B 1 583 ? 9.406 -0.956 -12.453 1 82.81 583 LYS B N 1
ATOM 12390 C CA . LYS B 1 583 ? 10.734 -1.539 -12.289 1 82.81 583 LYS B CA 1
ATOM 12391 C C . LYS B 1 583 ? 11.742 -0.877 -13.219 1 82.81 583 LYS B C 1
ATOM 12393 O O . LYS B 1 583 ? 11.367 -0.317 -14.25 1 82.81 583 LYS B O 1
ATOM 12398 N N . LEU B 1 584 ? 13.062 -0.916 -12.883 1 77.38 584 LEU B N 1
ATOM 12399 C CA . LEU B 1 584 ? 14.125 -0.296 -13.672 1 77.38 584 LEU B CA 1
ATOM 12400 C C . LEU B 1 584 ? 14.477 -1.155 -14.875 1 77.38 584 LEU B C 1
ATOM 12402 O O . LEU B 1 584 ? 14.391 -2.383 -14.82 1 77.38 584 LEU B O 1
ATOM 12406 N N . PRO B 1 585 ? 14.711 -0.642 -15.922 1 77.12 585 PRO B N 1
ATOM 12407 C CA . PRO B 1 585 ? 14.852 0.791 -16.188 1 77.12 585 PRO B CA 1
ATOM 12408 C C . PRO B 1 585 ? 13.523 1.453 -16.547 1 77.12 585 PRO B C 1
ATOM 12410 O O . PRO B 1 585 ? 12.672 0.827 -17.188 1 77.12 585 PRO B O 1
ATOM 12413 N N . ILE B 1 586 ? 13.391 2.727 -16.141 1 80.94 586 ILE B N 1
ATOM 12414 C CA . ILE B 1 586 ? 12.172 3.498 -16.375 1 80.94 586 ILE B CA 1
ATOM 12415 C C . ILE B 1 586 ? 12.398 4.48 -17.516 1 80.94 586 ILE B C 1
ATOM 12417 O O . ILE B 1 586 ? 13.266 5.348 -17.438 1 80.94 586 ILE B O 1
ATOM 12421 N N . HIS B 1 587 ? 11.711 4.172 -18.609 1 78.5 587 HIS B N 1
ATOM 12422 C CA . HIS B 1 587 ? 11.727 5.098 -19.734 1 78.5 587 HIS B CA 1
ATOM 12423 C C . HIS B 1 587 ? 10.312 5.438 -20.203 1 78.5 587 HIS B C 1
ATOM 12425 O O . HIS B 1 587 ? 9.562 4.555 -20.609 1 78.5 587 HIS B O 1
ATOM 12431 N N . ALA B 1 588 ? 9.969 6.676 -19.984 1 80.88 588 ALA B N 1
ATOM 12432 C CA . ALA B 1 588 ? 8.664 7.098 -20.5 1 80.88 588 ALA B CA 1
ATOM 12433 C C . ALA B 1 588 ? 8.789 7.746 -21.875 1 80.88 588 ALA B C 1
ATOM 12435 O O . ALA B 1 588 ? 9.75 8.469 -22.141 1 80.88 588 ALA B O 1
ATOM 12436 N N . SER B 1 589 ? 7.93 7.395 -22.703 1 83.31 589 SER B N 1
ATOM 12437 C CA . SER B 1 589 ? 7.918 7.98 -24.031 1 83.31 589 SER B CA 1
ATOM 12438 C C . SER B 1 589 ? 7.34 9.391 -24.016 1 83.31 589 SER B C 1
ATOM 12440 O O . SER B 1 589 ? 6.418 9.68 -23.25 1 83.31 589 SER B O 1
ATOM 12442 N N . ASP B 1 590 ? 7.809 10.227 -24.922 1 83.5 590 ASP B N 1
ATOM 12443 C CA . ASP B 1 590 ? 7.316 11.602 -25.031 1 83.5 590 ASP B CA 1
ATOM 12444 C C . ASP B 1 590 ? 5.93 11.641 -25.672 1 83.5 590 ASP B C 1
ATOM 12446 O O . ASP B 1 590 ? 5.191 12.609 -25.5 1 83.5 590 ASP B O 1
ATOM 12450 N N . ASN B 1 591 ? 5.59 10.5 -26.328 1 86.44 591 ASN B N 1
ATOM 12451 C CA . ASN B 1 591 ? 4.297 10.461 -27 1 86.44 591 ASN B CA 1
ATOM 12452 C C . ASN B 1 591 ? 3.297 9.594 -26.234 1 86.44 591 ASN B C 1
ATOM 12454 O O . ASN B 1 591 ? 2.326 9.102 -26.812 1 86.44 591 ASN B O 1
ATOM 12458 N N . PHE B 1 592 ? 3.531 9.469 -25.047 1 89.38 592 PHE B N 1
ATOM 12459 C CA . PHE B 1 592 ? 2.738 8.547 -24.234 1 89.38 592 PHE B CA 1
ATOM 12460 C C . PHE B 1 592 ? 1.275 8.977 -24.203 1 89.38 592 PHE B C 1
ATOM 12462 O O . PHE B 1 592 ? 0.375 8.133 -24.219 1 89.38 592 PHE B O 1
ATOM 12469 N N . PHE B 1 593 ? 1.005 10.305 -24.25 1 93.25 593 PHE B N 1
ATOM 12470 C CA . PHE B 1 593 ? -0.357 10.812 -24.125 1 93.25 593 PHE B CA 1
ATOM 12471 C C . PHE B 1 593 ? -0.929 11.188 -25.484 1 93.25 593 PHE B C 1
ATOM 12473 O O . PHE B 1 593 ? -1.916 11.922 -25.562 1 93.25 593 PHE B O 1
ATOM 12480 N N . GLN B 1 594 ? -0.355 10.625 -26.469 1 91.31 594 GLN B N 1
ATOM 12481 C CA . GLN B 1 594 ? -0.874 10.883 -27.797 1 91.31 594 GLN B CA 1
ATOM 12482 C C . GLN B 1 594 ? -2.281 10.312 -27.969 1 91.31 594 GLN B C 1
ATOM 12484 O O . GLN B 1 594 ? -2.559 9.195 -27.531 1 91.31 594 GLN B O 1
ATOM 12489 N N . GLY B 1 595 ? -3.221 11.078 -28.422 1 92 595 GLY B N 1
ATOM 12490 C CA . GLY B 1 595 ? -4.586 10.641 -28.641 1 92 595 GLY B CA 1
ATOM 12491 C C . GLY B 1 595 ? -5.555 11.141 -27.594 1 92 595 GLY B C 1
ATOM 12492 O O . GLY B 1 595 ? -6.77 10.992 -27.734 1 92 595 GLY B O 1
ATOM 12493 N N . LEU B 1 596 ? -5.062 11.812 -26.578 1 95.06 596 LEU B N 1
ATOM 12494 C CA . LEU B 1 596 ? -5.895 12.242 -25.453 1 95.06 596 LEU B CA 1
ATOM 12495 C C . LEU B 1 596 ? -6.129 13.75 -25.5 1 95.06 596 LEU B C 1
ATOM 12497 O O . LEU B 1 596 ? -5.988 14.438 -24.484 1 95.06 596 LEU B O 1
ATOM 12501 N N . GLU B 1 597 ? -6.59 14.227 -26.578 1 92.75 597 GLU B N 1
ATOM 12502 C CA . GLU B 1 597 ? -6.812 15.656 -26.766 1 92.75 597 GLU B CA 1
ATOM 12503 C C . GLU B 1 597 ? -8.016 16.141 -25.969 1 92.75 597 GLU B C 1
ATOM 12505 O O . GLU B 1 597 ? -8.07 17.297 -25.547 1 92.75 597 GLU B O 1
ATOM 12510 N N . ASN B 1 598 ? -8.891 15.195 -25.625 1 95 598 ASN B N 1
ATOM 12511 C CA . ASN B 1 598 ? -10.117 15.586 -24.953 1 95 598 ASN B CA 1
ATOM 12512 C C . ASN B 1 598 ? -10.062 15.281 -23.469 1 95 598 ASN B C 1
ATOM 12514 O O . ASN B 1 598 ? -11.047 15.469 -22.75 1 95 598 ASN B O 1
ATOM 12518 N N . LEU B 1 599 ? -8.93 14.852 -22.969 1 97.19 599 LEU B N 1
ATOM 12519 C CA . LEU B 1 599 ? -8.781 14.523 -21.562 1 97.19 599 LEU B CA 1
ATOM 12520 C C . LEU B 1 599 ? -8.922 15.773 -20.688 1 97.19 599 LEU B C 1
ATOM 12522 O O . LEU B 1 599 ? -8.352 16.812 -21 1 97.19 599 LEU B O 1
ATOM 12526 N N . LYS B 1 600 ? -9.688 15.703 -19.656 1 97.94 600 LYS B N 1
ATOM 12527 C CA . LYS B 1 600 ? -9.906 16.859 -18.781 1 97.94 600 LYS B CA 1
ATOM 12528 C C . LYS B 1 600 ? -9.25 16.641 -17.422 1 97.94 600 LYS B C 1
ATOM 12530 O O . LYS B 1 600 ? -8.781 17.594 -16.797 1 97.94 600 LYS B O 1
ATOM 12535 N N . PHE B 1 601 ? -9.227 15.445 -16.969 1 98.12 601 PHE B N 1
ATOM 12536 C CA . PHE B 1 601 ? -8.672 15.148 -15.656 1 98.12 601 PHE B CA 1
ATOM 12537 C C . PHE B 1 601 ? -7.574 14.094 -15.758 1 98.12 601 PHE B C 1
ATOM 12539 O O . PHE B 1 601 ? -7.797 13 -16.281 1 98.12 601 PHE B O 1
ATOM 12546 N N . LEU B 1 602 ? -6.375 14.422 -15.266 1 98.12 602 LEU B N 1
ATOM 12547 C CA . LEU B 1 602 ? -5.258 13.484 -15.258 1 98.12 602 LEU B CA 1
ATOM 12548 C C . LEU B 1 602 ? -4.609 13.422 -13.883 1 98.12 602 LEU B C 1
ATOM 12550 O O . LEU B 1 602 ? -4.273 14.453 -13.297 1 98.12 602 LEU B O 1
ATOM 12554 N N . SER B 1 603 ? -4.512 12.242 -13.367 1 98.19 603 SER B N 1
ATOM 12555 C CA . SER B 1 603 ? -3.812 12.078 -12.094 1 98.19 603 SER B CA 1
ATOM 12556 C C . SER B 1 603 ? -2.533 11.266 -12.266 1 98.19 603 SER B C 1
ATOM 12558 O O . SER B 1 603 ? -2.566 10.148 -12.781 1 98.19 603 SER B O 1
ATOM 12560 N N . LEU B 1 604 ? -1.442 11.844 -11.914 1 97.5 604 LEU B N 1
ATOM 12561 C CA . LEU B 1 604 ? -0.141 11.188 -11.875 1 97.5 604 LEU B CA 1
ATOM 12562 C C . LEU B 1 604 ? 0.413 11.156 -10.453 1 97.5 604 LEU B C 1
ATOM 12564 O O . LEU B 1 604 ? 1.622 11.016 -10.258 1 97.5 604 LEU B O 1
ATOM 12568 N N . LYS B 1 605 ? -0.474 11.219 -9.578 1 97 605 LYS B N 1
ATOM 12569 C CA . LYS B 1 605 ? -0.147 11.289 -8.156 1 97 605 LYS B CA 1
ATOM 12570 C C . LYS B 1 605 ? 0.674 10.078 -7.719 1 97 605 LYS B C 1
ATOM 12572 O O . LYS B 1 605 ? 0.411 8.953 -8.156 1 97 605 LYS B O 1
ATOM 12577 N N . GLY B 1 606 ? 1.721 10.297 -6.957 1 94.88 606 GLY B N 1
ATOM 12578 C CA . GLY B 1 606 ? 2.438 9.219 -6.297 1 94.88 606 GLY B CA 1
ATOM 12579 C C . GLY B 1 606 ? 3.426 8.516 -7.207 1 94.88 606 GLY B C 1
ATOM 12580 O O . GLY B 1 606 ? 3.984 7.477 -6.84 1 94.88 606 GLY B O 1
ATOM 12581 N N . ASN B 1 607 ? 3.76 8.984 -8.375 1 95.19 607 ASN B N 1
ATOM 12582 C CA . ASN B 1 607 ? 4.715 8.367 -9.289 1 95.19 607 ASN B CA 1
ATOM 12583 C C . ASN B 1 607 ? 6.148 8.781 -8.977 1 95.19 607 ASN B C 1
ATOM 12585 O O . ASN B 1 607 ? 6.371 9.812 -8.344 1 95.19 607 ASN B O 1
ATOM 12589 N N . PRO B 1 608 ? 7.086 7.98 -9.375 1 90.69 608 PRO B N 1
ATOM 12590 C CA . PRO B 1 608 ? 8.477 8.43 -9.258 1 90.69 608 PRO B CA 1
ATOM 12591 C C . PRO B 1 608 ? 8.805 9.586 -10.203 1 90.69 608 PRO B C 1
ATOM 12593 O O . PRO B 1 608 ? 8.266 9.648 -11.312 1 90.69 608 PRO B O 1
ATOM 12596 N N . SER B 1 609 ? 9.688 10.5 -9.742 1 92.06 609 SER B N 1
ATOM 12597 C CA . SER B 1 609 ? 10.039 11.672 -10.531 1 92.06 609 SER B CA 1
ATOM 12598 C C . SER B 1 609 ? 10.688 11.273 -11.852 1 92.06 609 SER B C 1
ATOM 12600 O O . SER B 1 609 ? 10.609 12 -12.844 1 92.06 609 SER B O 1
ATOM 12602 N N . SER B 1 610 ? 11.305 10.055 -11.945 1 87.38 610 SER B N 1
ATOM 12603 C CA . SER B 1 610 ? 11.977 9.578 -13.148 1 87.38 610 SER B CA 1
ATOM 12604 C C . SER B 1 610 ? 10.992 9.367 -14.289 1 87.38 610 SER B C 1
ATOM 12606 O O . SER B 1 610 ? 11.352 9.477 -15.461 1 87.38 610 SER B O 1
ATOM 12608 N N . VAL B 1 611 ? 9.805 9.062 -13.906 1 90 611 VAL B N 1
ATOM 12609 C CA . VAL B 1 611 ? 8.766 8.852 -14.906 1 90 611 VAL B CA 1
ATOM 12610 C C . VAL B 1 611 ? 8.422 10.172 -15.594 1 90 611 VAL B C 1
ATOM 12612 O O . VAL B 1 611 ? 8.109 10.195 -16.781 1 90 611 VAL B O 1
ATOM 12615 N N . LEU B 1 612 ? 8.531 11.242 -14.859 1 90.94 612 LEU B N 1
ATOM 12616 C CA . LEU B 1 612 ? 8.062 12.547 -15.328 1 90.94 612 LEU B CA 1
ATOM 12617 C C . LEU B 1 612 ? 9.164 13.273 -16.094 1 90.94 612 LEU B C 1
ATOM 12619 O O . LEU B 1 612 ? 8.906 14.289 -16.75 1 90.94 612 LEU B O 1
ATOM 12623 N N . SER B 1 613 ? 10.375 12.758 -16.094 1 84.19 613 SER B N 1
ATOM 12624 C CA . SER B 1 613 ? 11.5 13.438 -16.719 1 84.19 613 SER B CA 1
ATOM 12625 C C . SER B 1 613 ? 11.336 13.492 -18.234 1 84.19 613 SER B C 1
ATOM 12627 O O . SER B 1 613 ? 11.766 14.461 -18.875 1 84.19 613 SER B O 1
ATOM 12629 N N . HIS B 1 614 ? 10.586 12.547 -18.75 1 80.88 614 HIS B N 1
ATOM 12630 C CA . HIS B 1 614 ? 10.508 12.508 -20.203 1 80.88 614 HIS B CA 1
ATOM 12631 C C . HIS B 1 614 ? 9.062 12.633 -20.688 1 80.88 614 HIS B C 1
ATOM 12633 O O . HIS B 1 614 ? 8.812 12.711 -21.891 1 80.88 614 HIS B O 1
ATOM 12639 N N . LEU B 1 615 ? 8.172 12.734 -19.797 1 87.25 615 LEU B N 1
ATOM 12640 C CA . LEU B 1 615 ? 6.77 12.852 -20.188 1 87.25 615 LEU B CA 1
ATOM 12641 C C . LEU B 1 615 ? 6.449 14.266 -20.656 1 87.25 615 LEU B C 1
ATOM 12643 O O . LEU B 1 615 ? 6.941 15.242 -20.094 1 87.25 615 LEU B O 1
ATOM 12647 N N . SER B 1 616 ? 5.723 14.32 -21.828 1 89.44 616 SER B N 1
ATOM 12648 C CA . SER B 1 616 ? 5.305 15.617 -22.359 1 89.44 616 SER B CA 1
ATOM 12649 C C . SER B 1 616 ? 3.791 15.773 -22.312 1 89.44 616 SER B C 1
ATOM 12651 O O . SER B 1 616 ? 3.051 14.828 -22.594 1 89.44 616 SER B O 1
ATOM 12653 N N . PHE B 1 617 ? 3.303 16.969 -21.953 1 93 617 PHE B N 1
ATOM 12654 C CA . PHE B 1 617 ? 1.875 17.25 -21.859 1 93 617 PHE B CA 1
ATOM 12655 C C . PHE B 1 617 ? 1.389 18.031 -23.062 1 93 617 PHE B C 1
ATOM 12657 O O . PHE B 1 617 ? 0.262 18.531 -23.078 1 93 617 PHE B O 1
ATOM 12664 N N . ILE B 1 618 ? 2.172 18.109 -24.094 1 89.12 618 ILE B N 1
ATOM 12665 C CA . ILE B 1 618 ? 1.932 18.984 -25.234 1 89.12 618 ILE B CA 1
ATOM 12666 C C . ILE B 1 618 ? 0.641 18.562 -25.938 1 89.12 618 ILE B C 1
ATOM 12668 O O . ILE B 1 618 ? -0.079 19.406 -26.469 1 89.12 618 ILE B O 1
ATOM 12672 N N . ASN B 1 619 ? 0.255 17.312 -25.812 1 88.44 619 ASN B N 1
ATOM 12673 C CA . ASN B 1 619 ? -0.913 16.797 -26.516 1 88.44 619 ASN B CA 1
ATOM 12674 C C . ASN B 1 619 ? -2.182 16.938 -25.672 1 88.44 619 ASN B C 1
ATOM 12676 O O . ASN B 1 619 ? -3.283 16.672 -26.156 1 88.44 619 ASN B O 1
ATOM 12680 N N . LEU B 1 620 ? -2.051 17.406 -24.469 1 94.19 620 LEU B N 1
ATOM 12681 C CA . LEU B 1 620 ? -3.197 17.516 -23.578 1 94.19 620 LEU B CA 1
ATOM 12682 C C . LEU B 1 620 ? -3.729 18.938 -23.547 1 94.19 620 LEU B C 1
ATOM 12684 O O . LEU B 1 620 ? -3.762 19.578 -22.484 1 94.19 620 LEU B O 1
ATOM 12688 N N . THR B 1 621 ? -4.305 19.406 -24.625 1 91.5 621 THR B N 1
ATOM 12689 C CA . THR B 1 621 ? -4.664 20.812 -24.812 1 91.5 621 THR B CA 1
ATOM 12690 C C . THR B 1 621 ? -5.93 21.156 -24.031 1 91.5 621 THR B C 1
ATOM 12692 O O . THR B 1 621 ? -6.156 22.312 -23.703 1 91.5 621 THR B O 1
ATOM 12695 N N . ASN B 1 622 ? -6.738 20.172 -23.656 1 95.25 622 ASN B N 1
ATOM 12696 C CA . ASN B 1 622 ? -8.008 20.469 -23 1 95.25 622 ASN B CA 1
ATOM 12697 C C . ASN B 1 622 ? -7.996 20.031 -21.547 1 95.25 622 ASN B C 1
ATOM 12699 O O . ASN B 1 622 ? -9.047 19.969 -20.906 1 95.25 622 ASN B O 1
ATOM 12703 N N . LEU B 1 623 ? -6.812 19.766 -21.031 1 96.88 623 LEU B N 1
ATOM 12704 C CA . LEU B 1 623 ? -6.699 19.312 -19.656 1 96.88 623 LEU B CA 1
ATOM 12705 C C . LEU B 1 623 ? -7.113 20.406 -18.672 1 96.88 623 LEU B C 1
ATOM 12707 O O . LEU B 1 623 ? -6.664 21.547 -18.797 1 96.88 623 LEU B O 1
ATOM 12711 N N . LYS B 1 624 ? -7.969 20.109 -17.75 1 97.5 624 LYS B N 1
ATOM 12712 C CA . LYS B 1 624 ? -8.469 21.078 -16.781 1 97.5 624 LYS B CA 1
ATOM 12713 C C . LYS B 1 624 ? -7.836 20.891 -15.414 1 97.5 624 LYS B C 1
ATOM 12715 O O . LYS B 1 624 ? -7.609 21.844 -14.68 1 97.5 624 LYS B O 1
ATOM 12720 N N . SER B 1 625 ? -7.613 19.672 -15.062 1 97.75 625 SER B N 1
ATOM 12721 C CA . SER B 1 625 ? -7.027 19.375 -13.758 1 97.75 625 SER B CA 1
ATOM 12722 C C . SER B 1 625 ? -5.871 18.375 -13.891 1 97.75 625 SER B C 1
ATOM 12724 O O . SER B 1 625 ? -5.977 17.391 -14.609 1 97.75 625 SER B O 1
ATOM 12726 N N . LEU B 1 626 ? -4.766 18.672 -13.234 1 97.88 626 LEU B N 1
ATOM 12727 C CA . LEU B 1 626 ? -3.584 17.812 -13.211 1 97.88 626 LEU B CA 1
ATOM 12728 C C . LEU B 1 626 ? -3.104 17.594 -11.781 1 97.88 626 LEU B C 1
ATOM 12730 O O . LEU B 1 626 ? -2.844 18.547 -11.047 1 97.88 626 LEU B O 1
ATOM 12734 N N . ASP B 1 627 ? -3.053 16.375 -11.414 1 98 627 ASP B N 1
ATOM 12735 C CA . ASP B 1 627 ? -2.623 16.016 -10.062 1 98 627 ASP B CA 1
ATOM 12736 C C . ASP B 1 627 ? -1.225 15.398 -10.078 1 98 627 ASP B C 1
ATOM 12738 O O . ASP B 1 627 ? -1.035 14.281 -10.555 1 98 627 ASP B O 1
ATOM 12742 N N . LEU B 1 628 ? -0.281 16.109 -9.609 1 97.69 628 LEU B N 1
ATOM 12743 C CA . LEU B 1 628 ? 1.102 15.672 -9.469 1 97.69 628 LEU B CA 1
ATOM 12744 C C . LEU B 1 628 ? 1.53 15.695 -8.008 1 97.69 628 LEU B C 1
ATOM 12746 O O . LEU B 1 628 ? 2.646 16.109 -7.688 1 97.69 628 LEU B O 1
ATOM 12750 N N . SER B 1 629 ? 0.631 15.281 -7.152 1 96.88 629 SER B N 1
ATOM 12751 C CA . SER B 1 629 ? 0.93 15.289 -5.727 1 96.88 629 SER B CA 1
ATOM 12752 C C . SER B 1 629 ? 1.682 14.031 -5.309 1 96.88 629 SER B C 1
ATOM 12754 O O . SER B 1 629 ? 1.642 13.016 -6.012 1 96.88 629 SER B O 1
ATOM 12756 N N . GLU B 1 630 ? 2.561 14.125 -4.266 1 95.12 630 GLU B N 1
ATOM 12757 C CA . GLU B 1 630 ? 3.258 13.016 -3.615 1 95.12 630 GLU B CA 1
ATOM 12758 C C . GLU B 1 630 ? 4.223 12.336 -4.578 1 95.12 630 GLU B C 1
ATOM 12760 O O . GLU B 1 630 ? 4.293 11.102 -4.625 1 95.12 630 GLU B O 1
ATOM 12765 N N . ILE B 1 631 ? 4.863 13.117 -5.395 1 95 631 ILE B N 1
ATOM 12766 C CA . ILE B 1 631 ? 5.859 12.555 -6.305 1 95 631 ILE B CA 1
ATOM 12767 C C . ILE B 1 631 ? 7.07 12.07 -5.508 1 95 631 ILE B C 1
ATOM 12769 O O . ILE B 1 631 ? 7.566 12.781 -4.629 1 95 631 ILE B O 1
ATOM 12773 N N . GLN B 1 632 ? 7.531 10.922 -5.766 1 88.81 632 GLN B N 1
ATOM 12774 C CA . GLN B 1 632 ? 8.68 10.344 -5.074 1 88.81 632 GLN B CA 1
ATOM 12775 C C . GLN B 1 632 ? 9.992 10.82 -5.703 1 88.81 632 GLN B C 1
ATOM 12777 O O . GLN B 1 632 ? 10.227 10.602 -6.891 1 88.81 632 GLN B O 1
ATOM 12782 N N . PRO B 1 633 ? 10.773 11.422 -4.844 1 87.31 633 PRO B N 1
ATOM 12783 C CA . PRO B 1 633 ? 12.023 11.945 -5.406 1 87.31 633 PRO B CA 1
ATOM 12784 C C . PRO B 1 633 ? 13.047 10.852 -5.695 1 87.31 633 PRO B C 1
ATOM 12786 O O . PRO B 1 633 ? 12.953 9.75 -5.141 1 87.31 633 PRO B O 1
ATOM 12789 N N . GLY B 1 634 ? 13.969 11.125 -6.562 1 76 634 GLY B N 1
ATOM 12790 C CA . GLY B 1 634 ? 15.047 10.195 -6.871 1 76 634 GLY B CA 1
ATOM 12791 C C . GLY B 1 634 ? 16.141 10.18 -5.828 1 76 634 GLY B C 1
ATOM 12792 O O . GLY B 1 634 ? 15.898 10.484 -4.656 1 76 634 GLY B O 1
ATOM 12793 N N . LYS B 1 635 ? 17.406 9.859 -6.191 1 65.25 635 LYS B N 1
ATOM 12794 C CA . LYS B 1 635 ? 18.562 9.68 -5.316 1 65.25 635 LYS B CA 1
ATOM 12795 C C . LYS B 1 635 ? 18.969 11.008 -4.68 1 65.25 635 LYS B C 1
ATOM 12797 O O . LYS B 1 635 ? 19.531 11.023 -3.58 1 65.25 635 LYS B O 1
ATOM 12802 N N . ARG B 1 636 ? 18.547 12.023 -5.41 1 69.5 636 ARG B N 1
ATOM 12803 C CA . ARG B 1 636 ? 18.969 13.328 -4.91 1 69.5 636 ARG B CA 1
ATOM 12804 C C . ARG B 1 636 ? 18.078 13.789 -3.768 1 69.5 636 ARG B C 1
ATOM 12806 O O . ARG B 1 636 ? 18.422 14.711 -3.023 1 69.5 636 ARG B O 1
ATOM 12813 N N . GLY B 1 637 ? 16.906 13.055 -3.631 1 75.44 637 GLY B N 1
ATOM 12814 C CA . GLY B 1 637 ? 16.016 13.375 -2.525 1 75.44 637 GLY B CA 1
ATOM 12815 C C . GLY B 1 637 ? 15.062 14.508 -2.838 1 75.44 637 GLY B C 1
ATOM 12816 O O . GLY B 1 637 ? 14.273 14.914 -1.983 1 75.44 637 GLY B O 1
ATOM 12817 N N . TYR B 1 638 ? 15.234 15.086 -4.004 1 85.69 638 TYR B N 1
ATOM 12818 C CA . TYR B 1 638 ? 14.32 16.156 -4.398 1 85.69 638 TYR B CA 1
ATOM 12819 C C . TYR B 1 638 ? 13.922 16.016 -5.859 1 85.69 638 TYR B C 1
ATOM 12821 O O . TYR B 1 638 ? 14.547 15.273 -6.617 1 85.69 638 TYR B O 1
ATOM 12829 N N . TRP B 1 639 ? 12.828 16.594 -6.293 1 91.81 639 TRP B N 1
ATOM 12830 C CA . TRP B 1 639 ? 12.328 16.641 -7.664 1 91.81 639 TRP B CA 1
ATOM 12831 C C . TRP B 1 639 ? 12.57 18.016 -8.281 1 91.81 639 TRP B C 1
ATOM 12833 O O . TRP B 1 639 ? 12.031 19.016 -7.812 1 91.81 639 TRP B O 1
ATOM 12843 N N . GLU B 1 640 ? 13.391 18.047 -9.312 1 88.81 640 GLU B N 1
ATOM 12844 C CA . GLU B 1 640 ? 13.711 19.297 -9.992 1 88.81 640 GLU B CA 1
ATOM 12845 C C . GLU B 1 640 ? 12.805 19.5 -11.203 1 88.81 640 GLU B C 1
ATOM 12847 O O . GLU B 1 640 ? 12.742 18.656 -12.102 1 88.81 640 GLU B O 1
ATOM 12852 N N . LEU B 1 641 ? 12.133 20.609 -11.156 1 91.75 641 LEU B N 1
ATOM 12853 C CA . LEU B 1 641 ? 11.258 20.969 -12.266 1 91.75 641 LEU B CA 1
ATOM 12854 C C . LEU B 1 641 ? 12 21.812 -13.289 1 91.75 641 LEU B C 1
ATOM 12856 O O . LEU B 1 641 ? 12.797 22.688 -12.93 1 91.75 641 LEU B O 1
ATOM 12860 N N . HIS B 1 642 ? 11.727 21.531 -14.531 1 89.19 642 HIS B N 1
ATOM 12861 C CA . HIS B 1 642 ? 12.297 22.328 -15.609 1 89.19 642 HIS B CA 1
ATOM 12862 C C . HIS B 1 642 ? 11.367 23.469 -15.992 1 89.19 642 HIS B C 1
ATOM 12864 O O . HIS B 1 642 ? 10.156 23.406 -15.75 1 89.19 642 HIS B O 1
ATOM 12870 N N . SER B 1 643 ? 11.828 24.531 -16.641 1 88.31 643 SER B N 1
ATOM 12871 C CA . SER B 1 643 ? 11.117 25.766 -16.938 1 88.31 643 SER B CA 1
ATOM 12872 C C . SER B 1 643 ? 9.938 25.516 -17.859 1 88.31 643 SER B C 1
ATOM 12874 O O . SER B 1 643 ? 8.891 26.156 -17.75 1 88.31 643 SER B O 1
ATOM 12876 N N . HIS B 1 644 ? 10.047 24.5 -18.75 1 88.69 644 HIS B N 1
ATOM 12877 C CA . HIS B 1 644 ? 8.977 24.266 -19.703 1 88.69 644 HIS B CA 1
ATOM 12878 C C . HIS B 1 644 ? 8.266 22.953 -19.453 1 88.69 644 HIS B C 1
ATOM 12880 O O . HIS B 1 644 ? 7.809 22.297 -20.391 1 88.69 644 HIS B O 1
ATOM 12886 N N . PHE B 1 645 ? 8.141 22.641 -18.25 1 92.31 645 PHE B N 1
ATOM 12887 C CA . PHE B 1 645 ? 7.566 21.359 -17.859 1 92.31 645 PHE B CA 1
ATOM 12888 C C . PHE B 1 645 ? 6.078 21.312 -18.188 1 92.31 645 PHE B C 1
ATOM 12890 O O . PHE B 1 645 ? 5.559 20.281 -18.609 1 92.31 645 PHE B O 1
ATOM 12897 N N . PHE B 1 646 ? 5.371 22.453 -18.016 1 94.38 646 PHE B N 1
ATOM 12898 C CA . PHE B 1 646 ? 3.928 22.484 -18.203 1 94.38 646 PHE B CA 1
ATOM 12899 C C . PHE B 1 646 ? 3.576 23.109 -19.562 1 94.38 646 PHE B C 1
ATOM 12901 O O . PHE B 1 646 ? 2.504 23.703 -19.719 1 94.38 646 PHE B O 1
ATOM 12908 N N . GLN B 1 647 ? 4.406 22.938 -20.422 1 89.62 647 GLN B N 1
ATOM 12909 C CA . GLN B 1 647 ? 4.164 23.5 -21.75 1 89.62 647 GLN B CA 1
ATOM 12910 C C . GLN B 1 647 ? 2.957 22.844 -22.406 1 89.62 647 GLN B C 1
ATOM 12912 O O . GLN B 1 647 ? 2.779 21.625 -22.328 1 89.62 647 GLN B O 1
ATOM 12917 N N . GLY B 1 648 ? 2.084 23.578 -22.953 1 89 648 GLY B N 1
ATOM 12918 C CA . GLY B 1 648 ? 0.946 23.047 -23.688 1 89 648 GLY B CA 1
ATOM 12919 C C . GLY B 1 648 ? -0.336 23.047 -22.875 1 89 648 GLY B C 1
ATOM 12920 O O . GLY B 1 648 ? -1.423 22.859 -23.422 1 89 648 GLY B O 1
ATOM 12921 N N . LEU B 1 649 ? -0.279 23.328 -21.594 1 94 649 LEU B N 1
ATOM 12922 C CA . LEU B 1 649 ? -1.443 23.234 -20.719 1 94 649 LEU B CA 1
ATOM 12923 C C . LEU B 1 649 ? -2.078 24.609 -20.516 1 94 649 LEU B C 1
ATOM 12925 O O . LEU B 1 649 ? -2.227 25.062 -19.391 1 94 649 LEU B O 1
ATOM 12929 N N . THR B 1 650 ? -2.619 25.172 -21.547 1 91.69 650 THR B N 1
ATOM 12930 C CA . THR B 1 650 ? -3.154 26.531 -21.5 1 91.69 650 THR B CA 1
ATOM 12931 C C . THR B 1 650 ? -4.523 26.547 -20.828 1 91.69 650 THR B C 1
ATOM 12933 O O . THR B 1 650 ? -4.945 27.578 -20.297 1 91.69 650 THR B O 1
ATOM 12936 N N . ASN B 1 651 ? -5.207 25.422 -20.766 1 94.56 651 ASN B N 1
ATOM 12937 C CA . ASN B 1 651 ? -6.562 25.375 -20.234 1 94.56 651 ASN B CA 1
ATOM 12938 C C . ASN B 1 651 ? -6.598 24.766 -18.828 1 94.56 651 ASN B C 1
ATOM 12940 O O . ASN B 1 651 ? -7.664 24.406 -18.328 1 94.56 651 ASN B O 1
ATOM 12944 N N . LEU B 1 652 ? -5.449 24.625 -18.203 1 96.12 652 LEU B N 1
ATOM 12945 C CA . LEU B 1 652 ? -5.375 24.016 -16.891 1 96.12 652 LEU B CA 1
ATOM 12946 C C . LEU B 1 652 ? -5.961 24.938 -15.82 1 96.12 652 LEU B C 1
ATOM 12948 O O . LEU B 1 652 ? -5.586 26.109 -15.734 1 96.12 652 LEU B O 1
ATOM 12952 N N . HIS B 1 653 ? -6.887 24.453 -15.031 1 96.19 653 HIS B N 1
ATOM 12953 C CA . HIS B 1 653 ? -7.535 25.234 -13.992 1 96.19 653 HIS B CA 1
ATOM 12954 C C . HIS B 1 653 ? -7.023 24.859 -12.602 1 96.19 653 HIS B C 1
ATOM 12956 O O . HIS B 1 653 ? -6.922 25.719 -11.719 1 96.19 653 HIS B O 1
ATOM 12962 N N . ASN B 1 654 ? -6.777 23.641 -12.438 1 96.38 654 ASN B N 1
ATOM 12963 C CA . ASN B 1 654 ? -6.324 23.141 -11.148 1 96.38 654 ASN B CA 1
ATOM 12964 C C . ASN B 1 654 ? -5.008 22.375 -11.273 1 96.38 654 ASN B C 1
ATOM 12966 O O . ASN B 1 654 ? -4.883 21.484 -12.117 1 96.38 654 ASN B O 1
ATOM 12970 N N . LEU B 1 655 ? -4.059 22.734 -10.445 1 97.31 655 LEU B N 1
ATOM 12971 C CA . LEU B 1 655 ? -2.77 22.047 -10.414 1 97.31 655 LEU B CA 1
ATOM 12972 C C . LEU B 1 655 ? -2.375 21.703 -8.977 1 97.31 655 LEU B C 1
ATOM 12974 O O . LEU B 1 655 ? -2.289 22.594 -8.125 1 97.31 655 LEU B O 1
ATOM 12978 N N . TRP B 1 656 ? -2.146 20.484 -8.719 1 97.31 656 TRP B N 1
ATOM 12979 C CA . TRP B 1 656 ? -1.748 20.047 -7.387 1 97.31 656 TRP B CA 1
ATOM 12980 C C . TRP B 1 656 ? -0.318 19.516 -7.395 1 97.31 656 TRP B C 1
ATOM 12982 O O . TRP B 1 656 ? 0.009 18.609 -8.156 1 97.31 656 TRP B O 1
ATOM 12992 N N . LEU B 1 657 ? 0.479 20.062 -6.605 1 97.38 657 LEU B N 1
ATOM 12993 C CA . LEU B 1 657 ? 1.875 19.672 -6.457 1 97.38 657 LEU B CA 1
ATOM 12994 C C . LEU B 1 657 ? 2.227 19.453 -4.988 1 97.38 657 LEU B C 1
ATOM 12996 O O . LEU B 1 657 ? 3.367 19.688 -4.578 1 97.38 657 LEU B O 1
ATOM 13000 N N . GLU B 1 658 ? 1.286 19.078 -4.266 1 95.62 658 GLU B N 1
ATOM 13001 C CA . GLU B 1 658 ? 1.452 18.922 -2.824 1 95.62 658 GLU B CA 1
ATOM 13002 C C . GLU B 1 658 ? 2.402 17.766 -2.498 1 95.62 658 GLU B C 1
ATOM 13004 O O . GLU B 1 658 ? 2.359 16.719 -3.143 1 95.62 658 GLU B O 1
ATOM 13009 N N . ASP B 1 659 ? 3.336 17.922 -1.512 1 93.44 659 ASP B N 1
ATOM 13010 C CA . ASP B 1 659 ? 4.176 16.859 -0.951 1 93.44 659 ASP B CA 1
ATOM 13011 C C . ASP B 1 659 ? 4.977 16.156 -2.043 1 93.44 659 ASP B C 1
ATOM 13013 O O . ASP B 1 659 ? 4.926 14.93 -2.162 1 93.44 659 ASP B O 1
ATOM 13017 N N . SER B 1 660 ? 5.664 16.891 -2.916 1 93.5 660 SER B N 1
ATOM 13018 C CA . SER B 1 660 ? 6.391 16.328 -4.051 1 93.5 660 SER B CA 1
ATOM 13019 C C . SER B 1 660 ? 7.879 16.656 -3.971 1 93.5 660 SER B C 1
ATOM 13021 O O . SER B 1 660 ? 8.594 16.562 -4.969 1 93.5 660 SER B O 1
ATOM 13023 N N . ALA B 1 661 ? 8.344 17.141 -2.787 1 91.19 661 ALA B N 1
ATOM 13024 C CA . ALA B 1 661 ? 9.75 17.375 -2.5 1 91.19 661 ALA B CA 1
ATOM 13025 C C . ALA B 1 661 ? 10.359 18.359 -3.492 1 91.19 661 ALA B C 1
ATOM 13027 O O . ALA B 1 661 ? 11.414 18.109 -4.07 1 91.19 661 ALA B O 1
ATOM 13028 N N . ILE B 1 662 ? 9.734 19.422 -3.725 1 94.12 662 ILE B N 1
ATOM 13029 C CA . ILE B 1 662 ? 10.195 20.469 -4.629 1 94.12 662 ILE B CA 1
ATOM 13030 C C . ILE B 1 662 ? 11.023 21.484 -3.855 1 94.12 662 ILE B C 1
ATOM 13032 O O . ILE B 1 662 ? 10.508 22.156 -2.951 1 94.12 662 ILE B O 1
ATOM 13036 N N . PRO B 1 663 ? 12.289 21.656 -4.172 1 87.62 663 PRO B N 1
ATOM 13037 C CA . PRO B 1 663 ? 13.133 22.594 -3.422 1 87.62 663 PRO B CA 1
ATOM 13038 C C . PRO B 1 663 ? 13.008 24.031 -3.918 1 87.62 663 PRO B C 1
ATOM 13040 O O . PRO B 1 663 ? 13.156 24.969 -3.135 1 87.62 663 PRO B O 1
ATOM 13043 N N . ASP B 1 664 ? 12.828 24.156 -5.25 1 89.56 664 ASP B N 1
ATOM 13044 C CA . ASP B 1 664 ? 12.766 25.484 -5.859 1 89.56 664 ASP B CA 1
ATOM 13045 C C . ASP B 1 664 ? 11.93 25.453 -7.137 1 89.56 664 ASP B C 1
ATOM 13047 O O . ASP B 1 664 ? 11.742 24.391 -7.742 1 89.56 664 ASP B O 1
ATOM 13051 N N . LEU B 1 665 ? 11.414 26.625 -7.48 1 92.38 665 LEU B N 1
ATOM 13052 C CA . LEU B 1 665 ? 10.625 26.781 -8.695 1 92.38 665 LEU B CA 1
ATOM 13053 C C . LEU B 1 665 ? 11.352 27.656 -9.711 1 92.38 665 LEU B C 1
ATOM 13055 O O . LEU B 1 665 ? 11.68 28.812 -9.414 1 92.38 665 LEU B O 1
ATOM 13059 N N . PRO B 1 666 ? 11.516 27.094 -10.891 1 90.06 666 PRO B N 1
ATOM 13060 C CA . PRO B 1 666 ? 12.086 27.953 -11.93 1 90.06 666 PRO B CA 1
ATOM 13061 C C . PRO B 1 666 ? 11.188 29.141 -12.273 1 90.06 666 PRO B C 1
ATOM 13063 O O . PRO B 1 666 ? 9.969 29.062 -12.117 1 90.06 666 PRO B O 1
ATOM 13066 N N . GLU B 1 667 ? 11.703 30.219 -12.812 1 86.81 667 GLU B N 1
ATOM 13067 C CA . GLU B 1 667 ? 10.992 31.469 -13.062 1 86.81 667 GLU B CA 1
ATOM 13068 C C . GLU B 1 667 ? 9.906 31.297 -14.117 1 86.81 667 GLU B C 1
ATOM 13070 O O . GLU B 1 667 ? 8.805 31.844 -13.977 1 86.81 667 GLU B O 1
ATOM 13075 N N . GLU B 1 668 ? 10.18 30.453 -15.086 1 88.56 668 GLU B N 1
ATOM 13076 C CA . GLU B 1 668 ? 9.227 30.344 -16.188 1 88.56 668 GLU B CA 1
ATOM 13077 C C . GLU B 1 668 ? 8.422 29.047 -16.094 1 88.56 668 GLU B C 1
ATOM 13079 O O . GLU B 1 668 ? 7.824 28.609 -17.078 1 88.56 668 GLU B O 1
ATOM 13084 N N . ILE B 1 669 ? 8.258 28.516 -14.906 1 92.38 669 ILE B N 1
ATOM 13085 C CA . ILE B 1 669 ? 7.629 27.219 -14.758 1 92.38 669 ILE B CA 1
ATOM 13086 C C . ILE B 1 669 ? 6.133 27.328 -15.039 1 92.38 669 ILE B C 1
ATOM 13088 O O . ILE B 1 669 ? 5.539 26.422 -15.648 1 92.38 669 ILE B O 1
ATOM 13092 N N . PHE B 1 670 ? 5.531 28.469 -14.719 1 92.5 670 PHE B N 1
ATOM 13093 C CA . PHE B 1 670 ? 4.086 28.609 -14.867 1 92.5 670 PHE B CA 1
ATOM 13094 C C . PHE B 1 670 ? 3.758 29.516 -16.062 1 92.5 670 PHE B C 1
ATOM 13096 O O . PHE B 1 670 ? 2.635 30 -16.172 1 92.5 670 PHE B O 1
ATOM 13103 N N . SER B 1 671 ? 4.918 29.562 -16.875 1 83.88 671 SER B N 1
ATOM 13104 C CA . SER B 1 671 ? 4.684 30.375 -18.062 1 83.88 671 SER B CA 1
ATOM 13105 C C . SER B 1 671 ? 3.715 29.688 -19.016 1 83.88 671 SER B C 1
ATOM 13107 O O . SER B 1 671 ? 3.822 28.484 -19.266 1 83.88 671 SER B O 1
ATOM 13109 N N . GLY B 1 672 ? 2.551 30.031 -19.203 1 86.31 672 GLY B N 1
ATOM 13110 C CA . GLY B 1 672 ? 1.581 29.469 -20.125 1 86.31 672 GLY B CA 1
ATOM 13111 C C . GLY B 1 672 ? 0.295 29.031 -19.453 1 86.31 672 GLY B C 1
ATOM 13112 O O . GLY B 1 672 ? -0.675 28.672 -20.125 1 86.31 672 GLY B O 1
ATOM 13113 N N . LEU B 1 673 ? 0.414 28.953 -18.172 1 92.94 673 LEU B N 1
ATOM 13114 C CA . LEU B 1 673 ? -0.774 28.547 -17.438 1 92.94 673 LEU B CA 1
ATOM 13115 C C . LEU B 1 673 ? -1.681 29.734 -17.156 1 92.94 673 LEU B C 1
ATOM 13117 O O . LEU B 1 673 ? -1.963 30.047 -16 1 92.94 673 LEU B O 1
ATOM 13121 N N . THR B 1 674 ? -2.234 30.281 -18.172 1 89.31 674 THR B N 1
ATOM 13122 C CA . THR B 1 674 ? -2.986 31.531 -18.062 1 89.31 674 THR B CA 1
ATOM 13123 C C . THR B 1 674 ? -4.355 31.281 -17.438 1 89.31 674 THR B C 1
ATOM 13125 O O . THR B 1 674 ? -4.953 32.188 -16.859 1 89.31 674 THR B O 1
ATOM 13128 N N . SER B 1 675 ? -4.824 30.078 -17.453 1 93.81 675 SER B N 1
ATOM 13129 C CA . SER B 1 675 ? -6.168 29.797 -16.953 1 93.81 675 SER B CA 1
ATOM 13130 C C . SER B 1 675 ? -6.125 29.156 -15.578 1 93.81 675 SER B C 1
ATOM 13132 O O . SER B 1 675 ? -7.16 28.766 -15.031 1 93.81 675 SER B O 1
ATOM 13134 N N . LEU B 1 676 ? -4.984 29.094 -14.93 1 95 676 LEU B N 1
ATOM 13135 C CA . LEU B 1 676 ? -4.82 28.406 -13.648 1 95 676 LEU B CA 1
ATOM 13136 C C . LEU B 1 676 ? -5.535 29.156 -12.531 1 95 676 LEU B C 1
ATOM 13138 O O . LEU B 1 676 ? -5.242 30.328 -12.289 1 95 676 LEU B O 1
ATOM 13142 N N . GLU B 1 677 ? -6.449 28.531 -11.859 1 93.5 677 GLU B N 1
ATOM 13143 C CA . GLU B 1 677 ? -7.238 29.141 -10.805 1 93.5 677 GLU B CA 1
ATOM 13144 C C . GLU B 1 677 ? -6.789 28.672 -9.43 1 93.5 677 GLU B C 1
ATOM 13146 O O . GLU B 1 677 ? -6.832 29.422 -8.453 1 93.5 677 GLU B O 1
ATOM 13151 N N . GLU B 1 678 ? -6.426 27.469 -9.359 1 94.94 678 GLU B N 1
ATOM 13152 C CA . GLU B 1 678 ? -6.012 26.875 -8.086 1 94.94 678 GLU B CA 1
ATOM 13153 C C . GLU B 1 678 ? -4.645 26.219 -8.203 1 94.94 678 GLU B C 1
ATOM 13155 O O . GLU B 1 678 ? -4.402 25.438 -9.117 1 94.94 678 GLU B O 1
ATOM 13160 N N . LEU B 1 679 ? -3.773 26.547 -7.285 1 95.88 679 LEU B N 1
ATOM 13161 C CA . LEU B 1 679 ? -2.43 25.984 -7.238 1 95.88 679 LEU B CA 1
ATOM 13162 C C . LEU B 1 679 ? -2.09 25.5 -5.828 1 95.88 679 LEU B C 1
ATOM 13164 O O . LEU B 1 679 ? -2.168 26.281 -4.871 1 95.88 679 LEU B O 1
ATOM 13168 N N . ASP B 1 680 ? -1.827 24.266 -5.676 1 96.06 680 ASP B N 1
ATOM 13169 C CA . ASP B 1 680 ? -1.468 23.688 -4.383 1 96.06 680 ASP B CA 1
ATOM 13170 C C . ASP B 1 680 ? 0.006 23.297 -4.348 1 96.06 680 ASP B C 1
ATOM 13172 O O . ASP B 1 680 ? 0.419 22.375 -5.051 1 96.06 680 ASP B O 1
ATOM 13176 N N . LEU B 1 681 ? 0.794 23.938 -3.617 1 96.25 681 LEU B N 1
ATOM 13177 C CA . LEU B 1 681 ? 2.217 23.672 -3.432 1 96.25 681 LEU B CA 1
ATOM 13178 C C . LEU B 1 681 ? 2.525 23.375 -1.97 1 96.25 681 LEU B C 1
ATOM 13180 O O . LEU B 1 681 ? 3.639 23.625 -1.502 1 96.25 681 LEU B O 1
ATOM 13184 N N . SER B 1 682 ? 1.543 22.828 -1.281 1 93.81 682 SER B N 1
ATOM 13185 C CA . SER B 1 682 ? 1.704 22.609 0.153 1 93.81 682 SER B CA 1
ATOM 13186 C C . SER B 1 682 ? 2.65 21.453 0.433 1 93.81 682 SER B C 1
ATOM 13188 O O . SER B 1 682 ? 2.822 20.562 -0.408 1 93.81 682 SER B O 1
ATOM 13190 N N . ASN B 1 683 ? 3.355 21.469 1.569 1 90.62 683 ASN B N 1
ATOM 13191 C CA . ASN B 1 683 ? 4.188 20.391 2.094 1 90.62 683 ASN B CA 1
ATOM 13192 C C . ASN B 1 683 ? 5.324 20.047 1.137 1 90.62 683 ASN B C 1
ATOM 13194 O O . ASN B 1 683 ? 5.52 18.875 0.792 1 90.62 683 ASN B O 1
ATOM 13198 N N . ASN B 1 684 ? 5.945 21.109 0.57 1 93.38 684 ASN B N 1
ATOM 13199 C CA . ASN B 1 684 ? 7.164 20.969 -0.216 1 93.38 684 ASN B CA 1
ATOM 13200 C C . ASN B 1 684 ? 8.367 21.562 0.504 1 93.38 684 ASN B C 1
ATOM 13202 O O . ASN B 1 684 ? 8.328 21.766 1.719 1 93.38 684 ASN B O 1
ATOM 13206 N N . ASP B 1 685 ? 9.539 21.781 -0.098 1 86.56 685 ASP B N 1
ATOM 13207 C CA . ASP B 1 685 ? 10.742 22.344 0.5 1 86.56 685 ASP B CA 1
ATOM 13208 C C . ASP B 1 685 ? 11.07 23.719 -0.098 1 86.56 685 ASP B C 1
ATOM 13210 O O . ASP B 1 685 ? 12.234 24.016 -0.359 1 86.56 685 ASP B O 1
ATOM 13214 N N . LEU B 1 686 ? 9.984 24.406 -0.333 1 90.12 686 LEU B N 1
ATOM 13215 C CA . LEU B 1 686 ? 10.156 25.734 -0.918 1 90.12 686 LEU B CA 1
ATOM 13216 C C . LEU B 1 686 ? 10.523 26.75 0.15 1 90.12 686 LEU B C 1
ATOM 13218 O O . LEU B 1 686 ? 9.812 26.906 1.146 1 90.12 686 LEU B O 1
ATOM 13222 N N . LYS B 1 687 ? 11.547 27.484 -0.061 1 82.69 687 LYS B N 1
ATOM 13223 C CA . LYS B 1 687 ? 12.023 28.469 0.915 1 82.69 687 LYS B CA 1
ATOM 13224 C C . LYS B 1 687 ? 11.719 29.891 0.459 1 82.69 687 LYS B C 1
ATOM 13226 O O . LYS B 1 687 ? 11.461 30.766 1.283 1 82.69 687 LYS B O 1
ATOM 13231 N N . ASN B 1 688 ? 11.773 30.016 -0.869 1 85.62 688 ASN B N 1
ATOM 13232 C CA . ASN B 1 688 ? 11.578 31.359 -1.432 1 85.62 688 ASN B CA 1
ATOM 13233 C C . ASN B 1 688 ? 10.539 31.344 -2.545 1 85.62 688 ASN B C 1
ATOM 13235 O O . ASN B 1 688 ? 10.461 30.391 -3.32 1 85.62 688 ASN B O 1
ATOM 13239 N N . PHE B 1 689 ? 9.781 32.438 -2.57 1 88 689 PHE B N 1
ATOM 13240 C CA . PHE B 1 689 ? 8.773 32.625 -3.605 1 88 689 PHE B CA 1
ATOM 13241 C C . PHE B 1 689 ? 9.078 33.875 -4.438 1 88 689 PHE B C 1
ATOM 13243 O O . PHE B 1 689 ? 9.195 34.969 -3.902 1 88 689 PHE B O 1
ATOM 13250 N N . SER B 1 690 ? 9.258 33.625 -5.672 1 84 690 SER B N 1
ATOM 13251 C CA . SER B 1 690 ? 9.594 34.75 -6.566 1 84 690 SER B CA 1
ATOM 13252 C C . SER B 1 690 ? 8.344 35.438 -7.098 1 84 690 SER B C 1
ATOM 13254 O O . SER B 1 690 ? 7.363 34.75 -7.445 1 84 690 SER B O 1
ATOM 13256 N N . GLN B 1 691 ? 8.391 36.75 -7.172 1 83.75 691 GLN B N 1
ATOM 13257 C CA . GLN B 1 691 ? 7.285 37.531 -7.711 1 83.75 691 GLN B CA 1
ATOM 13258 C C . GLN B 1 691 ? 7.109 37.281 -9.211 1 83.75 691 GLN B C 1
ATOM 13260 O O . GLN B 1 691 ? 5.984 37.25 -9.711 1 83.75 691 GLN B O 1
ATOM 13265 N N . GLU B 1 692 ? 8.195 37.062 -9.844 1 82.5 692 GLU B N 1
ATOM 13266 C CA . GLU B 1 692 ? 8.164 36.844 -11.281 1 82.5 692 GLU B CA 1
ATOM 13267 C C . GLU B 1 692 ? 7.473 35.5 -11.602 1 82.5 692 GLU B C 1
ATOM 13269 O O . GLU B 1 692 ? 6.777 35.406 -12.617 1 82.5 692 GLU B O 1
ATOM 13274 N N . THR B 1 693 ? 7.574 34.594 -10.742 1 87.44 693 THR B N 1
ATOM 13275 C CA . THR B 1 693 ? 7.012 33.281 -10.953 1 87.44 693 THR B CA 1
ATOM 13276 C C . THR B 1 693 ? 5.5 33.281 -10.742 1 87.44 693 THR B C 1
ATOM 13278 O O . THR B 1 693 ? 4.75 32.75 -11.555 1 87.44 693 THR B O 1
ATOM 13281 N N . PHE B 1 694 ? 5.012 34 -9.734 1 86.44 694 PHE B N 1
ATOM 13282 C CA . PHE B 1 694 ? 3.602 33.969 -9.367 1 86.44 694 PHE B CA 1
ATOM 13283 C C . PHE B 1 694 ? 2.854 35.125 -9.992 1 86.44 694 PHE B C 1
ATOM 13285 O O . PHE B 1 694 ? 1.627 35.094 -10.109 1 86.44 694 PHE B O 1
ATOM 13292 N N . GLY B 1 695 ? 3.596 36.156 -10.367 1 78.25 695 GLY B N 1
ATOM 13293 C CA . GLY B 1 695 ? 2.969 37.344 -10.961 1 78.25 695 GLY B CA 1
ATOM 13294 C C . GLY B 1 695 ? 2.35 37.062 -12.32 1 78.25 695 GLY B C 1
ATOM 13295 O O . GLY B 1 695 ? 1.443 37.781 -12.75 1 78.25 695 GLY B O 1
ATOM 13296 N N . ARG B 1 696 ? 2.738 36.031 -12.961 1 78.62 696 ARG B N 1
ATOM 13297 C CA . ARG B 1 696 ? 2.262 35.688 -14.297 1 78.62 696 ARG B CA 1
ATOM 13298 C C . ARG B 1 696 ? 0.945 34.938 -14.234 1 78.62 696 ARG B C 1
ATOM 13300 O O . ARG B 1 696 ? 0.277 34.75 -15.25 1 78.62 696 ARG B O 1
ATOM 13307 N N . LEU B 1 697 ? 0.562 34.562 -13.109 1 88.5 697 LEU B N 1
ATOM 13308 C CA . LEU B 1 697 ? -0.679 33.812 -12.93 1 88.5 697 LEU B CA 1
ATOM 13309 C C . LEU B 1 697 ? -1.851 34.75 -12.695 1 88.5 697 LEU B C 1
ATOM 13311 O O . LEU B 1 697 ? -2.285 34.938 -11.555 1 88.5 697 LEU B O 1
ATOM 13315 N N . SER B 1 698 ? -2.453 35.281 -13.75 1 84.19 698 SER B N 1
ATOM 13316 C CA . SER B 1 698 ? -3.461 36.344 -13.68 1 84.19 698 SER B CA 1
ATOM 13317 C C . SER B 1 698 ? -4.812 35.781 -13.242 1 84.19 698 SER B C 1
ATOM 13319 O O . SER B 1 698 ? -5.629 36.5 -12.672 1 84.19 698 SER B O 1
ATOM 13321 N N . SER B 1 699 ? -5.035 34.5 -13.43 1 89.5 699 SER B N 1
ATOM 13322 C CA . SER B 1 699 ? -6.344 33.938 -13.117 1 89.5 699 SER B CA 1
ATOM 13323 C C . SER B 1 699 ? -6.332 33.219 -11.773 1 89.5 699 SER B C 1
ATOM 13325 O O . SER B 1 699 ? -7.336 32.625 -11.375 1 89.5 699 SER B O 1
ATOM 13327 N N . LEU B 1 700 ? -5.289 33.281 -11.031 1 91.12 700 LEU B N 1
ATOM 13328 C CA . LEU B 1 700 ? -5.125 32.531 -9.781 1 91.12 700 LEU B CA 1
ATOM 13329 C C . LEU B 1 700 ? -6.086 33.031 -8.719 1 91.12 700 LEU B C 1
ATOM 13331 O O . LEU B 1 700 ? -6.188 34.25 -8.492 1 91.12 700 LEU B O 1
ATOM 13335 N N . LYS B 1 701 ? -6.809 32.188 -8.102 1 89 701 LYS B N 1
ATOM 13336 C CA . LYS B 1 701 ? -7.762 32.531 -7.059 1 89 701 LYS B CA 1
ATOM 13337 C C . LYS B 1 701 ? -7.367 31.922 -5.719 1 89 701 LYS B C 1
ATOM 13339 O O . LYS B 1 701 ? -7.727 32.438 -4.66 1 89 701 LYS B O 1
ATOM 13344 N N . TYR B 1 702 ? -6.695 30.844 -5.801 1 91.81 702 TYR B N 1
ATOM 13345 C CA . TYR B 1 702 ? -6.348 30.125 -4.586 1 91.81 702 TYR B CA 1
ATOM 13346 C C . TYR B 1 702 ? -4.926 29.578 -4.664 1 91.81 702 TYR B C 1
ATOM 13348 O O . TYR B 1 702 ? -4.547 28.938 -5.648 1 91.81 702 TYR B O 1
ATOM 13356 N N . LEU B 1 703 ? -4.148 29.844 -3.674 1 92.69 703 LEU B N 1
ATOM 13357 C CA . LEU B 1 703 ? -2.775 29.375 -3.576 1 92.69 703 LEU B CA 1
ATOM 13358 C C . LEU B 1 703 ? -2.508 28.766 -2.201 1 92.69 703 LEU B C 1
ATOM 13360 O O . LEU B 1 703 ? -2.748 29.406 -1.178 1 92.69 703 LEU B O 1
ATOM 13364 N N . ASP B 1 704 ? -2.1 27.531 -2.139 1 92.75 704 ASP B N 1
ATOM 13365 C CA . ASP B 1 704 ? -1.747 26.891 -0.879 1 92.75 704 ASP B CA 1
ATOM 13366 C C . ASP B 1 704 ? -0.254 26.578 -0.82 1 92.75 704 ASP B C 1
ATOM 13368 O O . ASP B 1 704 ? 0.24 25.734 -1.571 1 92.75 704 ASP B O 1
ATOM 13372 N N . VAL B 1 705 ? 0.474 27.203 -0.005 1 92.38 705 VAL B N 1
ATOM 13373 C CA . VAL B 1 705 ? 1.899 26.953 0.188 1 92.38 705 VAL B CA 1
ATOM 13374 C C . VAL B 1 705 ? 2.172 26.625 1.654 1 92.38 705 VAL B C 1
ATOM 13376 O O . VAL B 1 705 ? 3.24 26.953 2.182 1 92.38 705 VAL B O 1
ATOM 13379 N N . SER B 1 706 ? 1.181 26 2.268 1 88.69 706 SER B N 1
ATOM 13380 C CA . SER B 1 706 ? 1.306 25.688 3.688 1 88.69 706 SER B CA 1
ATOM 13381 C C . SER B 1 706 ? 2.338 24.594 3.922 1 88.69 706 SER B C 1
ATOM 13383 O O . SER B 1 706 ? 2.625 23.797 3.021 1 88.69 706 SER B O 1
ATOM 13385 N N . GLU B 1 707 ? 2.969 24.609 5.059 1 83.19 707 GLU B N 1
ATOM 13386 C CA . GLU B 1 707 ? 3.898 23.594 5.531 1 83.19 707 GLU B CA 1
ATOM 13387 C C . GLU B 1 707 ? 5.18 23.578 4.699 1 83.19 707 GLU B C 1
ATOM 13389 O O . GLU B 1 707 ? 5.719 22.516 4.395 1 83.19 707 GLU B O 1
ATOM 13394 N N . ASN B 1 708 ? 5.516 24.703 4.039 1 88.12 708 ASN B N 1
ATOM 13395 C CA . ASN B 1 708 ? 6.824 24.922 3.432 1 88.12 708 ASN B CA 1
ATOM 13396 C C . ASN B 1 708 ? 7.758 25.672 4.371 1 88.12 708 ASN B C 1
ATOM 13398 O O . ASN B 1 708 ? 7.305 26.484 5.18 1 88.12 708 ASN B O 1
ATOM 13402 N N . PRO B 1 709 ? 9.055 25.438 4.379 1 80.38 709 PRO B N 1
ATOM 13403 C CA . PRO B 1 709 ? 9.992 26.188 5.23 1 80.38 709 PRO B CA 1
ATOM 13404 C C . PRO B 1 709 ? 10.297 27.578 4.699 1 80.38 709 PRO B C 1
ATOM 13406 O O . PRO B 1 709 ? 11.414 27.844 4.262 1 80.38 709 PRO B O 1
ATOM 13409 N N . LEU B 1 710 ? 9.32 28.422 4.848 1 83.44 710 LEU B N 1
ATOM 13410 C CA . LEU B 1 710 ? 9.406 29.797 4.355 1 83.44 710 LEU B CA 1
ATOM 13411 C C . LEU B 1 710 ? 10.422 30.594 5.164 1 83.44 710 LEU B C 1
ATOM 13413 O O . LEU B 1 710 ? 10.438 30.531 6.395 1 83.44 710 LEU B O 1
ATOM 13417 N N . ILE B 1 711 ? 11.289 31.344 4.461 1 76.62 711 ILE B N 1
ATOM 13418 C CA . ILE B 1 711 ? 12.273 32.219 5.109 1 76.62 711 ILE B CA 1
ATOM 13419 C C . ILE B 1 711 ? 11.781 33.656 5.109 1 76.62 711 ILE B C 1
ATOM 13421 O O . ILE B 1 711 ? 11.227 34.125 4.117 1 76.62 711 ILE B O 1
ATOM 13425 N N . CYS B 1 712 ? 11.898 34.25 6.309 1 79.94 712 CYS B N 1
ATOM 13426 C CA . CYS B 1 712 ? 11.539 35.656 6.391 1 79.94 712 CYS B CA 1
ATOM 13427 C C . CYS B 1 712 ? 12.695 36.562 5.945 1 79.94 712 CYS B C 1
ATOM 13429 O O . CYS B 1 712 ? 13.414 37.094 6.777 1 79.94 712 CYS B O 1
ATOM 13431 N N . SER B 1 713 ? 12.984 36.531 4.645 1 75.94 713 SER B N 1
ATOM 13432 C CA . SER B 1 713 ? 14.016 37.344 4 1 75.94 713 SER B CA 1
ATOM 13433 C C . SER B 1 713 ? 13.406 38.375 3.066 1 75.94 713 SER B C 1
ATOM 13435 O O . SER B 1 713 ? 12.188 38.406 2.889 1 75.94 713 SER B O 1
ATOM 13437 N N . CYS B 1 714 ? 14.25 39.25 2.535 1 76 714 CYS B N 1
ATOM 13438 C CA . CYS B 1 714 ? 13.781 40.281 1.642 1 76 714 CYS B CA 1
ATOM 13439 C C . CYS B 1 714 ? 13.219 39.719 0.353 1 76 714 CYS B C 1
ATOM 13441 O O . CYS B 1 714 ? 12.391 40.344 -0.309 1 76 714 CYS B O 1
ATOM 13443 N N . GLU B 1 715 ? 13.602 38.531 0.066 1 78.44 715 GLU B N 1
ATOM 13444 C CA . GLU B 1 715 ? 13.102 37.875 -1.142 1 78.44 715 GLU B CA 1
ATOM 13445 C C . GLU B 1 715 ? 11.625 37.531 -1.007 1 78.44 715 GLU B C 1
ATOM 13447 O O . GLU B 1 715 ? 10.891 37.531 -1.995 1 78.44 715 GLU B O 1
ATOM 13452 N N . ASN B 1 716 ? 11.227 37.281 0.211 1 87.5 716 ASN B N 1
ATOM 13453 C CA . ASN B 1 716 ? 9.836 36.906 0.445 1 87.5 716 ASN B CA 1
ATOM 13454 C C . ASN B 1 716 ? 9 38.094 0.924 1 87.5 716 ASN B C 1
ATOM 13456 O O . ASN B 1 716 ? 7.832 37.906 1.28 1 87.5 716 ASN B O 1
ATOM 13460 N N . ALA B 1 717 ? 9.594 39.219 0.986 1 81.88 717 ALA B N 1
ATOM 13461 C CA . ALA B 1 717 ? 8.875 40.406 1.448 1 81.88 717 ALA B CA 1
ATOM 13462 C C . ALA B 1 717 ? 7.699 40.719 0.532 1 81.88 717 ALA B C 1
ATOM 13464 O O . ALA B 1 717 ? 6.629 41.125 1 1 81.88 717 ALA B O 1
ATOM 13465 N N . TRP B 1 718 ? 7.891 40.469 -0.755 1 81.94 718 TRP B N 1
ATOM 13466 C CA . TRP B 1 718 ? 6.801 40.719 -1.694 1 81.94 718 TRP B CA 1
ATOM 13467 C C . TRP B 1 718 ? 5.605 39.812 -1.402 1 81.94 718 TRP B C 1
ATOM 13469 O O . TRP B 1 718 ? 4.457 40.25 -1.528 1 81.94 718 TRP B O 1
ATOM 13479 N N . PHE B 1 719 ? 5.902 38.656 -1.125 1 88.88 719 PHE B N 1
ATOM 13480 C CA . PHE B 1 719 ? 4.867 37.656 -0.889 1 88.88 719 PHE B CA 1
ATOM 13481 C C . PHE B 1 719 ? 3.998 38.062 0.3 1 88.88 719 PHE B C 1
ATOM 13483 O O . PHE B 1 719 ? 2.783 37.844 0.282 1 88.88 719 PHE B O 1
ATOM 13490 N N . GLN B 1 720 ? 4.695 38.438 1.335 1 79.75 720 GLN B N 1
ATOM 13491 C CA . GLN B 1 720 ? 3.949 38.938 2.49 1 79.75 720 GLN B CA 1
ATOM 13492 C C . GLN B 1 720 ? 2.996 40.031 2.094 1 79.75 720 GLN B C 1
ATOM 13494 O O . GLN B 1 720 ? 1.833 40.062 2.506 1 79.75 720 GLN B O 1
ATOM 13499 N N . ASN B 1 721 ? 3.48 41 1.157 1 69.94 721 ASN B N 1
ATOM 13500 C CA . ASN B 1 721 ? 2.699 42.125 0.703 1 69.94 721 ASN B CA 1
ATOM 13501 C C . ASN B 1 721 ? 1.661 41.719 -0.339 1 69.94 721 ASN B C 1
ATOM 13503 O O . ASN B 1 721 ? 0.572 42.312 -0.394 1 69.94 721 ASN B O 1
ATOM 13507 N N . TRP B 1 722 ? 2.084 40.812 -1.067 1 75.69 722 TRP B N 1
ATOM 13508 C CA . TRP B 1 722 ? 1.184 40.312 -2.1 1 75.69 722 TRP B CA 1
ATOM 13509 C C . TRP B 1 722 ? -0.1 39.75 -1.481 1 75.69 722 TRP B C 1
ATOM 13511 O O . TRP B 1 722 ? -1.195 40 -1.993 1 75.69 722 TRP B O 1
ATOM 13521 N N . SER B 1 723 ? 0.109 39.125 -0.459 1 67.69 723 SER B N 1
ATOM 13522 C CA . SER B 1 723 ? -1.048 38.531 0.214 1 67.69 723 SER B CA 1
ATOM 13523 C C . SER B 1 723 ? -1.96 39.625 0.778 1 67.69 723 SER B C 1
ATOM 13525 O O . SER B 1 723 ? -3.158 39.406 0.962 1 67.69 723 SER B O 1
ATOM 13527 N N . ILE B 1 724 ? -1.378 40.812 0.869 1 64.19 724 ILE B N 1
ATOM 13528 C CA . ILE B 1 724 ? -2.131 41.938 1.403 1 64.19 724 ILE B CA 1
ATOM 13529 C C . ILE B 1 724 ? -2.723 42.75 0.256 1 64.19 724 ILE B C 1
ATOM 13531 O O . ILE B 1 724 ? -3.883 43.156 0.317 1 64.19 724 ILE B O 1
ATOM 13535 N N . SER B 1 725 ? -1.85 42.844 -0.814 1 64.31 725 SER B N 1
ATOM 13536 C CA . SER B 1 725 ? -2.199 43.781 -1.873 1 64.31 725 SER B CA 1
ATOM 13537 C C . SER B 1 725 ? -3.162 43.156 -2.875 1 64.31 725 SER B C 1
ATOM 13539 O O . SER B 1 725 ? -3.973 43.875 -3.486 1 64.31 725 SER B O 1
ATOM 13541 N N . VAL B 1 726 ? -2.924 41.906 -3.129 1 67.56 726 VAL B N 1
ATOM 13542 C CA . VAL B 1 726 ? -3.77 41.281 -4.137 1 67.56 726 VAL B CA 1
ATOM 13543 C C . VAL B 1 726 ? -4.938 40.562 -3.463 1 67.56 726 VAL B C 1
ATOM 13545 O O . VAL B 1 726 ? -4.797 39.438 -3.014 1 67.56 726 VAL B O 1
ATOM 13548 N N . PRO B 1 727 ? -6.035 41.281 -3.367 1 69.31 727 PRO B N 1
ATOM 13549 C CA . PRO B 1 727 ? -7.148 40.719 -2.59 1 69.31 727 PRO B CA 1
ATOM 13550 C C . PRO B 1 727 ? -7.859 39.562 -3.309 1 69.31 727 PRO B C 1
ATOM 13552 O O . PRO B 1 727 ? -8.641 38.844 -2.693 1 69.31 727 PRO B O 1
ATOM 13555 N N . ASN B 1 728 ? -7.5 39.281 -4.527 1 77 728 ASN B N 1
ATOM 13556 C CA . ASN B 1 728 ? -8.266 38.281 -5.27 1 77 728 ASN B CA 1
ATOM 13557 C C . ASN B 1 728 ? -7.688 36.906 -5.07 1 77 728 ASN B C 1
ATOM 13559 O O . ASN B 1 728 ? -8.336 35.906 -5.402 1 77 728 ASN B O 1
ATOM 13563 N N . VAL B 1 729 ? -6.527 36.75 -4.582 1 87.06 729 VAL B N 1
ATOM 13564 C CA . VAL B 1 729 ? -5.906 35.438 -4.395 1 87.06 729 VAL B CA 1
ATOM 13565 C C . VAL B 1 729 ? -5.898 35.062 -2.908 1 87.06 729 VAL B C 1
ATOM 13567 O O . VAL B 1 729 ? -5.332 35.812 -2.09 1 87.06 729 VAL B O 1
ATOM 13570 N N . GLN B 1 730 ? -6.531 34.031 -2.57 1 88.44 730 GLN B N 1
ATOM 13571 C CA . GLN B 1 730 ? -6.488 33.562 -1.193 1 88.44 730 GLN B CA 1
ATOM 13572 C C . GLN B 1 730 ? -5.27 32.656 -0.961 1 88.44 730 GLN B C 1
ATOM 13574 O O . GLN B 1 730 ? -5.066 31.688 -1.682 1 88.44 730 GLN B O 1
ATOM 13579 N N . VAL B 1 731 ? -4.449 33.031 -0.033 1 89.38 731 VAL B N 1
ATOM 13580 C CA . VAL B 1 731 ? -3.357 32.156 0.397 1 89.38 731 VAL B CA 1
ATOM 13581 C C . VAL B 1 731 ? -3.799 31.328 1.596 1 89.38 731 VAL B C 1
ATOM 13583 O O . VAL B 1 731 ? -4.113 31.875 2.656 1 89.38 731 VAL B O 1
ATOM 13586 N N . ALA B 1 732 ? -3.818 30.078 1.408 1 89.5 732 ALA B N 1
ATOM 13587 C CA . ALA B 1 732 ? -4.352 29.172 2.418 1 89.5 732 ALA B CA 1
ATOM 13588 C C . ALA B 1 732 ? -3.539 29.25 3.707 1 89.5 732 ALA B C 1
ATOM 13590 O O . ALA B 1 732 ? -2.309 29.156 3.678 1 89.5 732 ALA B O 1
ATOM 13591 N N . LEU B 1 733 ? -4.266 29.516 4.84 1 88 733 LEU B N 1
ATOM 13592 C CA . LEU B 1 733 ? -3.729 29.469 6.195 1 88 733 LEU B CA 1
ATOM 13593 C C . LEU B 1 733 ? -2.504 30.359 6.328 1 88 733 LEU B C 1
ATOM 13595 O O . LEU B 1 733 ? -1.502 29.969 6.93 1 88 733 LEU B O 1
ATOM 13599 N N . LEU B 1 734 ? -2.438 31.406 5.727 1 84.88 734 LEU B N 1
ATOM 13600 C CA . LEU B 1 734 ? -1.308 32.312 5.688 1 84.88 734 LEU B CA 1
ATOM 13601 C C . LEU B 1 734 ? -0.85 32.688 7.098 1 84.88 734 LEU B C 1
ATOM 13603 O O . LEU B 1 734 ? 0.352 32.719 7.371 1 84.88 734 LEU B O 1
ATOM 13607 N N . ASP B 1 735 ? -1.84 32.844 8.039 1 78.62 735 ASP B N 1
ATOM 13608 C CA . ASP B 1 735 ? -1.528 33.281 9.391 1 78.62 735 ASP B CA 1
ATOM 13609 C C . ASP B 1 735 ? -0.92 32.156 10.219 1 78.62 735 ASP B C 1
ATOM 13611 O O . ASP B 1 735 ? -0.497 32.375 11.352 1 78.62 735 ASP B O 1
ATOM 13615 N N . SER B 1 736 ? -0.865 31.062 9.578 1 79.75 736 SER B N 1
ATOM 13616 C CA . SER B 1 736 ? -0.276 29.938 10.289 1 79.75 736 SER B CA 1
ATOM 13617 C C . SER B 1 736 ? 1.166 29.703 9.852 1 79.75 736 SER B C 1
ATOM 13619 O O . SER B 1 736 ? 1.859 28.859 10.422 1 79.75 736 SER B O 1
ATOM 13621 N N . TYR B 1 737 ? 1.589 30.625 8.953 1 83.31 737 TYR B N 1
ATOM 13622 C CA . TYR B 1 737 ? 2.947 30.453 8.453 1 83.31 737 TYR B CA 1
ATOM 13623 C C . TYR B 1 737 ? 3.971 30.953 9.469 1 83.31 737 TYR B C 1
ATOM 13625 O O . TYR B 1 737 ? 3.756 31.969 10.125 1 83.31 737 TYR B O 1
ATOM 13633 N N . TYR B 1 738 ? 4.918 30.203 9.695 1 77.06 738 TYR B N 1
ATOM 13634 C CA . TYR B 1 738 ? 6.023 30.641 10.547 1 77.06 738 TYR B CA 1
ATOM 13635 C C . TYR B 1 738 ? 7.297 30.828 9.734 1 77.06 738 TYR B C 1
ATOM 13637 O O . TYR B 1 738 ? 7.504 30.141 8.727 1 77.06 738 TYR B O 1
ATOM 13645 N N . CYS B 1 739 ? 7.887 31.844 10.102 1 73.88 739 CYS B N 1
ATOM 13646 C CA . CYS B 1 739 ? 9.156 32.094 9.43 1 73.88 739 CYS B CA 1
ATOM 13647 C C . CYS B 1 739 ? 10.203 31.062 9.852 1 73.88 739 CYS B C 1
ATOM 13649 O O . CYS B 1 739 ? 10.266 30.672 11.016 1 73.88 739 CYS B O 1
ATOM 13651 N N . PHE B 1 740 ? 10.609 30.594 8.773 1 64.31 740 PHE B N 1
ATOM 13652 C CA . PHE B 1 740 ? 11.711 29.672 9.031 1 64.31 740 PHE B CA 1
ATOM 13653 C C . PHE B 1 740 ? 13.039 30.422 9.102 1 64.31 740 PHE B C 1
ATOM 13655 O O . PHE B 1 740 ? 13.297 31.312 8.297 1 64.31 740 PHE B O 1
ATOM 13662 N N . GLY B 1 741 ? 13.641 30.719 10.227 1 54.28 741 GLY B N 1
ATOM 13663 C CA . GLY B 1 741 ? 14.914 31.422 10.32 1 54.28 741 GLY B CA 1
ATOM 13664 C C . GLY B 1 741 ? 15.422 31.562 11.742 1 54.28 741 GLY B C 1
ATOM 13665 O O . GLY B 1 741 ? 14.711 31.219 12.695 1 54.28 741 GLY B O 1
ATOM 13666 N N . PRO B 1 742 ? 16.641 32 11.953 1 44.22 742 PRO B N 1
ATOM 13667 C CA . PRO B 1 742 ? 17.266 32.156 13.266 1 44.22 742 PRO B CA 1
ATOM 13668 C C . PRO B 1 742 ? 16.5 33.094 14.188 1 44.22 742 PRO B C 1
ATOM 13670 O O . PRO B 1 742 ? 16.203 34.219 13.797 1 44.22 742 PRO B O 1
ATOM 13673 N N . GLY B 1 743 ? 16.141 32.812 15.406 1 44.84 743 GLY B N 1
ATOM 13674 C CA . GLY B 1 743 ? 15.539 33.656 16.438 1 44.84 743 GLY B CA 1
ATOM 13675 C C . GLY B 1 743 ? 14.047 33.844 16.25 1 44.84 743 GLY B C 1
ATOM 13676 O O . GLY B 1 743 ? 13.367 34.375 17.125 1 44.84 743 GLY B O 1
ATOM 13677 N N . LEU B 1 744 ? 13.578 33.562 15.07 1 48.84 744 LEU B N 1
ATOM 13678 C CA . LEU B 1 744 ? 12.211 33.938 14.742 1 48.84 744 LEU B CA 1
ATOM 13679 C C . LEU B 1 744 ? 11.289 32.719 14.789 1 48.84 744 LEU B C 1
ATOM 13681 O O . LEU B 1 744 ? 10.242 32.719 14.133 1 48.84 744 LEU B O 1
ATOM 13685 N N . THR B 1 745 ? 11.641 31.656 15.328 1 50.88 745 THR B N 1
ATOM 13686 C CA . THR B 1 745 ? 10.953 30.375 15.133 1 50.88 745 THR B CA 1
ATOM 13687 C C . THR B 1 745 ? 9.453 30.531 15.328 1 50.88 745 THR B C 1
ATOM 13689 O O . THR B 1 745 ? 8.656 29.875 14.656 1 50.88 745 THR B O 1
ATOM 13692 N N . ASN B 1 746 ? 9.195 31.312 16.312 1 58.59 746 ASN B N 1
ATOM 13693 C CA . ASN B 1 746 ? 7.789 31.281 16.703 1 58.59 746 ASN B CA 1
ATOM 13694 C C . ASN B 1 746 ? 7.066 32.562 16.297 1 58.59 746 ASN B C 1
ATOM 13696 O O . ASN B 1 746 ? 6.086 32.969 16.938 1 58.59 746 ASN B O 1
ATOM 13700 N N . ARG B 1 747 ? 7.738 33.156 15.164 1 66.88 747 ARG B N 1
ATOM 13701 C CA . ARG B 1 747 ? 6.977 34.344 14.805 1 66.88 747 ARG B CA 1
ATOM 13702 C C . ARG B 1 747 ? 6.152 34.094 13.539 1 66.88 747 ARG B C 1
ATOM 13704 O O . ARG B 1 747 ? 6.645 33.5 12.578 1 66.88 747 ARG B O 1
ATOM 13711 N N . PRO B 1 748 ? 5.004 34.469 13.539 1 79.56 748 PRO B N 1
ATOM 13712 C CA . PRO B 1 748 ? 4.152 34.312 12.359 1 79.56 748 PRO B CA 1
ATOM 13713 C C . PRO B 1 748 ? 4.645 35.156 11.172 1 79.56 748 PRO B C 1
ATOM 13715 O O . PRO B 1 748 ? 5.055 36.281 11.352 1 79.56 748 PRO B O 1
ATOM 13718 N N . PHE B 1 749 ? 4.789 3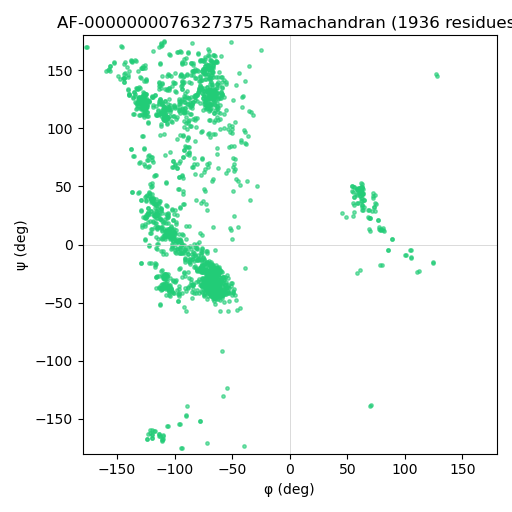4.688 10.047 1 85.56 749 PHE B N 1
ATOM 13719 C CA . PHE B 1 749 ? 5.258 35.281 8.812 1 85.56 749 PHE B CA 1
ATOM 13720 C C . PHE B 1 749 ? 4.461 36.562 8.492 1 85.56 749 PHE B C 1
ATOM 13722 O O . PHE B 1 749 ? 5.023 37.562 8.055 1 85.56 749 PHE B O 1
ATOM 13729 N N . ALA B 1 750 ? 3.205 36.438 8.727 1 78.31 750 ALA B N 1
ATOM 13730 C CA . ALA B 1 750 ? 2.328 37.562 8.375 1 78.31 750 ALA B CA 1
ATOM 13731 C C . ALA B 1 750 ? 2.631 38.781 9.227 1 78.31 750 ALA B C 1
ATOM 13733 O O . ALA B 1 750 ? 2.441 39.906 8.789 1 78.31 750 ALA B O 1
ATOM 13734 N N . ASP B 1 751 ? 3.178 38.562 10.484 1 75.5 751 ASP B N 1
ATOM 13735 C CA . ASP B 1 751 ? 3.383 39.656 11.422 1 75.5 751 ASP B CA 1
ATOM 13736 C C . ASP B 1 751 ? 4.84 40.125 11.422 1 75.5 751 ASP B C 1
ATOM 13738 O O . ASP B 1 751 ? 5.191 41.094 12.102 1 75.5 751 ASP B O 1
ATOM 13742 N N . GLU B 1 752 ? 5.59 39.438 10.695 1 78.69 752 GLU B N 1
ATOM 13743 C CA . GLU B 1 752 ? 7.004 39.812 10.688 1 78.69 752 GLU B CA 1
ATOM 13744 C C . GLU B 1 752 ? 7.227 41.125 9.961 1 78.69 752 GLU B C 1
ATOM 13746 O O . GLU B 1 752 ? 6.629 41.375 8.906 1 78.69 752 GLU B O 1
ATOM 13751 N N . ASP B 1 753 ? 7.863 42 10.68 1 74.25 753 ASP B N 1
ATOM 13752 C CA . ASP B 1 753 ? 8.133 43.281 10.094 1 74.25 753 ASP B CA 1
ATOM 13753 C C . ASP B 1 753 ? 9.297 43.219 9.109 1 74.25 753 ASP B C 1
ATOM 13755 O O . ASP B 1 753 ? 10.461 43.188 9.516 1 74.25 753 ASP B O 1
ATOM 13759 N N . LEU B 1 754 ? 8.984 43.094 7.941 1 75.88 754 LEU B N 1
ATOM 13760 C CA . LEU B 1 754 ? 9.992 43.062 6.883 1 75.88 754 LEU B CA 1
ATOM 13761 C C . LEU B 1 754 ? 10.141 44.438 6.227 1 75.88 754 LEU B C 1
ATOM 13763 O O . LEU B 1 754 ? 10.602 44.531 5.086 1 75.88 754 LEU B O 1
ATOM 13767 N N . SER B 1 755 ? 9.82 45.531 6.906 1 70.62 755 SER B N 1
ATOM 13768 C CA . SER B 1 755 ? 9.891 46.875 6.367 1 70.62 755 SER B CA 1
ATOM 13769 C C . SER B 1 755 ? 11.328 47.312 6.098 1 70.62 755 SER B C 1
ATOM 13771 O O . SER B 1 755 ? 11.586 48.156 5.262 1 70.62 755 SER B O 1
ATOM 13773 N N . PHE B 1 756 ? 12.195 46.562 6.82 1 67.12 756 PHE B N 1
ATOM 13774 C CA . PHE B 1 756 ? 13.609 46.906 6.648 1 67.12 756 PHE B CA 1
ATOM 13775 C C . PHE B 1 756 ? 14.078 46.562 5.234 1 67.12 756 PHE B C 1
ATOM 13777 O O . PHE B 1 756 ? 15.086 47.094 4.766 1 67.12 756 PHE B O 1
ATOM 13784 N N . CYS B 1 757 ? 13.32 45.688 4.625 1 70.19 757 CYS B N 1
ATOM 13785 C CA . CYS B 1 757 ? 13.719 45.281 3.281 1 70.19 757 CYS B CA 1
ATOM 13786 C C . CYS B 1 757 ? 13.477 46.406 2.275 1 70.19 757 CYS B C 1
ATOM 13788 O O . CYS B 1 757 ? 14.086 46.406 1.205 1 70.19 757 CYS B O 1
ATOM 13790 N N . PHE B 1 758 ? 12.555 47.219 2.527 1 61.84 758 PHE B N 1
ATOM 13791 C CA . PHE B 1 758 ? 12.195 48.281 1.572 1 61.84 758 PHE B CA 1
ATOM 13792 C C . PHE B 1 758 ? 12.875 49.594 1.926 1 61.84 758 PHE B C 1
ATOM 13794 O O . PHE B 1 758 ? 13.047 50.469 1.066 1 61.84 758 PHE B O 1
ATOM 13801 N N . GLU B 1 759 ? 12.922 49.969 3.307 1 52.44 759 GLU B N 1
ATOM 13802 C CA . GLU B 1 759 ? 13.312 51.312 3.684 1 52.44 759 GLU B CA 1
ATOM 13803 C C . GLU B 1 759 ? 14.828 51.469 3.723 1 52.44 759 GLU B C 1
ATOM 13805 O O . GLU B 1 759 ? 15.516 50.719 4.41 1 52.44 759 GLU B O 1
ATOM 13810 N N . ASN B 1 760 ? 15.312 51.781 2.766 1 52.66 760 ASN B N 1
ATOM 13811 C CA . ASN B 1 760 ? 16.656 52.375 2.754 1 52.66 760 ASN B CA 1
ATOM 13812 C C . ASN B 1 760 ? 16.781 53.531 3.736 1 52.66 760 ASN B C 1
ATOM 13814 O O . ASN B 1 760 ? 17.672 54.375 3.607 1 52.66 760 ASN B O 1
ATOM 13818 N N . TRP B 1 761 ? 15.727 53.656 4.664 1 52.69 761 TRP B N 1
ATOM 13819 C CA . TRP B 1 761 ? 15.656 54.844 5.504 1 52.69 761 TRP B CA 1
ATOM 13820 C C . TRP B 1 761 ? 16.734 54.812 6.586 1 52.69 761 TRP B C 1
ATOM 13822 O O . TRP B 1 761 ? 17.234 55.875 7 1 52.69 761 TRP B O 1
ATOM 13832 N N . GLU B 1 762 ? 17.016 53.625 7.051 1 52.16 762 GLU B N 1
ATOM 13833 C CA . GLU B 1 762 ? 18.047 53.594 8.07 1 52.16 762 GLU B CA 1
ATOM 13834 C C . GLU B 1 762 ? 19.328 54.25 7.586 1 52.16 762 GLU B C 1
ATOM 13836 O O . GLU B 1 762 ? 19.984 54.969 8.344 1 52.16 762 GLU B O 1
ATOM 13841 N N . MET B 1 763 ? 19.484 53.969 6.348 1 56.62 763 MET B N 1
ATOM 13842 C CA . MET B 1 763 ? 20.641 54.688 5.785 1 56.62 763 MET B CA 1
ATOM 13843 C C . MET B 1 763 ? 20.375 56.188 5.777 1 56.62 763 MET B C 1
ATOM 13845 O O . MET B 1 763 ? 21.266 57 6.121 1 56.62 763 MET B O 1
ATOM 13849 N N . TYR B 1 764 ? 19.109 56.531 5.598 1 58.56 764 TYR B N 1
ATOM 13850 C CA . TYR B 1 764 ? 18.797 57.969 5.566 1 58.56 764 TYR B CA 1
ATOM 13851 C C . TYR B 1 764 ? 18.812 58.562 6.969 1 58.56 764 TYR B C 1
ATOM 13853 O O . TYR B 1 764 ? 19.328 59.656 7.176 1 58.56 764 TYR B O 1
ATOM 13861 N N . LEU B 1 765 ? 18.406 57.812 7.906 1 60.94 765 LEU B N 1
ATOM 13862 C CA . LEU B 1 765 ? 18.422 58.344 9.273 1 60.94 765 LEU B CA 1
ATOM 13863 C C . LEU B 1 765 ? 19.844 58.344 9.828 1 60.94 765 LEU B C 1
ATOM 13865 O O . LEU B 1 765 ? 20.234 59.25 10.562 1 60.94 765 LEU B O 1
ATOM 13869 N N . PHE B 1 766 ? 20.609 57.438 9.383 1 59.69 766 PHE B N 1
ATOM 13870 C CA . PHE B 1 766 ? 22.016 57.469 9.758 1 59.69 766 PHE B CA 1
ATOM 13871 C C . PHE B 1 766 ? 22.734 58.656 9.148 1 59.69 766 PHE B C 1
ATOM 13873 O O . PHE B 1 766 ? 23.484 59.344 9.828 1 59.69 766 PHE B O 1
ATOM 13880 N N . ILE B 1 767 ? 22.344 58.906 7.977 1 64.75 767 ILE B N 1
ATOM 13881 C CA . ILE B 1 767 ? 22.922 60.094 7.32 1 64.75 767 ILE B CA 1
ATOM 13882 C C . ILE B 1 767 ? 22.422 61.375 8 1 64.75 767 ILE B C 1
ATOM 13884 O O . ILE B 1 767 ? 23.203 62.281 8.289 1 64.75 767 ILE B O 1
ATOM 13888 N N . ALA B 1 768 ? 21.172 61.406 8.453 1 67.19 768 ALA B N 1
ATOM 13889 C CA . ALA B 1 768 ? 20.594 62.594 9.07 1 67.19 768 ALA B CA 1
ATOM 13890 C C . ALA B 1 768 ? 21.156 62.812 10.477 1 67.19 768 ALA B C 1
ATOM 13892 O O . ALA B 1 768 ? 21.5 63.938 10.844 1 67.19 768 ALA B O 1
ATOM 13893 N N . THR B 1 769 ? 21.312 61.719 11.109 1 70.12 769 THR B N 1
ATOM 13894 C CA . THR B 1 769 ? 21.844 61.875 12.461 1 70.12 769 THR B CA 1
ATOM 13895 C C . THR B 1 769 ? 23.328 62.188 12.438 1 70.12 769 THR B C 1
ATOM 13897 O O . THR B 1 769 ? 23.812 63 13.242 1 70.12 769 THR B O 1
ATOM 13900 N N . THR B 1 770 ? 24 61.688 11.469 1 66.56 770 THR B N 1
ATOM 13901 C CA . THR B 1 770 ? 25.422 62.031 11.336 1 66.56 770 THR B CA 1
ATOM 13902 C C . THR B 1 770 ? 25.594 63.5 10.961 1 66.56 770 THR B C 1
ATOM 13904 O O . THR B 1 770 ? 26.438 64.188 11.531 1 66.56 770 THR B O 1
ATOM 13907 N N . VAL B 1 771 ? 24.688 64 10.234 1 71.69 771 VAL B N 1
ATOM 13908 C CA . VAL B 1 771 ? 24.75 65.375 9.812 1 71.69 771 VAL B CA 1
ATOM 13909 C C . VAL B 1 771 ? 24.359 66.312 10.969 1 71.69 771 VAL B C 1
ATOM 13911 O O . VAL B 1 771 ? 25 67.312 11.219 1 71.69 771 VAL B O 1
ATOM 13914 N N . THR B 1 772 ? 23.453 66 11.797 1 74.31 772 THR B N 1
ATOM 13915 C CA . THR B 1 772 ? 23 66.812 12.93 1 74.31 772 THR B CA 1
ATOM 13916 C C . THR B 1 772 ? 24.062 66.875 14.023 1 74.31 772 THR B C 1
ATOM 13918 O O . THR B 1 772 ? 24.312 67.875 14.625 1 74.31 772 THR B O 1
ATOM 13921 N N . VAL B 1 773 ? 24.656 65.75 14.211 1 70.94 773 VAL B N 1
ATOM 13922 C CA . VAL B 1 773 ? 25.703 65.688 15.219 1 70.94 773 VAL B CA 1
ATOM 13923 C C . VAL B 1 773 ? 26.891 66.5 14.781 1 70.94 773 VAL B C 1
ATOM 13925 O O . VAL B 1 773 ? 27.453 67.312 15.57 1 70.94 773 VAL B O 1
ATOM 13928 N N . LEU B 1 774 ? 27.219 66.5 13.539 1 72.31 774 LEU B N 1
ATOM 13929 C CA . LEU B 1 774 ? 28.328 67.25 13 1 72.31 774 LEU B CA 1
ATOM 13930 C C . LEU B 1 774 ? 28.016 68.75 13.023 1 72.31 774 LEU B C 1
ATOM 13932 O O . LEU B 1 774 ? 28.875 69.562 13.336 1 72.31 774 LEU B O 1
ATOM 13936 N N . LEU B 1 775 ? 26.781 69.188 12.938 1 73.88 775 LEU B N 1
ATOM 13937 C CA . LEU B 1 775 ? 26.344 70.562 12.922 1 73.88 775 LEU B CA 1
ATOM 13938 C C . LEU B 1 775 ? 26.344 71.125 14.328 1 73.88 775 LEU B C 1
ATOM 13940 O O . LEU B 1 775 ? 26.578 72.375 14.492 1 73.88 775 LEU B O 1
ATOM 13944 N N . PHE B 1 776 ? 26.125 70.312 15.258 1 72.56 776 PHE B N 1
ATOM 13945 C CA . PHE B 1 776 ? 26.156 70.812 16.641 1 72.56 776 PHE B CA 1
ATOM 13946 C C . PHE B 1 776 ? 27.594 70.812 17.156 1 72.56 776 PHE B C 1
ATOM 13948 O O . PHE B 1 776 ? 27.969 71.75 17.891 1 72.56 776 PHE B O 1
ATOM 13955 N N . LEU B 1 777 ? 28.391 69.875 16.766 1 66.75 777 LEU B N 1
ATOM 13956 C CA . LEU B 1 777 ? 29.75 69.812 17.25 1 66.75 777 LEU B CA 1
ATOM 13957 C C . LEU B 1 777 ? 30.594 71 16.672 1 66.75 777 LEU B C 1
ATOM 13959 O O . LEU B 1 777 ? 31.422 71.562 17.375 1 66.75 777 LEU B O 1
ATOM 13963 N N . LEU B 1 778 ? 30.266 71.312 15.516 1 72.44 778 LEU B N 1
ATOM 13964 C CA . LEU B 1 778 ? 31.078 72.312 14.836 1 72.44 778 LEU B CA 1
ATOM 13965 C C . LEU B 1 778 ? 30.859 73.688 15.445 1 72.44 778 LEU B C 1
ATOM 13967 O O . LEU B 1 778 ? 31.812 74.438 15.75 1 72.44 778 LEU B O 1
ATOM 13971 N N . PRO B 1 779 ? 29.594 74.125 15.734 1 71.06 779 PRO B N 1
ATOM 13972 C CA . PRO B 1 779 ? 29.438 75.438 16.359 1 71.06 779 PRO B CA 1
ATOM 13973 C C . PRO B 1 779 ? 29.938 75.5 17.797 1 71.06 779 PRO B C 1
ATOM 13975 O O . PRO B 1 779 ? 30.484 76.5 18.234 1 71.06 779 PRO B O 1
ATOM 13978 N N . SER B 1 780 ? 29.875 74.438 18.547 1 67.88 780 SER B N 1
ATOM 13979 C CA . SER B 1 780 ? 30.359 74.375 19.906 1 67.88 780 SER B CA 1
ATOM 13980 C C . SER B 1 780 ? 31.891 74.438 19.953 1 67.88 780 SER B C 1
ATOM 13982 O O . SER B 1 780 ? 32.438 75.125 20.828 1 67.88 780 SER B O 1
ATOM 13984 N N . LEU B 1 781 ? 32.469 73.875 18.969 1 67.25 781 LEU B N 1
ATOM 13985 C CA . LEU B 1 781 ? 33.906 73.938 18.859 1 67.25 781 LEU B CA 1
ATOM 13986 C C . LEU B 1 781 ? 34.312 75.375 18.438 1 67.25 781 LEU B C 1
ATOM 13988 O O . LEU B 1 781 ? 35.281 75.938 18.969 1 67.25 781 LEU B O 1
ATOM 13992 N N . ILE B 1 782 ? 33.5 75.938 17.609 1 71 782 ILE B N 1
ATOM 13993 C CA . ILE B 1 782 ? 33.781 77.312 17.156 1 71 782 ILE B CA 1
ATOM 13994 C C . ILE B 1 782 ? 33.531 78.312 18.297 1 71 782 ILE B C 1
ATOM 13996 O O . ILE B 1 782 ? 34.312 79.188 18.531 1 71 782 ILE B O 1
ATOM 14000 N N . TYR B 1 783 ? 32.531 78.062 19.094 1 65.38 783 TYR B N 1
ATOM 14001 C CA . TYR B 1 783 ? 32.219 78.875 20.25 1 65.38 783 TYR B CA 1
ATOM 14002 C C . TYR B 1 783 ? 33.281 78.75 21.344 1 65.38 783 TYR B C 1
ATOM 14004 O O . TYR B 1 783 ? 33.656 79.75 21.969 1 65.38 783 TYR B O 1
ATOM 14012 N N . ALA B 1 784 ? 33.781 77.625 21.5 1 62.38 784 ALA B N 1
ATOM 14013 C CA . ALA B 1 784 ? 34.812 77.375 22.5 1 62.38 784 ALA B CA 1
ATOM 14014 C C . ALA B 1 784 ? 36.125 78.062 22.109 1 62.38 784 ALA B C 1
ATOM 14016 O O . ALA B 1 784 ? 36.812 78.625 22.969 1 62.38 784 ALA B O 1
ATOM 14017 N N . LYS B 1 785 ? 36.344 78.062 20.797 1 61.69 785 LYS B N 1
ATOM 14018 C CA . LYS B 1 785 ? 37.594 78.688 20.344 1 61.69 785 LYS B CA 1
ATOM 14019 C C . LYS B 1 785 ? 37.406 80.188 20.109 1 61.69 785 LYS B C 1
ATOM 14021 O O . LYS B 1 785 ? 38.312 81 20.422 1 61.69 785 LYS B O 1
ATOM 14026 N N . PHE B 1 786 ? 36.219 80.562 19.578 1 60.31 786 PHE B N 1
ATOM 14027 C CA . PHE B 1 786 ? 36.062 81.938 19.156 1 60.31 786 PHE B CA 1
ATOM 14028 C C . PHE B 1 786 ? 34.938 82.625 19.938 1 60.31 786 PHE B C 1
ATOM 14030 O O . PHE B 1 786 ? 34.438 83.688 19.516 1 60.31 786 PHE B O 1
ATOM 14037 N N . GLY B 1 787 ? 34.594 82.062 21.078 1 56.19 787 GLY B N 1
ATOM 14038 C CA . GLY B 1 787 ? 33.469 82.562 21.875 1 56.19 787 GLY B CA 1
ATOM 14039 C C . GLY B 1 787 ? 33.594 84 22.25 1 56.19 787 GLY B C 1
ATOM 14040 O O . GLY B 1 787 ? 32.625 84.75 22.125 1 56.19 787 GLY B O 1
ATOM 14041 N N . TRP B 1 788 ? 34.781 84.312 22.781 1 57.28 788 TRP B N 1
ATOM 14042 C CA . TRP B 1 788 ? 35 85.688 23.188 1 57.28 788 TRP B CA 1
ATOM 14043 C C . TRP B 1 788 ? 34.938 86.625 21.984 1 57.28 788 TRP B C 1
ATOM 14045 O O . TRP B 1 788 ? 34.344 87.688 22.047 1 57.28 788 TRP B O 1
ATOM 14055 N N . THR B 1 789 ? 35.562 86.188 20.938 1 58.41 789 THR B N 1
ATOM 14056 C CA . THR B 1 789 ? 35.531 87 19.719 1 58.41 789 THR B CA 1
ATOM 14057 C C . THR B 1 789 ? 34.094 87.188 19.203 1 58.41 789 THR B C 1
ATOM 14059 O O . THR B 1 789 ? 33.719 88.25 18.75 1 58.41 789 THR B O 1
ATOM 14062 N N . PHE B 1 790 ? 33.281 86.125 19.359 1 63.66 790 PHE B N 1
ATOM 14063 C CA . PHE B 1 790 ? 31.875 86.188 18.906 1 63.66 790 PHE B CA 1
ATOM 14064 C C . PHE B 1 790 ? 31.031 87 19.859 1 63.66 790 PHE B C 1
ATOM 14066 O O . PHE B 1 790 ? 30.188 87.75 19.438 1 63.66 790 PHE B O 1
ATOM 14073 N N . ARG B 1 791 ? 31.297 86.938 21.141 1 60.66 791 ARG B N 1
ATOM 14074 C CA . ARG B 1 791 ? 30.609 87.812 22.094 1 60.66 791 ARG B CA 1
ATOM 14075 C C . ARG B 1 791 ? 30.984 89.25 21.844 1 60.66 791 ARG B C 1
ATOM 14077 O O . ARG B 1 791 ? 30.125 90.125 21.875 1 60.66 791 ARG B O 1
ATOM 14084 N N . TYR B 1 792 ? 32.312 89.5 21.656 1 57.34 792 TYR B N 1
ATOM 14085 C CA . TYR B 1 792 ? 32.781 90.812 21.312 1 57.34 792 TYR B CA 1
ATOM 14086 C C . TYR B 1 792 ? 32.156 91.312 20.016 1 57.34 792 TYR B C 1
ATOM 14088 O O . TYR B 1 792 ? 31.672 92.438 19.922 1 57.34 792 TYR B O 1
ATOM 14096 N N . ALA B 1 793 ? 32.062 90.375 19.047 1 62.38 793 ALA B N 1
ATOM 14097 C CA . ALA B 1 793 ? 31.469 90.75 17.766 1 62.38 793 ALA B CA 1
ATOM 14098 C C . ALA B 1 793 ? 29.953 91 17.891 1 62.38 793 ALA B C 1
ATOM 14100 O O . ALA B 1 793 ? 29.406 91.875 17.312 1 62.38 793 ALA B O 1
ATOM 14101 N N . LEU B 1 794 ? 29.328 90.188 18.703 1 61.62 794 LEU B N 1
ATOM 14102 C CA . LEU B 1 794 ? 27.891 90.312 18.953 1 61.62 794 LEU B CA 1
ATOM 14103 C C . LEU B 1 794 ? 27.625 91.625 19.719 1 61.62 794 LEU B C 1
ATOM 14105 O O . LEU B 1 794 ? 26.641 92.312 19.438 1 61.62 794 LEU B O 1
ATOM 14109 N N . TYR B 1 795 ? 28.5 91.938 20.656 1 57.66 795 TYR B N 1
ATOM 14110 C CA . TYR B 1 795 ? 28.375 93.25 21.328 1 57.66 795 TYR B CA 1
ATOM 14111 C C . TYR B 1 795 ? 28.609 94.375 20.344 1 57.66 795 TYR B C 1
ATOM 14113 O O . TYR B 1 795 ? 27.906 95.375 20.375 1 57.66 795 TYR B O 1
ATOM 14121 N N . LEU B 1 796 ? 29.578 94.188 19.484 1 56.41 796 LEU B N 1
ATOM 14122 C CA . LEU B 1 796 ? 29.828 95.188 18.469 1 56.41 796 LEU B CA 1
ATOM 14123 C C . LEU B 1 796 ? 28.656 95.312 17.516 1 56.41 796 LEU B C 1
ATOM 14125 O O . LEU B 1 796 ? 28.25 96.438 17.125 1 56.41 796 LEU B O 1
ATOM 14129 N N . LEU B 1 797 ? 28.109 94.125 17.125 1 58.25 797 LEU B N 1
ATOM 14130 C CA . LEU B 1 797 ? 26.969 94.125 16.203 1 58.25 797 LEU B CA 1
ATOM 14131 C C . LEU B 1 797 ? 25.719 94.688 16.891 1 58.25 797 LEU B C 1
ATOM 14133 O O . LEU B 1 797 ? 24.938 95.375 16.266 1 58.25 797 LEU B O 1
ATOM 14137 N N . ARG B 1 798 ? 25.438 94.312 18.125 1 52.94 798 ARG B N 1
ATOM 14138 C CA . ARG B 1 798 ? 24.344 94.938 18.859 1 52.94 798 ARG B CA 1
ATOM 14139 C C . ARG B 1 798 ? 24.531 96.438 18.984 1 52.94 798 ARG B C 1
ATOM 14141 O O . ARG B 1 798 ? 23.562 97.188 18.938 1 52.94 798 ARG B O 1
ATOM 14148 N N . GLY B 1 799 ? 25.75 96.812 19.281 1 49.12 799 GLY B N 1
ATOM 14149 C CA . GLY B 1 799 ? 26.062 98.25 19.266 1 49.12 799 GLY B CA 1
ATOM 14150 C C . GLY B 1 799 ? 25.797 98.938 17.922 1 49.12 799 GLY B C 1
ATOM 14151 O O . GLY B 1 799 ? 25.391 100.062 17.875 1 49.12 799 GLY B O 1
ATOM 14152 N N . TRP B 1 800 ? 26.109 98.188 16.844 1 48.97 800 TRP B N 1
ATOM 14153 C CA . TRP B 1 800 ? 25.859 98.75 15.523 1 48.97 800 TRP B CA 1
ATOM 14154 C C . TRP B 1 800 ? 24.375 98.938 15.281 1 48.97 800 TRP B C 1
ATOM 14156 O O . TRP B 1 800 ? 23.969 99.938 14.617 1 48.97 800 TRP B O 1
ATOM 14166 N N . GLY B 1 801 ? 23.484 97.938 15.609 1 43.31 801 GLY B N 1
ATOM 14167 C CA . GLY B 1 801 ? 22.062 98.125 15.383 1 43.31 801 GLY B CA 1
ATOM 14168 C C . GLY B 1 801 ? 21.453 99.25 16.203 1 43.31 801 GLY B C 1
ATOM 14169 O O . GLY B 1 801 ? 20.266 99.562 16.094 1 43.31 801 GLY B O 1
ATOM 14170 N N . TYR B 1 802 ? 21.875 99.438 17.484 1 39.12 802 TYR B N 1
ATOM 14171 C CA . TYR B 1 802 ? 21.203 100.5 18.219 1 39.12 802 TYR B CA 1
ATOM 14172 C C . TYR B 1 802 ? 21.406 101.875 17.531 1 39.12 802 TYR B C 1
ATOM 14174 O O . TYR B 1 802 ? 22.547 102.25 17.219 1 39.12 802 TYR B O 1
ATOM 14182 N N . LYS B 1 803 ? 20.344 102.312 16.734 1 37.66 803 LYS B N 1
ATOM 14183 C CA . LYS B 1 803 ? 20.031 103.562 16.016 1 37.66 803 LYS B CA 1
ATOM 14184 C C . LYS B 1 803 ? 20.75 104.75 16.656 1 37.66 803 LYS B C 1
ATOM 14186 O O . LYS B 1 803 ? 21.141 104.688 17.812 1 37.66 803 LYS B O 1
ATOM 14191 N N . GLN B 1 804 ? 20.688 105.875 15.828 1 36.34 804 GLN B N 1
ATOM 14192 C CA . GLN B 1 804 ? 20.984 107.312 15.766 1 36.34 804 GLN B CA 1
ATOM 14193 C C . GLN B 1 804 ? 20.469 108 17 1 36.34 804 GLN B C 1
ATOM 14195 O O . GLN B 1 804 ? 19.25 108.125 17.203 1 36.34 804 GLN B O 1
ATOM 14200 N N . LEU B 1 805 ? 20.953 107.75 18.172 1 33.44 805 LEU B N 1
ATOM 14201 C CA . LEU B 1 805 ? 20.625 108.688 19.234 1 33.44 805 LEU B CA 1
ATOM 14202 C C . LEU B 1 805 ? 20.609 110.125 18.719 1 33.44 805 LEU B C 1
ATOM 14204 O O . LEU B 1 805 ? 21.578 110.625 18.109 1 33.44 805 LEU B O 1
ATOM 14208 N N . CYS B 1 806 ? 19.422 110.5 18.203 1 34.56 806 CYS B N 1
ATOM 14209 C CA . CYS B 1 806 ? 19.188 111.938 17.844 1 34.56 806 CYS B CA 1
ATOM 14210 C C . CYS B 1 806 ? 19.953 112.875 18.766 1 34.56 806 CYS B C 1
ATOM 14212 O O . CYS B 1 806 ? 19.938 112.688 19.984 1 34.56 806 CYS B O 1
ATOM 14214 N N . PRO B 1 807 ? 20.984 113.562 18.203 1 37.22 807 PRO B N 1
ATOM 14215 C CA . PRO B 1 807 ? 21.703 114.625 18.938 1 37.22 807 PRO B CA 1
ATOM 14216 C C . PRO B 1 807 ? 20.75 115.562 19.719 1 37.22 807 PRO B C 1
ATOM 14218 O O . PRO B 1 807 ? 19.922 116.188 19.125 1 37.22 807 PRO B O 1
ATOM 14221 N N . LYS B 1 808 ? 19.812 115.062 20.547 1 38.69 808 LYS B N 1
ATOM 14222 C CA . LYS B 1 808 ? 19.391 116.25 21.25 1 38.69 808 LYS B CA 1
ATOM 14223 C C . LYS B 1 808 ? 20.578 117.188 21.562 1 38.69 808 LYS B C 1
ATOM 14225 O O . LYS B 1 808 ? 21.719 116.688 21.625 1 38.69 808 LYS B O 1
ATOM 14230 N N . GLY B 1 809 ? 20.438 118.438 21.469 1 42.22 809 GLY B N 1
ATOM 14231 C CA . GLY B 1 809 ? 21.328 119.562 21.875 1 42.22 809 GLY B CA 1
ATOM 14232 C C . GLY B 1 809 ? 22.219 119.188 23.047 1 42.22 809 GLY B C 1
ATOM 14233 O O . GLY B 1 809 ? 21.812 119.375 24.203 1 42.22 809 GLY B O 1
ATOM 14234 N N . ARG B 1 810 ? 22.906 118.125 23.016 1 47.75 810 ARG B N 1
ATOM 14235 C CA . ARG B 1 810 ? 23.719 117.75 24.172 1 47.75 810 ARG B CA 1
ATOM 14236 C C . ARG B 1 810 ? 24.656 118.938 24.547 1 47.75 810 ARG B C 1
ATOM 14238 O O . ARG B 1 810 ? 25.391 119.438 23.703 1 47.75 810 ARG B O 1
ATOM 14245 N N . ASP B 1 811 ? 24.234 119.625 25.484 1 58.78 811 ASP B N 1
ATOM 14246 C CA . ASP B 1 811 ? 25.031 120.688 26.156 1 58.78 811 ASP B CA 1
ATOM 14247 C C . ASP B 1 811 ? 26.406 120.125 26.562 1 58.78 811 ASP B C 1
ATOM 14249 O O . ASP B 1 811 ? 26.484 119.125 27.312 1 58.78 811 ASP B O 1
ATOM 14253 N N . TYR B 1 812 ? 27.453 120.125 25.609 1 68.69 812 TYR B N 1
ATOM 14254 C CA . TYR B 1 812 ? 28.812 119.75 25.969 1 68.69 812 TYR B CA 1
ATOM 14255 C C . TYR B 1 812 ? 29.359 120.688 27.047 1 68.69 812 TYR B C 1
ATOM 14257 O O . TYR B 1 812 ? 29.172 121.938 26.953 1 68.69 812 TYR B O 1
ATOM 14265 N N . GLN B 1 813 ? 29.688 120.188 28.094 1 78.38 813 GLN B N 1
ATOM 14266 C CA . GLN B 1 813 ? 30.234 121 29.188 1 78.38 813 GLN B CA 1
ATOM 14267 C C . GLN B 1 813 ? 31.641 121.5 28.844 1 78.38 813 GLN B C 1
ATOM 14269 O O . GLN B 1 813 ? 32.031 122.625 29.25 1 78.38 813 GLN B O 1
ATOM 14274 N N . TYR B 1 814 ? 32.375 120.625 27.953 1 83.06 814 TYR B N 1
ATOM 14275 C CA . TYR B 1 814 ? 33.75 121.062 27.594 1 83.06 814 TYR B CA 1
ATOM 14276 C C . TYR B 1 814 ? 33.906 121.062 26.078 1 83.06 814 TYR B C 1
ATOM 14278 O O . TYR B 1 814 ? 33.188 120.375 25.359 1 83.06 814 TYR B O 1
ATOM 14286 N N . ASP B 1 815 ? 34.781 121.875 25.594 1 83.44 815 ASP B N 1
ATOM 14287 C CA . ASP B 1 815 ? 35.062 121.938 24.156 1 83.44 815 ASP B CA 1
ATOM 14288 C C . ASP B 1 815 ? 36 120.812 23.75 1 83.44 815 ASP B C 1
ATOM 14290 O O . ASP B 1 815 ? 35.875 120.25 22.641 1 83.44 815 ASP B O 1
ATOM 14294 N N . ALA B 1 816 ? 36.969 120.5 24.562 1 86.88 816 ALA B N 1
ATOM 14295 C CA . ALA B 1 816 ? 37.875 119.375 24.203 1 86.88 816 ALA B CA 1
ATOM 14296 C C . ALA B 1 816 ? 38.375 118.688 25.453 1 86.88 816 ALA B C 1
ATOM 14298 O O . ALA B 1 816 ? 38.562 119.312 26.5 1 86.88 816 ALA B O 1
ATOM 14299 N N . TYR B 1 817 ? 38.531 117.375 25.344 1 86 817 TYR B N 1
ATOM 14300 C CA . TYR B 1 817 ? 39.219 116.562 26.328 1 86 817 TYR B CA 1
ATOM 14301 C C . TYR B 1 817 ? 40.688 116.375 25.984 1 86 817 TYR B C 1
ATOM 14303 O O . TYR B 1 817 ? 41.031 116.062 24.844 1 86 817 TYR B O 1
ATOM 14311 N N . ILE B 1 818 ? 41.562 116.75 27.016 1 88.25 818 ILE B N 1
ATOM 14312 C CA . ILE B 1 818 ? 43 116.625 26.766 1 88.25 818 ILE B CA 1
ATOM 14313 C C . ILE B 1 818 ? 43.531 115.312 27.203 1 88.25 818 ILE B C 1
ATOM 14315 O O . ILE B 1 818 ? 43.469 114.938 28.391 1 88.25 818 ILE B O 1
ATOM 14319 N N . SER B 1 819 ? 43.969 114.5 26.219 1 87.06 819 SER B N 1
ATOM 14320 C CA . SER B 1 819 ? 44.656 113.188 26.5 1 87.06 819 SER B CA 1
ATOM 14321 C C . SER B 1 819 ? 46.156 113.375 26.406 1 87.06 819 SER B C 1
ATOM 14323 O O . SER B 1 819 ? 46.719 113.625 25.328 1 87.06 819 SER B O 1
ATOM 14325 N N . CYS B 1 820 ? 46.938 113.312 27.594 1 86.56 820 CYS B N 1
ATOM 14326 C CA . CYS B 1 820 ? 48.406 113.438 27.641 1 86.56 820 CYS B CA 1
ATOM 14327 C C . CYS B 1 820 ? 48.969 112.5 28.719 1 86.56 820 CYS B C 1
ATOM 14329 O O . CYS B 1 820 ? 48.25 112.062 29.594 1 86.56 820 CYS B O 1
ATOM 14331 N N . CYS B 1 821 ? 50.219 112.125 28.531 1 82.75 821 CYS B N 1
ATOM 14332 C CA . CYS B 1 821 ? 50.938 111.312 29.516 1 82.75 821 CYS B CA 1
ATOM 14333 C C . CYS B 1 821 ? 51.312 112.125 30.75 1 82.75 821 CYS B C 1
ATOM 14335 O O . CYS B 1 821 ? 51.5 113.312 30.656 1 82.75 821 CYS B O 1
ATOM 14337 N N . SER B 1 822 ? 51.344 111.5 32.031 1 81.69 822 SER B N 1
ATOM 14338 C CA . SER B 1 822 ? 51.625 112.188 33.312 1 81.69 822 SER B CA 1
ATOM 14339 C C . SER B 1 822 ? 52.938 112.938 33.25 1 81.69 822 SER B C 1
ATOM 14341 O O . SER B 1 822 ? 53.062 114 33.906 1 81.69 822 SER B O 1
ATOM 14343 N N . HIS B 1 823 ? 53.969 112.562 32.406 1 83.19 823 HIS B N 1
ATOM 14344 C CA . HIS B 1 823 ? 55.25 113.25 32.281 1 83.19 823 HIS B CA 1
ATOM 14345 C C . HIS B 1 823 ? 55.094 114.562 31.594 1 83.19 823 HIS B C 1
ATOM 14347 O O . HIS B 1 823 ? 55.906 115.5 31.781 1 83.19 823 HIS B O 1
ATOM 14353 N N . ASP B 1 824 ? 53.938 114.812 30.875 1 83.25 824 ASP B N 1
ATOM 14354 C CA . ASP B 1 824 ? 53.781 116 30.109 1 83.25 824 ASP B CA 1
ATOM 14355 C C . ASP B 1 824 ? 52.719 116.938 30.719 1 83.25 824 ASP B C 1
ATOM 14357 O O . ASP B 1 824 ? 52.281 117.938 30.109 1 83.25 824 ASP B O 1
ATOM 14361 N N . TYR B 1 825 ? 52.25 116.688 31.969 1 84 825 TYR B N 1
ATOM 14362 C CA . TYR B 1 825 ? 51.219 117.438 32.625 1 84 825 TYR B CA 1
ATOM 14363 C C . TYR B 1 825 ? 51.656 118.938 32.812 1 84 825 TYR B C 1
ATOM 14365 O O . TYR B 1 825 ? 50.875 119.812 32.562 1 84 825 TYR B O 1
ATOM 14373 N N . LYS B 1 826 ? 52.969 119.125 33.25 1 84 826 LYS B N 1
ATOM 14374 C CA . LYS B 1 826 ? 53.438 120.5 33.5 1 84 826 LYS B CA 1
ATOM 14375 C C . LYS B 1 826 ? 53.438 121.312 32.188 1 84 826 LYS B C 1
ATOM 14377 O O . LYS B 1 826 ? 53.062 122.438 32.188 1 84 826 LYS B O 1
ATOM 14382 N N . TRP B 1 827 ? 53.844 120.688 31.047 1 85.56 827 TRP B N 1
ATOM 14383 C CA . TRP B 1 827 ? 53.906 121.375 29.75 1 85.56 827 TRP B CA 1
ATOM 14384 C C . TRP B 1 827 ? 52.5 121.688 29.281 1 85.56 827 TRP B C 1
ATOM 14386 O O . TRP B 1 827 ? 52.281 122.812 28.75 1 85.56 827 TRP B O 1
ATOM 14396 N N . VAL B 1 828 ? 51.5 120.875 29.484 1 86.12 828 VAL B N 1
ATOM 14397 C CA . VAL B 1 828 ? 50.094 121.125 29.094 1 86.12 828 VAL B CA 1
ATOM 14398 C C . VAL B 1 828 ? 49.531 122.25 29.906 1 86.12 828 VAL B C 1
ATOM 14400 O O . VAL B 1 828 ? 48.812 123.125 29.375 1 86.12 828 VAL B O 1
ATOM 14403 N N . ILE B 1 829 ? 49.812 122.375 31.203 1 83.12 829 ILE B N 1
ATOM 14404 C CA . ILE B 1 829 ? 49.281 123.438 32.062 1 83.12 829 ILE B CA 1
ATOM 14405 C C . ILE B 1 829 ? 49.906 124.75 31.656 1 83.12 829 ILE B C 1
ATOM 14407 O O . ILE B 1 829 ? 49.188 125.75 31.531 1 83.12 829 ILE B O 1
ATOM 14411 N N . ASP B 1 830 ? 51.188 124.812 31.328 1 84.75 830 ASP B N 1
ATOM 14412 C CA . ASP B 1 830 ? 51.906 126.062 31.062 1 84.75 830 ASP B CA 1
ATOM 14413 C C . ASP B 1 830 ? 51.656 126.562 29.625 1 84.75 830 ASP B C 1
ATOM 14415 O O . ASP B 1 830 ? 51.656 127.75 29.359 1 84.75 830 ASP B O 1
ATOM 14419 N N . ASN B 1 831 ? 51.469 125.625 28.672 1 85.44 831 ASN B N 1
ATOM 14420 C CA . ASN B 1 831 ? 51.406 126.062 27.281 1 85.44 831 ASN B CA 1
ATOM 14421 C C . ASN B 1 831 ? 50 125.875 26.719 1 85.44 831 ASN B C 1
ATOM 14423 O O . ASN B 1 831 ? 49.469 126.812 26.125 1 85.44 831 ASN B O 1
ATOM 14427 N N . ILE B 1 832 ? 49.25 124.812 27 1 84.5 832 ILE B N 1
ATOM 14428 C CA . ILE B 1 832 ? 47.969 124.562 26.359 1 84.5 832 ILE B CA 1
ATOM 14429 C C . ILE B 1 832 ? 46.844 125.188 27.203 1 84.5 832 ILE B C 1
ATOM 14431 O O . ILE B 1 832 ? 46.062 126 26.719 1 84.5 832 ILE B O 1
ATOM 14435 N N . LEU B 1 833 ? 46.75 124.875 28.516 1 84.88 833 LEU B N 1
ATOM 14436 C CA . LEU B 1 833 ? 45.656 125.375 29.359 1 84.88 833 LEU B CA 1
ATOM 14437 C C . LEU B 1 833 ? 45.781 126.875 29.547 1 84.88 833 LEU B C 1
ATOM 14439 O O . LEU B 1 833 ? 44.781 127.625 29.484 1 84.88 833 LEU B O 1
ATOM 14443 N N . GLU B 1 834 ? 47.031 127.438 29.781 1 83.06 834 GLU B N 1
ATOM 14444 C CA . GLU B 1 834 ? 47.219 128.875 29.969 1 83.06 834 GLU B CA 1
ATOM 14445 C C . GLU B 1 834 ? 46.906 129.625 28.688 1 83.06 834 GLU B C 1
ATOM 14447 O O . GLU B 1 834 ? 46.25 130.75 28.734 1 83.06 834 GLU B O 1
ATOM 14452 N N . LYS B 1 835 ? 47.281 129.125 27.453 1 82.25 835 LYS B N 1
ATOM 14453 C CA . LYS B 1 835 ? 47.094 129.875 26.203 1 82.25 835 LYS B CA 1
ATOM 14454 C C . LYS B 1 835 ? 45.656 129.75 25.688 1 82.25 835 LYS B C 1
ATOM 14456 O O . LYS B 1 835 ? 45.031 130.75 25.312 1 82.25 835 LYS B O 1
ATOM 14461 N N . LEU B 1 836 ? 45.062 128.5 25.766 1 82.06 836 LEU B N 1
ATOM 14462 C CA . LEU B 1 836 ? 43.75 128.375 25.141 1 82.06 836 LEU B CA 1
ATOM 14463 C C . LEU B 1 836 ? 42.625 128.75 26.094 1 82.06 836 LEU B C 1
ATOM 14465 O O . LEU B 1 836 ? 41.562 129.125 25.656 1 82.06 836 LEU B O 1
ATOM 14469 N N . GLU B 1 837 ? 42.688 128.625 27.391 1 80.94 837 GLU B N 1
ATOM 14470 C CA . GLU B 1 837 ? 41.594 128.875 28.312 1 80.94 837 GLU B CA 1
ATOM 14471 C C . GLU B 1 837 ? 41.688 130.375 28.734 1 80.94 837 GLU B C 1
ATOM 14473 O O . GLU B 1 837 ? 40.656 131 29 1 80.94 837 GLU B O 1
ATOM 14478 N N . LYS B 1 838 ? 42.906 131.125 28.75 1 78.56 838 LYS B N 1
ATOM 14479 C CA . LYS B 1 838 ? 43 132.5 29.297 1 78.56 838 LYS B CA 1
ATOM 14480 C C . LYS B 1 838 ? 43.375 133.5 28.203 1 78.56 838 LYS B C 1
ATOM 14482 O O . LYS B 1 838 ? 42.844 134.625 28.203 1 78.56 838 LYS B O 1
ATOM 14487 N N . GLN B 1 839 ? 44.25 133.125 27.266 1 75.81 839 GLN B N 1
ATOM 14488 C CA . GLN B 1 839 ? 44.781 134.25 26.391 1 75.81 839 GLN B CA 1
ATOM 14489 C C . GLN B 1 839 ? 44 134.25 25.078 1 75.81 839 GLN B C 1
ATOM 14491 O O . GLN B 1 839 ? 43.875 135.375 24.484 1 75.81 839 GLN B O 1
ATOM 14496 N N . TYR B 1 840 ? 43.469 133.25 24.484 1 71.06 840 TYR B N 1
ATOM 14497 C CA . TYR B 1 840 ? 42.844 133.25 23.172 1 71.06 840 TYR B CA 1
ATOM 14498 C C . TYR B 1 840 ? 41.344 133.625 23.297 1 71.06 840 TYR B C 1
ATOM 14500 O O . TYR B 1 840 ? 40.688 133.125 24.266 1 71.06 840 TYR B O 1
ATOM 14508 N N . GLU B 1 841 ? 40.812 134.75 22.484 1 68.06 841 GLU B N 1
ATOM 14509 C CA . GLU B 1 841 ? 39.375 135 22.344 1 68.06 841 GLU B CA 1
ATOM 14510 C C . GLU B 1 841 ? 38.781 134.375 21.094 1 68.06 841 GLU B C 1
ATOM 14512 O O . GLU B 1 841 ? 39.281 134.5 19.984 1 68.06 841 GLU B O 1
ATOM 14517 N N . PRO B 1 842 ? 37.688 133.25 21.266 1 73.06 842 PRO B N 1
ATOM 14518 C CA . PRO B 1 842 ? 36.844 132.75 22.375 1 73.06 842 PRO B CA 1
ATOM 14519 C C . PRO B 1 842 ? 37.562 131.75 23.25 1 73.06 842 PRO B C 1
ATOM 14521 O O . PRO B 1 842 ? 38.406 131 22.75 1 73.06 842 PRO B O 1
ATOM 14524 N N . CYS B 1 843 ? 37.281 131.75 24.547 1 77.12 843 CYS B N 1
ATOM 14525 C CA . CYS B 1 843 ? 37.844 130.875 25.562 1 77.12 843 CYS B CA 1
ATOM 14526 C C . CYS B 1 843 ? 37.344 129.5 25.422 1 77.12 843 CYS B C 1
ATOM 14528 O O . CYS B 1 843 ? 36.156 129.25 25.234 1 77.12 843 CYS B O 1
ATOM 14530 N N . PHE B 1 844 ? 38.281 128.5 25.281 1 84 844 PHE B N 1
ATOM 14531 C CA . PHE B 1 844 ? 37.938 127.125 25.188 1 84 844 PHE B CA 1
ATOM 14532 C C . PHE B 1 844 ? 37.875 126.5 26.578 1 84 844 PHE B C 1
ATOM 14534 O O . PHE B 1 844 ? 38.688 126.812 27.438 1 84 844 PHE B O 1
ATOM 14541 N N . ARG B 1 845 ? 36.781 125.75 26.875 1 85.31 845 ARG B N 1
ATOM 14542 C CA . ARG B 1 845 ? 36.656 124.938 28.094 1 85.31 845 ARG B CA 1
ATOM 14543 C C . ARG B 1 845 ? 37.219 123.562 27.859 1 85.31 845 ARG B C 1
ATOM 14545 O O . ARG B 1 845 ? 36.625 122.75 27.156 1 85.31 845 ARG B O 1
ATOM 14552 N N . LEU B 1 846 ? 38.438 123.312 28.422 1 87.62 846 LEU B N 1
ATOM 14553 C CA . LEU B 1 846 ? 39.125 122.062 28.234 1 87.62 846 LEU B CA 1
ATOM 14554 C C . LEU B 1 846 ? 38.969 121.188 29.469 1 87.62 846 LEU B C 1
ATOM 14556 O O . LEU B 1 846 ? 38.969 121.688 30.594 1 87.62 846 LEU B O 1
ATOM 14560 N N . CYS B 1 847 ? 38.688 119.875 29.312 1 87.44 847 CYS B N 1
ATOM 14561 C CA . CYS B 1 847 ? 38.656 118.875 30.375 1 87.44 847 CYS B CA 1
ATOM 14562 C C . CYS B 1 847 ? 40.031 118.25 30.547 1 87.44 847 CYS B C 1
ATOM 14564 O O . CYS B 1 847 ? 40.531 117.562 29.656 1 87.44 847 CYS B O 1
ATOM 14566 N N . PHE B 1 848 ? 40.75 118.688 31.672 1 86.19 848 PHE B N 1
ATOM 14567 C CA . PHE B 1 848 ? 42.062 118.125 32.062 1 86.19 848 PHE B CA 1
ATOM 14568 C C . PHE B 1 848 ? 41.938 117.25 33.281 1 86.19 848 PHE B C 1
ATOM 14570 O O . PHE B 1 848 ? 41.469 117.688 34.312 1 86.19 848 PHE B O 1
ATOM 14577 N N . GLY B 1 849 ? 42.25 115.938 33.062 1 81.81 849 GLY B N 1
ATOM 14578 C CA . GLY B 1 849 ? 42.031 114.875 34.031 1 81.81 849 GLY B CA 1
ATOM 14579 C C . GLY B 1 849 ? 42.5 115.25 35.438 1 81.81 849 GLY B C 1
ATOM 14580 O O . GLY B 1 849 ? 41.719 115.25 36.375 1 81.81 849 GLY B O 1
ATOM 14581 N N . PRO B 1 850 ? 43.75 115.625 35.625 1 81.19 850 PRO B N 1
ATOM 14582 C CA . PRO B 1 850 ? 44.25 115.938 37 1 81.19 850 PRO B CA 1
ATOM 14583 C C . PRO B 1 850 ? 43.469 117.125 37.625 1 81.19 850 PRO B C 1
ATOM 14585 O O . PRO B 1 850 ? 43.406 117.188 38.875 1 81.19 850 PRO B O 1
ATOM 14588 N N . ARG B 1 851 ? 42.812 118 36.906 1 84.19 851 ARG B N 1
ATOM 14589 C CA . ARG B 1 851 ? 42.094 119.188 37.438 1 84.19 851 ARG B CA 1
ATOM 14590 C C . ARG B 1 851 ? 40.594 118.875 37.5 1 84.19 851 ARG B C 1
ATOM 14592 O O . ARG B 1 851 ? 39.938 119.188 38.469 1 84.19 851 ARG B O 1
ATOM 14599 N N . ASP B 1 852 ? 39.906 118.188 36.5 1 82 852 ASP B N 1
ATOM 14600 C CA . ASP B 1 852 ? 38.469 118.188 36.312 1 82 852 ASP B CA 1
ATOM 14601 C C . ASP B 1 852 ? 37.875 116.812 36.656 1 82 852 ASP B C 1
ATOM 14603 O O . ASP B 1 852 ? 36.656 116.625 36.656 1 82 852 ASP B O 1
ATOM 14607 N N . PHE B 1 853 ? 38.688 115.812 36.906 1 81 853 PHE B N 1
ATOM 14608 C CA . PHE B 1 853 ? 38.156 114.5 37.219 1 81 853 PHE B CA 1
ATOM 14609 C C . PHE B 1 853 ? 37.562 114.5 38.625 1 81 853 PHE B C 1
ATOM 14611 O O . PHE B 1 853 ? 38.062 115.188 39.531 1 81 853 PHE B O 1
ATOM 14618 N N . ALA B 1 854 ? 36.281 113.938 38.75 1 77.19 854 ALA B N 1
ATOM 14619 C CA . ALA B 1 854 ? 35.656 113.812 40.062 1 77.19 854 ALA B CA 1
ATOM 14620 C C . ALA B 1 854 ? 36.438 112.875 40.969 1 77.19 854 ALA B C 1
ATOM 14622 O O . ALA B 1 854 ? 36.75 111.75 40.594 1 77.19 854 ALA B O 1
ATOM 14623 N N . PRO B 1 855 ? 36.906 113.438 42.094 1 76.06 855 PRO B N 1
ATOM 14624 C CA . PRO B 1 855 ? 37.625 112.625 43.031 1 76.06 855 PRO B CA 1
ATOM 14625 C C . PRO B 1 855 ? 36.781 111.438 43.562 1 76.06 855 PRO B C 1
ATOM 14627 O O . PRO B 1 855 ? 35.562 111.625 43.812 1 76.06 855 PRO B O 1
ATOM 14630 N N . GLY B 1 856 ? 37.188 110 43.531 1 70.19 856 GLY B N 1
ATOM 14631 C CA . GLY B 1 856 ? 36.531 108.875 44.062 1 70.19 856 GLY B CA 1
ATOM 14632 C C . GLY B 1 856 ? 36 107.938 42.969 1 70.19 856 GLY B C 1
ATOM 14633 O O . GLY B 1 856 ? 35.594 106.812 43.25 1 70.19 856 GLY B O 1
ATOM 14634 N N . GLN B 1 857 ? 35.781 108.438 41.75 1 68.69 857 GLN B N 1
ATOM 14635 C CA . GLN B 1 857 ? 35.312 107.562 40.688 1 68.69 857 GLN B CA 1
ATOM 14636 C C . GLN B 1 857 ? 36.469 106.812 40 1 68.69 857 GLN B C 1
ATOM 14638 O O . GLN B 1 857 ? 37.594 107.312 40 1 68.69 857 GLN B O 1
ATOM 14643 N N . TYR B 1 858 ? 36.094 105.5 39.5 1 72.44 858 TYR B N 1
ATOM 14644 C CA . TYR B 1 858 ? 37.094 104.75 38.781 1 72.44 858 TYR B CA 1
ATOM 14645 C C . TYR B 1 858 ? 37.656 105.562 37.594 1 72.44 858 TYR B C 1
ATOM 14647 O O . TYR B 1 858 ? 36.906 106.25 36.938 1 72.44 858 TYR B O 1
ATOM 14655 N N . TYR B 1 859 ? 38.906 105.438 37.438 1 74.94 859 TYR B N 1
ATOM 14656 C CA . TYR B 1 859 ? 39.625 106.188 36.406 1 74.94 859 TYR B CA 1
ATOM 14657 C C . TYR B 1 859 ? 38.938 106.062 35.031 1 74.94 859 TYR B C 1
ATOM 14659 O O . TYR B 1 859 ? 38.75 107 34.312 1 74.94 859 TYR B O 1
ATOM 14667 N N . ILE B 1 860 ? 38.438 104.812 34.656 1 76.19 860 ILE B N 1
ATOM 14668 C CA . ILE B 1 860 ? 37.875 104.562 33.344 1 76.19 860 ILE B CA 1
ATOM 14669 C C . ILE B 1 860 ? 36.531 105.312 33.219 1 76.19 860 ILE B C 1
ATOM 14671 O O . ILE B 1 860 ? 36.188 105.812 32.156 1 76.19 860 ILE B O 1
ATOM 14675 N N . ASP B 1 861 ? 35.781 105.438 34.344 1 76.88 861 ASP B N 1
ATOM 14676 C CA . ASP B 1 861 ? 34.5 106.125 34.312 1 76.88 861 ASP B CA 1
ATOM 14677 C C . ASP B 1 861 ? 34.719 107.625 34.125 1 76.88 861 ASP B C 1
ATOM 14679 O O . ASP B 1 861 ? 34 108.312 33.375 1 76.88 861 ASP B O 1
ATOM 14683 N N . ASN B 1 862 ? 35.75 108.188 34.812 1 81.19 862 ASN B N 1
ATOM 14684 C CA . ASN B 1 862 ? 36.094 109.625 34.688 1 81.19 862 ASN B CA 1
ATOM 14685 C C . ASN B 1 862 ? 36.531 109.938 33.25 1 81.19 862 ASN B C 1
ATOM 14687 O O . ASN B 1 862 ? 36.156 110.938 32.688 1 81.19 862 ASN B O 1
ATOM 14691 N N . VAL B 1 863 ? 37.375 109 32.594 1 80.75 863 VAL B N 1
ATOM 14692 C CA . VAL B 1 863 ? 37.844 109.188 31.234 1 80.75 863 VAL B CA 1
ATOM 14693 C C . VAL B 1 863 ? 36.688 109.125 30.266 1 80.75 863 VAL B C 1
ATOM 14695 O O . VAL B 1 863 ? 36.562 110 29.375 1 80.75 863 VAL B O 1
ATOM 14698 N N . GLN B 1 864 ? 35.688 108.188 30.453 1 77.38 864 GLN B N 1
ATOM 14699 C CA . GLN B 1 864 ? 34.531 108.062 29.594 1 77.38 864 GLN B CA 1
ATOM 14700 C C . GLN B 1 864 ? 33.625 109.312 29.719 1 77.38 864 GLN B C 1
ATOM 14702 O O . GLN B 1 864 ? 33.125 109.812 28.719 1 77.38 864 GLN B O 1
ATOM 14707 N N . ASN B 1 865 ? 33.469 109.75 30.969 1 79.44 865 ASN B N 1
ATOM 14708 C CA . ASN B 1 865 ? 32.656 110.938 31.188 1 79.44 865 ASN B CA 1
ATOM 14709 C C . ASN B 1 865 ? 33.312 112.125 30.594 1 79.44 865 ASN B C 1
ATOM 14711 O O . ASN B 1 865 ? 32.625 113 30 1 79.44 865 ASN B O 1
ATOM 14715 N N . GLY B 1 866 ? 34.656 112.312 30.797 1 83.44 866 GLY B N 1
ATOM 14716 C CA . GLY B 1 866 ? 35.375 113.438 30.234 1 83.44 866 GLY B CA 1
ATOM 14717 C C . GLY B 1 866 ? 35.312 113.5 28.719 1 83.44 866 GLY B C 1
ATOM 14718 O O . GLY B 1 866 ? 35.062 114.562 28.125 1 83.44 866 GLY B O 1
ATOM 14719 N N . ILE B 1 867 ? 35.438 112.312 28.016 1 79.81 867 ILE B N 1
ATOM 14720 C CA . ILE B 1 867 ? 35.438 112.25 26.562 1 79.81 867 ILE B CA 1
ATOM 14721 C C . ILE B 1 867 ? 34.031 112.375 26.031 1 79.81 867 ILE B C 1
ATOM 14723 O O . ILE B 1 867 ? 33.812 113.125 25.047 1 79.81 867 ILE B O 1
ATOM 14727 N N . SER B 1 868 ? 32.906 111.875 26.734 1 76.5 868 SER B N 1
ATOM 14728 C CA . SER B 1 868 ? 31.531 112 26.281 1 76.5 868 SER B CA 1
ATOM 14729 C C . SER B 1 868 ? 30.984 113.375 26.469 1 76.5 868 SER B C 1
ATOM 14731 O O . SER B 1 868 ? 30.109 113.812 25.719 1 76.5 868 SER B O 1
ATOM 14733 N N . ARG B 1 869 ? 31.562 114.188 27.359 1 79.38 869 ARG B N 1
ATOM 14734 C CA . ARG B 1 869 ? 31.062 115.5 27.625 1 79.38 869 ARG B CA 1
ATOM 14735 C C . ARG B 1 869 ? 31.906 116.562 26.922 1 79.38 869 ARG B C 1
ATOM 14737 O O . ARG B 1 869 ? 31.734 117.75 27.141 1 79.38 869 ARG B O 1
ATOM 14744 N N . SER B 1 870 ? 32.844 116.125 26.141 1 80.62 870 SER B N 1
ATOM 14745 C CA . SER B 1 870 ? 33.656 117 25.344 1 80.62 870 SER B CA 1
ATOM 14746 C C . SER B 1 870 ? 33.375 116.875 23.859 1 80.62 870 SER B C 1
ATOM 14748 O O . SER B 1 870 ? 33.062 115.75 23.391 1 80.62 870 SER B O 1
ATOM 14750 N N . ARG B 1 871 ? 33.469 118 23.156 1 79.31 871 ARG B N 1
ATOM 14751 C CA . ARG B 1 871 ? 33.188 118 21.719 1 79.31 871 ARG B CA 1
ATOM 14752 C C . ARG B 1 871 ? 34.312 117.375 20.953 1 79.31 871 ARG B C 1
ATOM 14754 O O . ARG B 1 871 ? 34.062 116.625 20 1 79.31 871 ARG B O 1
ATOM 14761 N N . LYS B 1 872 ? 35.531 117.688 21.297 1 80.62 872 LYS B N 1
ATOM 14762 C CA . LYS B 1 872 ? 36.719 117.125 20.641 1 80.62 872 LYS B CA 1
ATOM 14763 C C . LYS B 1 872 ? 37.688 116.562 21.672 1 80.62 872 LYS B C 1
ATOM 14765 O O . LYS B 1 872 ? 37.562 116.812 22.859 1 80.62 872 LYS B O 1
ATOM 14770 N N . THR B 1 873 ? 38.469 115.562 21.281 1 84.94 873 THR B N 1
ATOM 14771 C CA . THR B 1 873 ? 39.562 115.062 22.109 1 84.94 873 THR B CA 1
ATOM 14772 C C . THR B 1 873 ? 40.906 115.438 21.562 1 84.94 873 THR B C 1
ATOM 14774 O O . THR B 1 873 ? 41.25 115.125 20.406 1 84.94 873 THR B O 1
ATOM 14777 N N . LEU B 1 874 ? 41.656 116.312 22.297 1 86.94 874 LEU B N 1
ATOM 14778 C CA . LEU B 1 874 ? 43 116.75 21.953 1 86.94 874 LEU B CA 1
ATOM 14779 C C . LEU B 1 874 ? 44.031 115.75 22.484 1 86.94 874 LEU B C 1
ATOM 14781 O O . LEU B 1 874 ? 44.219 115.625 23.703 1 86.94 874 LEU B O 1
ATOM 14785 N N . CYS B 1 875 ? 44.688 115.062 21.547 1 85.44 875 CYS B N 1
ATOM 14786 C CA . CYS B 1 875 ? 45.719 114.062 21.906 1 85.44 875 CYS B CA 1
ATOM 14787 C C . CYS B 1 875 ? 47.125 114.688 21.719 1 85.44 875 CYS B C 1
ATOM 14789 O O . CYS B 1 875 ? 47.5 115.062 20.609 1 85.44 875 CYS B O 1
ATOM 14791 N N . LEU B 1 876 ? 47.844 114.938 22.844 1 86.88 876 LEU B N 1
ATOM 14792 C CA . LEU B 1 876 ? 49.25 115.375 22.812 1 86.88 876 LEU B CA 1
ATOM 14793 C C . LEU B 1 876 ? 50.188 114.188 22.812 1 86.88 876 LEU B C 1
ATOM 14795 O O . LEU B 1 876 ? 50.406 113.562 23.859 1 86.88 876 LEU B O 1
ATOM 14799 N N . VAL B 1 877 ? 50.719 113.812 21.562 1 81.62 877 VAL B N 1
ATOM 14800 C CA . VAL B 1 877 ? 51.5 112.625 21.359 1 81.62 877 VAL B CA 1
ATOM 14801 C C . VAL B 1 877 ? 52.969 112.875 21.547 1 81.62 877 VAL B C 1
ATOM 14803 O O . VAL B 1 877 ? 53.531 113.75 20.844 1 81.62 877 VAL B O 1
ATOM 14806 N N . SER B 1 878 ? 53.625 112.375 22.609 1 83 878 SER B N 1
ATOM 14807 C CA . SER B 1 878 ? 55.062 112.312 22.875 1 83 878 SER B CA 1
ATOM 14808 C C . SER B 1 878 ? 55.562 110.938 22.891 1 83 878 SER B C 1
ATOM 14810 O O . SER B 1 878 ? 54.812 109.938 22.812 1 83 878 SER B O 1
ATOM 14812 N N . ARG B 1 879 ? 56.875 110.625 22.922 1 79.81 879 ARG B N 1
ATOM 14813 C CA . ARG B 1 879 ? 57.438 109.25 23.016 1 79.81 879 ARG B CA 1
ATOM 14814 C C . ARG B 1 879 ? 56.906 108.5 24.219 1 79.81 879 ARG B C 1
ATOM 14816 O O . ARG B 1 879 ? 56.594 107.312 24.125 1 79.81 879 ARG B O 1
ATOM 14823 N N . ASN B 1 880 ? 56.625 109.312 25.312 1 81.5 880 ASN B N 1
ATOM 14824 C CA . ASN B 1 880 ? 56.094 108.688 26.531 1 81.5 880 ASN B CA 1
ATOM 14825 C C . ASN B 1 880 ? 54.594 108.438 26.406 1 81.5 880 ASN B C 1
ATOM 14827 O O . ASN B 1 880 ? 54.094 107.5 27.016 1 81.5 880 ASN B O 1
ATOM 14831 N N . TYR B 1 881 ? 53.844 109.125 25.562 1 81.06 881 TYR B N 1
ATOM 14832 C CA . TYR B 1 881 ? 52.438 108.938 25.312 1 81.06 881 TYR B CA 1
ATOM 14833 C C . TYR B 1 881 ? 52.156 107.625 24.609 1 81.06 881 TYR B C 1
ATOM 14835 O O . TYR B 1 881 ? 51.219 106.875 24.953 1 81.06 881 TYR B O 1
ATOM 14843 N N . LEU B 1 882 ? 53.062 107.25 23.609 1 78.5 882 LEU B N 1
ATOM 14844 C CA . LEU B 1 882 ? 52.844 106 22.797 1 78.5 882 LEU B CA 1
ATOM 14845 C C . LEU B 1 882 ? 53.156 104.75 23.609 1 78.5 882 LEU B C 1
ATOM 14847 O O . LEU B 1 882 ? 52.625 103.688 23.297 1 78.5 882 LEU B O 1
ATOM 14851 N N . GLU B 1 883 ? 53.938 104.938 24.734 1 77.62 883 GLU B N 1
ATOM 14852 C CA . GLU B 1 883 ? 54.281 103.75 25.547 1 77.62 883 GLU B CA 1
ATOM 14853 C C . GLU B 1 883 ? 53.344 103.562 26.719 1 77.62 883 GLU B C 1
ATOM 14855 O O . GLU B 1 883 ? 53.344 102.562 27.406 1 77.62 883 GLU B O 1
ATOM 14860 N N . ASP B 1 884 ? 52.375 104.625 26.984 1 77.56 884 ASP B N 1
ATOM 14861 C CA . ASP B 1 884 ? 51.469 104.562 28.125 1 77.56 884 ASP B CA 1
ATOM 14862 C C . ASP B 1 884 ? 50.188 103.812 27.75 1 77.56 884 ASP B C 1
ATOM 14864 O O . ASP B 1 884 ? 49.5 104.188 26.781 1 77.56 884 ASP B O 1
ATOM 14868 N N . GLU B 1 885 ? 49.875 102.688 28.484 1 75.81 885 GLU B N 1
ATOM 14869 C CA . GLU B 1 885 ? 48.719 101.875 28.203 1 75.81 885 GLU B CA 1
ATOM 14870 C C . GLU B 1 885 ? 47.406 102.625 28.422 1 75.81 885 GLU B C 1
ATOM 14872 O O . GLU B 1 885 ? 46.406 102.438 27.719 1 75.81 885 GLU B O 1
ATOM 14877 N N . TRP B 1 886 ? 47.344 103.562 29.453 1 74.81 886 TRP B N 1
ATOM 14878 C CA . TRP B 1 886 ? 46.125 104.375 29.734 1 74.81 886 TRP B CA 1
ATOM 14879 C C . TRP B 1 886 ? 45.812 105.312 28.625 1 74.81 886 TRP B C 1
ATOM 14881 O O . TRP B 1 886 ? 44.656 105.5 28.219 1 74.81 886 TRP B O 1
ATOM 14891 N N . CYS B 1 887 ? 46.875 106 28.031 1 81.12 887 CYS B N 1
ATOM 14892 C CA . CYS B 1 887 ? 46.688 106.938 26.922 1 81.12 887 CYS B CA 1
ATOM 14893 C C . CYS B 1 887 ? 46.188 106.188 25.688 1 81.12 887 CYS B C 1
ATOM 14895 O O . CYS B 1 887 ? 45.344 106.688 24.953 1 81.12 887 CYS B O 1
ATOM 14897 N N . SER B 1 888 ? 46.719 104.875 25.438 1 77.88 888 SER B N 1
ATOM 14898 C CA . SER B 1 888 ? 46.25 104.062 24.344 1 77.88 888 SER B CA 1
ATOM 14899 C C . SER B 1 888 ? 44.75 103.75 24.516 1 77.88 888 SER B C 1
ATOM 14901 O O . SER B 1 888 ? 44 103.75 23.547 1 77.88 888 SER B O 1
ATOM 14903 N N . LEU B 1 889 ? 44.281 103.5 25.812 1 76 889 LEU B N 1
ATOM 14904 C CA . LEU B 1 889 ? 42.875 103.25 26.094 1 76 889 LEU B CA 1
ATOM 14905 C C . LEU B 1 889 ? 42.031 104.5 25.875 1 76 889 LEU B C 1
ATOM 14907 O O . LEU B 1 889 ? 40.906 104.438 25.344 1 76 889 LEU B O 1
ATOM 14911 N N . GLU B 1 890 ? 42.5 105.75 26.172 1 79.62 890 GLU B N 1
ATOM 14912 C CA . GLU B 1 890 ? 41.781 107 25.969 1 79.62 890 GLU B CA 1
ATOM 14913 C C . GLU B 1 890 ? 41.531 107.25 24.5 1 79.62 890 GLU B C 1
ATOM 14915 O O . GLU B 1 890 ? 40.469 107.688 24.094 1 79.62 890 GLU B O 1
ATOM 14920 N N . ILE B 1 891 ? 42.594 107 23.641 1 76 891 ILE B N 1
ATOM 14921 C CA . ILE B 1 891 ? 42.469 107.188 22.203 1 76 891 ILE B CA 1
ATOM 14922 C C . ILE B 1 891 ? 41.406 106.188 21.656 1 76 891 ILE B C 1
ATOM 14924 O O . ILE B 1 891 ? 40.594 106.562 20.812 1 76 891 ILE B O 1
ATOM 14928 N N . GLN B 1 892 ? 41.406 104.938 22.156 1 72.81 892 GLN B N 1
ATOM 14929 C CA . GLN B 1 892 ? 40.469 103.938 21.656 1 72.81 892 GLN B CA 1
ATOM 14930 C C . GLN B 1 892 ? 39.031 104.312 22.047 1 72.81 892 GLN B C 1
ATOM 14932 O O . GLN B 1 892 ? 38.094 104.188 21.25 1 72.81 892 GLN B O 1
ATOM 14937 N N . LEU B 1 893 ? 38.875 104.875 23.25 1 73.38 893 LEU B N 1
ATOM 14938 C CA . LEU B 1 893 ? 37.562 105.312 23.688 1 73.38 893 LEU B CA 1
ATOM 14939 C C . LEU B 1 893 ? 37.094 106.562 22.906 1 73.38 893 LEU B C 1
ATOM 14941 O O . LEU B 1 893 ? 35.938 106.625 22.531 1 73.38 893 LEU B O 1
ATOM 14945 N N . ALA B 1 894 ? 38.062 107.5 22.656 1 76.81 894 ALA B N 1
ATOM 14946 C CA . ALA B 1 894 ? 37.75 108.688 21.875 1 76.81 894 ALA B CA 1
ATOM 14947 C C . ALA B 1 894 ? 37.375 108.312 20.438 1 76.81 894 ALA B C 1
ATOM 14949 O O . ALA B 1 894 ? 36.469 108.875 19.844 1 76.81 894 ALA B O 1
ATOM 14950 N N . CYS B 1 895 ? 38.125 107.312 19.812 1 70.56 895 CYS B N 1
ATOM 14951 C CA . CYS B 1 895 ? 37.844 106.812 18.469 1 70.56 895 CYS B CA 1
ATOM 14952 C C . CYS B 1 895 ? 36.5 106.125 18.391 1 70.56 895 CYS B C 1
ATOM 14954 O O . CYS B 1 895 ? 35.812 106.188 17.359 1 70.56 895 CYS B O 1
ATOM 14956 N N . SER B 1 896 ? 36.094 105.438 19.453 1 65.38 896 SER B N 1
ATOM 14957 C CA . SER B 1 896 ? 34.812 104.75 19.438 1 65.38 896 SER B CA 1
ATOM 14958 C C . SER B 1 896 ? 33.656 105.75 19.359 1 65.38 896 SER B C 1
ATOM 14960 O O . SER B 1 896 ? 32.562 105.375 18.875 1 65.38 896 SER B O 1
ATOM 14962 N N . ASN B 1 897 ? 33.906 107 19.75 1 62.88 897 ASN B N 1
ATOM 14963 C CA . ASN B 1 897 ? 32.875 108.062 19.656 1 62.88 897 ASN B CA 1
ATOM 14964 C C . ASN B 1 897 ? 32.688 108.5 18.219 1 62.88 897 ASN B C 1
ATOM 14966 O O . ASN B 1 897 ? 31.672 109.125 17.891 1 62.88 897 ASN B O 1
ATOM 14970 N N . ILE B 1 898 ? 33.656 108.312 17.297 1 59.56 898 ILE B N 1
ATOM 14971 C CA . ILE B 1 898 ? 33.5 108.625 15.883 1 59.56 898 ILE B CA 1
ATOM 14972 C C . ILE B 1 898 ? 32.312 107.875 15.336 1 59.56 898 ILE B C 1
ATOM 14974 O O . ILE B 1 898 ? 31.562 108.375 14.508 1 59.56 898 ILE B O 1
ATOM 14978 N N . TYR B 1 899 ? 32.25 106.688 15.75 1 53.72 899 TYR B N 1
ATOM 14979 C CA . TYR B 1 899 ? 31.156 105.875 15.227 1 53.72 899 TYR B CA 1
ATOM 14980 C C . TYR B 1 899 ? 29.797 106.375 15.695 1 53.72 899 TYR B C 1
ATOM 14982 O O . TYR B 1 899 ? 28.797 106.188 14.992 1 53.72 899 TYR B O 1
ATOM 14990 N N . TYR B 1 900 ? 29.781 107.125 16.797 1 53.47 900 TYR B N 1
ATOM 14991 C CA . TYR B 1 900 ? 28.516 107.688 17.297 1 53.47 900 TYR B CA 1
ATOM 14992 C C . TYR B 1 900 ? 28.234 109.062 16.734 1 53.47 900 TYR B C 1
ATOM 14994 O O . TYR B 1 900 ? 27.078 109.375 16.438 1 53.47 900 TYR B O 1
ATOM 15002 N N . HIS B 1 901 ? 29.203 109.938 16.531 1 54.81 901 HIS B N 1
ATOM 15003 C CA . HIS B 1 901 ? 28.938 111.375 16.203 1 54.81 901 HIS B CA 1
ATOM 15004 C C . HIS B 1 901 ? 29.266 111.625 14.742 1 54.81 901 HIS B C 1
ATOM 15006 O O . HIS B 1 901 ? 28.844 112.688 14.203 1 54.81 901 HIS B O 1
ATOM 15012 N N . GLY B 1 902 ? 29.594 110.625 13.836 1 54.56 902 GLY B N 1
ATOM 15013 C CA . GLY B 1 902 ? 29.891 110.75 12.414 1 54.56 902 GLY B CA 1
ATOM 15014 C C . GLY B 1 902 ? 31.078 111.688 12.141 1 54.56 902 GLY B C 1
ATOM 15015 O O . GLY B 1 902 ? 31.453 111.875 10.984 1 54.56 902 GLY B O 1
ATOM 15016 N N . TYR B 1 903 ? 31.453 112.688 13.023 1 60.41 903 TYR B N 1
ATOM 15017 C CA . TYR B 1 903 ? 32.625 113.5 12.758 1 60.41 903 TYR B CA 1
ATOM 15018 C C . TYR B 1 903 ? 33.812 113 13.578 1 60.41 903 TYR B C 1
ATOM 15020 O O . TYR B 1 903 ? 33.656 112.375 14.625 1 60.41 903 TYR B O 1
ATOM 15028 N N . ASP B 1 904 ? 35.062 113.125 13.031 1 63.25 904 ASP B N 1
ATOM 15029 C CA . ASP B 1 904 ? 36.312 112.75 13.688 1 63.25 904 ASP B CA 1
ATOM 15030 C C . ASP B 1 904 ? 36.656 113.688 14.852 1 63.25 904 ASP B C 1
ATOM 15032 O O . ASP B 1 904 ? 36.969 114.812 14.633 1 63.25 904 ASP B O 1
ATOM 15036 N N . PRO B 1 905 ? 36.281 113.25 16.062 1 72.44 905 PRO B N 1
ATOM 15037 C CA . PRO B 1 905 ? 36.469 114.188 17.203 1 72.44 905 PRO B CA 1
ATOM 15038 C C . PRO B 1 905 ? 37.906 114.25 17.656 1 72.44 905 PRO B C 1
ATOM 15040 O O . PRO B 1 905 ? 38.25 115.062 18.531 1 72.44 905 PRO B O 1
ATOM 15043 N N . LEU B 1 906 ? 38.938 113.625 16.875 1 77.25 906 LEU B N 1
ATOM 15044 C CA . LEU B 1 906 ? 40.312 113.562 17.406 1 77.25 906 LEU B CA 1
ATOM 15045 C C . LEU B 1 906 ? 41.188 114.625 16.812 1 77.25 906 LEU B C 1
ATOM 15047 O O . LEU B 1 906 ? 41.219 114.812 15.594 1 77.25 906 LEU B O 1
ATOM 15051 N N . VAL B 1 907 ? 41.75 115.562 17.594 1 82.75 907 VAL B N 1
ATOM 15052 C CA . VAL B 1 907 ? 42.781 116.5 17.234 1 82.75 907 VAL B CA 1
ATOM 15053 C C . VAL B 1 907 ? 44.125 116.062 17.828 1 82.75 907 VAL B C 1
ATOM 15055 O O . VAL B 1 907 ? 44.25 115.938 19.047 1 82.75 907 VAL B O 1
ATOM 15058 N N . VAL B 1 908 ? 45.125 115.688 16.922 1 82.69 908 VAL B N 1
ATOM 15059 C CA . VAL B 1 908 ? 46.375 115.125 17.375 1 82.69 908 VAL B CA 1
ATOM 15060 C C . VAL B 1 908 ? 47.469 116.188 17.25 1 82.69 908 VAL B C 1
ATOM 15062 O O . VAL B 1 908 ? 47.625 116.812 16.188 1 82.69 908 VAL B O 1
ATOM 15065 N N . VAL B 1 909 ? 48.219 116.5 18.375 1 84.69 909 VAL B N 1
ATOM 15066 C CA . VAL B 1 909 ? 49.375 117.438 18.422 1 84.69 909 VAL B CA 1
ATOM 15067 C C . VAL B 1 909 ? 50.625 116.625 18.797 1 84.69 909 VAL B C 1
ATOM 15069 O O . VAL B 1 909 ? 50.656 116 19.859 1 84.69 909 VAL B O 1
ATOM 15072 N N . PHE B 1 910 ? 51.625 116.625 17.891 1 82.69 910 PHE B N 1
ATOM 15073 C CA . PHE B 1 910 ? 52.938 116 18.203 1 82.69 910 PHE B CA 1
ATOM 15074 C C . PHE B 1 910 ? 53.844 117 18.906 1 82.69 910 PHE B C 1
ATOM 15076 O O . PHE B 1 910 ? 54.156 118.062 18.359 1 82.69 910 PHE B O 1
ATOM 15083 N N . LYS B 1 911 ? 54.156 116.75 20.219 1 81.56 911 LYS B N 1
ATOM 15084 C CA . LYS B 1 911 ? 55.062 117.562 21 1 81.56 911 LYS B CA 1
ATOM 15085 C C . LYS B 1 911 ? 56.5 117.438 20.5 1 81.56 911 LYS B C 1
ATOM 15087 O O . LYS B 1 911 ? 57.281 118.375 20.594 1 81.56 911 LYS B O 1
ATOM 15092 N N . GLU B 1 912 ? 56.875 116.188 19.922 1 79.44 912 GLU B N 1
ATOM 15093 C CA . GLU B 1 912 ? 58.188 115.875 19.391 1 79.44 912 GLU B CA 1
ATOM 15094 C C . GLU B 1 912 ? 58.094 115.062 18.094 1 79.44 912 GLU B C 1
ATOM 15096 O O . GLU B 1 912 ? 57.031 114.5 17.797 1 79.44 912 GLU B O 1
ATOM 15101 N N . GLU B 1 913 ? 59.062 115.25 17.234 1 74.62 913 GLU B N 1
ATOM 15102 C CA . GLU B 1 913 ? 59.094 114.438 16.016 1 74.62 913 GLU B CA 1
ATOM 15103 C C . GLU B 1 913 ? 59.25 112.938 16.344 1 74.62 913 GLU B C 1
ATOM 15105 O O . GLU B 1 913 ? 60.188 112.562 17.031 1 74.62 913 GLU B O 1
ATOM 15110 N N . ILE B 1 914 ? 58.125 112.25 16.141 1 75.56 914 ILE B N 1
ATOM 15111 C CA . ILE B 1 914 ? 58.156 110.812 16.375 1 75.56 914 ILE B CA 1
ATOM 15112 C C . ILE B 1 914 ? 58.281 110.062 15.055 1 75.56 914 ILE B C 1
ATOM 15114 O O . ILE B 1 914 ? 57.5 110.312 14.117 1 75.56 914 ILE B O 1
ATOM 15118 N N . PRO B 1 915 ? 59.406 109.25 14.891 1 72.88 915 PRO B N 1
ATOM 15119 C CA . PRO B 1 915 ? 59.562 108.5 13.641 1 72.88 915 PRO B CA 1
ATOM 15120 C C . PRO B 1 915 ? 58.375 107.625 13.32 1 72.88 915 PRO B C 1
ATOM 15122 O O . PRO B 1 915 ? 57.688 107.188 14.234 1 72.88 915 PRO B O 1
ATOM 15125 N N . ASN B 1 916 ? 57.844 107.5 12.078 1 63.81 916 ASN B N 1
ATOM 15126 C CA . ASN B 1 916 ? 56.656 106.812 11.547 1 63.81 916 ASN B CA 1
ATOM 15127 C C . ASN B 1 916 ? 56.594 105.375 12.016 1 63.81 916 ASN B C 1
ATOM 15129 O O . ASN B 1 916 ? 55.531 104.812 12.242 1 63.81 916 ASN B O 1
ATOM 15133 N N . TYR B 1 917 ? 57.719 104.688 12.203 1 63.59 917 TYR B N 1
ATOM 15134 C CA . TYR B 1 917 ? 57.719 103.25 12.547 1 63.59 917 TYR B CA 1
ATOM 15135 C C . TYR B 1 917 ? 57.156 103.062 13.961 1 63.59 917 TYR B C 1
ATOM 15137 O O . TYR B 1 917 ? 56.625 102 14.273 1 63.59 917 TYR B O 1
ATOM 15145 N N . ARG B 1 918 ? 57.188 104.062 14.836 1 64.5 918 ARG B N 1
ATOM 15146 C CA . ARG B 1 918 ? 56.719 103.875 16.203 1 64.5 918 ARG B CA 1
ATOM 15147 C C . ARG B 1 918 ? 55.219 104.125 16.312 1 64.5 918 ARG B C 1
ATOM 15149 O O . ARG B 1 918 ? 54.625 103.75 17.328 1 64.5 918 ARG B O 1
ATOM 15156 N N . LEU B 1 919 ? 54.625 104.688 15.305 1 63.34 919 LEU B N 1
ATOM 15157 C CA . LEU B 1 919 ? 53.219 105 15.281 1 63.34 919 LEU B CA 1
ATOM 15158 C C . LEU B 1 919 ? 52.438 103.812 14.656 1 63.34 919 LEU B C 1
ATOM 15160 O O . LEU B 1 919 ? 51.219 103.875 14.586 1 63.34 919 LEU B O 1
ATOM 15164 N N . SER B 1 920 ? 53.062 102.625 14.102 1 59.19 920 SER B N 1
ATOM 15165 C CA . SER B 1 920 ? 52.469 101.562 13.344 1 59.19 920 SER B CA 1
ATOM 15166 C C . SER B 1 920 ? 51.375 100.812 14.164 1 59.19 920 SER B C 1
ATOM 15168 O O . SER B 1 920 ? 50.344 100.438 13.625 1 59.19 920 SER B O 1
ATOM 15170 N N . PRO B 1 921 ? 51.562 100.625 15.469 1 56.97 921 PRO B N 1
ATOM 15171 C CA . PRO B 1 921 ? 50.531 99.812 16.141 1 56.97 921 PRO B CA 1
ATOM 15172 C C . PRO B 1 921 ? 49.219 100.625 16.328 1 56.97 921 PRO B C 1
ATOM 15174 O O . PRO B 1 921 ? 48.188 100 16.625 1 56.97 921 PRO B O 1
ATOM 15177 N N . TYR B 1 922 ? 49.188 101.875 16.141 1 58.38 922 TYR B N 1
ATOM 15178 C CA . TYR B 1 922 ? 48 102.75 16.297 1 58.38 922 TYR B CA 1
ATOM 15179 C C . TYR B 1 922 ? 47.438 103.125 14.93 1 58.38 922 TYR B C 1
ATOM 15181 O O . TYR B 1 922 ? 47.812 104.188 14.367 1 58.38 922 TYR B O 1
ATOM 15189 N N . HIS B 1 923 ? 46.656 102.188 14.305 1 58.88 923 HIS B N 1
ATOM 15190 C CA . HIS B 1 923 ? 46.156 102.312 12.945 1 58.88 923 HIS B CA 1
ATOM 15191 C C . HIS B 1 923 ? 45.5 103.625 12.727 1 58.88 923 HIS B C 1
ATOM 15193 O O . HIS B 1 923 ? 45.688 104.25 11.68 1 58.88 923 HIS B O 1
ATOM 15199 N N . ARG B 1 924 ? 44.688 104.125 13.609 1 60.12 924 ARG B N 1
ATOM 15200 C CA . ARG B 1 924 ? 43.969 105.312 13.367 1 60.12 924 ARG B CA 1
ATOM 15201 C C . ARG B 1 924 ? 44.875 106.562 13.461 1 60.12 924 ARG B C 1
ATOM 15203 O O . ARG B 1 924 ? 44.75 107.5 12.68 1 60.12 924 ARG B O 1
ATOM 15210 N N . LEU B 1 925 ? 45.844 106.562 14.469 1 64.69 925 LEU B N 1
ATOM 15211 C CA . LEU B 1 925 ? 46.781 107.625 14.516 1 64.69 925 LEU B CA 1
ATOM 15212 C C . LEU B 1 925 ? 47.625 107.688 13.234 1 64.69 925 LEU B C 1
ATOM 15214 O O . LEU B 1 925 ? 47.906 108.812 12.727 1 64.69 925 LEU B O 1
ATOM 15218 N N . ARG B 1 926 ? 47.844 106.438 12.68 1 62.56 926 ARG B N 1
ATOM 15219 C CA . ARG B 1 926 ? 48.531 106.375 11.398 1 62.56 926 ARG B CA 1
ATOM 15220 C C . ARG B 1 926 ? 47.688 106.938 10.281 1 62.56 926 ARG B C 1
ATOM 15222 O O . ARG B 1 926 ? 48.219 107.688 9.43 1 62.56 926 ARG B O 1
ATOM 15229 N N . LYS B 1 927 ? 46.344 106.625 10.242 1 65.81 927 LYS B N 1
ATOM 15230 C CA . LYS B 1 927 ? 45.469 107.188 9.211 1 65.81 927 LYS B CA 1
ATOM 15231 C C . LYS B 1 927 ? 45.375 108.688 9.305 1 65.81 927 LYS B C 1
ATOM 15233 O O . LYS B 1 927 ? 45.375 109.375 8.289 1 65.81 927 LYS B O 1
ATOM 15238 N N . LEU B 1 928 ? 45.375 109.25 10.539 1 65.19 928 LEU B N 1
ATOM 15239 C CA . LEU B 1 928 ? 45.281 110.688 10.711 1 65.19 928 LEU B CA 1
ATOM 15240 C C . LEU B 1 928 ? 46.594 111.375 10.297 1 65.19 928 LEU B C 1
ATOM 15242 O O . LEU B 1 928 ? 46.562 112.438 9.719 1 65.19 928 LEU B O 1
ATOM 15246 N N . ILE B 1 929 ? 47.688 110.688 10.469 1 62.97 929 ILE B N 1
ATOM 15247 C CA . ILE B 1 929 ? 49 111.188 10.039 1 62.97 929 ILE B CA 1
ATOM 15248 C C . ILE B 1 929 ? 49.062 111.125 8.508 1 62.97 929 ILE B C 1
ATOM 15250 O O . ILE B 1 929 ? 49.562 112.125 7.891 1 62.97 929 ILE B O 1
ATOM 15254 N N . LYS B 1 930 ? 48.5 110.062 7.867 1 60.09 930 LYS B N 1
ATOM 15255 C CA . LYS B 1 930 ? 48.5 110 6.406 1 60.09 930 LYS B CA 1
ATOM 15256 C C . LYS B 1 930 ? 47.625 111.062 5.793 1 60.09 930 LYS B C 1
ATOM 15258 O O . LYS B 1 930 ? 47.938 111.562 4.715 1 60.09 930 LYS B O 1
ATOM 15263 N N . GLN B 1 931 ? 46.469 111.5 6.504 1 61.78 931 GLN B N 1
ATOM 15264 C CA . GLN B 1 931 ? 45.594 112.562 5.988 1 61.78 931 GLN B CA 1
ATOM 15265 C C . GLN B 1 931 ? 46.062 113.938 6.414 1 61.78 931 GLN B C 1
ATOM 15267 O O . GLN B 1 931 ? 45.438 114.938 6.117 1 61.78 931 GLN B O 1
ATOM 15272 N N . GLU B 1 932 ? 47.375 114.062 6.914 1 61.16 932 GLU B N 1
ATOM 15273 C CA . GLU B 1 932 ? 48.062 115.25 7.332 1 61.16 932 GLU B CA 1
ATOM 15274 C C . GLU B 1 932 ? 47.156 116.125 8.234 1 61.16 932 GLU B C 1
ATOM 15276 O O . GLU B 1 932 ? 47.188 117.312 8.18 1 61.16 932 GLU B O 1
ATOM 15281 N N . SER B 1 933 ? 46.219 115.438 8.906 1 67.38 933 SER B N 1
ATOM 15282 C CA . SER B 1 933 ? 45.375 116.188 9.828 1 67.38 933 SER B CA 1
ATOM 15283 C C . SER B 1 933 ? 45.938 116.188 11.242 1 67.38 933 SER B C 1
ATOM 15285 O O . SER B 1 933 ? 45.281 115.688 12.172 1 67.38 933 SER B O 1
ATOM 15287 N N . TYR B 1 934 ? 47.25 116.438 11.406 1 74.94 934 TYR B N 1
ATOM 15288 C CA . TYR B 1 934 ? 47.875 116.562 12.727 1 74.94 934 TYR B CA 1
ATOM 15289 C C . TYR B 1 934 ? 48.656 117.812 12.859 1 74.94 934 TYR B C 1
ATOM 15291 O O . TYR B 1 934 ? 49 118.438 11.859 1 74.94 934 TYR B O 1
ATOM 15299 N N . LEU B 1 935 ? 48.844 118.438 14.078 1 81.5 935 LEU B N 1
ATOM 15300 C CA . LEU B 1 935 ? 49.625 119.625 14.375 1 81.5 935 LEU B CA 1
ATOM 15301 C C . LEU B 1 935 ? 50.906 119.25 15.109 1 81.5 935 LEU B C 1
ATOM 15303 O O . LEU B 1 935 ? 50.969 118.25 15.859 1 81.5 935 LEU B O 1
ATOM 15307 N N . THR B 1 936 ? 52.062 119.812 14.68 1 81.5 936 THR B N 1
ATOM 15308 C CA . THR B 1 936 ? 53.375 119.562 15.336 1 81.5 936 THR B CA 1
ATOM 15309 C C . THR B 1 936 ? 53.812 120.812 16.078 1 81.5 936 THR B C 1
ATOM 15311 O O . THR B 1 936 ? 53.688 121.938 15.555 1 81.5 936 THR B O 1
ATOM 15314 N N . TRP B 1 937 ? 54.281 120.75 17.344 1 79.31 937 TRP B N 1
ATOM 15315 C CA . TRP B 1 937 ? 54.844 121.875 18.125 1 79.31 937 TRP B CA 1
ATOM 15316 C C . TRP B 1 937 ? 56.125 122.438 17.469 1 79.31 937 TRP B C 1
ATOM 15318 O O . TRP B 1 937 ? 57.062 121.625 17.188 1 79.31 937 TRP B O 1
ATOM 15328 N N . PRO B 1 938 ? 56.031 123.688 17 1 78.94 938 PRO B N 1
ATOM 15329 C CA . PRO B 1 938 ? 57.156 124.25 16.25 1 78.94 938 PRO B CA 1
ATOM 15330 C C . PRO B 1 938 ? 58.406 124.375 17.094 1 78.94 938 PRO B C 1
ATOM 15332 O O . PRO B 1 938 ? 58.344 124.625 18.297 1 78.94 938 PRO B O 1
ATOM 15335 N N . GLU B 1 939 ? 59.594 124.062 16.641 1 72.75 939 GLU B N 1
ATOM 15336 C CA . GLU B 1 939 ? 60.875 124.25 17.281 1 72.75 939 GLU B CA 1
ATOM 15337 C C . GLU B 1 939 ? 61.312 125.688 17.297 1 72.75 939 GLU B C 1
ATOM 15339 O O . GLU B 1 939 ? 61.969 126.125 18.234 1 72.75 939 GLU B O 1
ATOM 15344 N N . ASP B 1 940 ? 60.938 126.625 16.281 1 72.75 940 ASP B N 1
ATOM 15345 C CA . ASP B 1 940 ? 61.25 128.125 16.203 1 72.75 940 ASP B CA 1
ATOM 15346 C C . ASP B 1 940 ? 60.156 128.875 16.844 1 72.75 940 ASP B C 1
ATOM 15348 O O . ASP B 1 940 ? 58.969 128.75 16.547 1 72.75 940 ASP B O 1
ATOM 15352 N N . PRO B 1 941 ? 60.344 129.875 17.812 1 73 941 PRO B N 1
ATOM 15353 C CA . PRO B 1 941 ? 59.406 130.625 18.547 1 73 941 PRO B CA 1
ATOM 15354 C C . PRO B 1 941 ? 58.594 131.5 17.641 1 73 941 PRO B C 1
ATOM 15356 O O . PRO B 1 941 ? 57.469 132 18 1 73 941 PRO B O 1
ATOM 15359 N N . GLU B 1 942 ? 59.062 132 16.422 1 73.06 942 GLU B N 1
ATOM 15360 C CA . GLU B 1 942 ? 58.281 132.875 15.547 1 73.06 942 GLU B CA 1
ATOM 15361 C C . GLU B 1 942 ? 57.062 132.125 14.969 1 73.06 942 GLU B C 1
ATOM 15363 O O . GLU B 1 942 ? 56.062 132.75 14.68 1 73.06 942 GLU B O 1
ATOM 15368 N N . ASP B 1 943 ? 57.062 130.75 14.859 1 74.19 943 ASP B N 1
ATOM 15369 C CA . ASP B 1 943 ? 55.969 130 14.242 1 74.19 943 ASP B CA 1
ATOM 15370 C C . ASP B 1 943 ? 54.938 129.625 15.289 1 74.19 943 ASP B C 1
ATOM 15372 O O . ASP B 1 943 ? 54 128.875 14.977 1 74.19 943 ASP B O 1
ATOM 15376 N N . GLU B 1 944 ? 55 130 16.484 1 77.19 944 GLU B N 1
ATOM 15377 C CA . GLU B 1 944 ? 54.094 129.625 17.547 1 77.19 944 GLU B CA 1
ATOM 15378 C C . GLU B 1 944 ? 52.688 130.25 17.312 1 77.19 944 GLU B C 1
ATOM 15380 O O . GLU B 1 944 ? 51.688 129.625 17.625 1 77.19 944 GLU B O 1
ATOM 15385 N N . HIS B 1 945 ? 52.719 131.5 16.703 1 76.31 945 HIS B N 1
ATOM 15386 C CA . HIS B 1 945 ? 51.438 132.125 16.469 1 76.31 945 HIS B CA 1
ATOM 15387 C C . HIS B 1 945 ? 50.625 131.375 15.438 1 76.31 945 HIS B C 1
ATOM 15389 O O . HIS B 1 945 ? 49.406 131.25 15.57 1 76.31 945 HIS B O 1
ATOM 15395 N N . ILE B 1 946 ? 51.281 130.75 14.453 1 77.31 946 ILE B N 1
ATOM 15396 C CA . ILE B 1 946 ? 50.594 130 13.43 1 77.31 946 ILE B CA 1
ATOM 15397 C C . ILE B 1 946 ? 50.062 128.625 14.031 1 77.31 946 ILE B C 1
ATOM 15399 O O . ILE B 1 946 ? 48.969 128.125 13.688 1 77.31 946 ILE B O 1
ATOM 15403 N N . PHE B 1 947 ? 50.719 128.125 14.922 1 78 947 PHE B N 1
ATOM 15404 C CA . PHE B 1 947 ? 50.312 126.938 15.586 1 78 947 PHE B CA 1
ATOM 15405 C C . PHE B 1 947 ? 49.031 127.125 16.375 1 78 947 PHE B C 1
ATOM 15407 O O . PHE B 1 947 ? 48.094 126.375 16.266 1 78 947 PHE B O 1
ATOM 15414 N N . TRP B 1 948 ? 49.062 128.125 17.141 1 78.94 948 TRP B N 1
ATOM 15415 C CA . TRP B 1 948 ? 47.906 128.375 17.969 1 78.94 948 TRP B CA 1
ATOM 15416 C C . TRP B 1 948 ? 46.656 128.75 17.109 1 78.94 948 TRP B C 1
ATOM 15418 O O . TRP B 1 948 ? 45.562 128.25 17.422 1 78.94 948 TRP B O 1
ATOM 15428 N N . THR B 1 949 ? 46.906 129.5 16.031 1 79.12 949 THR B N 1
ATOM 15429 C CA . THR B 1 949 ? 45.781 129.75 15.141 1 79.12 949 THR B CA 1
ATOM 15430 C C . THR B 1 949 ? 45.281 128.375 14.516 1 79.12 949 THR B C 1
ATOM 15432 O O . THR B 1 949 ? 44.062 128.25 14.383 1 79.12 949 THR B O 1
ATOM 15435 N N . LYS B 1 950 ? 46.188 127.438 14.211 1 80.31 950 LYS B N 1
ATOM 15436 C CA . LYS B 1 950 ? 45.781 126.188 13.617 1 80.31 950 LYS B CA 1
ATOM 15437 C C . LYS B 1 950 ? 45.094 125.312 14.648 1 80.31 950 LYS B C 1
ATOM 15439 O O . LYS B 1 950 ? 44.094 124.625 14.336 1 80.31 950 LYS B O 1
ATOM 15444 N N . LEU B 1 951 ? 45.594 125.312 15.859 1 80.62 951 LEU B N 1
ATOM 15445 C CA . LEU B 1 951 ? 45 124.5 16.906 1 80.62 951 LEU B CA 1
ATOM 15446 C C . LEU B 1 951 ? 43.625 125 17.297 1 80.62 951 LEU B C 1
ATOM 15448 O O . LEU B 1 951 ? 42.688 124.25 17.469 1 80.62 951 LEU B O 1
ATOM 15452 N N . CYS B 1 952 ? 43.406 126.375 17.438 1 79.5 952 CYS B N 1
ATOM 15453 C CA . CYS B 1 952 ? 42.094 126.938 17.734 1 79.5 952 CYS B CA 1
ATOM 15454 C C . CYS B 1 952 ? 41.094 126.688 16.609 1 79.5 952 CYS B C 1
ATOM 15456 O O . CYS B 1 952 ? 39.938 126.438 16.859 1 79.5 952 CYS B O 1
ATOM 15458 N N . GLY B 1 953 ? 41.594 126.75 15.359 1 78.56 953 GLY B N 1
ATOM 15459 C CA . GLY B 1 953 ? 40.75 126.438 14.227 1 78.56 953 GLY B CA 1
ATOM 15460 C C . GLY B 1 953 ? 40.281 125 14.242 1 78.56 953 GLY B C 1
ATOM 15461 O O . GLY B 1 953 ? 39.156 124.688 13.875 1 78.56 953 GLY B O 1
ATOM 15462 N N . ALA B 1 954 ? 41.125 124.062 14.703 1 78.44 954 ALA B N 1
ATOM 15463 C CA . ALA B 1 954 ? 40.781 122.625 14.742 1 78.44 954 ALA B CA 1
ATOM 15464 C C . ALA B 1 954 ? 39.812 122.312 15.875 1 78.44 954 ALA B C 1
ATOM 15466 O O . ALA B 1 954 ? 39 121.375 15.781 1 78.44 954 ALA B O 1
ATOM 15467 N N . LEU B 1 955 ? 39.781 123.188 16.969 1 74.88 955 LEU B N 1
ATOM 15468 C CA . LEU B 1 955 ? 38.906 122.938 18.109 1 74.88 955 LEU B CA 1
ATOM 15469 C C . LEU B 1 955 ? 37.562 123.688 17.922 1 74.88 955 LEU B C 1
ATOM 15471 O O . LEU B 1 955 ? 36.594 123.312 18.578 1 74.88 955 LEU B O 1
ATOM 15475 N N . CYS B 1 956 ? 37.281 124.812 17.25 1 66.75 956 CYS B N 1
ATOM 15476 C CA . CYS B 1 956 ? 36.062 125.625 17.062 1 66.75 956 CYS B CA 1
ATOM 15477 C C . CYS B 1 956 ? 35.125 124.938 16.094 1 66.75 956 CYS B C 1
ATOM 15479 O O . CYS B 1 956 ? 35.562 124.312 15.125 1 66.75 956 CYS B O 1
ATOM 15481 N N . PHE B 1 957 ? 33.875 124.5 16.516 1 55.47 957 PHE B N 1
ATOM 15482 C CA . PHE B 1 957 ? 32.781 124 15.68 1 55.47 957 PHE B CA 1
ATOM 15483 C C . PHE B 1 957 ? 32.25 125.062 14.766 1 55.47 957 PHE B C 1
ATOM 15485 O O . PHE B 1 957 ? 31.891 126.188 15.227 1 55.47 957 PHE B O 1
ATOM 15492 N N . GLU B 1 958 ? 32.594 125.25 13.602 1 44.22 958 GLU B N 1
ATOM 15493 C CA . GLU B 1 958 ? 31.844 126.125 12.68 1 44.22 958 GLU B CA 1
ATOM 15494 C C . GLU B 1 958 ? 30.391 125.688 12.547 1 44.22 958 GLU B C 1
ATOM 15496 O O . GLU B 1 958 ? 30.109 124.5 12.312 1 44.22 958 GLU B O 1
ATOM 15501 N N . ARG B 1 959 ? 29.234 126.312 13.25 1 39.03 959 ARG B N 1
ATOM 15502 C CA . ARG B 1 959 ? 27.953 126.312 12.539 1 39.03 959 ARG B CA 1
ATOM 15503 C C . ARG B 1 959 ? 28.172 126.5 11.039 1 39.03 959 ARG B C 1
ATOM 15505 O O . ARG B 1 959 ? 28.953 127.375 10.609 1 39.03 959 ARG B O 1
ATOM 15512 N N . GLN B 1 960 ? 27.828 125.5 10.312 1 33.66 960 GLN B N 1
ATOM 15513 C CA . GLN B 1 960 ? 27.906 125.562 8.859 1 33.66 960 GLN B CA 1
ATOM 15514 C C . GLN B 1 960 ? 27.281 126.812 8.289 1 33.66 960 GLN B C 1
ATOM 15516 O O . GLN B 1 960 ? 26.078 126.812 7.984 1 33.66 960 GLN B O 1
ATOM 15521 N N . GLU B 1 961 ? 27.094 128 8.883 1 31.23 961 GLU B N 1
ATOM 15522 C CA . GLU B 1 961 ? 26.875 129 7.812 1 31.23 961 GLU B CA 1
ATOM 15523 C C . GLU B 1 961 ? 27.891 128.875 6.691 1 31.23 961 GLU B C 1
ATOM 15525 O O . GLU B 1 961 ? 29 128.375 6.93 1 31.23 961 GLU B O 1
ATOM 15530 N N . ASN B 1 962 ? 27.297 129 5.395 1 31.86 962 ASN B N 1
ATOM 15531 C CA . ASN B 1 962 ? 27.969 128.875 4.094 1 31.86 962 ASN B CA 1
ATOM 15532 C C . ASN B 1 962 ? 29.266 129.625 4.098 1 31.86 962 ASN B C 1
ATOM 15534 O O . ASN B 1 962 ? 29.328 130.75 3.57 1 31.86 962 ASN B O 1
ATOM 15538 N N . VAL B 1 963 ? 29.766 130 5.199 1 28.7 963 VAL B N 1
ATOM 15539 C CA . VAL B 1 963 ? 30.906 130.875 4.895 1 28.7 963 VAL B CA 1
ATOM 15540 C C . VAL B 1 963 ? 31.891 130.125 4.02 1 28.7 963 VAL B C 1
ATOM 15542 O O . VAL B 1 963 ? 32.219 129 4.293 1 28.7 963 VAL B O 1
ATOM 15545 N N . ALA B 1 964 ? 31.875 130.75 2.762 1 30.27 964 ALA B N 1
ATOM 15546 C CA . ALA B 1 964 ? 32.906 130.5 1.735 1 30.27 964 ALA B CA 1
ATOM 15547 C C . ALA B 1 964 ? 34.281 130.375 2.363 1 30.27 964 ALA B C 1
ATOM 15549 O O . ALA B 1 964 ? 34.719 131.25 3.131 1 30.27 964 ALA B O 1
ATOM 15550 N N . LEU B 1 965 ? 34.562 129.125 2.76 1 25.41 965 LEU B N 1
ATOM 15551 C CA . LEU B 1 965 ? 35.969 128.875 2.912 1 25.41 965 LEU B CA 1
ATOM 15552 C C . LEU B 1 965 ? 36.812 129.625 1.838 1 25.41 965 LEU B C 1
ATOM 15554 O O . LEU B 1 965 ? 36.5 129.5 0.646 1 25.41 965 LEU B O 1
ATOM 15558 N N . PHE B 1 966 ? 37.281 130.875 2.238 1 23.47 966 PHE B N 1
ATOM 15559 C CA . PHE B 1 966 ? 38.25 131.625 1.524 1 23.47 966 PHE B CA 1
ATOM 15560 C C . PHE B 1 966 ? 39.375 130.75 0.95 1 23.47 966 PHE B C 1
ATOM 15562 O O . PHE B 1 966 ? 39.875 129.875 1.638 1 23.47 966 PHE B O 1
ATOM 15569 N N . THR B 1 967 ? 39.125 130.5 -0.345 1 23.75 967 THR B N 1
ATOM 15570 C CA . THR B 1 967 ? 40.219 130 -1.189 1 23.75 967 THR B CA 1
ATOM 15571 C C . THR B 1 967 ? 41.469 130.875 -0.969 1 23.75 967 THR B C 1
ATOM 15573 O O . THR B 1 967 ? 41.5 132 -1.227 1 23.75 967 THR B O 1
ATOM 15576 N N . VAL B 1 968 ? 42 130.75 0.147 1 21.56 968 VAL B N 1
ATOM 15577 C CA . VAL B 1 968 ? 43.312 131.375 0.096 1 21.56 968 VAL B CA 1
ATOM 15578 C C . VAL B 1 968 ? 44.062 130.875 -1.118 1 21.56 968 VAL B C 1
ATOM 15580 O O . VAL B 1 968 ? 44.438 129.625 -1.172 1 21.56 968 VAL B O 1
ATOM 15583 N N . THR B 1 969 ? 43.531 131.25 -2.305 1 18.47 969 THR B N 1
ATOM 15584 C CA . THR B 1 969 ? 44.375 131.375 -3.49 1 18.47 969 THR B CA 1
ATOM 15585 C C . THR B 1 969 ? 45.719 132 -3.135 1 18.47 969 THR B C 1
ATOM 15587 O O . THR B 1 969 ? 45.812 132.75 -2.152 1 18.47 969 THR B O 1
ATOM 15590 N N . GLU B 1 970 ? 46.688 132.375 -4.113 1 19.89 970 GLU B N 1
ATOM 15591 C CA . GLU B 1 970 ? 48.125 132.125 -4.359 1 19.89 970 GLU B CA 1
ATOM 15592 C C . GLU B 1 970 ? 48.969 132.875 -3.324 1 19.89 970 GLU B C 1
ATOM 15594 O O . GLU B 1 970 ? 48.719 134 -2.98 1 19.89 970 GLU B O 1
#